Protein 2LU1 (pdb70)

CATH classification: 3.30.70.2370

Organism: Plasmodium falciparum (NCBI:txid5833)

Nearest PDB structures (foldseek):
  2lu1-assembly1_A  TM=8.713E-01  e=1.138E-11  Plasmodium falciparum
  6fjw-assembly1_A-2  TM=4.748E-01  e=9.657E-01  Streptococcus thermophilus
  7dia-assembly1_A  TM=4.435E-01  e=5.671E+00  Plasmodium falciparum 3D7
  8wyt-assembly1_A  TM=4.460E-01  e=6.436E+00  Plasmodium falciparum 3D7
  8wyu-assembly1_A  TM=4.508E-01  e=7.780E+00  Plasmodium falciparum 3D7

Solvent-accessible surface area: 7002 Å² total; per-residue (Å²): 150,32,135,85,82,12,130,10,42,33,108,69,140,59,143,151,149,49,110,3,76,125,33,11,82,81,17,13,136,102,2,75,88,67,4,114,170,139,107,152,120,27,131,14,149,40,51,55,87,101,44,80,113,157,81,105,21,31,7,74,8,42,15,89,103,118,129,12,135,153,86,19,60,104,33,18,96,100,42,27,90,72,13,97,125,138,113,93,96

GO terms:
  GO:0033163 microneme membrane (C, IDA)
  GO:0005886 plasma membrane (C, IDA)
  GO:0006509 membrane protein ectodomain proteolysis (P, IMP)

InterPro domains:
  IPR000209 Peptidase S8/S53 domain [PF00082] (747-998)
  IPR015500 Peptidase S8, subtilisin-related [PR00723] (746-765)
  IPR015500 Peptidase S8, subtilisin-related [PR00723] (794-807)
  IPR015500 Peptidase S8, subtilisin-related [PR00723] (958-974)
  IPR022398 Peptidase S8, subtilisin, His-active site [PS00137] (798-808)
  IPR023828 Peptidase S8, subtilisin, Ser-active site [PS00138] (959-969)
  IPR036852 Peptidase S8/S53 domain superfamily [G3DSA:3.40.50.200] (717-1023)
  IPR036852 Peptidase S8/S53 domain superfamily [SSF52743] (725-1006)
  IPR040935 Subtilisin-like protease 2, prodomain [PF18513] (555-641)
  IPR051048 Peptidase S8/S53 subtilisin kexin sedolisin [PTHR43399] (724-986)

Secondary structure (DSSP, 8-state):
-EEEEEEE---S---S--HHHHHHHHHHHHHHHHHHHHSSS-----EEEEETTTTEEEEEEEE--SS-TT-SHHHHHHHHHHHHHT---

Sequence (89 aa):
TSKQELILVLKGELDLHSKNMKNVINNAKKNLEKYFKEHFKEFDKISYDISTPINFLCIFIPTLFDMNNMDLLKQALLILHNDLHEYVETSKQELILVLKGELDLHSKNMKNVINNAKKNLEKYFKEHFKEFDKISYDISTPINFLCIFIPTLFDMNNMDLLKQALLILHNDLHEYVETSKQELILVLKGELDLHSKNMKNVINNAKKNLEKYFKEHFKEFDKISYDISTPINFLCIFIPTLFDMNNMDLLKQALLILHNDLHEYVETSKQELILVLKGELDLHSKNMKNVINNAKKNLEKYFKEHFKEFDKISYDISTPINFLCIFIPTLFDMNNMDLLKQALLILHNDLHEYVETSKQELILVLKGELDLHSKNMKNVINNAKKNLEKYFKEHFKEFDKISYDISTPINFLCIFIPTLFDMNNMDLLKQALLILHNDLHEYVETSKQELILVLKGELDLHSKNMKNVINNAKKNLEKYFKEHFKEFDKISYDISTPINFLCIFIPTLFDMNNMDLLKQALLILHNDLHEYVETSKQELILVLKGELDLHSKNMKNVINNAKKNLEKYFKEHFKEFDKISYDISTPINFLCIFIPTLFDMNNMDLLKQALLILHNDLHEYVETSKQELILVLKGELDLHSKNMKNVINNAKKNLEKYFKEHFKEFDKISYDISTPINFLCIFIPTLFDMNNMDLLKQALLILHNDLHEYVETSKQELILVLKGELDLHSKNMKNVINNAKKNLEKYFKEHFKEFDKISYDISTPINFLCIFIPTLFDMNNMDLLKQALLILHNDLHEYVETSKQELILVLKGELDLHSKNMKNVINNAKKNLEKYFKEHFKEFDKISYDISTPINFLCIFIPTLFDMNNMDLLKQALLILHNDLHEYVETSKQELILVLKGELDLHSKNMKNVINNAKKNLEKYFKEHFKEFDKISYDISTPINFLCIFIPTLFDMNNMDLLKQALLILHNDLHEYVETSKQELILVLKGELDLHSKNMKNVINNAKKNLEKYFKEHFKEFDKISYDISTPINFLCIFIPTLFDMNNMDLLKQALLILHNDLHEYVETSKQELILVLKGELDLHSKNMKNVINNAKKNLEKYFKEHFKEFDKISYDISTPINFLCIFIPTLFDMNNMDLLKQALLILHNDLHEYVETSKQELILVLKGELDLHSKNMKNVINNAKKNLEKYFKEHFKEFDKISYDISTPINFLCIFIPTLFDMNNMDLLKQALLILHNDLHEYVETSKQELILVLKGELDLHSKNMKNVINNAKKNLEKYFKEHFKEFDKISYDISTPINFLCIFIPTLFDMNNMDLLKQALLILHNDLHEYVETSKQELILVLKGELDLHSKNMKNVINNAKKNLEKYFKEHFKEFDKISYDISTPINFLCIFIPTLFDMNNMDLLKQALLILHNDLHEYVETSKQELILVLKGELDLHSKNMKNVINNAKKNLEKYFKEHFKEFDKISYDISTPINFLCIFIPTLFDMNNMDLLKQALLILHNDLHEYVETSKQELILVLKGELDLHSKNMKNVINNAKKNLEKYFKEHFKEFDKISYDISTPINFLCIFIPTLFDMNNMDLLKQALLILHNDLHEYVETSKQELILVLKGELDLHSKNMKNVINNAKKNLEKYFKEHFKEFDKISYDISTPINFLCIFIPTLFDMNNMDLLKQALLILHNDLHEYVETSKQELILVLKGELDLHSKNMKNVINNAKKNLEKYFKEHFKEFDKISYDISTPINFLCIFIPTLFDMNNMDLLKQALLILHNDLHEYVE

Foldseek 3Di:
DQKDKAWAADQDDPDDPDVVVVVCVVVQVCLQVVCCVVVVPGDFHWAWDWDDPRTTTITIGGDPADVVNCSVVVVVNCCRCVCNPPPPD

Structure (mmCIF, N/CA/C/O backbone):
data_2LU1
#
_entry.id   2LU1
#
loop_
_atom_site.group_PDB
_atom_site.id
_atom_site.type_symbol
_atom_site.label_atom_id
_atom_site.label_alt_id
_atom_site.label_comp_id
_atom_site.label_asym_id
_atom_site.label_entity_id
_atom_site.label_seq_id
_atom_site.pdbx_PDB_ins_code
_atom_site.Cartn_x
_atom_site.Cartn_y
_atom_site.Cartn_z
_atom_site.occupancy
_atom_site.B_iso_or_equiv
_atom_site.auth_seq_id
_atom_site.auth_comp_id
_atom_site.auth_asym_id
_atom_site.auth_atom_id
_atom_site.pdbx_PDB_model_num
ATOM 1 N N . THR A 1 26 ? -5.894 -15.906 -9.943 1.00 0.00 26 THR A N 1
ATOM 2 C CA . THR A 1 26 ? -7.267 -16.376 -9.805 1.00 0.00 26 THR A CA 1
ATOM 3 C C . THR A 1 26 ? -8.178 -15.259 -9.306 1.00 0.00 26 THR A C 1
ATOM 4 O O . THR A 1 26 ? -9.235 -15.005 -9.883 1.00 0.00 26 THR A O 1
ATOM 15 N N . SER A 1 27 ? -7.762 -14.592 -8.234 1.00 0.00 27 SER A N 1
ATOM 16 C CA . SER A 1 27 ? -8.544 -13.501 -7.665 1.00 0.00 27 SER A CA 1
ATOM 17 C C . SER A 1 27 ? -7.784 -12.182 -7.759 1.00 0.00 27 SER A C 1
ATOM 18 O O . SER A 1 27 ? -6.577 -12.129 -7.524 1.00 0.00 27 SER A O 1
ATOM 25 N N . LYS A 1 28 ? -8.500 -11.119 -8.106 1.00 0.00 28 LYS A N 1
ATOM 26 C CA . LYS A 1 28 ? -7.894 -9.799 -8.232 1.00 0.00 28 LYS A CA 1
ATOM 27 C C . LYS A 1 28 ? -8.717 -8.755 -7.487 1.00 0.00 28 LYS A C 1
ATOM 28 O O . LYS A 1 28 ? -9.942 -8.714 -7.605 1.00 0.00 28 LYS A O 1
ATOM 47 N N . GLN A 1 29 ? -8.037 -7.912 -6.719 1.00 0.00 29 GLN A N 1
ATOM 48 C CA . GLN A 1 29 ? -8.706 -6.868 -5.953 1.00 0.00 29 GLN A CA 1
ATOM 49 C C . GLN A 1 29 ? -7.935 -5.559 -6.034 1.00 0.00 29 GLN A C 1
ATOM 50 O O . GLN A 1 29 ? -6.705 -5.549 -6.070 1.00 0.00 29 GLN A O 1
ATOM 64 N N . GLU A 1 30 ? -8.669 -4.455 -6.080 1.00 0.00 30 GLU A N 1
ATOM 65 C CA . GLU A 1 30 ? -8.056 -3.141 -6.173 1.00 0.00 30 GLU A CA 1
ATOM 66 C C . GLU A 1 30 ? -8.714 -2.153 -5.213 1.00 0.00 30 GLU A C 1
ATOM 67 O O . GLU A 1 30 ? -9.938 -2.119 -5.080 1.00 0.00 30 GLU A O 1
ATOM 79 N N . LEU A 1 31 ? -7.891 -1.353 -4.545 1.00 0.00 31 LEU A N 1
ATOM 80 C CA . LEU A 1 31 ? -8.387 -0.364 -3.596 1.00 0.00 31 LEU A CA 1
ATOM 81 C C . LEU A 1 31 ? -8.198 1.050 -4.136 1.00 0.00 31 LEU A C 1
ATOM 82 O O . LEU A 1 31 ? -7.072 1.528 -4.272 1.00 0.00 31 LEU A O 1
ATOM 98 N N . ILE A 1 32 ? -9.306 1.713 -4.445 1.00 0.00 32 ILE A N 1
ATOM 99 C CA . ILE A 1 32 ? -9.258 3.071 -4.972 1.00 0.00 32 ILE A CA 1
ATOM 100 C C . ILE A 1 32 ? -8.913 4.074 -3.877 1.00 0.00 32 ILE A C 1
ATOM 101 O O . ILE A 1 32 ? -9.794 4.576 -3.179 1.00 0.00 32 ILE A O 1
ATOM 117 N N . LEU A 1 33 ? -7.623 4.365 -3.733 1.00 0.00 33 LEU A N 1
ATOM 118 C CA . LEU A 1 33 ? -7.163 5.311 -2.724 1.00 0.00 33 LEU A CA 1
ATOM 119 C C . LEU A 1 33 ? -7.388 6.747 -3.189 1.00 0.00 33 LEU A C 1
ATOM 120 O O . LEU A 1 33 ? -7.654 6.993 -4.365 1.00 0.00 33 LEU A O 1
ATOM 136 N N . VAL A 1 34 ? -7.280 7.691 -2.259 1.00 0.00 34 VAL A N 1
ATOM 137 C CA . VAL A 1 34 ? -7.473 9.100 -2.576 1.00 0.00 34 VAL A CA 1
ATOM 138 C C . VAL A 1 34 ? -6.726 9.980 -1.590 1.00 0.00 34 VAL A C 1
ATOM 139 O O . VAL A 1 34 ? -6.954 9.916 -0.380 1.00 0.00 34 VAL A O 1
ATOM 152 N N . LEU A 1 35 ? -5.839 10.809 -2.118 1.00 0.00 35 LEU A N 1
ATOM 153 C CA . LEU A 1 35 ? -5.046 11.715 -1.300 1.00 0.00 35 LEU A CA 1
ATOM 154 C C . LEU A 1 35 ? -5.287 13.164 -1.704 1.00 0.00 35 LEU A C 1
ATOM 155 O O . LEU A 1 35 ? -6.239 13.467 -2.422 1.00 0.00 35 LEU A O 1
ATOM 171 N N . LYS A 1 36 ? -4.420 14.060 -1.238 1.00 0.00 36 LYS A N 1
ATOM 172 C CA . LYS A 1 36 ? -4.541 15.478 -1.552 1.00 0.00 36 LYS A CA 1
ATOM 173 C C . LYS A 1 36 ? -3.333 15.961 -2.352 1.00 0.00 36 LYS A C 1
ATOM 174 O O . LYS A 1 36 ? -2.284 15.327 -2.355 1.00 0.00 36 LYS A O 1
ATOM 193 N N . GLY A 1 37 ? -3.498 17.098 -3.024 1.00 0.00 37 GLY A N 1
ATOM 194 C CA . GLY A 1 37 ? -2.416 17.644 -3.816 1.00 0.00 37 GLY A CA 1
ATOM 195 C C . GLY A 1 37 ? -1.723 18.804 -3.129 1.00 0.00 37 GLY A C 1
ATOM 196 O O . GLY A 1 37 ? -1.262 19.737 -3.784 1.00 0.00 37 GLY A O 1
ATOM 200 N N . GLU A 1 38 ? -1.648 18.749 -1.806 1.00 0.00 38 GLU A N 1
ATOM 201 C CA . GLU A 1 38 ? -1.007 19.810 -1.031 1.00 0.00 38 GLU A CA 1
ATOM 202 C C . GLU A 1 38 ? 0.400 19.394 -0.617 1.00 0.00 38 GLU A C 1
ATOM 203 O O . GLU A 1 38 ? 0.893 19.789 0.440 1.00 0.00 38 GLU A O 1
ATOM 215 N N . LEU A 1 39 ? 1.047 18.596 -1.460 1.00 0.00 39 LEU A N 1
ATOM 216 C CA . LEU A 1 39 ? 2.406 18.128 -1.190 1.00 0.00 39 LEU A CA 1
ATOM 217 C C . LEU A 1 39 ? 3.331 18.420 -2.373 1.00 0.00 39 LEU A C 1
ATOM 218 O O . LEU A 1 39 ? 2.907 18.382 -3.526 1.00 0.00 39 LEU A O 1
ATOM 234 N N . ASP A 1 40 ? 4.589 18.701 -2.067 1.00 0.00 40 ASP A N 1
ATOM 235 C CA . ASP A 1 40 ? 5.576 19.002 -3.105 1.00 0.00 40 ASP A CA 1
ATOM 236 C C . ASP A 1 40 ? 6.939 18.437 -2.729 1.00 0.00 40 ASP A C 1
ATOM 237 O O . ASP A 1 40 ? 7.971 19.042 -3.022 1.00 0.00 40 ASP A O 1
ATOM 246 N N . LEU A 1 41 ? 6.942 17.277 -2.084 1.00 0.00 41 LEU A N 1
ATOM 247 C CA . LEU A 1 41 ? 8.185 16.634 -1.674 1.00 0.00 41 LEU A CA 1
ATOM 248 C C . LEU A 1 41 ? 7.911 15.280 -1.032 1.00 0.00 41 LEU A C 1
ATOM 249 O O . LEU A 1 41 ? 7.552 15.202 0.141 1.00 0.00 41 LEU A O 1
ATOM 265 N N . HIS A 1 42 ? 8.083 14.213 -1.808 1.00 0.00 42 HIS A N 1
ATOM 266 C CA . HIS A 1 42 ? 7.858 12.862 -1.321 1.00 0.00 42 HIS A CA 1
ATOM 267 C C . HIS A 1 42 ? 6.396 12.660 -0.926 1.00 0.00 42 HIS A C 1
ATOM 268 O O . HIS A 1 42 ? 5.849 13.423 -0.132 1.00 0.00 42 HIS A O 1
ATOM 283 N N . SER A 1 43 ? 5.772 11.630 -1.489 1.00 0.00 43 SER A N 1
ATOM 284 C CA . SER A 1 43 ? 4.377 11.331 -1.199 1.00 0.00 43 SER A CA 1
ATOM 285 C C . SER A 1 43 ? 4.265 10.199 -0.183 1.00 0.00 43 SER A C 1
ATOM 286 O O . SER A 1 43 ? 4.752 9.093 -0.413 1.00 0.00 43 SER A O 1
ATOM 294 N N . LYS A 1 44 ? 3.621 10.486 0.944 1.00 0.00 44 LYS A N 1
ATOM 295 C CA . LYS A 1 44 ? 3.443 9.494 1.999 1.00 0.00 44 LYS A CA 1
ATOM 296 C C . LYS A 1 44 ? 2.510 8.371 1.548 1.00 0.00 44 LYS A C 1
ATOM 297 O O . LYS A 1 44 ? 2.517 7.281 2.120 1.00 0.00 44 LYS A O 1
ATOM 316 N N . ASN A 1 45 ? 1.708 8.643 0.521 1.00 0.00 45 ASN A N 1
ATOM 317 C CA . ASN A 1 45 ? 0.770 7.655 -0.002 1.00 0.00 45 ASN A CA 1
ATOM 318 C C . ASN A 1 45 ? 1.484 6.353 -0.361 1.00 0.00 45 ASN A C 1
ATOM 319 O O . ASN A 1 45 ? 1.165 5.291 0.174 1.00 0.00 45 ASN A O 1
ATOM 330 N N . MET A 1 46 ? 2.449 6.443 -1.270 1.00 0.00 46 MET A N 1
ATOM 331 C CA . MET A 1 46 ? 3.206 5.271 -1.699 1.00 0.00 46 MET A CA 1
ATOM 332 C C . MET A 1 46 ? 3.872 4.590 -0.507 1.00 0.00 46 MET A C 1
ATOM 333 O O . MET A 1 46 ? 3.908 3.361 -0.421 1.00 0.00 46 MET A O 1
ATOM 347 N N . LYS A 1 47 ? 4.396 5.395 0.410 1.00 0.00 47 LYS A N 1
ATOM 348 C CA . LYS A 1 47 ? 5.058 4.871 1.599 1.00 0.00 47 LYS A CA 1
ATOM 349 C C . LYS A 1 47 ? 4.059 4.164 2.511 1.00 0.00 47 LYS A C 1
ATOM 350 O O . LYS A 1 47 ? 4.426 3.279 3.282 1.00 0.00 47 LYS A O 1
ATOM 369 N N . ASN A 1 48 ? 2.793 4.562 2.417 1.00 0.00 48 ASN A N 1
ATOM 370 C CA . ASN A 1 48 ? 1.743 3.968 3.234 1.00 0.00 48 ASN A CA 1
ATOM 371 C C . ASN A 1 48 ? 1.418 2.553 2.764 1.00 0.00 48 ASN A C 1
ATOM 372 O O . ASN A 1 48 ? 1.155 1.665 3.576 1.00 0.00 48 ASN A O 1
ATOM 383 N N . VAL A 1 49 ? 1.439 2.347 1.451 1.00 0.00 49 VAL A N 1
ATOM 384 C CA . VAL A 1 49 ? 1.146 1.035 0.883 1.00 0.00 49 VAL A CA 1
ATOM 385 C C . VAL A 1 49 ? 2.274 0.048 1.162 1.00 0.00 49 VAL A C 1
ATOM 386 O O . VAL A 1 49 ? 2.029 -1.100 1.528 1.00 0.00 49 VAL A O 1
ATOM 399 N N . ILE A 1 50 ? 3.511 0.502 0.985 1.00 0.00 50 ILE A N 1
ATOM 400 C CA . ILE A 1 50 ? 4.672 -0.348 1.219 1.00 0.00 50 ILE A CA 1
ATOM 401 C C . ILE A 1 50 ? 4.759 -0.761 2.685 1.00 0.00 50 ILE A C 1
ATOM 402 O O . ILE A 1 50 ? 5.135 -1.890 3.001 1.00 0.00 50 ILE A O 1
ATOM 418 N N . ASN A 1 51 ? 4.408 0.161 3.575 1.00 0.00 51 ASN A N 1
ATOM 419 C CA . ASN A 1 51 ? 4.447 -0.106 5.007 1.00 0.00 51 ASN A CA 1
ATOM 420 C C . ASN A 1 51 ? 3.337 -1.069 5.415 1.00 0.00 51 ASN A C 1
ATOM 421 O O . ASN A 1 51 ? 3.505 -1.872 6.333 1.00 0.00 51 ASN A O 1
ATOM 432 N N . ASN A 1 52 ? 2.201 -0.986 4.728 1.00 0.00 52 ASN A N 1
ATOM 433 C CA . ASN A 1 52 ? 1.066 -1.851 5.025 1.00 0.00 52 ASN A CA 1
ATOM 434 C C . ASN A 1 52 ? 1.147 -3.151 4.234 1.00 0.00 52 ASN A C 1
ATOM 435 O O . ASN A 1 52 ? 1.222 -4.235 4.811 1.00 0.00 52 ASN A O 1
ATOM 446 N N . ALA A 1 53 ? 1.134 -3.039 2.910 1.00 0.00 53 ALA A N 1
ATOM 447 C CA . ALA A 1 53 ? 1.206 -4.209 2.042 1.00 0.00 53 ALA A CA 1
ATOM 448 C C . ALA A 1 53 ? 2.316 -5.158 2.485 1.00 0.00 53 ALA A C 1
ATOM 449 O O . ALA A 1 53 ? 2.198 -6.377 2.347 1.00 0.00 53 ALA A O 1
ATOM 456 N N . LYS A 1 54 ? 3.391 -4.593 3.027 1.00 0.00 54 LYS A N 1
ATOM 457 C CA . LYS A 1 54 ? 4.519 -5.393 3.493 1.00 0.00 54 LYS A CA 1
ATOM 458 C C . LYS A 1 54 ? 4.267 -5.913 4.903 1.00 0.00 54 LYS A C 1
ATOM 459 O O . LYS A 1 54 ? 4.388 -7.110 5.163 1.00 0.00 54 LYS A O 1
ATOM 478 N N . LYS A 1 55 ? 3.913 -5.009 5.811 1.00 0.00 55 LYS A N 1
ATOM 479 C CA . LYS A 1 55 ? 3.640 -5.384 7.192 1.00 0.00 55 LYS A CA 1
ATOM 480 C C . LYS A 1 55 ? 2.518 -6.415 7.255 1.00 0.00 55 LYS A C 1
ATOM 481 O O . LYS A 1 55 ? 2.567 -7.354 8.048 1.00 0.00 55 LYS A O 1
ATOM 500 N N . ASN A 1 56 ? 1.513 -6.235 6.404 1.00 0.00 56 ASN A N 1
ATOM 501 C CA . ASN A 1 56 ? 0.382 -7.151 6.350 1.00 0.00 56 ASN A CA 1
ATOM 502 C C . ASN A 1 56 ? 0.826 -8.514 5.835 1.00 0.00 56 ASN A C 1
ATOM 503 O O . ASN A 1 56 ? 0.505 -9.547 6.424 1.00 0.00 56 ASN A O 1
ATOM 514 N N . LEU A 1 57 ? 1.580 -8.510 4.738 1.00 0.00 57 LEU A N 1
ATOM 515 C CA . LEU A 1 57 ? 2.083 -9.743 4.149 1.00 0.00 57 LEU A CA 1
ATOM 516 C C . LEU A 1 57 ? 2.753 -10.610 5.210 1.00 0.00 57 LEU A C 1
ATOM 517 O O . LEU A 1 57 ? 2.295 -11.713 5.517 1.00 0.00 57 LEU A O 1
ATOM 533 N N . GLU A 1 58 ? 3.841 -10.093 5.766 1.00 0.00 58 GLU A N 1
ATOM 534 C CA . GLU A 1 58 ? 4.585 -10.803 6.798 1.00 0.00 58 GLU A CA 1
ATOM 535 C C . GLU A 1 58 ? 3.678 -11.168 7.970 1.00 0.00 58 GLU A C 1
ATOM 536 O O . GLU A 1 58 ? 3.904 -12.169 8.649 1.00 0.00 58 GLU A O 1
ATOM 548 N N . LYS A 1 59 ? 2.649 -10.356 8.200 1.00 0.00 59 LYS A N 1
ATOM 549 C CA . LYS A 1 59 ? 1.710 -10.608 9.288 1.00 0.00 59 LYS A CA 1
ATOM 550 C C . LYS A 1 59 ? 1.081 -11.989 9.142 1.00 0.00 59 LYS A C 1
ATOM 551 O O . LYS A 1 59 ? 0.844 -12.684 10.130 1.00 0.00 59 LYS A O 1
ATOM 570 N N . TYR A 1 60 ? 0.822 -12.381 7.899 1.00 0.00 60 TYR A N 1
ATOM 571 C CA . TYR A 1 60 ? 0.228 -13.684 7.618 1.00 0.00 60 TYR A CA 1
ATOM 572 C C . TYR A 1 60 ? 1.285 -14.778 7.692 1.00 0.00 60 TYR A C 1
ATOM 573 O O . TYR A 1 60 ? 0.996 -15.911 8.080 1.00 0.00 60 TYR A O 1
ATOM 591 N N . PHE A 1 61 ? 2.508 -14.430 7.312 1.00 0.00 61 PHE A N 1
ATOM 592 C CA . PHE A 1 61 ? 3.615 -15.380 7.328 1.00 0.00 61 PHE A CA 1
ATOM 593 C C . PHE A 1 61 ? 4.149 -15.584 8.743 1.00 0.00 61 PHE A C 1
ATOM 594 O O . PHE A 1 61 ? 4.659 -16.653 9.073 1.00 0.00 61 PHE A O 1
ATOM 611 N N . LYS A 1 62 ? 4.034 -14.555 9.573 1.00 0.00 62 LYS A N 1
ATOM 612 C CA . LYS A 1 62 ? 4.510 -14.631 10.949 1.00 0.00 62 LYS A CA 1
ATOM 613 C C . LYS A 1 62 ? 3.433 -15.192 11.874 1.00 0.00 62 LYS A C 1
ATOM 614 O O . LYS A 1 62 ? 3.720 -15.993 12.763 1.00 0.00 62 LYS A O 1
ATOM 633 N N . GLU A 1 63 ? 2.194 -14.761 11.661 1.00 0.00 63 GLU A N 1
ATOM 634 C CA . GLU A 1 63 ? 1.077 -15.217 12.481 1.00 0.00 63 GLU A CA 1
ATOM 635 C C . GLU A 1 63 ? 0.577 -16.581 12.018 1.00 0.00 63 GLU A C 1
ATOM 636 O O . GLU A 1 63 ? 0.460 -17.513 12.813 1.00 0.00 63 GLU A O 1
ATOM 648 N N . HIS A 1 64 ? 0.279 -16.690 10.728 1.00 0.00 64 HIS A N 1
ATOM 649 C CA . HIS A 1 64 ? -0.214 -17.940 10.161 1.00 0.00 64 HIS A CA 1
ATOM 650 C C . HIS A 1 64 ? 0.921 -18.771 9.568 1.00 0.00 64 HIS A C 1
ATOM 651 O O . HIS A 1 64 ? 0.681 -19.768 8.888 1.00 0.00 64 HIS A O 1
ATOM 666 N N . PHE A 1 65 ? 2.155 -18.356 9.831 1.00 0.00 65 PHE A N 1
ATOM 667 C CA . PHE A 1 65 ? 3.330 -19.059 9.328 1.00 0.00 65 PHE A CA 1
ATOM 668 C C . PHE A 1 65 ? 3.441 -18.933 7.810 1.00 0.00 65 PHE A C 1
ATOM 669 O O . PHE A 1 65 ? 4.383 -18.333 7.295 1.00 0.00 65 PHE A O 1
ATOM 686 N N . LYS A 1 66 ? 2.472 -19.501 7.099 1.00 0.00 66 LYS A N 1
ATOM 687 C CA . LYS A 1 66 ? 2.465 -19.447 5.642 1.00 0.00 66 LYS A CA 1
ATOM 688 C C . LYS A 1 66 ? 1.041 -19.323 5.109 1.00 0.00 66 LYS A C 1
ATOM 689 O O . LYS A 1 66 ? 0.201 -20.190 5.347 1.00 0.00 66 LYS A O 1
ATOM 708 N N . GLU A 1 67 ? 0.779 -18.238 4.387 1.00 0.00 67 GLU A N 1
ATOM 709 C CA . GLU A 1 67 ? -0.542 -17.997 3.819 1.00 0.00 67 GLU A CA 1
ATOM 710 C C . GLU A 1 67 ? -0.470 -17.897 2.298 1.00 0.00 67 GLU A C 1
ATOM 711 O O . GLU A 1 67 ? 0.536 -18.261 1.689 1.00 0.00 67 GLU A O 1
ATOM 723 N N . PHE A 1 68 ? -1.544 -17.404 1.689 1.00 0.00 68 PHE A N 1
ATOM 724 C CA . PHE A 1 68 ? -1.602 -17.259 0.238 1.00 0.00 68 PHE A CA 1
ATOM 725 C C . PHE A 1 68 ? -2.282 -15.950 -0.153 1.00 0.00 68 PHE A C 1
ATOM 726 O O . PHE A 1 68 ? -3.506 -15.884 -0.258 1.00 0.00 68 PHE A O 1
ATOM 743 N N . ASP A 1 69 ? -1.482 -14.909 -0.369 1.00 0.00 69 ASP A N 1
ATOM 744 C CA . ASP A 1 69 ? -2.017 -13.605 -0.749 1.00 0.00 69 ASP A CA 1
ATOM 745 C C . ASP A 1 69 ? -0.896 -12.597 -0.990 1.00 0.00 69 ASP A C 1
ATOM 746 O O . ASP A 1 69 ? -0.051 -12.372 -0.123 1.00 0.00 69 ASP A O 1
ATOM 755 N N . LYS A 1 70 ? -0.903 -11.984 -2.170 1.00 0.00 70 LYS A N 1
ATOM 756 C CA . LYS A 1 70 ? 0.103 -10.989 -2.527 1.00 0.00 70 LYS A CA 1
ATOM 757 C C . LYS A 1 70 ? -0.539 -9.612 -2.661 1.00 0.00 70 LYS A C 1
ATOM 758 O O . LYS A 1 70 ? -1.732 -9.502 -2.940 1.00 0.00 70 LYS A O 1
ATOM 777 N N . ILE A 1 71 ? 0.250 -8.561 -2.455 1.00 0.00 71 ILE A N 1
ATOM 778 C CA . ILE A 1 71 ? -0.271 -7.202 -2.550 1.00 0.00 71 ILE A CA 1
ATOM 779 C C . ILE A 1 71 ? 0.626 -6.301 -3.384 1.00 0.00 71 ILE A C 1
ATOM 780 O O . ILE A 1 71 ? 1.853 -6.354 -3.290 1.00 0.00 71 ILE A O 1
ATOM 796 N N . SER A 1 72 ? -0.010 -5.469 -4.197 1.00 0.00 72 SER A N 1
ATOM 797 C CA . SER A 1 72 ? 0.696 -4.533 -5.061 1.00 0.00 72 SER A CA 1
ATOM 798 C C . SER A 1 72 ? -0.010 -3.180 -5.062 1.00 0.00 72 SER A C 1
ATOM 799 O O . SER A 1 72 ? -1.100 -3.044 -4.505 1.00 0.00 72 SER A O 1
ATOM 807 N N . TYR A 1 73 ? 0.605 -2.184 -5.691 1.00 0.00 73 TYR A N 1
ATOM 808 C CA . TYR A 1 73 ? 0.009 -0.853 -5.754 1.00 0.00 73 TYR A CA 1
ATOM 809 C C . TYR A 1 73 ? 0.602 -0.028 -6.893 1.00 0.00 73 TYR A C 1
ATOM 810 O O . TYR A 1 73 ? 1.642 -0.375 -7.454 1.00 0.00 73 TYR A O 1
ATOM 828 N N . ASP A 1 74 ? -0.071 1.070 -7.223 1.00 0.00 74 ASP A N 1
ATOM 829 C CA . ASP A 1 74 ? 0.377 1.959 -8.289 1.00 0.00 74 ASP A CA 1
ATOM 830 C C . ASP A 1 74 ? -0.247 3.343 -8.128 1.00 0.00 74 ASP A C 1
ATOM 831 O O . ASP A 1 74 ? -1.272 3.498 -7.464 1.00 0.00 74 ASP A O 1
ATOM 840 N N . ILE A 1 75 ? 0.376 4.346 -8.736 1.00 0.00 75 ILE A N 1
ATOM 841 C CA . ILE A 1 75 ? -0.120 5.715 -8.653 1.00 0.00 75 ILE A CA 1
ATOM 842 C C . ILE A 1 75 ? -0.812 6.134 -9.946 1.00 0.00 75 ILE A C 1
ATOM 843 O O . ILE A 1 75 ? -0.242 6.034 -11.026 1.00 0.00 75 ILE A O 1
ATOM 859 N N . SER A 1 76 ? -2.050 6.605 -9.821 1.00 0.00 76 SER A N 1
ATOM 860 C CA . SER A 1 76 ? -2.821 7.045 -10.978 1.00 0.00 76 SER A CA 1
ATOM 861 C C . SER A 1 76 ? -2.832 8.562 -11.066 1.00 0.00 76 SER A C 1
ATOM 862 O O . SER A 1 76 ? -3.754 9.225 -10.596 1.00 0.00 76 SER A O 1
ATOM 870 N N . THR A 1 77 ? -1.786 9.118 -11.678 1.00 0.00 77 THR A N 1
ATOM 871 C CA . THR A 1 77 ? -1.665 10.563 -11.829 1.00 0.00 77 THR A CA 1
ATOM 872 C C . THR A 1 77 ? -1.543 11.238 -10.463 1.00 0.00 77 THR A C 1
ATOM 873 O O . THR A 1 77 ? -2.339 10.971 -9.558 1.00 0.00 77 THR A O 1
ATOM 884 N N . PRO A 1 78 ? -0.544 12.122 -10.288 1.00 0.00 78 PRO A N 1
ATOM 885 C CA . PRO A 1 78 ? -0.328 12.830 -9.022 1.00 0.00 78 PRO A CA 1
ATOM 886 C C . PRO A 1 78 ? -1.442 13.827 -8.714 1.00 0.00 78 PRO A C 1
ATOM 887 O O . PRO A 1 78 ? -1.601 14.257 -7.571 1.00 0.00 78 PRO A O 1
ATOM 898 N N . ILE A 1 79 ? -2.214 14.186 -9.733 1.00 0.00 79 ILE A N 1
ATOM 899 C CA . ILE A 1 79 ? -3.307 15.128 -9.564 1.00 0.00 79 ILE A CA 1
ATOM 900 C C . ILE A 1 79 ? -4.655 14.466 -9.816 1.00 0.00 79 ILE A C 1
ATOM 901 O O . ILE A 1 79 ? -5.593 15.106 -10.297 1.00 0.00 79 ILE A O 1
ATOM 917 N N . ASN A 1 80 ? -4.755 13.186 -9.481 1.00 0.00 80 ASN A N 1
ATOM 918 C CA . ASN A 1 80 ? -5.995 12.444 -9.671 1.00 0.00 80 ASN A CA 1
ATOM 919 C C . ASN A 1 80 ? -6.264 11.524 -8.475 1.00 0.00 80 ASN A C 1
ATOM 920 O O . ASN A 1 80 ? -6.595 12.002 -7.391 1.00 0.00 80 ASN A O 1
ATOM 931 N N . PHE A 1 81 ? -6.128 10.210 -8.663 1.00 0.00 81 PHE A N 1
ATOM 932 C CA . PHE A 1 81 ? -6.368 9.262 -7.582 1.00 0.00 81 PHE A CA 1
ATOM 933 C C . PHE A 1 81 ? -5.299 8.174 -7.554 1.00 0.00 81 PHE A C 1
ATOM 934 O O . PHE A 1 81 ? -4.516 8.031 -8.493 1.00 0.00 81 PHE A O 1
ATOM 951 N N . LEU A 1 82 ? -5.280 7.403 -6.471 1.00 0.00 82 LEU A N 1
ATOM 952 C CA . LEU A 1 82 ? -4.318 6.319 -6.320 1.00 0.00 82 LEU A CA 1
ATOM 953 C C . LEU A 1 82 ? -4.934 4.997 -6.765 1.00 0.00 82 LEU A C 1
ATOM 954 O O . LEU A 1 82 ? -6.118 4.746 -6.535 1.00 0.00 82 LEU A O 1
ATOM 970 N N . CYS A 1 83 ? -4.131 4.158 -7.409 1.00 0.00 83 CYS A N 1
ATOM 971 C CA . CYS A 1 83 ? -4.611 2.868 -7.893 1.00 0.00 83 CYS A CA 1
ATOM 972 C C . CYS A 1 83 ? -3.897 1.709 -7.203 1.00 0.00 83 CYS A C 1
ATOM 973 O O . CYS A 1 83 ? -2.751 1.395 -7.523 1.00 0.00 83 CYS A O 1
ATOM 981 N N . ILE A 1 84 ? -4.591 1.066 -6.270 1.00 0.00 84 ILE A N 1
ATOM 982 C CA . ILE A 1 84 ? -4.032 -0.070 -5.547 1.00 0.00 84 ILE A CA 1
ATOM 983 C C . ILE A 1 84 ? -4.499 -1.377 -6.178 1.00 0.00 84 ILE A C 1
ATOM 984 O O . ILE A 1 84 ? -5.685 -1.553 -6.454 1.00 0.00 84 ILE A O 1
ATOM 1000 N N . PHE A 1 85 ? -3.563 -2.289 -6.410 1.00 0.00 85 PHE A N 1
ATOM 1001 C CA . PHE A 1 85 ? -3.886 -3.574 -7.015 1.00 0.00 85 PHE A CA 1
ATOM 1002 C C . PHE A 1 85 ? -3.324 -4.727 -6.195 1.00 0.00 85 PHE A C 1
ATOM 1003 O O . PHE A 1 85 ? -2.178 -5.132 -6.383 1.00 0.00 85 PHE A O 1
ATOM 1020 N N . ILE A 1 86 ? -4.141 -5.254 -5.287 1.00 0.00 86 ILE A N 1
ATOM 1021 C CA . ILE A 1 86 ? -3.733 -6.368 -4.438 1.00 0.00 86 ILE A CA 1
ATOM 1022 C C . ILE A 1 86 ? -4.106 -7.706 -5.084 1.00 0.00 86 ILE A C 1
ATOM 1023 O O . ILE A 1 86 ? -5.276 -8.092 -5.093 1.00 0.00 86 ILE A O 1
ATOM 1039 N N . PRO A 1 87 ? -3.118 -8.434 -5.640 1.00 0.00 87 PRO A N 1
ATOM 1040 C CA . PRO A 1 87 ? -3.348 -9.722 -6.287 1.00 0.00 87 PRO A CA 1
ATOM 1041 C C . PRO A 1 87 ? -3.347 -10.871 -5.288 1.00 0.00 87 PRO A C 1
ATOM 1042 O O . PRO A 1 87 ? -2.332 -11.150 -4.650 1.00 0.00 87 PRO A O 1
ATOM 1053 N N . THR A 1 88 ? -4.488 -11.534 -5.151 1.00 0.00 88 THR A N 1
ATOM 1054 C CA . THR A 1 88 ? -4.607 -12.650 -4.222 1.00 0.00 88 THR A CA 1
ATOM 1055 C C . THR A 1 88 ? -5.295 -13.844 -4.877 1.00 0.00 88 THR A C 1
ATOM 1056 O O . THR A 1 88 ? -6.218 -13.682 -5.674 1.00 0.00 88 THR A O 1
ATOM 1067 N N . LEU A 1 89 ? -4.837 -15.043 -4.534 1.00 0.00 89 LEU A N 1
ATOM 1068 C CA . LEU A 1 89 ? -5.409 -16.265 -5.088 1.00 0.00 89 LEU A CA 1
ATOM 1069 C C . LEU A 1 89 ? -6.750 -16.577 -4.436 1.00 0.00 89 LEU A C 1
ATOM 1070 O O . LEU A 1 89 ? -7.634 -17.164 -5.060 1.00 0.00 89 LEU A O 1
ATOM 1086 N N . PHE A 1 90 ? -6.894 -16.179 -3.175 1.00 0.00 90 PHE A N 1
ATOM 1087 C CA . PHE A 1 90 ? -8.124 -16.413 -2.429 1.00 0.00 90 PHE A CA 1
ATOM 1088 C C . PHE A 1 90 ? -8.384 -17.905 -2.260 1.00 0.00 90 PHE A C 1
ATOM 1089 O O . PHE A 1 90 ? -8.323 -18.673 -3.219 1.00 0.00 90 PHE A O 1
ATOM 1106 N N . ASP A 1 91 ? -8.676 -18.302 -1.027 1.00 0.00 91 ASP A N 1
ATOM 1107 C CA . ASP A 1 91 ? -8.950 -19.701 -0.706 1.00 0.00 91 ASP A CA 1
ATOM 1108 C C . ASP A 1 91 ? -8.969 -19.913 0.805 1.00 0.00 91 ASP A C 1
ATOM 1109 O O . ASP A 1 91 ? -9.815 -20.634 1.331 1.00 0.00 91 ASP A O 1
ATOM 1118 N N . MET A 1 92 ? -8.027 -19.278 1.495 1.00 0.00 92 MET A N 1
ATOM 1119 C CA . MET A 1 92 ? -7.932 -19.396 2.945 1.00 0.00 92 MET A CA 1
ATOM 1120 C C . MET A 1 92 ? -7.785 -18.021 3.592 1.00 0.00 92 MET A C 1
ATOM 1121 O O . MET A 1 92 ? -7.097 -17.869 4.601 1.00 0.00 92 MET A O 1
ATOM 1135 N N . ASN A 1 93 ? -8.439 -17.025 3.004 1.00 0.00 93 ASN A N 1
ATOM 1136 C CA . ASN A 1 93 ? -8.383 -15.663 3.523 1.00 0.00 93 ASN A CA 1
ATOM 1137 C C . ASN A 1 93 ? -9.683 -15.297 4.229 1.00 0.00 93 ASN A C 1
ATOM 1138 O O . ASN A 1 93 ? -9.678 -14.586 5.234 1.00 0.00 93 ASN A O 1
ATOM 1149 N N . ASN A 1 94 ? -10.798 -15.788 3.695 1.00 0.00 94 ASN A N 1
ATOM 1150 C CA . ASN A 1 94 ? -12.110 -15.514 4.273 1.00 0.00 94 ASN A CA 1
ATOM 1151 C C . ASN A 1 94 ? -12.375 -14.012 4.348 1.00 0.00 94 ASN A C 1
ATOM 1152 O O . ASN A 1 94 ? -13.135 -13.549 5.198 1.00 0.00 94 ASN A O 1
ATOM 1163 N N . MET A 1 95 ? -11.743 -13.257 3.455 1.00 0.00 95 MET A N 1
ATOM 1164 C CA . MET A 1 95 ? -11.913 -11.807 3.420 1.00 0.00 95 MET A CA 1
ATOM 1165 C C . MET A 1 95 ? -11.531 -11.181 4.759 1.00 0.00 95 MET A C 1
ATOM 1166 O O . MET A 1 95 ? -12.320 -10.455 5.365 1.00 0.00 95 MET A O 1
ATOM 1180 N N . ASP A 1 96 ? -10.315 -11.465 5.215 1.00 0.00 96 ASP A N 1
ATOM 1181 C CA . ASP A 1 96 ? -9.829 -10.929 6.481 1.00 0.00 96 ASP A CA 1
ATOM 1182 C C . ASP A 1 96 ? -8.466 -10.263 6.309 1.00 0.00 96 ASP A C 1
ATOM 1183 O O . ASP A 1 96 ? -7.696 -10.149 7.262 1.00 0.00 96 ASP A O 1
ATOM 1192 N N . LEU A 1 97 ? -8.174 -9.825 5.088 1.00 0.00 97 LEU A N 1
ATOM 1193 C CA . LEU A 1 97 ? -6.903 -9.172 4.794 1.00 0.00 97 LEU A CA 1
ATOM 1194 C C . LEU A 1 97 ? -7.115 -7.729 4.337 1.00 0.00 97 LEU A C 1
ATOM 1195 O O . LEU A 1 97 ? -6.229 -6.888 4.485 1.00 0.00 97 LEU A O 1
ATOM 1211 N N . LEU A 1 98 ? -8.291 -7.450 3.783 1.00 0.00 98 LEU A N 1
ATOM 1212 C CA . LEU A 1 98 ? -8.614 -6.109 3.308 1.00 0.00 98 LEU A CA 1
ATOM 1213 C C . LEU A 1 98 ? -8.919 -5.164 4.471 1.00 0.00 98 LEU A C 1
ATOM 1214 O O . LEU A 1 98 ? -8.990 -3.948 4.290 1.00 0.00 98 LEU A O 1
ATOM 1230 N N . LYS A 1 99 ? -9.101 -5.726 5.664 1.00 0.00 99 LYS A N 1
ATOM 1231 C CA . LYS A 1 99 ? -9.401 -4.928 6.849 1.00 0.00 99 LYS A CA 1
ATOM 1232 C C . LYS A 1 99 ? -8.337 -3.854 7.074 1.00 0.00 99 LYS A C 1
ATOM 1233 O O . LYS A 1 99 ? -8.653 -2.723 7.444 1.00 0.00 99 LYS A O 1
ATOM 1252 N N . GLN A 1 100 ? -7.078 -4.217 6.849 1.00 0.00 100 GLN A N 1
ATOM 1253 C CA . GLN A 1 100 ? -5.972 -3.283 7.031 1.00 0.00 100 GLN A CA 1
ATOM 1254 C C . GLN A 1 100 ? -5.843 -2.351 5.832 1.00 0.00 100 GLN A C 1
ATOM 1255 O O . GLN A 1 100 ? -5.556 -1.163 5.985 1.00 0.00 100 GLN A O 1
ATOM 1269 N N . ALA A 1 101 ? -6.059 -2.893 4.638 1.00 0.00 101 ALA A N 1
ATOM 1270 C CA . ALA A 1 101 ? -5.970 -2.105 3.415 1.00 0.00 101 ALA A CA 1
ATOM 1271 C C . ALA A 1 101 ? -7.080 -1.059 3.368 1.00 0.00 101 ALA A C 1
ATOM 1272 O O . ALA A 1 101 ? -6.855 0.088 2.975 1.00 0.00 101 ALA A O 1
ATOM 1279 N N . LEU A 1 102 ? -8.278 -1.463 3.776 1.00 0.00 102 LEU A N 1
ATOM 1280 C CA . LEU A 1 102 ? -9.428 -0.567 3.789 1.00 0.00 102 LEU A CA 1
ATOM 1281 C C . LEU A 1 102 ? -9.303 0.465 4.905 1.00 0.00 102 LEU A C 1
ATOM 1282 O O . LEU A 1 102 ? -9.867 1.555 4.822 1.00 0.00 102 LEU A O 1
ATOM 1298 N N . LEU A 1 103 ? -8.560 0.114 5.951 1.00 0.00 103 LEU A N 1
ATOM 1299 C CA . LEU A 1 103 ? -8.364 1.012 7.083 1.00 0.00 103 LEU A CA 1
ATOM 1300 C C . LEU A 1 103 ? -7.245 2.010 6.804 1.00 0.00 103 LEU A C 1
ATOM 1301 O O . LEU A 1 103 ? -7.384 3.204 7.071 1.00 0.00 103 LEU A O 1
ATOM 1317 N N . ILE A 1 104 ? -6.132 1.515 6.271 1.00 0.00 104 ILE A N 1
ATOM 1318 C CA . ILE A 1 104 ? -4.988 2.366 5.965 1.00 0.00 104 ILE A CA 1
ATOM 1319 C C . ILE A 1 104 ? -5.362 3.463 4.971 1.00 0.00 104 ILE A C 1
ATOM 1320 O O . ILE A 1 104 ? -5.000 4.625 5.156 1.00 0.00 104 ILE A O 1
ATOM 1336 N N . LEU A 1 105 ? -6.084 3.094 3.916 1.00 0.00 105 LEU A N 1
ATOM 1337 C CA . LEU A 1 105 ? -6.494 4.062 2.903 1.00 0.00 105 LEU A CA 1
ATOM 1338 C C . LEU A 1 105 ? -7.588 4.982 3.439 1.00 0.00 105 LEU A C 1
ATOM 1339 O O . LEU A 1 105 ? -7.545 6.198 3.237 1.00 0.00 105 LEU A O 1
ATOM 1355 N N . HIS A 1 106 ? -8.566 4.399 4.123 1.00 0.00 106 HIS A N 1
ATOM 1356 C CA . HIS A 1 106 ? -9.667 5.166 4.684 1.00 0.00 106 HIS A CA 1
ATOM 1357 C C . HIS A 1 106 ? -9.152 6.211 5.665 1.00 0.00 106 HIS A C 1
ATOM 1358 O O . HIS A 1 106 ? -9.408 7.409 5.503 1.00 0.00 106 HIS A O 1
ATOM 1373 N N . ASN A 1 107 ? -8.432 5.763 6.687 1.00 0.00 107 ASN A N 1
ATOM 1374 C CA . ASN A 1 107 ? -7.883 6.666 7.695 1.00 0.00 107 ASN A CA 1
ATOM 1375 C C . ASN A 1 107 ? -7.032 7.752 7.043 1.00 0.00 107 ASN A C 1
ATOM 1376 O O . ASN A 1 107 ? -6.967 8.880 7.531 1.00 0.00 107 ASN A O 1
ATOM 1387 N N . ASP A 1 108 ? -6.382 7.399 5.934 1.00 0.00 108 ASP A N 1
ATOM 1388 C CA . ASP A 1 108 ? -5.538 8.343 5.212 1.00 0.00 108 ASP A CA 1
ATOM 1389 C C . ASP A 1 108 ? -6.349 9.550 4.751 1.00 0.00 108 ASP A C 1
ATOM 1390 O O . ASP A 1 108 ? -5.912 10.696 4.883 1.00 0.00 108 ASP A O 1
ATOM 1399 N N . LEU A 1 109 ? -7.533 9.287 4.210 1.00 0.00 109 LEU A N 1
ATOM 1400 C CA . LEU A 1 109 ? -8.410 10.354 3.728 1.00 0.00 109 LEU A CA 1
ATOM 1401 C C . LEU A 1 109 ? -9.508 10.680 4.743 1.00 0.00 109 LEU A C 1
ATOM 1402 O O . LEU A 1 109 ? -10.331 11.555 4.507 1.00 0.00 109 LEU A O 1
ATOM 1418 N N . HIS A 1 110 ? -9.516 9.958 5.864 1.00 0.00 110 HIS A N 1
ATOM 1419 C CA . HIS A 1 110 ? -10.525 10.184 6.897 1.00 0.00 110 HIS A CA 1
ATOM 1420 C C . HIS A 1 110 ? -10.193 11.414 7.740 1.00 0.00 110 HIS A C 1
ATOM 1421 O O . HIS A 1 110 ? -10.848 12.445 7.624 1.00 0.00 110 HIS A O 1
ATOM 1436 N N . GLU A 1 111 ? -9.174 11.296 8.587 1.00 0.00 111 GLU A N 1
ATOM 1437 C CA . GLU A 1 111 ? -8.770 12.403 9.445 1.00 0.00 111 GLU A CA 1
ATOM 1438 C C . GLU A 1 111 ? -7.778 13.317 8.734 1.00 0.00 111 GLU A C 1
ATOM 1439 O O . GLU A 1 111 ? -8.071 14.480 8.471 1.00 0.00 111 GLU A O 1
ATOM 1451 N N . TYR A 1 112 ? -6.599 12.783 8.425 1.00 0.00 112 TYR A N 1
ATOM 1452 C CA . TYR A 1 112 ? -5.558 13.552 7.742 1.00 0.00 112 TYR A CA 1
ATOM 1453 C C . TYR A 1 112 ? -4.255 12.761 7.675 1.00 0.00 112 TYR A C 1
ATOM 1454 O O . TYR A 1 112 ? -3.776 12.421 6.590 1.00 0.00 112 TYR A O 1
ATOM 1472 N N . VAL A 1 113 ? -3.684 12.471 8.844 1.00 0.00 113 VAL A N 1
ATOM 1473 C CA . VAL A 1 113 ? -2.431 11.721 8.936 1.00 0.00 113 VAL A CA 1
ATOM 1474 C C . VAL A 1 113 ? -1.408 12.217 7.919 1.00 0.00 113 VAL A C 1
ATOM 1475 O O . VAL A 1 113 ? -0.720 11.417 7.275 1.00 0.00 113 VAL A O 1
ATOM 1488 N N . GLU A 1 114 ? -1.303 13.528 7.775 1.00 0.00 114 GLU A N 1
ATOM 1489 C CA . GLU A 1 114 ? -0.361 14.128 6.837 1.00 0.00 114 GLU A CA 1
ATOM 1490 C C . GLU A 1 114 ? 0.678 14.968 7.574 1.00 0.00 114 GLU A C 1
ATOM 1491 O O . GLU A 1 114 ? 0.509 15.293 8.747 1.00 0.00 114 GLU A O 1
ATOM 1503 N N . THR A 1 26 ? -8.843 -17.877 -8.046 1.00 0.00 26 THR A N 2
ATOM 1504 C CA . THR A 1 26 ? -8.151 -16.691 -7.553 1.00 0.00 26 THR A CA 2
ATOM 1505 C C . THR A 1 26 ? -9.078 -15.480 -7.550 1.00 0.00 26 THR A C 2
ATOM 1506 O O . THR A 1 26 ? -9.953 -15.353 -8.407 1.00 0.00 26 THR A O 2
ATOM 1517 N N . SER A 1 27 ? -8.879 -14.590 -6.582 1.00 0.00 27 SER A N 2
ATOM 1518 C CA . SER A 1 27 ? -9.695 -13.388 -6.467 1.00 0.00 27 SER A CA 2
ATOM 1519 C C . SER A 1 27 ? -8.820 -12.138 -6.436 1.00 0.00 27 SER A C 2
ATOM 1520 O O . SER A 1 27 ? -7.888 -12.040 -5.637 1.00 0.00 27 SER A O 2
ATOM 1527 N N . LYS A 1 28 ? -9.124 -11.185 -7.310 1.00 0.00 28 LYS A N 2
ATOM 1528 C CA . LYS A 1 28 ? -8.361 -9.946 -7.381 1.00 0.00 28 LYS A CA 2
ATOM 1529 C C . LYS A 1 28 ? -9.106 -8.801 -6.702 1.00 0.00 28 LYS A C 2
ATOM 1530 O O . LYS A 1 28 ? -10.323 -8.671 -6.843 1.00 0.00 28 LYS A O 2
ATOM 1549 N N . GLN A 1 29 ? -8.370 -7.969 -5.971 1.00 0.00 29 GLN A N 2
ATOM 1550 C CA . GLN A 1 29 ? -8.968 -6.831 -5.280 1.00 0.00 29 GLN A CA 2
ATOM 1551 C C . GLN A 1 29 ? -8.135 -5.574 -5.482 1.00 0.00 29 GLN A C 2
ATOM 1552 O O . GLN A 1 29 ? -6.906 -5.618 -5.456 1.00 0.00 29 GLN A O 2
ATOM 1566 N N . GLU A 1 30 ? -8.816 -4.454 -5.693 1.00 0.00 30 GLU A N 2
ATOM 1567 C CA . GLU A 1 30 ? -8.144 -3.182 -5.909 1.00 0.00 30 GLU A CA 2
ATOM 1568 C C . GLU A 1 30 ? -8.806 -2.068 -5.103 1.00 0.00 30 GLU A C 2
ATOM 1569 O O . GLU A 1 30 ? -10.032 -1.961 -5.065 1.00 0.00 30 GLU A O 2
ATOM 1581 N N . LEU A 1 31 ? -7.988 -1.240 -4.463 1.00 0.00 31 LEU A N 2
ATOM 1582 C CA . LEU A 1 31 ? -8.495 -0.134 -3.658 1.00 0.00 31 LEU A CA 2
ATOM 1583 C C . LEU A 1 31 ? -8.151 1.207 -4.299 1.00 0.00 31 LEU A C 2
ATOM 1584 O O . LEU A 1 31 ? -7.084 1.367 -4.893 1.00 0.00 31 LEU A O 2
ATOM 1600 N N . ILE A 1 32 ? -9.061 2.167 -4.177 1.00 0.00 32 ILE A N 2
ATOM 1601 C CA . ILE A 1 32 ? -8.852 3.490 -4.741 1.00 0.00 32 ILE A CA 2
ATOM 1602 C C . ILE A 1 32 ? -8.724 4.547 -3.653 1.00 0.00 32 ILE A C 2
ATOM 1603 O O . ILE A 1 32 ? -9.719 4.975 -3.068 1.00 0.00 32 ILE A O 2
ATOM 1619 N N . LEU A 1 33 ? -7.491 4.963 -3.382 1.00 0.00 33 LEU A N 2
ATOM 1620 C CA . LEU A 1 33 ? -7.230 5.969 -2.359 1.00 0.00 33 LEU A CA 2
ATOM 1621 C C . LEU A 1 33 ? -7.308 7.373 -2.948 1.00 0.00 33 LEU A C 2
ATOM 1622 O O . LEU A 1 33 ? -6.927 7.595 -4.093 1.00 0.00 33 LEU A O 2
ATOM 1638 N N . VAL A 1 34 ? -7.800 8.304 -2.149 1.00 0.00 34 VAL A N 2
ATOM 1639 C CA . VAL A 1 34 ? -7.939 9.699 -2.587 1.00 0.00 34 VAL A CA 2
ATOM 1640 C C . VAL A 1 34 ? -9.017 9.833 -3.644 1.00 0.00 34 VAL A C 2
ATOM 1641 O O . VAL A 1 34 ? -9.039 9.100 -4.628 1.00 0.00 34 VAL A O 2
ATOM 1654 N N . LEU A 1 35 ? -9.923 10.783 -3.428 1.00 0.00 35 LEU A N 2
ATOM 1655 C CA . LEU A 1 35 ? -11.015 11.022 -4.355 1.00 0.00 35 LEU A CA 2
ATOM 1656 C C . LEU A 1 35 ? -10.944 12.439 -4.927 1.00 0.00 35 LEU A C 2
ATOM 1657 O O . LEU A 1 35 ? -11.199 12.653 -6.113 1.00 0.00 35 LEU A O 2
ATOM 1673 N N . LYS A 1 36 ? -10.590 13.396 -4.078 1.00 0.00 36 LYS A N 2
ATOM 1674 C CA . LYS A 1 36 ? -10.483 14.792 -4.502 1.00 0.00 36 LYS A CA 2
ATOM 1675 C C . LYS A 1 36 ? -9.312 14.972 -5.462 1.00 0.00 36 LYS A C 2
ATOM 1676 O O . LYS A 1 36 ? -9.505 15.367 -6.617 1.00 0.00 36 LYS A O 2
ATOM 1695 N N . GLY A 1 37 ? -8.114 14.698 -4.975 1.00 0.00 37 GLY A N 2
ATOM 1696 C CA . GLY A 1 37 ? -6.924 14.840 -5.807 1.00 0.00 37 GLY A CA 2
ATOM 1697 C C . GLY A 1 37 ? -5.729 15.335 -5.018 1.00 0.00 37 GLY A C 2
ATOM 1698 O O . GLY A 1 37 ? -4.651 14.742 -5.073 1.00 0.00 37 GLY A O 2
ATOM 1702 N N . GLU A 1 38 ? -5.909 16.437 -4.287 1.00 0.00 38 GLU A N 2
ATOM 1703 C CA . GLU A 1 38 ? -4.838 17.027 -3.486 1.00 0.00 38 GLU A CA 2
ATOM 1704 C C . GLU A 1 38 ? -3.541 17.112 -4.278 1.00 0.00 38 GLU A C 2
ATOM 1705 O O . GLU A 1 38 ? -3.524 16.904 -5.498 1.00 0.00 38 GLU A O 2
ATOM 1717 N N . LEU A 1 39 ? -2.442 17.429 -3.585 1.00 0.00 39 LEU A N 2
ATOM 1718 C CA . LEU A 1 39 ? -1.140 17.552 -4.222 1.00 0.00 39 LEU A CA 2
ATOM 1719 C C . LEU A 1 39 ? -0.183 16.497 -3.685 1.00 0.00 39 LEU A C 2
ATOM 1720 O O . LEU A 1 39 ? -0.487 15.797 -2.729 1.00 0.00 39 LEU A O 2
ATOM 1736 N N . ASP A 1 40 ? 0.985 16.401 -4.317 1.00 0.00 40 ASP A N 2
ATOM 1737 C CA . ASP A 1 40 ? 1.998 15.438 -3.900 1.00 0.00 40 ASP A CA 2
ATOM 1738 C C . ASP A 1 40 ? 3.260 16.147 -3.407 1.00 0.00 40 ASP A C 2
ATOM 1739 O O . ASP A 1 40 ? 3.834 16.969 -4.107 1.00 0.00 40 ASP A O 2
ATOM 1748 N N . LEU A 1 41 ? 3.682 15.812 -2.185 1.00 0.00 41 LEU A N 2
ATOM 1749 C CA . LEU A 1 41 ? 4.869 16.414 -1.602 1.00 0.00 41 LEU A CA 2
ATOM 1750 C C . LEU A 1 41 ? 6.077 15.495 -1.760 1.00 0.00 41 LEU A C 2
ATOM 1751 O O . LEU A 1 41 ? 6.949 15.742 -2.596 1.00 0.00 41 LEU A O 2
ATOM 1767 N N . HIS A 1 42 ? 6.128 14.441 -0.953 1.00 0.00 42 HIS A N 2
ATOM 1768 C CA . HIS A 1 42 ? 7.238 13.492 -1.003 1.00 0.00 42 HIS A CA 2
ATOM 1769 C C . HIS A 1 42 ? 6.741 12.097 -1.374 1.00 0.00 42 HIS A C 2
ATOM 1770 O O . HIS A 1 42 ? 7.403 11.102 -1.078 1.00 0.00 42 HIS A O 2
ATOM 1785 N N . SER A 1 43 ? 5.574 12.024 -2.016 1.00 0.00 43 SER A N 2
ATOM 1786 C CA . SER A 1 43 ? 4.999 10.746 -2.415 1.00 0.00 43 SER A CA 2
ATOM 1787 C C . SER A 1 43 ? 4.886 9.804 -1.230 1.00 0.00 43 SER A C 2
ATOM 1788 O O . SER A 1 43 ? 5.034 8.587 -1.374 1.00 0.00 43 SER A O 2
ATOM 1796 N N . LYS A 1 44 ? 4.610 10.364 -0.056 1.00 0.00 44 LYS A N 2
ATOM 1797 C CA . LYS A 1 44 ? 4.470 9.567 1.158 1.00 0.00 44 LYS A CA 2
ATOM 1798 C C . LYS A 1 44 ? 3.386 8.506 1.001 1.00 0.00 44 LYS A C 2
ATOM 1799 O O . LYS A 1 44 ? 3.396 7.484 1.688 1.00 0.00 44 LYS A O 2
ATOM 1818 N N . ASN A 1 45 ? 2.445 8.750 0.090 1.00 0.00 45 ASN A N 2
ATOM 1819 C CA . ASN A 1 45 ? 1.356 7.815 -0.155 1.00 0.00 45 ASN A CA 2
ATOM 1820 C C . ASN A 1 45 ? 1.891 6.430 -0.508 1.00 0.00 45 ASN A C 2
ATOM 1821 O O . ASN A 1 45 ? 1.492 5.429 0.087 1.00 0.00 45 ASN A O 2
ATOM 1832 N N . MET A 1 46 ? 2.794 6.377 -1.480 1.00 0.00 46 MET A N 2
ATOM 1833 C CA . MET A 1 46 ? 3.386 5.117 -1.908 1.00 0.00 46 MET A CA 2
ATOM 1834 C C . MET A 1 46 ? 4.099 4.429 -0.746 1.00 0.00 46 MET A C 2
ATOM 1835 O O . MET A 1 46 ? 4.160 3.200 -0.685 1.00 0.00 46 MET A O 2
ATOM 1849 N N . LYS A 1 47 ? 4.625 5.227 0.173 1.00 0.00 47 LYS A N 2
ATOM 1850 C CA . LYS A 1 47 ? 5.324 4.695 1.336 1.00 0.00 47 LYS A CA 2
ATOM 1851 C C . LYS A 1 47 ? 4.333 4.157 2.362 1.00 0.00 47 LYS A C 2
ATOM 1852 O O . LYS A 1 47 ? 4.663 3.280 3.163 1.00 0.00 47 LYS A O 2
ATOM 1871 N N . ASN A 1 48 ? 3.105 4.677 2.326 1.00 0.00 48 ASN A N 2
ATOM 1872 C CA . ASN A 1 48 ? 2.064 4.247 3.250 1.00 0.00 48 ASN A CA 2
ATOM 1873 C C . ASN A 1 48 ? 1.560 2.856 2.888 1.00 0.00 48 ASN A C 2
ATOM 1874 O O . ASN A 1 48 ? 1.255 2.050 3.766 1.00 0.00 48 ASN A O 2
ATOM 1885 N N . VAL A 1 49 ? 1.483 2.581 1.590 1.00 0.00 49 VAL A N 2
ATOM 1886 C CA . VAL A 1 49 ? 1.019 1.283 1.118 1.00 0.00 49 VAL A CA 2
ATOM 1887 C C . VAL A 1 49 ? 2.094 0.220 1.308 1.00 0.00 49 VAL A C 2
ATOM 1888 O O . VAL A 1 49 ? 1.824 -0.852 1.856 1.00 0.00 49 VAL A O 2
ATOM 1901 N N . ILE A 1 50 ? 3.306 0.516 0.852 1.00 0.00 50 ILE A N 2
ATOM 1902 C CA . ILE A 1 50 ? 4.410 -0.424 0.977 1.00 0.00 50 ILE A CA 2
ATOM 1903 C C . ILE A 1 50 ? 4.629 -0.817 2.435 1.00 0.00 50 ILE A C 2
ATOM 1904 O O . ILE A 1 50 ? 5.100 -1.914 2.729 1.00 0.00 50 ILE A O 2
ATOM 1920 N N . ASN A 1 51 ? 4.286 0.092 3.347 1.00 0.00 51 ASN A N 2
ATOM 1921 C CA . ASN A 1 51 ? 4.437 -0.162 4.774 1.00 0.00 51 ASN A CA 2
ATOM 1922 C C . ASN A 1 51 ? 3.348 -1.107 5.271 1.00 0.00 51 ASN A C 2
ATOM 1923 O O . ASN A 1 51 ? 3.620 -2.066 5.994 1.00 0.00 51 ASN A O 2
ATOM 1934 N N . ASN A 1 52 ? 2.103 -0.837 4.872 1.00 0.00 52 ASN A N 2
ATOM 1935 C CA . ASN A 1 52 ? 0.977 -1.662 5.276 1.00 0.00 52 ASN A CA 2
ATOM 1936 C C . ASN A 1 52 ? 0.999 -3.000 4.543 1.00 0.00 52 ASN A C 2
ATOM 1937 O O . ASN A 1 52 ? 0.852 -4.056 5.155 1.00 0.00 52 ASN A O 2
ATOM 1948 N N . ALA A 1 53 ? 1.193 -2.946 3.229 1.00 0.00 53 ALA A N 2
ATOM 1949 C CA . ALA A 1 53 ? 1.247 -4.149 2.413 1.00 0.00 53 ALA A CA 2
ATOM 1950 C C . ALA A 1 53 ? 2.338 -5.095 2.905 1.00 0.00 53 ALA A C 2
ATOM 1951 O O . ALA A 1 53 ? 2.224 -6.315 2.779 1.00 0.00 53 ALA A O 2
ATOM 1958 N N . LYS A 1 54 ? 3.395 -4.521 3.475 1.00 0.00 54 LYS A N 2
ATOM 1959 C CA . LYS A 1 54 ? 4.506 -5.311 3.994 1.00 0.00 54 LYS A CA 2
ATOM 1960 C C . LYS A 1 54 ? 4.118 -5.997 5.299 1.00 0.00 54 LYS A C 2
ATOM 1961 O O . LYS A 1 54 ? 4.389 -7.183 5.494 1.00 0.00 54 LYS A O 2
ATOM 1980 N N . LYS A 1 55 ? 3.477 -5.246 6.188 1.00 0.00 55 LYS A N 2
ATOM 1981 C CA . LYS A 1 55 ? 3.048 -5.783 7.475 1.00 0.00 55 LYS A CA 2
ATOM 1982 C C . LYS A 1 55 ? 2.129 -6.981 7.279 1.00 0.00 55 LYS A C 2
ATOM 1983 O O . LYS A 1 55 ? 2.330 -8.035 7.881 1.00 0.00 55 LYS A O 2
ATOM 2002 N N . ASN A 1 56 ? 1.119 -6.813 6.429 1.00 0.00 56 ASN A N 2
ATOM 2003 C CA . ASN A 1 56 ? 0.167 -7.882 6.149 1.00 0.00 56 ASN A CA 2
ATOM 2004 C C . ASN A 1 56 ? 0.886 -9.125 5.633 1.00 0.00 56 ASN A C 2
ATOM 2005 O O . ASN A 1 56 ? 0.766 -10.207 6.209 1.00 0.00 56 ASN A O 2
ATOM 2016 N N . LEU A 1 57 ? 1.638 -8.962 4.548 1.00 0.00 57 LEU A N 2
ATOM 2017 C CA . LEU A 1 57 ? 2.381 -10.070 3.956 1.00 0.00 57 LEU A CA 2
ATOM 2018 C C . LEU A 1 57 ? 3.184 -10.814 5.020 1.00 0.00 57 LEU A C 2
ATOM 2019 O O . LEU A 1 57 ? 3.046 -12.027 5.187 1.00 0.00 57 LEU A O 2
ATOM 2035 N N . GLU A 1 58 ? 4.019 -10.075 5.742 1.00 0.00 58 GLU A N 2
ATOM 2036 C CA . GLU A 1 58 ? 4.838 -10.659 6.795 1.00 0.00 58 GLU A CA 2
ATOM 2037 C C . GLU A 1 58 ? 3.963 -11.239 7.900 1.00 0.00 58 GLU A C 2
ATOM 2038 O O . GLU A 1 58 ? 4.344 -12.202 8.566 1.00 0.00 58 GLU A O 2
ATOM 2050 N N . LYS A 1 59 ? 2.784 -10.650 8.089 1.00 0.00 59 LYS A N 2
ATOM 2051 C CA . LYS A 1 59 ? 1.853 -11.116 9.110 1.00 0.00 59 LYS A CA 2
ATOM 2052 C C . LYS A 1 59 ? 1.542 -12.596 8.918 1.00 0.00 59 LYS A C 2
ATOM 2053 O O . LYS A 1 59 ? 1.413 -13.345 9.885 1.00 0.00 59 LYS A O 2
ATOM 2072 N N . TYR A 1 60 ? 1.431 -13.011 7.661 1.00 0.00 60 TYR A N 2
ATOM 2073 C CA . TYR A 1 60 ? 1.143 -14.404 7.339 1.00 0.00 60 TYR A CA 2
ATOM 2074 C C . TYR A 1 60 ? 2.405 -15.250 7.451 1.00 0.00 60 TYR A C 2
ATOM 2075 O O . TYR A 1 60 ? 2.373 -16.366 7.969 1.00 0.00 60 TYR A O 2
ATOM 2093 N N . PHE A 1 61 ? 3.516 -14.710 6.961 1.00 0.00 61 PHE A N 2
ATOM 2094 C CA . PHE A 1 61 ? 4.793 -15.416 7.008 1.00 0.00 61 PHE A CA 2
ATOM 2095 C C . PHE A 1 61 ? 5.265 -15.599 8.448 1.00 0.00 61 PHE A C 2
ATOM 2096 O O . PHE A 1 61 ? 6.018 -16.521 8.751 1.00 0.00 61 PHE A O 2
ATOM 2113 N N . LYS A 1 62 ? 4.823 -14.713 9.332 1.00 0.00 62 LYS A N 2
ATOM 2114 C CA . LYS A 1 62 ? 5.208 -14.781 10.736 1.00 0.00 62 LYS A CA 2
ATOM 2115 C C . LYS A 1 62 ? 4.261 -15.681 11.529 1.00 0.00 62 LYS A C 2
ATOM 2116 O O . LYS A 1 62 ? 4.623 -16.194 12.587 1.00 0.00 62 LYS A O 2
ATOM 2135 N N . GLU A 1 63 ? 3.044 -15.855 11.022 1.00 0.00 63 GLU A N 2
ATOM 2136 C CA . GLU A 1 63 ? 2.049 -16.678 11.700 1.00 0.00 63 GLU A CA 2
ATOM 2137 C C . GLU A 1 63 ? 1.989 -18.092 11.125 1.00 0.00 63 GLU A C 2
ATOM 2138 O O . GLU A 1 63 ? 1.895 -19.067 11.870 1.00 0.00 63 GLU A O 2
ATOM 2150 N N . HIS A 1 64 ? 2.025 -18.202 9.799 1.00 0.00 64 HIS A N 2
ATOM 2151 C CA . HIS A 1 64 ? 1.952 -19.508 9.148 1.00 0.00 64 HIS A CA 2
ATOM 2152 C C . HIS A 1 64 ? 3.283 -19.915 8.522 1.00 0.00 64 HIS A C 2
ATOM 2153 O O . HIS A 1 64 ? 3.354 -20.905 7.792 1.00 0.00 64 HIS A O 2
ATOM 2168 N N . PHE A 1 65 ? 4.333 -19.159 8.815 1.00 0.00 65 PHE A N 2
ATOM 2169 C CA . PHE A 1 65 ? 5.666 -19.449 8.284 1.00 0.00 65 PHE A CA 2
ATOM 2170 C C . PHE A 1 65 ? 5.608 -19.837 6.806 1.00 0.00 65 PHE A C 2
ATOM 2171 O O . PHE A 1 65 ? 6.422 -20.628 6.330 1.00 0.00 65 PHE A O 2
ATOM 2188 N N . LYS A 1 66 ? 4.637 -19.280 6.088 1.00 0.00 66 LYS A N 2
ATOM 2189 C CA . LYS A 1 66 ? 4.473 -19.576 4.668 1.00 0.00 66 LYS A CA 2
ATOM 2190 C C . LYS A 1 66 ? 4.311 -18.297 3.850 1.00 0.00 66 LYS A C 2
ATOM 2191 O O . LYS A 1 66 ? 4.837 -18.190 2.742 1.00 0.00 66 LYS A O 2
ATOM 2210 N N . GLU A 1 67 ? 3.576 -17.332 4.398 1.00 0.00 67 GLU A N 2
ATOM 2211 C CA . GLU A 1 67 ? 3.340 -16.061 3.717 1.00 0.00 67 GLU A CA 2
ATOM 2212 C C . GLU A 1 67 ? 2.313 -16.226 2.602 1.00 0.00 67 GLU A C 2
ATOM 2213 O O . GLU A 1 67 ? 2.668 -16.354 1.430 1.00 0.00 67 GLU A O 2
ATOM 2225 N N . PHE A 1 68 ? 1.036 -16.221 2.974 1.00 0.00 68 PHE A N 2
ATOM 2226 C CA . PHE A 1 68 ? -0.045 -16.370 2.006 1.00 0.00 68 PHE A CA 2
ATOM 2227 C C . PHE A 1 68 ? -0.543 -15.007 1.535 1.00 0.00 68 PHE A C 2
ATOM 2228 O O . PHE A 1 68 ? -0.250 -13.982 2.151 1.00 0.00 68 PHE A O 2
ATOM 2245 N N . ASP A 1 69 ? -1.296 -15.003 0.440 1.00 0.00 69 ASP A N 2
ATOM 2246 C CA . ASP A 1 69 ? -1.835 -13.766 -0.113 1.00 0.00 69 ASP A CA 2
ATOM 2247 C C . ASP A 1 69 ? -0.713 -12.818 -0.525 1.00 0.00 69 ASP A C 2
ATOM 2248 O O . ASP A 1 69 ? 0.393 -12.878 0.011 1.00 0.00 69 ASP A O 2
ATOM 2257 N N . LYS A 1 70 ? -1.009 -11.944 -1.481 1.00 0.00 70 LYS A N 2
ATOM 2258 C CA . LYS A 1 70 ? -0.028 -10.979 -1.967 1.00 0.00 70 LYS A CA 2
ATOM 2259 C C . LYS A 1 70 ? -0.644 -9.588 -2.066 1.00 0.00 70 LYS A C 2
ATOM 2260 O O . LYS A 1 70 ? -1.863 -9.442 -2.171 1.00 0.00 70 LYS A O 2
ATOM 2279 N N . ILE A 1 71 ? 0.199 -8.564 -2.027 1.00 0.00 71 ILE A N 2
ATOM 2280 C CA . ILE A 1 71 ? -0.279 -7.191 -2.111 1.00 0.00 71 ILE A CA 2
ATOM 2281 C C . ILE A 1 71 ? 0.548 -6.365 -3.082 1.00 0.00 71 ILE A C 2
ATOM 2282 O O . ILE A 1 71 ? 1.776 -6.445 -3.104 1.00 0.00 71 ILE A O 2
ATOM 2298 N N . SER A 1 72 ? -0.147 -5.570 -3.881 1.00 0.00 72 SER A N 2
ATOM 2299 C CA . SER A 1 72 ? 0.492 -4.712 -4.867 1.00 0.00 72 SER A CA 2
ATOM 2300 C C . SER A 1 72 ? -0.176 -3.342 -4.884 1.00 0.00 72 SER A C 2
ATOM 2301 O O . SER A 1 72 ? -1.277 -3.176 -4.358 1.00 0.00 72 SER A O 2
ATOM 2309 N N . TYR A 1 73 ? 0.488 -2.361 -5.483 1.00 0.00 73 TYR A N 2
ATOM 2310 C CA . TYR A 1 73 ? -0.063 -1.013 -5.548 1.00 0.00 73 TYR A CA 2
ATOM 2311 C C . TYR A 1 73 ? 0.589 -0.194 -6.658 1.00 0.00 73 TYR A C 2
ATOM 2312 O O . TYR A 1 73 ? 1.695 -0.500 -7.104 1.00 0.00 73 TYR A O 2
ATOM 2330 N N . ASP A 1 74 ? -0.107 0.850 -7.096 1.00 0.00 74 ASP A N 2
ATOM 2331 C CA . ASP A 1 74 ? 0.398 1.718 -8.149 1.00 0.00 74 ASP A CA 2
ATOM 2332 C C . ASP A 1 74 ? -0.141 3.133 -7.980 1.00 0.00 74 ASP A C 2
ATOM 2333 O O . ASP A 1 74 ? -1.037 3.383 -7.180 1.00 0.00 74 ASP A O 2
ATOM 2342 N N . ILE A 1 75 ? 0.428 4.071 -8.737 1.00 0.00 75 ILE A N 2
ATOM 2343 C CA . ILE A 1 75 ? 0.004 5.463 -8.665 1.00 0.00 75 ILE A CA 2
ATOM 2344 C C . ILE A 1 75 ? -0.328 6.017 -10.052 1.00 0.00 75 ILE A C 2
ATOM 2345 O O . ILE A 1 75 ? 0.108 5.470 -11.063 1.00 0.00 75 ILE A O 2
ATOM 2361 N N . SER A 1 76 ? -1.111 7.089 -10.081 1.00 0.00 76 SER A N 2
ATOM 2362 C CA . SER A 1 76 ? -1.507 7.713 -11.339 1.00 0.00 76 SER A CA 2
ATOM 2363 C C . SER A 1 76 ? -1.369 9.224 -11.261 1.00 0.00 76 SER A C 2
ATOM 2364 O O . SER A 1 76 ? -2.021 9.882 -10.450 1.00 0.00 76 SER A O 2
ATOM 2372 N N . THR A 1 77 ? -0.506 9.782 -12.113 1.00 0.00 77 THR A N 2
ATOM 2373 C CA . THR A 1 77 ? -0.274 11.221 -12.135 1.00 0.00 77 THR A CA 2
ATOM 2374 C C . THR A 1 77 ? -1.271 11.913 -13.066 1.00 0.00 77 THR A C 2
ATOM 2375 O O . THR A 1 77 ? -1.946 12.867 -12.675 1.00 0.00 77 THR A O 2
ATOM 2386 N N . PRO A 1 78 ? -1.375 11.452 -14.330 1.00 0.00 78 PRO A N 2
ATOM 2387 C CA . PRO A 1 78 ? -2.291 12.035 -15.310 1.00 0.00 78 PRO A CA 2
ATOM 2388 C C . PRO A 1 78 ? -3.709 12.163 -14.779 1.00 0.00 78 PRO A C 2
ATOM 2389 O O . PRO A 1 78 ? -4.474 13.035 -15.205 1.00 0.00 78 PRO A O 2
ATOM 2400 N N . ILE A 1 79 ? -4.071 11.275 -13.848 1.00 0.00 79 ILE A N 2
ATOM 2401 C CA . ILE A 1 79 ? -5.401 11.290 -13.262 1.00 0.00 79 ILE A CA 2
ATOM 2402 C C . ILE A 1 79 ? -5.374 11.832 -11.836 1.00 0.00 79 ILE A C 2
ATOM 2403 O O . ILE A 1 79 ? -6.381 12.324 -11.329 1.00 0.00 79 ILE A O 2
ATOM 2419 N N . ASN A 1 80 ? -4.221 11.732 -11.192 1.00 0.00 80 ASN A N 2
ATOM 2420 C CA . ASN A 1 80 ? -4.061 12.213 -9.818 1.00 0.00 80 ASN A CA 2
ATOM 2421 C C . ASN A 1 80 ? -4.862 11.352 -8.847 1.00 0.00 80 ASN A C 2
ATOM 2422 O O . ASN A 1 80 ? -5.512 11.865 -7.937 1.00 0.00 80 ASN A O 2
ATOM 2433 N N . PHE A 1 81 ? -4.815 10.036 -9.051 1.00 0.00 81 PHE A N 2
ATOM 2434 C CA . PHE A 1 81 ? -5.532 9.107 -8.200 1.00 0.00 81 PHE A CA 2
ATOM 2435 C C . PHE A 1 81 ? -4.630 7.950 -7.779 1.00 0.00 81 PHE A C 2
ATOM 2436 O O . PHE A 1 81 ? -3.741 7.540 -8.523 1.00 0.00 81 PHE A O 2
ATOM 2453 N N . LEU A 1 82 ? -4.866 7.423 -6.580 1.00 0.00 82 LEU A N 2
ATOM 2454 C CA . LEU A 1 82 ? -4.075 6.310 -6.061 1.00 0.00 82 LEU A CA 2
ATOM 2455 C C . LEU A 1 82 ? -4.728 4.977 -6.408 1.00 0.00 82 LEU A C 2
ATOM 2456 O O . LEU A 1 82 ? -5.828 4.677 -5.947 1.00 0.00 82 LEU A O 2
ATOM 2472 N N . CYS A 1 83 ? -4.048 4.182 -7.228 1.00 0.00 83 CYS A N 2
ATOM 2473 C CA . CYS A 1 83 ? -4.568 2.883 -7.639 1.00 0.00 83 CYS A CA 2
ATOM 2474 C C . CYS A 1 83 ? -3.880 1.751 -6.884 1.00 0.00 83 CYS A C 2
ATOM 2475 O O . CYS A 1 83 ? -2.682 1.519 -7.043 1.00 0.00 83 CYS A O 2
ATOM 2483 N N . ILE A 1 84 ? -4.652 1.051 -6.068 1.00 0.00 84 ILE A N 2
ATOM 2484 C CA . ILE A 1 84 ? -4.126 -0.063 -5.288 1.00 0.00 84 ILE A CA 2
ATOM 2485 C C . ILE A 1 84 ? -4.648 -1.393 -5.827 1.00 0.00 84 ILE A C 2
ATOM 2486 O O . ILE A 1 84 ? -5.846 -1.548 -6.063 1.00 0.00 84 ILE A O 2
ATOM 2502 N N . PHE A 1 85 ? -3.744 -2.346 -6.021 1.00 0.00 85 PHE A N 2
ATOM 2503 C CA . PHE A 1 85 ? -4.117 -3.659 -6.534 1.00 0.00 85 PHE A CA 2
ATOM 2504 C C . PHE A 1 85 ? -3.553 -4.770 -5.652 1.00 0.00 85 PHE A C 2
ATOM 2505 O O . PHE A 1 85 ? -2.421 -5.213 -5.844 1.00 0.00 85 PHE A O 2
ATOM 2522 N N . ILE A 1 86 ? -4.352 -5.216 -4.688 1.00 0.00 86 ILE A N 2
ATOM 2523 C CA . ILE A 1 86 ? -3.935 -6.275 -3.777 1.00 0.00 86 ILE A CA 2
ATOM 2524 C C . ILE A 1 86 ? -4.485 -7.634 -4.224 1.00 0.00 86 ILE A C 2
ATOM 2525 O O . ILE A 1 86 ? -5.682 -7.900 -4.103 1.00 0.00 86 ILE A O 2
ATOM 2541 N N . PRO A 1 87 ? -3.616 -8.515 -4.761 1.00 0.00 87 PRO A N 2
ATOM 2542 C CA . PRO A 1 87 ? -4.025 -9.835 -5.227 1.00 0.00 87 PRO A CA 2
ATOM 2543 C C . PRO A 1 87 ? -4.049 -10.867 -4.109 1.00 0.00 87 PRO A C 2
ATOM 2544 O O . PRO A 1 87 ? -3.050 -11.080 -3.424 1.00 0.00 87 PRO A O 2
ATOM 2555 N N . THR A 1 88 ? -5.196 -11.506 -3.929 1.00 0.00 88 THR A N 2
ATOM 2556 C CA . THR A 1 88 ? -5.345 -12.514 -2.886 1.00 0.00 88 THR A CA 2
ATOM 2557 C C . THR A 1 88 ? -6.305 -13.620 -3.321 1.00 0.00 88 THR A C 2
ATOM 2558 O O . THR A 1 88 ? -6.591 -13.774 -4.508 1.00 0.00 88 THR A O 2
ATOM 2569 N N . LEU A 1 89 ? -6.794 -14.393 -2.354 1.00 0.00 89 LEU A N 2
ATOM 2570 C CA . LEU A 1 89 ? -7.714 -15.488 -2.644 1.00 0.00 89 LEU A CA 2
ATOM 2571 C C . LEU A 1 89 ? -9.073 -15.259 -1.985 1.00 0.00 89 LEU A C 2
ATOM 2572 O O . LEU A 1 89 ? -10.103 -15.688 -2.505 1.00 0.00 89 LEU A O 2
ATOM 2588 N N . PHE A 1 90 ? -9.070 -14.584 -0.839 1.00 0.00 90 PHE A N 2
ATOM 2589 C CA . PHE A 1 90 ? -10.304 -14.306 -0.114 1.00 0.00 90 PHE A CA 2
ATOM 2590 C C . PHE A 1 90 ? -11.024 -15.600 0.254 1.00 0.00 90 PHE A C 2
ATOM 2591 O O . PHE A 1 90 ? -12.245 -15.618 0.413 1.00 0.00 90 PHE A O 2
ATOM 2608 N N . ASP A 1 91 ? -10.262 -16.680 0.386 1.00 0.00 91 ASP A N 2
ATOM 2609 C CA . ASP A 1 91 ? -10.829 -17.978 0.732 1.00 0.00 91 ASP A CA 2
ATOM 2610 C C . ASP A 1 91 ? -9.831 -18.820 1.525 1.00 0.00 91 ASP A C 2
ATOM 2611 O O . ASP A 1 91 ? -9.951 -20.043 1.589 1.00 0.00 91 ASP A O 2
ATOM 2620 N N . MET A 1 92 ? -8.850 -18.158 2.132 1.00 0.00 92 MET A N 2
ATOM 2621 C CA . MET A 1 92 ? -7.838 -18.845 2.924 1.00 0.00 92 MET A CA 2
ATOM 2622 C C . MET A 1 92 ? -7.593 -18.102 4.230 1.00 0.00 92 MET A C 2
ATOM 2623 O O . MET A 1 92 ? -7.697 -18.677 5.314 1.00 0.00 92 MET A O 2
ATOM 2637 N N . ASN A 1 93 ? -7.276 -16.817 4.119 1.00 0.00 93 ASN A N 2
ATOM 2638 C CA . ASN A 1 93 ? -7.030 -15.987 5.290 1.00 0.00 93 ASN A CA 2
ATOM 2639 C C . ASN A 1 93 ? -8.327 -15.359 5.797 1.00 0.00 93 ASN A C 2
ATOM 2640 O O . ASN A 1 93 ? -8.338 -14.680 6.824 1.00 0.00 93 ASN A O 2
ATOM 2651 N N . ASN A 1 94 ? -9.423 -15.590 5.072 1.00 0.00 94 ASN A N 2
ATOM 2652 C CA . ASN A 1 94 ? -10.722 -15.046 5.452 1.00 0.00 94 ASN A CA 2
ATOM 2653 C C . ASN A 1 94 ? -10.727 -13.523 5.354 1.00 0.00 94 ASN A C 2
ATOM 2654 O O . ASN A 1 94 ? -10.969 -12.827 6.340 1.00 0.00 94 ASN A O 2
ATOM 2665 N N . MET A 1 95 ? -10.459 -13.014 4.152 1.00 0.00 95 MET A N 2
ATOM 2666 C CA . MET A 1 95 ? -10.432 -11.571 3.904 1.00 0.00 95 MET A CA 2
ATOM 2667 C C . MET A 1 95 ? -9.717 -10.822 5.026 1.00 0.00 95 MET A C 2
ATOM 2668 O O . MET A 1 95 ? -10.157 -9.755 5.454 1.00 0.00 95 MET A O 2
ATOM 2682 N N . ASP A 1 96 ? -8.612 -11.389 5.495 1.00 0.00 96 ASP A N 2
ATOM 2683 C CA . ASP A 1 96 ? -7.833 -10.778 6.566 1.00 0.00 96 ASP A CA 2
ATOM 2684 C C . ASP A 1 96 ? -6.715 -9.907 5.997 1.00 0.00 96 ASP A C 2
ATOM 2685 O O . ASP A 1 96 ? -5.550 -10.056 6.364 1.00 0.00 96 ASP A O 2
ATOM 2694 N N . LEU A 1 97 ? -7.081 -9.000 5.098 1.00 0.00 97 LEU A N 2
ATOM 2695 C CA . LEU A 1 97 ? -6.110 -8.105 4.477 1.00 0.00 97 LEU A CA 2
ATOM 2696 C C . LEU A 1 97 ? -6.777 -6.812 4.020 1.00 0.00 97 LEU A C 2
ATOM 2697 O O . LEU A 1 97 ? -6.284 -5.717 4.293 1.00 0.00 97 LEU A O 2
ATOM 2713 N N . LEU A 1 98 ? -7.901 -6.947 3.323 1.00 0.00 98 LEU A N 2
ATOM 2714 C CA . LEU A 1 98 ? -8.637 -5.791 2.826 1.00 0.00 98 LEU A CA 2
ATOM 2715 C C . LEU A 1 98 ? -9.061 -4.879 3.973 1.00 0.00 98 LEU A C 2
ATOM 2716 O O . LEU A 1 98 ? -9.176 -3.665 3.804 1.00 0.00 98 LEU A O 2
ATOM 2732 N N . LYS A 1 99 ? -9.291 -5.471 5.141 1.00 0.00 99 LYS A N 2
ATOM 2733 C CA . LYS A 1 99 ? -9.703 -4.710 6.316 1.00 0.00 99 LYS A CA 2
ATOM 2734 C C . LYS A 1 99 ? -8.656 -3.663 6.684 1.00 0.00 99 LYS A C 2
ATOM 2735 O O . LYS A 1 99 ? -8.986 -2.601 7.213 1.00 0.00 99 LYS A O 2
ATOM 2754 N N . GLN A 1 100 ? -7.394 -3.968 6.399 1.00 0.00 100 GLN A N 2
ATOM 2755 C CA . GLN A 1 100 ? -6.301 -3.051 6.700 1.00 0.00 100 GLN A CA 2
ATOM 2756 C C . GLN A 1 100 ? -6.157 -2.004 5.603 1.00 0.00 100 GLN A C 2
ATOM 2757 O O . GLN A 1 100 ? -6.105 -0.805 5.877 1.00 0.00 100 GLN A O 2
ATOM 2771 N N . ALA A 1 101 ? -6.096 -2.466 4.360 1.00 0.00 101 ALA A N 2
ATOM 2772 C CA . ALA A 1 101 ? -5.964 -1.572 3.218 1.00 0.00 101 ALA A CA 2
ATOM 2773 C C . ALA A 1 101 ? -7.152 -0.621 3.130 1.00 0.00 101 ALA A C 2
ATOM 2774 O O . ALA A 1 101 ? -7.004 0.544 2.763 1.00 0.00 101 ALA A O 2
ATOM 2781 N N . LEU A 1 102 ? -8.334 -1.131 3.468 1.00 0.00 102 LEU A N 2
ATOM 2782 C CA . LEU A 1 102 ? -9.552 -0.331 3.426 1.00 0.00 102 LEU A CA 2
ATOM 2783 C C . LEU A 1 102 ? -9.604 0.649 4.594 1.00 0.00 102 LEU A C 2
ATOM 2784 O O . LEU A 1 102 ? -10.144 1.740 4.466 1.00 0.00 102 LEU A O 2
ATOM 2800 N N . LEU A 1 103 ? -9.037 0.248 5.728 1.00 0.00 103 LEU A N 2
ATOM 2801 C CA . LEU A 1 103 ? -9.021 1.087 6.912 1.00 0.00 103 LEU A CA 2
ATOM 2802 C C . LEU A 1 103 ? -7.966 2.185 6.806 1.00 0.00 103 LEU A C 2
ATOM 2803 O O . LEU A 1 103 ? -8.174 3.306 7.264 1.00 0.00 103 LEU A O 2
ATOM 2819 N N . ILE A 1 104 ? -6.831 1.856 6.209 1.00 0.00 104 ILE A N 2
ATOM 2820 C CA . ILE A 1 104 ? -5.745 2.816 6.054 1.00 0.00 104 ILE A CA 2
ATOM 2821 C C . ILE A 1 104 ? -6.109 3.918 5.063 1.00 0.00 104 ILE A C 2
ATOM 2822 O O . ILE A 1 104 ? -5.882 5.094 5.327 1.00 0.00 104 ILE A O 2
ATOM 2838 N N . LEU A 1 105 ? -6.662 3.534 3.915 1.00 0.00 105 LEU A N 2
ATOM 2839 C CA . LEU A 1 105 ? -7.041 4.508 2.897 1.00 0.00 105 LEU A CA 2
ATOM 2840 C C . LEU A 1 105 ? -8.181 5.389 3.382 1.00 0.00 105 LEU A C 2
ATOM 2841 O O . LEU A 1 105 ? -8.166 6.607 3.182 1.00 0.00 105 LEU A O 2
ATOM 2857 N N . HIS A 1 106 ? -9.173 4.781 4.029 1.00 0.00 106 HIS A N 2
ATOM 2858 C CA . HIS A 1 106 ? -10.316 5.529 4.545 1.00 0.00 106 HIS A CA 2
ATOM 2859 C C . HIS A 1 106 ? -9.868 6.530 5.607 1.00 0.00 106 HIS A C 2
ATOM 2860 O O . HIS A 1 106 ? -10.160 7.716 5.516 1.00 0.00 106 HIS A O 2
ATOM 2875 N N . ASN A 1 107 ? -9.147 6.033 6.607 1.00 0.00 107 ASN A N 2
ATOM 2876 C CA . ASN A 1 107 ? -8.648 6.874 7.687 1.00 0.00 107 ASN A CA 2
ATOM 2877 C C . ASN A 1 107 ? -7.708 7.949 7.159 1.00 0.00 107 ASN A C 2
ATOM 2878 O O . ASN A 1 107 ? -7.392 8.907 7.863 1.00 0.00 107 ASN A O 2
ATOM 2889 N N . ASP A 1 108 ? -7.239 7.790 5.922 1.00 0.00 108 ASP A N 2
ATOM 2890 C CA . ASP A 1 108 ? -6.334 8.749 5.317 1.00 0.00 108 ASP A CA 2
ATOM 2891 C C . ASP A 1 108 ? -7.079 9.976 4.800 1.00 0.00 108 ASP A C 2
ATOM 2892 O O . ASP A 1 108 ? -6.907 11.084 5.310 1.00 0.00 108 ASP A O 2
ATOM 2901 N N . LEU A 1 109 ? -7.911 9.769 3.777 1.00 0.00 109 LEU A N 2
ATOM 2902 C CA . LEU A 1 109 ? -8.668 10.868 3.185 1.00 0.00 109 LEU A CA 2
ATOM 2903 C C . LEU A 1 109 ? -10.112 10.896 3.687 1.00 0.00 109 LEU A C 2
ATOM 2904 O O . LEU A 1 109 ? -10.617 11.943 4.083 1.00 0.00 109 LEU A O 2
ATOM 2920 N N . HIS A 1 110 ? -10.774 9.744 3.655 1.00 0.00 110 HIS A N 2
ATOM 2921 C CA . HIS A 1 110 ? -12.165 9.649 4.094 1.00 0.00 110 HIS A CA 2
ATOM 2922 C C . HIS A 1 110 ? -12.328 10.069 5.553 1.00 0.00 110 HIS A C 2
ATOM 2923 O O . HIS A 1 110 ? -13.435 10.360 5.996 1.00 0.00 110 HIS A O 2
ATOM 2938 N N . GLU A 1 111 ? -11.228 10.101 6.298 1.00 0.00 111 GLU A N 2
ATOM 2939 C CA . GLU A 1 111 ? -11.266 10.489 7.707 1.00 0.00 111 GLU A CA 2
ATOM 2940 C C . GLU A 1 111 ? -11.993 11.818 7.891 1.00 0.00 111 GLU A C 2
ATOM 2941 O O . GLU A 1 111 ? -13.045 11.877 8.524 1.00 0.00 111 GLU A O 2
ATOM 2953 N N . TYR A 1 112 ? -11.423 12.882 7.334 1.00 0.00 112 TYR A N 2
ATOM 2954 C CA . TYR A 1 112 ? -12.017 14.202 7.433 1.00 0.00 112 TYR A CA 2
ATOM 2955 C C . TYR A 1 112 ? -11.194 15.231 6.665 1.00 0.00 112 TYR A C 2
ATOM 2956 O O . TYR A 1 112 ? -11.635 15.769 5.652 1.00 0.00 112 TYR A O 2
ATOM 2974 N N . VAL A 1 113 ? -9.981 15.491 7.151 1.00 0.00 113 VAL A N 2
ATOM 2975 C CA . VAL A 1 113 ? -9.076 16.446 6.512 1.00 0.00 113 VAL A CA 2
ATOM 2976 C C . VAL A 1 113 ? -9.807 17.719 6.092 1.00 0.00 113 VAL A C 2
ATOM 2977 O O . VAL A 1 113 ? -9.487 18.332 5.081 1.00 0.00 113 VAL A O 2
ATOM 2990 N N . GLU A 1 114 ? -10.803 18.108 6.882 1.00 0.00 114 GLU A N 2
ATOM 2991 C CA . GLU A 1 114 ? -11.589 19.301 6.594 1.00 0.00 114 GLU A CA 2
ATOM 2992 C C . GLU A 1 114 ? -11.748 20.158 7.842 1.00 0.00 114 GLU A C 2
ATOM 2993 O O . GLU A 1 114 ? -11.451 21.351 7.828 1.00 0.00 114 GLU A O 2
ATOM 3005 N N . THR A 1 26 ? -12.872 -12.945 -7.894 1.00 0.00 26 THR A N 3
ATOM 3006 C CA . THR A 1 26 ? -11.690 -13.348 -7.140 1.00 0.00 26 THR A CA 3
ATOM 3007 C C . THR A 1 26 ? -10.438 -13.264 -8.008 1.00 0.00 26 THR A C 3
ATOM 3008 O O . THR A 1 26 ? -10.450 -12.645 -9.072 1.00 0.00 26 THR A O 3
ATOM 3019 N N . SER A 1 27 ? -9.356 -13.890 -7.547 1.00 0.00 27 SER A N 3
ATOM 3020 C CA . SER A 1 27 ? -8.094 -13.884 -8.281 1.00 0.00 27 SER A CA 3
ATOM 3021 C C . SER A 1 27 ? -7.450 -12.503 -8.238 1.00 0.00 27 SER A C 3
ATOM 3022 O O . SER A 1 27 ? -6.386 -12.323 -7.646 1.00 0.00 27 SER A O 3
ATOM 3029 N N . LYS A 1 28 ? -8.102 -11.532 -8.865 1.00 0.00 28 LYS A N 3
ATOM 3030 C CA . LYS A 1 28 ? -7.595 -10.167 -8.895 1.00 0.00 28 LYS A CA 3
ATOM 3031 C C . LYS A 1 28 ? -8.534 -9.222 -8.155 1.00 0.00 28 LYS A C 3
ATOM 3032 O O . LYS A 1 28 ? -9.724 -9.148 -8.463 1.00 0.00 28 LYS A O 3
ATOM 3051 N N . GLN A 1 29 ? -7.995 -8.502 -7.177 1.00 0.00 29 GLN A N 3
ATOM 3052 C CA . GLN A 1 29 ? -8.789 -7.564 -6.395 1.00 0.00 29 GLN A CA 3
ATOM 3053 C C . GLN A 1 29 ? -8.132 -6.192 -6.363 1.00 0.00 29 GLN A C 3
ATOM 3054 O O . GLN A 1 29 ? -6.909 -6.078 -6.285 1.00 0.00 29 GLN A O 3
ATOM 3068 N N . GLU A 1 30 ? -8.955 -5.153 -6.433 1.00 0.00 30 GLU A N 3
ATOM 3069 C CA . GLU A 1 30 ? -8.456 -3.787 -6.422 1.00 0.00 30 GLU A CA 3
ATOM 3070 C C . GLU A 1 30 ? -9.285 -2.907 -5.489 1.00 0.00 30 GLU A C 3
ATOM 3071 O O . GLU A 1 30 ? -10.514 -2.988 -5.470 1.00 0.00 30 GLU A O 3
ATOM 3083 N N . LEU A 1 31 ? -8.603 -2.069 -4.718 1.00 0.00 31 LEU A N 3
ATOM 3084 C CA . LEU A 1 31 ? -9.270 -1.173 -3.782 1.00 0.00 31 LEU A CA 3
ATOM 3085 C C . LEU A 1 31 ? -9.183 0.273 -4.259 1.00 0.00 31 LEU A C 3
ATOM 3086 O O . LEU A 1 31 ? -8.101 0.771 -4.572 1.00 0.00 31 LEU A O 3
ATOM 3102 N N . ILE A 1 32 ? -10.330 0.942 -4.310 1.00 0.00 32 ILE A N 3
ATOM 3103 C CA . ILE A 1 32 ? -10.386 2.332 -4.746 1.00 0.00 32 ILE A CA 3
ATOM 3104 C C . ILE A 1 32 ? -9.816 3.260 -3.681 1.00 0.00 32 ILE A C 3
ATOM 3105 O O . ILE A 1 32 ? -10.187 3.179 -2.509 1.00 0.00 32 ILE A O 3
ATOM 3121 N N . LEU A 1 33 ? -8.909 4.140 -4.090 1.00 0.00 33 LEU A N 3
ATOM 3122 C CA . LEU A 1 33 ? -8.285 5.079 -3.165 1.00 0.00 33 LEU A CA 3
ATOM 3123 C C . LEU A 1 33 ? -8.181 6.470 -3.783 1.00 0.00 33 LEU A C 3
ATOM 3124 O O . LEU A 1 33 ? -7.759 6.624 -4.929 1.00 0.00 33 LEU A O 3
ATOM 3140 N N . VAL A 1 34 ? -8.571 7.484 -3.016 1.00 0.00 34 VAL A N 3
ATOM 3141 C CA . VAL A 1 34 ? -8.523 8.860 -3.493 1.00 0.00 34 VAL A CA 3
ATOM 3142 C C . VAL A 1 34 ? -8.430 9.842 -2.334 1.00 0.00 34 VAL A C 3
ATOM 3143 O O . VAL A 1 34 ? -9.284 9.863 -1.448 1.00 0.00 34 VAL A O 3
ATOM 3156 N N . LEU A 1 35 ? -7.383 10.651 -2.356 1.00 0.00 35 LEU A N 3
ATOM 3157 C CA . LEU A 1 35 ? -7.154 11.644 -1.320 1.00 0.00 35 LEU A CA 3
ATOM 3158 C C . LEU A 1 35 ? -7.510 13.034 -1.823 1.00 0.00 35 LEU A C 3
ATOM 3159 O O . LEU A 1 35 ? -7.598 13.269 -3.028 1.00 0.00 35 LEU A O 3
ATOM 3175 N N . LYS A 1 36 ? -7.710 13.960 -0.891 1.00 0.00 36 LYS A N 3
ATOM 3176 C CA . LYS A 1 36 ? -8.052 15.339 -1.240 1.00 0.00 36 LYS A CA 3
ATOM 3177 C C . LYS A 1 36 ? -6.863 16.268 -1.024 1.00 0.00 36 LYS A C 3
ATOM 3178 O O . LYS A 1 36 ? -5.981 15.978 -0.217 1.00 0.00 36 LYS A O 3
ATOM 3197 N N . GLY A 1 37 ? -6.849 17.378 -1.751 1.00 0.00 37 GLY A N 3
ATOM 3198 C CA . GLY A 1 37 ? -5.761 18.339 -1.620 1.00 0.00 37 GLY A CA 3
ATOM 3199 C C . GLY A 1 37 ? -5.474 19.069 -2.917 1.00 0.00 37 GLY A C 3
ATOM 3200 O O . GLY A 1 37 ? -5.968 18.683 -3.978 1.00 0.00 37 GLY A O 3
ATOM 3204 N N . GLU A 1 38 ? -4.671 20.123 -2.834 1.00 0.00 38 GLU A N 3
ATOM 3205 C CA . GLU A 1 38 ? -4.317 20.908 -4.009 1.00 0.00 38 GLU A CA 3
ATOM 3206 C C . GLU A 1 38 ? -2.885 20.620 -4.448 1.00 0.00 38 GLU A C 3
ATOM 3207 O O . GLU A 1 38 ? -2.638 20.265 -5.602 1.00 0.00 38 GLU A O 3
ATOM 3219 N N . LEU A 1 39 ? -1.946 20.765 -3.519 1.00 0.00 39 LEU A N 3
ATOM 3220 C CA . LEU A 1 39 ? -0.538 20.520 -3.808 1.00 0.00 39 LEU A CA 3
ATOM 3221 C C . LEU A 1 39 ? 0.054 19.528 -2.810 1.00 0.00 39 LEU A C 3
ATOM 3222 O O . LEU A 1 39 ? 0.168 19.823 -1.621 1.00 0.00 39 LEU A O 3
ATOM 3238 N N . ASP A 1 40 ? 0.428 18.352 -3.302 1.00 0.00 40 ASP A N 3
ATOM 3239 C CA . ASP A 1 40 ? 1.007 17.316 -2.453 1.00 0.00 40 ASP A CA 3
ATOM 3240 C C . ASP A 1 40 ? 2.396 16.923 -2.946 1.00 0.00 40 ASP A C 3
ATOM 3241 O O . ASP A 1 40 ? 3.362 16.934 -2.186 1.00 0.00 40 ASP A O 3
ATOM 3250 N N . LEU A 1 41 ? 2.486 16.568 -4.223 1.00 0.00 41 LEU A N 3
ATOM 3251 C CA . LEU A 1 41 ? 3.754 16.162 -4.822 1.00 0.00 41 LEU A CA 3
ATOM 3252 C C . LEU A 1 41 ? 4.281 14.882 -4.175 1.00 0.00 41 LEU A C 3
ATOM 3253 O O . LEU A 1 41 ? 4.147 13.799 -4.731 1.00 0.00 41 LEU A O 3
ATOM 3269 N N . HIS A 1 42 ? 4.880 15.021 -2.997 1.00 0.00 42 HIS A N 3
ATOM 3270 C CA . HIS A 1 42 ? 5.425 13.880 -2.276 1.00 0.00 42 HIS A CA 3
ATOM 3271 C C . HIS A 1 42 ? 4.305 13.022 -1.691 1.00 0.00 42 HIS A C 3
ATOM 3272 O O . HIS A 1 42 ? 4.033 13.081 -0.490 1.00 0.00 42 HIS A O 3
ATOM 3287 N N . SER A 1 43 ? 3.662 12.240 -2.544 1.00 0.00 43 SER A N 3
ATOM 3288 C CA . SER A 1 43 ? 2.570 11.371 -2.114 1.00 0.00 43 SER A CA 3
ATOM 3289 C C . SER A 1 43 ? 3.043 10.388 -1.050 1.00 0.00 43 SER A C 3
ATOM 3290 O O . SER A 1 43 ? 3.810 9.471 -1.337 1.00 0.00 43 SER A O 3
ATOM 3298 N N . LYS A 1 44 ? 2.581 10.586 0.180 1.00 0.00 44 LYS A N 3
ATOM 3299 C CA . LYS A 1 44 ? 2.956 9.715 1.288 1.00 0.00 44 LYS A CA 3
ATOM 3300 C C . LYS A 1 44 ? 2.111 8.447 1.301 1.00 0.00 44 LYS A C 3
ATOM 3301 O O . LYS A 1 44 ? 2.466 7.463 1.947 1.00 0.00 44 LYS A O 3
ATOM 3320 N N . ASN A 1 45 ? 0.989 8.473 0.583 1.00 0.00 45 ASN A N 3
ATOM 3321 C CA . ASN A 1 45 ? 0.096 7.321 0.515 1.00 0.00 45 ASN A CA 3
ATOM 3322 C C . ASN A 1 45 ? 0.846 6.068 0.074 1.00 0.00 45 ASN A C 3
ATOM 3323 O O . ASN A 1 45 ? 0.596 4.973 0.578 1.00 0.00 45 ASN A O 3
ATOM 3334 N N . MET A 1 46 ? 1.767 6.235 -0.870 1.00 0.00 46 MET A N 3
ATOM 3335 C CA . MET A 1 46 ? 2.552 5.114 -1.378 1.00 0.00 46 MET A CA 3
ATOM 3336 C C . MET A 1 46 ? 3.334 4.443 -0.254 1.00 0.00 46 MET A C 3
ATOM 3337 O O . MET A 1 46 ? 3.467 3.219 -0.222 1.00 0.00 46 MET A O 3
ATOM 3351 N N . LYS A 1 47 ? 3.846 5.250 0.668 1.00 0.00 47 LYS A N 3
ATOM 3352 C CA . LYS A 1 47 ? 4.610 4.730 1.796 1.00 0.00 47 LYS A CA 3
ATOM 3353 C C . LYS A 1 47 ? 3.691 4.049 2.806 1.00 0.00 47 LYS A C 3
ATOM 3354 O O . LYS A 1 47 ? 4.126 3.195 3.580 1.00 0.00 47 LYS A O 3
ATOM 3373 N N . ASN A 1 48 ? 2.417 4.430 2.793 1.00 0.00 48 ASN A N 3
ATOM 3374 C CA . ASN A 1 48 ? 1.438 3.856 3.706 1.00 0.00 48 ASN A CA 3
ATOM 3375 C C . ASN A 1 48 ? 1.066 2.437 3.283 1.00 0.00 48 ASN A C 3
ATOM 3376 O O . ASN A 1 48 ? 0.883 1.556 4.124 1.00 0.00 48 ASN A O 3
ATOM 3387 N N . VAL A 1 49 ? 0.960 2.222 1.975 1.00 0.00 49 VAL A N 3
ATOM 3388 C CA . VAL A 1 49 ? 0.614 0.907 1.446 1.00 0.00 49 VAL A CA 3
ATOM 3389 C C . VAL A 1 49 ? 1.781 -0.060 1.589 1.00 0.00 49 VAL A C 3
ATOM 3390 O O . VAL A 1 49 ? 1.610 -1.188 2.049 1.00 0.00 49 VAL A O 3
ATOM 3403 N N . ILE A 1 50 ? 2.969 0.389 1.197 1.00 0.00 50 ILE A N 3
ATOM 3404 C CA . ILE A 1 50 ? 4.163 -0.439 1.290 1.00 0.00 50 ILE A CA 3
ATOM 3405 C C . ILE A 1 50 ? 4.401 -0.881 2.730 1.00 0.00 50 ILE A C 3
ATOM 3406 O O . ILE A 1 50 ? 4.912 -1.972 2.982 1.00 0.00 50 ILE A O 3
ATOM 3422 N N . ASN A 1 51 ? 4.020 -0.024 3.673 1.00 0.00 51 ASN A N 3
ATOM 3423 C CA . ASN A 1 51 ? 4.184 -0.322 5.090 1.00 0.00 51 ASN A CA 3
ATOM 3424 C C . ASN A 1 51 ? 3.132 -1.323 5.559 1.00 0.00 51 ASN A C 3
ATOM 3425 O O . ASN A 1 51 ? 3.440 -2.270 6.281 1.00 0.00 51 ASN A O 3
ATOM 3436 N N . ASN A 1 52 ? 1.888 -1.105 5.143 1.00 0.00 52 ASN A N 3
ATOM 3437 C CA . ASN A 1 52 ? 0.790 -1.989 5.521 1.00 0.00 52 ASN A CA 3
ATOM 3438 C C . ASN A 1 52 ? 0.882 -3.319 4.780 1.00 0.00 52 ASN A C 3
ATOM 3439 O O . ASN A 1 52 ? 0.855 -4.386 5.394 1.00 0.00 52 ASN A O 3
ATOM 3450 N N . ALA A 1 53 ? 0.992 -3.247 3.459 1.00 0.00 53 ALA A N 3
ATOM 3451 C CA . ALA A 1 53 ? 1.091 -4.444 2.632 1.00 0.00 53 ALA A CA 3
ATOM 3452 C C . ALA A 1 53 ? 2.275 -5.307 3.056 1.00 0.00 53 ALA A C 3
ATOM 3453 O O . ALA A 1 53 ? 2.258 -6.528 2.887 1.00 0.00 53 ALA A O 3
ATOM 3460 N N . LYS A 1 54 ? 3.300 -4.668 3.611 1.00 0.00 54 LYS A N 3
ATOM 3461 C CA . LYS A 1 54 ? 4.491 -5.380 4.061 1.00 0.00 54 LYS A CA 3
ATOM 3462 C C . LYS A 1 54 ? 4.275 -5.974 5.448 1.00 0.00 54 LYS A C 3
ATOM 3463 O O . LYS A 1 54 ? 4.604 -7.134 5.696 1.00 0.00 54 LYS A O 3
ATOM 3482 N N . LYS A 1 55 ? 3.716 -5.173 6.349 1.00 0.00 55 LYS A N 3
ATOM 3483 C CA . LYS A 1 55 ? 3.452 -5.622 7.712 1.00 0.00 55 LYS A CA 3
ATOM 3484 C C . LYS A 1 55 ? 2.505 -6.817 7.712 1.00 0.00 55 LYS A C 3
ATOM 3485 O O . LYS A 1 55 ? 2.631 -7.724 8.536 1.00 0.00 55 LYS A O 3
ATOM 3504 N N . ASN A 1 56 ? 1.559 -6.812 6.778 1.00 0.00 56 ASN A N 3
ATOM 3505 C CA . ASN A 1 56 ? 0.592 -7.896 6.665 1.00 0.00 56 ASN A CA 3
ATOM 3506 C C . ASN A 1 56 ? 1.244 -9.141 6.075 1.00 0.00 56 ASN A C 3
ATOM 3507 O O . ASN A 1 56 ? 1.103 -10.241 6.611 1.00 0.00 56 ASN A O 3
ATOM 3518 N N . LEU A 1 57 ? 1.963 -8.959 4.970 1.00 0.00 57 LEU A N 3
ATOM 3519 C CA . LEU A 1 57 ? 2.643 -10.066 4.305 1.00 0.00 57 LEU A CA 3
ATOM 3520 C C . LEU A 1 57 ? 3.473 -10.876 5.298 1.00 0.00 57 LEU A C 3
ATOM 3521 O O . LEU A 1 57 ? 3.309 -12.091 5.420 1.00 0.00 57 LEU A O 3
ATOM 3537 N N . GLU A 1 58 ? 4.364 -10.191 6.009 1.00 0.00 58 GLU A N 3
ATOM 3538 C CA . GLU A 1 58 ? 5.218 -10.845 6.992 1.00 0.00 58 GLU A CA 3
ATOM 3539 C C . GLU A 1 58 ? 4.385 -11.438 8.122 1.00 0.00 58 GLU A C 3
ATOM 3540 O O . GLU A 1 58 ? 4.762 -12.445 8.720 1.00 0.00 58 GLU A O 3
ATOM 3552 N N . LYS A 1 59 ? 3.250 -10.809 8.408 1.00 0.00 59 LYS A N 3
ATOM 3553 C CA . LYS A 1 59 ? 2.363 -11.280 9.465 1.00 0.00 59 LYS A CA 3
ATOM 3554 C C . LYS A 1 59 ? 1.960 -12.731 9.223 1.00 0.00 59 LYS A C 3
ATOM 3555 O O . LYS A 1 59 ? 1.852 -13.520 10.156 1.00 0.00 59 LYS A O 3
ATOM 3574 N N . TYR A 1 60 ? 1.753 -13.078 7.956 1.00 0.00 60 TYR A N 3
ATOM 3575 C CA . TYR A 1 60 ? 1.371 -14.437 7.590 1.00 0.00 60 TYR A CA 3
ATOM 3576 C C . TYR A 1 60 ? 2.586 -15.356 7.609 1.00 0.00 60 TYR A C 3
ATOM 3577 O O . TYR A 1 60 ? 2.535 -16.460 8.152 1.00 0.00 60 TYR A O 3
ATOM 3595 N N . PHE A 1 61 ? 3.678 -14.891 7.012 1.00 0.00 61 PHE A N 3
ATOM 3596 C CA . PHE A 1 61 ? 4.910 -15.667 6.961 1.00 0.00 61 PHE A CA 3
ATOM 3597 C C . PHE A 1 61 ? 5.483 -15.874 8.360 1.00 0.00 61 PHE A C 3
ATOM 3598 O O . PHE A 1 61 ? 6.227 -16.821 8.603 1.00 0.00 61 PHE A O 3
ATOM 3615 N N . LYS A 1 62 ? 5.134 -14.981 9.277 1.00 0.00 62 LYS A N 3
ATOM 3616 C CA . LYS A 1 62 ? 5.615 -15.071 10.650 1.00 0.00 62 LYS A CA 3
ATOM 3617 C C . LYS A 1 62 ? 4.697 -15.942 11.498 1.00 0.00 62 LYS A C 3
ATOM 3618 O O . LYS A 1 62 ? 5.103 -16.444 12.543 1.00 0.00 62 LYS A O 3
ATOM 3637 N N . GLU A 1 63 ? 3.456 -16.101 11.048 1.00 0.00 63 GLU A N 3
ATOM 3638 C CA . GLU A 1 63 ? 2.479 -16.894 11.787 1.00 0.00 63 GLU A CA 3
ATOM 3639 C C . GLU A 1 63 ? 2.380 -18.324 11.259 1.00 0.00 63 GLU A C 3
ATOM 3640 O O . GLU A 1 63 ? 2.291 -19.274 12.042 1.00 0.00 63 GLU A O 3
ATOM 3652 N N . HIS A 1 64 ? 2.371 -18.481 9.941 1.00 0.00 64 HIS A N 3
ATOM 3653 C CA . HIS A 1 64 ? 2.254 -19.810 9.341 1.00 0.00 64 HIS A CA 3
ATOM 3654 C C . HIS A 1 64 ? 3.458 -20.162 8.471 1.00 0.00 64 HIS A C 3
ATOM 3655 O O . HIS A 1 64 ? 3.440 -21.166 7.760 1.00 0.00 64 HIS A O 3
ATOM 3670 N N . PHE A 1 65 ? 4.496 -19.345 8.531 1.00 0.00 65 PHE A N 3
ATOM 3671 C CA . PHE A 1 65 ? 5.702 -19.588 7.742 1.00 0.00 65 PHE A CA 3
ATOM 3672 C C . PHE A 1 65 ? 5.389 -19.649 6.245 1.00 0.00 65 PHE A C 3
ATOM 3673 O O . PHE A 1 65 ? 6.207 -20.120 5.456 1.00 0.00 65 PHE A O 3
ATOM 3690 N N . LYS A 1 66 ? 4.203 -19.166 5.862 1.00 0.00 66 LYS A N 3
ATOM 3691 C CA . LYS A 1 66 ? 3.771 -19.158 4.463 1.00 0.00 66 LYS A CA 3
ATOM 3692 C C . LYS A 1 66 ? 2.260 -18.972 4.376 1.00 0.00 66 LYS A C 3
ATOM 3693 O O . LYS A 1 66 ? 1.518 -19.446 5.236 1.00 0.00 66 LYS A O 3
ATOM 3712 N N . GLU A 1 67 ? 1.808 -18.279 3.335 1.00 0.00 67 GLU A N 3
ATOM 3713 C CA . GLU A 1 67 ? 0.382 -18.037 3.146 1.00 0.00 67 GLU A CA 3
ATOM 3714 C C . GLU A 1 67 ? 0.075 -17.671 1.697 1.00 0.00 67 GLU A C 3
ATOM 3715 O O . GLU A 1 67 ? 0.942 -17.185 0.971 1.00 0.00 67 GLU A O 3
ATOM 3727 N N . PHE A 1 68 ? -1.166 -17.909 1.286 1.00 0.00 68 PHE A N 3
ATOM 3728 C CA . PHE A 1 68 ? -1.593 -17.605 -0.075 1.00 0.00 68 PHE A CA 3
ATOM 3729 C C . PHE A 1 68 ? -2.331 -16.270 -0.129 1.00 0.00 68 PHE A C 3
ATOM 3730 O O . PHE A 1 68 ? -3.561 -16.231 -0.127 1.00 0.00 68 PHE A O 3
ATOM 3747 N N . ASP A 1 69 ? -1.572 -15.181 -0.177 1.00 0.00 69 ASP A N 3
ATOM 3748 C CA . ASP A 1 69 ? -2.157 -13.845 -0.231 1.00 0.00 69 ASP A CA 3
ATOM 3749 C C . ASP A 1 69 ? -1.092 -12.794 -0.530 1.00 0.00 69 ASP A C 3
ATOM 3750 O O . ASP A 1 69 ? -0.156 -12.605 0.247 1.00 0.00 69 ASP A O 3
ATOM 3759 N N . LYS A 1 70 ? -1.243 -12.113 -1.661 1.00 0.00 70 LYS A N 3
ATOM 3760 C CA . LYS A 1 70 ? -0.297 -11.079 -2.064 1.00 0.00 70 LYS A CA 3
ATOM 3761 C C . LYS A 1 70 ? -1.005 -9.740 -2.242 1.00 0.00 70 LYS A C 3
ATOM 3762 O O . LYS A 1 70 ? -2.210 -9.692 -2.491 1.00 0.00 70 LYS A O 3
ATOM 3781 N N . ILE A 1 71 ? -0.253 -8.653 -2.113 1.00 0.00 71 ILE A N 3
ATOM 3782 C CA . ILE A 1 71 ? -0.820 -7.319 -2.262 1.00 0.00 71 ILE A CA 3
ATOM 3783 C C . ILE A 1 71 ? 0.070 -6.427 -3.113 1.00 0.00 71 ILE A C 3
ATOM 3784 O O . ILE A 1 71 ? 1.297 -6.495 -3.039 1.00 0.00 71 ILE A O 3
ATOM 3800 N N . SER A 1 72 ? -0.565 -5.594 -3.925 1.00 0.00 72 SER A N 3
ATOM 3801 C CA . SER A 1 72 ? 0.150 -4.681 -4.803 1.00 0.00 72 SER A CA 3
ATOM 3802 C C . SER A 1 72 ? -0.516 -3.309 -4.816 1.00 0.00 72 SER A C 3
ATOM 3803 O O . SER A 1 72 ? -1.732 -3.196 -4.666 1.00 0.00 72 SER A O 3
ATOM 3811 N N . TYR A 1 73 ? 0.289 -2.267 -4.993 1.00 0.00 73 TYR A N 3
ATOM 3812 C CA . TYR A 1 73 ? -0.223 -0.904 -5.023 1.00 0.00 73 TYR A CA 3
ATOM 3813 C C . TYR A 1 73 ? 0.459 -0.087 -6.116 1.00 0.00 73 TYR A C 3
ATOM 3814 O O . TYR A 1 73 ? 1.603 -0.354 -6.482 1.00 0.00 73 TYR A O 3
ATOM 3832 N N . ASP A 1 74 ? -0.252 0.911 -6.634 1.00 0.00 74 ASP A N 3
ATOM 3833 C CA . ASP A 1 74 ? 0.287 1.766 -7.687 1.00 0.00 74 ASP A CA 3
ATOM 3834 C C . ASP A 1 74 ? -0.437 3.109 -7.724 1.00 0.00 74 ASP A C 3
ATOM 3835 O O . ASP A 1 74 ? -1.543 3.244 -7.201 1.00 0.00 74 ASP A O 3
ATOM 3844 N N . ILE A 1 75 ? 0.196 4.098 -8.347 1.00 0.00 75 ILE A N 3
ATOM 3845 C CA . ILE A 1 75 ? -0.386 5.430 -8.457 1.00 0.00 75 ILE A CA 3
ATOM 3846 C C . ILE A 1 75 ? -0.320 5.941 -9.893 1.00 0.00 75 ILE A C 3
ATOM 3847 O O . ILE A 1 75 ? 0.563 5.554 -10.659 1.00 0.00 75 ILE A O 3
ATOM 3863 N N . SER A 1 76 ? -1.259 6.811 -10.253 1.00 0.00 76 SER A N 3
ATOM 3864 C CA . SER A 1 76 ? -1.304 7.371 -11.598 1.00 0.00 76 SER A CA 3
ATOM 3865 C C . SER A 1 76 ? -2.205 8.602 -11.648 1.00 0.00 76 SER A C 3
ATOM 3866 O O . SER A 1 76 ? -2.670 9.086 -10.616 1.00 0.00 76 SER A O 3
ATOM 3874 N N . THR A 1 77 ? -2.446 9.102 -12.856 1.00 0.00 77 THR A N 3
ATOM 3875 C CA . THR A 1 77 ? -3.290 10.278 -13.047 1.00 0.00 77 THR A CA 3
ATOM 3876 C C . THR A 1 77 ? -2.652 11.515 -12.417 1.00 0.00 77 THR A C 3
ATOM 3877 O O . THR A 1 77 ? -2.097 11.444 -11.320 1.00 0.00 77 THR A O 3
ATOM 3888 N N . PRO A 1 78 ? -2.724 12.670 -13.102 1.00 0.00 78 PRO A N 3
ATOM 3889 C CA . PRO A 1 78 ? -2.152 13.914 -12.601 1.00 0.00 78 PRO A CA 3
ATOM 3890 C C . PRO A 1 78 ? -2.991 14.547 -11.493 1.00 0.00 78 PRO A C 3
ATOM 3891 O O . PRO A 1 78 ? -2.577 15.525 -10.871 1.00 0.00 78 PRO A O 3
ATOM 3902 N N . ILE A 1 79 ? -4.173 13.986 -11.249 1.00 0.00 79 ILE A N 3
ATOM 3903 C CA . IL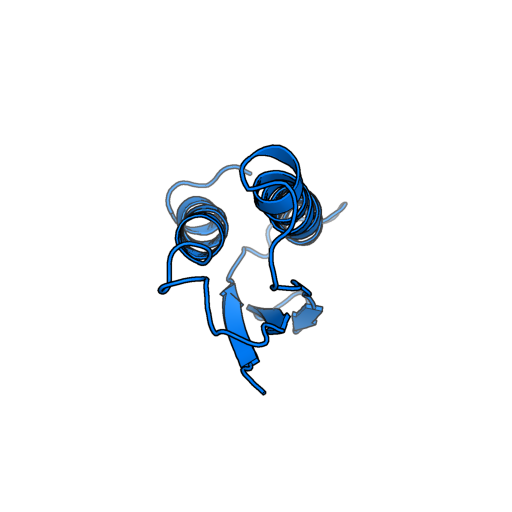E A 1 79 ? -5.065 14.500 -10.216 1.00 0.00 79 ILE A CA 3
ATOM 3904 C C . ILE A 1 79 ? -4.913 13.717 -8.915 1.00 0.00 79 ILE A C 3
ATOM 3905 O O . ILE A 1 79 ? -5.857 13.597 -8.136 1.00 0.00 79 ILE A O 3
ATOM 3921 N N . ASN A 1 80 ? -3.715 13.184 -8.688 1.00 0.00 80 ASN A N 3
ATOM 3922 C CA . ASN A 1 80 ? -3.433 12.415 -7.480 1.00 0.00 80 ASN A CA 3
ATOM 3923 C C . ASN A 1 80 ? -4.440 11.285 -7.301 1.00 0.00 80 ASN A C 3
ATOM 3924 O O . ASN A 1 80 ? -5.245 11.295 -6.369 1.00 0.00 80 ASN A O 3
ATOM 3935 N N . PHE A 1 81 ? -4.386 10.308 -8.199 1.00 0.00 81 PHE A N 3
ATOM 3936 C CA . PHE A 1 81 ? -5.290 9.164 -8.140 1.00 0.00 81 PHE A CA 3
ATOM 3937 C C . PHE A 1 81 ? -4.565 7.931 -7.611 1.00 0.00 81 PHE A C 3
ATOM 3938 O O . PHE A 1 81 ? -3.582 7.478 -8.198 1.00 0.00 81 PHE A O 3
ATOM 3955 N N . LEU A 1 82 ? -5.050 7.395 -6.495 1.00 0.00 82 LEU A N 3
ATOM 3956 C CA . LEU A 1 82 ? -4.441 6.220 -5.888 1.00 0.00 82 LEU A CA 3
ATOM 3957 C C . LEU A 1 82 ? -5.245 4.962 -6.198 1.00 0.00 82 LEU A C 3
ATOM 3958 O O . LEU A 1 82 ? -6.408 4.844 -5.815 1.00 0.00 82 LEU A O 3
ATOM 3974 N N . CYS A 1 83 ? -4.619 4.021 -6.895 1.00 0.00 83 CYS A N 3
ATOM 3975 C CA . CYS A 1 83 ? -5.278 2.772 -7.255 1.00 0.00 83 CYS A CA 3
ATOM 3976 C C . CYS A 1 83 ? -4.506 1.576 -6.707 1.00 0.00 83 CYS A C 3
ATOM 3977 O O . CYS A 1 83 ? -3.406 1.271 -7.169 1.00 0.00 83 CYS A O 3
ATOM 3985 N N . ILE A 1 84 ? -5.087 0.902 -5.720 1.00 0.00 84 ILE A N 3
ATOM 3986 C CA . ILE A 1 84 ? -4.446 -0.257 -5.115 1.00 0.00 84 ILE A CA 3
ATOM 3987 C C . ILE A 1 84 ? -4.892 -1.546 -5.801 1.00 0.00 84 ILE A C 3
ATOM 3988 O O . ILE A 1 84 ? -6.073 -1.735 -6.090 1.00 0.00 84 ILE A O 3
ATOM 4004 N N . PHE A 1 85 ? -3.934 -2.432 -6.050 1.00 0.00 85 PHE A N 3
ATOM 4005 C CA . PHE A 1 85 ? -4.216 -3.709 -6.692 1.00 0.00 85 PHE A CA 3
ATOM 4006 C C . PHE A 1 85 ? -3.701 -4.858 -5.835 1.00 0.00 85 PHE A C 3
ATOM 4007 O O . PHE A 1 85 ? -2.522 -5.204 -5.889 1.00 0.00 85 PHE A O 3
ATOM 4024 N N . ILE A 1 86 ? -4.591 -5.439 -5.036 1.00 0.00 86 ILE A N 3
ATOM 4025 C CA . ILE A 1 86 ? -4.225 -6.545 -4.158 1.00 0.00 86 ILE A CA 3
ATOM 4026 C C . ILE A 1 86 ? -4.556 -7.896 -4.799 1.00 0.00 86 ILE A C 3
ATOM 4027 O O . ILE A 1 86 ? -5.723 -8.283 -4.879 1.00 0.00 86 ILE A O 3
ATOM 4043 N N . PRO A 1 87 ? -3.531 -8.635 -5.271 1.00 0.00 87 PRO A N 3
ATOM 4044 C CA . PRO A 1 87 ? -3.724 -9.941 -5.907 1.00 0.00 87 PRO A CA 3
ATOM 4045 C C . PRO A 1 87 ? -4.046 -11.034 -4.892 1.00 0.00 87 PRO A C 3
ATOM 4046 O O . PRO A 1 87 ? -3.253 -11.310 -3.993 1.00 0.00 87 PRO A O 3
ATOM 4057 N N . THR A 1 88 ? -5.211 -11.653 -5.040 1.00 0.00 88 THR A N 3
ATOM 4058 C CA . THR A 1 88 ? -5.628 -12.713 -4.130 1.00 0.00 88 THR A CA 3
ATOM 4059 C C . THR A 1 88 ? -6.666 -13.622 -4.783 1.00 0.00 88 THR A C 3
ATOM 4060 O O . THR A 1 88 ? -7.637 -13.151 -5.376 1.00 0.00 88 THR A O 3
ATOM 4071 N N . LEU A 1 89 ? -6.451 -14.929 -4.672 1.00 0.00 89 LEU A N 3
ATOM 4072 C CA . LEU A 1 89 ? -7.365 -15.908 -5.251 1.00 0.00 89 LEU A CA 3
ATOM 4073 C C . LEU A 1 89 ? -8.417 -16.353 -4.235 1.00 0.00 89 LEU A C 3
ATOM 4074 O O . LEU A 1 89 ? -9.424 -16.961 -4.601 1.00 0.00 89 LEU A O 3
ATOM 4090 N N . PHE A 1 90 ? -8.178 -16.051 -2.962 1.00 0.00 90 PHE A N 3
ATOM 4091 C CA . PHE A 1 90 ? -9.104 -16.423 -1.898 1.00 0.00 90 PHE A CA 3
ATOM 4092 C C . PHE A 1 90 ? -9.213 -17.937 -1.777 1.00 0.00 90 PHE A C 3
ATOM 4093 O O . PHE A 1 90 ? -9.368 -18.646 -2.771 1.00 0.00 90 PHE A O 3
ATOM 4110 N N . ASP A 1 91 ? -9.130 -18.421 -0.544 1.00 0.00 91 ASP A N 3
ATOM 4111 C CA . ASP A 1 91 ? -9.217 -19.851 -0.267 1.00 0.00 91 ASP A CA 3
ATOM 4112 C C . ASP A 1 91 ? -9.036 -20.117 1.222 1.00 0.00 91 ASP A C 3
ATOM 4113 O O . ASP A 1 91 ? -9.878 -20.753 1.858 1.00 0.00 91 ASP A O 3
ATOM 4122 N N . MET A 1 92 ? -7.934 -19.622 1.772 1.00 0.00 92 MET A N 3
ATOM 4123 C CA . MET A 1 92 ? -7.638 -19.797 3.189 1.00 0.00 92 MET A CA 3
ATOM 4124 C C . MET A 1 92 ? -7.357 -18.452 3.848 1.00 0.00 92 MET A C 3
ATOM 4125 O O . MET A 1 92 ? -6.207 -18.036 3.975 1.00 0.00 92 MET A O 3
ATOM 4139 N N . ASN A 1 93 ? -8.423 -17.778 4.266 1.00 0.00 93 ASN A N 3
ATOM 4140 C CA . ASN A 1 93 ? -8.302 -16.476 4.911 1.00 0.00 93 ASN A CA 3
ATOM 4141 C C . ASN A 1 93 ? -9.668 -15.976 5.378 1.00 0.00 93 ASN A C 3
ATOM 4142 O O . ASN A 1 93 ? -9.784 -15.349 6.429 1.00 0.00 93 ASN A O 3
ATOM 4153 N N . ASN A 1 94 ? -10.698 -16.260 4.585 1.00 0.00 94 ASN A N 3
ATOM 4154 C CA . ASN A 1 94 ? -12.057 -15.841 4.915 1.00 0.00 94 ASN A CA 3
ATOM 4155 C C . ASN A 1 94 ? -12.180 -14.320 4.879 1.00 0.00 94 ASN A C 3
ATOM 4156 O O . ASN A 1 94 ? -12.862 -13.724 5.715 1.00 0.00 94 ASN A O 3
ATOM 4167 N N . MET A 1 95 ? -11.521 -13.698 3.909 1.00 0.00 95 MET A N 3
ATOM 4168 C CA . MET A 1 95 ? -11.555 -12.247 3.761 1.00 0.00 95 MET A CA 3
ATOM 4169 C C . MET A 1 95 ? -11.025 -11.559 5.018 1.00 0.00 95 MET A C 3
ATOM 4170 O O . MET A 1 95 ? -11.727 -11.444 6.021 1.00 0.00 95 MET A O 3
ATOM 4184 N N . ASP A 1 96 ? -9.778 -11.103 4.950 1.00 0.00 96 ASP A N 3
ATOM 4185 C CA . ASP A 1 96 ? -9.151 -10.425 6.079 1.00 0.00 96 ASP A CA 3
ATOM 4186 C C . ASP A 1 96 ? -7.889 -9.685 5.628 1.00 0.00 96 ASP A C 3
ATOM 4187 O O . ASP A 1 96 ? -6.789 -9.984 6.091 1.00 0.00 96 ASP A O 3
ATOM 4196 N N . LEU A 1 97 ? -8.068 -8.718 4.741 1.00 0.00 97 LEU A N 3
ATOM 4197 C CA . LEU A 1 97 ? -6.947 -7.935 4.234 1.00 0.00 97 LEU A CA 3
ATOM 4198 C C . LEU A 1 97 ? -7.417 -6.581 3.714 1.00 0.00 97 LEU A C 3
ATOM 4199 O O . LEU A 1 97 ? -6.809 -5.549 4.000 1.00 0.00 97 LEU A O 3
ATOM 4215 N N . LEU A 1 98 ? -8.505 -6.590 2.948 1.00 0.00 98 LEU A N 3
ATOM 4216 C CA . LEU A 1 98 ? -9.058 -5.362 2.387 1.00 0.00 98 LEU A CA 3
ATOM 4217 C C . LEU A 1 98 ? -9.366 -4.352 3.479 1.00 0.00 98 LEU A C 3
ATOM 4218 O O . LEU A 1 98 ? -9.257 -3.143 3.274 1.00 0.00 98 LEU A O 3
ATOM 4234 N N . LYS A 1 99 ? -9.757 -4.856 4.649 1.00 0.00 99 LYS A N 3
ATOM 4235 C CA . LYS A 1 99 ? -10.088 -3.998 5.784 1.00 0.00 99 LYS A CA 3
ATOM 4236 C C . LYS A 1 99 ? -8.903 -3.116 6.167 1.00 0.00 99 LYS A C 3
ATOM 4237 O O . LYS A 1 99 ? -9.081 -2.002 6.662 1.00 0.00 99 LYS A O 3
ATOM 4256 N N . GLN A 1 100 ? -7.691 -3.615 5.922 1.00 0.00 100 GLN A N 3
ATOM 4257 C CA . GLN A 1 100 ? -6.485 -2.867 6.245 1.00 0.00 100 GLN A CA 3
ATOM 4258 C C . GLN A 1 100 ? -6.262 -1.766 5.217 1.00 0.00 100 GLN A C 3
ATOM 4259 O O . GLN A 1 100 ? -6.219 -0.584 5.556 1.00 0.00 100 GLN A O 3
ATOM 4273 N N . ALA A 1 101 ? -6.133 -2.166 3.960 1.00 0.00 101 ALA A N 3
ATOM 4274 C CA . ALA A 1 101 ? -5.926 -1.222 2.869 1.00 0.00 101 ALA A CA 3
ATOM 4275 C C . ALA A 1 101 ? -6.962 -0.102 2.916 1.00 0.00 101 ALA A C 3
ATOM 4276 O O . ALA A 1 101 ? -6.620 1.083 2.860 1.00 0.00 101 ALA A O 3
ATOM 4283 N N . LEU A 1 102 ? -8.230 -0.488 3.029 1.00 0.00 102 LEU A N 3
ATOM 4284 C CA . LEU A 1 102 ? -9.317 0.478 3.089 1.00 0.00 102 LEU A CA 3
ATOM 4285 C C . LEU A 1 102 ? -9.112 1.432 4.259 1.00 0.00 102 LEU A C 3
ATOM 4286 O O . LEU A 1 102 ? -9.449 2.613 4.179 1.00 0.00 102 LEU A O 3
ATOM 4302 N N . LEU A 1 103 ? -8.550 0.913 5.350 1.00 0.00 103 LEU A N 3
ATOM 4303 C CA . LEU A 1 103 ? -8.286 1.721 6.530 1.00 0.00 103 LEU A CA 3
ATOM 4304 C C . LEU A 1 103 ? -7.154 2.709 6.261 1.00 0.00 103 LEU A C 3
ATOM 4305 O O . LEU A 1 103 ? -7.112 3.794 6.843 1.00 0.00 103 LEU A O 3
ATOM 4321 N N . ILE A 1 104 ? -6.244 2.324 5.380 1.00 0.00 104 ILE A N 3
ATOM 4322 C CA . ILE A 1 104 ? -5.114 3.173 5.029 1.00 0.00 104 ILE A CA 3
ATOM 4323 C C . ILE A 1 104 ? -5.587 4.459 4.358 1.00 0.00 104 ILE A C 3
ATOM 4324 O O . ILE A 1 104 ? -5.307 5.558 4.836 1.00 0.00 104 ILE A O 3
ATOM 4340 N N . LEU A 1 105 ? -6.307 4.318 3.248 1.00 0.00 105 LEU A N 3
ATOM 4341 C CA . LEU A 1 105 ? -6.812 5.477 2.521 1.00 0.00 105 LEU A CA 3
ATOM 4342 C C . LEU A 1 105 ? -7.851 6.228 3.349 1.00 0.00 105 LEU A C 3
ATOM 4343 O O . LEU A 1 105 ? -8.006 7.441 3.214 1.00 0.00 105 LEU A O 3
ATOM 4359 N N . HIS A 1 106 ? -8.560 5.500 4.206 1.00 0.00 106 HIS A N 3
ATOM 4360 C CA . HIS A 1 106 ? -9.579 6.101 5.049 1.00 0.00 106 HIS A CA 3
ATOM 4361 C C . HIS A 1 106 ? -8.972 7.165 5.961 1.00 0.00 106 HIS A C 3
ATOM 4362 O O . HIS A 1 106 ? -9.273 8.351 5.834 1.00 0.00 106 HIS A O 3
ATOM 4377 N N . ASN A 1 107 ? -8.117 6.729 6.881 1.00 0.00 107 ASN A N 3
ATOM 4378 C CA . ASN A 1 107 ? -7.467 7.641 7.817 1.00 0.00 107 ASN A CA 3
ATOM 4379 C C . ASN A 1 107 ? -6.666 8.707 7.069 1.00 0.00 107 ASN A C 3
ATOM 4380 O O . ASN A 1 107 ? -6.509 9.828 7.558 1.00 0.00 107 ASN A O 3
ATOM 4391 N N . ASP A 1 108 ? -6.166 8.349 5.892 1.00 0.00 108 ASP A N 3
ATOM 4392 C CA . ASP A 1 108 ? -5.387 9.275 5.087 1.00 0.00 108 ASP A CA 3
ATOM 4393 C C . ASP A 1 108 ? -6.276 10.366 4.497 1.00 0.00 108 ASP A C 3
ATOM 4394 O O . ASP A 1 108 ? -5.855 11.511 4.352 1.00 0.00 108 ASP A O 3
ATOM 4403 N N . LEU A 1 109 ? -7.507 9.999 4.158 1.00 0.00 109 LEU A N 3
ATOM 4404 C CA . LEU A 1 109 ? -8.457 10.946 3.584 1.00 0.00 109 LEU A CA 3
ATOM 4405 C C . LEU A 1 109 ? -9.160 11.737 4.674 1.00 0.00 109 LEU A C 3
ATOM 4406 O O . LEU A 1 109 ? -9.504 12.897 4.486 1.00 0.00 109 LEU A O 3
ATOM 4422 N N . HIS A 1 110 ? -9.377 11.092 5.818 1.00 0.00 110 HIS A N 3
ATOM 4423 C CA . HIS A 1 110 ? -10.043 11.724 6.945 1.00 0.00 110 HIS A CA 3
ATOM 4424 C C . HIS A 1 110 ? -9.267 12.958 7.413 1.00 0.00 110 HIS A C 3
ATOM 4425 O O . HIS A 1 110 ? -9.821 13.835 8.087 1.00 0.00 110 HIS A O 3
ATOM 4440 N N . GLU A 1 111 ? -7.988 13.019 7.066 1.00 0.00 111 GLU A N 3
ATOM 4441 C CA . GLU A 1 111 ? -7.144 14.145 7.457 1.00 0.00 111 GLU A CA 3
ATOM 4442 C C . GLU A 1 111 ? -7.350 15.347 6.534 1.00 0.00 111 GLU A C 3
ATOM 4443 O O . GLU A 1 111 ? -6.705 16.385 6.709 1.00 0.00 111 GLU A O 3
ATOM 4455 N N . TYR A 1 112 ? -8.249 15.219 5.566 1.00 0.00 112 TYR A N 3
ATOM 4456 C CA . TYR A 1 112 ? -8.531 16.297 4.630 1.00 0.00 112 TYR A CA 3
ATOM 4457 C C . TYR A 1 112 ? -10.004 16.686 4.680 1.00 0.00 112 TYR A C 3
ATOM 4458 O O . TYR A 1 112 ? -10.344 17.868 4.728 1.00 0.00 112 TYR A O 3
ATOM 4476 N N . VAL A 1 113 ? -10.869 15.678 4.665 1.00 0.00 113 VAL A N 3
ATOM 4477 C CA . VAL A 1 113 ? -12.304 15.910 4.711 1.00 0.00 113 VAL A CA 3
ATOM 4478 C C . VAL A 1 113 ? -12.748 16.337 6.110 1.00 0.00 113 VAL A C 3
ATOM 4479 O O . VAL A 1 113 ? -13.511 15.632 6.782 1.00 0.00 113 VAL A O 3
ATOM 4492 N N . GLU A 1 114 ? -12.267 17.496 6.550 1.00 0.00 114 GLU A N 3
ATOM 4493 C CA . GLU A 1 114 ? -12.608 18.015 7.861 1.00 0.00 114 GLU A CA 3
ATOM 4494 C C . GLU A 1 114 ? -13.648 19.126 7.752 1.00 0.00 114 GLU A C 3
ATOM 4495 O O . GLU A 1 114 ? -14.033 19.535 6.661 1.00 0.00 114 GLU A O 3
ATOM 4507 N N . THR A 1 26 ? -6.363 -17.612 -9.868 1.00 0.00 26 THR A N 4
ATOM 4508 C CA . THR A 1 26 ? -5.984 -16.543 -8.951 1.00 0.00 26 THR A CA 4
ATOM 4509 C C . THR A 1 26 ? -6.885 -15.325 -9.138 1.00 0.00 26 THR A C 4
ATOM 4510 O O . THR A 1 26 ? -7.343 -15.044 -10.244 1.00 0.00 26 THR A O 4
ATOM 4521 N N . SER A 1 27 ? -7.134 -14.608 -8.048 1.00 0.00 27 SER A N 4
ATOM 4522 C CA . SER A 1 27 ? -7.980 -13.420 -8.090 1.00 0.00 27 SER A CA 4
ATOM 4523 C C . SER A 1 27 ? -7.202 -12.187 -7.644 1.00 0.00 27 SER A C 4
ATOM 4524 O O . SER A 1 27 ? -5.974 -12.212 -7.557 1.00 0.00 27 SER A O 4
ATOM 4531 N N . LYS A 1 28 ? -7.922 -11.106 -7.361 1.00 0.00 28 LYS A N 4
ATOM 4532 C CA . LYS A 1 28 ? -7.292 -9.867 -6.923 1.00 0.00 28 LYS A CA 4
ATOM 4533 C C . LYS A 1 28 ? -8.335 -8.815 -6.565 1.00 0.00 28 LYS A C 4
ATOM 4534 O O . LYS A 1 28 ? -9.512 -8.948 -6.904 1.00 0.00 28 LYS A O 4
ATOM 4553 N N . GLN A 1 29 ? -7.891 -7.768 -5.881 1.00 0.00 29 GLN A N 4
ATOM 4554 C CA . GLN A 1 29 ? -8.777 -6.683 -5.475 1.00 0.00 29 GLN A CA 4
ATOM 4555 C C . GLN A 1 29 ? -8.012 -5.371 -5.408 1.00 0.00 29 GLN A C 4
ATOM 4556 O O . GLN A 1 29 ? -6.840 -5.342 -5.032 1.00 0.00 29 GLN A O 4
ATOM 4570 N N . GLU A 1 30 ? -8.673 -4.288 -5.793 1.00 0.00 30 GLU A N 4
ATOM 4571 C CA . GLU A 1 30 ? -8.044 -2.978 -5.794 1.00 0.00 30 GLU A CA 4
ATOM 4572 C C . GLU A 1 30 ? -8.789 -1.994 -4.893 1.00 0.00 30 GLU A C 4
ATOM 4573 O O . GLU A 1 30 ? -10.019 -1.944 -4.890 1.00 0.00 30 GLU A O 4
ATOM 4585 N N . LEU A 1 31 ? -8.028 -1.215 -4.129 1.00 0.00 31 LEU A N 4
ATOM 4586 C CA . LEU A 1 31 ? -8.604 -0.231 -3.220 1.00 0.00 31 LEU A CA 4
ATOM 4587 C C . LEU A 1 31 ? -8.417 1.183 -3.763 1.00 0.00 31 LEU A C 4
ATOM 4588 O O . LEU A 1 31 ? -7.439 1.467 -4.456 1.00 0.00 31 LEU A O 4
ATOM 4604 N N . ILE A 1 32 ? -9.359 2.065 -3.447 1.00 0.00 32 ILE A N 4
ATOM 4605 C CA . ILE A 1 32 ? -9.293 3.449 -3.905 1.00 0.00 32 ILE A CA 4
ATOM 4606 C C . ILE A 1 32 ? -8.915 4.389 -2.765 1.00 0.00 32 ILE A C 4
ATOM 4607 O O . ILE A 1 32 ? -9.595 4.443 -1.740 1.00 0.00 32 ILE A O 4
ATOM 4623 N N . LEU A 1 33 ? -7.825 5.128 -2.950 1.00 0.00 33 LEU A N 4
ATOM 4624 C CA . LEU A 1 33 ? -7.357 6.066 -1.937 1.00 0.00 33 LEU A CA 4
ATOM 4625 C C . LEU A 1 33 ? -7.220 7.471 -2.516 1.00 0.00 33 LEU A C 4
ATOM 4626 O O . LEU A 1 33 ? -6.941 7.641 -3.703 1.00 0.00 33 LEU A O 4
ATOM 4642 N N . VAL A 1 34 ? -7.415 8.474 -1.665 1.00 0.00 34 VAL A N 4
ATOM 4643 C CA . VAL A 1 34 ? -7.312 9.867 -2.080 1.00 0.00 34 VAL A CA 4
ATOM 4644 C C . VAL A 1 34 ? -6.993 10.764 -0.895 1.00 0.00 34 VAL A C 4
ATOM 4645 O O . VAL A 1 34 ? -7.728 10.802 0.091 1.00 0.00 34 VAL A O 4
ATOM 4658 N N . LEU A 1 35 ? -5.888 11.476 -1.002 1.00 0.00 35 LEU A N 4
ATOM 4659 C CA . LEU A 1 35 ? -5.450 12.380 0.053 1.00 0.00 35 LEU A CA 4
ATOM 4660 C C . LEU A 1 35 ? -6.202 13.703 -0.015 1.00 0.00 35 LEU A C 4
ATOM 4661 O O . LEU A 1 35 ? -6.913 14.075 0.920 1.00 0.00 35 LEU A O 4
ATOM 4677 N N . LYS A 1 36 ? -6.034 14.420 -1.123 1.00 0.00 36 LYS A N 4
ATOM 4678 C CA . LYS A 1 36 ? -6.697 15.705 -1.310 1.00 0.00 36 LYS A CA 4
ATOM 4679 C C . LYS A 1 36 ? -6.994 15.952 -2.787 1.00 0.00 36 LYS A C 4
ATOM 4680 O O . LYS A 1 36 ? -8.142 15.909 -3.213 1.00 0.00 36 LYS A O 4
ATOM 4699 N N . GLY A 1 37 ? -5.943 16.220 -3.556 1.00 0.00 37 GLY A N 4
ATOM 4700 C CA . GLY A 1 37 ? -6.108 16.470 -4.969 1.00 0.00 37 GLY A CA 4
ATOM 4701 C C . GLY A 1 37 ? -4.792 16.456 -5.720 1.00 0.00 37 GLY A C 4
ATOM 4702 O O . GLY A 1 37 ? -4.276 15.391 -6.061 1.00 0.00 37 GLY A O 4
ATOM 4706 N N . GLU A 1 38 ? -4.246 17.644 -5.977 1.00 0.00 38 GLU A N 4
ATOM 4707 C CA . GLU A 1 38 ? -2.978 17.761 -6.688 1.00 0.00 38 GLU A CA 4
ATOM 4708 C C . GLU A 1 38 ? -1.912 18.392 -5.800 1.00 0.00 38 GLU A C 4
ATOM 4709 O O . GLU A 1 38 ? -2.206 19.265 -4.986 1.00 0.00 38 GLU A O 4
ATOM 4721 N N . LEU A 1 39 ? -0.670 17.937 -5.954 1.00 0.00 39 LEU A N 4
ATOM 4722 C CA . LEU A 1 39 ? 0.440 18.457 -5.170 1.00 0.00 39 LEU A CA 4
ATOM 4723 C C . LEU A 1 39 ? 0.192 18.238 -3.681 1.00 0.00 39 LEU A C 4
ATOM 4724 O O . LEU A 1 39 ? -0.328 19.115 -2.993 1.00 0.00 39 LEU A O 4
ATOM 4740 N N . ASP A 1 40 ? 0.572 17.064 -3.189 1.00 0.00 40 ASP A N 4
ATOM 4741 C CA . ASP A 1 40 ? 0.396 16.734 -1.779 1.00 0.00 40 ASP A CA 4
ATOM 4742 C C . ASP A 1 40 ? 1.305 15.577 -1.374 1.00 0.00 40 ASP A C 4
ATOM 4743 O O . ASP A 1 40 ? 1.016 14.416 -1.657 1.00 0.00 40 ASP A O 4
ATOM 4752 N N . LEU A 1 41 ? 2.412 15.911 -0.708 1.00 0.00 41 LEU A N 4
ATOM 4753 C CA . LEU A 1 41 ? 3.371 14.907 -0.260 1.00 0.00 41 LEU A CA 4
ATOM 4754 C C . LEU A 1 41 ? 4.045 14.227 -1.452 1.00 0.00 41 LEU A C 4
ATOM 4755 O O . LEU A 1 41 ? 5.202 14.510 -1.761 1.00 0.00 41 LEU A O 4
ATOM 4771 N N . HIS A 1 42 ? 3.319 13.337 -2.112 1.00 0.00 42 HIS A N 4
ATOM 4772 C CA . HIS A 1 42 ? 3.848 12.619 -3.267 1.00 0.00 42 HIS A CA 4
ATOM 4773 C C . HIS A 1 42 ? 5.056 11.774 -2.875 1.00 0.00 42 HIS A C 4
ATOM 4774 O O . HIS A 1 42 ? 5.980 11.588 -3.666 1.00 0.00 42 HIS A O 4
ATOM 4789 N N . SER A 1 43 ? 5.046 11.274 -1.643 1.00 0.00 43 SER A N 4
ATOM 4790 C CA . SER A 1 43 ? 6.139 10.450 -1.143 1.00 0.00 43 SER A CA 4
ATOM 4791 C C . SER A 1 43 ? 5.662 9.529 -0.027 1.00 0.00 43 SER A C 4
ATOM 4792 O O . SER A 1 43 ? 5.969 8.336 -0.016 1.00 0.00 43 SER A O 4
ATOM 4800 N N . LYS A 1 44 ? 4.907 10.090 0.913 1.00 0.00 44 LYS A N 4
ATOM 4801 C CA . LYS A 1 44 ? 4.381 9.313 2.032 1.00 0.00 44 LYS A CA 4
ATOM 4802 C C . LYS A 1 44 ? 3.388 8.262 1.553 1.00 0.00 44 LYS A C 4
ATOM 4803 O O . LYS A 1 44 ? 3.226 7.213 2.180 1.00 0.00 44 LYS A O 4
ATOM 4822 N N . ASN A 1 45 ? 2.724 8.547 0.438 1.00 0.00 45 ASN A N 4
ATOM 4823 C CA . ASN A 1 45 ? 1.745 7.624 -0.125 1.00 0.00 45 ASN A CA 4
ATOM 4824 C C . ASN A 1 45 ? 2.376 6.263 -0.401 1.00 0.00 45 ASN A C 4
ATOM 4825 O O . ASN A 1 45 ? 1.945 5.246 0.144 1.00 0.00 45 ASN A O 4
ATOM 4836 N N . MET A 1 46 ? 3.394 6.242 -1.251 1.00 0.00 46 MET A N 4
ATOM 4837 C CA . MET A 1 46 ? 4.085 5.009 -1.592 1.00 0.00 46 MET A CA 4
ATOM 4838 C C . MET A 1 46 ? 4.640 4.335 -0.342 1.00 0.00 46 MET A C 4
ATOM 4839 O O . MET A 1 46 ? 4.623 3.115 -0.216 1.00 0.00 46 MET A O 4
ATOM 4853 N N . LYS A 1 47 ? 5.131 5.154 0.586 1.00 0.00 47 LYS A N 4
ATOM 4854 C CA . LYS A 1 47 ? 5.683 4.643 1.833 1.00 0.00 47 LYS A CA 4
ATOM 4855 C C . LYS A 1 47 ? 4.585 4.041 2.701 1.00 0.00 47 LYS A C 4
ATOM 4856 O O . LYS A 1 47 ? 4.836 3.145 3.508 1.00 0.00 47 LYS A O 4
ATOM 4875 N N . ASN A 1 48 ? 3.361 4.533 2.525 1.00 0.00 48 ASN A N 4
ATOM 4876 C CA . ASN A 1 48 ? 2.226 4.049 3.291 1.00 0.00 48 ASN A CA 4
ATOM 4877 C C . ASN A 1 48 ? 1.886 2.617 2.886 1.00 0.00 48 ASN A C 4
ATOM 4878 O O . ASN A 1 48 ? 1.624 1.767 3.737 1.00 0.00 48 ASN A O 4
ATOM 4889 N N . VAL A 1 49 ? 1.895 2.358 1.582 1.00 0.00 49 VAL A N 4
ATOM 4890 C CA . VAL A 1 49 ? 1.588 1.027 1.071 1.00 0.00 49 VAL A CA 4
ATOM 4891 C C . VAL A 1 49 ? 2.653 0.024 1.497 1.00 0.00 49 VAL A C 4
ATOM 4892 O O . VAL A 1 49 ? 2.356 -0.966 2.162 1.00 0.00 49 VAL A O 4
ATOM 4905 N N . ILE A 1 50 ? 3.898 0.288 1.108 1.00 0.00 50 ILE A N 4
ATOM 4906 C CA . ILE A 1 50 ? 5.009 -0.594 1.451 1.00 0.00 50 ILE A CA 4
ATOM 4907 C C . ILE A 1 50 ? 4.991 -0.952 2.935 1.00 0.00 50 ILE A C 4
ATOM 4908 O O . ILE A 1 50 ? 5.409 -2.041 3.327 1.00 0.00 50 ILE A O 4
ATOM 4924 N N . ASN A 1 51 ? 4.500 -0.028 3.752 1.00 0.00 51 ASN A N 4
ATOM 4925 C CA . ASN A 1 51 ? 4.422 -0.243 5.192 1.00 0.00 51 ASN A CA 4
ATOM 4926 C C . ASN A 1 51 ? 3.321 -1.242 5.534 1.00 0.00 51 ASN A C 4
ATOM 4927 O O . ASN A 1 51 ? 3.504 -2.114 6.384 1.00 0.00 51 ASN A O 4
ATOM 4938 N N . ASN A 1 52 ? 2.180 -1.110 4.867 1.00 0.00 52 ASN A N 4
ATOM 4939 C CA . ASN A 1 52 ? 1.049 -2.001 5.100 1.00 0.00 52 ASN A CA 4
ATOM 4940 C C . ASN A 1 52 ? 1.199 -3.291 4.301 1.00 0.00 52 ASN A C 4
ATOM 4941 O O . ASN A 1 52 ? 1.167 -4.387 4.861 1.00 0.00 52 ASN A O 4
ATOM 4952 N N . ALA A 1 53 ? 1.366 -3.154 2.989 1.00 0.00 53 ALA A N 4
ATOM 4953 C CA . ALA A 1 53 ? 1.523 -4.309 2.111 1.00 0.00 53 ALA A CA 4
ATOM 4954 C C . ALA A 1 53 ? 2.590 -5.262 2.646 1.00 0.00 53 ALA A C 4
ATOM 4955 O O . ALA A 1 53 ? 2.496 -6.478 2.471 1.00 0.00 53 ALA A O 4
ATOM 4962 N N . LYS A 1 54 ? 3.597 -4.703 3.311 1.00 0.00 54 LYS A N 4
ATOM 4963 C CA . LYS A 1 54 ? 4.674 -5.505 3.879 1.00 0.00 54 LYS A CA 4
ATOM 4964 C C . LYS A 1 54 ? 4.251 -6.099 5.217 1.00 0.00 54 LYS A C 4
ATOM 4965 O O . LYS A 1 54 ? 4.513 -7.267 5.500 1.00 0.00 54 LYS A O 4
ATOM 4984 N N . LYS A 1 55 ? 3.586 -5.287 6.034 1.00 0.00 55 LYS A N 4
ATOM 4985 C CA . LYS A 1 55 ? 3.117 -5.738 7.339 1.00 0.00 55 LYS A CA 4
ATOM 4986 C C . LYS A 1 55 ? 2.162 -6.915 7.182 1.00 0.00 55 LYS A C 4
ATOM 4987 O O . LYS A 1 55 ? 2.151 -7.836 8.000 1.00 0.00 55 LYS A O 4
ATOM 5006 N N . ASN A 1 56 ? 1.366 -6.878 6.119 1.00 0.00 56 ASN A N 4
ATOM 5007 C CA . ASN A 1 56 ? 0.411 -7.942 5.841 1.00 0.00 56 ASN A CA 4
ATOM 5008 C C . ASN A 1 56 ? 1.134 -9.196 5.363 1.00 0.00 56 ASN A C 4
ATOM 5009 O O . ASN A 1 56 ? 0.835 -10.305 5.805 1.00 0.00 56 ASN A O 4
ATOM 5020 N N . LEU A 1 57 ? 2.094 -9.011 4.460 1.00 0.00 57 LEU A N 4
ATOM 5021 C CA . LEU A 1 57 ? 2.868 -10.129 3.926 1.00 0.00 57 LEU A CA 4
ATOM 5022 C C . LEU A 1 57 ? 3.467 -10.962 5.057 1.00 0.00 57 LEU A C 4
ATOM 5023 O O . LEU A 1 57 ? 3.187 -12.156 5.187 1.00 0.00 57 LEU A O 4
ATOM 5039 N N . GLU A 1 58 ? 4.294 -10.318 5.873 1.00 0.00 58 GLU A N 4
ATOM 5040 C CA . GLU A 1 58 ? 4.936 -10.990 6.993 1.00 0.00 58 GLU A CA 4
ATOM 5041 C C . GLU A 1 58 ? 3.898 -11.552 7.957 1.00 0.00 58 GLU A C 4
ATOM 5042 O O . GLU A 1 58 ? 4.125 -12.577 8.598 1.00 0.00 58 GLU A O 4
ATOM 5054 N N . LYS A 1 59 ? 2.754 -10.878 8.053 1.00 0.00 59 LYS A N 4
ATOM 5055 C CA . LYS A 1 59 ? 1.681 -11.322 8.936 1.00 0.00 59 LYS A CA 4
ATOM 5056 C C . LYS A 1 59 ? 1.275 -12.752 8.602 1.00 0.00 59 LYS A C 4
ATOM 5057 O O . LYS A 1 59 ? 0.924 -13.535 9.485 1.00 0.00 59 LYS A O 4
ATOM 5076 N N . TYR A 1 60 ? 1.338 -13.087 7.317 1.00 0.00 60 TYR A N 4
ATOM 5077 C CA . TYR A 1 60 ? 0.990 -14.425 6.858 1.00 0.00 60 TYR A CA 4
ATOM 5078 C C . TYR A 1 60 ? 2.119 -15.405 7.159 1.00 0.00 60 TYR A C 4
ATOM 5079 O O . TYR A 1 60 ? 1.883 -16.515 7.634 1.00 0.00 60 TYR A O 4
ATOM 5097 N N . PHE A 1 61 ? 3.347 -14.981 6.878 1.00 0.00 61 PHE A N 4
ATOM 5098 C CA . PHE A 1 61 ? 4.517 -15.819 7.118 1.00 0.00 61 PHE A CA 4
ATOM 5099 C C . PHE A 1 61 ? 4.799 -15.954 8.613 1.00 0.00 61 PHE A C 4
ATOM 5100 O O . PHE A 1 61 ? 5.476 -16.884 9.045 1.00 0.00 61 PHE A O 4
ATOM 5117 N N . LYS A 1 62 ? 4.278 -15.020 9.400 1.00 0.00 62 LYS A N 4
ATOM 5118 C CA . LYS A 1 62 ? 4.477 -15.045 10.843 1.00 0.00 62 LYS A CA 4
ATOM 5119 C C . LYS A 1 62 ? 3.405 -15.887 11.529 1.00 0.00 62 LYS A C 4
ATOM 5120 O O . LYS A 1 62 ? 3.596 -16.358 12.650 1.00 0.00 62 LYS A O 4
ATOM 5139 N N . GLU A 1 63 ? 2.270 -16.061 10.857 1.00 0.00 63 GLU A N 4
ATOM 5140 C CA . GLU A 1 63 ? 1.165 -16.832 11.416 1.00 0.00 63 GLU A CA 4
ATOM 5141 C C . GLU A 1 63 ? 1.144 -18.269 10.899 1.00 0.00 63 GLU A C 4
ATOM 5142 O O . GLU A 1 63 ? 0.912 -19.204 11.665 1.00 0.00 63 GLU A O 4
ATOM 5154 N N . HIS A 1 64 ? 1.363 -18.447 9.597 1.00 0.00 64 HIS A N 4
ATOM 5155 C CA . HIS A 1 64 ? 1.338 -19.786 9.006 1.00 0.00 64 HIS A CA 4
ATOM 5156 C C . HIS A 1 64 ? 2.669 -20.168 8.364 1.00 0.00 64 HIS A C 4
ATOM 5157 O O . HIS A 1 64 ? 2.760 -21.190 7.682 1.00 0.00 64 HIS A O 4
ATOM 5172 N N . PHE A 1 65 ? 3.695 -19.358 8.590 1.00 0.00 65 PHE A N 4
ATOM 5173 C CA . PHE A 1 65 ? 5.026 -19.622 8.038 1.00 0.00 65 PHE A CA 4
ATOM 5174 C C . PHE A 1 65 ? 4.952 -20.126 6.597 1.00 0.00 65 PHE A C 4
ATOM 5175 O O . PHE A 1 65 ? 5.708 -21.014 6.200 1.00 0.00 65 PHE A O 4
ATOM 5192 N N . LYS A 1 66 ? 4.037 -19.559 5.819 1.00 0.00 66 LYS A N 4
ATOM 5193 C CA . LYS A 1 66 ? 3.867 -19.955 4.425 1.00 0.00 66 LYS A CA 4
ATOM 5194 C C . LYS A 1 66 ? 3.714 -18.732 3.525 1.00 0.00 66 LYS A C 4
ATOM 5195 O O . LYS A 1 66 ? 4.357 -18.635 2.480 1.00 0.00 66 LYS A O 4
ATOM 5214 N N . GLU A 1 67 ? 2.858 -17.804 3.938 1.00 0.00 67 GLU A N 4
ATOM 5215 C CA . GLU A 1 67 ? 2.618 -16.588 3.170 1.00 0.00 67 GLU A CA 4
ATOM 5216 C C . GLU A 1 67 ? 1.999 -16.911 1.814 1.00 0.00 67 GLU A C 4
ATOM 5217 O O . GLU A 1 67 ? 2.702 -17.271 0.868 1.00 0.00 67 GLU A O 4
ATOM 5229 N N . PHE A 1 68 ? 0.680 -16.779 1.727 1.00 0.00 68 PHE A N 4
ATOM 5230 C CA . PHE A 1 68 ? -0.038 -17.055 0.488 1.00 0.00 68 PHE A CA 4
ATOM 5231 C C . PHE A 1 68 ? -0.842 -15.836 0.048 1.00 0.00 68 PHE A C 4
ATOM 5232 O O . PHE A 1 68 ? -2.005 -15.952 -0.339 1.00 0.00 68 PHE A O 4
ATOM 5249 N N . ASP A 1 69 ? -0.216 -14.665 0.112 1.00 0.00 69 ASP A N 4
ATOM 5250 C CA . ASP A 1 69 ? -0.878 -13.426 -0.278 1.00 0.00 69 ASP A CA 4
ATOM 5251 C C . ASP A 1 69 ? 0.121 -12.424 -0.851 1.00 0.00 69 ASP A C 4
ATOM 5252 O O . ASP A 1 69 ? 1.161 -12.154 -0.251 1.00 0.00 69 ASP A O 4
ATOM 5261 N N . LYS A 1 70 ? -0.209 -11.871 -2.014 1.00 0.00 70 LYS A N 4
ATOM 5262 C CA . LYS A 1 70 ? 0.650 -10.891 -2.671 1.00 0.00 70 LYS A CA 4
ATOM 5263 C C . LYS A 1 70 ? -0.027 -9.524 -2.698 1.00 0.00 70 LYS A C 4
ATOM 5264 O O . LYS A 1 70 ? -1.233 -9.425 -2.919 1.00 0.00 70 LYS A O 4
ATOM 5283 N N . ILE A 1 71 ? 0.751 -8.470 -2.465 1.00 0.00 71 ILE A N 4
ATOM 5284 C CA . ILE A 1 71 ? 0.206 -7.118 -2.458 1.00 0.00 71 ILE A CA 4
ATOM 5285 C C . ILE A 1 71 ? 1.051 -6.161 -3.289 1.00 0.00 71 ILE A C 4
ATOM 5286 O O . ILE A 1 71 ? 2.281 -6.166 -3.212 1.00 0.00 71 ILE A O 4
ATOM 5302 N N . SER A 1 72 ? 0.372 -5.337 -4.075 1.00 0.00 72 SER A N 4
ATOM 5303 C CA . SER A 1 72 ? 1.031 -4.358 -4.926 1.00 0.00 72 SER A CA 4
ATOM 5304 C C . SER A 1 72 ? 0.278 -3.031 -4.888 1.00 0.00 72 SER A C 4
ATOM 5305 O O . SER A 1 72 ? -0.826 -2.952 -4.349 1.00 0.00 72 SER A O 4
ATOM 5313 N N . TYR A 1 73 ? 0.875 -1.988 -5.457 1.00 0.00 73 TYR A N 4
ATOM 5314 C CA . TYR A 1 73 ? 0.246 -0.672 -5.476 1.00 0.00 73 TYR A CA 4
ATOM 5315 C C . TYR A 1 73 ? 0.762 0.174 -6.637 1.00 0.00 73 TYR A C 4
ATOM 5316 O O . TYR A 1 73 ? 1.888 -0.012 -7.101 1.00 0.00 73 TYR A O 4
ATOM 5334 N N . ASP A 1 74 ? -0.070 1.102 -7.099 1.00 0.00 74 ASP A N 4
ATOM 5335 C CA . ASP A 1 74 ? 0.299 1.981 -8.204 1.00 0.00 74 ASP A CA 4
ATOM 5336 C C . ASP A 1 74 ? -0.668 3.158 -8.311 1.00 0.00 74 ASP A C 4
ATOM 5337 O O . ASP A 1 74 ? -1.719 3.170 -7.671 1.00 0.00 74 ASP A O 4
ATOM 5346 N N . ILE A 1 75 ? -0.305 4.142 -9.127 1.00 0.00 75 ILE A N 4
ATOM 5347 C CA . ILE A 1 75 ? -1.141 5.322 -9.322 1.00 0.00 75 ILE A CA 4
ATOM 5348 C C . ILE A 1 75 ? -1.669 5.385 -10.751 1.00 0.00 75 ILE A C 4
ATOM 5349 O O . ILE A 1 75 ? -1.301 4.566 -11.593 1.00 0.00 75 ILE A O 4
ATOM 5365 N N . SER A 1 76 ? -2.532 6.361 -11.022 1.00 0.00 76 SER A N 4
ATOM 5366 C CA . SER A 1 76 ? -3.103 6.519 -12.353 1.00 0.00 76 SER A CA 4
ATOM 5367 C C . SER A 1 76 ? -3.973 7.771 -12.438 1.00 0.00 76 SER A C 4
ATOM 5368 O O . SER A 1 76 ? -4.237 8.421 -11.422 1.00 0.00 76 SER A O 4
ATOM 5376 N N . THR A 1 77 ? -4.410 8.094 -13.653 1.00 0.00 77 THR A N 4
ATOM 5377 C CA . THR A 1 77 ? -5.250 9.261 -13.881 1.00 0.00 77 THR A CA 4
ATOM 5378 C C . THR A 1 77 ? -4.527 10.551 -13.501 1.00 0.00 77 THR A C 4
ATOM 5379 O O . THR A 1 77 ? -3.731 10.570 -12.560 1.00 0.00 77 THR A O 4
ATOM 5390 N N . PRO A 1 78 ? -4.795 11.653 -14.227 1.00 0.00 78 PRO A N 4
ATOM 5391 C CA . PRO A 1 78 ? -4.165 12.947 -13.953 1.00 0.00 78 PRO A CA 4
ATOM 5392 C C . PRO A 1 78 ? -4.704 13.593 -12.682 1.00 0.00 78 PRO A C 4
ATOM 5393 O O . PRO A 1 78 ? -4.122 14.552 -12.175 1.00 0.00 78 PRO A O 4
ATOM 5404 N N . ILE A 1 79 ? -5.810 13.075 -12.168 1.00 0.00 79 ILE A N 4
ATOM 5405 C CA . ILE A 1 79 ? -6.420 13.611 -10.958 1.00 0.00 79 ILE A CA 4
ATOM 5406 C C . ILE A 1 79 ? -5.655 13.179 -9.711 1.00 0.00 79 ILE A C 4
ATOM 5407 O O . ILE A 1 79 ? -5.985 13.588 -8.597 1.00 0.00 79 ILE A O 4
ATOM 5423 N N . ASN A 1 80 ? -4.625 12.353 -9.893 1.00 0.00 80 ASN A N 4
ATOM 5424 C CA . ASN A 1 80 ? -3.813 11.868 -8.776 1.00 0.00 80 ASN A CA 4
ATOM 5425 C C . ASN A 1 80 ? -4.572 10.830 -7.961 1.00 0.00 80 ASN A C 4
ATOM 5426 O O . ASN A 1 80 ? -4.661 10.926 -6.741 1.00 0.00 80 ASN A O 4
ATOM 5437 N N . PHE A 1 81 ? -5.125 9.838 -8.654 1.00 0.00 81 PHE A N 4
ATOM 5438 C CA . PHE A 1 81 ? -5.880 8.779 -8.001 1.00 0.00 81 PHE A CA 4
ATOM 5439 C C . PHE A 1 81 ? -4.956 7.644 -7.575 1.00 0.00 81 PHE A C 4
ATOM 5440 O O . PHE A 1 81 ? -4.110 7.195 -8.350 1.00 0.00 81 PHE A O 4
ATOM 5457 N N . LEU A 1 82 ? -5.123 7.181 -6.340 1.00 0.00 82 LEU A N 4
ATOM 5458 C CA . LEU A 1 82 ? -4.302 6.098 -5.815 1.00 0.00 82 LEU A CA 4
ATOM 5459 C C . LEU A 1 82 ? -4.973 4.750 -6.055 1.00 0.00 82 LEU A C 4
ATOM 5460 O O . LEU A 1 82 ? -5.868 4.348 -5.310 1.00 0.00 82 LEU A O 4
ATOM 5476 N N . CYS A 1 83 ? -4.541 4.059 -7.103 1.00 0.00 83 CYS A N 4
ATOM 5477 C CA . CYS A 1 83 ? -5.103 2.760 -7.446 1.00 0.00 83 CYS A CA 4
ATOM 5478 C C . CYS A 1 83 ? -4.249 1.626 -6.887 1.00 0.00 83 CYS A C 4
ATOM 5479 O O . CYS A 1 83 ? -3.249 1.236 -7.489 1.00 0.00 83 CYS A O 4
ATOM 5487 N N . ILE A 1 84 ? -4.658 1.093 -5.741 1.00 0.00 84 ILE A N 4
ATOM 5488 C CA . ILE A 1 84 ? -3.936 -0.004 -5.112 1.00 0.00 84 ILE A CA 4
ATOM 5489 C C . ILE A 1 84 ? -4.360 -1.334 -5.726 1.00 0.00 84 ILE A C 4
ATOM 5490 O O . ILE A 1 84 ? -5.549 -1.603 -5.881 1.00 0.00 84 ILE A O 4
ATOM 5506 N N . PHE A 1 85 ? -3.381 -2.158 -6.080 1.00 0.00 85 PHE A N 4
ATOM 5507 C CA . PHE A 1 85 ? -3.659 -3.455 -6.682 1.00 0.00 85 PHE A CA 4
ATOM 5508 C C . PHE A 1 85 ? -3.022 -4.579 -5.873 1.00 0.00 85 PHE A C 4
ATOM 5509 O O . PHE A 1 85 ? -1.819 -4.818 -5.967 1.00 0.00 85 PHE A O 4
ATOM 5526 N N . ILE A 1 86 ? -3.838 -5.263 -5.079 1.00 0.00 86 ILE A N 4
ATOM 5527 C CA . ILE A 1 86 ? -3.357 -6.364 -4.252 1.00 0.00 86 ILE A CA 4
ATOM 5528 C C . ILE A 1 86 ? -3.760 -7.715 -4.852 1.00 0.00 86 ILE A C 4
ATOM 5529 O O . ILE A 1 86 ? -4.909 -8.140 -4.724 1.00 0.00 86 ILE A O 4
ATOM 5545 N N . PRO A 1 87 ? -2.820 -8.411 -5.521 1.00 0.00 87 PRO A N 4
ATOM 5546 C CA . PRO A 1 87 ? -3.083 -9.711 -6.140 1.00 0.00 87 PRO A CA 4
ATOM 5547 C C . PRO A 1 87 ? -3.093 -10.840 -5.114 1.00 0.00 87 PRO A C 4
ATOM 5548 O O . PRO A 1 87 ? -2.074 -11.131 -4.490 1.00 0.00 87 PRO A O 4
ATOM 5559 N N . THR A 1 88 ? -4.249 -11.473 -4.942 1.00 0.00 88 THR A N 4
ATOM 5560 C CA . THR A 1 88 ? -4.380 -12.566 -3.986 1.00 0.00 88 THR A CA 4
ATOM 5561 C C . THR A 1 88 ? -5.593 -13.434 -4.303 1.00 0.00 88 THR A C 4
ATOM 5562 O O . THR A 1 88 ? -6.238 -13.263 -5.337 1.00 0.00 88 THR A O 4
ATOM 5573 N N . LEU A 1 89 ? -5.898 -14.364 -3.405 1.00 0.00 89 LEU A N 4
ATOM 5574 C CA . LEU A 1 89 ? -7.034 -15.259 -3.587 1.00 0.00 89 LEU A CA 4
ATOM 5575 C C . LEU A 1 89 ? -8.004 -15.148 -2.415 1.00 0.00 89 LEU A C 4
ATOM 5576 O O . LEU A 1 89 ? -7.795 -15.754 -1.364 1.00 0.00 89 LEU A O 4
ATOM 5592 N N . PHE A 1 90 ? -9.064 -14.369 -2.602 1.00 0.00 90 PHE A N 4
ATOM 5593 C CA . PHE A 1 90 ? -10.065 -14.177 -1.560 1.00 0.00 90 PHE A CA 4
ATOM 5594 C C . PHE A 1 90 ? -10.709 -15.504 -1.178 1.00 0.00 90 PHE A C 4
ATOM 5595 O O . PHE A 1 90 ? -11.752 -15.882 -1.709 1.00 0.00 90 PHE A O 4
ATOM 5612 N N . ASP A 1 91 ? -10.074 -16.204 -0.251 1.00 0.00 91 ASP A N 4
ATOM 5613 C CA . ASP A 1 91 ? -10.573 -17.494 0.213 1.00 0.00 91 ASP A CA 4
ATOM 5614 C C . ASP A 1 91 ? -9.880 -17.912 1.506 1.00 0.00 91 ASP A C 4
ATOM 5615 O O . ASP A 1 91 ? -10.516 -18.021 2.555 1.00 0.00 91 ASP A O 4
ATOM 5624 N N . MET A 1 92 ? -8.575 -18.145 1.424 1.00 0.00 92 MET A N 4
ATOM 5625 C CA . MET A 1 92 ? -7.798 -18.550 2.589 1.00 0.00 92 MET A CA 4
ATOM 5626 C C . MET A 1 92 ? -7.822 -17.465 3.660 1.00 0.00 92 MET A C 4
ATOM 5627 O O . MET A 1 92 ? -8.153 -17.728 4.816 1.00 0.00 92 MET A O 4
ATOM 5641 N N . ASN A 1 93 ? -7.476 -16.245 3.266 1.00 0.00 93 ASN A N 4
ATOM 5642 C CA . ASN A 1 93 ? -7.465 -15.121 4.192 1.00 0.00 93 ASN A CA 4
ATOM 5643 C C . ASN A 1 93 ? -8.676 -14.225 3.965 1.00 0.00 93 ASN A C 4
ATOM 5644 O O . ASN A 1 93 ? -8.566 -12.999 3.967 1.00 0.00 93 ASN A O 4
ATOM 5655 N N . ASN A 1 94 ? -9.834 -14.848 3.769 1.00 0.00 94 ASN A N 4
ATOM 5656 C CA . ASN A 1 94 ? -11.070 -14.107 3.541 1.00 0.00 94 ASN A CA 4
ATOM 5657 C C . ASN A 1 94 ? -11.796 -13.834 4.856 1.00 0.00 94 ASN A C 4
ATOM 5658 O O . ASN A 1 94 ? -13.025 -13.826 4.906 1.00 0.00 94 ASN A O 4
ATOM 5669 N N . MET A 1 95 ? -11.027 -13.610 5.917 1.00 0.00 95 MET A N 4
ATOM 5670 C CA . MET A 1 95 ? -11.596 -13.336 7.231 1.00 0.00 95 MET A CA 4
ATOM 5671 C C . MET A 1 95 ? -11.229 -11.932 7.701 1.00 0.00 95 MET A C 4
ATOM 5672 O O . MET A 1 95 ? -12.030 -11.255 8.348 1.00 0.00 95 MET A O 4
ATOM 5686 N N . ASP A 1 96 ? -10.016 -11.497 7.376 1.00 0.00 96 ASP A N 4
ATOM 5687 C CA . ASP A 1 96 ? -9.551 -10.172 7.771 1.00 0.00 96 ASP A CA 4
ATOM 5688 C C . ASP A 1 96 ? -8.244 -9.817 7.070 1.00 0.00 96 ASP A C 4
ATOM 5689 O O . ASP A 1 96 ? -7.165 -10.226 7.500 1.00 0.00 96 ASP A O 4
ATOM 5698 N N . LEU A 1 97 ? -8.348 -9.049 5.989 1.00 0.00 97 LEU A N 4
ATOM 5699 C CA . LEU A 1 97 ? -7.174 -8.634 5.230 1.00 0.00 97 LEU A CA 4
ATOM 5700 C C . LEU A 1 97 ? -7.347 -7.217 4.694 1.00 0.00 97 LEU A C 4
ATOM 5701 O O . LEU A 1 97 ? -6.633 -6.299 5.098 1.00 0.00 97 LEU A O 4
ATOM 5717 N N . LEU A 1 98 ? -8.299 -7.047 3.783 1.00 0.00 98 LEU A N 4
ATOM 5718 C CA . LEU A 1 98 ? -8.567 -5.740 3.194 1.00 0.00 98 LEU A CA 4
ATOM 5719 C C . LEU A 1 98 ? -9.019 -4.742 4.256 1.00 0.00 98 LEU A C 4
ATOM 5720 O O . LEU A 1 98 ? -8.916 -3.530 4.065 1.00 0.00 98 LEU A O 4
ATOM 5736 N N . LYS A 1 99 ? -9.521 -5.256 5.376 1.00 0.00 99 LYS A N 4
ATOM 5737 C CA . LYS A 1 99 ? -9.989 -4.408 6.468 1.00 0.00 99 LYS A CA 4
ATOM 5738 C C . LYS A 1 99 ? -8.906 -3.426 6.907 1.00 0.00 99 LYS A C 4
ATOM 5739 O O . LYS A 1 99 ? -9.205 -2.338 7.400 1.00 0.00 99 LYS A O 4
ATOM 5758 N N . GLN A 1 100 ? -7.647 -3.813 6.719 1.00 0.00 100 GLN A N 4
ATOM 5759 C CA . GLN A 1 100 ? -6.527 -2.961 7.094 1.00 0.00 100 GLN A CA 4
ATOM 5760 C C . GLN A 1 100 ? -6.298 -1.887 6.037 1.00 0.00 100 GLN A C 4
ATOM 5761 O O . GLN A 1 100 ? -6.277 -0.695 6.340 1.00 0.00 100 GLN A O 4
ATOM 5775 N N . ALA A 1 101 ? -6.139 -2.322 4.792 1.00 0.00 101 ALA A N 4
ATOM 5776 C CA . ALA A 1 101 ? -5.922 -1.404 3.682 1.00 0.00 101 ALA A CA 4
ATOM 5777 C C . ALA A 1 101 ? -7.074 -0.412 3.567 1.00 0.00 101 ALA A C 4
ATOM 5778 O O . ALA A 1 101 ? -6.883 0.738 3.168 1.00 0.00 101 ALA A O 4
ATOM 5785 N N . LEU A 1 102 ? -8.272 -0.868 3.921 1.00 0.00 102 LEU A N 4
ATOM 5786 C CA . LEU A 1 102 ? -9.462 -0.028 3.861 1.00 0.00 102 LEU A CA 4
ATOM 5787 C C . LEU A 1 102 ? -9.461 0.998 4.991 1.00 0.00 102 LEU A C 4
ATOM 5788 O O . LEU A 1 102 ? -9.957 2.112 4.830 1.00 0.00 102 LEU A O 4
ATOM 5804 N N . LEU A 1 103 ? -8.904 0.613 6.135 1.00 0.00 103 LEU A N 4
ATOM 5805 C CA . LEU A 1 103 ? -8.842 1.500 7.290 1.00 0.00 103 LEU A CA 4
ATOM 5806 C C . LEU A 1 103 ? -7.856 2.642 7.056 1.00 0.00 103 LEU A C 4
ATOM 5807 O O . LEU A 1 103 ? -7.993 3.719 7.637 1.00 0.00 103 LEU A O 4
ATOM 5823 N N . ILE A 1 104 ? -6.862 2.401 6.206 1.00 0.00 104 ILE A N 4
ATOM 5824 C CA . ILE A 1 104 ? -5.858 3.414 5.904 1.00 0.00 104 ILE A CA 4
ATOM 5825 C C . ILE A 1 104 ? -6.375 4.417 4.877 1.00 0.00 104 ILE A C 4
ATOM 5826 O O . ILE A 1 104 ? -6.330 5.626 5.102 1.00 0.00 104 ILE A O 4
ATOM 5842 N N . LEU A 1 105 ? -6.863 3.911 3.747 1.00 0.00 105 LEU A N 4
ATOM 5843 C CA . LEU A 1 105 ? -7.385 4.774 2.692 1.00 0.00 105 LEU A CA 4
ATOM 5844 C C . LEU A 1 105 ? -8.501 5.670 3.222 1.00 0.00 105 LEU A C 4
ATOM 5845 O O . LEU A 1 105 ? -8.544 6.866 2.928 1.00 0.00 105 LEU A O 4
ATOM 5861 N N . HIS A 1 106 ? -9.401 5.087 4.009 1.00 0.00 106 HIS A N 4
ATOM 5862 C CA . HIS A 1 106 ? -10.510 5.839 4.583 1.00 0.00 106 HIS A CA 4
ATOM 5863 C C . HIS A 1 106 ? -10.000 6.852 5.599 1.00 0.00 106 HIS A C 4
ATOM 5864 O O . HIS A 1 106 ? -10.507 7.966 5.687 1.00 0.00 106 HIS A O 4
ATOM 5879 N N . ASN A 1 107 ? -8.979 6.454 6.357 1.00 0.00 107 ASN A N 4
ATOM 5880 C CA . ASN A 1 107 ? -8.392 7.329 7.363 1.00 0.00 107 ASN A CA 4
ATOM 5881 C C . ASN A 1 107 ? -7.770 8.557 6.709 1.00 0.00 107 ASN A C 4
ATOM 5882 O O . ASN A 1 107 ? -7.827 9.656 7.250 1.00 0.00 107 ASN A O 4
ATOM 5893 N N . ASP A 1 108 ? -7.185 8.355 5.536 1.00 0.00 108 ASP A N 4
ATOM 5894 C CA . ASP A 1 108 ? -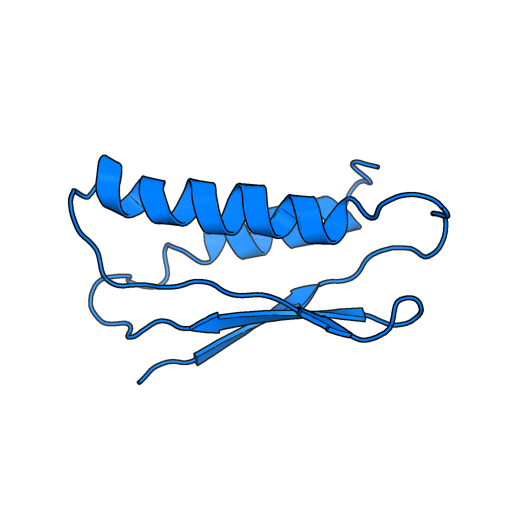6.558 9.439 4.799 1.00 0.00 108 ASP A CA 4
ATOM 5895 C C . ASP A 1 108 ? -7.602 10.452 4.345 1.00 0.00 108 ASP A C 4
ATOM 5896 O O . ASP A 1 108 ? -7.382 11.662 4.418 1.00 0.00 108 ASP A O 4
ATOM 5905 N N . LEU A 1 109 ? -8.739 9.954 3.883 1.00 0.00 109 LEU A N 4
ATOM 5906 C CA . LEU A 1 109 ? -9.816 10.814 3.419 1.00 0.00 109 LEU A CA 4
ATOM 5907 C C . LEU A 1 109 ? -10.566 11.423 4.607 1.00 0.00 109 LEU A C 4
ATOM 5908 O O . LEU A 1 109 ? -11.091 12.527 4.517 1.00 0.00 109 LEU A O 4
ATOM 5924 N N . HIS A 1 110 ? -10.604 10.686 5.713 1.00 0.00 110 HIS A N 4
ATOM 5925 C CA . HIS A 1 110 ? -11.277 11.144 6.917 1.00 0.00 110 HIS A CA 4
ATOM 5926 C C . HIS A 1 110 ? -10.421 12.140 7.695 1.00 0.00 110 HIS A C 4
ATOM 5927 O O . HIS A 1 110 ? -10.876 12.724 8.672 1.00 0.00 110 HIS A O 4
ATOM 5942 N N . GLU A 1 111 ? -9.170 12.325 7.253 1.00 0.00 111 GLU A N 4
ATOM 5943 C CA . GLU A 1 111 ? -8.259 13.251 7.916 1.00 0.00 111 GLU A CA 4
ATOM 5944 C C . GLU A 1 111 ? -8.903 14.615 8.132 1.00 0.00 111 GLU A C 4
ATOM 5945 O O . GLU A 1 111 ? -8.537 15.346 9.055 1.00 0.00 111 GLU A O 4
ATOM 5957 N N . TYR A 1 112 ? -9.874 14.952 7.284 1.00 0.00 112 TYR A N 4
ATOM 5958 C CA . TYR A 1 112 ? -10.568 16.231 7.395 1.00 0.00 112 TYR A CA 4
ATOM 5959 C C . TYR A 1 112 ? -12.080 16.024 7.341 1.00 0.00 112 TYR A C 4
ATOM 5960 O O . TYR A 1 112 ? -12.739 15.907 8.379 1.00 0.00 112 TYR A O 4
ATOM 5978 N N . VAL A 1 113 ? -12.630 15.964 6.124 1.00 0.00 113 VAL A N 4
ATOM 5979 C CA . VAL A 1 113 ? -14.069 15.761 5.934 1.00 0.00 113 VAL A CA 4
ATOM 5980 C C . VAL A 1 113 ? -14.891 16.572 6.939 1.00 0.00 113 VAL A C 4
ATOM 5981 O O . VAL A 1 113 ? -15.831 16.064 7.550 1.00 0.00 113 VAL A O 4
ATOM 5994 N N . GLU A 1 114 ? -14.526 17.841 7.108 1.00 0.00 114 GLU A N 4
ATOM 5995 C CA . GLU A 1 114 ? -15.215 18.722 8.034 1.00 0.00 114 GLU A CA 4
ATOM 5996 C C . GLU A 1 114 ? -15.869 19.883 7.293 1.00 0.00 114 GLU A C 4
ATOM 5997 O O . GLU A 1 114 ? -15.341 20.999 7.275 1.00 0.00 114 GLU A O 4
ATOM 6009 N N . THR A 1 26 ? -7.194 -17.822 -9.303 1.00 0.00 26 THR A N 5
ATOM 6010 C CA . THR A 1 26 ? -6.622 -16.646 -8.656 1.00 0.00 26 THR A CA 5
ATOM 6011 C C . THR A 1 26 ? -7.598 -15.476 -8.708 1.00 0.00 26 THR A C 5
ATOM 6012 O O . THR A 1 26 ? -8.365 -15.341 -9.662 1.00 0.00 26 THR A O 5
ATOM 6023 N N . SER A 1 27 ? -7.568 -14.632 -7.682 1.00 0.00 27 SER A N 5
ATOM 6024 C CA . SER A 1 27 ? -8.455 -13.478 -7.622 1.00 0.00 27 SER A CA 5
ATOM 6025 C C . SER A 1 27 ? -7.662 -12.177 -7.687 1.00 0.00 27 SER A C 5
ATOM 6026 O O . SER A 1 27 ? -6.438 -12.177 -7.554 1.00 0.00 27 SER A O 5
ATOM 6033 N N . LYS A 1 28 ? -8.368 -11.073 -7.892 1.00 0.00 28 LYS A N 5
ATOM 6034 C CA . LYS A 1 28 ? -7.732 -9.765 -7.974 1.00 0.00 28 LYS A CA 5
ATOM 6035 C C . LYS A 1 28 ? -8.546 -8.723 -7.220 1.00 0.00 28 LYS A C 5
ATOM 6036 O O . LYS A 1 28 ? -9.704 -8.467 -7.552 1.00 0.00 28 LYS A O 5
ATOM 6055 N N . GLN A 1 29 ? -7.937 -8.120 -6.204 1.00 0.00 29 GLN A N 5
ATOM 6056 C CA . GLN A 1 29 ? -8.617 -7.104 -5.409 1.00 0.00 29 GLN A CA 5
ATOM 6057 C C . GLN A 1 29 ? -7.932 -5.754 -5.559 1.00 0.00 29 GLN A C 5
ATOM 6058 O O . GLN A 1 29 ? -6.709 -5.671 -5.669 1.00 0.00 29 GLN A O 5
ATOM 6072 N N . GLU A 1 30 ? -8.734 -4.697 -5.579 1.00 0.00 30 GLU A N 5
ATOM 6073 C CA . GLU A 1 30 ? -8.210 -3.350 -5.730 1.00 0.00 30 GLU A CA 5
ATOM 6074 C C . GLU A 1 30 ? -8.872 -2.388 -4.747 1.00 0.00 30 GLU A C 5
ATOM 6075 O O . GLU A 1 30 ? -10.087 -2.428 -4.546 1.00 0.00 30 GLU A O 5
ATOM 6087 N N . LEU A 1 31 ? -8.065 -1.525 -4.140 1.00 0.00 31 LEU A N 5
ATOM 6088 C CA . LEU A 1 31 ? -8.572 -0.553 -3.177 1.00 0.00 31 LEU A CA 5
ATOM 6089 C C . LEU A 1 31 ? -8.347 0.872 -3.671 1.00 0.00 31 LEU A C 5
ATOM 6090 O O . LEU A 1 31 ? -7.211 1.317 -3.827 1.00 0.00 31 LEU A O 5
ATOM 6106 N N . ILE A 1 32 ? -9.436 1.583 -3.915 1.00 0.00 32 ILE A N 5
ATOM 6107 C CA . ILE A 1 32 ? -9.360 2.959 -4.392 1.00 0.00 32 ILE A CA 5
ATOM 6108 C C . ILE A 1 32 ? -9.132 3.927 -3.234 1.00 0.00 32 ILE A C 5
ATOM 6109 O O . ILE A 1 32 ? -9.894 3.945 -2.267 1.00 0.00 32 ILE A O 5
ATOM 6125 N N . LEU A 1 33 ? -8.080 4.732 -3.340 1.00 0.00 33 LEU A N 5
ATOM 6126 C CA . LEU A 1 33 ? -7.754 5.702 -2.301 1.00 0.00 33 LEU A CA 5
ATOM 6127 C C . LEU A 1 33 ? -7.357 7.040 -2.912 1.00 0.00 33 LEU A C 5
ATOM 6128 O O . LEU A 1 33 ? -7.337 7.195 -4.133 1.00 0.00 33 LEU A O 5
ATOM 6144 N N . VAL A 1 34 ? -7.047 8.008 -2.055 1.00 0.00 34 VAL A N 5
ATOM 6145 C CA . VAL A 1 34 ? -6.654 9.336 -2.510 1.00 0.00 34 VAL A CA 5
ATOM 6146 C C . VAL A 1 34 ? -5.801 10.032 -1.471 1.00 0.00 34 VAL A C 5
ATOM 6147 O O . VAL A 1 34 ? -6.215 10.238 -0.332 1.00 0.00 34 VAL A O 5
ATOM 6160 N N . LEU A 1 35 ? -4.588 10.384 -1.873 1.00 0.00 35 LEU A N 5
ATOM 6161 C CA . LEU A 1 35 ? -3.642 11.058 -0.985 1.00 0.00 35 LEU A CA 5
ATOM 6162 C C . LEU A 1 35 ? -3.362 12.475 -1.464 1.00 0.00 35 LEU A C 5
ATOM 6163 O O . LEU A 1 35 ? -2.547 12.697 -2.354 1.00 0.00 35 LEU A O 5
ATOM 6179 N N . LYS A 1 36 ? -4.049 13.443 -0.863 1.00 0.00 36 LYS A N 5
ATOM 6180 C CA . LYS A 1 36 ? -3.877 14.843 -1.228 1.00 0.00 36 LYS A CA 5
ATOM 6181 C C . LYS A 1 36 ? -3.891 15.737 0.012 1.00 0.00 36 LYS A C 5
ATOM 6182 O O . LYS A 1 36 ? -4.587 15.448 0.986 1.00 0.00 36 LYS A O 5
ATOM 6201 N N . GLY A 1 37 ? -3.128 16.827 -0.034 1.00 0.00 37 GLY A N 5
ATOM 6202 C CA . GLY A 1 37 ? -3.070 17.739 1.087 1.00 0.00 37 GLY A CA 5
ATOM 6203 C C . GLY A 1 37 ? -1.729 17.715 1.789 1.00 0.00 37 GLY A C 5
ATOM 6204 O O . GLY A 1 37 ? -1.274 18.732 2.309 1.00 0.00 37 GLY A O 5
ATOM 6208 N N . GLU A 1 38 ? -1.089 16.554 1.806 1.00 0.00 38 GLU A N 5
ATOM 6209 C CA . GLU A 1 38 ? 0.212 16.402 2.450 1.00 0.00 38 GLU A CA 5
ATOM 6210 C C . GLU A 1 38 ? 1.243 17.320 1.807 1.00 0.00 38 GLU A C 5
ATOM 6211 O O . GLU A 1 38 ? 1.735 18.250 2.437 1.00 0.00 38 GLU A O 5
ATOM 6223 N N . LEU A 1 39 ? 1.569 17.047 0.549 1.00 0.00 39 LEU A N 5
ATOM 6224 C CA . LEU A 1 39 ? 2.550 17.844 -0.180 1.00 0.00 39 LEU A CA 5
ATOM 6225 C C . LEU A 1 39 ? 2.327 17.732 -1.687 1.00 0.00 39 LEU A C 5
ATOM 6226 O O . LEU A 1 39 ? 1.778 16.749 -2.170 1.00 0.00 39 LEU A O 5
ATOM 6242 N N . ASP A 1 40 ? 2.772 18.751 -2.419 1.00 0.00 40 ASP A N 5
ATOM 6243 C CA . ASP A 1 40 ? 2.624 18.768 -3.868 1.00 0.00 40 ASP A CA 5
ATOM 6244 C C . ASP A 1 40 ? 3.911 18.330 -4.542 1.00 0.00 40 ASP A C 5
ATOM 6245 O O . ASP A 1 40 ? 4.232 18.787 -5.641 1.00 0.00 40 ASP A O 5
ATOM 6254 N N . LEU A 1 41 ? 4.652 17.446 -3.891 1.00 0.00 41 LEU A N 5
ATOM 6255 C CA . LEU A 1 41 ? 5.908 16.945 -4.435 1.00 0.00 41 LEU A CA 5
ATOM 6256 C C . LEU A 1 41 ? 6.153 15.504 -4.006 1.00 0.00 41 LEU A C 5
ATOM 6257 O O . LEU A 1 41 ? 6.255 15.209 -2.814 1.00 0.00 41 LEU A O 5
ATOM 6273 N N . HIS A 1 42 ? 6.243 14.609 -4.985 1.00 0.00 42 HIS A N 5
ATOM 6274 C CA . HIS A 1 42 ? 6.474 13.196 -4.711 1.00 0.00 42 HIS A CA 5
ATOM 6275 C C . HIS A 1 42 ? 5.319 12.600 -3.911 1.00 0.00 42 HIS A C 5
ATOM 6276 O O . HIS A 1 42 ? 5.025 13.048 -2.802 1.00 0.00 42 HIS A O 5
ATOM 6291 N N . SER A 1 43 ? 4.671 11.593 -4.480 1.00 0.00 43 SER A N 5
ATOM 6292 C CA . SER A 1 43 ? 3.549 10.935 -3.820 1.00 0.00 43 SER A CA 5
ATOM 6293 C C . SER A 1 43 ? 4.014 10.159 -2.592 1.00 0.00 43 SER A C 5
ATOM 6294 O O . SER A 1 43 ? 4.898 9.306 -2.683 1.00 0.00 43 SER A O 5
ATOM 6302 N N . LYS A 1 44 ? 3.414 10.461 -1.445 1.00 0.00 44 LYS A N 5
ATOM 6303 C CA . LYS A 1 44 ? 3.767 9.792 -0.198 1.00 0.00 44 LYS A CA 5
ATOM 6304 C C . LYS A 1 44 ? 3.053 8.443 -0.078 1.00 0.00 44 LYS A C 5
ATOM 6305 O O . LYS A 1 44 ? 3.511 7.553 0.640 1.00 0.00 44 LYS A O 5
ATOM 6324 N N . ASN A 1 45 ? 1.936 8.304 -0.781 1.00 0.00 45 ASN A N 5
ATOM 6325 C CA . ASN A 1 45 ? 1.162 7.062 -0.751 1.00 0.00 45 ASN A CA 5
ATOM 6326 C C . ASN A 1 45 ? 2.039 5.859 -1.087 1.00 0.00 45 ASN A C 5
ATOM 6327 O O . ASN A 1 45 ? 1.853 4.774 -0.542 1.00 0.00 45 ASN A O 5
ATOM 6338 N N . MET A 1 46 ? 3.000 6.063 -1.984 1.00 0.00 46 MET A N 5
ATOM 6339 C CA . MET A 1 46 ? 3.911 4.998 -2.388 1.00 0.00 46 MET A CA 5
ATOM 6340 C C . MET A 1 46 ? 4.525 4.319 -1.169 1.00 0.00 46 MET A C 5
ATOM 6341 O O . MET A 1 46 ? 4.270 3.138 -0.909 1.00 0.00 46 MET A O 5
ATOM 6355 N N . LYS A 1 47 ? 5.324 5.066 -0.422 1.00 0.00 47 LYS A N 5
ATOM 6356 C CA . LYS A 1 47 ? 5.969 4.542 0.776 1.00 0.00 47 LYS A CA 5
ATOM 6357 C C . LYS A 1 47 ? 4.928 3.997 1.751 1.00 0.00 47 LYS A C 5
ATOM 6358 O O . LYS A 1 47 ? 5.229 3.138 2.579 1.00 0.00 47 LYS A O 5
ATOM 6377 N N . ASN A 1 48 ? 3.700 4.501 1.644 1.00 0.00 48 ASN A N 5
ATOM 6378 C CA . ASN A 1 48 ? 2.615 4.059 2.513 1.00 0.00 48 ASN A CA 5
ATOM 6379 C C . ASN A 1 48 ? 2.255 2.609 2.232 1.00 0.00 48 ASN A C 5
ATOM 6380 O O . ASN A 1 48 ? 2.125 1.802 3.152 1.00 0.00 48 ASN A O 5
ATOM 6391 N N . VAL A 1 49 ? 2.095 2.279 0.953 1.00 0.00 49 VAL A N 5
ATOM 6392 C CA . VAL A 1 49 ? 1.750 0.919 0.558 1.00 0.00 49 VAL A CA 5
ATOM 6393 C C . VAL A 1 49 ? 2.868 -0.052 0.919 1.00 0.00 49 VAL A C 5
ATOM 6394 O O . VAL A 1 49 ? 2.612 -1.193 1.298 1.00 0.00 49 VAL A O 5
ATOM 6407 N N . ILE A 1 50 ? 4.108 0.409 0.803 1.00 0.00 50 ILE A N 5
ATOM 6408 C CA . ILE A 1 50 ? 5.258 -0.425 1.122 1.00 0.00 50 ILE A CA 5
ATOM 6409 C C . ILE A 1 50 ? 5.237 -0.837 2.590 1.00 0.00 50 ILE A C 5
ATOM 6410 O O . ILE A 1 50 ? 5.506 -1.990 2.927 1.00 0.00 50 ILE A O 5
ATOM 6426 N N . ASN A 1 51 ? 4.914 0.115 3.460 1.00 0.00 51 ASN A N 5
ATOM 6427 C CA . ASN A 1 51 ? 4.854 -0.147 4.892 1.00 0.00 51 ASN A CA 5
ATOM 6428 C C . ASN A 1 51 ? 3.613 -0.956 5.251 1.00 0.00 51 ASN A C 5
ATOM 6429 O O . ASN A 1 51 ? 3.674 -1.874 6.067 1.00 0.00 51 ASN A O 5
ATOM 6440 N N . ASN A 1 52 ? 2.487 -0.609 4.634 1.00 0.00 52 ASN A N 5
ATOM 6441 C CA . ASN A 1 52 ? 1.231 -1.305 4.891 1.00 0.00 52 ASN A CA 5
ATOM 6442 C C . ASN A 1 52 ? 1.236 -2.689 4.250 1.00 0.00 52 ASN A C 5
ATOM 6443 O O . ASN A 1 52 ? 1.069 -3.700 4.932 1.00 0.00 52 ASN A O 5
ATOM 6454 N N . ALA A 1 53 ? 1.434 -2.727 2.936 1.00 0.00 53 ALA A N 5
ATOM 6455 C CA . ALA A 1 53 ? 1.468 -3.988 2.204 1.00 0.00 53 ALA A CA 5
ATOM 6456 C C . ALA A 1 53 ? 2.439 -4.968 2.855 1.00 0.00 53 ALA A C 5
ATOM 6457 O O . ALA A 1 53 ? 2.239 -6.184 2.809 1.00 0.00 53 ALA A O 5
ATOM 6464 N N . LYS A 1 54 ? 3.487 -4.429 3.471 1.00 0.00 54 LYS A N 5
ATOM 6465 C CA . LYS A 1 54 ? 4.486 -5.252 4.140 1.00 0.00 54 LYS A CA 5
ATOM 6466 C C . LYS A 1 54 ? 3.950 -5.763 5.472 1.00 0.00 54 LYS A C 5
ATOM 6467 O O . LYS A 1 54 ? 4.171 -6.916 5.841 1.00 0.00 54 LYS A O 5
ATOM 6486 N N . LYS A 1 55 ? 3.237 -4.897 6.185 1.00 0.00 55 LYS A N 5
ATOM 6487 C CA . LYS A 1 55 ? 2.660 -5.263 7.472 1.00 0.00 55 LYS A CA 5
ATOM 6488 C C . LYS A 1 55 ? 1.674 -6.415 7.303 1.00 0.00 55 LYS A C 5
ATOM 6489 O O . LYS A 1 55 ? 1.535 -7.262 8.184 1.00 0.00 55 LYS A O 5
ATOM 6508 N N . ASN A 1 56 ? 1.000 -6.439 6.157 1.00 0.00 56 ASN A N 5
ATOM 6509 C CA . ASN A 1 56 ? 0.033 -7.489 5.863 1.00 0.00 56 ASN A CA 5
ATOM 6510 C C . ASN A 1 56 ? 0.746 -8.808 5.591 1.00 0.00 56 ASN A C 5
ATOM 6511 O O . ASN A 1 56 ? 0.455 -9.825 6.222 1.00 0.00 56 ASN A O 5
ATOM 6522 N N . LEU A 1 57 ? 1.690 -8.782 4.652 1.00 0.00 57 LEU A N 5
ATOM 6523 C CA . LEU A 1 57 ? 2.455 -9.975 4.297 1.00 0.00 57 LEU A CA 5
ATOM 6524 C C . LEU A 1 57 ? 2.974 -10.672 5.550 1.00 0.00 57 LEU A C 5
ATOM 6525 O O . LEU A 1 57 ? 2.682 -11.845 5.791 1.00 0.00 57 LEU A O 5
ATOM 6541 N N . GLU A 1 58 ? 3.738 -9.938 6.351 1.00 0.00 58 GLU A N 5
ATOM 6542 C CA . GLU A 1 58 ? 4.290 -10.478 7.586 1.00 0.00 58 GLU A CA 5
ATOM 6543 C C . GLU A 1 58 ? 3.175 -10.976 8.500 1.00 0.00 58 GLU A C 5
ATOM 6544 O O . GLU A 1 58 ? 3.377 -11.888 9.302 1.00 0.00 58 GLU A O 5
ATOM 6556 N N . LYS A 1 59 ? 1.995 -10.375 8.367 1.00 0.00 59 LYS A N 5
ATOM 6557 C CA . LYS A 1 59 ? 0.846 -10.762 9.176 1.00 0.00 59 LYS A CA 5
ATOM 6558 C C . LYS A 1 59 ? 0.496 -12.227 8.944 1.00 0.00 59 LYS A C 5
ATOM 6559 O O . LYS A 1 59 ? 0.090 -12.933 9.866 1.00 0.00 59 LYS A O 5
ATOM 6578 N N . TYR A 1 60 ? 0.666 -12.680 7.705 1.00 0.00 60 TYR A N 5
ATOM 6579 C CA . TYR A 1 60 ? 0.375 -14.066 7.355 1.00 0.00 60 TYR A CA 5
ATOM 6580 C C . TYR A 1 60 ? 1.537 -14.974 7.742 1.00 0.00 60 TYR A C 5
ATOM 6581 O O . TYR A 1 60 ? 1.345 -16.153 8.040 1.00 0.00 60 TYR A O 5
ATOM 6599 N N . PHE A 1 61 ? 2.744 -14.417 7.728 1.00 0.00 61 PHE A N 5
ATOM 6600 C CA . PHE A 1 61 ? 3.941 -15.176 8.070 1.00 0.00 61 PHE A CA 5
ATOM 6601 C C . PHE A 1 61 ? 4.107 -15.300 9.581 1.00 0.00 61 PHE A C 5
ATOM 6602 O O . PHE A 1 61 ? 4.670 -16.274 10.073 1.00 0.00 61 PHE A O 5
ATOM 6619 N N . LYS A 1 62 ? 3.625 -14.306 10.314 1.00 0.00 62 LYS A N 5
ATOM 6620 C CA . LYS A 1 62 ? 3.733 -14.315 11.769 1.00 0.00 62 LYS A CA 5
ATOM 6621 C C . LYS A 1 62 ? 2.553 -15.036 12.415 1.00 0.00 62 LYS A C 5
ATOM 6622 O O . LYS A 1 62 ? 2.674 -15.579 13.513 1.00 0.00 62 LYS A O 5
ATOM 6641 N N . GLU A 1 63 ? 1.410 -15.029 11.737 1.00 0.00 63 GLU A N 5
ATOM 6642 C CA . GLU A 1 63 ? 0.212 -15.674 12.262 1.00 0.00 63 GLU A CA 5
ATOM 6643 C C . GLU A 1 63 ? 0.045 -17.087 11.711 1.00 0.00 63 GLU A C 5
ATOM 6644 O O . GLU A 1 63 ? -0.237 -18.022 12.458 1.00 0.00 63 GLU A O 5
ATOM 6656 N N . HIS A 1 64 ? 0.205 -17.236 10.399 1.00 0.00 64 HIS A N 5
ATOM 6657 C CA . HIS A 1 64 ? 0.053 -18.539 9.762 1.00 0.00 64 HIS A CA 5
ATOM 6658 C C . HIS A 1 64 ? 1.394 -19.121 9.322 1.00 0.00 64 HIS A C 5
ATOM 6659 O O . HIS A 1 64 ? 1.436 -20.133 8.623 1.00 0.00 64 HIS A O 5
ATOM 6674 N N . PHE A 1 65 ? 2.480 -18.489 9.746 1.00 0.00 65 PHE A N 5
ATOM 6675 C CA . PHE A 1 65 ? 3.824 -18.949 9.405 1.00 0.00 65 PHE A CA 5
ATOM 6676 C C . PHE A 1 65 ? 4.078 -18.865 7.900 1.00 0.00 65 PHE A C 5
ATOM 6677 O O . PHE A 1 65 ? 4.912 -18.081 7.448 1.00 0.00 65 PHE A O 5
ATOM 6694 N N . LYS A 1 66 ? 3.358 -19.675 7.131 1.00 0.00 66 LYS A N 5
ATOM 6695 C CA . LYS A 1 66 ? 3.508 -19.688 5.680 1.00 0.00 66 LYS A CA 5
ATOM 6696 C C . LYS A 1 66 ? 3.069 -18.357 5.076 1.00 0.00 66 LYS A C 5
ATOM 6697 O O . LYS A 1 66 ? 2.292 -17.616 5.678 1.00 0.00 66 LYS A O 5
ATOM 6716 N N . GLU A 1 67 ? 3.574 -18.059 3.882 1.00 0.00 67 GLU A N 5
ATOM 6717 C CA . GLU A 1 67 ? 3.234 -16.817 3.196 1.00 0.00 67 GLU A CA 5
ATOM 6718 C C . GLU A 1 67 ? 1.979 -16.988 2.345 1.00 0.00 67 GLU A C 5
ATOM 6719 O O . GLU A 1 67 ? 1.280 -17.997 2.450 1.00 0.00 67 GLU A O 5
ATOM 6731 N N . PHE A 1 68 ? 1.697 -15.998 1.503 1.00 0.00 68 PHE A N 5
ATOM 6732 C CA . PHE A 1 68 ? 0.525 -16.042 0.637 1.00 0.00 68 PHE A CA 5
ATOM 6733 C C . PHE A 1 68 ? 0.822 -15.386 -0.714 1.00 0.00 68 PHE A C 5
ATOM 6734 O O . PHE A 1 68 ? 1.982 -15.253 -1.104 1.00 0.00 68 PHE A O 5
ATOM 6751 N N . ASP A 1 69 ? -0.230 -14.981 -1.423 1.00 0.00 69 ASP A N 5
ATOM 6752 C CA . ASP A 1 69 ? -0.076 -14.344 -2.726 1.00 0.00 69 ASP A CA 5
ATOM 6753 C C . ASP A 1 69 ? 0.782 -13.084 -2.620 1.00 0.00 69 ASP A C 5
ATOM 6754 O O . ASP A 1 69 ? 1.496 -12.889 -1.638 1.00 0.00 69 ASP A O 5
ATOM 6763 N N . LYS A 1 70 ? 0.712 -12.231 -3.640 1.00 0.00 70 LYS A N 5
ATOM 6764 C CA . LYS A 1 70 ? 1.490 -10.997 -3.656 1.00 0.00 70 LYS A CA 5
ATOM 6765 C C . LYS A 1 70 ? 0.583 -9.771 -3.651 1.00 0.00 70 LYS A C 5
ATOM 6766 O O . LYS A 1 70 ? -0.625 -9.874 -3.873 1.00 0.00 70 LYS A O 5
ATOM 6785 N N . ILE A 1 71 ? 1.174 -8.609 -3.399 1.00 0.00 71 ILE A N 5
ATOM 6786 C CA . ILE A 1 71 ? 0.421 -7.362 -3.367 1.00 0.00 71 ILE A CA 5
ATOM 6787 C C . ILE A 1 71 ? 1.070 -6.309 -4.250 1.00 0.00 71 ILE A C 5
ATOM 6788 O O . ILE A 1 71 ? 2.288 -6.288 -4.422 1.00 0.00 71 ILE A O 5
ATOM 6804 N N . SER A 1 72 ? 0.243 -5.442 -4.815 1.00 0.00 72 SER A N 5
ATOM 6805 C CA . SER A 1 72 ? 0.728 -4.387 -5.693 1.00 0.00 72 SER A CA 5
ATOM 6806 C C . SER A 1 72 ? 0.014 -3.068 -5.418 1.00 0.00 72 SER A C 5
ATOM 6807 O O . SER A 1 72 ? -1.022 -3.035 -4.752 1.00 0.00 72 SER A O 5
ATOM 6815 N N . TYR A 1 73 ? 0.576 -1.981 -5.936 1.00 0.00 73 TYR A N 5
ATOM 6816 C CA . TYR A 1 73 ? 0.001 -0.655 -5.750 1.00 0.00 73 TYR A CA 5
ATOM 6817 C C . TYR A 1 73 ? 0.490 0.300 -6.835 1.00 0.00 73 TYR A C 5
ATOM 6818 O O . TYR A 1 73 ? 1.518 0.056 -7.469 1.00 0.00 73 TYR A O 5
ATOM 6836 N N . ASP A 1 74 ? -0.247 1.385 -7.048 1.00 0.00 74 ASP A N 5
ATOM 6837 C CA . ASP A 1 74 ? 0.123 2.367 -8.062 1.00 0.00 74 ASP A CA 5
ATOM 6838 C C . ASP A 1 74 ? -0.586 3.699 -7.831 1.00 0.00 74 ASP A C 5
ATOM 6839 O O . ASP A 1 74 ? -1.638 3.758 -7.195 1.00 0.00 74 ASP A O 5
ATOM 6848 N N . ILE A 1 75 ? -0.001 4.769 -8.362 1.00 0.00 75 ILE A N 5
ATOM 6849 C CA . ILE A 1 75 ? -0.574 6.102 -8.223 1.00 0.00 75 ILE A CA 5
ATOM 6850 C C . ILE A 1 75 ? -0.952 6.677 -9.577 1.00 0.00 75 ILE A C 5
ATOM 6851 O O . ILE A 1 75 ? -0.225 6.513 -10.560 1.00 0.00 75 ILE A O 5
ATOM 6867 N N . SER A 1 76 ? -2.094 7.357 -9.636 1.00 0.00 76 SER A N 5
ATOM 6868 C CA . SER A 1 76 ? -2.569 7.956 -10.871 1.00 0.00 76 SER A CA 5
ATOM 6869 C C . SER A 1 76 ? -2.612 9.476 -10.757 1.00 0.00 76 SER A C 5
ATOM 6870 O O . SER A 1 76 ? -3.609 10.044 -10.332 1.00 0.00 76 SER A O 5
ATOM 6878 N N . THR A 1 77 ? -1.517 10.124 -11.144 1.00 0.00 77 THR A N 5
ATOM 6879 C CA . THR A 1 77 ? -1.427 11.575 -11.088 1.00 0.00 77 THR A CA 5
ATOM 6880 C C . THR A 1 77 ? -1.541 12.076 -9.653 1.00 0.00 77 THR A C 5
ATOM 6881 O O . THR A 1 77 ? -2.286 11.509 -8.846 1.00 0.00 77 THR A O 5
ATOM 6892 N N . PRO A 1 78 ? -0.804 13.145 -9.300 1.00 0.00 78 PRO A N 5
ATOM 6893 C CA . PRO A 1 78 ? -0.833 13.705 -7.950 1.00 0.00 78 PRO A CA 5
ATOM 6894 C C . PRO A 1 78 ? -2.090 14.515 -7.690 1.00 0.00 78 PRO A C 5
ATOM 6895 O O . PRO A 1 78 ? -2.547 14.635 -6.552 1.00 0.00 78 PRO A O 5
ATOM 6906 N N . ILE A 1 79 ? -2.668 15.074 -8.751 1.00 0.00 79 ILE A N 5
ATOM 6907 C CA . ILE A 1 79 ? -3.880 15.880 -8.636 1.00 0.00 79 ILE A CA 5
ATOM 6908 C C . ILE A 1 79 ? -5.076 15.151 -9.256 1.00 0.00 79 ILE A C 5
ATOM 6909 O O . ILE A 1 79 ? -5.940 15.780 -9.872 1.00 0.00 79 ILE A O 5
ATOM 6925 N N . ASN A 1 80 ? -5.124 13.839 -9.074 1.00 0.00 80 ASN A N 5
ATOM 6926 C CA . ASN A 1 80 ? -6.222 13.048 -9.616 1.00 0.00 80 ASN A CA 5
ATOM 6927 C C . ASN A 1 80 ? -6.673 11.982 -8.601 1.00 0.00 80 ASN A C 5
ATOM 6928 O O . ASN A 1 80 ? -7.272 12.325 -7.580 1.00 0.00 80 ASN A O 5
ATOM 6939 N N . PHE A 1 81 ? -6.406 10.704 -8.877 1.00 0.00 81 PHE A N 5
ATOM 6940 C CA . PHE A 1 81 ? -6.809 9.636 -7.980 1.00 0.00 81 PHE A CA 5
ATOM 6941 C C . PHE A 1 81 ? -5.692 8.606 -7.819 1.00 0.00 81 PHE A C 5
ATOM 6942 O O . PHE A 1 81 ? -4.706 8.627 -8.548 1.00 0.00 81 PHE A O 5
ATOM 6959 N N . LEU A 1 82 ? -5.869 7.698 -6.861 1.00 0.00 82 LEU A N 5
ATOM 6960 C CA . LEU A 1 82 ? -4.897 6.652 -6.602 1.00 0.00 82 LEU A CA 5
ATOM 6961 C C . LEU A 1 82 ? -5.569 5.284 -6.648 1.00 0.00 82 LEU A C 5
ATOM 6962 O O . LEU A 1 82 ? -6.705 5.128 -6.216 1.00 0.00 82 LEU A O 5
ATOM 6978 N N . CYS A 1 83 ? -4.867 4.291 -7.186 1.00 0.00 83 CYS A N 5
ATOM 6979 C CA . CYS A 1 83 ? -5.423 2.946 -7.294 1.00 0.00 83 CYS A CA 5
ATOM 6980 C C . CYS A 1 83 ? -4.468 1.891 -6.746 1.00 0.00 83 CYS A C 5
ATOM 6981 O O . CYS A 1 83 ? -3.255 1.974 -6.935 1.00 0.00 83 CYS A O 5
ATOM 6989 N N . ILE A 1 84 ? -5.030 0.892 -6.075 1.00 0.00 84 ILE A N 5
ATOM 6990 C CA . ILE A 1 84 ? -4.242 -0.193 -5.505 1.00 0.00 84 ILE A CA 5
ATOM 6991 C C . ILE A 1 84 ? -4.674 -1.531 -6.096 1.00 0.00 84 ILE A C 5
ATOM 6992 O O . ILE A 1 84 ? -5.864 -1.788 -6.268 1.00 0.00 84 ILE A O 5
ATOM 7008 N N . PHE A 1 85 ? -3.701 -2.381 -6.404 1.00 0.00 85 PHE A N 5
ATOM 7009 C CA . PHE A 1 85 ? -3.989 -3.692 -6.972 1.00 0.00 85 PHE A CA 5
ATOM 7010 C C . PHE A 1 85 ? -3.263 -4.789 -6.202 1.00 0.00 85 PHE A C 5
ATOM 7011 O O . PHE A 1 85 ? -2.048 -4.943 -6.317 1.00 0.00 85 PHE A O 5
ATOM 7028 N N . ILE A 1 86 ? -4.016 -5.545 -5.411 1.00 0.00 86 ILE A N 5
ATOM 7029 C CA . ILE A 1 86 ? -3.445 -6.625 -4.614 1.00 0.00 86 ILE A CA 5
ATOM 7030 C C . ILE A 1 86 ? -3.809 -7.999 -5.189 1.00 0.00 86 ILE A C 5
ATOM 7031 O O . ILE A 1 86 ? -4.921 -8.490 -4.984 1.00 0.00 86 ILE A O 5
ATOM 7047 N N . PRO A 1 87 ? -2.875 -8.642 -5.919 1.00 0.00 87 PRO A N 5
ATOM 7048 C CA . PRO A 1 87 ? -3.109 -9.961 -6.511 1.00 0.00 87 PRO A CA 5
ATOM 7049 C C . PRO A 1 87 ? -3.161 -11.054 -5.452 1.00 0.00 87 PRO A C 5
ATOM 7050 O O . PRO A 1 87 ? -2.137 -11.435 -4.884 1.00 0.00 87 PRO A O 5
ATOM 7061 N N . THR A 1 88 ? -4.358 -11.548 -5.185 1.00 0.00 88 THR A N 5
ATOM 7062 C CA . THR A 1 88 ? -4.546 -12.588 -4.183 1.00 0.00 88 THR A CA 5
ATOM 7063 C C . THR A 1 88 ? -5.869 -13.322 -4.398 1.00 0.00 88 THR A C 5
ATOM 7064 O O . THR A 1 88 ? -6.686 -12.918 -5.225 1.00 0.00 88 THR A O 5
ATOM 7075 N N . LEU A 1 89 ? -6.072 -14.408 -3.657 1.00 0.00 89 LEU A N 5
ATOM 7076 C CA . LEU A 1 89 ? -7.294 -15.198 -3.778 1.00 0.00 89 LEU A CA 5
ATOM 7077 C C . LEU A 1 89 ? -8.103 -15.180 -2.479 1.00 0.00 89 LEU A C 5
ATOM 7078 O O . LEU A 1 89 ? -9.214 -15.706 -2.428 1.00 0.00 89 LEU A O 5
ATOM 7094 N N . PHE A 1 90 ? -7.540 -14.575 -1.432 1.00 0.00 90 PHE A N 5
ATOM 7095 C CA . PHE A 1 90 ? -8.206 -14.489 -0.132 1.00 0.00 90 PHE A CA 5
ATOM 7096 C C . PHE A 1 90 ? -8.841 -15.822 0.258 1.00 0.00 90 PHE A C 5
ATOM 7097 O O . PHE A 1 90 ? -9.978 -16.114 -0.114 1.00 0.00 90 PHE A O 5
ATOM 7114 N N . ASP A 1 91 ? -8.098 -16.628 1.008 1.00 0.00 91 ASP A N 5
ATOM 7115 C CA . ASP A 1 91 ? -8.587 -17.931 1.446 1.00 0.00 91 ASP A CA 5
ATOM 7116 C C . ASP A 1 91 ? -7.874 -18.385 2.716 1.00 0.00 91 ASP A C 5
ATOM 7117 O O . ASP A 1 91 ? -8.505 -18.888 3.647 1.00 0.00 91 ASP A O 5
ATOM 7126 N N . MET A 1 92 ? -6.557 -18.208 2.748 1.00 0.00 92 MET A N 5
ATOM 7127 C CA . MET A 1 92 ? -5.758 -18.603 3.906 1.00 0.00 92 MET A CA 5
ATOM 7128 C C . MET A 1 92 ? -6.299 -17.973 5.186 1.00 0.00 92 MET A C 5
ATOM 7129 O O . MET A 1 92 ? -6.879 -18.658 6.028 1.00 0.00 92 MET A O 5
ATOM 7143 N N . ASN A 1 93 ? -6.108 -16.666 5.326 1.00 0.00 93 ASN A N 5
ATOM 7144 C CA . ASN A 1 93 ? -6.581 -15.946 6.503 1.00 0.00 93 ASN A CA 5
ATOM 7145 C C . ASN A 1 93 ? -8.080 -16.159 6.707 1.00 0.00 93 ASN A C 5
ATOM 7146 O O . ASN A 1 93 ? -8.588 -16.029 7.821 1.00 0.00 93 ASN A O 5
ATOM 7157 N N . ASN A 1 94 ? -8.779 -16.492 5.622 1.00 0.00 94 ASN A N 5
ATOM 7158 C CA . ASN A 1 94 ? -10.222 -16.733 5.668 1.00 0.00 94 ASN A CA 5
ATOM 7159 C C . ASN A 1 94 ? -10.942 -15.694 6.527 1.00 0.00 94 ASN A C 5
ATOM 7160 O O . ASN A 1 94 ? -11.941 -16.001 7.178 1.00 0.00 94 ASN A O 5
ATOM 7171 N N . MET A 1 95 ? -10.432 -14.467 6.525 1.00 0.00 95 MET A N 5
ATOM 7172 C CA . MET A 1 95 ? -11.035 -13.393 7.307 1.00 0.00 95 MET A CA 5
ATOM 7173 C C . MET A 1 95 ? -10.328 -12.063 7.053 1.00 0.00 95 MET A C 5
ATOM 7174 O O . MET A 1 95 ? -10.805 -11.237 6.275 1.00 0.00 95 MET A O 5
ATOM 7188 N N . ASP A 1 96 ? -9.192 -11.861 7.715 1.00 0.00 96 ASP A N 5
ATOM 7189 C CA . ASP A 1 96 ? -8.428 -10.628 7.560 1.00 0.00 96 ASP A CA 5
ATOM 7190 C C . ASP A 1 96 ? -7.530 -10.691 6.328 1.00 0.00 96 ASP A C 5
ATOM 7191 O O . ASP A 1 96 ? -6.864 -11.698 6.083 1.00 0.00 96 ASP A O 5
ATOM 7200 N N . LEU A 1 97 ? -7.513 -9.607 5.560 1.00 0.00 97 LEU A N 5
ATOM 7201 C CA . LEU A 1 97 ? -6.697 -9.535 4.355 1.00 0.00 97 LEU A CA 5
ATOM 7202 C C . LEU A 1 97 ? -6.654 -8.109 3.814 1.00 0.00 97 LEU A C 5
ATOM 7203 O O . LEU A 1 97 ? -5.633 -7.428 3.910 1.00 0.00 97 LEU A O 5
ATOM 7219 N N . LEU A 1 98 ? -7.770 -7.661 3.248 1.00 0.00 98 LEU A N 5
ATOM 7220 C CA . LEU A 1 98 ? -7.863 -6.315 2.696 1.00 0.00 98 LEU A CA 5
ATOM 7221 C C . LEU A 1 98 ? -8.296 -5.310 3.761 1.00 0.00 98 LEU A C 5
ATOM 7222 O O . LEU A 1 98 ? -8.127 -4.102 3.592 1.00 0.00 98 LEU A O 5
ATOM 7238 N N . LYS A 1 99 ? -8.857 -5.814 4.859 1.00 0.00 99 LYS A N 5
ATOM 7239 C CA . LYS A 1 99 ? -9.315 -4.958 5.950 1.00 0.00 99 LYS A CA 5
ATOM 7240 C C . LYS A 1 99 ? -8.203 -4.031 6.434 1.00 0.00 99 LYS A C 5
ATOM 7241 O O . LYS A 1 99 ? -8.471 -2.967 6.993 1.00 0.00 99 LYS A O 5
ATOM 7260 N N . GLN A 1 100 ? -6.956 -4.437 6.217 1.00 0.00 100 GLN A N 5
ATOM 7261 C CA . GLN A 1 100 ? -5.810 -3.637 6.634 1.00 0.00 100 GLN A CA 5
ATOM 7262 C C . GLN A 1 100 ? -5.546 -2.512 5.640 1.00 0.00 100 GLN A C 5
ATOM 7263 O O . GLN A 1 100 ? -5.320 -1.366 6.028 1.00 0.00 100 GLN A O 5
ATOM 7277 N N . ALA A 1 101 ? -5.580 -2.850 4.356 1.00 0.00 101 ALA A N 5
ATOM 7278 C CA . ALA A 1 101 ? -5.347 -1.873 3.300 1.00 0.00 101 ALA A CA 5
ATOM 7279 C C . ALA A 1 101 ? -6.446 -0.815 3.281 1.00 0.00 101 ALA A C 5
ATOM 7280 O O . ALA A 1 101 ? -6.203 0.344 2.943 1.00 0.00 101 ALA A O 5
ATOM 7287 N N . LEU A 1 102 ? -7.657 -1.224 3.645 1.00 0.00 102 LEU A N 5
ATOM 7288 C CA . LEU A 1 102 ? -8.791 -0.317 3.671 1.00 0.00 102 LEU A CA 5
ATOM 7289 C C . LEU A 1 102 ? -8.772 0.551 4.927 1.00 0.00 102 LEU A C 5
ATOM 7290 O O . LEU A 1 102 ? -9.287 1.664 4.929 1.00 0.00 102 LEU A O 5
ATOM 7306 N N . LEU A 1 103 ? -8.170 0.031 5.993 1.00 0.00 103 LEU A N 5
ATOM 7307 C CA . LEU A 1 103 ? -8.086 0.759 7.254 1.00 0.00 103 LEU A CA 5
ATOM 7308 C C . LEU A 1 103 ? -7.071 1.896 7.166 1.00 0.00 103 LEU A C 5
ATOM 7309 O O . LEU A 1 103 ? -7.207 2.914 7.850 1.00 0.00 103 LEU A O 5
ATOM 7325 N N . ILE A 1 104 ? -6.062 1.722 6.324 1.00 0.00 104 ILE A N 5
ATOM 7326 C CA . ILE A 1 104 ? -5.026 2.735 6.156 1.00 0.00 104 ILE A CA 5
ATOM 7327 C C . ILE A 1 104 ? -5.451 3.799 5.146 1.00 0.00 104 ILE A C 5
ATOM 7328 O O . ILE A 1 104 ? -5.216 4.989 5.351 1.00 0.00 104 ILE A O 5
ATOM 7344 N N . LEU A 1 105 ? -6.068 3.359 4.054 1.00 0.00 105 LEU A N 5
ATOM 7345 C CA . LEU A 1 105 ? -6.521 4.280 3.017 1.00 0.00 105 LEU A CA 5
ATOM 7346 C C . LEU A 1 105 ? -7.770 5.040 3.465 1.00 0.00 105 LEU A C 5
ATOM 7347 O O . LEU A 1 105 ? -7.963 6.202 3.106 1.00 0.00 105 LEU A O 5
ATOM 7363 N N . HIS A 1 106 ? -8.614 4.376 4.247 1.00 0.00 106 HIS A N 5
ATOM 7364 C CA . HIS A 1 106 ? -9.845 4.991 4.740 1.00 0.00 106 HIS A CA 5
ATOM 7365 C C . HIS A 1 106 ? -9.553 5.948 5.892 1.00 0.00 106 HIS A C 5
ATOM 7366 O O . HIS A 1 106 ? -10.028 7.083 5.906 1.00 0.00 106 HIS A O 5
ATOM 7381 N N . ASN A 1 107 ? -8.769 5.481 6.859 1.00 0.00 107 ASN A N 5
ATOM 7382 C CA . ASN A 1 107 ? -8.405 6.290 8.015 1.00 0.00 107 ASN A CA 5
ATOM 7383 C C . ASN A 1 107 ? -7.706 7.574 7.582 1.00 0.00 107 ASN A C 5
ATOM 7384 O O . ASN A 1 107 ? -7.929 8.638 8.160 1.00 0.00 107 ASN A O 5
ATOM 7395 N N . ASP A 1 108 ? -6.864 7.464 6.562 1.00 0.00 108 ASP A N 5
ATOM 7396 C CA . ASP A 1 108 ? -6.127 8.612 6.050 1.00 0.00 108 ASP A CA 5
ATOM 7397 C C . ASP A 1 108 ? -7.053 9.557 5.283 1.00 0.00 108 ASP A C 5
ATOM 7398 O O . ASP A 1 108 ? -6.841 10.768 5.250 1.00 0.00 108 ASP A O 5
ATOM 7407 N N . LEU A 1 109 ? -8.087 8.988 4.666 1.00 0.00 109 LEU A N 5
ATOM 7408 C CA . LEU A 1 109 ? -9.042 9.773 3.896 1.00 0.00 109 LEU A CA 5
ATOM 7409 C C . LEU A 1 109 ? -10.267 10.146 4.737 1.00 0.00 109 LEU A C 5
ATOM 7410 O O . LEU A 1 109 ? -11.171 10.825 4.259 1.00 0.00 109 LEU A O 5
ATOM 7426 N N . HIS A 1 110 ? -10.284 9.709 5.995 1.00 0.00 110 HIS A N 5
ATOM 7427 C CA . HIS A 1 110 ? -11.397 10.007 6.892 1.00 0.00 110 HIS A CA 5
ATOM 7428 C C . HIS A 1 110 ? -11.265 11.403 7.485 1.00 0.00 110 HIS A C 5
ATOM 7429 O O . HIS A 1 110 ? -12.260 12.059 7.779 1.00 0.00 110 HIS A O 5
ATOM 7444 N N . GLU A 1 111 ? -10.025 11.850 7.662 1.00 0.00 111 GLU A N 5
ATOM 7445 C CA . GLU A 1 111 ? -9.764 13.172 8.226 1.00 0.00 111 GLU A CA 5
ATOM 7446 C C . GLU A 1 111 ? -10.375 14.268 7.364 1.00 0.00 111 GLU A C 5
ATOM 7447 O O . GLU A 1 111 ? -11.090 15.132 7.864 1.00 0.00 111 GLU A O 5
ATOM 7459 N N . TYR A 1 112 ? -10.096 14.226 6.063 1.00 0.00 112 TYR A N 5
ATOM 7460 C CA . TYR A 1 112 ? -10.624 15.220 5.134 1.00 0.00 112 TYR A CA 5
ATOM 7461 C C . TYR A 1 112 ? -10.104 14.974 3.721 1.00 0.00 112 TYR A C 5
ATOM 7462 O O . TYR A 1 112 ? -10.849 14.576 2.833 1.00 0.00 112 TYR A O 5
ATOM 7480 N N . VAL A 1 113 ? -8.811 15.219 3.525 1.00 0.00 113 VAL A N 5
ATOM 7481 C CA . VAL A 1 113 ? -8.170 15.035 2.226 1.00 0.00 113 VAL A CA 5
ATOM 7482 C C . VAL A 1 113 ? -9.033 15.586 1.091 1.00 0.00 113 VAL A C 5
ATOM 7483 O O . VAL A 1 113 ? -9.112 14.990 0.014 1.00 0.00 113 VAL A O 5
ATOM 7496 N N . GLU A 1 114 ? -9.670 16.716 1.343 1.00 0.00 114 GLU A N 5
ATOM 7497 C CA . GLU A 1 114 ? -10.531 17.345 0.347 1.00 0.00 114 GLU A CA 5
ATOM 7498 C C . GLU A 1 114 ? -9.932 18.649 -0.158 1.00 0.00 114 GLU A C 5
ATOM 7499 O O . GLU A 1 114 ? -10.179 19.066 -1.288 1.00 0.00 114 GLU A O 5
ATOM 7511 N N . THR A 1 26 ? -8.959 -17.643 -7.665 1.00 0.00 26 THR A N 6
ATOM 7512 C CA . THR A 1 26 ? -8.230 -16.378 -7.703 1.00 0.00 26 THR A CA 6
ATOM 7513 C C . THR A 1 26 ? -9.138 -15.213 -7.323 1.00 0.00 26 THR A C 6
ATOM 7514 O O . THR A 1 26 ? -10.177 -14.993 -7.946 1.00 0.00 26 THR A O 6
ATOM 7525 N N . SER A 1 27 ? -8.740 -14.469 -6.296 1.00 0.00 27 SER A N 6
ATOM 7526 C CA . SER A 1 27 ? -9.520 -13.327 -5.832 1.00 0.00 27 SER A CA 6
ATOM 7527 C C . SER A 1 27 ? -8.740 -12.027 -6.002 1.00 0.00 27 SER A C 6
ATOM 7528 O O . SER A 1 27 ? -7.765 -11.775 -5.294 1.00 0.00 27 SER A O 6
ATOM 7535 N N . LYS A 1 28 ? -9.179 -11.202 -6.947 1.00 0.00 28 LYS A N 6
ATOM 7536 C CA . LYS A 1 28 ? -8.524 -9.928 -7.211 1.00 0.00 28 LYS A CA 6
ATOM 7537 C C . LYS A 1 28 ? -9.185 -8.805 -6.418 1.00 0.00 28 LYS A C 6
ATOM 7538 O O . LYS A 1 28 ? -10.410 -8.743 -6.313 1.00 0.00 28 LYS A O 6
ATOM 7557 N N . GLN A 1 29 ? -8.367 -7.917 -5.864 1.00 0.00 29 GLN A N 6
ATOM 7558 C CA . GLN A 1 29 ? -8.875 -6.795 -5.083 1.00 0.00 29 GLN A CA 6
ATOM 7559 C C . GLN A 1 29 ? -8.018 -5.557 -5.297 1.00 0.00 29 GLN A C 6
ATOM 7560 O O . GLN A 1 29 ? -6.790 -5.631 -5.311 1.00 0.00 29 GLN A O 6
ATOM 7574 N N . GLU A 1 30 ? -8.677 -4.418 -5.476 1.00 0.00 30 GLU A N 6
ATOM 7575 C CA . GLU A 1 30 ? -7.978 -3.164 -5.703 1.00 0.00 30 GLU A CA 6
ATOM 7576 C C . GLU A 1 30 ? -8.584 -2.036 -4.871 1.00 0.00 30 GLU A C 6
ATOM 7577 O O . GLU A 1 30 ? -9.790 -1.790 -4.925 1.00 0.00 30 GLU A O 6
ATOM 7589 N N . LEU A 1 31 ? -7.740 -1.352 -4.105 1.00 0.00 31 LEU A N 6
ATOM 7590 C CA . LEU A 1 31 ? -8.193 -0.249 -3.266 1.00 0.00 31 LEU A CA 6
ATOM 7591 C C . LEU A 1 31 ? -7.856 1.092 -3.909 1.00 0.00 31 LEU A C 6
ATOM 7592 O O . LEU A 1 31 ? -6.862 1.215 -4.625 1.00 0.00 31 LEU A O 6
ATOM 7608 N N . ILE A 1 32 ? -8.691 2.093 -3.655 1.00 0.00 32 ILE A N 6
ATOM 7609 C CA . ILE A 1 32 ? -8.481 3.422 -4.215 1.00 0.00 32 ILE A CA 6
ATOM 7610 C C . ILE A 1 32 ? -8.097 4.423 -3.132 1.00 0.00 32 ILE A C 6
ATOM 7611 O O . ILE A 1 32 ? -8.961 5.052 -2.520 1.00 0.00 32 ILE A O 6
ATOM 7627 N N . LEU A 1 33 ? -6.796 4.571 -2.901 1.00 0.00 33 LEU A N 6
ATOM 7628 C CA . LEU A 1 33 ? -6.308 5.504 -1.892 1.00 0.00 33 LEU A CA 6
ATOM 7629 C C . LEU A 1 33 ? -6.338 6.928 -2.419 1.00 0.00 33 LEU A C 6
ATOM 7630 O O . LEU A 1 33 ? -6.056 7.177 -3.588 1.00 0.00 33 LEU A O 6
ATOM 7646 N N . VAL A 1 34 ? -6.690 7.865 -1.547 1.00 0.00 34 VAL A N 6
ATOM 7647 C CA . VAL A 1 34 ? -6.764 9.271 -1.921 1.00 0.00 34 VAL A CA 6
ATOM 7648 C C . VAL A 1 34 ? -7.860 9.503 -2.951 1.00 0.00 34 VAL A C 6
ATOM 7649 O O . VAL A 1 34 ? -7.975 8.778 -3.934 1.00 0.00 34 VAL A O 6
ATOM 7662 N N . LEU A 1 35 ? -8.677 10.519 -2.695 1.00 0.00 35 LEU A N 6
ATOM 7663 C CA . LEU A 1 35 ? -9.780 10.862 -3.586 1.00 0.00 35 LEU A CA 6
ATOM 7664 C C . LEU A 1 35 ? -9.352 11.898 -4.622 1.00 0.00 35 LEU A C 6
ATOM 7665 O O . LEU A 1 35 ? -9.322 11.614 -5.818 1.00 0.00 35 LEU A O 6
ATOM 7681 N N . LYS A 1 36 ? -9.024 13.097 -4.155 1.00 0.00 36 LYS A N 6
ATOM 7682 C CA . LYS A 1 36 ? -8.604 14.179 -5.043 1.00 0.00 36 LYS A CA 6
ATOM 7683 C C . LYS A 1 36 ? -7.104 14.428 -4.925 1.00 0.00 36 LYS A C 6
ATOM 7684 O O . LYS A 1 36 ? -6.439 14.748 -5.914 1.00 0.00 36 LYS A O 6
ATOM 7703 N N . GLY A 1 37 ? -6.574 14.285 -3.716 1.00 0.00 37 GLY A N 6
ATOM 7704 C CA . GLY A 1 37 ? -5.150 14.502 -3.502 1.00 0.00 37 GLY A CA 6
ATOM 7705 C C . GLY A 1 37 ? -4.885 15.477 -2.370 1.00 0.00 37 GLY A C 6
ATOM 7706 O O . GLY A 1 37 ? -4.504 15.083 -1.271 1.00 0.00 37 GLY A O 6
ATOM 7710 N N . GLU A 1 38 ? -5.083 16.770 -2.649 1.00 0.00 38 GLU A N 6
ATOM 7711 C CA . GLU A 1 38 ? -4.859 17.812 -1.653 1.00 0.00 38 GLU A CA 6
ATOM 7712 C C . GLU A 1 38 ? -3.382 17.916 -1.289 1.00 0.00 38 GLU A C 6
ATOM 7713 O O . GLU A 1 38 ? -2.696 18.856 -1.701 1.00 0.00 38 GLU A O 6
ATOM 7725 N N . LEU A 1 39 ? -2.890 16.947 -0.528 1.00 0.00 39 LEU A N 6
ATOM 7726 C CA . LEU A 1 39 ? -1.492 16.932 -0.116 1.00 0.00 39 LEU A CA 6
ATOM 7727 C C . LEU A 1 39 ? -0.634 16.166 -1.125 1.00 0.00 39 LEU A C 6
ATOM 7728 O O . LEU A 1 39 ? -0.848 14.984 -1.370 1.00 0.00 39 LEU A O 6
ATOM 7744 N N . ASP A 1 40 ? 0.329 16.864 -1.713 1.00 0.00 40 ASP A N 6
ATOM 7745 C CA . ASP A 1 40 ? 1.218 16.261 -2.699 1.00 0.00 40 ASP A CA 6
ATOM 7746 C C . ASP A 1 40 ? 2.630 16.809 -2.569 1.00 0.00 40 ASP A C 6
ATOM 7747 O O . ASP A 1 40 ? 3.323 17.024 -3.561 1.00 0.00 40 ASP A O 6
ATOM 7756 N N . LEU A 1 41 ? 3.067 17.029 -1.332 1.00 0.00 41 LEU A N 6
ATOM 7757 C CA . LEU A 1 41 ? 4.403 17.559 -1.070 1.00 0.00 41 LEU A CA 6
ATOM 7758 C C . LEU A 1 41 ? 5.281 16.503 -0.398 1.00 0.00 41 LEU A C 6
ATOM 7759 O O . LEU A 1 41 ? 6.494 16.460 -0.615 1.00 0.00 41 LEU A O 6
ATOM 7775 N N . HIS A 1 42 ? 4.665 15.653 0.410 1.00 0.00 42 HIS A N 6
ATOM 7776 C CA . HIS A 1 42 ? 5.389 14.598 1.104 1.00 0.00 42 HIS A CA 6
ATOM 7777 C C . HIS A 1 42 ? 5.425 13.320 0.275 1.00 0.00 42 HIS A C 6
ATOM 7778 O O . HIS A 1 42 ? 6.415 12.585 0.297 1.00 0.00 42 HIS A O 6
ATOM 7793 N N . SER A 1 43 ? 4.348 13.060 -0.446 1.00 0.00 43 SER A N 6
ATOM 7794 C CA . SER A 1 43 ? 4.253 11.867 -1.288 1.00 0.00 43 SER A CA 6
ATOM 7795 C C . SER A 1 43 ? 4.379 10.600 -0.442 1.00 0.00 43 SER A C 6
ATOM 7796 O O . SER A 1 43 ? 5.049 9.645 -0.830 1.00 0.00 43 SER A O 6
ATOM 7804 N N . LYS A 1 44 ? 3.732 10.606 0.717 1.00 0.00 44 LYS A N 6
ATOM 7805 C CA . LYS A 1 44 ? 3.773 9.458 1.625 1.00 0.00 44 LYS A CA 6
ATOM 7806 C C . LYS A 1 44 ? 2.831 8.344 1.147 1.00 0.00 44 LYS A C 6
ATOM 7807 O O . LYS A 1 44 ? 2.792 7.269 1.741 1.00 0.00 44 LYS A O 6
ATOM 7826 N N . ASN A 1 45 ? 2.076 8.604 0.083 1.00 0.00 45 ASN A N 6
ATOM 7827 C CA . ASN A 1 45 ? 1.154 7.623 -0.454 1.00 0.00 45 ASN A CA 6
ATOM 7828 C C . ASN A 1 45 ? 1.874 6.323 -0.800 1.00 0.00 45 ASN A C 6
ATOM 7829 O O . ASN A 1 45 ? 1.625 5.284 -0.190 1.00 0.00 45 ASN A O 6
ATOM 7840 N N . MET A 1 46 ? 2.765 6.385 -1.777 1.00 0.00 46 MET A N 6
ATOM 7841 C CA . MET A 1 46 ? 3.524 5.211 -2.202 1.00 0.00 46 MET A CA 6
ATOM 7842 C C . MET A 1 46 ? 4.213 4.552 -1.011 1.00 0.00 46 MET A C 6
ATOM 7843 O O . MET A 1 46 ? 4.181 3.331 -0.861 1.00 0.00 46 MET A O 6
ATOM 7857 N N . LYS A 1 47 ? 4.823 5.370 -0.172 1.00 0.00 47 LYS A N 6
ATOM 7858 C CA . LYS A 1 47 ? 5.510 4.868 1.008 1.00 0.00 47 LYS A CA 6
ATOM 7859 C C . LYS A 1 47 ? 4.527 4.180 1.952 1.00 0.00 47 LYS A C 6
ATOM 7860 O O . LYS A 1 47 ? 4.893 3.277 2.695 1.00 0.00 47 LYS A O 6
ATOM 7879 N N . ASN A 1 48 ? 3.274 4.617 1.900 1.00 0.00 48 ASN A N 6
ATOM 7880 C CA . ASN A 1 48 ? 2.227 4.042 2.736 1.00 0.00 48 ASN A CA 6
ATOM 7881 C C . ASN A 1 48 ? 1.955 2.599 2.348 1.00 0.00 48 ASN A C 6
ATOM 7882 O O . ASN A 1 48 ? 1.765 1.738 3.206 1.00 0.00 48 ASN A O 6
ATOM 7893 N N . VAL A 1 49 ? 1.937 2.336 1.045 1.00 0.00 49 VAL A N 6
ATOM 7894 C CA . VAL A 1 49 ? 1.685 0.992 0.544 1.00 0.00 49 VAL A CA 6
ATOM 7895 C C . VAL A 1 49 ? 2.835 0.056 0.891 1.00 0.00 49 VAL A C 6
ATOM 7896 O O . VAL A 1 49 ? 2.619 -1.078 1.313 1.00 0.00 49 VAL A O 6
ATOM 7909 N N . ILE A 1 50 ? 4.059 0.539 0.712 1.00 0.00 50 ILE A N 6
ATOM 7910 C CA . ILE A 1 50 ? 5.239 -0.259 1.011 1.00 0.00 50 ILE A CA 6
ATOM 7911 C C . ILE A 1 50 ? 5.228 -0.704 2.467 1.00 0.00 50 ILE A C 6
ATOM 7912 O O . ILE A 1 50 ? 5.652 -1.813 2.796 1.00 0.00 50 ILE A O 6
ATOM 7928 N N . ASN A 1 51 ? 4.745 0.173 3.340 1.00 0.00 51 ASN A N 6
ATOM 7929 C CA . ASN A 1 51 ? 4.683 -0.122 4.770 1.00 0.00 51 ASN A CA 6
ATOM 7930 C C . ASN A 1 51 ? 3.531 -1.075 5.078 1.00 0.00 51 ASN A C 6
ATOM 7931 O O . ASN A 1 51 ? 3.720 -2.107 5.719 1.00 0.00 51 ASN A O 6
ATOM 7942 N N . ASN A 1 52 ? 2.338 -0.723 4.615 1.00 0.00 52 ASN A N 6
ATOM 7943 C CA . ASN A 1 52 ? 1.158 -1.549 4.845 1.00 0.00 52 ASN A CA 6
ATOM 7944 C C . ASN A 1 52 ? 1.274 -2.879 4.109 1.00 0.00 52 ASN A C 6
ATOM 7945 O O . ASN A 1 52 ? 1.151 -3.945 4.712 1.00 0.00 52 ASN A O 6
ATOM 7956 N N . ALA A 1 53 ? 1.518 -2.810 2.805 1.00 0.00 53 ALA A N 6
ATOM 7957 C CA . ALA A 1 53 ? 1.658 -4.010 1.991 1.00 0.00 53 ALA A CA 6
ATOM 7958 C C . ALA A 1 53 ? 2.725 -4.936 2.569 1.00 0.00 53 ALA A C 6
ATOM 7959 O O . ALA A 1 53 ? 2.638 -6.159 2.440 1.00 0.00 53 ALA A O 6
ATOM 7966 N N . LYS A 1 54 ? 3.726 -4.344 3.213 1.00 0.00 54 LYS A N 6
ATOM 7967 C CA . LYS A 1 54 ? 4.800 -5.118 3.814 1.00 0.00 54 LYS A CA 6
ATOM 7968 C C . LYS A 1 54 ? 4.359 -5.700 5.152 1.00 0.00 54 LYS A C 6
ATOM 7969 O O . LYS A 1 54 ? 4.607 -6.870 5.443 1.00 0.00 54 LYS A O 6
ATOM 7988 N N . LYS A 1 55 ? 3.687 -4.881 5.952 1.00 0.00 55 LYS A N 6
ATOM 7989 C CA . LYS A 1 55 ? 3.202 -5.317 7.256 1.00 0.00 55 LYS A CA 6
ATOM 7990 C C . LYS A 1 55 ? 2.216 -6.468 7.096 1.00 0.00 55 LYS A C 6
ATOM 7991 O O . LYS A 1 55 ? 2.118 -7.340 7.959 1.00 0.00 55 LYS A O 6
ATOM 8010 N N . ASN A 1 56 ? 1.493 -6.463 5.981 1.00 0.00 56 ASN A N 6
ATOM 8011 C CA . ASN A 1 56 ? 0.519 -7.509 5.697 1.00 0.00 56 ASN A CA 6
ATOM 8012 C C . ASN A 1 56 ? 1.222 -8.807 5.316 1.00 0.00 56 ASN A C 6
ATOM 8013 O O . ASN A 1 56 ? 0.915 -9.872 5.852 1.00 0.00 56 ASN A O 6
ATOM 8024 N N . LEU A 1 57 ? 2.175 -8.709 4.392 1.00 0.00 57 LEU A N 6
ATOM 8025 C CA . LEU A 1 57 ? 2.930 -9.876 3.943 1.00 0.00 57 LEU A CA 6
ATOM 8026 C C . LEU A 1 57 ? 3.477 -10.657 5.135 1.00 0.00 57 LEU A C 6
ATOM 8027 O O . LEU A 1 57 ? 3.163 -11.834 5.319 1.00 0.00 57 LEU A O 6
ATOM 8043 N N . GLU A 1 58 ? 4.287 -9.991 5.942 1.00 0.00 58 GLU A N 6
ATOM 8044 C CA . GLU A 1 58 ? 4.874 -10.614 7.121 1.00 0.00 58 GLU A CA 6
ATOM 8045 C C . GLU A 1 58 ? 3.785 -11.091 8.076 1.00 0.00 58 GLU A C 6
ATOM 8046 O O . GLU A 1 58 ? 3.984 -12.031 8.842 1.00 0.00 58 GLU A O 6
ATOM 8058 N N . LYS A 1 59 ? 2.626 -10.441 8.018 1.00 0.00 59 LYS A N 6
ATOM 8059 C CA . LYS A 1 59 ? 1.503 -10.806 8.874 1.00 0.00 59 LYS A CA 6
ATOM 8060 C C . LYS A 1 59 ? 1.094 -12.255 8.633 1.00 0.00 59 LYS A C 6
ATOM 8061 O O . LYS A 1 59 ? 0.715 -12.967 9.562 1.00 0.00 59 LYS A O 6
ATOM 8080 N N . TYR A 1 60 ? 1.178 -12.685 7.378 1.00 0.00 60 TYR A N 6
ATOM 8081 C CA . TYR A 1 60 ? 0.821 -14.050 7.012 1.00 0.00 60 TYR A CA 6
ATOM 8082 C C . TYR A 1 60 ? 1.967 -15.005 7.321 1.00 0.00 60 TYR A C 6
ATOM 8083 O O . TYR A 1 60 ? 1.748 -16.154 7.703 1.00 0.00 60 TYR A O 6
ATOM 8101 N N . PHE A 1 61 ? 3.192 -14.519 7.151 1.00 0.00 61 PHE A N 6
ATOM 8102 C CA . PHE A 1 61 ? 4.378 -15.328 7.408 1.00 0.00 61 PHE A CA 6
ATOM 8103 C C . PHE A 1 61 ? 4.656 -15.440 8.903 1.00 0.00 61 PHE A C 6
ATOM 8104 O O . PHE A 1 61 ? 5.285 -16.394 9.351 1.00 0.00 61 PHE A O 6
ATOM 8121 N N . LYS A 1 62 ? 4.191 -14.458 9.669 1.00 0.00 62 LYS A N 6
ATOM 8122 C CA . LYS A 1 62 ? 4.396 -14.453 11.110 1.00 0.00 62 LYS A CA 6
ATOM 8123 C C . LYS A 1 62 ? 3.290 -15.220 11.830 1.00 0.00 62 LYS A C 6
ATOM 8124 O O . LYS A 1 62 ? 3.534 -15.844 12.867 1.00 0.00 62 LYS A O 6
ATOM 8143 N N . GLU A 1 63 ? 2.083 -15.159 11.293 1.00 0.00 63 GLU A N 6
ATOM 8144 C CA . GLU A 1 63 ? 0.946 -15.843 11.898 1.00 0.00 63 GLU A CA 6
ATOM 8145 C C . GLU A 1 63 ? 0.757 -17.237 11.304 1.00 0.00 63 GLU A C 6
ATOM 8146 O O . GLU A 1 63 ? 0.642 -18.221 12.035 1.00 0.00 63 GLU A O 6
ATOM 8158 N N . HIS A 1 64 ? 0.720 -17.314 9.978 1.00 0.00 64 HIS A N 6
ATOM 8159 C CA . HIS A 1 64 ? 0.538 -18.592 9.296 1.00 0.00 64 HIS A CA 6
ATOM 8160 C C . HIS A 1 64 ? 1.876 -19.255 8.979 1.00 0.00 64 HIS A C 6
ATOM 8161 O O . HIS A 1 64 ? 1.928 -20.248 8.254 1.00 0.00 64 HIS A O 6
ATOM 8176 N N . PHE A 1 65 ? 2.951 -18.702 9.528 1.00 0.00 65 PHE A N 6
ATOM 8177 C CA . PHE A 1 65 ? 4.290 -19.242 9.309 1.00 0.00 65 PHE A CA 6
ATOM 8178 C C . PHE A 1 65 ? 4.534 -19.532 7.829 1.00 0.00 65 PHE A C 6
ATOM 8179 O O . PHE A 1 65 ? 5.299 -20.431 7.479 1.00 0.00 65 PHE A O 6
ATOM 8196 N N . LYS A 1 66 ? 3.876 -18.766 6.964 1.00 0.00 66 LYS A N 6
ATOM 8197 C CA . LYS A 1 66 ? 4.020 -18.941 5.523 1.00 0.00 66 LYS A CA 6
ATOM 8198 C C . LYS A 1 66 ? 3.305 -17.825 4.768 1.00 0.00 66 LYS A C 6
ATOM 8199 O O . LYS A 1 66 ? 2.776 -16.891 5.373 1.00 0.00 66 LYS A O 6
ATOM 8218 N N . GLU A 1 67 ? 3.290 -17.928 3.443 1.00 0.00 67 GLU A N 6
ATOM 8219 C CA . GLU A 1 67 ? 2.640 -16.928 2.605 1.00 0.00 67 GLU A CA 6
ATOM 8220 C C . GLU A 1 67 ? 1.722 -17.590 1.582 1.00 0.00 67 GLU A C 6
ATOM 8221 O O . GLU A 1 67 ? 2.033 -18.655 1.051 1.00 0.00 67 GLU A O 6
ATOM 8233 N N . PHE A 1 68 ? 0.590 -16.950 1.309 1.00 0.00 68 PHE A N 6
ATOM 8234 C CA . PHE A 1 68 ? -0.375 -17.476 0.350 1.00 0.00 68 PHE A CA 6
ATOM 8235 C C . PHE A 1 68 ? -1.167 -16.345 -0.299 1.00 0.00 68 PHE A C 6
ATOM 8236 O O . PHE A 1 68 ? -2.356 -16.490 -0.583 1.00 0.00 68 PHE A O 6
ATOM 8253 N N . ASP A 1 69 ? -0.500 -15.219 -0.529 1.00 0.00 69 ASP A N 6
ATOM 8254 C CA . ASP A 1 69 ? -1.140 -14.062 -1.143 1.00 0.00 69 ASP A CA 6
ATOM 8255 C C . ASP A 1 69 ? -0.102 -13.038 -1.592 1.00 0.00 69 ASP A C 6
ATOM 8256 O O . ASP A 1 69 ? 1.026 -13.028 -1.101 1.00 0.00 69 ASP A O 6
ATOM 8265 N N . LYS A 1 70 ? -0.492 -12.178 -2.527 1.00 0.00 70 LYS A N 6
ATOM 8266 C CA . LYS A 1 70 ? 0.403 -11.149 -3.043 1.00 0.00 70 LYS A CA 6
ATOM 8267 C C . LYS A 1 70 ? -0.262 -9.777 -2.993 1.00 0.00 70 LYS A C 6
ATOM 8268 O O . LYS A 1 70 ? -1.479 -9.659 -3.141 1.00 0.00 70 LYS A O 6
ATOM 8287 N N . ILE A 1 71 ? 0.542 -8.740 -2.782 1.00 0.00 71 ILE A N 6
ATOM 8288 C CA . ILE A 1 71 ? 0.023 -7.380 -2.714 1.00 0.00 71 ILE A CA 6
ATOM 8289 C C . ILE A 1 71 ? 0.811 -6.439 -3.611 1.00 0.00 71 ILE A C 6
ATOM 8290 O O . ILE A 1 71 ? 2.041 -6.465 -3.636 1.00 0.00 71 ILE A O 6
ATOM 8306 N N . SER A 1 72 ? 0.086 -5.611 -4.348 1.00 0.00 72 SER A N 6
ATOM 8307 C CA . SER A 1 72 ? 0.700 -4.655 -5.256 1.00 0.00 72 SER A CA 6
ATOM 8308 C C . SER A 1 72 ? -0.009 -3.306 -5.184 1.00 0.00 72 SER A C 6
ATOM 8309 O O . SER A 1 72 ? -1.043 -3.173 -4.530 1.00 0.00 72 SER A O 6
ATOM 8317 N N . TYR A 1 73 ? 0.547 -2.315 -5.857 1.00 0.00 73 TYR A N 6
ATOM 8318 C CA . TYR A 1 73 ? -0.035 -0.978 -5.876 1.00 0.00 73 TYR A CA 6
ATOM 8319 C C . TYR A 1 73 ? 0.471 -0.174 -7.070 1.00 0.00 73 TYR A C 6
ATOM 8320 O O . TYR A 1 73 ? 1.521 -0.482 -7.627 1.00 0.00 73 TYR A O 6
ATOM 8338 N N . ASP A 1 74 ? -0.283 0.850 -7.455 1.00 0.00 74 ASP A N 6
ATOM 8339 C CA . ASP A 1 74 ? 0.097 1.691 -8.586 1.00 0.00 74 ASP A CA 6
ATOM 8340 C C . ASP A 1 74 ? -0.425 3.110 -8.408 1.00 0.00 74 ASP A C 6
ATOM 8341 O O . ASP A 1 74 ? -1.309 3.368 -7.592 1.00 0.00 74 ASP A O 6
ATOM 8350 N N . ILE A 1 75 ? 0.136 4.036 -9.192 1.00 0.00 75 ILE A N 6
ATOM 8351 C CA . ILE A 1 75 ? -0.268 5.432 -9.126 1.00 0.00 75 ILE A CA 6
ATOM 8352 C C . ILE A 1 75 ? -0.247 6.067 -10.518 1.00 0.00 75 ILE A C 6
ATOM 8353 O O . ILE A 1 75 ? 0.637 5.783 -11.325 1.00 0.00 75 ILE A O 6
ATOM 8369 N N . SER A 1 76 ? -1.230 6.919 -10.788 1.00 0.00 76 SER A N 6
ATOM 8370 C CA . SER A 1 76 ? -1.320 7.587 -12.084 1.00 0.00 76 SER A CA 6
ATOM 8371 C C . SER A 1 76 ? -2.219 8.818 -12.004 1.00 0.00 76 SER A C 6
ATOM 8372 O O . SER A 1 76 ? -2.538 9.296 -10.912 1.00 0.00 76 SER A O 6
ATOM 8380 N N . THR A 1 77 ? -2.625 9.323 -13.161 1.00 0.00 77 THR A N 6
ATOM 8381 C CA . THR A 1 77 ? -3.488 10.500 -13.232 1.00 0.00 77 THR A CA 6
ATOM 8382 C C . THR A 1 77 ? -2.748 11.746 -12.746 1.00 0.00 77 THR A C 6
ATOM 8383 O O . THR A 1 77 ? -1.974 11.682 -11.790 1.00 0.00 77 THR A O 6
ATOM 8394 N N . PRO A 1 78 ? -2.973 12.903 -13.403 1.00 0.00 78 PRO A N 6
ATOM 8395 C CA . PRO A 1 78 ? -2.324 14.159 -13.027 1.00 0.00 78 PRO A CA 6
ATOM 8396 C C . PRO A 1 78 ? -2.890 14.756 -11.747 1.00 0.00 78 PRO A C 6
ATOM 8397 O O . PRO A 1 78 ? -2.312 15.672 -11.165 1.00 0.00 78 PRO A O 6
ATOM 8408 N N . ILE A 1 79 ? -4.028 14.225 -11.300 1.00 0.00 79 ILE A N 6
ATOM 8409 C CA . ILE A 1 79 ? -4.672 14.716 -10.082 1.00 0.00 79 ILE A CA 6
ATOM 8410 C C . ILE A 1 79 ? -4.248 13.901 -8.865 1.00 0.00 79 ILE A C 6
ATOM 8411 O O . ILE A 1 79 ? -4.926 13.907 -7.830 1.00 0.00 79 ILE A O 6
ATOM 8427 N N . ASN A 1 80 ? -3.127 13.191 -8.981 1.00 0.00 80 ASN A N 6
ATOM 8428 C CA . ASN A 1 80 ? -2.614 12.376 -7.889 1.00 0.00 80 ASN A CA 6
ATOM 8429 C C . ASN A 1 80 ? -3.661 11.363 -7.419 1.00 0.00 80 ASN A C 6
ATOM 8430 O O . ASN A 1 80 ? -4.436 11.642 -6.502 1.00 0.00 80 ASN A O 6
ATOM 8441 N N . PHE A 1 81 ? -3.674 10.204 -8.058 1.00 0.00 81 PHE A N 6
ATOM 8442 C CA . PHE A 1 81 ? -4.625 9.146 -7.700 1.00 0.00 81 PHE A CA 6
ATOM 8443 C C . PHE A 1 81 ? -3.890 7.847 -7.398 1.00 0.00 81 PHE A C 6
ATOM 8444 O O . PHE A 1 81 ? -3.148 7.329 -8.231 1.00 0.00 81 PHE A O 6
ATOM 8461 N N . LEU A 1 82 ? -4.100 7.321 -6.194 1.00 0.00 82 LEU A N 6
ATOM 8462 C CA . LEU A 1 82 ? -3.454 6.080 -5.779 1.00 0.00 82 LEU A CA 6
ATOM 8463 C C . LEU A 1 82 ? -4.333 4.872 -6.087 1.00 0.00 82 LEU A C 6
ATOM 8464 O O . LEU A 1 82 ? -5.383 4.683 -5.474 1.00 0.00 82 LEU A O 6
ATOM 8480 N N . CYS A 1 83 ? -3.891 4.062 -7.049 1.00 0.00 83 CYS A N 6
ATOM 8481 C CA . CYS A 1 83 ? -4.637 2.867 -7.436 1.00 0.00 83 CYS A CA 6
ATOM 8482 C C . CYS A 1 83 ? -3.986 1.612 -6.867 1.00 0.00 83 CYS A C 6
ATOM 8483 O O . CYS A 1 83 ? -3.032 1.079 -7.434 1.00 0.00 83 CYS A O 6
ATOM 8491 N N . ILE A 1 84 ? -4.507 1.144 -5.741 1.00 0.00 84 ILE A N 6
ATOM 8492 C CA . ILE A 1 84 ? -3.978 -0.047 -5.090 1.00 0.00 84 ILE A CA 6
ATOM 8493 C C . ILE A 1 84 ? -4.572 -1.315 -5.701 1.00 0.00 84 ILE A C 6
ATOM 8494 O O . ILE A 1 84 ? -5.789 -1.443 -5.833 1.00 0.00 84 ILE A O 6
ATOM 8510 N N . PHE A 1 85 ? -3.701 -2.250 -6.065 1.00 0.00 85 PHE A N 6
ATOM 8511 C CA . PHE A 1 85 ? -4.130 -3.511 -6.655 1.00 0.00 85 PHE A CA 6
ATOM 8512 C C . PHE A 1 85 ? -3.488 -4.692 -5.932 1.00 0.00 85 PHE A C 6
ATOM 8513 O O . PHE A 1 85 ? -2.353 -5.064 -6.223 1.00 0.00 85 PHE A O 6
ATOM 8530 N N . ILE A 1 86 ? -4.222 -5.272 -4.987 1.00 0.00 86 ILE A N 6
ATOM 8531 C CA . ILE A 1 86 ? -3.728 -6.410 -4.217 1.00 0.00 86 ILE A CA 6
ATOM 8532 C C . ILE A 1 86 ? -4.235 -7.732 -4.803 1.00 0.00 86 ILE A C 6
ATOM 8533 O O . ILE A 1 86 ? -5.401 -8.086 -4.630 1.00 0.00 86 ILE A O 6
ATOM 8549 N N . PRO A 1 87 ? -3.368 -8.482 -5.513 1.00 0.00 87 PRO A N 6
ATOM 8550 C CA . PRO A 1 87 ? -3.734 -9.751 -6.124 1.00 0.00 87 PRO A CA 6
ATOM 8551 C C . PRO A 1 87 ? -3.497 -10.938 -5.195 1.00 0.00 87 PRO A C 6
ATOM 8552 O O . PRO A 1 87 ? -2.366 -11.204 -4.791 1.00 0.00 87 PRO A O 6
ATOM 8563 N N . THR A 1 88 ? -4.569 -11.650 -4.868 1.00 0.00 88 THR A N 6
ATOM 8564 C CA . THR A 1 88 ? -4.473 -12.810 -3.992 1.00 0.00 88 THR A CA 6
ATOM 8565 C C . THR A 1 88 ? -5.380 -13.932 -4.485 1.00 0.00 88 THR A C 6
ATOM 8566 O O . THR A 1 88 ? -6.274 -13.707 -5.300 1.00 0.00 88 THR A O 6
ATOM 8577 N N . LEU A 1 89 ? -5.147 -15.141 -3.988 1.00 0.00 89 LEU A N 6
ATOM 8578 C CA . LEU A 1 89 ? -5.949 -16.292 -4.383 1.00 0.00 89 LEU A CA 6
ATOM 8579 C C . LEU A 1 89 ? -7.149 -16.456 -3.459 1.00 0.00 89 LEU A C 6
ATOM 8580 O O . LEU A 1 89 ? -8.227 -16.860 -3.893 1.00 0.00 89 LEU A O 6
ATOM 8596 N N . PHE A 1 90 ? -6.950 -16.131 -2.185 1.00 0.00 90 PHE A N 6
ATOM 8597 C CA . PHE A 1 90 ? -8.007 -16.234 -1.180 1.00 0.00 90 PHE A CA 6
ATOM 8598 C C . PHE A 1 90 ? -8.639 -17.623 -1.175 1.00 0.00 90 PHE A C 6
ATOM 8599 O O . PHE A 1 90 ? -9.294 -18.030 -2.135 1.00 0.00 90 PHE A O 6
ATOM 8616 N N . ASP A 1 91 ? -8.440 -18.336 -0.074 1.00 0.00 91 ASP A N 6
ATOM 8617 C CA . ASP A 1 91 ? -8.984 -19.684 0.091 1.00 0.00 91 ASP A CA 6
ATOM 8618 C C . ASP A 1 91 ? -8.315 -20.399 1.262 1.00 0.00 91 ASP A C 6
ATOM 8619 O O . ASP A 1 91 ? -8.887 -20.502 2.347 1.00 0.00 91 ASP A O 6
ATOM 8628 N N . MET A 1 92 ? -7.102 -20.890 1.031 1.00 0.00 92 MET A N 6
ATOM 8629 C CA . MET A 1 92 ? -6.352 -21.598 2.063 1.00 0.00 92 MET A CA 6
ATOM 8630 C C . MET A 1 92 ? -5.897 -20.644 3.165 1.00 0.00 92 MET A C 6
ATOM 8631 O O . MET A 1 92 ? -5.594 -21.070 4.279 1.00 0.00 92 MET A O 6
ATOM 8645 N N . ASN A 1 93 ? -5.848 -19.352 2.849 1.00 0.00 93 ASN A N 6
ATOM 8646 C CA . ASN A 1 93 ? -5.430 -18.341 3.816 1.00 0.00 93 ASN A CA 6
ATOM 8647 C C . ASN A 1 93 ? -6.180 -18.501 5.135 1.00 0.00 93 ASN A C 6
ATOM 8648 O O . ASN A 1 93 ? -5.588 -18.416 6.212 1.00 0.00 93 ASN A O 6
ATOM 8659 N N . ASN A 1 94 ? -7.486 -18.735 5.044 1.00 0.00 94 ASN A N 6
ATOM 8660 C CA . ASN A 1 94 ? -8.322 -18.910 6.229 1.00 0.00 94 ASN A CA 6
ATOM 8661 C C . ASN A 1 94 ? -8.073 -17.803 7.251 1.00 0.00 94 ASN A C 6
ATOM 8662 O O . ASN A 1 94 ? -8.247 -18.006 8.453 1.00 0.00 94 ASN A O 6
ATOM 8673 N N . MET A 1 95 ? -7.664 -16.634 6.768 1.00 0.00 95 MET A N 6
ATOM 8674 C CA . MET A 1 95 ? -7.391 -15.499 7.642 1.00 0.00 95 MET A CA 6
ATOM 8675 C C . MET A 1 95 ? -7.131 -14.233 6.829 1.00 0.00 95 MET A C 6
ATOM 8676 O O . MET A 1 95 ? -6.322 -13.392 7.215 1.00 0.00 95 MET A O 6
ATOM 8690 N N . ASP A 1 96 ? -7.827 -14.106 5.703 1.00 0.00 96 ASP A N 6
ATOM 8691 C CA . ASP A 1 96 ? -7.672 -12.941 4.838 1.00 0.00 96 ASP A CA 6
ATOM 8692 C C . ASP A 1 96 ? -8.496 -11.768 5.360 1.00 0.00 96 ASP A C 6
ATOM 8693 O O . ASP A 1 96 ? -9.726 -11.799 5.327 1.00 0.00 96 ASP A O 6
ATOM 8702 N N . LEU A 1 97 ? -7.812 -10.736 5.841 1.00 0.00 97 LEU A N 6
ATOM 8703 C CA . LEU A 1 97 ? -8.483 -9.555 6.372 1.00 0.00 97 LEU A CA 6
ATOM 8704 C C . LEU A 1 97 ? -8.080 -8.300 5.602 1.00 0.00 97 LEU A C 6
ATOM 8705 O O . LEU A 1 97 ? -7.157 -7.587 5.997 1.00 0.00 97 LEU A O 6
ATOM 8721 N N . LEU A 1 98 ? -8.782 -8.035 4.506 1.00 0.00 98 LEU A N 6
ATOM 8722 C CA . LEU A 1 98 ? -8.503 -6.861 3.683 1.00 0.00 98 LEU A CA 6
ATOM 8723 C C . LEU A 1 98 ? -8.988 -5.582 4.366 1.00 0.00 98 LEU A C 6
ATOM 8724 O O . LEU A 1 98 ? -8.682 -4.476 3.920 1.00 0.00 98 LEU A O 6
ATOM 8740 N N . LYS A 1 99 ? -9.748 -5.739 5.449 1.00 0.00 99 LYS A N 6
ATOM 8741 C CA . LYS A 1 99 ? -10.276 -4.600 6.192 1.00 0.00 99 LYS A CA 6
ATOM 8742 C C . LYS A 1 99 ? -9.162 -3.661 6.652 1.00 0.00 99 LYS A C 6
ATOM 8743 O O . LYS A 1 99 ? -9.413 -2.495 6.956 1.00 0.00 99 LYS A O 6
ATOM 8762 N N . GLN A 1 100 ? -7.935 -4.170 6.698 1.00 0.00 100 GLN A N 6
ATOM 8763 C CA . GLN A 1 100 ? -6.796 -3.364 7.119 1.00 0.00 100 GLN A CA 6
ATOM 8764 C C . GLN A 1 100 ? -6.466 -2.329 6.054 1.00 0.00 100 GLN A C 6
ATOM 8765 O O . GLN A 1 100 ? -6.335 -1.141 6.343 1.00 0.00 100 GLN A O 6
ATOM 8779 N N . ALA A 1 101 ? -6.347 -2.794 4.819 1.00 0.00 101 ALA A N 6
ATOM 8780 C CA . ALA A 1 101 ? -6.048 -1.920 3.695 1.00 0.00 101 ALA A CA 6
ATOM 8781 C C . ALA A 1 101 ? -7.146 -0.877 3.520 1.00 0.00 101 ALA A C 6
ATOM 8782 O O . ALA A 1 101 ? -6.873 0.319 3.390 1.00 0.00 101 ALA A O 6
ATOM 8789 N N . LEU A 1 102 ? -8.393 -1.342 3.524 1.00 0.00 102 LEU A N 6
ATOM 8790 C CA . LEU A 1 102 ? -9.543 -0.459 3.369 1.00 0.00 102 LEU A CA 6
ATOM 8791 C C . LEU A 1 102 ? -9.591 0.565 4.498 1.00 0.00 102 LEU A C 6
ATOM 8792 O O . LEU A 1 102 ? -10.013 1.704 4.298 1.00 0.00 102 LEU A O 6
ATOM 8808 N N . LEU A 1 103 ? -9.157 0.152 5.684 1.00 0.00 103 LEU A N 6
ATOM 8809 C CA . LEU A 1 103 ? -9.150 1.032 6.846 1.00 0.00 103 LEU A CA 6
ATOM 8810 C C . LEU A 1 103 ? -8.088 2.116 6.701 1.00 0.00 103 LEU A C 6
ATOM 8811 O O . LEU A 1 103 ? -8.300 3.260 7.078 1.00 0.00 103 LEU A O 6
ATOM 8827 N N . ILE A 1 104 ? -6.937 1.740 6.150 1.00 0.00 104 ILE A N 6
ATOM 8828 C CA . ILE A 1 104 ? -5.842 2.683 5.956 1.00 0.00 104 ILE A CA 6
ATOM 8829 C C . ILE A 1 104 ? -6.272 3.850 5.072 1.00 0.00 104 ILE A C 6
ATOM 8830 O O . ILE A 1 104 ? -6.074 5.010 5.428 1.00 0.00 104 ILE A O 6
ATOM 8846 N N . LEU A 1 105 ? -6.862 3.538 3.921 1.00 0.00 105 LEU A N 6
ATOM 8847 C CA . LEU A 1 105 ? -7.318 4.571 2.997 1.00 0.00 105 LEU A CA 6
ATOM 8848 C C . LEU A 1 105 ? -8.438 5.387 3.625 1.00 0.00 105 LEU A C 6
ATOM 8849 O O . LEU A 1 105 ? -8.392 6.622 3.637 1.00 0.00 105 LEU A O 6
ATOM 8865 N N . HIS A 1 106 ? -9.449 4.703 4.152 1.00 0.00 106 HIS A N 6
ATOM 8866 C CA . HIS A 1 106 ? -10.583 5.372 4.783 1.00 0.00 106 HIS A CA 6
ATOM 8867 C C . HIS A 1 106 ? -10.123 6.274 5.927 1.00 0.00 106 HIS A C 6
ATOM 8868 O O . HIS A 1 106 ? -10.372 7.480 5.921 1.00 0.00 106 HIS A O 6
ATOM 8883 N N . ASN A 1 107 ? -9.449 5.678 6.906 1.00 0.00 107 ASN A N 6
ATOM 8884 C CA . ASN A 1 107 ? -8.954 6.426 8.057 1.00 0.00 107 ASN A CA 6
ATOM 8885 C C . ASN A 1 107 ? -8.011 7.545 7.625 1.00 0.00 107 ASN A C 6
ATOM 8886 O O . ASN A 1 107 ? -7.797 8.503 8.363 1.00 0.00 107 ASN A O 6
ATOM 8897 N N . ASP A 1 108 ? -7.445 7.419 6.427 1.00 0.00 108 ASP A N 6
ATOM 8898 C CA . ASP A 1 108 ? -6.525 8.426 5.909 1.00 0.00 108 ASP A CA 6
ATOM 8899 C C . ASP A 1 108 ? -7.270 9.709 5.536 1.00 0.00 108 ASP A C 6
ATOM 8900 O O . ASP A 1 108 ? -6.766 10.810 5.746 1.00 0.00 108 ASP A O 6
ATOM 8909 N N . LEU A 1 109 ? -8.466 9.557 4.977 1.00 0.00 109 LEU A N 6
ATOM 8910 C CA . LEU A 1 109 ? -9.269 10.701 4.569 1.00 0.00 109 LEU A CA 6
ATOM 8911 C C . LEU A 1 109 ? -10.345 11.015 5.604 1.00 0.00 109 LEU A C 6
ATOM 8912 O O . LEU A 1 109 ? -10.607 12.184 5.911 1.00 0.00 109 LEU A O 6
ATOM 8928 N N . HIS A 1 110 ? -10.973 9.974 6.135 1.00 0.00 110 HIS A N 6
ATOM 8929 C CA . HIS A 1 110 ? -12.029 10.139 7.131 1.00 0.00 110 HIS A CA 6
ATOM 8930 C C . HIS A 1 110 ? -11.516 10.872 8.365 1.00 0.00 110 HIS A C 6
ATOM 8931 O O . HIS A 1 110 ? -12.281 11.542 9.058 1.00 0.00 110 HIS A O 6
ATOM 8946 N N . GLU A 1 111 ? -10.224 10.745 8.641 1.00 0.00 111 GLU A N 6
ATOM 8947 C CA . GLU A 1 111 ? -9.622 11.400 9.799 1.00 0.00 111 GLU A CA 6
ATOM 8948 C C . GLU A 1 111 ? -9.802 12.910 9.727 1.00 0.00 111 GLU A C 6
ATOM 8949 O O . GLU A 1 111 ? -10.481 13.503 10.567 1.00 0.00 111 GLU A O 6
ATOM 8961 N N . TYR A 1 112 ? -9.193 13.534 8.723 1.00 0.00 112 TYR A N 6
ATOM 8962 C CA . TYR A 1 112 ? -9.291 14.984 8.546 1.00 0.00 112 TYR A CA 6
ATOM 8963 C C . TYR A 1 112 ? -8.435 15.443 7.369 1.00 0.00 112 TYR A C 6
ATOM 8964 O O . TYR A 1 112 ? -8.942 16.019 6.408 1.00 0.00 112 TYR A O 6
ATOM 8982 N N . VAL A 1 113 ? -7.133 15.184 7.456 1.00 0.00 113 VAL A N 6
ATOM 8983 C CA . VAL A 1 113 ? -6.193 15.560 6.400 1.00 0.00 113 VAL A CA 6
ATOM 8984 C C . VAL A 1 113 ? -6.456 16.981 5.900 1.00 0.00 113 VAL A C 6
ATOM 8985 O O . VAL A 1 113 ? -6.425 17.247 4.698 1.00 0.00 113 VAL A O 6
ATOM 8998 N N . GLU A 1 114 ? -6.723 17.893 6.830 1.00 0.00 114 GLU A N 6
ATOM 8999 C CA . GLU A 1 114 ? -6.997 19.282 6.481 1.00 0.00 114 GLU A CA 6
ATOM 9000 C C . GLU A 1 114 ? -6.239 20.229 7.410 1.00 0.00 114 GLU A C 6
ATOM 9001 O O . GLU A 1 114 ? -5.462 21.071 6.953 1.00 0.00 114 GLU A O 6
ATOM 9013 N N . THR A 1 26 ? -13.306 -11.596 -5.521 1.00 0.00 26 THR A N 7
ATOM 9014 C CA . THR A 1 26 ? -12.238 -12.464 -5.042 1.00 0.00 26 THR A CA 7
ATOM 9015 C C . THR A 1 26 ? -11.118 -12.558 -6.074 1.00 0.00 26 THR A C 7
ATOM 9016 O O . THR A 1 26 ? -11.257 -12.077 -7.199 1.00 0.00 26 THR A O 7
ATOM 9027 N N . SER A 1 27 ? -10.007 -13.178 -5.686 1.00 0.00 27 SER A N 7
ATOM 9028 C CA . SER A 1 27 ? -8.862 -13.333 -6.580 1.00 0.00 27 SER A CA 7
ATOM 9029 C C . SER A 1 27 ? -8.169 -11.995 -6.809 1.00 0.00 27 SER A C 7
ATOM 9030 O O . SER A 1 27 ? -7.013 -11.810 -6.427 1.00 0.00 27 SER A O 7
ATOM 9037 N N . LYS A 1 28 ? -8.881 -11.064 -7.434 1.00 0.00 28 LYS A N 7
ATOM 9038 C CA . LYS A 1 28 ? -8.332 -9.742 -7.712 1.00 0.00 28 LYS A CA 7
ATOM 9039 C C . LYS A 1 28 ? -9.084 -8.668 -6.933 1.00 0.00 28 LYS A C 7
ATOM 9040 O O . LYS A 1 28 ? -10.315 -8.655 -6.906 1.00 0.00 28 LYS A O 7
ATOM 9059 N N . GLN A 1 29 ? -8.338 -7.765 -6.305 1.00 0.00 29 GLN A N 7
ATOM 9060 C CA . GLN A 1 29 ? -8.942 -6.685 -5.531 1.00 0.00 29 GLN A CA 7
ATOM 9061 C C . GLN A 1 29 ? -8.148 -5.397 -5.687 1.00 0.00 29 GLN A C 7
ATOM 9062 O O . GLN A 1 29 ? -6.920 -5.416 -5.767 1.00 0.00 29 GLN A O 7
ATOM 9076 N N . GLU A 1 30 ? -8.861 -4.279 -5.739 1.00 0.00 30 GLU A N 7
ATOM 9077 C CA . GLU A 1 30 ? -8.227 -2.979 -5.896 1.00 0.00 30 GLU A CA 7
ATOM 9078 C C . GLU A 1 30 ? -8.830 -1.952 -4.942 1.00 0.00 30 GLU A C 7
ATOM 9079 O O . GLU A 1 30 ? -10.046 -1.758 -4.911 1.00 0.00 30 GLU A O 7
ATOM 9091 N N . LEU A 1 31 ? -7.972 -1.297 -4.168 1.00 0.00 31 LEU A N 7
ATOM 9092 C CA . LEU A 1 31 ? -8.419 -0.287 -3.215 1.00 0.00 31 LEU A CA 7
ATOM 9093 C C . LEU A 1 31 ? -7.954 1.102 -3.640 1.00 0.00 31 LEU A C 7
ATOM 9094 O O . LEU A 1 31 ? -6.787 1.301 -3.975 1.00 0.00 31 LEU A O 7
ATOM 9110 N N . ILE A 1 32 ? -8.875 2.060 -3.625 1.00 0.00 32 ILE A N 7
ATOM 9111 C CA . ILE A 1 32 ? -8.558 3.429 -4.009 1.00 0.00 32 ILE A CA 7
ATOM 9112 C C . ILE A 1 32 ? -8.100 4.246 -2.806 1.00 0.00 32 ILE A C 7
ATOM 9113 O O . ILE A 1 32 ? -8.546 4.015 -1.682 1.00 0.00 32 ILE A O 7
ATOM 9129 N N . LEU A 1 33 ? -7.209 5.199 -3.050 1.00 0.00 33 LEU A N 7
ATOM 9130 C CA . LEU A 1 33 ? -6.691 6.051 -1.986 1.00 0.00 33 LEU A CA 7
ATOM 9131 C C . LEU A 1 33 ? -6.558 7.494 -2.462 1.00 0.00 33 LEU A C 7
ATOM 9132 O O . LEU A 1 33 ? -6.454 7.755 -3.660 1.00 0.00 33 LEU A O 7
ATOM 9148 N N . VAL A 1 34 ? -6.561 8.424 -1.514 1.00 0.00 34 VAL A N 7
ATOM 9149 C CA . VAL A 1 34 ? -6.440 9.841 -1.832 1.00 0.00 34 VAL A CA 7
ATOM 9150 C C . VAL A 1 34 ? -5.861 10.617 -0.657 1.00 0.00 34 VAL A C 7
ATOM 9151 O O . VAL A 1 34 ? -6.415 10.614 0.442 1.00 0.00 34 VAL A O 7
ATOM 9164 N N . LEU A 1 35 ? -4.739 11.275 -0.906 1.00 0.00 35 LEU A N 7
ATOM 9165 C CA . LEU A 1 35 ? -4.064 12.059 0.117 1.00 0.00 35 LEU A CA 7
ATOM 9166 C C . LEU A 1 35 ? -4.659 13.451 0.223 1.00 0.00 35 LEU A C 7
ATOM 9167 O O . LEU A 1 35 ? -5.598 13.794 -0.500 1.00 0.00 35 LEU A O 7
ATOM 9183 N N . LYS A 1 36 ? -4.119 14.252 1.125 1.00 0.00 36 LYS A N 7
ATOM 9184 C CA . LYS A 1 36 ? -4.600 15.615 1.330 1.00 0.00 36 LYS A CA 7
ATOM 9185 C C . LYS A 1 36 ? -4.177 16.523 0.179 1.00 0.00 36 LYS A C 7
ATOM 9186 O O . LYS A 1 36 ? -4.974 17.313 -0.333 1.00 0.00 36 LYS A O 7
ATOM 9205 N N . GLY A 1 37 ? -2.914 16.404 -0.224 1.00 0.00 37 GLY A N 7
ATOM 9206 C CA . GLY A 1 37 ? -2.405 17.219 -1.310 1.00 0.00 37 GLY A CA 7
ATOM 9207 C C . GLY A 1 37 ? -1.332 18.193 -0.852 1.00 0.00 37 GLY A C 7
ATOM 9208 O O . GLY A 1 37 ? -1.211 19.290 -1.403 1.00 0.00 37 GLY A O 7
ATOM 9212 N N . GLU A 1 38 ? -0.568 17.802 0.157 1.00 0.00 38 GLU A N 7
ATOM 9213 C CA . GLU A 1 38 ? 0.496 18.651 0.689 1.00 0.00 38 GLU A CA 7
ATOM 9214 C C . GLU A 1 38 ? 1.730 18.595 -0.206 1.00 0.00 38 GLU A C 7
ATOM 9215 O O . GLU A 1 38 ? 2.379 17.557 -0.324 1.00 0.00 38 GLU A O 7
ATOM 9227 N N . LEU A 1 39 ? 2.051 19.724 -0.832 1.00 0.00 39 LEU A N 7
ATOM 9228 C CA . LEU A 1 39 ? 3.209 19.805 -1.714 1.00 0.00 39 LEU A CA 7
ATOM 9229 C C . LEU A 1 39 ? 3.076 18.824 -2.870 1.00 0.00 39 LEU A C 7
ATOM 9230 O O . LEU A 1 39 ? 2.161 18.002 -2.901 1.00 0.00 39 LEU A O 7
ATOM 9246 N N . ASP A 1 40 ? 3.995 18.916 -3.824 1.00 0.00 40 ASP A N 7
ATOM 9247 C CA . 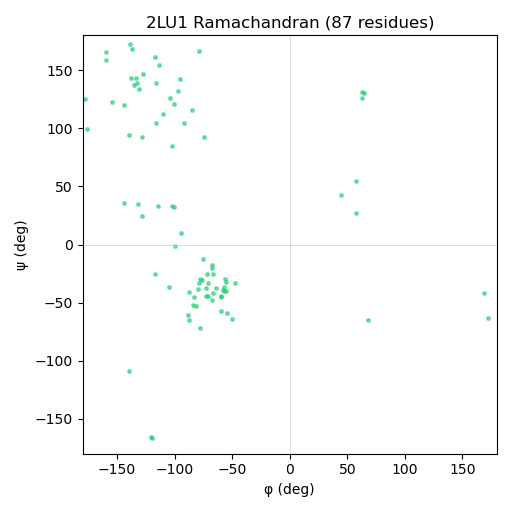ASP A 1 40 ? 3.981 18.038 -4.987 1.00 0.00 40 ASP A CA 7
ATOM 9248 C C . ASP A 1 40 ? 4.889 16.829 -4.778 1.00 0.00 40 ASP A C 7
ATOM 9249 O O . ASP A 1 40 ? 6.020 16.799 -5.256 1.00 0.00 40 ASP A O 7
ATOM 9258 N N . LEU A 1 41 ? 4.388 15.842 -4.047 1.00 0.00 41 LEU A N 7
ATOM 9259 C CA . LEU A 1 41 ? 5.155 14.635 -3.762 1.00 0.00 41 LEU A CA 7
ATOM 9260 C C . LEU A 1 41 ? 4.233 13.436 -3.585 1.00 0.00 41 LEU A C 7
ATOM 9261 O O . LEU A 1 41 ? 3.308 13.466 -2.773 1.00 0.00 41 LEU A O 7
ATOM 9277 N N . HIS A 1 42 ? 4.489 12.377 -4.350 1.00 0.00 42 HIS A N 7
ATOM 9278 C CA . HIS A 1 42 ? 3.683 11.171 -4.271 1.00 0.00 42 HIS A CA 7
ATOM 9279 C C . HIS A 1 42 ? 4.456 10.041 -3.593 1.00 0.00 42 HIS A C 7
ATOM 9280 O O . HIS A 1 42 ? 4.272 8.868 -3.918 1.00 0.00 42 HIS A O 7
ATOM 9295 N N . SER A 1 43 ? 5.319 10.404 -2.653 1.00 0.00 43 SER A N 7
ATOM 9296 C CA . SER A 1 43 ? 6.116 9.418 -1.933 1.00 0.00 43 SER A CA 7
ATOM 9297 C C . SER A 1 43 ? 5.394 8.943 -0.675 1.00 0.00 43 SER A C 7
ATOM 9298 O O . SER A 1 43 ? 5.481 7.770 -0.307 1.00 0.00 43 SER A O 7
ATOM 9306 N N . LYS A 1 44 ? 4.673 9.854 -0.032 1.00 0.00 44 LYS A N 7
ATOM 9307 C CA . LYS A 1 44 ? 3.933 9.526 1.181 1.00 0.00 44 LYS A CA 7
ATOM 9308 C C . LYS A 1 44 ? 2.865 8.476 0.900 1.00 0.00 44 LYS A C 7
ATOM 9309 O O . LYS A 1 44 ? 2.577 7.622 1.739 1.00 0.00 44 LYS A O 7
ATOM 9328 N N . ASN A 1 45 ? 2.277 8.543 -0.289 1.00 0.00 45 ASN A N 7
ATOM 9329 C CA . ASN A 1 45 ? 1.239 7.597 -0.682 1.00 0.00 45 ASN A CA 7
ATOM 9330 C C . ASN A 1 45 ? 1.818 6.196 -0.859 1.00 0.00 45 ASN A C 7
ATOM 9331 O O . ASN A 1 45 ? 1.379 5.246 -0.208 1.00 0.00 45 ASN A O 7
ATOM 9342 N N . MET A 1 46 ? 2.803 6.074 -1.742 1.00 0.00 46 MET A N 7
ATOM 9343 C CA . MET A 1 46 ? 3.440 4.789 -2.004 1.00 0.00 46 MET A CA 7
ATOM 9344 C C . MET A 1 46 ? 4.071 4.225 -0.735 1.00 0.00 46 MET A C 7
ATOM 9345 O O . MET A 1 46 ? 3.877 3.056 -0.401 1.00 0.00 46 MET A O 7
ATOM 9359 N N . LYS A 1 47 ? 4.825 5.063 -0.031 1.00 0.00 47 LYS A N 7
ATOM 9360 C CA . LYS A 1 47 ? 5.481 4.647 1.203 1.00 0.00 47 LYS A CA 7
ATOM 9361 C C . LYS A 1 47 ? 4.460 4.140 2.217 1.00 0.00 47 LYS A C 7
ATOM 9362 O O . LYS A 1 47 ? 4.766 3.286 3.049 1.00 0.00 47 LYS A O 7
ATOM 9381 N N . ASN A 1 48 ? 3.243 4.671 2.138 1.00 0.00 48 ASN A N 7
ATOM 9382 C CA . ASN A 1 48 ? 2.175 4.272 3.046 1.00 0.00 48 ASN A CA 7
ATOM 9383 C C . ASN A 1 48 ? 1.711 2.851 2.741 1.00 0.00 48 ASN A C 7
ATOM 9384 O O . ASN A 1 48 ? 1.425 2.072 3.651 1.00 0.00 48 ASN A O 7
ATOM 9395 N N . VAL A 1 49 ? 1.638 2.520 1.456 1.00 0.00 49 VAL A N 7
ATOM 9396 C CA . VAL A 1 49 ? 1.210 1.192 1.034 1.00 0.00 49 VAL A CA 7
ATOM 9397 C C . VAL A 1 49 ? 2.274 0.147 1.342 1.00 0.00 49 VAL A C 7
ATOM 9398 O O . VAL A 1 49 ? 2.003 -0.852 2.006 1.00 0.00 49 VAL A O 7
ATOM 9411 N N . ILE A 1 50 ? 3.488 0.383 0.854 1.00 0.00 50 ILE A N 7
ATOM 9412 C CA . ILE A 1 50 ? 4.594 -0.539 1.076 1.00 0.00 50 ILE A CA 7
ATOM 9413 C C . ILE A 1 50 ? 4.761 -0.852 2.561 1.00 0.00 50 ILE A C 7
ATOM 9414 O O . ILE A 1 50 ? 5.198 -1.942 2.930 1.00 0.00 50 ILE A O 7
ATOM 9430 N N . ASN A 1 51 ? 4.407 0.109 3.407 1.00 0.00 51 ASN A N 7
ATOM 9431 C CA . ASN A 1 51 ? 4.514 -0.066 4.850 1.00 0.00 51 ASN A CA 7
ATOM 9432 C C . ASN A 1 51 ? 3.405 -0.977 5.369 1.00 0.00 51 ASN A C 7
ATOM 9433 O O . ASN A 1 51 ? 3.637 -1.819 6.238 1.00 0.00 51 ASN A O 7
ATOM 9444 N N . ASN A 1 52 ? 2.201 -0.803 4.833 1.00 0.00 52 ASN A N 7
ATOM 9445 C CA . ASN A 1 52 ? 1.057 -1.609 5.243 1.00 0.00 52 ASN A CA 7
ATOM 9446 C C . ASN A 1 52 ? 1.065 -2.966 4.546 1.00 0.00 52 ASN A C 7
ATOM 9447 O O . ASN A 1 52 ? 1.003 -4.009 5.197 1.00 0.00 52 ASN A O 7
ATOM 9458 N N . ALA A 1 53 ? 1.142 -2.943 3.220 1.00 0.00 53 ALA A N 7
ATOM 9459 C CA . ALA A 1 53 ? 1.159 -4.170 2.433 1.00 0.00 53 ALA A CA 7
ATOM 9460 C C . ALA A 1 53 ? 2.278 -5.103 2.884 1.00 0.00 53 ALA A C 7
ATOM 9461 O O . ALA A 1 53 ? 2.170 -6.323 2.759 1.00 0.00 53 ALA A O 7
ATOM 9468 N N . LYS A 1 54 ? 3.350 -4.523 3.414 1.00 0.00 54 LYS A N 7
ATOM 9469 C CA . LYS A 1 54 ? 4.485 -5.309 3.886 1.00 0.00 54 LYS A CA 7
ATOM 9470 C C . LYS A 1 54 ? 4.221 -5.854 5.285 1.00 0.00 54 LYS A C 7
ATOM 9471 O O . LYS A 1 54 ? 4.546 -7.003 5.586 1.00 0.00 54 LYS A O 7
ATOM 9490 N N . LYS A 1 55 ? 3.626 -5.024 6.137 1.00 0.00 55 LYS A N 7
ATOM 9491 C CA . LYS A 1 55 ? 3.315 -5.429 7.502 1.00 0.00 55 LYS A CA 7
ATOM 9492 C C . LYS A 1 55 ? 2.337 -6.599 7.507 1.00 0.00 55 LYS A C 7
ATOM 9493 O O . LYS A 1 55 ? 2.436 -7.503 8.335 1.00 0.00 55 LYS A O 7
ATOM 9512 N N . ASN A 1 56 ? 1.394 -6.575 6.571 1.00 0.00 56 ASN A N 7
ATOM 9513 C CA . ASN A 1 56 ? 0.400 -7.634 6.462 1.00 0.00 56 ASN A CA 7
ATOM 9514 C C . ASN A 1 56 ? 1.031 -8.904 5.904 1.00 0.00 56 ASN A C 7
ATOM 9515 O O . ASN A 1 56 ? 0.833 -9.996 6.436 1.00 0.00 56 ASN A O 7
ATOM 9526 N N . LEU A 1 57 ? 1.800 -8.751 4.827 1.00 0.00 57 LEU A N 7
ATOM 9527 C CA . LEU A 1 57 ? 2.469 -9.880 4.191 1.00 0.00 57 LEU A CA 7
ATOM 9528 C C . LEU A 1 57 ? 3.211 -10.727 5.222 1.00 0.00 57 LEU A C 7
ATOM 9529 O O . LEU A 1 57 ? 2.967 -11.929 5.348 1.00 0.00 57 LEU A O 7
ATOM 9545 N N . GLU A 1 58 ? 4.115 -10.091 5.959 1.00 0.00 58 GLU A N 7
ATOM 9546 C CA . GLU A 1 58 ? 4.887 -10.786 6.980 1.00 0.00 58 GLU A CA 7
ATOM 9547 C C . GLU A 1 58 ? 3.973 -11.334 8.070 1.00 0.00 58 GLU A C 7
ATOM 9548 O O . GLU A 1 58 ? 4.294 -12.328 8.721 1.00 0.00 58 GLU A O 7
ATOM 9560 N N . LYS A 1 59 ? 2.828 -10.683 8.260 1.00 0.00 59 LYS A N 7
ATOM 9561 C CA . LYS A 1 59 ? 1.866 -11.110 9.268 1.00 0.00 59 LYS A CA 7
ATOM 9562 C C . LYS A 1 59 ? 1.420 -12.546 9.011 1.00 0.00 59 LYS A C 7
ATOM 9563 O O . LYS A 1 59 ? 1.206 -13.318 9.946 1.00 0.00 59 LYS A O 7
ATOM 9582 N N . TYR A 1 60 ? 1.288 -12.899 7.736 1.00 0.00 60 TYR A N 7
ATOM 9583 C CA . TYR A 1 60 ? 0.875 -14.244 7.353 1.00 0.00 60 TYR A CA 7
ATOM 9584 C C . TYR A 1 60 ? 2.064 -15.197 7.376 1.00 0.00 60 TYR A C 7
ATOM 9585 O O . TYR A 1 60 ? 1.924 -16.373 7.708 1.00 0.00 60 TYR A O 7
ATOM 9603 N N . PHE A 1 61 ? 3.234 -14.679 7.020 1.00 0.00 61 PHE A N 7
ATOM 9604 C CA . PHE A 1 61 ? 4.452 -15.482 7.000 1.00 0.00 61 PHE A CA 7
ATOM 9605 C C . PHE A 1 61 ? 4.885 -15.853 8.415 1.00 0.00 61 PHE A C 7
ATOM 9606 O O . PHE A 1 61 ? 5.501 -16.894 8.633 1.00 0.00 61 PHE A O 7
ATOM 9623 N N . LYS A 1 62 ? 4.564 -14.991 9.373 1.00 0.00 62 LYS A N 7
ATOM 9624 C CA . LYS A 1 62 ? 4.926 -15.228 10.766 1.00 0.00 62 LYS A CA 7
ATOM 9625 C C . LYS A 1 62 ? 3.863 -16.055 11.488 1.00 0.00 62 LYS A C 7
ATOM 9626 O O . LYS A 1 62 ? 4.156 -16.729 12.475 1.00 0.00 62 LYS A O 7
ATOM 9645 N N . GLU A 1 63 ? 2.628 -15.988 11.003 1.00 0.00 63 GLU A N 7
ATOM 9646 C CA . GLU A 1 63 ? 1.528 -16.722 11.621 1.00 0.00 63 GLU A CA 7
ATOM 9647 C C . GLU A 1 63 ? 1.254 -18.043 10.906 1.00 0.00 63 GLU A C 7
ATOM 9648 O O . GLU A 1 63 ? 1.049 -19.073 11.549 1.00 0.00 63 GLU A O 7
ATOM 9660 N N . HIS A 1 64 ? 1.241 -18.011 9.577 1.00 0.00 64 HIS A N 7
ATOM 9661 C CA . HIS A 1 64 ? 0.977 -19.215 8.793 1.00 0.00 64 HIS A CA 7
ATOM 9662 C C . HIS A 1 64 ? 2.256 -19.813 8.215 1.00 0.00 64 HIS A C 7
ATOM 9663 O O . HIS A 1 64 ? 2.206 -20.727 7.393 1.00 0.00 64 HIS A O 7
ATOM 9678 N N . PHE A 1 65 ? 3.399 -19.298 8.654 1.00 0.00 65 PHE A N 7
ATOM 9679 C CA . PHE A 1 65 ? 4.698 -19.784 8.187 1.00 0.00 65 PHE A CA 7
ATOM 9680 C C . PHE A 1 65 ? 4.701 -20.008 6.675 1.00 0.00 65 PHE A C 7
ATOM 9681 O O . PHE A 1 65 ? 5.395 -20.892 6.171 1.00 0.00 65 PHE A O 7
ATOM 9698 N N . LYS A 1 66 ? 3.919 -19.206 5.957 1.00 0.00 66 LYS A N 7
ATOM 9699 C CA . LYS A 1 66 ? 3.833 -19.324 4.506 1.00 0.00 66 LYS A CA 7
ATOM 9700 C C . LYS A 1 66 ? 3.494 -17.981 3.867 1.00 0.00 66 LYS A C 7
ATOM 9701 O O . LYS A 1 66 ? 3.241 -16.997 4.561 1.00 0.00 66 LYS A O 7
ATOM 9720 N N . GLU A 1 67 ? 3.493 -17.949 2.538 1.00 0.00 67 GLU A N 7
ATOM 9721 C CA . GLU A 1 67 ? 3.186 -16.727 1.803 1.00 0.00 67 GLU A CA 7
ATOM 9722 C C . GLU A 1 67 ? 2.317 -17.029 0.586 1.00 0.00 67 GLU A C 7
ATOM 9723 O O . GLU A 1 67 ? 2.656 -17.878 -0.237 1.00 0.00 67 GLU A O 7
ATOM 9735 N N . PHE A 1 68 ? 1.195 -16.325 0.479 1.00 0.00 68 PHE A N 7
ATOM 9736 C CA . PHE A 1 68 ? 0.277 -16.515 -0.639 1.00 0.00 68 PHE A CA 7
ATOM 9737 C C . PHE A 1 68 ? -0.400 -15.200 -1.014 1.00 0.00 68 PHE A C 7
ATOM 9738 O O . PHE A 1 68 ? -0.469 -14.840 -2.189 1.00 0.00 68 PHE A O 7
ATOM 9755 N N . ASP A 1 69 ? -0.896 -14.487 -0.007 1.00 0.00 69 ASP A N 7
ATOM 9756 C CA . ASP A 1 69 ? -1.564 -13.210 -0.231 1.00 0.00 69 ASP A CA 7
ATOM 9757 C C . ASP A 1 69 ? -0.563 -12.143 -0.662 1.00 0.00 69 ASP A C 7
ATOM 9758 O O . ASP A 1 69 ? 0.245 -11.677 0.140 1.00 0.00 69 ASP A O 7
ATOM 9767 N N . LYS A 1 70 ? -0.623 -11.761 -1.933 1.00 0.00 70 LYS A N 7
ATOM 9768 C CA . LYS A 1 70 ? 0.279 -10.749 -2.470 1.00 0.00 70 LYS A CA 7
ATOM 9769 C C . LYS A 1 70 ? -0.440 -9.414 -2.639 1.00 0.00 70 LYS A C 7
ATOM 9770 O O . LYS A 1 70 ? -1.669 -9.365 -2.725 1.00 0.00 70 LYS A O 7
ATOM 9789 N N . ILE A 1 71 ? 0.333 -8.332 -2.688 1.00 0.00 71 ILE A N 7
ATOM 9790 C CA . ILE A 1 71 ? -0.230 -6.997 -2.850 1.00 0.00 71 ILE A CA 7
ATOM 9791 C C . ILE A 1 71 ? 0.528 -6.202 -3.905 1.00 0.00 71 ILE A C 7
ATOM 9792 O O . ILE A 1 71 ? 1.741 -6.347 -4.058 1.00 0.00 71 ILE A O 7
ATOM 9808 N N . SER A 1 72 ? -0.199 -5.360 -4.627 1.00 0.00 72 SER A N 7
ATOM 9809 C CA . SER A 1 72 ? 0.390 -4.533 -5.670 1.00 0.00 72 SER A CA 7
ATOM 9810 C C . SER A 1 72 ? -0.187 -3.123 -5.616 1.00 0.00 72 SER A C 7
ATOM 9811 O O . SER A 1 72 ? -1.396 -2.935 -5.743 1.00 0.00 72 SER A O 7
ATOM 9819 N N . TYR A 1 73 ? 0.679 -2.135 -5.418 1.00 0.00 73 TYR A N 7
ATOM 9820 C CA . TYR A 1 73 ? 0.240 -0.746 -5.341 1.00 0.00 73 TYR A CA 7
ATOM 9821 C C . TYR A 1 73 ? 0.909 0.106 -6.413 1.00 0.00 73 TYR A C 7
ATOM 9822 O O . TYR A 1 73 ? 2.057 -0.134 -6.786 1.00 0.00 73 TYR A O 7
ATOM 9840 N N . ASP A 1 74 ? 0.179 1.101 -6.905 1.00 0.00 74 ASP A N 7
ATOM 9841 C CA . ASP A 1 74 ? 0.697 1.991 -7.938 1.00 0.00 74 ASP A CA 7
ATOM 9842 C C . ASP A 1 74 ? -0.006 3.344 -7.898 1.00 0.00 74 ASP A C 7
ATOM 9843 O O . ASP A 1 74 ? -1.158 3.447 -7.474 1.00 0.00 74 ASP A O 7
ATOM 9852 N N . ILE A 1 75 ? 0.696 4.381 -8.347 1.00 0.00 75 ILE A N 7
ATOM 9853 C CA . ILE A 1 75 ? 0.143 5.730 -8.366 1.00 0.00 75 ILE A CA 7
ATOM 9854 C C . ILE A 1 75 ? -0.289 6.125 -9.775 1.00 0.00 75 ILE A C 7
ATOM 9855 O O . ILE A 1 75 ? 0.241 5.619 -10.759 1.00 0.00 75 ILE A O 7
ATOM 9871 N N . SER A 1 76 ? -1.258 7.032 -9.859 1.00 0.00 76 SER A N 7
ATOM 9872 C CA . SER A 1 76 ? -1.763 7.494 -11.144 1.00 0.00 76 SER A CA 7
ATOM 9873 C C . SER A 1 76 ? -1.875 9.015 -11.172 1.00 0.00 76 SER A C 7
ATOM 9874 O O . SER A 1 76 ? -2.854 9.583 -10.685 1.00 0.00 76 SER A O 7
ATOM 9882 N N . THR A 1 77 ? -0.871 9.668 -11.738 1.00 0.00 77 THR A N 7
ATOM 9883 C CA . THR A 1 77 ? -0.855 11.126 -11.832 1.00 0.00 77 THR A CA 7
ATOM 9884 C C . THR A 1 77 ? -1.823 11.643 -12.901 1.00 0.00 77 THR A C 7
ATOM 9885 O O . THR A 1 77 ? -2.359 12.743 -12.768 1.00 0.00 77 THR A O 7
ATOM 9896 N N . PRO A 1 78 ? -2.069 10.869 -13.981 1.00 0.00 78 PRO A N 7
ATOM 9897 C CA . PRO A 1 78 ? -2.983 11.290 -15.048 1.00 0.00 78 PRO A CA 7
ATOM 9898 C C . PRO A 1 78 ? -4.381 11.604 -14.521 1.00 0.00 78 PRO A C 7
ATOM 9899 O O . PRO A 1 78 ? -5.057 12.500 -15.027 1.00 0.00 78 PRO A O 7
ATOM 9910 N N . ILE A 1 79 ? -4.807 10.861 -13.505 1.00 0.00 79 ILE A N 7
ATOM 9911 C CA . ILE A 1 79 ? -6.123 11.059 -12.909 1.00 0.00 79 ILE A CA 7
ATOM 9912 C C . ILE A 1 79 ? -6.014 11.598 -11.489 1.00 0.00 79 ILE A C 7
ATOM 9913 O O . ILE A 1 79 ? -7.014 12.010 -10.897 1.00 0.00 79 ILE A O 7
ATOM 9929 N N . ASN A 1 80 ? -4.807 11.592 -10.933 1.00 0.00 80 ASN A N 7
ATOM 9930 C CA . ASN A 1 80 ? -4.582 12.081 -9.578 1.00 0.00 80 ASN A CA 7
ATOM 9931 C C . ASN A 1 80 ? -5.268 11.182 -8.556 1.00 0.00 80 ASN A C 7
ATOM 9932 O O . ASN A 1 80 ? -5.860 11.660 -7.591 1.00 0.00 80 ASN A O 7
ATOM 9943 N N . PHE A 1 81 ? -5.181 9.874 -8.775 1.00 0.00 81 PHE A N 7
ATOM 9944 C CA . PHE A 1 81 ? -5.791 8.905 -7.873 1.00 0.00 81 PHE A CA 7
ATOM 9945 C C . PHE A 1 81 ? -4.845 7.740 -7.607 1.00 0.00 81 PHE A C 7
ATOM 9946 O O . PHE A 1 81 ? -3.966 7.444 -8.416 1.00 0.00 81 PHE A O 7
ATOM 9963 N N . LEU A 1 82 ? -5.030 7.078 -6.469 1.00 0.00 82 LEU A N 7
ATOM 9964 C CA . LEU A 1 82 ? -4.192 5.944 -6.101 1.00 0.00 82 LEU A CA 7
ATOM 9965 C C . LEU A 1 82 ? -4.944 4.630 -6.283 1.00 0.00 82 LEU A C 7
ATOM 9966 O O . LEU A 1 82 ? -6.057 4.468 -5.783 1.00 0.00 82 LEU A O 7
ATOM 9982 N N . CYS A 1 83 ? -4.331 3.696 -7.002 1.00 0.00 83 CYS A N 7
ATOM 9983 C CA . CYS A 1 83 ? -4.947 2.397 -7.251 1.00 0.00 83 CYS A CA 7
ATOM 9984 C C . CYS A 1 83 ? -4.069 1.263 -6.730 1.00 0.00 83 CYS A C 7
ATOM 9985 O O . CYS A 1 83 ? -3.004 0.985 -7.282 1.00 0.00 83 CYS A O 7
ATOM 9993 N N . ILE A 1 84 ? -4.523 0.612 -5.663 1.00 0.00 84 ILE A N 7
ATOM 9994 C CA . ILE A 1 84 ? -3.781 -0.492 -5.067 1.00 0.00 84 ILE A CA 7
ATOM 9995 C C . ILE A 1 84 ? -4.333 -1.830 -5.529 1.00 0.00 84 ILE A C 7
ATOM 9996 O O . ILE A 1 84 ? -5.262 -2.369 -4.927 1.00 0.00 84 ILE A O 7
ATOM 10012 N N . PHE A 1 85 ? -3.750 -2.371 -6.589 1.00 0.00 85 PHE A N 7
ATOM 10013 C CA . PHE A 1 85 ? -4.186 -3.655 -7.108 1.00 0.00 85 PHE A CA 7
ATOM 10014 C C . PHE A 1 85 ? -3.616 -4.782 -6.258 1.00 0.00 85 PHE A C 7
ATOM 10015 O O . PHE A 1 85 ? -2.574 -5.350 -6.578 1.00 0.00 85 PHE A O 7
ATOM 10032 N N . ILE A 1 86 ? -4.311 -5.089 -5.171 1.00 0.00 86 ILE A N 7
ATOM 10033 C CA . ILE A 1 86 ? -3.889 -6.148 -4.256 1.00 0.00 86 ILE A CA 7
ATOM 10034 C C . ILE A 1 86 ? -4.397 -7.518 -4.715 1.00 0.00 86 ILE A C 7
ATOM 10035 O O . ILE A 1 86 ? -5.586 -7.819 -4.595 1.00 0.00 86 ILE A O 7
ATOM 10051 N N . PRO A 1 87 ? -3.503 -8.374 -5.255 1.00 0.00 87 PRO A N 7
ATOM 10052 C CA . PRO A 1 87 ? -3.870 -9.710 -5.731 1.00 0.00 87 PRO A CA 7
ATOM 10053 C C . PRO A 1 87 ? -4.015 -10.708 -4.586 1.00 0.00 87 PRO A C 7
ATOM 10054 O O . PRO A 1 87 ? -3.038 -11.038 -3.912 1.00 0.00 87 PRO A O 7
ATOM 10065 N N . THR A 1 88 ? -5.236 -11.186 -4.365 1.00 0.00 88 THR A N 7
ATOM 10066 C CA . THR A 1 88 ? -5.493 -12.143 -3.295 1.00 0.00 88 THR A CA 7
ATOM 10067 C C . THR A 1 88 ? -6.665 -13.056 -3.639 1.00 0.00 88 THR A C 7
ATOM 10068 O O . THR A 1 88 ? -7.680 -12.610 -4.176 1.00 0.00 88 THR A O 7
ATOM 10079 N N . LEU A 1 89 ? -6.519 -14.336 -3.313 1.00 0.00 89 LEU A N 7
ATOM 10080 C CA . LEU A 1 89 ? -7.564 -15.317 -3.576 1.00 0.00 89 LEU A CA 7
ATOM 10081 C C . LEU A 1 89 ? -8.441 -15.517 -2.342 1.00 0.00 89 LEU A C 7
ATOM 10082 O O . LEU A 1 89 ? -9.580 -15.972 -2.446 1.00 0.00 89 LEU A O 7
ATOM 10098 N N . PHE A 1 90 ? -7.901 -15.174 -1.176 1.00 0.00 90 PHE A N 7
ATOM 10099 C CA . PHE A 1 90 ? -8.628 -15.316 0.080 1.00 0.00 90 PHE A CA 7
ATOM 10100 C C . PHE A 1 90 ? -8.986 -16.775 0.339 1.00 0.00 90 PHE A C 7
ATOM 10101 O O . PHE A 1 90 ? -9.699 -17.403 -0.443 1.00 0.00 90 PHE A O 7
ATOM 10118 N N . ASP A 1 91 ? -8.483 -17.303 1.451 1.00 0.00 91 ASP A N 7
ATOM 10119 C CA . ASP A 1 91 ? -8.738 -18.690 1.840 1.00 0.00 91 ASP A CA 7
ATOM 10120 C C . ASP A 1 91 ? -7.781 -19.127 2.944 1.00 0.00 91 ASP A C 7
ATOM 10121 O O . ASP A 1 91 ? -8.203 -19.648 3.976 1.00 0.00 91 ASP A O 7
ATOM 10130 N N . MET A 1 92 ? -6.488 -18.913 2.716 1.00 0.00 92 MET A N 7
ATOM 10131 C CA . MET A 1 92 ? -5.467 -19.288 3.686 1.00 0.00 92 MET A CA 7
ATOM 10132 C C . MET A 1 92 ? -5.564 -18.431 4.945 1.00 0.00 92 MET A C 7
ATOM 10133 O O . MET A 1 92 ? -5.465 -18.939 6.061 1.00 0.00 92 MET A O 7
ATOM 10147 N N . ASN A 1 93 ? -5.758 -17.129 4.757 1.00 0.00 93 ASN A N 7
ATOM 10148 C CA . ASN A 1 93 ? -5.868 -16.203 5.879 1.00 0.00 93 ASN A CA 7
ATOM 10149 C C . ASN A 1 93 ? -6.949 -16.656 6.856 1.00 0.00 93 ASN A C 7
ATOM 10150 O O . ASN A 1 93 ? -6.836 -16.451 8.064 1.00 0.00 93 ASN A O 7
ATOM 10161 N N . ASN A 1 94 ? -7.998 -17.276 6.321 1.00 0.00 94 ASN A N 7
ATOM 10162 C CA . ASN A 1 94 ? -9.105 -17.765 7.141 1.00 0.00 94 ASN A CA 7
ATOM 10163 C C . ASN A 1 94 ? -9.594 -16.690 8.109 1.00 0.00 94 ASN A C 7
ATOM 10164 O O . ASN A 1 94 ? -10.084 -16.999 9.196 1.00 0.00 94 ASN A O 7
ATOM 10175 N N . MET A 1 95 ? -9.458 -15.431 7.711 1.00 0.00 95 MET A N 7
ATOM 10176 C CA . MET A 1 95 ? -9.888 -14.315 8.547 1.00 0.00 95 MET A CA 7
ATOM 10177 C C . MET A 1 95 ? -10.182 -13.080 7.702 1.00 0.00 95 MET A C 7
ATOM 10178 O O . MET A 1 95 ? -11.339 -12.779 7.407 1.00 0.00 95 MET A O 7
ATOM 10192 N N . ASP A 1 96 ? -9.129 -12.365 7.315 1.00 0.00 96 ASP A N 7
ATOM 10193 C CA . ASP A 1 96 ? -9.277 -11.162 6.505 1.00 0.00 96 ASP A CA 7
ATOM 10194 C C . ASP A 1 96 ? -7.915 -10.578 6.146 1.00 0.00 96 ASP A C 7
ATOM 10195 O O . ASP A 1 96 ? -6.879 -11.184 6.416 1.00 0.00 96 ASP A O 7
ATOM 10204 N N . LEU A 1 97 ? -7.924 -9.396 5.538 1.00 0.00 97 LEU A N 7
ATOM 10205 C CA . LEU A 1 97 ? -6.687 -8.730 5.145 1.00 0.00 97 LEU A CA 7
ATOM 10206 C C . LEU A 1 97 ? -6.969 -7.336 4.591 1.00 0.00 97 LEU A C 7
ATOM 10207 O O . LEU A 1 97 ? -6.220 -6.394 4.850 1.00 0.00 97 LEU A O 7
ATOM 10223 N N . LEU A 1 98 ? -8.051 -7.212 3.830 1.00 0.00 98 LEU A N 7
ATOM 10224 C CA . LEU A 1 98 ? -8.428 -5.930 3.244 1.00 0.00 98 LEU A CA 7
ATOM 10225 C C . LEU A 1 98 ? -8.769 -4.910 4.327 1.00 0.00 98 LEU A C 7
ATOM 10226 O O . LEU A 1 98 ? -8.699 -3.703 4.098 1.00 0.00 98 LEU A O 7
ATOM 10242 N N . LYS A 1 99 ? -9.140 -5.402 5.506 1.00 0.00 99 LYS A N 7
ATOM 10243 C CA . LYS A 1 99 ? -9.494 -4.532 6.624 1.00 0.00 99 LYS A CA 7
ATOM 10244 C C . LYS A 1 99 ? -8.382 -3.530 6.922 1.00 0.00 99 LYS A C 7
ATOM 10245 O O . LYS A 1 99 ? -8.641 -2.432 7.416 1.00 0.00 99 LYS A O 7
ATOM 10264 N N . GLN A 1 100 ? -7.146 -3.912 6.620 1.00 0.00 100 GLN A N 7
ATOM 10265 C CA . GLN A 1 100 ? -5.998 -3.045 6.860 1.00 0.00 100 GLN A CA 7
ATOM 10266 C C . GLN A 1 100 ? -5.820 -2.044 5.722 1.00 0.00 100 GLN A C 7
ATOM 10267 O O . GLN A 1 100 ? -5.476 -0.885 5.949 1.00 0.00 100 GLN A O 7
ATOM 10281 N N . ALA A 1 101 ? -6.056 -2.502 4.497 1.00 0.00 101 ALA A N 7
ATOM 10282 C CA . ALA A 1 101 ? -5.920 -1.650 3.323 1.00 0.00 101 ALA A CA 7
ATOM 10283 C C . ALA A 1 101 ? -7.087 -0.672 3.215 1.00 0.00 101 ALA A C 7
ATOM 10284 O O . ALA A 1 101 ? -6.906 0.490 2.844 1.00 0.00 101 ALA A O 7
ATOM 10291 N N . LEU A 1 102 ? -8.283 -1.148 3.540 1.00 0.00 102 LEU A N 7
ATOM 10292 C CA . LEU A 1 102 ? -9.478 -0.314 3.476 1.00 0.00 102 LEU A CA 7
ATOM 10293 C C . LEU A 1 102 ? -9.521 0.671 4.642 1.00 0.00 102 LEU A C 7
ATOM 10294 O O . LEU A 1 102 ? -10.119 1.741 4.536 1.00 0.00 102 LEU A O 7
ATOM 10310 N N . LEU A 1 103 ? -8.884 0.304 5.750 1.00 0.00 103 LEU A N 7
ATOM 10311 C CA . LEU A 1 103 ? -8.854 1.159 6.931 1.00 0.00 103 LEU A CA 7
ATOM 10312 C C . LEU A 1 103 ? -7.867 2.308 6.752 1.00 0.00 103 LEU A C 7
ATOM 10313 O O . LEU A 1 103 ? -8.181 3.461 7.048 1.00 0.00 103 LEU A O 7
ATOM 10329 N N . ILE A 1 104 ? -6.669 1.986 6.275 1.00 0.00 104 ILE A N 7
ATOM 10330 C CA . ILE A 1 104 ? -5.635 2.993 6.066 1.00 0.00 104 ILE A CA 7
ATOM 10331 C C . ILE A 1 104 ? -6.054 4.019 5.017 1.00 0.00 104 ILE A C 7
ATOM 10332 O O . ILE A 1 104 ? -5.903 5.223 5.225 1.00 0.00 104 ILE A O 7
ATOM 10348 N N . LEU A 1 105 ? -6.576 3.544 3.890 1.00 0.00 105 LEU A N 7
ATOM 10349 C CA . LEU A 1 105 ? -7.007 4.440 2.822 1.00 0.00 105 LEU A CA 7
ATOM 10350 C C . LEU A 1 105 ? -8.158 5.328 3.285 1.00 0.00 105 LEU A C 7
ATOM 10351 O O . LEU A 1 105 ? -8.193 6.521 2.982 1.00 0.00 105 LEU A O 7
ATOM 10367 N N . HIS A 1 106 ? -9.096 4.743 4.024 1.00 0.00 106 HIS A N 7
ATOM 10368 C CA . HIS A 1 106 ? -10.243 5.491 4.528 1.00 0.00 106 HIS A CA 7
ATOM 10369 C C . HIS A 1 106 ? -9.802 6.517 5.565 1.00 0.00 106 HIS A C 7
ATOM 10370 O O . HIS A 1 106 ? -10.287 7.645 5.582 1.00 0.00 106 HIS A O 7
ATOM 10385 N N . ASN A 1 107 ? -8.873 6.117 6.428 1.00 0.00 107 ASN A N 7
ATOM 10386 C CA . ASN A 1 107 ? -8.362 7.002 7.467 1.00 0.00 107 ASN A CA 7
ATOM 10387 C C . ASN A 1 107 ? -7.754 8.261 6.857 1.00 0.00 107 ASN A C 7
ATOM 10388 O O . ASN A 1 107 ? -7.778 9.332 7.463 1.00 0.00 107 ASN A O 7
ATOM 10399 N N . ASP A 1 108 ? -7.209 8.124 5.652 1.00 0.00 108 ASP A N 7
ATOM 10400 C CA . ASP A 1 108 ? -6.596 9.250 4.957 1.00 0.00 108 ASP A CA 7
ATOM 10401 C C . ASP A 1 108 ? -7.661 10.164 4.362 1.00 0.00 108 ASP A C 7
ATOM 10402 O O . ASP A 1 108 ? -7.512 11.385 4.356 1.00 0.00 108 ASP A O 7
ATOM 10411 N N . LEU A 1 109 ? -8.736 9.561 3.864 1.00 0.00 109 LEU A N 7
ATOM 10412 C CA . LEU A 1 109 ? -9.824 10.319 3.267 1.00 0.00 109 LEU A CA 7
ATOM 10413 C C . LEU A 1 109 ? -10.692 10.960 4.344 1.00 0.00 109 LEU A C 7
ATOM 10414 O O . LEU A 1 109 ? -11.225 12.057 4.157 1.00 0.00 109 LEU A O 7
ATOM 10430 N N . HIS A 1 110 ? -10.838 10.274 5.470 1.00 0.00 110 HIS A N 7
ATOM 10431 C CA . HIS A 1 110 ? -11.644 10.773 6.579 1.00 0.00 110 HIS A CA 7
ATOM 10432 C C . HIS A 1 110 ? -11.009 12.008 7.214 1.00 0.00 110 HIS A C 7
ATOM 10433 O O . HIS A 1 110 ? -11.652 12.714 7.981 1.00 0.00 110 HIS A O 7
ATOM 10448 N N . GLU A 1 111 ? -9.743 12.264 6.891 1.00 0.00 111 GLU A N 7
ATOM 10449 C CA . GLU A 1 111 ? -9.030 13.410 7.433 1.00 0.00 111 GLU A CA 7
ATOM 10450 C C . GLU A 1 111 ? -9.781 14.705 7.142 1.00 0.00 111 GLU A C 7
ATOM 10451 O O . GLU A 1 111 ? -9.708 15.667 7.919 1.00 0.00 111 GLU A O 7
ATOM 10463 N N . TYR A 1 112 ? -10.500 14.736 6.031 1.00 0.00 112 TYR A N 7
ATOM 10464 C CA . TYR A 1 112 ? -11.261 15.913 5.642 1.00 0.00 112 TYR A CA 7
ATOM 10465 C C . TYR A 1 112 ? -12.109 15.631 4.403 1.00 0.00 112 TYR A C 7
ATOM 10466 O O . TYR A 1 112 ? -13.332 15.559 4.485 1.00 0.00 112 TYR A O 7
ATOM 10484 N N . VAL A 1 113 ? -11.440 15.483 3.262 1.00 0.00 113 VAL A N 7
ATOM 10485 C CA . VAL A 1 113 ? -12.121 15.212 1.997 1.00 0.00 113 VAL A CA 7
ATOM 10486 C C . VAL A 1 113 ? -13.356 16.090 1.824 1.00 0.00 113 VAL A C 7
ATOM 10487 O O . VAL A 1 113 ? -14.380 15.656 1.289 1.00 0.00 113 VAL A O 7
ATOM 10500 N N . GLU A 1 114 ? -13.257 17.333 2.282 1.00 0.00 114 GLU A N 7
ATOM 10501 C CA . GLU A 1 114 ? -14.365 18.279 2.181 1.00 0.00 114 GLU A CA 7
ATOM 10502 C C . GLU A 1 114 ? -13.927 19.553 1.473 1.00 0.00 114 GLU A C 7
ATOM 10503 O O . GLU A 1 114 ? -14.562 20.002 0.521 1.00 0.00 114 GLU A O 7
ATOM 10515 N N . THR A 1 26 ? -9.662 -17.622 -8.990 1.00 0.00 26 THR A N 8
ATOM 10516 C CA . THR A 1 26 ? -8.749 -16.693 -8.335 1.00 0.00 26 THR A CA 8
ATOM 10517 C C . THR A 1 26 ? -9.496 -15.461 -7.837 1.00 0.00 26 THR A C 8
ATOM 10518 O O . THR A 1 26 ? -10.592 -15.155 -8.309 1.00 0.00 26 THR A O 8
ATOM 10529 N N . SER A 1 27 ? -8.900 -14.757 -6.881 1.00 0.00 27 SER A N 8
ATOM 10530 C CA . SER A 1 27 ? -9.512 -13.558 -6.321 1.00 0.00 27 SER A CA 8
ATOM 10531 C C . SER A 1 27 ? -8.724 -12.314 -6.712 1.00 0.00 27 SER A C 8
ATOM 10532 O O . SER A 1 27 ? -7.498 -12.348 -6.816 1.00 0.00 27 SER A O 8
ATOM 10539 N N . LYS A 1 28 ? -9.436 -11.213 -6.926 1.00 0.00 28 LYS A N 8
ATOM 10540 C CA . LYS A 1 28 ? -8.801 -9.957 -7.303 1.00 0.00 28 LYS A CA 8
ATOM 10541 C C . LYS A 1 28 ? -9.532 -8.772 -6.682 1.00 0.00 28 LYS A C 8
ATOM 10542 O O . LYS A 1 28 ? -10.751 -8.648 -6.803 1.00 0.00 28 LYS A O 8
ATOM 10561 N N . GLN A 1 29 ? -8.781 -7.902 -6.016 1.00 0.00 29 GLN A N 8
ATOM 10562 C CA . GLN A 1 29 ? -9.360 -6.728 -5.376 1.00 0.00 29 GLN A CA 8
ATOM 10563 C C . GLN A 1 29 ? -8.546 -5.481 -5.688 1.00 0.00 29 GLN A C 8
ATOM 10564 O O . GLN A 1 29 ? -7.320 -5.534 -5.785 1.00 0.00 29 GLN A O 8
ATOM 10578 N N . GLU A 1 30 ? -9.234 -4.366 -5.854 1.00 0.00 30 GLU A N 8
ATOM 10579 C CA . GLU A 1 30 ? -8.577 -3.106 -6.170 1.00 0.00 30 GLU A CA 8
ATOM 10580 C C . GLU A 1 30 ? -9.080 -1.982 -5.269 1.00 0.00 30 GLU A C 8
ATOM 10581 O O . GLU A 1 30 ? -10.241 -1.580 -5.348 1.00 0.00 30 GLU A O 8
ATOM 10593 N N . LEU A 1 31 ? -8.198 -1.476 -4.416 1.00 0.00 31 LEU A N 8
ATOM 10594 C CA . LEU A 1 31 ? -8.544 -0.397 -3.501 1.00 0.00 31 LEU A CA 8
ATOM 10595 C C . LEU A 1 31 ? -8.315 0.962 -4.161 1.00 0.00 31 LEU A C 8
ATOM 10596 O O . LEU A 1 31 ? -7.206 1.267 -4.600 1.00 0.00 31 LEU A O 8
ATOM 10612 N N . ILE A 1 32 ? -9.370 1.769 -4.230 1.00 0.00 32 ILE A N 8
ATOM 10613 C CA . ILE A 1 32 ? -9.280 3.087 -4.833 1.00 0.00 32 ILE A CA 8
ATOM 10614 C C . ILE A 1 32 ? -8.907 4.141 -3.797 1.00 0.00 32 ILE A C 8
ATOM 10615 O O . ILE A 1 32 ? -9.743 4.560 -2.997 1.00 0.00 32 ILE A O 8
ATOM 10631 N N . LEU A 1 33 ? -7.648 4.563 -3.815 1.00 0.00 33 LEU A N 8
ATOM 10632 C CA . LEU A 1 33 ? -7.169 5.570 -2.876 1.00 0.00 33 LEU A CA 8
ATOM 10633 C C . LEU A 1 33 ? -7.229 6.961 -3.495 1.00 0.00 33 LEU A C 8
ATOM 10634 O O . LEU A 1 33 ? -7.139 7.123 -4.704 1.00 0.00 33 LEU A O 8
ATOM 10650 N N . VAL A 1 34 ? -7.372 7.965 -2.635 1.00 0.00 34 VAL A N 8
ATOM 10651 C CA . VAL A 1 34 ? -7.448 9.356 -3.086 1.00 0.00 34 VAL A CA 8
ATOM 10652 C C . VAL A 1 34 ? -8.753 9.625 -3.804 1.00 0.00 34 VAL A C 8
ATOM 10653 O O . VAL A 1 34 ? -9.144 8.881 -4.711 1.00 0.00 34 VAL A O 8
ATOM 10666 N N . LEU A 1 35 ? -9.435 10.692 -3.401 1.00 0.00 35 LEU A N 8
ATOM 10667 C CA . LEU A 1 35 ? -10.708 11.068 -4.003 1.00 0.00 35 LEU A CA 8
ATOM 10668 C C . LEU A 1 35 ? -10.573 12.351 -4.804 1.00 0.00 35 LEU A C 8
ATOM 10669 O O . LEU A 1 35 ? -10.657 12.347 -6.038 1.00 0.00 35 LEU A O 8
ATOM 10685 N N . LYS A 1 36 ? -10.369 13.469 -4.100 1.00 0.00 36 LYS A N 8
ATOM 10686 C CA . LYS A 1 36 ? -10.227 14.763 -4.751 1.00 0.00 36 LYS A CA 8
ATOM 10687 C C . LYS A 1 36 ? -9.384 15.703 -3.895 1.00 0.00 36 LYS A C 8
ATOM 10688 O O . LYS A 1 36 ? -9.900 16.397 -3.009 1.00 0.00 36 LYS A O 8
ATOM 10707 N N . GLY A 1 37 ? -8.079 15.729 -4.154 1.00 0.00 37 GLY A N 8
ATOM 10708 C CA . GLY A 1 37 ? -7.186 16.586 -3.402 1.00 0.00 37 GLY A CA 8
ATOM 10709 C C . GLY A 1 37 ? -6.648 17.742 -4.231 1.00 0.00 37 GLY A C 8
ATOM 10710 O O . GLY A 1 37 ? -6.760 17.729 -5.458 1.00 0.00 37 GLY A O 8
ATOM 10714 N N . GLU A 1 38 ? -6.067 18.725 -3.567 1.00 0.00 38 GLU A N 8
ATOM 10715 C CA . GLU A 1 38 ? -5.511 19.893 -4.251 1.00 0.00 38 GLU A CA 8
ATOM 10716 C C . GLU A 1 38 ? -4.829 20.837 -3.264 1.00 0.00 38 GLU A C 8
ATOM 10717 O O . GLU A 1 38 ? -4.893 20.637 -2.052 1.00 0.00 38 GLU A O 8
ATOM 10729 N N . LEU A 1 39 ? -4.174 21.864 -3.791 1.00 0.00 39 LEU A N 8
ATOM 10730 C CA . LEU A 1 39 ? -3.478 22.842 -2.964 1.00 0.00 39 LEU A CA 8
ATOM 10731 C C . LEU A 1 39 ? -2.255 22.225 -2.304 1.00 0.00 39 LEU A C 8
ATOM 10732 O O . LEU A 1 39 ? -1.122 22.593 -2.607 1.00 0.00 39 LEU A O 8
ATOM 10748 N N . ASP A 1 40 ? -2.489 21.277 -1.394 1.00 0.00 40 ASP A N 8
ATOM 10749 C CA . ASP A 1 40 ? -1.405 20.608 -0.691 1.00 0.00 40 ASP A CA 8
ATOM 10750 C C . ASP A 1 40 ? -1.060 19.279 -1.345 1.00 0.00 40 ASP A C 8
ATOM 10751 O O . ASP A 1 40 ? 0.078 19.051 -1.748 1.00 0.00 40 ASP A O 8
ATOM 10760 N N . LEU A 1 41 ? -2.059 18.408 -1.462 1.00 0.00 41 LEU A N 8
ATOM 10761 C CA . LEU A 1 41 ? -1.859 17.097 -2.067 1.00 0.00 41 LEU A CA 8
ATOM 10762 C C . LEU A 1 41 ? -0.825 16.292 -1.293 1.00 0.00 41 LEU A C 8
ATOM 10763 O O . LEU A 1 41 ? -0.326 16.735 -0.264 1.00 0.00 41 LEU A O 8
ATOM 10779 N N . HIS A 1 42 ? -0.511 15.101 -1.802 1.00 0.00 42 HIS A N 8
ATOM 10780 C CA . HIS A 1 42 ? 0.469 14.231 -1.146 1.00 0.00 42 HIS A CA 8
ATOM 10781 C C . HIS A 1 42 ? 0.698 12.972 -1.968 1.00 0.00 42 HIS A C 8
ATOM 10782 O O . HIS A 1 42 ? -0.249 12.270 -2.343 1.00 0.00 42 HIS A O 8
ATOM 10797 N N . SER A 1 43 ? 1.962 12.670 -2.234 1.00 0.00 43 SER A N 8
ATOM 10798 C CA . SER A 1 43 ? 2.322 11.486 -3.013 1.00 0.00 43 SER A CA 8
ATOM 10799 C C . SER A 1 43 ? 2.939 10.410 -2.114 1.00 0.00 43 SER A C 8
ATOM 10800 O O . SER A 1 43 ? 3.698 9.571 -2.574 1.00 0.00 43 SER A O 8
ATOM 10808 N N . LYS A 1 44 ? 2.605 10.468 -0.829 1.00 0.00 44 LYS A N 8
ATOM 10809 C CA . LYS A 1 44 ? 3.124 9.504 0.137 1.00 0.00 44 LYS A CA 8
ATOM 10810 C C . LYS A 1 44 ? 2.258 8.244 0.189 1.00 0.00 44 LYS A C 8
ATOM 10811 O O . LYS A 1 44 ? 2.575 7.295 0.905 1.00 0.00 44 LYS A O 8
ATOM 10830 N N . ASN A 1 45 ? 1.160 8.243 -0.575 1.00 0.00 45 ASN A N 8
ATOM 10831 C CA . ASN A 1 45 ? 0.255 7.094 -0.602 1.00 0.00 45 ASN A CA 8
ATOM 10832 C C . ASN A 1 45 ? 1.006 5.803 -0.899 1.00 0.00 45 ASN A C 8
ATOM 10833 O O . ASN A 1 45 ? 0.665 4.749 -0.370 1.00 0.00 45 ASN A O 8
ATOM 10844 N N . MET A 1 46 ? 2.034 5.897 -1.730 1.00 0.00 46 MET A N 8
ATOM 10845 C CA . MET A 1 46 ? 2.836 4.726 -2.082 1.00 0.00 46 MET A CA 8
ATOM 10846 C C . MET A 1 46 ? 3.580 4.200 -0.871 1.00 0.00 46 MET A C 8
ATOM 10847 O O . MET A 1 46 ? 3.752 2.993 -0.711 1.00 0.00 46 MET A O 8
ATOM 10861 N N . LYS A 1 47 ? 4.024 5.114 -0.011 1.00 0.00 47 LYS A N 8
ATOM 10862 C CA . LYS A 1 47 ? 4.751 4.735 1.194 1.00 0.00 47 LYS A CA 8
ATOM 10863 C C . LYS A 1 47 ? 3.815 4.125 2.222 1.00 0.00 47 LYS A C 8
ATOM 10864 O O . LYS A 1 47 ? 4.234 3.344 3.079 1.00 0.00 47 LYS A O 8
ATOM 10883 N N . ASN A 1 48 ? 2.537 4.486 2.135 1.00 0.00 48 ASN A N 8
ATOM 10884 C CA . ASN A 1 48 ? 1.536 3.977 3.062 1.00 0.00 48 ASN A CA 8
ATOM 10885 C C . ASN A 1 48 ? 1.207 2.522 2.761 1.00 0.00 48 ASN A C 8
ATOM 10886 O O . ASN A 1 48 ? 0.991 1.718 3.667 1.00 0.00 48 ASN A O 8
ATOM 10897 N N . VAL A 1 49 ? 1.167 2.179 1.476 1.00 0.00 49 VAL A N 8
ATOM 10898 C CA . VAL A 1 49 ? 0.860 0.812 1.060 1.00 0.00 49 VAL A CA 8
ATOM 10899 C C . VAL A 1 49 ? 2.048 -0.106 1.307 1.00 0.00 49 VAL A C 8
ATOM 10900 O O . VAL A 1 49 ? 1.887 -1.214 1.822 1.00 0.00 49 VAL A O 8
ATOM 10913 N N . ILE A 1 50 ? 3.238 0.350 0.933 1.00 0.00 50 ILE A N 8
ATOM 10914 C CA . ILE A 1 50 ? 4.443 -0.445 1.121 1.00 0.00 50 ILE A CA 8
ATOM 10915 C C . ILE A 1 50 ? 4.644 -0.773 2.594 1.00 0.00 50 ILE A C 8
ATOM 10916 O O . ILE A 1 50 ? 5.210 -1.804 2.946 1.00 0.00 50 ILE A O 8
ATOM 10932 N N . ASN A 1 51 ? 4.163 0.117 3.460 1.00 0.00 51 ASN A N 8
ATOM 10933 C CA . ASN A 1 51 ? 4.282 -0.073 4.905 1.00 0.00 51 ASN A CA 8
ATOM 10934 C C . ASN A 1 51 ? 3.249 -1.084 5.397 1.00 0.00 51 ASN A C 8
ATOM 10935 O O . ASN A 1 51 ? 3.590 -2.065 6.058 1.00 0.00 51 ASN A O 8
ATOM 10946 N N . ASN A 1 52 ? 1.982 -0.848 5.057 1.00 0.00 52 ASN A N 8
ATOM 10947 C CA . ASN A 1 52 ? 0.902 -1.739 5.463 1.00 0.00 52 ASN A CA 8
ATOM 10948 C C . ASN A 1 52 ? 1.033 -3.089 4.765 1.00 0.00 52 ASN A C 8
ATOM 10949 O O . ASN A 1 52 ? 0.713 -4.127 5.342 1.00 0.00 52 ASN A O 8
ATOM 10960 N N . ALA A 1 53 ? 1.515 -3.057 3.530 1.00 0.00 53 ALA A N 8
ATOM 10961 C CA . ALA A 1 53 ? 1.699 -4.270 2.751 1.00 0.00 53 ALA A CA 8
ATOM 10962 C C . ALA A 1 53 ? 2.837 -5.115 3.316 1.00 0.00 53 ALA A C 8
ATOM 10963 O O . ALA A 1 53 ? 2.851 -6.336 3.164 1.00 0.00 53 ALA A O 8
ATOM 10970 N N . LYS A 1 54 ? 3.790 -4.456 3.971 1.00 0.00 54 LYS A N 8
ATOM 10971 C CA . LYS A 1 54 ? 4.927 -5.153 4.557 1.00 0.00 54 LYS A CA 8
ATOM 10972 C C . LYS A 1 54 ? 4.519 -5.880 5.835 1.00 0.00 54 LYS A C 8
ATOM 10973 O O . LYS A 1 54 ? 4.810 -7.063 6.005 1.00 0.00 54 LYS A O 8
ATOM 10992 N N . LYS A 1 55 ? 3.843 -5.165 6.729 1.00 0.00 55 LYS A N 8
ATOM 10993 C CA . LYS A 1 55 ? 3.390 -5.748 7.986 1.00 0.00 55 LYS A CA 8
ATOM 10994 C C . LYS A 1 55 ? 2.513 -6.971 7.735 1.00 0.00 55 LYS A C 8
ATOM 10995 O O . LYS A 1 55 ? 2.631 -7.983 8.427 1.00 0.00 55 LYS A O 8
ATOM 11014 N N . ASN A 1 56 ? 1.637 -6.875 6.738 1.00 0.00 56 ASN A N 8
ATOM 11015 C CA . ASN A 1 56 ? 0.746 -7.968 6.401 1.00 0.00 56 ASN A CA 8
ATOM 11016 C C . ASN A 1 56 ? 1.537 -9.178 5.914 1.00 0.00 56 ASN A C 8
ATOM 11017 O O . ASN A 1 56 ? 1.325 -10.300 6.379 1.00 0.00 56 ASN A O 8
ATOM 11028 N N . LEU A 1 57 ? 2.454 -8.944 4.979 1.00 0.00 57 LEU A N 8
ATOM 11029 C CA . LEU A 1 57 ? 3.281 -10.012 4.429 1.00 0.00 57 LEU A CA 8
ATOM 11030 C C . LEU A 1 57 ? 3.930 -10.827 5.544 1.00 0.00 57 LEU A C 8
ATOM 11031 O O . LEU A 1 57 ? 3.683 -12.026 5.679 1.00 0.00 57 LEU A O 8
ATOM 11047 N N . GLU A 1 58 ? 4.758 -10.163 6.340 1.00 0.00 58 GLU A N 8
ATOM 11048 C CA . GLU A 1 58 ? 5.442 -10.818 7.447 1.00 0.00 58 GLU A CA 8
ATOM 11049 C C . GLU A 1 58 ? 4.440 -11.453 8.405 1.00 0.00 58 GLU A C 8
ATOM 11050 O O . GLU A 1 58 ? 4.743 -12.446 9.066 1.00 0.00 58 GLU A O 8
ATOM 11062 N N . LYS A 1 59 ? 3.242 -10.878 8.471 1.00 0.00 59 LYS A N 8
ATOM 11063 C CA . LYS A 1 59 ? 2.195 -11.397 9.345 1.00 0.00 59 LYS A CA 8
ATOM 11064 C C . LYS A 1 59 ? 1.885 -12.850 9.005 1.00 0.00 59 LYS A C 8
ATOM 11065 O O . LYS A 1 59 ? 1.619 -13.662 9.890 1.00 0.00 59 LYS A O 8
ATOM 11084 N N . TYR A 1 60 ? 1.929 -13.172 7.717 1.00 0.00 60 TYR A N 8
ATOM 11085 C CA . TYR A 1 60 ? 1.661 -14.531 7.261 1.00 0.00 60 TYR A CA 8
ATOM 11086 C C . TYR A 1 60 ? 2.884 -15.416 7.471 1.00 0.00 60 TYR A C 8
ATOM 11087 O O . TYR A 1 60 ? 2.764 -16.588 7.826 1.00 0.00 60 TYR A O 8
ATOM 11105 N N . PHE A 1 61 ? 4.062 -14.844 7.246 1.00 0.00 61 PHE A N 8
ATOM 11106 C CA . PHE A 1 61 ? 5.314 -15.576 7.407 1.00 0.00 61 PHE A CA 8
ATOM 11107 C C . PHE A 1 61 ? 5.602 -15.859 8.879 1.00 0.00 61 PHE A C 8
ATOM 11108 O O . PHE A 1 61 ? 6.272 -16.836 9.214 1.00 0.00 61 PHE A O 8
ATOM 11125 N N . LYS A 1 62 ? 5.100 -14.997 9.755 1.00 0.00 62 LYS A N 8
ATOM 11126 C CA . LYS A 1 62 ? 5.313 -15.159 11.187 1.00 0.00 62 LYS A CA 8
ATOM 11127 C C . LYS A 1 62 ? 4.241 -16.044 11.816 1.00 0.00 62 LYS A C 8
ATOM 11128 O O . LYS A 1 62 ? 4.488 -16.713 12.820 1.00 0.00 62 LYS A O 8
ATOM 11147 N N . GLU A 1 63 ? 3.046 -16.031 11.234 1.00 0.00 63 GLU A N 8
ATOM 11148 C CA . GLU A 1 63 ? 1.937 -16.822 11.759 1.00 0.00 63 GLU A CA 8
ATOM 11149 C C . GLU A 1 63 ? 1.767 -18.146 11.016 1.00 0.00 63 GLU A C 8
ATOM 11150 O O . GLU A 1 63 ? 1.613 -19.196 11.639 1.00 0.00 63 GLU A O 8
ATOM 11162 N N . HIS A 1 64 ? 1.773 -18.096 9.686 1.00 0.00 64 HIS A N 8
ATOM 11163 C CA . HIS A 1 64 ? 1.592 -19.308 8.887 1.00 0.00 64 HIS A CA 8
ATOM 11164 C C . HIS A 1 64 ? 2.802 -19.615 8.011 1.00 0.00 64 HIS A C 8
ATOM 11165 O O . HIS A 1 64 ? 2.749 -20.507 7.164 1.00 0.00 64 HIS A O 8
ATOM 11180 N N . PHE A 1 65 ? 3.890 -18.890 8.225 1.00 0.00 65 PHE A N 8
ATOM 11181 C CA . PHE A 1 65 ? 5.114 -19.100 7.456 1.00 0.00 65 PHE A CA 8
ATOM 11182 C C . PHE A 1 65 ? 4.872 -18.925 5.957 1.00 0.00 65 PHE A C 8
ATOM 11183 O O . PHE A 1 65 ? 3.936 -19.493 5.397 1.00 0.00 65 PHE A O 8
ATOM 11200 N N . LYS A 1 66 ? 5.729 -18.140 5.314 1.00 0.00 66 LYS A N 8
ATOM 11201 C CA . LYS A 1 66 ? 5.617 -17.890 3.880 1.00 0.00 66 LYS A CA 8
ATOM 11202 C C . LYS A 1 66 ? 4.295 -17.207 3.541 1.00 0.00 66 LYS A C 8
ATOM 11203 O O . LYS A 1 66 ? 3.228 -17.650 3.962 1.00 0.00 66 LYS A O 8
ATOM 11222 N N . GLU A 1 67 ? 4.375 -16.124 2.773 1.00 0.00 67 GLU A N 8
ATOM 11223 C CA . GLU A 1 67 ? 3.184 -15.382 2.374 1.00 0.00 67 GLU A CA 8
ATOM 11224 C C . GLU A 1 67 ? 2.368 -16.175 1.358 1.00 0.00 67 GLU A C 8
ATOM 11225 O O . GLU A 1 67 ? 2.865 -17.127 0.756 1.00 0.00 67 GLU A O 8
ATOM 11237 N N . PHE A 1 68 ? 1.114 -15.779 1.173 1.00 0.00 68 PHE A N 8
ATOM 11238 C CA . PHE A 1 68 ? 0.230 -16.457 0.230 1.00 0.00 68 PHE A CA 8
ATOM 11239 C C . PHE A 1 68 ? -0.440 -15.457 -0.708 1.00 0.00 68 PHE A C 8
ATOM 11240 O O . PHE A 1 68 ? -0.516 -15.679 -1.916 1.00 0.00 68 PHE A O 8
ATOM 11257 N N . ASP A 1 69 ? -0.930 -14.359 -0.142 1.00 0.00 69 ASP A N 8
ATOM 11258 C CA . ASP A 1 69 ? -1.598 -13.327 -0.926 1.00 0.00 69 ASP A CA 8
ATOM 11259 C C . ASP A 1 69 ? -0.611 -12.257 -1.380 1.00 0.00 69 ASP A C 8
ATOM 11260 O O . ASP A 1 69 ? 0.339 -11.930 -0.668 1.00 0.00 69 ASP A O 8
ATOM 11269 N N . LYS A 1 70 ? -0.847 -11.709 -2.569 1.00 0.00 70 LYS A N 8
ATOM 11270 C CA . LYS A 1 70 ? 0.015 -10.669 -3.118 1.00 0.00 70 LYS A CA 8
ATOM 11271 C C . LYS A 1 70 ? -0.764 -9.371 -3.307 1.00 0.00 70 LYS A C 8
ATOM 11272 O O . LYS A 1 70 ? -1.981 -9.390 -3.498 1.00 0.00 70 LYS A O 8
ATOM 11291 N N . ILE A 1 71 ? -0.063 -8.246 -3.248 1.00 0.00 71 ILE A N 8
ATOM 11292 C CA . ILE A 1 71 ? -0.707 -6.949 -3.408 1.00 0.00 71 ILE A CA 8
ATOM 11293 C C . ILE A 1 71 ? 0.116 -6.014 -4.287 1.00 0.00 71 ILE A C 8
ATOM 11294 O O . ILE A 1 71 ? 1.244 -5.655 -3.947 1.00 0.00 71 ILE A O 8
ATOM 11310 N N . SER A 1 72 ? -0.467 -5.608 -5.409 1.00 0.00 72 SER A N 8
ATOM 11311 C CA . SER A 1 72 ? 0.188 -4.696 -6.327 1.00 0.00 72 SER A CA 8
ATOM 11312 C C . SER A 1 72 ? -0.289 -3.273 -6.079 1.00 0.00 72 SER A C 8
ATOM 11313 O O . SER A 1 72 ? -1.491 -3.019 -6.025 1.00 0.00 72 SER A O 8
ATOM 11321 N N . TYR A 1 73 ? 0.642 -2.349 -5.904 1.00 0.00 73 TYR A N 8
ATOM 11322 C CA . TYR A 1 73 ? 0.280 -0.963 -5.635 1.00 0.00 73 TYR A CA 8
ATOM 11323 C C . TYR A 1 73 ? 1.091 0.000 -6.500 1.00 0.00 73 TYR A C 8
ATOM 11324 O O . TYR A 1 73 ? 2.268 -0.224 -6.772 1.00 0.00 73 TYR A O 8
ATOM 11342 N N . ASP A 1 74 ? 0.440 1.071 -6.924 1.00 0.00 74 ASP A N 8
ATOM 11343 C CA . ASP A 1 74 ? 1.078 2.080 -7.762 1.00 0.00 74 ASP A CA 8
ATOM 11344 C C . ASP A 1 74 ? 0.338 3.414 -7.665 1.00 0.00 74 ASP A C 8
ATOM 11345 O O . ASP A 1 74 ? -0.841 3.466 -7.300 1.00 0.00 74 ASP A O 8
ATOM 11354 N N . ILE A 1 75 ? 1.044 4.493 -8.000 1.00 0.00 75 ILE A N 8
ATOM 11355 C CA . ILE A 1 75 ? 0.451 5.828 -7.946 1.00 0.00 75 ILE A CA 8
ATOM 11356 C C . ILE A 1 75 ? 0.090 6.321 -9.342 1.00 0.00 75 ILE A C 8
ATOM 11357 O O . ILE A 1 75 ? 0.914 6.345 -10.250 1.00 0.00 75 ILE A O 8
ATOM 11373 N N . SER A 1 76 ? -1.172 6.731 -9.503 1.00 0.00 76 SER A N 8
ATOM 11374 C CA . SER A 1 76 ? -1.655 7.235 -10.786 1.00 0.00 76 SER A CA 8
ATOM 11375 C C . SER A 1 76 ? -1.406 8.737 -10.906 1.00 0.00 76 SER A C 8
ATOM 11376 O O . SER A 1 76 ? -1.954 9.527 -10.138 1.00 0.00 76 SER A O 8
ATOM 11384 N N . THR A 1 77 ? -0.574 9.120 -11.868 1.00 0.00 77 THR A N 8
ATOM 11385 C CA . THR A 1 77 ? -0.244 10.522 -12.083 1.00 0.00 77 THR A CA 8
ATOM 11386 C C . THR A 1 77 ? 0.493 11.089 -10.877 1.00 0.00 77 THR A C 8
ATOM 11387 O O . THR A 1 77 ? 0.217 10.720 -9.741 1.00 0.00 77 THR A O 8
ATOM 11398 N N . PRO A 1 78 ? 1.450 12.004 -11.116 1.00 0.00 78 PRO A N 8
ATOM 11399 C CA . PRO A 1 78 ? 2.237 12.621 -10.039 1.00 0.00 78 PRO A CA 8
ATOM 11400 C C . PRO A 1 78 ? 1.353 13.211 -8.935 1.00 0.00 78 PRO A C 8
ATOM 11401 O O . PRO A 1 78 ? 1.708 13.183 -7.765 1.00 0.00 78 PRO A O 8
ATOM 11412 N N . ILE A 1 79 ? 0.199 13.735 -9.337 1.00 0.00 79 ILE A N 8
ATOM 11413 C CA . ILE A 1 79 ? -0.735 14.333 -8.384 1.00 0.00 79 ILE A CA 8
ATOM 11414 C C . ILE A 1 79 ? -2.163 14.315 -8.931 1.00 0.00 79 ILE A C 8
ATOM 11415 O O . ILE A 1 79 ? -2.677 15.355 -9.362 1.00 0.00 79 ILE A O 8
ATOM 11431 N N . ASN A 1 80 ? -2.791 13.146 -8.903 1.00 0.00 80 ASN A N 8
ATOM 11432 C CA . ASN A 1 80 ? -4.151 13.007 -9.404 1.00 0.00 80 ASN A CA 8
ATOM 11433 C C . ASN A 1 80 ? -4.927 11.976 -8.591 1.00 0.00 80 ASN A C 8
ATOM 11434 O O . ASN A 1 80 ? -5.738 12.331 -7.732 1.00 0.00 80 ASN A O 8
ATOM 11445 N N . PHE A 1 81 ? -4.670 10.701 -8.853 1.00 0.00 81 PHE A N 8
ATOM 11446 C CA . PHE A 1 81 ? -5.352 9.626 -8.141 1.00 0.00 81 PHE A CA 8
ATOM 11447 C C . PHE A 1 81 ? -4.377 8.520 -7.750 1.00 0.00 81 PHE A C 8
ATOM 11448 O O . PHE A 1 81 ? -3.229 8.498 -8.195 1.00 0.00 81 PHE A O 8
ATOM 11465 N N . LEU A 1 82 ? -4.846 7.597 -6.915 1.00 0.00 82 LEU A N 8
ATOM 11466 C CA . LEU A 1 82 ? -4.028 6.483 -6.465 1.00 0.00 82 LEU A CA 8
ATOM 11467 C C . LEU A 1 82 ? -4.693 5.158 -6.825 1.00 0.00 82 LEU A C 8
ATOM 11468 O O . LEU A 1 82 ? -5.847 4.918 -6.467 1.00 0.00 82 LEU A O 8
ATOM 11484 N N . CYS A 1 83 ? -3.964 4.300 -7.536 1.00 0.00 83 CYS A N 8
ATOM 11485 C CA . CYS A 1 83 ? -4.496 3.005 -7.947 1.00 0.00 83 CYS A CA 8
ATOM 11486 C C . CYS A 1 83 ? -3.836 1.867 -7.176 1.00 0.00 83 CYS A C 8
ATOM 11487 O O . CYS A 1 83 ? -2.615 1.738 -7.173 1.00 0.00 83 CYS A O 8
ATOM 11495 N N . ILE A 1 84 ? -4.659 1.050 -6.531 1.00 0.00 84 ILE A N 8
ATOM 11496 C CA . ILE A 1 84 ? -4.150 -0.082 -5.756 1.00 0.00 84 ILE A CA 8
ATOM 11497 C C . ILE A 1 84 ? -4.883 -1.368 -6.127 1.00 0.00 84 ILE A C 8
ATOM 11498 O O . ILE A 1 84 ? -6.071 -1.523 -5.847 1.00 0.00 84 ILE A O 8
ATOM 11514 N N . PHE A 1 85 ? -4.154 -2.292 -6.746 1.00 0.00 85 PHE A N 8
ATOM 11515 C CA . PHE A 1 85 ? -4.723 -3.571 -7.148 1.00 0.00 85 PHE A CA 8
ATOM 11516 C C . PHE A 1 85 ? -4.020 -4.704 -6.412 1.00 0.00 85 PHE A C 8
ATOM 11517 O O . PHE A 1 85 ? -2.841 -4.963 -6.639 1.00 0.00 85 PHE A O 8
ATOM 11534 N N . ILE A 1 86 ? -4.746 -5.367 -5.518 1.00 0.00 86 ILE A N 8
ATOM 11535 C CA . ILE A 1 86 ? -4.179 -6.462 -4.741 1.00 0.00 86 ILE A CA 8
ATOM 11536 C C . ILE A 1 86 ? -4.595 -7.826 -5.302 1.00 0.00 86 ILE A C 8
ATOM 11537 O O . ILE A 1 86 ? -5.701 -8.301 -5.042 1.00 0.00 86 ILE A O 8
ATOM 11553 N N . PRO A 1 87 ? -3.710 -8.482 -6.080 1.00 0.00 87 PRO A N 8
ATOM 11554 C CA . PRO A 1 87 ? -3.995 -9.790 -6.663 1.00 0.00 87 PRO A CA 8
ATOM 11555 C C . PRO A 1 87 ? -3.665 -10.927 -5.709 1.00 0.00 87 PRO A C 8
ATOM 11556 O O . PRO A 1 87 ? -2.549 -11.020 -5.197 1.00 0.00 87 PRO A O 8
ATOM 11567 N N . THR A 1 88 ? -4.640 -11.790 -5.470 1.00 0.00 88 THR A N 8
ATOM 11568 C CA . THR A 1 88 ? -4.446 -12.920 -4.571 1.00 0.00 88 THR A CA 8
ATOM 11569 C C . THR A 1 88 ? -5.522 -13.983 -4.782 1.00 0.00 88 THR A C 8
ATOM 11570 O O . THR A 1 88 ? -6.707 -13.672 -4.898 1.00 0.00 88 THR A O 8
ATOM 11581 N N . LEU A 1 89 ? -5.096 -15.242 -4.835 1.00 0.00 89 LEU A N 8
ATOM 11582 C CA . LEU A 1 89 ? -6.016 -16.359 -5.038 1.00 0.00 89 LEU A CA 8
ATOM 11583 C C . LEU A 1 89 ? -7.075 -16.419 -3.939 1.00 0.00 89 LEU A C 8
ATOM 11584 O O . LEU A 1 89 ? -8.123 -17.041 -4.112 1.00 0.00 89 LEU A O 8
ATOM 11600 N N . PHE A 1 90 ? -6.794 -15.774 -2.809 1.00 0.00 90 PHE A N 8
ATOM 11601 C CA . PHE A 1 90 ? -7.721 -15.759 -1.682 1.00 0.00 90 PHE A CA 8
ATOM 11602 C C . PHE A 1 90 ? -7.895 -17.159 -1.103 1.00 0.00 90 PHE A C 8
ATOM 11603 O O . PHE A 1 90 ? -8.122 -18.123 -1.833 1.00 0.00 90 PHE A O 8
ATOM 11620 N N . ASP A 1 91 ? -7.783 -17.256 0.217 1.00 0.00 91 ASP A N 8
ATOM 11621 C CA . ASP A 1 91 ? -7.922 -18.531 0.914 1.00 0.00 91 ASP A CA 8
ATOM 11622 C C . ASP A 1 91 ? -7.657 -18.356 2.405 1.00 0.00 91 ASP A C 8
ATOM 11623 O O . ASP A 1 91 ? -8.474 -18.739 3.242 1.00 0.00 91 ASP A O 8
ATOM 11632 N N . MET A 1 92 ? -6.509 -17.770 2.728 1.00 0.00 92 MET A N 8
ATOM 11633 C CA . MET A 1 92 ? -6.131 -17.536 4.116 1.00 0.00 92 MET A CA 8
ATOM 11634 C C . MET A 1 92 ? -6.854 -16.316 4.679 1.00 0.00 92 MET A C 8
ATOM 11635 O O . MET A 1 92 ? -7.018 -16.184 5.892 1.00 0.00 92 MET A O 8
ATOM 11649 N N . ASN A 1 93 ? -7.288 -15.425 3.790 1.00 0.00 93 ASN A N 8
ATOM 11650 C CA . ASN A 1 93 ? -7.995 -14.216 4.199 1.00 0.00 93 ASN A CA 8
ATOM 11651 C C . ASN A 1 93 ? -9.506 -14.420 4.140 1.00 0.00 93 ASN A C 8
ATOM 11652 O O . ASN A 1 93 ? -10.264 -13.463 3.981 1.00 0.00 93 ASN A O 8
ATOM 11663 N N . ASN A 1 94 ? -9.939 -15.671 4.272 1.00 0.00 94 ASN A N 8
ATOM 11664 C CA . ASN A 1 94 ? -11.362 -15.998 4.236 1.00 0.00 94 ASN A CA 8
ATOM 11665 C C . ASN A 1 94 ? -12.138 -15.207 5.287 1.00 0.00 94 ASN A C 8
ATOM 11666 O O . ASN A 1 94 ? -13.349 -15.022 5.166 1.00 0.00 94 ASN A O 8
ATOM 11677 N N . MET A 1 95 ? -11.436 -14.741 6.318 1.00 0.00 95 MET A N 8
ATOM 11678 C CA . MET A 1 95 ? -12.067 -13.971 7.385 1.00 0.00 95 MET A CA 8
ATOM 11679 C C . MET A 1 95 ? -12.062 -12.474 7.071 1.00 0.00 95 MET A C 8
ATOM 11680 O O . MET A 1 95 ? -12.311 -11.649 7.951 1.00 0.00 95 MET A O 8
ATOM 11694 N N . ASP A 1 96 ? -11.781 -12.128 5.817 1.00 0.00 96 ASP A N 8
ATOM 11695 C CA . ASP A 1 96 ? -11.749 -10.730 5.400 1.00 0.00 96 ASP A CA 8
ATOM 11696 C C . ASP A 1 96 ? -10.718 -9.942 6.201 1.00 0.00 96 ASP A C 8
ATOM 11697 O O . ASP A 1 96 ? -10.956 -9.580 7.353 1.00 0.00 96 ASP A O 8
ATOM 11706 N N . LEU A 1 97 ? -9.570 -9.680 5.582 1.00 0.00 97 LEU A N 8
ATOM 11707 C CA . LEU A 1 97 ? -8.502 -8.932 6.236 1.00 0.00 97 LEU A CA 8
ATOM 11708 C C . LEU A 1 97 ? -8.170 -7.649 5.471 1.00 0.00 97 LEU A C 8
ATOM 11709 O O . LEU A 1 97 ? -7.341 -6.853 5.913 1.00 0.00 97 LEU A O 8
ATOM 11725 N N . LEU A 1 98 ? -8.818 -7.452 4.325 1.00 0.00 98 LEU A N 8
ATOM 11726 C CA . LEU A 1 98 ? -8.587 -6.264 3.510 1.00 0.00 98 LEU A CA 8
ATOM 11727 C C . LEU A 1 98 ? -9.017 -4.994 4.245 1.00 0.00 98 LEU A C 8
ATOM 11728 O O . LEU A 1 98 ? -8.641 -3.888 3.859 1.00 0.00 98 LEU A O 8
ATOM 11744 N N . LYS A 1 99 ? -9.809 -5.160 5.302 1.00 0.00 99 LYS A N 8
ATOM 11745 C CA . LYS A 1 99 ? -10.292 -4.027 6.086 1.00 0.00 99 LYS A CA 8
ATOM 11746 C C . LYS A 1 99 ? -9.140 -3.126 6.531 1.00 0.00 99 LYS A C 8
ATOM 11747 O O . LYS A 1 99 ? -9.339 -1.944 6.786 1.00 0.00 99 LYS A O 8
ATOM 11766 N N . GLN A 1 100 ? -7.939 -3.691 6.617 1.00 0.00 100 GLN A N 8
ATOM 11767 C CA . GLN A 1 100 ? -6.768 -2.931 7.029 1.00 0.00 100 GLN A CA 8
ATOM 11768 C C . GLN A 1 100 ? -6.344 -1.962 5.933 1.00 0.00 100 GLN A C 8
ATOM 11769 O O . GLN A 1 100 ? -5.856 -0.872 6.201 1.00 0.00 100 GLN A O 8
ATOM 11783 N N . ALA A 1 101 ? -6.543 -2.378 4.690 1.00 0.00 101 ALA A N 8
ATOM 11784 C CA . ALA A 1 101 ? -6.192 -1.560 3.538 1.00 0.00 101 ALA A CA 8
ATOM 11785 C C . ALA A 1 101 ? -7.277 -0.528 3.252 1.00 0.00 101 ALA A C 8
ATOM 11786 O O . ALA A 1 101 ? -6.989 0.610 2.888 1.00 0.00 101 ALA A O 8
ATOM 11793 N N . LEU A 1 102 ? -8.531 -0.943 3.411 1.00 0.00 102 LEU A N 8
ATOM 11794 C CA . LEU A 1 102 ? -9.670 -0.065 3.166 1.00 0.00 102 LEU A CA 8
ATOM 11795 C C . LEU A 1 102 ? -9.782 1.014 4.231 1.00 0.00 102 LEU A C 8
ATOM 11796 O O . LEU A 1 102 ? -10.234 2.126 3.954 1.00 0.00 102 LEU A O 8
ATOM 11812 N N . LEU A 1 103 ? -9.372 0.689 5.453 1.00 0.00 103 LEU A N 8
ATOM 11813 C CA . LEU A 1 103 ? -9.432 1.652 6.558 1.00 0.00 103 LEU A CA 8
ATOM 11814 C C . LEU A 1 103 ? -8.265 2.623 6.494 1.00 0.00 103 LEU A C 8
ATOM 11815 O O . LEU A 1 103 ? -8.440 3.830 6.668 1.00 0.00 103 LEU A O 8
ATOM 11831 N N . ILE A 1 104 ? -7.066 2.101 6.257 1.00 0.00 104 ILE A N 8
ATOM 11832 C CA . ILE A 1 104 ? -5.870 2.927 6.179 1.00 0.00 104 ILE A CA 8
ATOM 11833 C C . ILE A 1 104 ? -6.007 3.994 5.094 1.00 0.00 104 ILE A C 8
ATOM 11834 O O . ILE A 1 104 ? -5.571 5.131 5.278 1.00 0.00 104 ILE A O 8
ATOM 11850 N N . LEU A 1 105 ? -6.608 3.630 3.972 1.00 0.00 105 LEU A N 8
ATOM 11851 C CA . LEU A 1 105 ? -6.793 4.561 2.868 1.00 0.00 105 LEU A CA 8
ATOM 11852 C C . LEU A 1 105 ? -7.914 5.556 3.172 1.00 0.00 105 LEU A C 8
ATOM 11853 O O . LEU A 1 105 ? -7.813 6.740 2.849 1.00 0.00 105 LEU A O 8
ATOM 11869 N N . HIS A 1 106 ? -8.976 5.070 3.804 1.00 0.00 106 HIS A N 8
ATOM 11870 C CA . HIS A 1 106 ? -10.112 5.912 4.151 1.00 0.00 106 HIS A CA 8
ATOM 11871 C C . HIS A 1 106 ? -9.761 6.858 5.292 1.00 0.00 106 HIS A C 8
ATOM 11872 O O . HIS A 1 106 ? -9.825 8.079 5.143 1.00 0.00 106 HIS A O 8
ATOM 11887 N N . ASN A 1 107 ? -9.388 6.286 6.438 1.00 0.00 107 ASN A N 8
ATOM 11888 C CA . ASN A 1 107 ? -9.028 7.082 7.608 1.00 0.00 107 ASN A CA 8
ATOM 11889 C C . ASN A 1 107 ? -7.960 8.109 7.262 1.00 0.00 107 ASN A C 8
ATOM 11890 O O . ASN A 1 107 ? -7.944 9.207 7.819 1.00 0.00 107 ASN A O 8
ATOM 11901 N N . ASP A 1 108 ? -7.073 7.756 6.337 1.00 0.00 108 ASP A N 8
ATOM 11902 C CA . ASP A 1 108 ? -6.006 8.660 5.923 1.00 0.00 108 ASP A CA 8
ATOM 11903 C C . ASP A 1 108 ? -6.575 9.887 5.222 1.00 0.00 108 ASP A C 8
ATOM 11904 O O . ASP A 1 108 ? -6.430 11.004 5.699 1.00 0.00 108 ASP A O 8
ATOM 11913 N N . LEU A 1 109 ? -7.226 9.664 4.085 1.00 0.00 109 LEU A N 8
ATOM 11914 C CA . LEU A 1 109 ? -7.819 10.746 3.320 1.00 0.00 109 LEU A CA 8
ATOM 11915 C C . LEU A 1 109 ? -8.975 11.395 4.083 1.00 0.00 109 LEU A C 8
ATOM 11916 O O . LEU A 1 109 ? -9.339 12.538 3.824 1.00 0.00 109 LEU A O 8
ATOM 11932 N N . HIS A 1 110 ? -9.544 10.656 5.028 1.00 0.00 110 HIS A N 8
ATOM 11933 C CA . HIS A 1 110 ? -10.658 11.149 5.827 1.00 0.00 110 HIS A CA 8
ATOM 11934 C C . HIS A 1 110 ? -10.266 12.406 6.601 1.00 0.00 110 HIS A C 8
ATOM 11935 O O . HIS A 1 110 ? -10.756 13.494 6.320 1.00 0.00 110 HIS A O 8
ATOM 11950 N N . GLU A 1 111 ? -9.383 12.239 7.591 1.00 0.00 111 GLU A N 8
ATOM 11951 C CA . GLU A 1 111 ? -8.942 13.361 8.405 1.00 0.00 111 GLU A CA 8
ATOM 11952 C C . GLU A 1 111 ? -7.760 14.081 7.764 1.00 0.00 111 GLU A C 8
ATOM 11953 O O . GLU A 1 111 ? -7.867 15.251 7.387 1.00 0.00 111 GLU A O 8
ATOM 11965 N N . TYR A 1 112 ? -6.629 13.392 7.654 1.00 0.00 112 TYR A N 8
ATOM 11966 C CA . TYR A 1 112 ? -5.423 13.968 7.059 1.00 0.00 112 TYR A CA 8
ATOM 11967 C C . TYR A 1 112 ? -4.214 13.074 7.301 1.00 0.00 112 TYR A C 8
ATOM 11968 O O . TYR A 1 112 ? -3.564 12.625 6.359 1.00 0.00 112 TYR A O 8
ATOM 11986 N N . VAL A 1 113 ? -3.918 12.823 8.576 1.00 0.00 113 VAL A N 8
ATOM 11987 C CA . VAL A 1 113 ? -2.787 11.986 8.962 1.00 0.00 113 VAL A CA 8
ATOM 11988 C C . VAL A 1 113 ? -1.537 12.317 8.146 1.00 0.00 113 VAL A C 8
ATOM 11989 O O . VAL A 1 113 ? -0.772 11.423 7.769 1.00 0.00 113 VAL A O 8
ATOM 12002 N N . GLU A 1 114 ? -1.343 13.602 7.872 1.00 0.00 114 GLU A N 8
ATOM 12003 C CA . GLU A 1 114 ? -0.187 14.046 7.105 1.00 0.00 114 GLU A CA 8
ATOM 12004 C C . GLU A 1 114 ? 0.643 15.046 7.907 1.00 0.00 114 GLU A C 8
ATOM 12005 O O . GLU A 1 114 ? 1.875 14.979 7.911 1.00 0.00 114 GLU A O 8
ATOM 12017 N N . THR A 1 26 ? -12.610 -12.144 -5.776 1.00 0.00 26 THR A N 9
ATOM 12018 C CA . THR A 1 26 ? -11.694 -13.236 -5.470 1.00 0.00 26 THR A CA 9
ATOM 12019 C C . THR A 1 26 ? -10.487 -13.205 -6.402 1.00 0.00 26 THR A C 9
ATOM 12020 O O . THR A 1 26 ? -10.597 -12.799 -7.559 1.00 0.00 26 THR A O 9
ATOM 12031 N N . SER A 1 27 ? -9.335 -13.635 -5.893 1.00 0.00 27 SER A N 9
ATOM 12032 C CA . SER A 1 27 ? -8.105 -13.654 -6.682 1.00 0.00 27 SER A CA 9
ATOM 12033 C C . SER A 1 27 ? -7.556 -12.243 -6.862 1.00 0.00 27 SER A C 9
ATOM 12034 O O . SER A 1 27 ? -6.451 -11.936 -6.415 1.00 0.00 27 SER A O 9
ATOM 12041 N N . LYS A 1 28 ? -8.332 -11.388 -7.520 1.00 0.00 28 LYS A N 9
ATOM 12042 C CA . LYS A 1 28 ? -7.918 -10.011 -7.757 1.00 0.00 28 LYS A CA 9
ATOM 12043 C C . LYS A 1 28 ? -8.715 -9.044 -6.888 1.00 0.00 28 LYS A C 9
ATOM 12044 O O . LYS A 1 28 ? -9.945 -9.094 -6.851 1.00 0.00 28 LYS A O 9
ATOM 12063 N N . GLN A 1 29 ? -8.005 -8.159 -6.195 1.00 0.00 29 GLN A N 9
ATOM 12064 C CA . GLN A 1 29 ? -8.642 -7.174 -5.331 1.00 0.00 29 GLN A CA 9
ATOM 12065 C C . GLN A 1 29 ? -7.970 -5.818 -5.488 1.00 0.00 29 GLN A C 9
ATOM 12066 O O . GLN A 1 29 ? -6.755 -5.734 -5.670 1.00 0.00 29 GLN A O 9
ATOM 12080 N N . GLU A 1 30 ? -8.766 -4.757 -5.433 1.00 0.00 30 GLU A N 9
ATOM 12081 C CA . GLU A 1 30 ? -8.239 -3.411 -5.587 1.00 0.00 30 GLU A CA 9
ATOM 12082 C C . GLU A 1 30 ? -8.821 -2.456 -4.549 1.00 0.00 30 GLU A C 9
ATOM 12083 O O . GLU A 1 30 ? -10.021 -2.476 -4.272 1.00 0.00 30 GLU A O 9
ATOM 12095 N N . LEU A 1 31 ? -7.959 -1.617 -3.984 1.00 0.00 31 LEU A N 9
ATOM 12096 C CA . LEU A 1 31 ? -8.374 -0.644 -2.982 1.00 0.00 31 LEU A CA 9
ATOM 12097 C C . LEU A 1 31 ? -8.178 0.776 -3.504 1.00 0.00 31 LEU A C 9
ATOM 12098 O O . LEU A 1 31 ? -7.049 1.229 -3.686 1.00 0.00 31 LEU A O 9
ATOM 12114 N N . ILE A 1 32 ? -9.279 1.463 -3.752 1.00 0.00 32 ILE A N 9
ATOM 12115 C CA . ILE A 1 32 ? -9.232 2.832 -4.264 1.00 0.00 32 ILE A CA 9
ATOM 12116 C C . ILE A 1 32 ? -8.850 3.822 -3.170 1.00 0.00 32 ILE A C 9
ATOM 12117 O O . ILE A 1 32 ? -9.478 3.868 -2.112 1.00 0.00 32 ILE A O 9
ATOM 12133 N N . LEU A 1 33 ? -7.825 4.624 -3.441 1.00 0.00 33 LEU A N 9
ATOM 12134 C CA . LEU A 1 33 ? -7.369 5.634 -2.491 1.00 0.00 33 LEU A CA 9
ATOM 12135 C C . LEU A 1 33 ? -7.210 6.981 -3.186 1.00 0.00 33 LEU A C 9
ATOM 12136 O O . LEU A 1 33 ? -7.499 7.114 -4.379 1.00 0.00 33 LEU A O 9
ATOM 12152 N N . VAL A 1 34 ? -6.760 7.986 -2.442 1.00 0.00 34 VAL A N 9
ATOM 12153 C CA . VAL A 1 34 ? -6.580 9.318 -3.004 1.00 0.00 34 VAL A CA 9
ATOM 12154 C C . VAL A 1 34 ? -5.487 10.086 -2.276 1.00 0.00 34 VAL A C 9
ATOM 12155 O O . VAL A 1 34 ? -5.556 10.303 -1.069 1.00 0.00 34 VAL A O 9
ATOM 12168 N N . LEU A 1 35 ? -4.485 10.499 -3.037 1.00 0.00 35 LEU A N 9
ATOM 12169 C CA . LEU A 1 35 ? -3.369 11.252 -2.503 1.00 0.00 35 LEU A CA 9
ATOM 12170 C C . LEU A 1 35 ? -3.753 12.718 -2.287 1.00 0.00 35 LEU A C 9
ATOM 12171 O O . LEU A 1 35 ? -4.770 13.184 -2.804 1.00 0.00 35 LEU A O 9
ATOM 12187 N N . LYS A 1 36 ? -2.937 13.432 -1.529 1.00 0.00 36 LYS A N 9
ATOM 12188 C CA . LYS A 1 36 ? -3.194 14.840 -1.251 1.00 0.00 36 LYS A CA 9
ATOM 12189 C C . LYS A 1 36 ? -1.898 15.637 -1.275 1.00 0.00 36 LYS A C 9
ATOM 12190 O O . LYS A 1 36 ? -0.956 15.341 -0.544 1.00 0.00 36 LYS A O 9
ATOM 12209 N N . GLY A 1 37 ? -1.852 16.666 -2.128 1.00 0.00 37 GLY A N 9
ATOM 12210 C CA . GLY A 1 37 ? -0.669 17.485 -2.235 1.00 0.00 37 GLY A CA 9
ATOM 12211 C C . GLY A 1 37 ? -0.483 18.404 -1.044 1.00 0.00 37 GLY A C 9
ATOM 12212 O O . GLY A 1 37 ? -1.148 19.431 -0.922 1.00 0.00 37 GLY A O 9
ATOM 12216 N N . GLU A 1 38 ? 0.427 18.020 -0.148 1.00 0.00 38 GLU A N 9
ATOM 12217 C CA . GLU A 1 38 ? 0.693 18.821 1.055 1.00 0.00 38 GLU A CA 9
ATOM 12218 C C . GLU A 1 38 ? 2.146 19.284 1.084 1.00 0.00 38 GLU A C 9
ATOM 12219 O O . GLU A 1 38 ? 3.037 18.551 1.514 1.00 0.00 38 GLU A O 9
ATOM 12231 N N . LEU A 1 39 ? 2.374 20.500 0.612 1.00 0.00 39 LEU A N 9
ATOM 12232 C CA . LEU A 1 39 ? 3.718 21.080 0.574 1.00 0.00 39 LEU A CA 9
ATOM 12233 C C . LEU A 1 39 ? 4.633 20.265 -0.335 1.00 0.00 39 LEU A C 9
ATOM 12234 O O . LEU A 1 39 ? 4.863 20.645 -1.485 1.00 0.00 39 LEU A O 9
ATOM 12250 N N . ASP A 1 40 ? 5.148 19.158 0.173 1.00 0.00 40 ASP A N 9
ATOM 12251 C CA . ASP A 1 40 ? 6.039 18.298 -0.596 1.00 0.00 40 ASP A CA 9
ATOM 12252 C C . ASP A 1 40 ? 5.240 17.228 -1.346 1.00 0.00 40 ASP A C 9
ATOM 12253 O O . ASP A 1 40 ? 4.952 16.170 -0.803 1.00 0.00 40 ASP A O 9
ATOM 12262 N N . LEU A 1 41 ? 4.900 17.525 -2.599 1.00 0.00 41 LEU A N 9
ATOM 12263 C CA . LEU A 1 41 ? 4.137 16.589 -3.413 1.00 0.00 41 LEU A CA 9
ATOM 12264 C C . LEU A 1 41 ? 5.048 15.509 -3.991 1.00 0.00 41 LEU A C 9
ATOM 12265 O O . LEU A 1 41 ? 5.237 15.423 -5.207 1.00 0.00 41 LEU A O 9
ATOM 12281 N N . HIS A 1 42 ? 5.603 14.681 -3.112 1.00 0.00 42 HIS A N 9
ATOM 12282 C CA . HIS A 1 42 ? 6.491 13.604 -3.536 1.00 0.00 42 HIS A CA 9
ATOM 12283 C C . HIS A 1 42 ? 5.815 12.244 -3.387 1.00 0.00 42 HIS A C 9
ATOM 12284 O O . HIS A 1 42 ? 6.484 11.223 -3.229 1.00 0.00 42 HIS A O 9
ATOM 12299 N N . SER A 1 43 ? 4.482 12.239 -3.432 1.00 0.00 43 SER A N 9
ATOM 12300 C CA . SER A 1 43 ? 3.710 11.004 -3.306 1.00 0.00 43 SER A CA 9
ATOM 12301 C C . SER A 1 43 ? 4.156 10.193 -2.091 1.00 0.00 43 SER A C 9
ATOM 12302 O O . SER A 1 43 ? 4.948 9.260 -2.209 1.00 0.00 43 SER A O 9
ATOM 12310 N N . LYS A 1 44 ? 3.650 10.565 -0.922 1.00 0.00 44 LYS A N 9
ATOM 12311 C CA . LYS A 1 44 ? 3.995 9.874 0.321 1.00 0.00 44 LYS A CA 9
ATOM 12312 C C . LYS A 1 44 ? 3.080 8.671 0.545 1.00 0.00 44 LYS A C 9
ATOM 12313 O O . LYS A 1 44 ? 3.473 7.690 1.175 1.00 0.00 44 LYS A O 9
ATOM 12332 N N . ASN A 1 45 ? 1.858 8.756 0.028 1.00 0.00 45 ASN A N 9
ATOM 12333 C CA . ASN A 1 45 ? 0.887 7.680 0.174 1.00 0.00 45 ASN A CA 9
ATOM 12334 C C . ASN A 1 45 ? 1.462 6.346 -0.294 1.00 0.00 45 ASN A C 9
ATOM 12335 O O . ASN A 1 45 ? 1.283 5.319 0.361 1.00 0.00 45 ASN A O 9
ATOM 12346 N N . MET A 1 46 ? 2.153 6.366 -1.431 1.00 0.00 46 MET A N 9
ATOM 12347 C CA . MET A 1 46 ? 2.752 5.154 -1.978 1.00 0.00 46 MET A CA 9
ATOM 12348 C C . MET A 1 46 ? 3.624 4.463 -0.935 1.00 0.00 46 MET A C 9
ATOM 12349 O O . MET A 1 46 ? 3.542 3.254 -0.741 1.00 0.00 46 MET A O 9
ATOM 12363 N N . LYS A 1 47 ? 4.459 5.248 -0.264 1.00 0.00 47 LYS A N 9
ATOM 12364 C CA . LYS A 1 47 ? 5.342 4.715 0.762 1.00 0.00 47 LYS A CA 9
ATOM 12365 C C . LYS A 1 47 ? 4.525 4.079 1.882 1.00 0.00 47 LYS A C 9
ATOM 12366 O O . LYS A 1 47 ? 4.972 3.135 2.534 1.00 0.00 47 LYS A O 9
ATOM 12385 N N . ASN A 1 48 ? 3.322 4.605 2.098 1.00 0.00 48 ASN A N 9
ATOM 12386 C CA . ASN A 1 48 ? 2.434 4.085 3.130 1.00 0.00 48 ASN A CA 9
ATOM 12387 C C . ASN A 1 48 ? 1.865 2.732 2.721 1.00 0.00 48 ASN A C 9
ATOM 12388 O O . ASN A 1 48 ? 1.650 1.861 3.565 1.00 0.00 48 ASN A O 9
ATOM 12399 N N . VAL A 1 49 ? 1.633 2.567 1.428 1.00 0.00 49 VAL A N 9
ATOM 12400 C CA . VAL A 1 49 ? 1.093 1.317 0.906 1.00 0.00 49 VAL A CA 9
ATOM 12401 C C . VAL A 1 49 ? 2.097 0.186 1.081 1.00 0.00 49 VAL A C 9
ATOM 12402 O O . VAL A 1 49 ? 1.769 -0.870 1.622 1.00 0.00 49 VAL A O 9
ATOM 12415 N N . ILE A 1 50 ? 3.325 0.417 0.627 1.00 0.00 50 ILE A N 9
ATOM 12416 C CA . ILE A 1 50 ? 4.380 -0.581 0.742 1.00 0.00 50 ILE A CA 9
ATOM 12417 C C . ILE A 1 50 ? 4.616 -0.947 2.204 1.00 0.00 50 ILE A C 9
ATOM 12418 O O . ILE A 1 50 ? 4.993 -2.075 2.520 1.00 0.00 50 ILE A O 9
ATOM 12434 N N . ASN A 1 51 ? 4.379 0.009 3.086 1.00 0.00 51 ASN A N 9
ATOM 12435 C CA . ASN A 1 51 ? 4.560 -0.207 4.521 1.00 0.00 51 ASN A CA 9
ATOM 12436 C C . ASN A 1 51 ? 3.473 -1.136 5.055 1.00 0.00 51 ASN A C 9
ATOM 12437 O O . ASN A 1 51 ? 3.757 -2.095 5.772 1.00 0.00 51 ASN A O 9
ATOM 12448 N N . ASN A 1 52 ? 2.226 -0.847 4.694 1.00 0.00 52 ASN A N 9
ATOM 12449 C CA . ASN A 1 52 ? 1.098 -1.656 5.135 1.00 0.00 52 ASN A CA 9
ATOM 12450 C C . ASN A 1 52 ? 1.087 -2.995 4.408 1.00 0.00 52 ASN A C 9
ATOM 12451 O O . ASN A 1 52 ? 0.725 -4.022 4.981 1.00 0.00 52 ASN A O 9
ATOM 12462 N N . ALA A 1 53 ? 1.492 -2.975 3.142 1.00 0.00 53 ALA A N 9
ATOM 12463 C CA . ALA A 1 53 ? 1.537 -4.187 2.336 1.00 0.00 53 ALA A CA 9
ATOM 12464 C C . ALA A 1 53 ? 2.569 -5.165 2.885 1.00 0.00 53 ALA A C 9
ATOM 12465 O O . ALA A 1 53 ? 2.421 -6.381 2.753 1.00 0.00 53 ALA A O 9
ATOM 12472 N N . LYS A 1 54 ? 3.613 -4.626 3.508 1.00 0.00 54 LYS A N 9
ATOM 12473 C CA . LYS A 1 54 ? 4.669 -5.450 4.084 1.00 0.00 54 LYS A CA 9
ATOM 12474 C C . LYS A 1 54 ? 4.211 -6.066 5.401 1.00 0.00 54 LYS A C 9
ATOM 12475 O O . LYS A 1 54 ? 4.451 -7.244 5.664 1.00 0.00 54 LYS A O 9
ATOM 12494 N N . LYS A 1 55 ? 3.547 -5.261 6.224 1.00 0.00 55 LYS A N 9
ATOM 12495 C CA . LYS A 1 55 ? 3.048 -5.733 7.508 1.00 0.00 55 LYS A CA 9
ATOM 12496 C C . LYS A 1 55 ? 2.082 -6.891 7.324 1.00 0.00 55 LYS A C 9
ATOM 12497 O O . LYS A 1 55 ? 2.042 -7.817 8.135 1.00 0.00 55 LYS A O 9
ATOM 12516 N N . ASN A 1 56 ? 1.307 -6.836 6.246 1.00 0.00 56 ASN A N 9
ATOM 12517 C CA . ASN A 1 56 ? 0.342 -7.887 5.945 1.00 0.00 56 ASN A CA 9
ATOM 12518 C C . ASN A 1 56 ? 1.056 -9.158 5.502 1.00 0.00 56 ASN A C 9
ATOM 12519 O O . ASN A 1 56 ? 0.808 -10.240 6.034 1.00 0.00 56 ASN A O 9
ATOM 12530 N N . LEU A 1 57 ? 1.951 -9.019 4.527 1.00 0.00 57 LEU A N 9
ATOM 12531 C CA . LEU A 1 57 ? 2.708 -10.157 4.014 1.00 0.00 57 LEU A CA 9
ATOM 12532 C C . LEU A 1 57 ? 3.393 -10.907 5.151 1.00 0.00 57 LEU A C 9
ATOM 12533 O O . LEU A 1 57 ? 3.165 -12.102 5.354 1.00 0.00 57 LEU A O 9
ATOM 12549 N N . GLU A 1 58 ? 4.233 -10.194 5.895 1.00 0.00 58 GLU A N 9
ATOM 12550 C CA . GLU A 1 58 ? 4.950 -10.787 7.014 1.00 0.00 58 GLU A CA 9
ATOM 12551 C C . GLU A 1 58 ? 3.975 -11.303 8.067 1.00 0.00 58 GLU A C 9
ATOM 12552 O O . GLU A 1 58 ? 4.280 -12.243 8.801 1.00 0.00 58 GLU A O 9
ATOM 12564 N N . LYS A 1 59 ? 2.798 -10.685 8.136 1.00 0.00 59 LYS A N 9
ATOM 12565 C CA . LYS A 1 59 ? 1.782 -11.091 9.099 1.00 0.00 59 LYS A CA 9
ATOM 12566 C C . LYS A 1 59 ? 1.386 -12.547 8.877 1.00 0.00 59 LYS A C 9
ATOM 12567 O O . LYS A 1 59 ? 1.118 -13.279 9.829 1.00 0.00 59 LYS A O 9
ATOM 12586 N N . TYR A 1 60 ? 1.364 -12.964 7.615 1.00 0.00 60 TYR A N 9
ATOM 12587 C CA . TYR A 1 60 ? 1.014 -14.337 7.271 1.00 0.00 60 TYR A CA 9
ATOM 12588 C C . TYR A 1 60 ? 2.197 -15.263 7.518 1.00 0.00 60 TYR A C 9
ATOM 12589 O O . TYR A 1 60 ? 2.029 -16.401 7.961 1.00 0.00 60 TYR A O 9
ATOM 12607 N N . PHE A 1 61 ? 3.396 -14.767 7.229 1.00 0.00 61 PHE A N 9
ATOM 12608 C CA . PHE A 1 61 ? 4.613 -15.547 7.421 1.00 0.00 61 PHE A CA 9
ATOM 12609 C C . PHE A 1 61 ? 5.002 -15.601 8.897 1.00 0.00 61 PHE A C 9
ATOM 12610 O O . PHE A 1 61 ? 5.750 -16.480 9.321 1.00 0.00 61 PHE A O 9
ATOM 12627 N N . LYS A 1 62 ? 4.490 -14.656 9.676 1.00 0.00 62 LYS A N 9
ATOM 12628 C CA . LYS A 1 62 ? 4.784 -14.604 11.102 1.00 0.00 62 LYS A CA 9
ATOM 12629 C C . LYS A 1 62 ? 3.798 -15.457 11.891 1.00 0.00 62 LYS A C 9
ATOM 12630 O O . LYS A 1 62 ? 4.137 -16.010 12.938 1.00 0.00 62 LYS A O 9
ATOM 12649 N N . GLU A 1 63 ? 2.570 -15.546 11.391 1.00 0.00 63 GLU A N 9
ATOM 12650 C CA . GLU A 1 63 ? 1.527 -16.317 12.058 1.00 0.00 63 GLU A CA 9
ATOM 12651 C C . GLU A 1 63 ? 1.371 -17.712 11.452 1.00 0.00 63 GLU A C 9
ATOM 12652 O O . GLU A 1 63 ? 1.379 -18.711 12.170 1.00 0.00 63 GLU A O 9
ATOM 12664 N N . HIS A 1 64 ? 1.208 -17.775 10.134 1.00 0.00 64 HIS A N 9
ATOM 12665 C CA . HIS A 1 64 ? 1.026 -19.054 9.451 1.00 0.00 64 HIS A CA 9
ATOM 12666 C C . HIS A 1 64 ? 2.296 -19.524 8.750 1.00 0.00 64 HIS A C 9
ATOM 12667 O O . HIS A 1 64 ? 2.271 -20.489 7.986 1.00 0.00 64 HIS A O 9
ATOM 12682 N N . PHE A 1 65 ? 3.405 -18.847 9.014 1.00 0.00 65 PHE A N 9
ATOM 12683 C CA . PHE A 1 65 ? 4.686 -19.206 8.407 1.00 0.00 65 PHE A CA 9
ATOM 12684 C C . PHE A 1 65 ? 4.544 -19.429 6.903 1.00 0.00 65 PHE A C 9
ATOM 12685 O O . PHE A 1 65 ? 5.287 -20.213 6.311 1.00 0.00 65 PHE A O 9
ATOM 12702 N N . LYS A 1 66 ? 3.587 -18.739 6.292 1.00 0.00 66 LYS A N 9
ATOM 12703 C CA . LYS A 1 66 ? 3.350 -18.865 4.859 1.00 0.00 66 LYS A CA 9
ATOM 12704 C C . LYS A 1 66 ? 2.748 -17.583 4.292 1.00 0.00 66 LYS A C 9
ATOM 12705 O O . LYS A 1 66 ? 2.064 -16.841 4.997 1.00 0.00 66 LYS A O 9
ATOM 12724 N N . GLU A 1 67 ? 3.007 -17.329 3.014 1.00 0.00 67 GLU A N 9
ATOM 12725 C CA . GLU A 1 67 ? 2.490 -16.139 2.350 1.00 0.00 67 GLU A CA 9
ATOM 12726 C C . GLU A 1 67 ? 1.098 -16.398 1.782 1.00 0.00 67 GLU A C 9
ATOM 12727 O O . GLU A 1 67 ? 0.095 -15.963 2.349 1.00 0.00 67 GLU A O 9
ATOM 12739 N N . PHE A 1 68 ? 1.044 -17.111 0.662 1.00 0.00 68 PHE A N 9
ATOM 12740 C CA . PHE A 1 68 ? -0.225 -17.432 0.017 1.00 0.00 68 PHE A CA 9
ATOM 12741 C C . PHE A 1 68 ? -1.024 -16.166 -0.283 1.00 0.00 68 PHE A C 9
ATOM 12742 O O . PHE A 1 68 ? -2.254 -16.187 -0.302 1.00 0.00 68 PHE A O 9
ATOM 12759 N N . ASP A 1 69 ? -0.315 -15.065 -0.517 1.00 0.00 69 ASP A N 9
ATOM 12760 C CA . ASP A 1 69 ? -0.962 -13.792 -0.815 1.00 0.00 69 ASP A CA 9
ATOM 12761 C C . ASP A 1 69 ? 0.073 -12.717 -1.136 1.00 0.00 69 ASP A C 9
ATOM 12762 O O . ASP A 1 69 ? 1.103 -12.615 -0.470 1.00 0.00 69 ASP A O 9
ATOM 12771 N N . LYS A 1 70 ? -0.212 -11.919 -2.159 1.00 0.00 70 LYS A N 9
ATOM 12772 C CA . LYS A 1 70 ? 0.691 -10.849 -2.570 1.00 0.00 70 LYS A CA 9
ATOM 12773 C C . LYS A 1 70 ? -0.048 -9.517 -2.644 1.00 0.00 70 LYS A C 9
ATOM 12774 O O . LYS A 1 70 ? -1.279 -9.479 -2.705 1.00 0.00 70 LYS A O 9
ATOM 12793 N N . ILE A 1 71 ? 0.705 -8.422 -2.638 1.00 0.00 71 ILE A N 9
ATOM 12794 C CA . ILE A 1 71 ? 0.111 -7.094 -2.706 1.00 0.00 71 ILE A CA 9
ATOM 12795 C C . ILE A 1 71 ? 0.902 -6.176 -3.624 1.00 0.00 71 ILE A C 9
ATOM 12796 O O . ILE A 1 71 ? 2.128 -6.254 -3.701 1.00 0.00 71 ILE A O 9
ATOM 12812 N N . SER A 1 72 ? 0.182 -5.309 -4.319 1.00 0.00 72 SER A N 9
ATOM 12813 C CA . SER A 1 72 ? 0.796 -4.366 -5.243 1.00 0.00 72 SER A CA 9
ATOM 12814 C C . SER A 1 72 ? 0.148 -2.991 -5.120 1.00 0.00 72 SER A C 9
ATOM 12815 O O . SER A 1 72 ? -1.022 -2.877 -4.753 1.00 0.00 72 SER A O 9
ATOM 12823 N N . TYR A 1 73 ? 0.913 -1.949 -5.426 1.00 0.00 73 TYR A N 9
ATOM 12824 C CA . TYR A 1 73 ? 0.405 -0.585 -5.344 1.00 0.00 73 TYR A CA 9
ATOM 12825 C C . TYR A 1 73 ? 0.975 0.281 -6.452 1.00 0.00 73 TYR A C 9
ATOM 12826 O O . TYR A 1 73 ? 2.118 0.095 -6.882 1.00 0.00 73 TYR A O 9
ATOM 12844 N N . ASP A 1 74 ? 0.176 1.236 -6.917 1.00 0.00 74 ASP A N 9
ATOM 12845 C CA . ASP A 1 74 ? 0.600 2.141 -7.982 1.00 0.00 74 ASP A CA 9
ATOM 12846 C C . ASP A 1 74 ? -0.322 3.355 -8.054 1.00 0.00 74 ASP A C 9
ATOM 12847 O O . ASP A 1 74 ? -1.379 3.382 -7.428 1.00 0.00 74 ASP A O 9
ATOM 12856 N N . ILE A 1 75 ? 0.090 4.361 -8.824 1.00 0.00 75 ILE A N 9
ATOM 12857 C CA . ILE A 1 75 ? -0.701 5.576 -8.972 1.00 0.00 75 ILE A CA 9
ATOM 12858 C C . ILE A 1 75 ? -0.863 5.954 -10.443 1.00 0.00 75 ILE A C 9
ATOM 12859 O O . ILE A 1 75 ? -0.165 5.430 -11.308 1.00 0.00 75 ILE A O 9
ATOM 12875 N N . SER A 1 76 ? -1.793 6.865 -10.715 1.00 0.00 76 SER A N 9
ATOM 12876 C CA . SER A 1 76 ? -2.049 7.312 -12.082 1.00 0.00 76 SER A CA 9
ATOM 12877 C C . SER A 1 76 ? -3.012 8.492 -12.095 1.00 0.00 76 SER A C 9
ATOM 12878 O O . SER A 1 76 ? -3.357 9.040 -11.044 1.00 0.00 76 SER A O 9
ATOM 12886 N N . THR A 1 77 ? -3.444 8.872 -13.291 1.00 0.00 77 THR A N 9
ATOM 12887 C CA . THR A 1 77 ? -4.370 9.992 -13.451 1.00 0.00 77 THR A CA 9
ATOM 12888 C C . THR A 1 77 ? -3.731 11.301 -12.986 1.00 0.00 77 THR A C 9
ATOM 12889 O O . THR A 1 77 ? -3.005 11.322 -11.992 1.00 0.00 77 THR A O 9
ATOM 12900 N N . PRO A 1 78 ? -4.000 12.412 -13.699 1.00 0.00 78 PRO A N 9
ATOM 12901 C CA . PRO A 1 78 ? -3.445 13.720 -13.349 1.00 0.00 78 PRO A CA 9
ATOM 12902 C C . PRO A 1 78 ? -4.089 14.335 -12.109 1.00 0.00 78 PRO A C 9
ATOM 12903 O O . PRO A 1 78 ? -3.638 15.363 -11.609 1.00 0.00 78 PRO A O 9
ATOM 12914 N N . ILE A 1 79 ? -5.146 13.695 -11.603 1.00 0.00 79 ILE A N 9
ATOM 12915 C CA . ILE A 1 79 ? -5.838 14.189 -10.419 1.00 0.00 79 ILE A CA 9
ATOM 12916 C C . ILE A 1 79 ? -5.321 13.509 -9.152 1.00 0.00 79 ILE A C 9
ATOM 12917 O O . ILE A 1 79 ? -6.024 13.451 -8.145 1.00 0.00 79 ILE A O 9
ATOM 12933 N N . ASN A 1 80 ? -4.098 13.006 -9.211 1.00 0.00 80 ASN A N 9
ATOM 12934 C CA . ASN A 1 80 ? -3.493 12.326 -8.058 1.00 0.00 80 ASN A CA 9
ATOM 12935 C C . ASN A 1 80 ? -4.379 11.188 -7.569 1.00 0.00 80 ASN A C 9
ATOM 12936 O O . ASN A 1 80 ? -4.665 11.081 -6.377 1.00 0.00 80 ASN A O 9
ATOM 12947 N N . PHE A 1 81 ? -4.811 10.339 -8.495 1.00 0.00 81 PHE A N 9
ATOM 12948 C CA . PHE A 1 81 ? -5.668 9.206 -8.150 1.00 0.00 81 PHE A CA 9
ATOM 12949 C C . PHE A 1 81 ? -4.823 8.002 -7.735 1.00 0.00 81 PHE A C 9
ATOM 12950 O O . PHE A 1 81 ? -3.864 7.637 -8.427 1.00 0.00 81 PHE A O 9
ATOM 12967 N N . LEU A 1 82 ? -5.168 7.396 -6.612 1.00 0.00 82 LEU A N 9
ATOM 12968 C CA . LEU A 1 82 ? -4.437 6.244 -6.112 1.00 0.00 82 LEU A CA 9
ATOM 12969 C C . LEU A 1 82 ? -5.177 4.947 -6.425 1.00 0.00 82 LEU A C 9
ATOM 12970 O O . LEU A 1 82 ? -6.378 4.829 -6.183 1.00 0.00 82 LEU A O 9
ATOM 12986 N N . CYS A 1 83 ? -4.446 3.976 -6.961 1.00 0.00 83 CYS A N 9
ATOM 12987 C CA . CYS A 1 83 ? -5.022 2.682 -7.304 1.00 0.00 83 CYS A CA 9
ATOM 12988 C C . CYS A 1 83 ? -4.151 1.549 -6.771 1.00 0.00 83 CYS A C 9
ATOM 12989 O O . CYS A 1 83 ? -3.016 1.367 -7.211 1.00 0.00 83 CYS A O 9
ATOM 12997 N N . ILE A 1 84 ? -4.686 0.794 -5.818 1.00 0.00 84 ILE A N 9
ATOM 12998 C CA . ILE A 1 84 ? -3.950 -0.316 -5.225 1.00 0.00 84 ILE A CA 9
ATOM 12999 C C . ILE A 1 84 ? -4.382 -1.647 -5.822 1.00 0.00 84 ILE A C 9
ATOM 13000 O O . ILE A 1 84 ? -5.533 -2.056 -5.685 1.00 0.00 84 ILE A O 9
ATOM 13016 N N . PHE A 1 85 ? -3.442 -2.325 -6.470 1.00 0.00 85 PHE A N 9
ATOM 13017 C CA . PHE A 1 85 ? -3.724 -3.619 -7.066 1.00 0.00 85 PHE A CA 9
ATOM 13018 C C . PHE A 1 85 ? -3.164 -4.725 -6.183 1.00 0.00 85 PHE A C 9
ATOM 13019 O O . PHE A 1 85 ? -2.048 -5.198 -6.391 1.00 0.00 85 PHE A O 9
ATOM 13036 N N . ILE A 1 86 ? -3.948 -5.116 -5.188 1.00 0.00 86 ILE A N 9
ATOM 13037 C CA . ILE A 1 86 ? -3.544 -6.158 -4.248 1.00 0.00 86 ILE A CA 9
ATOM 13038 C C . ILE A 1 86 ? -4.047 -7.541 -4.681 1.00 0.00 86 ILE A C 9
ATOM 13039 O O . ILE A 1 86 ? -5.232 -7.848 -4.547 1.00 0.00 86 ILE A O 9
ATOM 13055 N N . PRO A 1 87 ? -3.151 -8.403 -5.206 1.00 0.00 87 PRO A N 9
ATOM 13056 C CA . PRO A 1 87 ? -3.517 -9.750 -5.648 1.00 0.00 87 PRO A CA 9
ATOM 13057 C C . PRO A 1 87 ? -3.728 -10.692 -4.468 1.00 0.00 87 PRO A C 9
ATOM 13058 O O . PRO A 1 87 ? -2.782 -11.040 -3.763 1.00 0.00 87 PRO A O 9
ATOM 13069 N N . THR A 1 88 ? -4.972 -11.099 -4.252 1.00 0.00 88 THR A N 9
ATOM 13070 C CA . THR A 1 88 ? -5.297 -11.995 -3.148 1.00 0.00 88 THR A CA 9
ATOM 13071 C C . THR A 1 88 ? -6.481 -12.896 -3.500 1.00 0.00 88 THR A C 9
ATOM 13072 O O . THR A 1 88 ? -7.441 -12.462 -4.137 1.00 0.00 88 THR A O 9
ATOM 13083 N N . LEU A 1 89 ? -6.397 -14.158 -3.084 1.00 0.00 89 LEU A N 9
ATOM 13084 C CA . LEU A 1 89 ? -7.449 -15.132 -3.357 1.00 0.00 89 LEU A CA 9
ATOM 13085 C C . LEU A 1 89 ? -8.711 -14.831 -2.554 1.00 0.00 89 LEU A C 9
ATOM 13086 O O . LEU A 1 89 ? -9.815 -15.180 -2.969 1.00 0.00 89 LEU A O 9
ATOM 13102 N N . PHE A 1 90 ? -8.539 -14.192 -1.398 1.00 0.00 90 PHE A N 9
ATOM 13103 C CA . PHE A 1 90 ? -9.659 -13.850 -0.528 1.00 0.00 90 PHE A CA 9
ATOM 13104 C C . PHE A 1 90 ? -10.188 -15.088 0.180 1.00 0.00 90 PHE A C 9
ATOM 13105 O O . PHE A 1 90 ? -10.239 -16.175 -0.396 1.00 0.00 90 PHE A O 9
ATOM 13122 N N . ASP A 1 91 ? -10.574 -14.909 1.437 1.00 0.00 91 ASP A N 9
ATOM 13123 C CA . ASP A 1 91 ? -11.099 -16.000 2.260 1.00 0.00 91 ASP A CA 9
ATOM 13124 C C . ASP A 1 91 ? -9.970 -16.840 2.856 1.00 0.00 91 ASP A C 9
ATOM 13125 O O . ASP A 1 91 ? -10.221 -17.812 3.566 1.00 0.00 91 ASP A O 9
ATOM 13134 N N . MET A 1 92 ? -8.727 -16.457 2.569 1.00 0.00 92 MET A N 9
ATOM 13135 C CA . MET A 1 92 ? -7.571 -17.176 3.089 1.00 0.00 92 MET A CA 9
ATOM 13136 C C . MET A 1 92 ? -7.264 -16.736 4.516 1.00 0.00 92 MET A C 9
ATOM 13137 O O . MET A 1 92 ? -6.780 -17.521 5.330 1.00 0.00 92 MET A O 9
ATOM 13151 N N . ASN A 1 93 ? -7.557 -15.473 4.813 1.00 0.00 93 ASN A N 9
ATOM 13152 C CA . ASN A 1 93 ? -7.319 -14.922 6.141 1.00 0.00 93 ASN A CA 9
ATOM 13153 C C . ASN A 1 93 ? -8.621 -14.809 6.935 1.00 0.00 93 ASN A C 9
ATOM 13154 O O . ASN A 1 93 ? -8.624 -14.338 8.072 1.00 0.00 93 ASN A O 9
ATOM 13165 N N . ASN A 1 94 ? -9.728 -15.244 6.332 1.00 0.00 94 ASN A N 9
ATOM 13166 C CA . ASN A 1 94 ? -11.032 -15.191 6.988 1.00 0.00 94 ASN A CA 9
ATOM 13167 C C . ASN A 1 94 ? -11.532 -13.751 7.091 1.00 0.00 94 ASN A C 9
ATOM 13168 O O . ASN A 1 94 ? -11.752 -13.233 8.185 1.00 0.00 94 ASN A O 9
ATOM 13179 N N . MET A 1 95 ? -11.712 -13.112 5.939 1.00 0.00 95 MET A N 9
ATOM 13180 C CA . MET A 1 95 ? -12.189 -11.734 5.895 1.00 0.00 95 MET A CA 9
ATOM 13181 C C . MET A 1 95 ? -11.243 -10.804 6.650 1.00 0.00 95 MET A C 9
ATOM 13182 O O . MET A 1 95 ? -11.682 -9.907 7.370 1.00 0.00 95 MET A O 9
ATOM 13196 N N . ASP A 1 96 ? -9.944 -11.024 6.480 1.00 0.00 96 ASP A N 9
ATOM 13197 C CA . ASP A 1 96 ? -8.937 -10.205 7.144 1.00 0.00 96 ASP A CA 9
ATOM 13198 C C . ASP A 1 96 ? -7.786 -9.883 6.197 1.00 0.00 96 ASP A C 9
ATOM 13199 O O . ASP A 1 96 ? -6.778 -10.588 6.167 1.00 0.00 96 ASP A O 9
ATOM 13208 N N . LEU A 1 97 ? -7.944 -8.813 5.423 1.00 0.00 97 LEU A N 9
ATOM 13209 C CA . LEU A 1 97 ? -6.919 -8.398 4.474 1.00 0.00 97 LEU A CA 9
ATOM 13210 C C . LEU A 1 97 ? -7.218 -7.008 3.922 1.00 0.00 97 LEU A C 9
ATOM 13211 O O . LEU A 1 97 ? -6.555 -6.033 4.276 1.00 0.00 97 LEU A O 9
ATOM 13227 N N . LEU A 1 98 ? -8.220 -6.924 3.053 1.00 0.00 98 LEU A N 9
ATOM 13228 C CA . LEU A 1 98 ? -8.607 -5.652 2.452 1.00 0.00 98 LEU A CA 9
ATOM 13229 C C . LEU A 1 98 ? -9.232 -4.725 3.490 1.00 0.00 98 LEU A C 9
ATOM 13230 O O . LEU A 1 98 ? -9.167 -3.503 3.363 1.00 0.00 98 LEU A O 9
ATOM 13246 N N . LYS A 1 99 ? -9.838 -5.314 4.517 1.00 0.00 99 LYS A N 9
ATOM 13247 C CA . LYS A 1 99 ? -10.475 -4.540 5.576 1.00 0.00 99 LYS A CA 9
ATOM 13248 C C . LYS A 1 99 ? -9.474 -3.603 6.246 1.00 0.00 99 LYS A C 9
ATOM 13249 O O . LYS A 1 99 ? -9.833 -2.513 6.691 1.00 0.00 99 LYS A O 9
ATOM 13268 N N . GLN A 1 100 ? -8.220 -4.034 6.315 1.00 0.00 100 GLN A N 9
ATOM 13269 C CA . GLN A 1 100 ? -7.170 -3.231 6.933 1.00 0.00 100 GLN A CA 9
ATOM 13270 C C . GLN A 1 100 ? -6.630 -2.195 5.953 1.00 0.00 100 GLN A C 9
ATOM 13271 O O . GLN A 1 100 ? -6.298 -1.074 6.340 1.00 0.00 100 GLN A O 9
ATOM 13285 N N . ALA A 1 101 ? -6.544 -2.577 4.684 1.00 0.00 101 ALA A N 9
ATOM 13286 C CA . ALA A 1 101 ? -6.045 -1.680 3.648 1.00 0.00 101 ALA A CA 9
ATOM 13287 C C . ALA A 1 101 ? -7.071 -0.602 3.315 1.00 0.00 101 ALA A C 9
ATOM 13288 O O . ALA A 1 101 ? -6.714 0.536 3.004 1.00 0.00 101 ALA A O 9
ATOM 13295 N N . LEU A 1 102 ? -8.347 -0.967 3.380 1.00 0.00 102 LEU A N 9
ATOM 13296 C CA . LEU A 1 102 ? -9.426 -0.032 3.084 1.00 0.00 102 LEU A CA 9
ATOM 13297 C C . LEU A 1 102 ? -9.657 0.925 4.249 1.00 0.00 102 LEU A C 9
ATOM 13298 O O . LEU A 1 102 ? -10.010 2.088 4.049 1.00 0.00 102 LEU A O 9
ATOM 13314 N N . LEU A 1 103 ? -9.459 0.430 5.466 1.00 0.00 103 LEU A N 9
ATOM 13315 C CA . LEU A 1 103 ? -9.651 1.242 6.662 1.00 0.00 103 LEU A CA 9
ATOM 13316 C C . LEU A 1 103 ? -8.488 2.208 6.869 1.00 0.00 103 LEU A C 9
ATOM 13317 O O . LEU A 1 103 ? -8.657 3.266 7.461 1.00 0.00 103 LEU A O 9
ATOM 13333 N N . ILE A 1 104 ? -7.310 1.835 6.378 1.00 0.00 104 ILE A N 9
ATOM 13334 C CA . ILE A 1 104 ? -6.127 2.673 6.520 1.00 0.00 104 ILE A CA 9
ATOM 13335 C C . ILE A 1 104 ? -6.119 3.800 5.490 1.00 0.00 104 ILE A C 9
ATOM 13336 O O . ILE A 1 104 ? -5.728 4.929 5.805 1.00 0.00 104 ILE A O 9
ATOM 13352 N N . LEU A 1 105 ? -6.544 3.503 4.272 1.00 0.00 105 LEU A N 9
ATOM 13353 C CA . LEU A 1 105 ? -6.578 4.507 3.212 1.00 0.00 105 LEU A CA 9
ATOM 13354 C C . LEU A 1 105 ? -7.674 5.526 3.472 1.00 0.00 105 LEU A C 9
ATOM 13355 O O . LEU A 1 105 ? -7.510 6.718 3.199 1.00 0.00 105 LEU A O 9
ATOM 13371 N N . HIS A 1 106 ? -8.807 5.061 3.993 1.00 0.00 106 HIS A N 9
ATOM 13372 C CA . HIS A 1 106 ? -9.932 5.930 4.287 1.00 0.00 106 HIS A CA 9
ATOM 13373 C C . HIS A 1 106 ? -9.631 6.847 5.468 1.00 0.00 106 HIS A C 9
ATOM 13374 O O . HIS A 1 106 ? -9.870 8.051 5.407 1.00 0.00 106 HIS A O 9
ATOM 13389 N N . ASN A 1 107 ? -9.108 6.265 6.542 1.00 0.00 107 ASN A N 9
ATOM 13390 C CA . ASN A 1 107 ? -8.775 7.030 7.737 1.00 0.00 107 ASN A CA 9
ATOM 13391 C C . ASN A 1 107 ? -7.731 8.104 7.434 1.00 0.00 107 ASN A C 9
ATOM 13392 O O . ASN A 1 107 ? -7.922 9.272 7.751 1.00 0.00 107 ASN A O 9
ATOM 13403 N N . ASP A 1 108 ? -6.636 7.692 6.808 1.00 0.00 108 ASP A N 9
ATOM 13404 C CA . ASP A 1 108 ? -5.556 8.618 6.468 1.00 0.00 108 ASP A CA 9
ATOM 13405 C C . ASP A 1 108 ? -6.080 9.787 5.638 1.00 0.00 108 ASP A C 9
ATOM 13406 O O . ASP A 1 108 ? -5.631 10.922 5.799 1.00 0.00 108 ASP A O 9
ATOM 13415 N N . LEU A 1 109 ? -7.028 9.497 4.751 1.00 0.00 109 LEU A N 9
ATOM 13416 C CA . LEU A 1 109 ? -7.610 10.529 3.899 1.00 0.00 109 LEU A CA 9
ATOM 13417 C C . LEU A 1 109 ? -8.498 11.476 4.709 1.00 0.00 109 LEU A C 9
ATOM 13418 O O . LEU A 1 109 ? -8.450 12.691 4.530 1.00 0.00 109 LEU A O 9
ATOM 13434 N N . HIS A 1 110 ? -9.295 10.902 5.605 1.00 0.00 110 HIS A N 9
ATOM 13435 C CA . HIS A 1 110 ? -10.187 11.694 6.450 1.00 0.00 110 HIS A CA 9
ATOM 13436 C C . HIS A 1 110 ? -9.453 12.274 7.657 1.00 0.00 110 HIS A C 9
ATOM 13437 O O . HIS A 1 110 ? -10.002 13.093 8.394 1.00 0.00 110 HIS A O 9
ATOM 13452 N N . GLU A 1 111 ? -8.208 11.836 7.860 1.00 0.00 111 GLU A N 9
ATOM 13453 C CA . GLU A 1 111 ? -7.408 12.316 8.986 1.00 0.00 111 GLU A CA 9
ATOM 13454 C C . GLU A 1 111 ? -6.751 13.661 8.674 1.00 0.00 111 GLU A C 9
ATOM 13455 O O . GLU A 1 111 ? -6.027 14.215 9.506 1.00 0.00 111 GLU A O 9
ATOM 13467 N N . TYR A 1 112 ? -7.011 14.201 7.482 1.00 0.00 112 TYR A N 9
ATOM 13468 C CA . TYR A 1 112 ? -6.436 15.484 7.084 1.00 0.00 112 TYR A CA 9
ATOM 13469 C C . TYR A 1 112 ? -7.532 16.490 6.768 1.00 0.00 112 TYR A C 9
ATOM 13470 O O . TYR A 1 112 ? -7.384 17.681 7.027 1.00 0.00 112 TYR A O 9
ATOM 13488 N N . VAL A 1 113 ? -8.631 15.993 6.204 1.00 0.00 113 VAL A N 9
ATOM 13489 C CA . VAL A 1 113 ? -9.757 16.844 5.852 1.00 0.00 113 VAL A CA 9
ATOM 13490 C C . VAL A 1 113 ? -10.781 16.901 6.986 1.00 0.00 113 VAL A C 9
ATOM 13491 O O . VAL A 1 113 ? -11.978 16.733 6.772 1.00 0.00 113 VAL A O 9
ATOM 13504 N N . GLU A 1 114 ? -10.290 17.136 8.199 1.00 0.00 114 GLU A N 9
ATOM 13505 C CA . GLU A 1 114 ? -11.155 17.221 9.375 1.00 0.00 114 GLU A CA 9
ATOM 13506 C C . GLU A 1 114 ? -11.668 18.640 9.576 1.00 0.00 114 GLU A C 9
ATOM 13507 O O . GLU A 1 114 ? -10.954 19.610 9.323 1.00 0.00 114 GLU A O 9
ATOM 13519 N N . THR A 1 26 ? -12.253 -12.547 -4.053 1.00 0.00 26 THR A N 10
ATOM 13520 C CA . THR A 1 26 ? -11.045 -13.355 -3.932 1.00 0.00 26 THR A CA 10
ATOM 13521 C C . THR A 1 26 ? -10.297 -13.420 -5.260 1.00 0.00 26 THR A C 10
ATOM 13522 O O . THR A 1 26 ? -10.766 -12.905 -6.275 1.00 0.00 26 THR A O 10
ATOM 13533 N N . SER A 1 27 ? -9.129 -14.057 -5.245 1.00 0.00 27 SER A N 10
ATOM 13534 C CA . SER A 1 27 ? -8.311 -14.193 -6.446 1.00 0.00 27 SER A CA 10
ATOM 13535 C C . SER A 1 27 ? -7.689 -12.857 -6.838 1.00 0.00 27 SER A C 10
ATOM 13536 O O . SER A 1 27 ? -6.469 -12.699 -6.813 1.00 0.00 27 SER A O 10
ATOM 13543 N N . LYS A 1 28 ? -8.534 -11.898 -7.200 1.00 0.00 28 LYS A N 10
ATOM 13544 C CA . LYS A 1 28 ? -8.063 -10.578 -7.590 1.00 0.00 28 LYS A CA 10
ATOM 13545 C C . LYS A 1 28 ? -8.880 -9.478 -6.926 1.00 0.00 28 LYS A C 10
ATOM 13546 O O . LYS A 1 28 ? -10.109 -9.473 -7.000 1.00 0.00 28 LYS A O 10
ATOM 13565 N N . GLN A 1 29 ? -8.191 -8.546 -6.274 1.00 0.00 29 GLN A N 10
ATOM 13566 C CA . GLN A 1 29 ? -8.857 -7.442 -5.594 1.00 0.00 29 GLN A CA 10
ATOM 13567 C C . GLN A 1 29 ? -8.091 -6.140 -5.788 1.00 0.00 29 GLN A C 10
ATOM 13568 O O . GLN A 1 29 ? -6.860 -6.131 -5.822 1.00 0.00 29 GLN A O 10
ATOM 13582 N N . GLU A 1 30 ? -8.828 -5.045 -5.928 1.00 0.00 30 GLU A N 10
ATOM 13583 C CA . GLU A 1 30 ? -8.218 -3.739 -6.123 1.00 0.00 30 GLU A CA 10
ATOM 13584 C C . GLU A 1 30 ? -8.892 -2.672 -5.266 1.00 0.00 30 GLU A C 10
ATOM 13585 O O . GLU A 1 30 ? -10.095 -2.442 -5.377 1.00 0.00 30 GLU A O 10
ATOM 13597 N N . LEU A 1 31 ? -8.108 -2.020 -4.414 1.00 0.00 31 LEU A N 10
ATOM 13598 C CA . LEU A 1 31 ? -8.631 -0.973 -3.544 1.00 0.00 31 LEU A CA 10
ATOM 13599 C C . LEU A 1 31 ? -8.364 0.405 -4.143 1.00 0.00 31 LEU A C 10
ATOM 13600 O O . LEU A 1 31 ? -7.257 0.933 -4.042 1.00 0.00 31 LEU A O 10
ATOM 13616 N N . ILE A 1 32 ? -9.381 0.979 -4.774 1.00 0.00 32 ILE A N 10
ATOM 13617 C CA . ILE A 1 32 ? -9.250 2.290 -5.394 1.00 0.00 32 ILE A CA 10
ATOM 13618 C C . ILE A 1 32 ? -9.811 3.391 -4.502 1.00 0.00 32 ILE A C 10
ATOM 13619 O O . ILE A 1 32 ? -10.933 3.290 -4.006 1.00 0.00 32 ILE A O 10
ATOM 13635 N N . LEU A 1 33 ? -9.024 4.444 -4.307 1.00 0.00 33 LEU A N 10
ATOM 13636 C CA . LEU A 1 33 ? -9.442 5.570 -3.481 1.00 0.00 33 LEU A CA 10
ATOM 13637 C C . LEU A 1 33 ? -8.434 6.711 -3.578 1.00 0.00 33 LEU A C 10
ATOM 13638 O O . LEU A 1 33 ? -7.656 6.782 -4.527 1.00 0.00 33 LEU A O 10
ATOM 13654 N N . VAL A 1 34 ? -8.457 7.608 -2.598 1.00 0.00 34 VAL A N 10
ATOM 13655 C CA . VAL A 1 34 ? -7.548 8.749 -2.589 1.00 0.00 34 VAL A CA 10
ATOM 13656 C C . VAL A 1 34 ? -7.816 9.669 -3.776 1.00 0.00 34 VAL A C 10
ATOM 13657 O O . VAL A 1 34 ? -7.805 9.222 -4.920 1.00 0.00 34 VAL A O 10
ATOM 13670 N N . LEU A 1 35 ? -8.058 10.931 -3.484 1.00 0.00 35 LEU A N 10
ATOM 13671 C CA . LEU A 1 35 ? -8.345 11.915 -4.509 1.00 0.00 35 LEU A CA 10
ATOM 13672 C C . LEU A 1 35 ? -7.520 13.175 -4.308 1.00 0.00 35 LEU A C 10
ATOM 13673 O O . LEU A 1 35 ? -6.815 13.310 -3.305 1.00 0.00 35 LEU A O 10
ATOM 13689 N N . LYS A 1 36 ? -7.625 14.111 -5.246 1.00 0.00 36 LYS A N 10
ATOM 13690 C CA . LYS A 1 36 ? -6.886 15.367 -5.171 1.00 0.00 36 LYS A CA 10
ATOM 13691 C C . LYS A 1 36 ? -5.387 15.138 -5.330 1.00 0.00 36 LYS A C 10
ATOM 13692 O O . LYS A 1 36 ? -4.787 15.551 -6.323 1.00 0.00 36 LYS A O 10
ATOM 13711 N N . GLY A 1 37 ? -4.779 14.481 -4.347 1.00 0.00 37 GLY A N 10
ATOM 13712 C CA . GLY A 1 37 ? -3.364 14.213 -4.392 1.00 0.00 37 GLY A CA 10
ATOM 13713 C C . GLY A 1 37 ? -2.552 15.172 -3.537 1.00 0.00 37 GLY A C 10
ATOM 13714 O O . GLY A 1 37 ? -2.455 14.989 -2.324 1.00 0.00 37 GLY A O 10
ATOM 13718 N N . GLU A 1 38 ? -1.985 16.198 -4.168 1.00 0.00 38 GLU A N 10
ATOM 13719 C CA . GLU A 1 38 ? -1.189 17.185 -3.454 1.00 0.00 38 GLU A CA 10
ATOM 13720 C C . GLU A 1 38 ? -0.028 16.528 -2.719 1.00 0.00 38 GLU A C 10
ATOM 13721 O O . GLU A 1 38 ? 0.102 15.307 -2.714 1.00 0.00 38 GLU A O 10
ATOM 13733 N N . LEU A 1 39 ? 0.806 17.342 -2.088 1.00 0.00 39 LEU A N 10
ATOM 13734 C CA . LEU A 1 39 ? 1.966 16.839 -1.348 1.00 0.00 39 LEU A CA 10
ATOM 13735 C C . LEU A 1 39 ? 2.884 16.043 -2.257 1.00 0.00 39 LEU A C 10
ATOM 13736 O O . LEU A 1 39 ? 2.567 14.923 -2.658 1.00 0.00 39 LEU A O 10
ATOM 13752 N N . ASP A 1 40 ? 4.037 16.622 -2.590 1.00 0.00 40 ASP A N 10
ATOM 13753 C CA . ASP A 1 40 ? 5.005 15.966 -3.448 1.00 0.00 40 ASP A CA 10
ATOM 13754 C C . ASP A 1 40 ? 6.246 15.560 -2.661 1.00 0.00 40 ASP A C 10
ATOM 13755 O O . ASP A 1 40 ? 6.265 15.626 -1.430 1.00 0.00 40 ASP A O 10
ATOM 13764 N N . LEU A 1 41 ? 7.286 15.132 -3.379 1.00 0.00 41 LEU A N 10
ATOM 13765 C CA . LEU A 1 41 ? 8.534 14.713 -2.756 1.00 0.00 41 LEU A CA 10
ATOM 13766 C C . LEU A 1 41 ? 8.328 13.476 -1.882 1.00 0.00 41 LEU A C 10
ATOM 13767 O O . LEU A 1 41 ? 8.684 12.366 -2.277 1.00 0.00 41 LEU A O 10
ATOM 13783 N N . HIS A 1 42 ? 7.757 13.676 -0.708 1.00 0.00 42 HIS A N 10
ATOM 13784 C CA . HIS A 1 42 ? 7.503 12.577 0.216 1.00 0.00 42 HIS A CA 10
ATOM 13785 C C . HIS A 1 42 ? 6.010 12.372 0.443 1.00 0.00 42 HIS A C 10
ATOM 13786 O O . HIS A 1 42 ? 5.399 13.075 1.248 1.00 0.00 42 HIS A O 10
ATOM 13801 N N . SER A 1 43 ? 5.432 11.418 -0.268 1.00 0.00 43 SER A N 10
ATOM 13802 C CA . SER A 1 43 ? 4.012 11.123 -0.143 1.00 0.00 43 SER A CA 10
ATOM 13803 C C . SER A 1 43 ? 3.757 10.129 0.987 1.00 0.00 43 SER A C 10
ATOM 13804 O O . SER A 1 43 ? 4.513 9.172 1.163 1.00 0.00 43 SER A O 10
ATOM 13812 N N . LYS A 1 44 ? 2.702 10.365 1.752 1.00 0.00 44 LYS A N 10
ATOM 13813 C CA . LYS A 1 44 ? 2.354 9.491 2.867 1.00 0.00 44 LYS A CA 10
ATOM 13814 C C . LYS A 1 44 ? 1.483 8.324 2.401 1.00 0.00 44 LYS A C 10
ATOM 13815 O O . LYS A 1 44 ? 1.515 7.243 2.988 1.00 0.00 44 LYS A O 10
ATOM 13834 N N . ASN A 1 45 ? 0.710 8.551 1.344 1.00 0.00 45 ASN A N 10
ATOM 13835 C CA . ASN A 1 45 ? -0.169 7.518 0.800 1.00 0.00 45 ASN A CA 10
ATOM 13836 C C . ASN A 1 45 ? 0.630 6.276 0.415 1.00 0.00 45 ASN A C 10
ATOM 13837 O O . ASN A 1 45 ? 0.408 5.191 0.956 1.00 0.00 45 ASN A O 10
ATOM 13848 N N . MET A 1 46 ? 1.560 6.439 -0.522 1.00 0.00 46 MET A N 10
ATOM 13849 C CA . MET A 1 46 ? 2.385 5.327 -0.979 1.00 0.00 46 MET A CA 10
ATOM 13850 C C . MET A 1 46 ? 3.124 4.686 0.188 1.00 0.00 46 MET A C 10
ATOM 13851 O O . MET A 1 46 ? 3.299 3.468 0.235 1.00 0.00 46 MET A O 10
ATOM 13865 N N . LYS A 1 47 ? 3.561 5.518 1.132 1.00 0.00 47 LYS A N 10
ATOM 13866 C CA . LYS A 1 47 ? 4.277 5.032 2.302 1.00 0.00 47 LYS A CA 10
ATOM 13867 C C . LYS A 1 47 ? 3.344 4.265 3.235 1.00 0.00 47 LYS A C 10
ATOM 13868 O O . LYS A 1 47 ? 3.784 3.408 4.003 1.00 0.00 47 LYS A O 10
ATOM 13887 N N . ASN A 1 48 ? 2.055 4.581 3.163 1.00 0.00 48 ASN A N 10
ATOM 13888 C CA . ASN A 1 48 ? 1.062 3.922 4.002 1.00 0.00 48 ASN A CA 10
ATOM 13889 C C . ASN A 1 48 ? 0.817 2.487 3.539 1.00 0.00 48 ASN A C 10
ATOM 13890 O O . ASN A 1 48 ? 0.573 1.599 4.354 1.00 0.00 48 ASN A O 10
ATOM 13901 N N . VAL A 1 49 ? 0.892 2.269 2.230 1.00 0.00 49 VAL A N 10
ATOM 13902 C CA . VAL A 1 49 ? 0.678 0.938 1.675 1.00 0.00 49 VAL A CA 10
ATOM 13903 C C . VAL A 1 49 ? 1.912 0.066 1.829 1.00 0.00 49 VAL A C 10
ATOM 13904 O O . VAL A 1 49 ? 1.827 -1.089 2.234 1.00 0.00 49 VAL A O 10
ATOM 13917 N N . ILE A 1 50 ? 3.080 0.630 1.510 1.00 0.00 50 ILE A N 10
ATOM 13918 C CA . ILE A 1 50 ? 4.330 -0.104 1.622 1.00 0.00 50 ILE A CA 10
ATOM 13919 C C . ILE A 1 50 ? 4.535 -0.613 3.045 1.00 0.00 50 ILE A C 10
ATOM 13920 O O . ILE A 1 50 ? 5.045 -1.713 3.256 1.00 0.00 50 ILE A O 10
ATOM 13936 N N . ASN A 1 51 ? 4.122 0.193 4.018 1.00 0.00 51 ASN A N 10
ATOM 13937 C CA . ASN A 1 51 ? 4.248 -0.177 5.422 1.00 0.00 51 ASN A CA 10
ATOM 13938 C C . ASN A 1 51 ? 3.216 -1.234 5.798 1.00 0.00 51 ASN A C 10
ATOM 13939 O O . ASN A 1 51 ? 3.563 -2.318 6.270 1.00 0.00 51 ASN A O 10
ATOM 13950 N N . ASN A 1 52 ? 1.936 -0.917 5.579 1.00 0.00 52 ASN A N 10
ATOM 13951 C CA . ASN A 1 52 ? 0.859 -1.839 5.892 1.00 0.00 52 ASN A CA 10
ATOM 13952 C C . ASN A 1 52 ? 1.012 -3.137 5.107 1.00 0.00 52 ASN A C 10
ATOM 13953 O O . ASN A 1 52 ? 0.879 -4.228 5.660 1.00 0.00 52 ASN A O 10
ATOM 13964 N N . ALA A 1 53 ? 1.300 -3.010 3.816 1.00 0.00 53 ALA A N 10
ATOM 13965 C CA . ALA A 1 53 ? 1.478 -4.171 2.953 1.00 0.00 53 ALA A CA 10
ATOM 13966 C C . ALA A 1 53 ? 2.619 -5.051 3.456 1.00 0.00 53 ALA A C 10
ATOM 13967 O O . ALA A 1 53 ? 2.611 -6.265 3.254 1.00 0.00 53 ALA A O 10
ATOM 13974 N N . LYS A 1 54 ? 3.587 -4.433 4.115 1.00 0.00 54 LYS A N 10
ATOM 13975 C CA . LYS A 1 54 ? 4.734 -5.164 4.652 1.00 0.00 54 LYS A CA 10
ATOM 13976 C C . LYS A 1 54 ? 4.301 -6.064 5.802 1.00 0.00 54 LYS A C 10
ATOM 13977 O O . LYS A 1 54 ? 4.674 -7.236 5.865 1.00 0.00 54 LYS A O 10
ATOM 13996 N N . LYS A 1 55 ? 3.500 -5.510 6.708 1.00 0.00 55 LYS A N 10
ATOM 13997 C CA . LYS A 1 55 ? 3.014 -6.262 7.856 1.00 0.00 55 LYS A CA 10
ATOM 13998 C C . LYS A 1 55 ? 2.141 -7.431 7.401 1.00 0.00 55 LYS A C 10
ATOM 13999 O O . LYS A 1 55 ? 2.171 -8.509 7.994 1.00 0.00 55 LYS A O 10
ATOM 14018 N N . ASN A 1 56 ? 1.371 -7.209 6.342 1.00 0.00 56 ASN A N 10
ATOM 14019 C CA . ASN A 1 56 ? 0.492 -8.243 5.803 1.00 0.00 56 ASN A CA 10
ATOM 14020 C C . ASN A 1 56 ? 1.305 -9.410 5.250 1.00 0.00 56 ASN A C 10
ATOM 14021 O O . ASN A 1 56 ? 1.125 -10.556 5.666 1.00 0.00 56 ASN A O 10
ATOM 14032 N N . LEU A 1 57 ? 2.199 -9.112 4.313 1.00 0.00 57 LEU A N 10
ATOM 14033 C CA . LEU A 1 57 ? 3.041 -10.138 3.704 1.00 0.00 57 LEU A CA 10
ATOM 14034 C C . LEU A 1 57 ? 3.731 -10.978 4.776 1.00 0.00 57 LEU A C 10
ATOM 14035 O O . LEU A 1 57 ? 3.573 -12.199 4.828 1.00 0.00 57 LEU A O 10
ATOM 14051 N N . GLU A 1 58 ? 4.493 -10.312 5.631 1.00 0.00 58 GLU A N 10
ATOM 14052 C CA . GLU A 1 58 ? 5.211 -10.986 6.705 1.00 0.00 58 GLU A CA 10
ATOM 14053 C C . GLU A 1 58 ? 4.237 -11.691 7.648 1.00 0.00 58 GLU A C 10
ATOM 14054 O O . GLU A 1 58 ? 4.583 -12.693 8.273 1.00 0.00 58 GLU A O 10
ATOM 14066 N N . LYS A 1 59 ? 3.021 -11.164 7.746 1.00 0.00 59 LYS A N 10
ATOM 14067 C CA . LYS A 1 59 ? 2.003 -11.754 8.612 1.00 0.00 59 LYS A CA 10
ATOM 14068 C C . LYS A 1 59 ? 1.728 -13.200 8.208 1.00 0.00 59 LYS A C 10
ATOM 14069 O O . LYS A 1 59 ? 1.495 -14.055 9.059 1.00 0.00 59 LYS A O 10
ATOM 14088 N N . TYR A 1 60 ? 1.777 -13.463 6.906 1.00 0.00 60 TYR A N 10
ATOM 14089 C CA . TYR A 1 60 ? 1.550 -14.805 6.394 1.00 0.00 60 TYR A CA 10
ATOM 14090 C C . TYR A 1 60 ? 2.795 -15.665 6.564 1.00 0.00 60 TYR A C 10
ATOM 14091 O O . TYR A 1 60 ? 2.709 -16.854 6.861 1.00 0.00 60 TYR A O 10
ATOM 14109 N N . PHE A 1 61 ? 3.956 -15.049 6.376 1.00 0.00 61 PHE A N 10
ATOM 14110 C CA . PHE A 1 61 ? 5.232 -15.751 6.512 1.00 0.00 61 PHE A CA 10
ATOM 14111 C C . PHE A 1 61 ? 5.565 -15.989 7.983 1.00 0.00 61 PHE A C 10
ATOM 14112 O O . PHE A 1 61 ? 6.313 -16.906 8.320 1.00 0.00 61 PHE A O 10
ATOM 14129 N N . LYS A 1 62 ? 5.016 -15.155 8.855 1.00 0.00 62 LYS A N 10
ATOM 14130 C CA . LYS A 1 62 ? 5.263 -15.278 10.285 1.00 0.00 62 LYS A CA 10
ATOM 14131 C C . LYS A 1 62 ? 4.272 -16.232 10.935 1.00 0.00 62 LYS A C 10
ATOM 14132 O O . LYS A 1 62 ? 4.603 -16.930 11.894 1.00 0.00 62 LYS A O 10
ATOM 14151 N N . GLU A 1 63 ? 3.047 -16.250 10.414 1.00 0.00 63 GLU A N 10
ATOM 14152 C CA . GLU A 1 63 ? 2.001 -17.109 10.955 1.00 0.00 63 GLU A CA 10
ATOM 14153 C C . GLU A 1 63 ? 1.856 -18.403 10.156 1.00 0.00 63 GLU A C 10
ATOM 14154 O O . GLU A 1 63 ? 1.862 -19.494 10.725 1.00 0.00 63 GLU A O 10
ATOM 14166 N N . HIS A 1 64 ? 1.706 -18.278 8.840 1.00 0.00 64 HIS A N 10
ATOM 14167 C CA . HIS A 1 64 ? 1.538 -19.448 7.980 1.00 0.00 64 HIS A CA 10
ATOM 14168 C C . HIS A 1 64 ? 2.790 -19.745 7.160 1.00 0.00 64 HIS A C 10
ATOM 14169 O O . HIS A 1 64 ? 2.765 -20.586 6.261 1.00 0.00 64 HIS A O 10
ATOM 14184 N N . PHE A 1 65 ? 3.879 -19.059 7.474 1.00 0.00 65 PHE A N 10
ATOM 14185 C CA . PHE A 1 65 ? 5.135 -19.260 6.763 1.00 0.00 65 PHE A CA 10
ATOM 14186 C C . PHE A 1 65 ? 4.941 -19.219 5.250 1.00 0.00 65 PHE A C 10
ATOM 14187 O O . PHE A 1 65 ? 3.844 -18.948 4.765 1.00 0.00 65 PHE A O 10
ATOM 14204 N N . LYS A 1 66 ? 6.009 -19.496 4.510 1.00 0.00 66 LYS A N 10
ATOM 14205 C CA . LYS A 1 66 ? 5.953 -19.494 3.052 1.00 0.00 66 LYS A CA 10
ATOM 14206 C C . LYS A 1 66 ? 5.480 -18.144 2.524 1.00 0.00 66 LYS A C 10
ATOM 14207 O O . LYS A 1 66 ? 4.979 -17.310 3.279 1.00 0.00 66 LYS A O 10
ATOM 14226 N N . GLU A 1 67 ? 5.627 -17.940 1.218 1.00 0.00 67 GLU A N 10
ATOM 14227 C CA . GLU A 1 67 ? 5.210 -16.694 0.587 1.00 0.00 67 GLU A CA 10
ATOM 14228 C C . GLU A 1 67 ? 3.819 -16.823 -0.004 1.00 0.00 67 GLU A C 10
ATOM 14229 O O . GLU A 1 67 ? 3.610 -17.556 -0.971 1.00 0.00 67 GLU A O 10
ATOM 14241 N N . PHE A 1 68 ? 2.864 -16.110 0.583 1.00 0.00 68 PHE A N 10
ATOM 14242 C CA . PHE A 1 68 ? 1.484 -16.148 0.112 1.00 0.00 68 PHE A CA 10
ATOM 14243 C C . PHE A 1 68 ? 0.811 -14.792 0.287 1.00 0.00 68 PHE A C 10
ATOM 14244 O O . PHE A 1 68 ? 1.178 -14.015 1.169 1.00 0.00 68 PHE A O 10
ATOM 14261 N N . ASP A 1 69 ? -0.176 -14.515 -0.558 1.00 0.00 69 ASP A N 10
ATOM 14262 C CA . ASP A 1 69 ? -0.905 -13.253 -0.498 1.00 0.00 69 ASP A CA 10
ATOM 14263 C C . ASP A 1 69 ? 0.017 -12.073 -0.790 1.00 0.00 69 ASP A C 10
ATOM 14264 O O . ASP A 1 69 ? 0.821 -11.677 0.054 1.00 0.00 69 ASP A O 10
ATOM 14273 N N . LYS A 1 70 ? -0.110 -11.512 -1.988 1.00 0.00 70 LYS A N 10
ATOM 14274 C CA . LYS A 1 70 ? 0.707 -10.373 -2.391 1.00 0.00 70 LYS A CA 10
ATOM 14275 C C . LYS A 1 70 ? -0.165 -9.144 -2.626 1.00 0.00 70 LYS A C 10
ATOM 14276 O O . LYS A 1 70 ? -1.385 -9.257 -2.772 1.00 0.00 70 LYS A O 10
ATOM 14295 N N . ILE A 1 71 ? 0.460 -7.971 -2.661 1.00 0.00 71 ILE A N 10
ATOM 14296 C CA . ILE A 1 71 ? -0.275 -6.732 -2.880 1.00 0.00 71 ILE A CA 10
ATOM 14297 C C . ILE A 1 71 ? 0.564 -5.689 -3.607 1.00 0.00 71 ILE A C 10
ATOM 14298 O O . ILE A 1 71 ? 1.421 -5.040 -3.008 1.00 0.00 71 ILE A O 10
ATOM 14314 N N . SER A 1 72 ? 0.302 -5.515 -4.895 1.00 0.00 72 SER A N 10
ATOM 14315 C CA . SER A 1 72 ? 1.007 -4.534 -5.685 1.00 0.00 72 SER A CA 10
ATOM 14316 C C . SER A 1 72 ? 0.223 -3.228 -5.708 1.00 0.00 72 SER A C 10
ATOM 14317 O O . SER A 1 72 ? -0.901 -3.179 -6.189 1.00 0.00 72 SER A O 10
ATOM 14325 N N . TYR A 1 73 ? 0.815 -2.177 -5.155 1.00 0.00 73 TYR A N 10
ATOM 14326 C CA . TYR A 1 73 ? 0.152 -0.881 -5.101 1.00 0.00 73 TYR A CA 10
ATOM 14327 C C . TYR A 1 73 ? 0.815 0.124 -6.030 1.00 0.00 73 TYR A C 10
ATOM 14328 O O . TYR A 1 73 ? 2.020 0.074 -6.264 1.00 0.00 73 TYR A O 10
ATOM 14346 N N . ASP A 1 74 ? 0.004 1.030 -6.572 1.00 0.00 74 ASP A N 10
ATOM 14347 C CA . ASP A 1 74 ? 0.504 2.047 -7.491 1.00 0.00 74 ASP A CA 10
ATOM 14348 C C . ASP A 1 74 ? -0.514 3.160 -7.692 1.00 0.00 74 ASP A C 10
ATOM 14349 O O . ASP A 1 74 ? -1.669 3.039 -7.294 1.00 0.00 74 ASP A O 10
ATOM 14358 N N . ILE A 1 75 ? -0.083 4.244 -8.324 1.00 0.00 75 ILE A N 10
ATOM 14359 C CA . ILE A 1 75 ? -0.953 5.382 -8.591 1.00 0.00 75 ILE A CA 10
ATOM 14360 C C . ILE A 1 75 ? -1.176 5.558 -10.089 1.00 0.00 75 ILE A C 10
ATOM 14361 O O . ILE A 1 75 ? -0.233 5.442 -10.883 1.00 0.00 75 ILE A O 10
ATOM 14377 N N . SER A 1 76 ? -2.416 5.842 -10.476 1.00 0.00 76 SER A N 10
ATOM 14378 C CA . SER A 1 76 ? -2.752 6.032 -11.885 1.00 0.00 76 SER A CA 10
ATOM 14379 C C . SER A 1 76 ? -3.585 7.293 -12.076 1.00 0.00 76 SER A C 10
ATOM 14380 O O . SER A 1 76 ? -3.737 8.102 -11.169 1.00 0.00 76 SER A O 10
ATOM 14388 N N . THR A 1 77 ? -4.127 7.449 -13.285 1.00 0.00 77 THR A N 10
ATOM 14389 C CA . THR A 1 77 ? -4.952 8.597 -13.616 1.00 0.00 77 THR A CA 10
ATOM 14390 C C . THR A 1 77 ? -4.153 9.889 -13.527 1.00 0.00 77 THR A C 10
ATOM 14391 O O . THR A 1 77 ? -3.463 10.140 -12.538 1.00 0.00 77 THR A O 10
ATOM 14402 N N . PRO A 1 78 ? -4.212 10.747 -14.573 1.00 0.00 78 PRO A N 10
ATOM 14403 C CA . PRO A 1 78 ? -3.492 12.014 -14.591 1.00 0.00 78 PRO A CA 10
ATOM 14404 C C . PRO A 1 78 ? -3.775 12.880 -13.365 1.00 0.00 78 PRO A C 10
ATOM 14405 O O . PRO A 1 78 ? -2.967 13.716 -12.970 1.00 0.00 78 PRO A O 10
ATOM 14416 N N . ILE A 1 79 ? -4.940 12.655 -12.761 1.00 0.00 79 ILE A N 10
ATOM 14417 C CA . ILE A 1 79 ? -5.333 13.408 -11.569 1.00 0.00 79 ILE A CA 10
ATOM 14418 C C . ILE A 1 79 ? -4.542 12.976 -10.339 1.00 0.00 79 ILE A C 10
ATOM 14419 O O . ILE A 1 79 ? -4.640 13.600 -9.279 1.00 0.00 79 ILE A O 10
ATOM 14435 N N . ASN A 1 80 ? -3.761 11.911 -10.482 1.00 0.00 80 ASN A N 10
ATOM 14436 C CA . ASN A 1 80 ? -2.953 11.399 -9.374 1.00 0.00 80 ASN A CA 10
ATOM 14437 C C . ASN A 1 80 ? -3.829 10.764 -8.304 1.00 0.00 80 ASN A C 10
ATOM 14438 O O . ASN A 1 80 ? -4.143 11.394 -7.285 1.00 0.00 80 ASN A O 10
ATOM 14449 N N . PHE A 1 81 ? -4.217 9.518 -8.531 1.00 0.00 81 PHE A N 10
ATOM 14450 C CA . PHE A 1 81 ? -5.050 8.793 -7.582 1.00 0.00 81 PHE A CA 10
ATOM 14451 C C . PHE A 1 81 ? -4.339 7.548 -7.078 1.00 0.00 81 PHE A C 10
ATOM 14452 O O . PHE A 1 81 ? -3.382 7.078 -7.692 1.00 0.00 81 PHE A O 10
ATOM 14469 N N . LEU A 1 82 ? -4.808 7.013 -5.953 1.00 0.00 82 LEU A N 10
ATOM 14470 C CA . LEU A 1 82 ? -4.212 5.817 -5.366 1.00 0.00 82 LEU A CA 10
ATOM 14471 C C . LEU A 1 82 ? -4.917 4.560 -5.866 1.00 0.00 82 LEU A C 10
ATOM 14472 O O . LEU A 1 82 ? -5.988 4.198 -5.373 1.00 0.00 82 LEU A O 10
ATOM 14488 N N . CYS A 1 83 ? -4.309 3.900 -6.848 1.00 0.00 83 CYS A N 10
ATOM 14489 C CA . CYS A 1 83 ? -4.873 2.681 -7.413 1.00 0.00 83 CYS A CA 10
ATOM 14490 C C . CYS A 1 83 ? -4.178 1.448 -6.849 1.00 0.00 83 CYS A C 10
ATOM 14491 O O . CYS A 1 83 ? -3.121 1.040 -7.336 1.00 0.00 83 CYS A O 10
ATOM 14499 N N . ILE A 1 84 ? -4.774 0.862 -5.822 1.00 0.00 84 ILE A N 10
ATOM 14500 C CA . ILE A 1 84 ? -4.212 -0.322 -5.187 1.00 0.00 84 ILE A CA 10
ATOM 14501 C C . ILE A 1 84 ? -4.784 -1.598 -5.794 1.00 0.00 84 ILE A C 10
ATOM 14502 O O . ILE A 1 84 ? -6.000 -1.759 -5.902 1.00 0.00 84 ILE A O 10
ATOM 14518 N N . PHE A 1 85 ? -3.895 -2.504 -6.181 1.00 0.00 85 PHE A N 10
ATOM 14519 C CA . PHE A 1 85 ? -4.297 -3.773 -6.773 1.00 0.00 85 PHE A CA 10
ATOM 14520 C C . PHE A 1 85 ? -3.690 -4.931 -5.983 1.00 0.00 85 PHE A C 10
ATOM 14521 O O . PHE A 1 85 ? -2.599 -5.399 -6.312 1.00 0.00 85 PHE A O 10
ATOM 14538 N N . ILE A 1 86 ? -4.395 -5.375 -4.952 1.00 0.00 86 ILE A N 10
ATOM 14539 C CA . ILE A 1 86 ? -3.920 -6.470 -4.111 1.00 0.00 86 ILE A CA 10
ATOM 14540 C C . ILE A 1 86 ? -4.278 -7.838 -4.703 1.00 0.00 86 ILE A C 10
ATOM 14541 O O . ILE A 1 86 ? -5.423 -8.281 -4.605 1.00 0.00 86 ILE A O 10
ATOM 14557 N N . PRO A 1 87 ? -3.304 -8.530 -5.329 1.00 0.00 87 PRO A N 10
ATOM 14558 C CA . PRO A 1 87 ? -3.521 -9.839 -5.927 1.00 0.00 87 PRO A CA 10
ATOM 14559 C C . PRO A 1 87 ? -3.311 -10.961 -4.917 1.00 0.00 87 PRO A C 10
ATOM 14560 O O . PRO A 1 87 ? -2.213 -11.133 -4.386 1.00 0.00 87 PRO A O 10
ATOM 14571 N N . THR A 1 88 ? -4.366 -11.719 -4.653 1.00 0.00 88 THR A N 10
ATOM 14572 C CA . THR A 1 88 ? -4.287 -12.819 -3.701 1.00 0.00 88 THR A CA 10
ATOM 14573 C C . THR A 1 88 ? -5.519 -13.713 -3.788 1.00 0.00 88 THR A C 10
ATOM 14574 O O . THR A 1 88 ? -6.636 -13.234 -3.993 1.00 0.00 88 THR A O 10
ATOM 14585 N N . LEU A 1 89 ? -5.311 -15.016 -3.626 1.00 0.00 89 LEU A N 10
ATOM 14586 C CA . LEU A 1 89 ? -6.404 -15.978 -3.683 1.00 0.00 89 LEU A CA 10
ATOM 14587 C C . LEU A 1 89 ? -6.986 -16.211 -2.293 1.00 0.00 89 LEU A C 10
ATOM 14588 O O . LEU A 1 89 ? -6.581 -17.133 -1.585 1.00 0.00 89 LEU A O 10
ATOM 14604 N N . PHE A 1 90 ? -7.935 -15.365 -1.905 1.00 0.00 90 PHE A N 10
ATOM 14605 C CA . PHE A 1 90 ? -8.569 -15.471 -0.602 1.00 0.00 90 PHE A CA 10
ATOM 14606 C C . PHE A 1 90 ? -9.194 -16.841 -0.415 1.00 0.00 90 PHE A C 10
ATOM 14607 O O . PHE A 1 90 ? -10.288 -17.124 -0.903 1.00 0.00 90 PHE A O 10
ATOM 14624 N N . ASP A 1 91 ? -8.472 -17.677 0.300 1.00 0.00 91 ASP A N 10
ATOM 14625 C CA . ASP A 1 91 ? -8.913 -19.039 0.583 1.00 0.00 91 ASP A CA 10
ATOM 14626 C C . ASP A 1 91 ? -7.875 -19.791 1.411 1.00 0.00 91 ASP A C 10
ATOM 14627 O O . ASP A 1 91 ? -8.222 -20.594 2.278 1.00 0.00 91 ASP A O 10
ATOM 14636 N N . MET A 1 92 ? -6.600 -19.529 1.137 1.00 0.00 92 MET A N 10
ATOM 14637 C CA . MET A 1 92 ? -5.514 -20.189 1.856 1.00 0.00 92 MET A CA 10
ATOM 14638 C C . MET A 1 92 ? -5.200 -19.467 3.164 1.00 0.00 92 MET A C 10
ATOM 14639 O O . MET A 1 92 ? -5.264 -20.058 4.240 1.00 0.00 92 MET A O 10
ATOM 14653 N N . ASN A 1 93 ? -4.858 -18.185 3.063 1.00 0.00 93 ASN A N 10
ATOM 14654 C CA . ASN A 1 93 ? -4.531 -17.384 4.240 1.00 0.00 93 ASN A CA 10
ATOM 14655 C C . ASN A 1 93 ? -5.639 -17.471 5.287 1.00 0.00 93 ASN A C 10
ATOM 14656 O O . ASN A 1 93 ? -5.385 -17.342 6.485 1.00 0.00 93 ASN A O 10
ATOM 14667 N N . ASN A 1 94 ? -6.867 -17.692 4.827 1.00 0.00 94 ASN A N 10
ATOM 14668 C CA . ASN A 1 94 ? -8.014 -17.800 5.724 1.00 0.00 94 ASN A CA 10
ATOM 14669 C C . ASN A 1 94 ? -8.146 -16.561 6.605 1.00 0.00 94 ASN A C 10
ATOM 14670 O O . ASN A 1 94 ? -8.680 -16.630 7.712 1.00 0.00 94 ASN A O 10
ATOM 14681 N N . MET A 1 95 ? -7.658 -15.428 6.109 1.00 0.00 95 MET A N 10
ATOM 14682 C CA . MET A 1 95 ? -7.725 -14.178 6.855 1.00 0.00 95 MET A CA 10
ATOM 14683 C C . MET A 1 95 ? -7.979 -12.999 5.917 1.00 0.00 95 MET A C 10
ATOM 14684 O O . MET A 1 95 ? -9.106 -12.516 5.805 1.00 0.00 95 MET A O 10
ATOM 14698 N N . ASP A 1 96 ? -6.927 -12.540 5.247 1.00 0.00 96 ASP A N 10
ATOM 14699 C CA . ASP A 1 96 ? -7.039 -11.418 4.322 1.00 0.00 96 ASP A CA 10
ATOM 14700 C C . ASP A 1 96 ? -7.540 -10.168 5.040 1.00 0.00 96 ASP A C 10
ATOM 14701 O O . ASP A 1 96 ? -8.743 -9.973 5.202 1.00 0.00 96 ASP A O 10
ATOM 14710 N N . LEU A 1 97 ? -6.606 -9.325 5.470 1.00 0.00 97 LEU A N 10
ATOM 14711 C CA . LEU A 1 97 ? -6.952 -8.094 6.171 1.00 0.00 97 LEU A CA 10
ATOM 14712 C C . LEU A 1 97 ? -7.009 -6.914 5.204 1.00 0.00 97 LEU A C 10
ATOM 14713 O O . LEU A 1 97 ? -6.075 -6.117 5.126 1.00 0.00 97 LEU A O 10
ATOM 14729 N N . LEU A 1 98 ? -8.112 -6.811 4.470 1.00 0.00 98 LEU A N 10
ATOM 14730 C CA . LEU A 1 98 ? -8.293 -5.729 3.510 1.00 0.00 98 LEU A CA 10
ATOM 14731 C C . LEU A 1 98 ? -8.917 -4.505 4.175 1.00 0.00 98 LEU A C 10
ATOM 14732 O O . LEU A 1 98 ? -8.732 -3.377 3.720 1.00 0.00 98 LEU A O 10
ATOM 14748 N N . LYS A 1 99 ? -9.661 -4.739 5.252 1.00 0.00 99 LYS A N 10
ATOM 14749 C CA . LYS A 1 99 ? -10.318 -3.658 5.981 1.00 0.00 99 LYS A CA 10
ATOM 14750 C C . LYS A 1 99 ? -9.315 -2.597 6.428 1.00 0.00 99 LYS A C 10
ATOM 14751 O O . LYS A 1 99 ? -9.677 -1.441 6.639 1.00 0.00 99 LYS A O 10
ATOM 14770 N N . GLN A 1 100 ? -8.054 -2.997 6.570 1.00 0.00 100 GLN A N 10
ATOM 14771 C CA . GLN A 1 100 ? -7.007 -2.073 6.993 1.00 0.00 100 GLN A CA 10
ATOM 14772 C C . GLN A 1 100 ? -6.519 -1.231 5.819 1.00 0.00 100 GLN A C 10
ATOM 14773 O O . GLN A 1 100 ? -6.221 -0.047 5.975 1.00 0.00 100 GLN A O 10
ATOM 14787 N N . ALA A 1 101 ? -6.444 -1.847 4.644 1.00 0.00 101 ALA A N 10
ATOM 14788 C CA . ALA A 1 101 ? -5.998 -1.151 3.445 1.00 0.00 101 ALA A CA 10
ATOM 14789 C C . ALA A 1 101 ? -6.941 -0.003 3.101 1.00 0.00 101 ALA A C 10
ATOM 14790 O O . ALA A 1 101 ? -6.505 1.075 2.697 1.00 0.00 101 ALA A O 10
ATOM 14797 N N . LEU A 1 102 ? -8.238 -0.245 3.269 1.00 0.00 102 LEU A N 10
ATOM 14798 C CA . LEU A 1 102 ? -9.247 0.767 2.981 1.00 0.00 102 LEU A CA 10
ATOM 14799 C C . LEU A 1 102 ? -9.306 1.808 4.093 1.00 0.00 102 LEU A C 10
ATOM 14800 O O . LEU A 1 102 ? -9.634 2.970 3.853 1.00 0.00 102 LEU A O 10
ATOM 14816 N N . LEU A 1 103 ? -8.987 1.383 5.312 1.00 0.00 103 LEU A N 10
ATOM 14817 C CA . LEU A 1 103 ? -9.004 2.279 6.462 1.00 0.00 103 LEU A CA 10
ATOM 14818 C C . LEU A 1 103 ? -7.791 3.206 6.454 1.00 0.00 103 LEU A C 10
ATOM 14819 O O . LEU A 1 103 ? -7.846 4.315 6.984 1.00 0.00 103 LEU A O 10
ATOM 14835 N N . ILE A 1 104 ? -6.698 2.746 5.853 1.00 0.00 104 ILE A N 10
ATOM 14836 C CA . ILE A 1 104 ? -5.484 3.536 5.782 1.00 0.00 104 ILE A CA 10
ATOM 14837 C C . ILE A 1 104 ? -5.552 4.558 4.649 1.00 0.00 104 ILE A C 10
ATOM 14838 O O . ILE A 1 104 ? -5.060 5.683 4.790 1.00 0.00 104 ILE A O 10
ATOM 14854 N N . LEU A 1 105 ? -6.148 4.171 3.533 1.00 0.00 105 LEU A N 10
ATOM 14855 C CA . LEU A 1 105 ? -6.275 5.066 2.387 1.00 0.00 105 LEU A CA 10
ATOM 14856 C C . LEU A 1 105 ? -7.381 6.080 2.617 1.00 0.00 105 LEU A C 10
ATOM 14857 O O . LEU A 1 105 ? -7.263 7.242 2.226 1.00 0.00 105 LEU A O 10
ATOM 14873 N N . HIS A 1 106 ? -8.458 5.638 3.258 1.00 0.00 106 HIS A N 10
ATOM 14874 C CA . HIS A 1 106 ? -9.592 6.518 3.546 1.00 0.00 106 HIS A CA 10
ATOM 14875 C C . HIS A 1 106 ? -9.235 7.534 4.625 1.00 0.00 106 HIS A C 10
ATOM 14876 O O . HIS A 1 106 ? -9.478 8.729 4.468 1.00 0.00 106 HIS A O 10
ATOM 14891 N N . ASN A 1 107 ? -8.657 7.051 5.720 1.00 0.00 107 ASN A N 10
ATOM 14892 C CA . ASN A 1 107 ? -8.266 7.916 6.825 1.00 0.00 107 ASN A CA 10
ATOM 14893 C C . ASN A 1 107 ? -7.270 8.977 6.361 1.00 0.00 107 ASN A C 10
ATOM 14894 O O . ASN A 1 107 ? -7.454 10.170 6.615 1.00 0.00 107 ASN A O 10
ATOM 14905 N N . ASP A 1 108 ? -6.231 8.534 5.674 1.00 0.00 108 ASP A N 10
ATOM 14906 C CA . ASP A 1 108 ? -5.204 9.437 5.170 1.00 0.00 108 ASP A CA 10
ATOM 14907 C C . ASP A 1 108 ? -5.812 10.496 4.252 1.00 0.00 108 ASP A C 10
ATOM 14908 O O . ASP A 1 108 ? -5.290 11.604 4.135 1.00 0.00 108 ASP A O 10
ATOM 14917 N N . LEU A 1 109 ? -6.915 10.134 3.601 1.00 0.00 109 LEU A N 10
ATOM 14918 C CA . LEU A 1 109 ? -7.595 11.049 2.692 1.00 0.00 109 LEU A CA 10
ATOM 14919 C C . LEU A 1 109 ? -8.723 11.802 3.401 1.00 0.00 109 LEU A C 10
ATOM 14920 O O . LEU A 1 109 ? -9.215 12.817 2.903 1.00 0.00 109 LEU A O 10
ATOM 14936 N N . HIS A 1 110 ? -9.136 11.302 4.563 1.00 0.00 110 HIS A N 10
ATOM 14937 C CA . HIS A 1 110 ? -10.207 11.921 5.333 1.00 0.00 110 HIS A CA 10
ATOM 14938 C C . HIS A 1 110 ? -9.910 13.394 5.626 1.00 0.00 110 HIS A C 10
ATOM 14939 O O . HIS A 1 110 ? -10.815 14.165 5.941 1.00 0.00 110 HIS A O 10
ATOM 14954 N N . GLU A 1 111 ? -8.640 13.773 5.525 1.00 0.00 111 GLU A N 10
ATOM 14955 C CA . GLU A 1 111 ? -8.240 15.153 5.786 1.00 0.00 111 GLU A CA 10
ATOM 14956 C C . GLU A 1 111 ? -8.591 16.077 4.621 1.00 0.00 111 GLU A C 10
ATOM 14957 O O . GLU A 1 111 ? -8.299 17.275 4.667 1.00 0.00 111 GLU A O 10
ATOM 14969 N N . TYR A 1 112 ? -9.214 15.542 3.579 1.00 0.00 112 TYR A N 10
ATOM 14970 C CA . TYR A 1 112 ? -9.587 16.334 2.420 1.00 0.00 112 TYR A CA 10
ATOM 14971 C C . TYR A 1 112 ? -10.920 15.872 1.841 1.00 0.00 112 TYR A C 10
ATOM 14972 O O . TYR A 1 112 ? -11.814 16.681 1.589 1.00 0.00 112 TYR A O 10
ATOM 14990 N N . VAL A 1 113 ? -11.047 14.567 1.628 1.00 0.00 113 VAL A N 10
ATOM 14991 C CA . VAL A 1 113 ? -12.269 13.999 1.073 1.00 0.00 113 VAL A CA 10
ATOM 14992 C C . VAL A 1 113 ? -13.461 14.260 1.993 1.00 0.00 113 VAL A C 10
ATOM 14993 O O . VAL A 1 113 ? -13.638 13.596 3.012 1.00 0.00 113 VAL A O 10
ATOM 15006 N N . GLU A 1 114 ? -14.277 15.238 1.618 1.00 0.00 114 GLU A N 10
ATOM 15007 C CA . GLU A 1 114 ? -15.458 15.596 2.396 1.00 0.00 114 GLU A CA 10
ATOM 15008 C C . GLU A 1 114 ? -16.643 15.874 1.480 1.00 0.00 114 GLU A C 10
ATOM 15009 O O . GLU A 1 114 ? -16.732 16.940 0.872 1.00 0.00 114 GLU A O 10
ATOM 15021 N N . THR A 1 26 ? -12.702 -14.411 -6.410 1.00 0.00 26 THR A N 11
ATOM 15022 C CA . THR A 1 26 ? -11.543 -14.302 -5.533 1.00 0.00 26 THR A CA 11
ATOM 15023 C C . THR A 1 26 ? -10.253 -14.251 -6.345 1.00 0.00 26 THR A C 11
ATOM 15024 O O . THR A 1 26 ? -10.276 -14.372 -7.570 1.00 0.00 26 THR A O 11
ATOM 15035 N N . SER A 1 27 ? -9.130 -14.068 -5.650 1.00 0.00 27 SER A N 11
ATOM 15036 C CA . SER A 1 27 ? -7.814 -13.997 -6.291 1.00 0.00 27 SER A CA 11
ATOM 15037 C C . SER A 1 27 ? -7.515 -12.592 -6.816 1.00 0.00 27 SER A C 11
ATOM 15038 O O . SER A 1 27 ? -6.363 -12.265 -7.101 1.00 0.00 27 SER A O 11
ATOM 15045 N N . LYS A 1 28 ? -8.548 -11.763 -6.944 1.00 0.00 28 LYS A N 11
ATOM 15046 C CA . LYS A 1 28 ? -8.369 -10.405 -7.440 1.00 0.00 28 LYS A CA 11
ATOM 15047 C C . LYS A 1 28 ? -9.117 -9.392 -6.578 1.00 0.00 28 LYS A C 11
ATOM 15048 O O . LYS A 1 28 ? -10.316 -9.530 -6.336 1.00 0.00 28 LYS A O 11
ATOM 15067 N N . GLN A 1 29 ? -8.398 -8.370 -6.124 1.00 0.00 29 GLN A N 11
ATOM 15068 C CA . GLN A 1 29 ? -8.987 -7.324 -5.297 1.00 0.00 29 GLN A CA 11
ATOM 15069 C C . GLN A 1 29 ? -8.307 -5.987 -5.559 1.00 0.00 29 GLN A C 11
ATOM 15070 O O . GLN A 1 29 ? -7.095 -5.927 -5.768 1.00 0.00 29 GLN A O 11
ATOM 15084 N N . GLU A 1 30 ? -9.096 -4.920 -5.562 1.00 0.00 30 GLU A N 11
ATOM 15085 C CA . GLU A 1 30 ? -8.566 -3.587 -5.814 1.00 0.00 30 GLU A CA 11
ATOM 15086 C C . GLU A 1 30 ? -9.136 -2.567 -4.831 1.00 0.00 30 GLU A C 11
ATOM 15087 O O . GLU A 1 30 ? -10.332 -2.569 -4.541 1.00 0.00 30 GLU A O 11
ATOM 15099 N N . LEU A 1 31 ? -8.270 -1.694 -4.328 1.00 0.00 31 LEU A N 11
ATOM 15100 C CA . LEU A 1 31 ? -8.681 -0.662 -3.383 1.00 0.00 31 LEU A CA 11
ATOM 15101 C C . LEU A 1 31 ? -8.098 0.691 -3.779 1.00 0.00 31 LEU A C 11
ATOM 15102 O O . LEU A 1 31 ? -6.883 0.886 -3.755 1.00 0.00 31 LEU A O 11
ATOM 15118 N N . ILE A 1 32 ? -8.974 1.619 -4.151 1.00 0.00 32 ILE A N 11
ATOM 15119 C CA . ILE A 1 32 ? -8.550 2.952 -4.563 1.00 0.00 32 ILE A CA 11
ATOM 15120 C C . ILE A 1 32 ? -8.236 3.835 -3.360 1.00 0.00 32 ILE A C 11
ATOM 15121 O O . ILE A 1 32 ? -8.835 3.687 -2.295 1.00 0.00 32 ILE A O 11
ATOM 15137 N N . LEU A 1 33 ? -7.297 4.759 -3.542 1.00 0.00 33 LEU A N 11
ATOM 15138 C CA . LEU A 1 33 ? -6.906 5.675 -2.478 1.00 0.00 33 LEU A CA 11
ATOM 15139 C C . LEU A 1 33 ? -6.866 7.108 -2.992 1.00 0.00 33 LEU A C 11
ATOM 15140 O O . LEU A 1 33 ? -6.700 7.349 -4.189 1.00 0.00 33 LEU A O 11
ATOM 15156 N N . VAL A 1 34 ? -7.027 8.057 -2.078 1.00 0.00 34 VAL A N 11
ATOM 15157 C CA . VAL A 1 34 ? -7.018 9.475 -2.427 1.00 0.00 34 VAL A CA 11
ATOM 15158 C C . VAL A 1 34 ? -8.283 9.864 -3.184 1.00 0.00 34 VAL A C 11
ATOM 15159 O O . VAL A 1 34 ? -8.692 9.183 -4.124 1.00 0.00 34 VAL A O 11
ATOM 15172 N N . LEU A 1 35 ? -8.893 10.955 -2.765 1.00 0.00 35 LEU A N 11
ATOM 15173 C CA . LEU A 1 35 ? -10.109 11.441 -3.387 1.00 0.00 35 LEU A CA 11
ATOM 15174 C C . LEU A 1 35 ? -9.993 12.930 -3.723 1.00 0.00 35 LEU A C 11
ATOM 15175 O O . LEU A 1 35 ? -10.217 13.339 -4.863 1.00 0.00 35 LEU A O 11
ATOM 15191 N N . LYS A 1 36 ? -9.634 13.726 -2.724 1.00 0.00 36 LYS A N 11
ATOM 15192 C CA . LYS A 1 36 ? -9.483 15.166 -2.912 1.00 0.00 36 LYS A CA 11
ATOM 15193 C C . LYS A 1 36 ? -8.767 15.796 -1.721 1.00 0.00 36 LYS A C 11
ATOM 15194 O O . LYS A 1 36 ? -9.384 16.087 -0.697 1.00 0.00 36 LYS A O 11
ATOM 15213 N N . GLY A 1 37 ? -7.464 16.006 -1.863 1.00 0.00 37 GLY A N 11
ATOM 15214 C CA . GLY A 1 37 ? -6.686 16.599 -0.792 1.00 0.00 37 GLY A CA 11
ATOM 15215 C C . GLY A 1 37 ? -5.345 17.121 -1.268 1.00 0.00 37 GLY A C 11
ATOM 15216 O O . GLY A 1 37 ? -5.150 18.331 -1.388 1.00 0.00 37 GLY A O 11
ATOM 15220 N N . GLU A 1 38 ? -4.420 16.207 -1.538 1.00 0.00 38 GLU A N 11
ATOM 15221 C CA . GLU A 1 38 ? -3.087 16.576 -2.001 1.00 0.00 38 GLU A CA 11
ATOM 15222 C C . GLU A 1 38 ? -3.117 16.952 -3.480 1.00 0.00 38 GLU A C 11
ATOM 15223 O O . GLU A 1 38 ? -3.897 16.401 -4.255 1.00 0.00 38 GLU A O 11
ATOM 15235 N N . LEU A 1 39 ? -2.257 17.887 -3.859 1.00 0.00 39 LEU A N 11
ATOM 15236 C CA . LEU A 1 39 ? -2.176 18.331 -5.252 1.00 0.00 39 LEU A CA 11
ATOM 15237 C C . LEU A 1 39 ? -0.732 18.445 -5.701 1.00 0.00 39 LEU A C 11
ATOM 15238 O O . LEU A 1 39 ? -0.320 17.819 -6.673 1.00 0.00 39 LEU A O 11
ATOM 15254 N N . ASP A 1 40 ? 0.044 19.258 -4.990 1.00 0.00 40 ASP A N 11
ATOM 15255 C CA . ASP A 1 40 ? 1.448 19.466 -5.319 1.00 0.00 40 ASP A CA 11
ATOM 15256 C C . ASP A 1 40 ? 2.222 18.146 -5.245 1.00 0.00 40 ASP A C 11
ATOM 15257 O O . ASP A 1 40 ? 2.588 17.576 -6.274 1.00 0.00 40 ASP A O 11
ATOM 15266 N N . LEU A 1 41 ? 2.458 17.675 -4.029 1.00 0.00 41 LEU A N 11
ATOM 15267 C CA . LEU A 1 41 ? 3.185 16.426 -3.815 1.00 0.00 41 LEU A CA 11
ATOM 15268 C C . LEU A 1 41 ? 2.530 15.594 -2.719 1.00 0.00 41 LEU A C 11
ATOM 15269 O O . LEU A 1 41 ? 1.517 15.993 -2.146 1.00 0.00 41 LEU A O 11
ATOM 15285 N N . HIS A 1 42 ? 3.106 14.430 -2.441 1.00 0.00 42 HIS A N 11
ATOM 15286 C CA . HIS A 1 42 ? 2.587 13.540 -1.412 1.00 0.00 42 HIS A CA 11
ATOM 15287 C C . HIS A 1 42 ? 3.693 12.668 -0.839 1.00 0.00 42 HIS A C 11
ATOM 15288 O O . HIS A 1 42 ? 4.058 12.802 0.325 1.00 0.00 42 HIS A O 11
ATOM 15303 N N . SER A 1 43 ? 4.222 11.768 -1.660 1.00 0.00 43 SER A N 11
ATOM 15304 C CA . SER A 1 43 ? 5.289 10.867 -1.243 1.00 0.00 43 SER A CA 11
ATOM 15305 C C . SER A 1 43 ? 4.770 9.825 -0.253 1.00 0.00 43 SER A C 11
ATOM 15306 O O . SER A 1 43 ? 4.800 8.627 -0.526 1.00 0.00 43 SER A O 11
ATOM 15314 N N . LYS A 1 44 ? 4.300 10.293 0.902 1.00 0.00 44 LYS A N 11
ATOM 15315 C CA . LYS A 1 44 ? 3.777 9.404 1.937 1.00 0.00 44 LYS A CA 11
ATOM 15316 C C . LYS A 1 44 ? 2.794 8.387 1.357 1.00 0.00 44 LYS A C 11
ATOM 15317 O O . LYS A 1 44 ? 2.639 7.295 1.900 1.00 0.00 44 LYS A O 11
ATOM 15336 N N . ASN A 1 45 ? 2.145 8.756 0.263 1.00 0.00 45 ASN A N 11
ATOM 15337 C CA . ASN A 1 45 ? 1.178 7.873 -0.384 1.00 0.00 45 ASN A CA 11
ATOM 15338 C C . ASN A 1 45 ? 1.799 6.513 -0.697 1.00 0.00 45 ASN A C 11
ATOM 15339 O O . ASN A 1 45 ? 1.408 5.495 -0.125 1.00 0.00 45 ASN A O 11
ATOM 15350 N N . MET A 1 46 ? 2.768 6.505 -1.608 1.00 0.00 46 MET A N 11
ATOM 15351 C CA . MET A 1 46 ? 3.441 5.269 -1.996 1.00 0.00 46 MET A CA 11
ATOM 15352 C C . MET A 1 46 ? 4.062 4.583 -0.783 1.00 0.00 46 MET A C 11
ATOM 15353 O O . MET A 1 46 ? 4.157 3.358 -0.730 1.00 0.00 46 MET A O 11
ATOM 15367 N N . LYS A 1 47 ? 4.474 5.381 0.188 1.00 0.00 47 LYS A N 11
ATOM 15368 C CA . LYS A 1 47 ? 5.085 4.855 1.405 1.00 0.00 47 LYS A CA 11
ATOM 15369 C C . LYS A 1 47 ? 4.028 4.272 2.337 1.00 0.00 47 LYS A C 11
ATOM 15370 O O . LYS A 1 47 ? 4.326 3.420 3.173 1.00 0.00 47 LYS A O 11
ATOM 15389 N N . ASN A 1 48 ? 2.787 4.733 2.183 1.00 0.00 48 ASN A N 11
ATOM 15390 C CA . ASN A 1 48 ? 1.690 4.258 3.015 1.00 0.00 48 ASN A CA 11
ATOM 15391 C C . ASN A 1 48 ? 1.253 2.860 2.590 1.00 0.00 48 ASN A C 11
ATOM 15392 O O . ASN A 1 48 ? 0.900 2.029 3.428 1.00 0.00 48 ASN A O 11
ATOM 15403 N N . VAL A 1 49 ? 1.279 2.603 1.285 1.00 0.00 49 VAL A N 11
ATOM 15404 C CA . VAL A 1 49 ? 0.883 1.303 0.756 1.00 0.00 49 VAL A CA 11
ATOM 15405 C C . VAL A 1 49 ? 1.971 0.260 0.987 1.00 0.00 49 VAL A C 11
ATOM 15406 O O . VAL A 1 49 ? 1.688 -0.864 1.403 1.00 0.00 49 VAL A O 11
ATOM 15419 N N . ILE A 1 50 ? 3.217 0.638 0.716 1.00 0.00 50 ILE A N 11
ATOM 15420 C CA . ILE A 1 50 ? 4.343 -0.269 0.895 1.00 0.00 50 ILE A CA 11
ATOM 15421 C C . ILE A 1 50 ? 4.455 -0.726 2.347 1.00 0.00 50 ILE A C 11
ATOM 15422 O O . ILE A 1 50 ? 4.681 -1.904 2.621 1.00 0.00 50 ILE A O 11
ATOM 15438 N N . ASN A 1 51 ? 4.293 0.213 3.274 1.00 0.00 51 ASN A N 11
ATOM 15439 C CA . ASN A 1 51 ? 4.373 -0.098 4.696 1.00 0.00 51 ASN A CA 11
ATOM 15440 C C . ASN A 1 51 ? 3.246 -1.036 5.112 1.00 0.00 51 ASN A C 11
ATOM 15441 O O . ASN A 1 51 ? 3.488 -2.099 5.684 1.00 0.00 51 ASN A O 11
ATOM 15452 N N . ASN A 1 52 ? 2.012 -0.636 4.820 1.00 0.00 52 ASN A N 11
ATOM 15453 C CA . ASN A 1 52 ? 0.848 -1.444 5.163 1.00 0.00 52 ASN A CA 11
ATOM 15454 C C . ASN A 1 52 ? 0.910 -2.801 4.472 1.00 0.00 52 ASN A C 11
ATOM 15455 O O . ASN A 1 52 ? 0.685 -3.838 5.096 1.00 0.00 52 ASN A O 11
ATOM 15466 N N . ALA A 1 53 ? 1.225 -2.787 3.181 1.00 0.00 53 ALA A N 11
ATOM 15467 C CA . ALA A 1 53 ? 1.326 -4.018 2.407 1.00 0.00 53 ALA A CA 11
ATOM 15468 C C . ALA A 1 53 ? 2.345 -4.966 3.030 1.00 0.00 53 ALA A C 11
ATOM 15469 O O . ALA A 1 53 ? 2.208 -6.188 2.946 1.00 0.00 53 ALA A O 11
ATOM 15476 N N . LYS A 1 54 ? 3.362 -4.392 3.664 1.00 0.00 54 LYS A N 11
ATOM 15477 C CA . LYS A 1 54 ? 4.404 -5.181 4.311 1.00 0.00 54 LYS A CA 1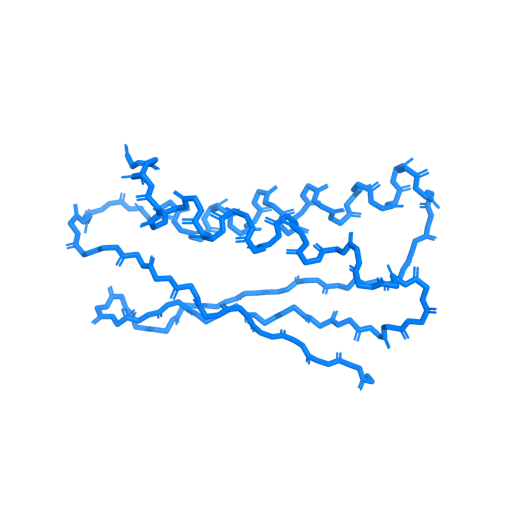1
ATOM 15478 C C . LYS A 1 54 ? 3.879 -5.807 5.597 1.00 0.00 54 LYS A C 11
ATOM 15479 O O . LYS A 1 54 ? 4.247 -6.930 5.949 1.00 0.00 54 LYS A O 11
ATOM 15498 N N . LYS A 1 55 ? 3.014 -5.077 6.293 1.00 0.00 55 LYS A N 11
ATOM 15499 C CA . LYS A 1 55 ? 2.434 -5.564 7.538 1.00 0.00 55 LYS A CA 11
ATOM 15500 C C . LYS A 1 55 ? 1.648 -6.847 7.297 1.00 0.00 55 LYS A C 11
ATOM 15501 O O . LYS A 1 55 ? 1.853 -7.850 7.979 1.00 0.00 55 LYS A O 11
ATOM 15520 N N . ASN A 1 56 ? 0.752 -6.809 6.314 1.00 0.00 56 ASN A N 11
ATOM 15521 C CA . ASN A 1 56 ? -0.061 -7.971 5.977 1.00 0.00 56 ASN A CA 11
ATOM 15522 C C . ASN A 1 56 ? 0.822 -9.147 5.572 1.00 0.00 56 ASN A C 11
ATOM 15523 O O . ASN A 1 56 ? 0.747 -10.225 6.162 1.00 0.00 56 ASN A O 11
ATOM 15534 N N . LEU A 1 57 ? 1.664 -8.929 4.563 1.00 0.00 57 LEU A N 11
ATOM 15535 C CA . LEU A 1 57 ? 2.569 -9.971 4.081 1.00 0.00 57 LEU A CA 11
ATOM 15536 C C . LEU A 1 57 ? 3.299 -10.632 5.243 1.00 0.00 57 LEU A C 11
ATOM 15537 O O . LEU A 1 57 ? 3.216 -11.846 5.436 1.00 0.00 57 LEU A O 11
ATOM 15553 N N . GLU A 1 58 ? 4.011 -9.822 6.018 1.00 0.00 58 GLU A N 11
ATOM 15554 C CA . GLU A 1 58 ? 4.752 -10.323 7.169 1.00 0.00 58 GLU A CA 11
ATOM 15555 C C . GLU A 1 58 ? 3.813 -10.992 8.166 1.00 0.00 58 GLU A C 11
ATOM 15556 O O . GLU A 1 58 ? 4.210 -11.901 8.894 1.00 0.00 58 GLU A O 11
ATOM 15568 N N . LYS A 1 59 ? 2.561 -10.538 8.192 1.00 0.00 59 LYS A N 11
ATOM 15569 C CA . LYS A 1 59 ? 1.564 -11.097 9.097 1.00 0.00 59 LYS A CA 11
ATOM 15570 C C . LYS A 1 59 ? 1.418 -12.597 8.876 1.00 0.00 59 LYS A C 11
ATOM 15571 O O . LYS A 1 59 ? 1.228 -13.360 9.823 1.00 0.00 59 LYS A O 11
ATOM 15590 N N . TYR A 1 60 ? 1.516 -13.015 7.618 1.00 0.00 60 TYR A N 11
ATOM 15591 C CA . TYR A 1 60 ? 1.402 -14.426 7.272 1.00 0.00 60 TYR A CA 11
ATOM 15592 C C . TYR A 1 60 ? 2.732 -15.141 7.490 1.00 0.00 60 TYR A C 11
ATOM 15593 O O . TYR A 1 60 ? 2.766 -16.317 7.851 1.00 0.00 60 TYR A O 11
ATOM 15611 N N . PHE A 1 61 ? 3.825 -14.418 7.268 1.00 0.00 61 PHE A N 11
ATOM 15612 C CA . PHE A 1 61 ? 5.161 -14.979 7.440 1.00 0.00 61 PHE A CA 11
ATOM 15613 C C . PHE A 1 61 ? 5.499 -15.147 8.917 1.00 0.00 61 PHE A C 11
ATOM 15614 O O . PHE A 1 61 ? 6.289 -16.014 9.287 1.00 0.00 61 PHE A O 11
ATOM 15631 N N . LYS A 1 62 ? 4.901 -14.311 9.758 1.00 0.00 62 LYS A N 11
ATOM 15632 C CA . LYS A 1 62 ? 5.144 -14.370 11.194 1.00 0.00 62 LYS A CA 11
ATOM 15633 C C . LYS A 1 62 ? 4.198 -15.354 11.877 1.00 0.00 62 LYS A C 11
ATOM 15634 O O . LYS A 1 62 ? 4.522 -15.912 12.926 1.00 0.00 62 LYS A O 11
ATOM 15653 N N . GLU A 1 63 ? 3.028 -15.559 11.281 1.00 0.00 63 GLU A N 11
ATOM 15654 C CA . GLU A 1 63 ? 2.037 -16.471 11.842 1.00 0.00 63 GLU A CA 11
ATOM 15655 C C . GLU A 1 63 ? 2.105 -17.843 11.177 1.00 0.00 63 GLU A C 11
ATOM 15656 O O . GLU A 1 63 ? 2.128 -18.870 11.856 1.00 0.00 63 GLU A O 11
ATOM 15668 N N . HIS A 1 64 ? 2.128 -17.857 9.849 1.00 0.00 64 HIS A N 11
ATOM 15669 C CA . HIS A 1 64 ? 2.184 -19.109 9.100 1.00 0.00 64 HIS A CA 11
ATOM 15670 C C . HIS A 1 64 ? 3.612 -19.466 8.702 1.00 0.00 64 HIS A C 11
ATOM 15671 O O . HIS A 1 64 ? 3.834 -20.388 7.917 1.00 0.00 64 HIS A O 11
ATOM 15686 N N . PHE A 1 65 ? 4.575 -18.735 9.246 1.00 0.00 65 PHE A N 11
ATOM 15687 C CA . PHE A 1 65 ? 5.984 -18.976 8.947 1.00 0.00 65 PHE A CA 11
ATOM 15688 C C . PHE A 1 65 ? 6.229 -19.027 7.441 1.00 0.00 65 PHE A C 11
ATOM 15689 O O . PHE A 1 65 ? 7.172 -19.669 6.976 1.00 0.00 65 PHE A O 11
ATOM 15706 N N . LYS A 1 66 ? 5.374 -18.347 6.681 1.00 0.00 66 LYS A N 11
ATOM 15707 C CA . LYS A 1 66 ? 5.499 -18.317 5.229 1.00 0.00 66 LYS A CA 11
ATOM 15708 C C . LYS A 1 66 ? 4.875 -17.048 4.655 1.00 0.00 66 LYS A C 11
ATOM 15709 O O . LYS A 1 66 ? 3.917 -16.510 5.209 1.00 0.00 66 LYS A O 11
ATOM 15728 N N . GLU A 1 67 ? 5.427 -16.576 3.542 1.00 0.00 67 GLU A N 11
ATOM 15729 C CA . GLU A 1 67 ? 4.925 -15.370 2.893 1.00 0.00 67 GLU A CA 11
ATOM 15730 C C . GLU A 1 67 ? 3.734 -15.689 1.996 1.00 0.00 67 GLU A C 11
ATOM 15731 O O . GLU A 1 67 ? 3.866 -16.405 1.003 1.00 0.00 67 GLU A O 11
ATOM 15743 N N . PHE A 1 68 ? 2.571 -15.151 2.350 1.00 0.00 68 PHE A N 11
ATOM 15744 C CA . PHE A 1 68 ? 1.355 -15.377 1.576 1.00 0.00 68 PHE A CA 11
ATOM 15745 C C . PHE A 1 68 ? 0.673 -14.055 1.237 1.00 0.00 68 PHE A C 11
ATOM 15746 O O . PHE A 1 68 ? 1.031 -13.006 1.773 1.00 0.00 68 PHE A O 11
ATOM 15763 N N . ASP A 1 69 ? -0.309 -14.112 0.343 1.00 0.00 69 ASP A N 11
ATOM 15764 C CA . ASP A 1 69 ? -1.041 -12.918 -0.068 1.00 0.00 69 ASP A CA 11
ATOM 15765 C C . ASP A 1 69 ? -0.118 -11.928 -0.770 1.00 0.00 69 ASP A C 11
ATOM 15766 O O . ASP A 1 69 ? 0.932 -11.563 -0.244 1.00 0.00 69 ASP A O 11
ATOM 15775 N N . LYS A 1 70 ? -0.518 -11.495 -1.963 1.00 0.00 70 LYS A N 11
ATOM 15776 C CA . LYS A 1 70 ? 0.276 -10.546 -2.736 1.00 0.00 70 LYS A CA 11
ATOM 15777 C C . LYS A 1 70 ? -0.475 -9.233 -2.921 1.00 0.00 70 LYS A C 11
ATOM 15778 O O . LYS A 1 70 ? -1.707 -9.204 -2.935 1.00 0.00 70 LYS A O 11
ATOM 15797 N N . ILE A 1 71 ? 0.271 -8.142 -3.062 1.00 0.00 71 ILE A N 11
ATOM 15798 C CA . ILE A 1 71 ? -0.333 -6.830 -3.244 1.00 0.00 71 ILE A CA 11
ATOM 15799 C C . ILE A 1 71 ? 0.502 -5.957 -4.173 1.00 0.00 71 ILE A C 11
ATOM 15800 O O . ILE A 1 71 ? 1.698 -5.761 -3.954 1.00 0.00 71 ILE A O 11
ATOM 15816 N N . SER A 1 72 ? -0.146 -5.423 -5.201 1.00 0.00 72 SER A N 11
ATOM 15817 C CA . SER A 1 72 ? 0.519 -4.554 -6.158 1.00 0.00 72 SER A CA 11
ATOM 15818 C C . SER A 1 72 ? -0.064 -3.153 -6.068 1.00 0.00 72 SER A C 11
ATOM 15819 O O . SER A 1 72 ? -1.250 -2.947 -6.322 1.00 0.00 72 SER A O 11
ATOM 15827 N N . TYR A 1 73 ? 0.769 -2.194 -5.688 1.00 0.00 73 TYR A N 11
ATOM 15828 C CA . TYR A 1 73 ? 0.321 -0.818 -5.549 1.00 0.00 73 TYR A CA 11
ATOM 15829 C C . TYR A 1 73 ? 0.945 0.071 -6.618 1.00 0.00 73 TYR A C 11
ATOM 15830 O O . TYR A 1 73 ? 2.016 -0.233 -7.146 1.00 0.00 73 TYR A O 11
ATOM 15848 N N . ASP A 1 74 ? 0.266 1.165 -6.937 1.00 0.00 74 ASP A N 11
ATOM 15849 C CA . ASP A 1 74 ? 0.752 2.091 -7.950 1.00 0.00 74 ASP A CA 11
ATOM 15850 C C . ASP A 1 74 ? 0.081 3.455 -7.823 1.00 0.00 74 ASP A C 11
ATOM 15851 O O . ASP A 1 74 ? -1.049 3.565 -7.348 1.00 0.00 74 ASP A O 11
ATOM 15860 N N . ILE A 1 75 ? 0.789 4.493 -8.259 1.00 0.00 75 ILE A N 11
ATOM 15861 C CA . ILE A 1 75 ? 0.271 5.853 -8.200 1.00 0.00 75 ILE A CA 11
ATOM 15862 C C . ILE A 1 75 ? -0.121 6.353 -9.584 1.00 0.00 75 ILE A C 11
ATOM 15863 O O . ILE A 1 75 ? 0.410 5.889 -10.595 1.00 0.00 75 ILE A O 11
ATOM 15879 N N . SER A 1 76 ? -1.050 7.301 -9.625 1.00 0.00 76 SER A N 11
ATOM 15880 C CA . SER A 1 76 ? -1.509 7.868 -10.890 1.00 0.00 76 SER A CA 11
ATOM 15881 C C . SER A 1 76 ? -1.296 9.381 -10.924 1.00 0.00 76 SER A C 11
ATOM 15882 O O . SER A 1 76 ? -1.963 10.124 -10.203 1.00 0.00 76 SER A O 11
ATOM 15890 N N . THR A 1 77 ? -0.362 9.824 -11.752 1.00 0.00 77 THR A N 11
ATOM 15891 C CA . THR A 1 77 ? -0.057 11.246 -11.874 1.00 0.00 77 THR A CA 11
ATOM 15892 C C . THR A 1 77 ? -1.049 11.949 -12.801 1.00 0.00 77 THR A C 11
ATOM 15893 O O . THR A 1 77 ? -1.599 12.984 -12.452 1.00 0.00 77 THR A O 11
ATOM 15904 N N . PRO A 1 78 ? -1.283 11.392 -14.006 1.00 0.00 78 PRO A N 11
ATOM 15905 C CA . PRO A 1 78 ? -2.212 11.974 -14.975 1.00 0.00 78 PRO A CA 11
ATOM 15906 C C . PRO A 1 78 ? -3.545 12.369 -14.360 1.00 0.00 78 PRO A C 11
ATOM 15907 O O . PRO A 1 78 ? -4.227 13.266 -14.852 1.00 0.00 78 PRO A O 11
ATOM 15918 N N . ILE A 1 79 ? -3.924 11.696 -13.274 1.00 0.00 79 ILE A N 11
ATOM 15919 C CA . ILE A 1 79 ? -5.185 11.986 -12.595 1.00 0.00 79 ILE A CA 11
ATOM 15920 C C . ILE A 1 79 ? -4.991 12.154 -11.090 1.00 0.00 79 ILE A C 11
ATOM 15921 O O . ILE A 1 79 ? -5.958 12.166 -10.339 1.00 0.00 79 ILE A O 11
ATOM 15937 N N . ASN A 1 80 ? -3.736 12.285 -10.659 1.00 0.00 80 ASN A N 11
ATOM 15938 C CA . ASN A 1 80 ? -3.408 12.455 -9.249 1.00 0.00 80 ASN A CA 11
ATOM 15939 C C . ASN A 1 80 ? -4.226 11.505 -8.367 1.00 0.00 80 ASN A C 11
ATOM 15940 O O . ASN A 1 80 ? -4.547 11.820 -7.221 1.00 0.00 80 ASN A O 11
ATOM 15951 N N . PHE A 1 81 ? -4.555 10.345 -8.919 1.00 0.00 81 PHE A N 11
ATOM 15952 C CA . PHE A 1 81 ? -5.326 9.342 -8.190 1.00 0.00 81 PHE A CA 11
ATOM 15953 C C . PHE A 1 81 ? -4.457 8.156 -7.799 1.00 0.00 81 PHE A C 11
ATOM 15954 O O . PHE A 1 81 ? -3.341 8.013 -8.307 1.00 0.00 81 PHE A O 11
ATOM 15971 N N . LEU A 1 82 ? -4.960 7.313 -6.915 1.00 0.00 82 LEU A N 11
ATOM 15972 C CA . LEU A 1 82 ? -4.210 6.142 -6.475 1.00 0.00 82 LEU A CA 11
ATOM 15973 C C . LEU A 1 82 ? -4.984 4.856 -6.747 1.00 0.00 82 LEU A C 11
ATOM 15974 O O . LEU A 1 82 ? -6.189 4.780 -6.508 1.00 0.00 82 LEU A O 11
ATOM 15990 N N . CYS A 1 83 ? -4.277 3.846 -7.246 1.00 0.00 83 CYS A N 11
ATOM 15991 C CA . CYS A 1 83 ? -4.891 2.558 -7.550 1.00 0.00 83 CYS A CA 11
ATOM 15992 C C . CYS A 1 83 ? -4.060 1.416 -6.977 1.00 0.00 83 CYS A C 11
ATOM 15993 O O . CYS A 1 83 ? -2.914 1.209 -7.380 1.00 0.00 83 CYS A O 11
ATOM 16001 N N . ILE A 1 84 ? -4.637 0.680 -6.033 1.00 0.00 84 ILE A N 11
ATOM 16002 C CA . ILE A 1 84 ? -3.938 -0.435 -5.407 1.00 0.00 84 ILE A CA 11
ATOM 16003 C C . ILE A 1 84 ? -4.566 -1.768 -5.784 1.00 0.00 84 ILE A C 11
ATOM 16004 O O . ILE A 1 84 ? -5.498 -2.237 -5.131 1.00 0.00 84 ILE A O 11
ATOM 16020 N N . PHE A 1 85 ? -4.035 -2.382 -6.836 1.00 0.00 85 PHE A N 11
ATOM 16021 C CA . PHE A 1 85 ? -4.532 -3.669 -7.291 1.00 0.00 85 PHE A CA 11
ATOM 16022 C C . PHE A 1 85 ? -3.873 -4.793 -6.502 1.00 0.00 85 PHE A C 11
ATOM 16023 O O . PHE A 1 85 ? -2.863 -5.353 -6.925 1.00 0.00 85 PHE A O 11
ATOM 16040 N N . ILE A 1 86 ? -4.450 -5.103 -5.349 1.00 0.00 86 ILE A N 11
ATOM 16041 C CA . ILE A 1 86 ? -3.925 -6.151 -4.476 1.00 0.00 86 ILE A CA 11
ATOM 16042 C C . ILE A 1 86 ? -4.404 -7.542 -4.910 1.00 0.00 86 ILE A C 11
ATOM 16043 O O . ILE A 1 86 ? -5.568 -7.892 -4.714 1.00 0.00 86 ILE A O 11
ATOM 16059 N N . PRO A 1 87 ? -3.511 -8.360 -5.509 1.00 0.00 87 PRO A N 11
ATOM 16060 C CA . PRO A 1 87 ? -3.848 -9.705 -5.962 1.00 0.00 87 PRO A CA 11
ATOM 16061 C C . PRO A 1 87 ? -3.754 -10.725 -4.833 1.00 0.00 87 PRO A C 11
ATOM 16062 O O . PRO A 1 87 ? -2.676 -10.962 -4.287 1.00 0.00 87 PRO A O 11
ATOM 16073 N N . THR A 1 88 ? -4.885 -11.327 -4.484 1.00 0.00 88 THR A N 11
ATOM 16074 C CA . THR A 1 88 ? -4.911 -12.317 -3.412 1.00 0.00 88 THR A CA 11
ATOM 16075 C C . THR A 1 88 ? -6.150 -13.203 -3.506 1.00 0.00 88 THR A C 11
ATOM 16076 O O . THR A 1 88 ? -7.232 -12.741 -3.867 1.00 0.00 88 THR A O 11
ATOM 16087 N N . LEU A 1 89 ? -5.978 -14.481 -3.177 1.00 0.00 89 LEU A N 11
ATOM 16088 C CA . LEU A 1 89 ? -7.076 -15.442 -3.224 1.00 0.00 89 LEU A CA 11
ATOM 16089 C C . LEU A 1 89 ? -7.876 -15.435 -1.924 1.00 0.00 89 LEU A C 11
ATOM 16090 O O . LEU A 1 89 ? -8.997 -15.939 -1.876 1.00 0.00 89 LEU A O 11
ATOM 16106 N N . PHE A 1 90 ? -7.296 -14.864 -0.870 1.00 0.00 90 PHE A N 11
ATOM 16107 C CA . PHE A 1 90 ? -7.962 -14.798 0.426 1.00 0.00 90 PHE A CA 11
ATOM 16108 C C . PHE A 1 90 ? -8.197 -16.199 0.984 1.00 0.00 90 PHE A C 11
ATOM 16109 O O . PHE A 1 90 ? -8.797 -17.050 0.329 1.00 0.00 90 PHE A O 11
ATOM 16126 N N . ASP A 1 91 ? -7.715 -16.426 2.201 1.00 0.00 91 ASP A N 11
ATOM 16127 C CA . ASP A 1 91 ? -7.864 -17.720 2.861 1.00 0.00 91 ASP A CA 11
ATOM 16128 C C . ASP A 1 91 ? -7.072 -17.754 4.165 1.00 0.00 91 ASP A C 11
ATOM 16129 O O . ASP A 1 91 ? -7.499 -18.359 5.147 1.00 0.00 91 ASP A O 11
ATOM 16138 N N . MET A 1 92 ? -5.914 -17.100 4.162 1.00 0.00 92 MET A N 11
ATOM 16139 C CA . MET A 1 92 ? -5.059 -17.054 5.342 1.00 0.00 92 MET A CA 11
ATOM 16140 C C . MET A 1 92 ? -5.791 -16.420 6.521 1.00 0.00 92 MET A C 11
ATOM 16141 O O . MET A 1 92 ? -5.928 -17.031 7.580 1.00 0.00 92 MET A O 11
ATOM 16155 N N . ASN A 1 93 ? -6.261 -15.192 6.327 1.00 0.00 93 ASN A N 11
ATOM 16156 C CA . ASN A 1 93 ? -6.981 -14.478 7.375 1.00 0.00 93 ASN A CA 11
ATOM 16157 C C . ASN A 1 93 ? -8.207 -15.267 7.829 1.00 0.00 93 ASN A C 11
ATOM 16158 O O . ASN A 1 93 ? -8.666 -15.122 8.961 1.00 0.00 93 ASN A O 11
ATOM 16169 N N . ASN A 1 94 ? -8.731 -16.103 6.936 1.00 0.00 94 ASN A N 11
ATOM 16170 C CA . ASN A 1 94 ? -9.903 -16.918 7.243 1.00 0.00 94 ASN A CA 11
ATOM 16171 C C . ASN A 1 94 ? -11.055 -16.059 7.756 1.00 0.00 94 ASN A C 11
ATOM 16172 O O . ASN A 1 94 ? -11.902 -16.530 8.515 1.00 0.00 94 ASN A O 11
ATOM 16183 N N . MET A 1 95 ? -11.085 -14.798 7.336 1.00 0.00 95 MET A N 11
ATOM 16184 C CA . MET A 1 95 ? -12.136 -13.878 7.754 1.00 0.00 95 MET A CA 11
ATOM 16185 C C . MET A 1 95 ? -12.202 -12.665 6.831 1.00 0.00 95 MET A C 11
ATOM 16186 O O . MET A 1 95 ? -13.080 -12.572 5.974 1.00 0.00 95 MET A O 11
ATOM 16200 N N . ASP A 1 96 ? -11.268 -11.736 7.013 1.00 0.00 96 ASP A N 11
ATOM 16201 C CA . ASP A 1 96 ? -11.223 -10.528 6.196 1.00 0.00 96 ASP A CA 11
ATOM 16202 C C . ASP A 1 96 ? -9.883 -10.406 5.476 1.00 0.00 96 ASP A C 11
ATOM 16203 O O . ASP A 1 96 ? -9.045 -11.304 5.548 1.00 0.00 96 ASP A O 11
ATOM 16212 N N . LEU A 1 97 ? -9.691 -9.289 4.781 1.00 0.00 97 LEU A N 11
ATOM 16213 C CA . LEU A 1 97 ? -8.452 -9.050 4.048 1.00 0.00 97 LEU A CA 11
ATOM 16214 C C . LEU A 1 97 ? -8.345 -7.594 3.602 1.00 0.00 97 LEU A C 11
ATOM 16215 O O . LEU A 1 97 ? -7.261 -7.011 3.612 1.00 0.00 97 LEU A O 11
ATOM 16231 N N . LEU A 1 98 ? -9.474 -7.009 3.210 1.00 0.00 98 LEU A N 11
ATOM 16232 C CA . LEU A 1 98 ? -9.500 -5.622 2.760 1.00 0.00 98 LEU A CA 11
ATOM 16233 C C . LEU A 1 98 ? -9.702 -4.664 3.931 1.00 0.00 98 LEU A C 11
ATOM 16234 O O . LEU A 1 98 ? -9.392 -3.477 3.832 1.00 0.00 98 LEU A O 11
ATOM 16250 N N . LYS A 1 99 ? -10.225 -5.182 5.039 1.00 0.00 99 LYS A N 11
ATOM 16251 C CA . LYS A 1 99 ? -10.471 -4.368 6.225 1.00 0.00 99 LYS A CA 11
ATOM 16252 C C . LYS A 1 99 ? -9.205 -3.635 6.668 1.00 0.00 99 LYS A C 11
ATOM 16253 O O . LYS A 1 99 ? -9.278 -2.578 7.295 1.00 0.00 99 LYS A O 11
ATOM 16272 N N . GLN A 1 100 ? -8.048 -4.199 6.338 1.00 0.00 100 GLN A N 11
ATOM 16273 C CA . GLN A 1 100 ? -6.773 -3.594 6.706 1.00 0.00 100 GLN A CA 11
ATOM 16274 C C . GLN A 1 100 ? -6.377 -2.519 5.701 1.00 0.00 100 GLN A C 11
ATOM 16275 O O . GLN A 1 100 ? -5.925 -1.437 6.077 1.00 0.00 100 GLN A O 11
ATOM 16289 N N . ALA A 1 101 ? -6.554 -2.825 4.422 1.00 0.00 101 ALA A N 11
ATOM 16290 C CA . ALA A 1 101 ? -6.220 -1.889 3.357 1.00 0.00 101 ALA A CA 11
ATOM 16291 C C . ALA A 1 101 ? -7.261 -0.777 3.258 1.00 0.00 101 ALA A C 11
ATOM 16292 O O . ALA A 1 101 ? -6.962 0.330 2.809 1.00 0.00 101 ALA A O 11
ATOM 16299 N N . LEU A 1 102 ? -8.485 -1.080 3.682 1.00 0.00 102 LEU A N 11
ATOM 16300 C CA . LEU A 1 102 ? -9.569 -0.107 3.641 1.00 0.00 102 LEU A CA 11
ATOM 16301 C C . LEU A 1 102 ? -9.492 0.843 4.832 1.00 0.00 102 LEU A C 11
ATOM 16302 O O . LEU A 1 102 ? -9.864 2.010 4.730 1.00 0.00 102 LEU A O 11
ATOM 16318 N N . LEU A 1 103 ? -9.010 0.335 5.961 1.00 0.00 103 LEU A N 11
ATOM 16319 C CA . LEU A 1 103 ? -8.887 1.140 7.169 1.00 0.00 103 LEU A CA 11
ATOM 16320 C C . LEU A 1 103 ? -7.684 2.075 7.091 1.00 0.00 103 LEU A C 11
ATOM 16321 O O . LEU A 1 103 ? -7.678 3.141 7.699 1.00 0.00 103 LEU A O 11
ATOM 16337 N N . ILE A 1 104 ? -6.662 1.666 6.347 1.00 0.00 104 ILE A N 11
ATOM 16338 C CA . ILE A 1 104 ? -5.454 2.471 6.209 1.00 0.00 104 ILE A CA 11
ATOM 16339 C C . ILE A 1 104 ? -5.612 3.555 5.144 1.00 0.00 104 ILE A C 11
ATOM 16340 O O . ILE A 1 104 ? -5.120 4.671 5.313 1.00 0.00 104 ILE A O 11
ATOM 16356 N N . LEU A 1 105 ? -6.296 3.233 4.048 1.00 0.00 105 LEU A N 11
ATOM 16357 C CA . LEU A 1 105 ? -6.498 4.203 2.975 1.00 0.00 105 LEU A CA 11
ATOM 16358 C C . LEU A 1 105 ? -7.597 5.190 3.335 1.00 0.00 105 LEU A C 11
ATOM 16359 O O . LEU A 1 105 ? -7.514 6.375 3.005 1.00 0.00 105 LEU A O 11
ATOM 16375 N N . HIS A 1 106 ? -8.629 4.706 4.021 1.00 0.00 106 HIS A N 11
ATOM 16376 C CA . HIS A 1 106 ? -9.741 5.554 4.426 1.00 0.00 106 HIS A CA 11
ATOM 16377 C C . HIS A 1 106 ? -9.322 6.514 5.538 1.00 0.00 106 HIS A C 11
ATOM 16378 O O . HIS A 1 106 ? -9.486 7.721 5.420 1.00 0.00 106 HIS A O 11
ATOM 16393 N N . ASN A 1 107 ? -8.767 5.956 6.614 1.00 0.00 107 ASN A N 11
ATOM 16394 C CA . ASN A 1 107 ? -8.320 6.764 7.743 1.00 0.00 107 ASN A CA 11
ATOM 16395 C C . ASN A 1 107 ? -7.259 7.770 7.307 1.00 0.00 107 ASN A C 11
ATOM 16396 O O . ASN A 1 107 ? -7.158 8.862 7.869 1.00 0.00 107 ASN A O 11
ATOM 16407 N N . ASP A 1 108 ? -6.476 7.399 6.302 1.00 0.00 108 ASP A N 11
ATOM 16408 C CA . ASP A 1 108 ? -5.426 8.272 5.791 1.00 0.00 108 ASP A CA 11
ATOM 16409 C C . ASP A 1 108 ? -6.019 9.499 5.108 1.00 0.00 108 ASP A C 11
ATOM 16410 O O . ASP A 1 108 ? -5.489 10.603 5.229 1.00 0.00 108 ASP A O 11
ATOM 16419 N N . LEU A 1 109 ? -7.115 9.295 4.387 1.00 0.00 109 LEU A N 11
ATOM 16420 C CA . LEU A 1 109 ? -7.776 10.393 3.684 1.00 0.00 109 LEU A CA 11
ATOM 16421 C C . LEU A 1 109 ? -8.988 10.921 4.461 1.00 0.00 109 LEU A C 11
ATOM 16422 O O . LEU A 1 109 ? -9.653 11.846 4.016 1.00 0.00 109 LEU A O 11
ATOM 16438 N N . HIS A 1 110 ? -9.264 10.314 5.614 1.00 0.00 110 HIS A N 11
ATOM 16439 C CA . HIS A 1 110 ? -10.401 10.735 6.431 1.00 0.00 110 HIS A CA 11
ATOM 16440 C C . HIS A 1 110 ? -10.106 12.045 7.161 1.00 0.00 110 HIS A C 11
ATOM 16441 O O . HIS A 1 110 ? -10.648 13.097 6.815 1.00 0.00 110 HIS A O 11
ATOM 16456 N N . GLU A 1 111 ? -9.246 11.972 8.174 1.00 0.00 111 GLU A N 11
ATOM 16457 C CA . GLU A 1 111 ? -8.886 13.153 8.950 1.00 0.00 111 GLU A CA 11
ATOM 16458 C C . GLU A 1 111 ? -7.724 13.901 8.308 1.00 0.00 111 GLU A C 11
ATOM 16459 O O . GLU A 1 111 ? -7.869 15.035 7.866 1.00 0.00 111 GLU A O 11
ATOM 16471 N N . TYR A 1 112 ? -6.567 13.248 8.261 1.00 0.00 112 TYR A N 11
ATOM 16472 C CA . TYR A 1 112 ? -5.366 13.854 7.679 1.00 0.00 112 TYR A CA 11
ATOM 16473 C C . TYR A 1 112 ? -4.142 12.982 7.938 1.00 0.00 112 TYR A C 11
ATOM 16474 O O . TYR A 1 112 ? -3.441 12.579 7.005 1.00 0.00 112 TYR A O 11
ATOM 16492 N N . VAL A 1 113 ? -3.895 12.689 9.211 1.00 0.00 113 VAL A N 11
ATOM 16493 C CA . VAL A 1 113 ? -2.753 11.858 9.613 1.00 0.00 113 VAL A CA 11
ATOM 16494 C C . VAL A 1 113 ? -1.486 12.248 8.855 1.00 0.00 113 VAL A C 11
ATOM 16495 O O . VAL A 1 113 ? -0.767 11.387 8.341 1.00 0.00 113 VAL A O 11
ATOM 16508 N N . GLU A 1 114 ? -1.213 13.545 8.791 1.00 0.00 114 GLU A N 11
ATOM 16509 C CA . GLU A 1 114 ? -0.033 14.045 8.097 1.00 0.00 114 GLU A CA 11
ATOM 16510 C C . GLU A 1 114 ? 0.772 14.978 8.995 1.00 0.00 114 GLU A C 11
ATOM 16511 O O . GLU A 1 114 ? 0.265 16.010 9.459 1.00 0.00 114 GLU A O 11
ATOM 16523 N N . THR A 1 26 ? -9.932 -17.479 -6.560 1.00 0.00 26 THR A N 12
ATOM 16524 C CA . THR A 1 26 ? -8.896 -16.451 -6.572 1.00 0.00 26 THR A CA 12
ATOM 16525 C C . THR A 1 26 ? -9.312 -15.280 -7.454 1.00 0.00 26 THR A C 12
ATOM 16526 O O . THR A 1 26 ? -9.629 -15.460 -8.630 1.00 0.00 26 THR A O 12
ATOM 16537 N N . SER A 1 27 ? -9.318 -14.080 -6.881 1.00 0.00 27 SER A N 12
ATOM 16538 C CA . SER A 1 27 ? -9.708 -12.889 -7.624 1.00 0.00 27 SER A CA 12
ATOM 16539 C C . SER A 1 27 ? -8.765 -11.724 -7.346 1.00 0.00 27 SER A C 12
ATOM 16540 O O . SER A 1 27 ? -7.727 -11.882 -6.693 1.00 0.00 27 SER A O 12
ATOM 16547 N N . LYS A 1 28 ? -9.131 -10.551 -7.851 1.00 0.00 28 LYS A N 12
ATOM 16548 C CA . LYS A 1 28 ? -8.325 -9.353 -7.667 1.00 0.00 28 LYS A CA 12
ATOM 16549 C C . LYS A 1 28 ? -9.113 -8.263 -6.951 1.00 0.00 28 LYS A C 12
ATOM 16550 O O . LYS A 1 28 ? -10.325 -8.136 -7.130 1.00 0.00 28 LYS A O 12
ATOM 16569 N N . GLN A 1 29 ? -8.412 -7.473 -6.145 1.00 0.00 29 GLN A N 12
ATOM 16570 C CA . GLN A 1 29 ? -9.036 -6.384 -5.405 1.00 0.00 29 GLN A CA 12
ATOM 16571 C C . GLN A 1 29 ? -8.190 -5.124 -5.504 1.00 0.00 29 GLN A C 12
ATOM 16572 O O . GLN A 1 29 ? -6.961 -5.188 -5.519 1.00 0.00 29 GLN A O 12
ATOM 16586 N N . GLU A 1 30 ? -8.853 -3.978 -5.590 1.00 0.00 30 GLU A N 12
ATOM 16587 C CA . GLU A 1 30 ? -8.154 -2.708 -5.706 1.00 0.00 30 GLU A CA 12
ATOM 16588 C C . GLU A 1 30 ? -8.757 -1.648 -4.788 1.00 0.00 30 GLU A C 12
ATOM 16589 O O . GLU A 1 30 ? -9.965 -1.411 -4.803 1.00 0.00 30 GLU A O 12
ATOM 16601 N N . LEU A 1 31 ? -7.902 -1.010 -3.996 1.00 0.00 31 LEU A N 12
ATOM 16602 C CA . LEU A 1 31 ? -8.341 0.032 -3.075 1.00 0.00 31 LEU A CA 12
ATOM 16603 C C . LEU A 1 31 ? -8.106 1.412 -3.680 1.00 0.00 31 LEU A C 12
ATOM 16604 O O . LEU A 1 31 ? -6.965 1.817 -3.902 1.00 0.00 31 LEU A O 12
ATOM 16620 N N . ILE A 1 32 ? -9.193 2.123 -3.954 1.00 0.00 32 ILE A N 12
ATOM 16621 C CA . ILE A 1 32 ? -9.108 3.451 -4.548 1.00 0.00 32 ILE A CA 12
ATOM 16622 C C . ILE A 1 32 ? -8.725 4.509 -3.514 1.00 0.00 32 ILE A C 12
ATOM 16623 O O . ILE A 1 32 ? -9.523 4.864 -2.657 1.00 0.00 32 ILE A O 12
ATOM 16639 N N . LEU A 1 33 ? -7.500 5.017 -3.621 1.00 0.00 33 LEU A N 12
ATOM 16640 C CA . LEU A 1 33 ? -7.020 6.048 -2.709 1.00 0.00 33 LEU A CA 12
ATOM 16641 C C . LEU A 1 33 ? -7.099 7.417 -3.373 1.00 0.00 33 LEU A C 12
ATOM 16642 O O . LEU A 1 33 ? -6.613 7.606 -4.492 1.00 0.00 33 LEU A O 12
ATOM 16658 N N . VAL A 1 34 ? -7.710 8.369 -2.682 1.00 0.00 34 VAL A N 12
ATOM 16659 C CA . VAL A 1 34 ? -7.851 9.717 -3.209 1.00 0.00 34 VAL A CA 12
ATOM 16660 C C . VAL A 1 34 ? -7.087 10.722 -2.361 1.00 0.00 34 VAL A C 12
ATOM 16661 O O . VAL A 1 34 ? -7.513 11.088 -1.262 1.00 0.00 34 VAL A O 12
ATOM 16674 N N . LEU A 1 35 ? -5.960 11.146 -2.885 1.00 0.00 35 LEU A N 12
ATOM 16675 C CA . LEU A 1 35 ? -5.097 12.108 -2.214 1.00 0.00 35 LEU A CA 12
ATOM 16676 C C . LEU A 1 35 ? -5.356 13.518 -2.719 1.00 0.00 35 LEU A C 12
ATOM 16677 O O . LEU A 1 35 ? -5.859 13.707 -3.828 1.00 0.00 35 LEU A O 12
ATOM 16693 N N . LYS A 1 36 ? -4.996 14.507 -1.911 1.00 0.00 36 LYS A N 12
ATOM 16694 C CA . LYS A 1 36 ? -5.188 15.902 -2.278 1.00 0.00 36 LYS A CA 12
ATOM 16695 C C . LYS A 1 36 ? -4.002 16.422 -3.089 1.00 0.00 36 LYS A C 12
ATOM 16696 O O . LYS A 1 36 ? -3.163 17.165 -2.580 1.00 0.00 36 LYS A O 12
ATOM 16715 N N . GLY A 1 37 ? -3.938 16.016 -4.356 1.00 0.00 37 GLY A N 12
ATOM 16716 C CA . GLY A 1 37 ? -2.854 16.439 -5.218 1.00 0.00 37 GLY A CA 12
ATOM 16717 C C . GLY A 1 37 ? -2.983 17.896 -5.641 1.00 0.00 37 GLY A C 12
ATOM 16718 O O . GLY A 1 37 ? -4.076 18.357 -5.956 1.00 0.00 37 GLY A O 12
ATOM 16722 N N . GLU A 1 38 ? -1.861 18.609 -5.652 1.00 0.00 38 GLU A N 12
ATOM 16723 C CA . GLU A 1 38 ? -1.851 20.007 -6.044 1.00 0.00 38 GLU A CA 12
ATOM 16724 C C . GLU A 1 38 ? -0.423 20.545 -6.100 1.00 0.00 38 GLU A C 12
ATOM 16725 O O . GLU A 1 38 ? -0.124 21.602 -5.541 1.00 0.00 38 GLU A O 12
ATOM 16737 N N . LEU A 1 39 ? 0.448 19.810 -6.774 1.00 0.00 39 LEU A N 12
ATOM 16738 C CA . LEU A 1 39 ? 1.846 20.213 -6.907 1.00 0.00 39 LEU A CA 12
ATOM 16739 C C . LEU A 1 39 ? 2.524 20.272 -5.543 1.00 0.00 39 LEU A C 12
ATOM 16740 O O . LEU A 1 39 ? 3.281 21.208 -5.255 1.00 0.00 39 LEU A O 12
ATOM 16756 N N . ASP A 1 40 ? 2.247 19.281 -4.704 1.00 0.00 40 ASP A N 12
ATOM 16757 C CA . ASP A 1 40 ? 2.829 19.230 -3.363 1.00 0.00 40 ASP A CA 12
ATOM 16758 C C . ASP A 1 40 ? 3.003 17.789 -2.911 1.00 0.00 40 ASP A C 12
ATOM 16759 O O . ASP A 1 40 ? 2.046 17.010 -2.906 1.00 0.00 40 ASP A O 12
ATOM 16768 N N . LEU A 1 41 ? 4.220 17.439 -2.516 1.00 0.00 41 LEU A N 12
ATOM 16769 C CA . LEU A 1 41 ? 4.514 16.088 -2.053 1.00 0.00 41 LEU A CA 12
ATOM 16770 C C . LEU A 1 41 ? 4.579 16.033 -0.531 1.00 0.00 41 LEU A C 12
ATOM 16771 O O . LEU A 1 41 ? 5.593 16.380 0.068 1.00 0.00 41 LEU A O 12
ATOM 16787 N N . HIS A 1 42 ? 3.489 15.589 0.089 1.00 0.00 42 HIS A N 12
ATOM 16788 C CA . HIS A 1 42 ? 3.423 15.493 1.541 1.00 0.00 42 HIS A CA 12
ATOM 16789 C C . HIS A 1 42 ? 2.418 14.423 1.972 1.00 0.00 42 HIS A C 12
ATOM 16790 O O . HIS A 1 42 ? 1.641 14.626 2.898 1.00 0.00 42 HIS A O 12
ATOM 16805 N N . SER A 1 43 ? 2.447 13.288 1.287 1.00 0.00 43 SER A N 12
ATOM 16806 C CA . SER A 1 43 ? 1.540 12.191 1.599 1.00 0.00 43 SER A CA 12
ATOM 16807 C C . SER A 1 43 ? 2.307 10.885 1.791 1.00 0.00 43 SER A C 12
ATOM 16808 O O . SER A 1 43 ? 3.057 10.456 0.907 1.00 0.00 43 SER A O 12
ATOM 16816 N N . LYS A 1 44 ? 2.120 10.253 2.943 1.00 0.00 44 LYS A N 12
ATOM 16817 C CA . LYS A 1 44 ? 2.790 9.001 3.261 1.00 0.00 44 LYS A CA 12
ATOM 16818 C C . LYS A 1 44 ? 2.004 7.798 2.735 1.00 0.00 44 LYS A C 12
ATOM 16819 O O . LYS A 1 44 ? 2.442 6.665 2.874 1.00 0.00 44 LYS A O 12
ATOM 16838 N N . ASN A 1 45 ? 0.833 8.064 2.150 1.00 0.00 45 ASN A N 12
ATOM 16839 C CA . ASN A 1 45 ? -0.021 7.002 1.610 1.00 0.00 45 ASN A CA 12
ATOM 16840 C C . ASN A 1 45 ? 0.788 5.925 0.905 1.00 0.00 45 ASN A C 12
ATOM 16841 O O . ASN A 1 45 ? 0.721 4.752 1.260 1.00 0.00 45 ASN A O 12
ATOM 16852 N N . MET A 1 46 ? 1.561 6.330 -0.101 1.00 0.00 46 MET A N 12
ATOM 16853 C CA . MET A 1 46 ? 2.382 5.383 -0.853 1.00 0.00 46 MET A CA 12
ATOM 16854 C C . MET A 1 46 ? 3.299 4.598 0.079 1.00 0.00 46 MET A C 12
ATOM 16855 O O . MET A 1 46 ? 3.300 3.367 0.071 1.00 0.00 46 MET A O 12
ATOM 16869 N N . LYS A 1 47 ? 4.073 5.316 0.887 1.00 0.00 47 LYS A N 12
ATOM 16870 C CA . LYS A 1 47 ? 4.981 4.678 1.834 1.00 0.00 47 LYS A CA 12
ATOM 16871 C C . LYS A 1 47 ? 4.214 3.808 2.812 1.00 0.00 47 LYS A C 12
ATOM 16872 O O . LYS A 1 47 ? 4.754 2.842 3.352 1.00 0.00 47 LYS A O 12
ATOM 16891 N N . ASN A 1 48 ? 2.946 4.146 3.032 1.00 0.00 48 ASN A N 12
ATOM 16892 C CA . ASN A 1 48 ? 2.101 3.384 3.943 1.00 0.00 48 ASN A CA 12
ATOM 16893 C C . ASN A 1 48 ? 1.783 2.015 3.352 1.00 0.00 48 ASN A C 12
ATOM 16894 O O . ASN A 1 48 ? 1.800 1.006 4.056 1.00 0.00 48 ASN A O 12
ATOM 16905 N N . VAL A 1 49 ? 1.502 1.987 2.052 1.00 0.00 49 VAL A N 12
ATOM 16906 C CA . VAL A 1 49 ? 1.191 0.739 1.369 1.00 0.00 49 VAL A CA 12
ATOM 16907 C C . VAL A 1 49 ? 2.370 -0.222 1.446 1.00 0.00 49 VAL A C 12
ATOM 16908 O O . VAL A 1 49 ? 2.203 -1.401 1.751 1.00 0.00 49 VAL A O 12
ATOM 16921 N N . ILE A 1 50 ? 3.564 0.293 1.168 1.00 0.00 50 ILE A N 12
ATOM 16922 C CA . ILE A 1 50 ? 4.768 -0.525 1.212 1.00 0.00 50 ILE A CA 12
ATOM 16923 C C . ILE A 1 50 ? 4.982 -1.101 2.608 1.00 0.00 50 ILE A C 12
ATOM 16924 O O . ILE A 1 50 ? 5.425 -2.239 2.762 1.00 0.00 50 ILE A O 12
ATOM 16940 N N . ASN A 1 51 ? 4.661 -0.305 3.624 1.00 0.00 51 ASN A N 12
ATOM 16941 C CA . ASN A 1 51 ? 4.816 -0.733 5.009 1.00 0.00 51 ASN A CA 12
ATOM 16942 C C . ASN A 1 51 ? 3.696 -1.687 5.414 1.00 0.00 51 ASN A C 12
ATOM 16943 O O . ASN A 1 51 ? 3.950 -2.761 5.959 1.00 0.00 51 ASN A O 12
ATOM 16954 N N . ASN A 1 52 ? 2.456 -1.289 5.145 1.00 0.00 52 ASN A N 12
ATOM 16955 C CA . ASN A 1 52 ? 1.301 -2.112 5.485 1.00 0.00 52 ASN A CA 12
ATOM 16956 C C . ASN A 1 52 ? 1.284 -3.389 4.655 1.00 0.00 52 ASN A C 12
ATOM 16957 O O . ASN A 1 52 ? 1.242 -4.494 5.198 1.00 0.00 52 ASN A O 12
ATOM 16968 N N . ALA A 1 53 ? 1.322 -3.234 3.337 1.00 0.00 53 ALA A N 12
ATOM 16969 C CA . ALA A 1 53 ? 1.317 -4.379 2.435 1.00 0.00 53 ALA A CA 12
ATOM 16970 C C . ALA A 1 53 ? 2.451 -5.341 2.772 1.00 0.00 53 ALA A C 12
ATOM 16971 O O . ALA A 1 53 ? 2.330 -6.552 2.583 1.00 0.00 53 ALA A O 12
ATOM 16978 N N . LYS A 1 54 ? 3.553 -4.794 3.282 1.00 0.00 54 LYS A N 12
ATOM 16979 C CA . LYS A 1 54 ? 4.707 -5.606 3.651 1.00 0.00 54 LYS A CA 12
ATOM 16980 C C . LYS A 1 54 ? 4.514 -6.228 5.029 1.00 0.00 54 LYS A C 12
ATOM 16981 O O . LYS A 1 54 ? 4.654 -7.439 5.199 1.00 0.00 54 LYS A O 12
ATOM 17000 N N . LYS A 1 55 ? 4.190 -5.393 6.010 1.00 0.00 55 LYS A N 12
ATOM 17001 C CA . LYS A 1 55 ? 3.976 -5.864 7.373 1.00 0.00 55 LYS A CA 12
ATOM 17002 C C . LYS A 1 55 ? 2.869 -6.911 7.412 1.00 0.00 55 LYS A C 12
ATOM 17003 O O . LYS A 1 55 ? 3.004 -7.947 8.063 1.00 0.00 55 LYS A O 12
ATOM 17022 N N . ASN A 1 56 ? 1.777 -6.636 6.704 1.00 0.00 56 ASN A N 12
ATOM 17023 C CA . ASN A 1 56 ? 0.649 -7.557 6.652 1.00 0.00 56 ASN A CA 12
ATOM 17024 C C . ASN A 1 56 ? 1.064 -8.879 6.015 1.00 0.00 56 ASN A C 12
ATOM 17025 O O . ASN A 1 56 ? 0.922 -9.944 6.619 1.00 0.00 56 ASN A O 12
ATOM 17036 N N . LEU A 1 57 ? 1.588 -8.803 4.792 1.00 0.00 57 LEU A N 12
ATOM 17037 C CA . LEU A 1 57 ? 2.033 -9.995 4.074 1.00 0.00 57 LEU A CA 12
ATOM 17038 C C . LEU A 1 57 ? 2.902 -10.868 4.970 1.00 0.00 57 LEU A C 12
ATOM 17039 O O . LEU A 1 57 ? 2.578 -12.026 5.235 1.00 0.00 57 LEU A O 12
ATOM 17055 N N . GLU A 1 58 ? 4.007 -10.299 5.433 1.00 0.00 58 GLU A N 12
ATOM 17056 C CA . GLU A 1 58 ? 4.930 -11.017 6.304 1.00 0.00 58 GLU A CA 12
ATOM 17057 C C . GLU A 1 58 ? 4.225 -11.493 7.571 1.00 0.00 58 GLU A C 12
ATOM 17058 O O . GLU A 1 58 ? 4.617 -12.494 8.170 1.00 0.00 58 GLU A O 12
ATOM 17070 N N . LYS A 1 59 ? 3.181 -10.773 7.971 1.00 0.00 59 LYS A N 12
ATOM 17071 C CA . LYS A 1 59 ? 2.422 -11.130 9.164 1.00 0.00 59 LYS A CA 12
ATOM 17072 C C . LYS A 1 59 ? 1.854 -12.539 9.041 1.00 0.00 59 LYS A C 12
ATOM 17073 O O . LYS A 1 59 ? 1.790 -13.282 10.021 1.00 0.00 59 LYS A O 12
ATOM 17092 N N . TYR A 1 60 ? 1.446 -12.903 7.830 1.00 0.00 60 TYR A N 12
ATOM 17093 C CA . TYR A 1 60 ? 0.886 -14.227 7.579 1.00 0.00 60 TYR A CA 12
ATOM 17094 C C . TYR A 1 60 ? 1.993 -15.245 7.329 1.00 0.00 60 TYR A C 12
ATOM 17095 O O . TYR A 1 60 ? 1.883 -16.408 7.720 1.00 0.00 60 TYR A O 12
ATOM 17113 N N . PHE A 1 61 ? 3.060 -14.800 6.674 1.00 0.00 61 PHE A N 12
ATOM 17114 C CA . PHE A 1 61 ? 4.188 -15.670 6.366 1.00 0.00 61 PHE A CA 12
ATOM 17115 C C . PHE A 1 61 ? 4.964 -16.032 7.629 1.00 0.00 61 PHE A C 12
ATOM 17116 O O . PHE A 1 61 ? 5.574 -17.097 7.709 1.00 0.00 61 PHE A O 12
ATOM 17133 N N . LYS A 1 62 ? 4.943 -15.137 8.611 1.00 0.00 62 LYS A N 12
ATOM 17134 C CA . LYS A 1 62 ? 5.649 -15.367 9.867 1.00 0.00 62 LYS A CA 12
ATOM 17135 C C . LYS A 1 62 ? 4.779 -16.132 10.858 1.00 0.00 62 LYS A C 12
ATOM 17136 O O . LYS A 1 62 ? 5.281 -16.917 11.662 1.00 0.00 62 LYS A O 12
ATOM 17155 N N . GLU A 1 63 ? 3.472 -15.897 10.800 1.00 0.00 63 GLU A N 12
ATOM 17156 C CA . GLU A 1 63 ? 2.536 -16.564 11.698 1.00 0.00 63 GLU A CA 12
ATOM 17157 C C . GLU A 1 63 ? 2.132 -17.930 11.153 1.00 0.00 63 GLU A C 12
ATOM 17158 O O . GLU A 1 63 ? 2.159 -18.929 11.873 1.00 0.00 63 GLU A O 12
ATOM 17170 N N . HIS A 1 64 ? 1.754 -17.968 9.880 1.00 0.00 64 HIS A N 12
ATOM 17171 C CA . HIS A 1 64 ? 1.341 -19.214 9.245 1.00 0.00 64 HIS A CA 12
ATOM 17172 C C . HIS A 1 64 ? 2.481 -19.844 8.449 1.00 0.00 64 HIS A C 12
ATOM 17173 O O . HIS A 1 64 ? 2.275 -20.804 7.708 1.00 0.00 64 HIS A O 12
ATOM 17188 N N . PHE A 1 65 ? 3.682 -19.302 8.615 1.00 0.00 65 PHE A N 12
ATOM 17189 C CA . PHE A 1 65 ? 4.861 -19.806 7.919 1.00 0.00 65 PHE A CA 12
ATOM 17190 C C . PHE A 1 65 ? 4.724 -19.642 6.407 1.00 0.00 65 PHE A C 12
ATOM 17191 O O . PHE A 1 65 ? 5.384 -18.795 5.804 1.00 0.00 65 PHE A O 12
ATOM 17208 N N . LYS A 1 66 ? 3.863 -20.453 5.799 1.00 0.00 66 LYS A N 12
ATOM 17209 C CA . LYS A 1 66 ? 3.640 -20.395 4.359 1.00 0.00 66 LYS A CA 12
ATOM 17210 C C . LYS A 1 66 ? 2.154 -20.256 4.046 1.00 0.00 66 LYS A C 12
ATOM 17211 O O . LYS A 1 66 ? 1.408 -21.236 4.077 1.00 0.00 66 LYS A O 12
ATOM 17230 N N . GLU A 1 67 ? 1.728 -19.033 3.745 1.00 0.00 67 GLU A N 12
ATOM 17231 C CA . GLU A 1 67 ? 0.328 -18.767 3.428 1.00 0.00 67 GLU A CA 12
ATOM 17232 C C . GLU A 1 67 ? 0.171 -18.330 1.975 1.00 0.00 67 GLU A C 12
ATOM 17233 O O . GLU A 1 67 ? 1.146 -18.257 1.227 1.00 0.00 67 GLU A O 12
ATOM 17245 N N . PHE A 1 68 ? -1.066 -18.039 1.581 1.00 0.00 68 PHE A N 12
ATOM 17246 C CA . PHE A 1 68 ? -1.356 -17.609 0.218 1.00 0.00 68 PHE A CA 12
ATOM 17247 C C . PHE A 1 68 ? -1.989 -16.222 0.209 1.00 0.00 68 PHE A C 12
ATOM 17248 O O . PHE A 1 68 ? -3.165 -16.064 0.536 1.00 0.00 68 PHE A O 12
ATOM 17265 N N . ASP A 1 69 ? -1.204 -15.218 -0.169 1.00 0.00 69 ASP A N 12
ATOM 17266 C CA . ASP A 1 69 ? -1.693 -13.844 -0.219 1.00 0.00 69 ASP A CA 12
ATOM 17267 C C . ASP A 1 69 ? -0.653 -12.914 -0.833 1.00 0.00 69 ASP A C 12
ATOM 17268 O O . ASP A 1 69 ? 0.540 -13.029 -0.554 1.00 0.00 69 ASP A O 12
ATOM 17277 N N . LYS A 1 70 ? -1.114 -11.989 -1.670 1.00 0.00 70 LYS A N 12
ATOM 17278 C CA . LYS A 1 70 ? -0.227 -11.036 -2.325 1.00 0.00 70 LYS A CA 12
ATOM 17279 C C . LYS A 1 70 ? -0.831 -9.636 -2.312 1.00 0.00 70 LYS A C 12
ATOM 17280 O O . LYS A 1 70 ? -2.036 -9.467 -2.501 1.00 0.00 70 LYS A O 12
ATOM 17299 N N . ILE A 1 71 ? 0.011 -8.632 -2.085 1.00 0.00 71 ILE A N 12
ATOM 17300 C CA . ILE A 1 71 ? -0.448 -7.249 -2.048 1.00 0.00 71 ILE A CA 12
ATOM 17301 C C . ILE A 1 71 ? 0.463 -6.338 -2.857 1.00 0.00 71 ILE A C 12
ATOM 17302 O O . ILE A 1 71 ? 1.687 -6.388 -2.730 1.00 0.00 71 ILE A O 12
ATOM 17318 N N . SER A 1 72 ? -0.148 -5.509 -3.688 1.00 0.00 72 SER A N 12
ATOM 17319 C CA . SER A 1 72 ? 0.592 -4.577 -4.527 1.00 0.00 72 SER A CA 12
ATOM 17320 C C . SER A 1 72 ? -0.094 -3.216 -4.558 1.00 0.00 72 SER A C 12
ATOM 17321 O O . SER A 1 72 ? -1.188 -3.051 -4.021 1.00 0.00 72 SER A O 12
ATOM 17329 N N . TYR A 1 73 ? 0.551 -2.245 -5.197 1.00 0.00 73 TYR A N 12
ATOM 17330 C CA . TYR A 1 73 ? -0.005 -0.901 -5.302 1.00 0.00 73 TYR A CA 12
ATOM 17331 C C . TYR A 1 73 ? 0.640 -0.134 -6.450 1.00 0.00 73 TYR A C 12
ATOM 17332 O O . TYR A 1 73 ? 1.758 -0.441 -6.862 1.00 0.00 73 TYR A O 12
ATOM 17350 N N . ASP A 1 74 ? -0.074 0.859 -6.970 1.00 0.00 74 ASP A N 12
ATOM 17351 C CA . ASP A 1 74 ? 0.441 1.649 -8.077 1.00 0.00 74 ASP A CA 12
ATOM 17352 C C . ASP A 1 74 ? -0.333 2.954 -8.255 1.00 0.00 74 ASP A C 12
ATOM 17353 O O . ASP A 1 74 ? -1.389 3.152 -7.657 1.00 0.00 74 ASP A O 12
ATOM 17362 N N . ILE A 1 75 ? 0.207 3.844 -9.089 1.00 0.00 75 ILE A N 12
ATOM 17363 C CA . ILE A 1 75 ? -0.426 5.128 -9.356 1.00 0.00 75 ILE A CA 12
ATOM 17364 C C . ILE A 1 75 ? -1.072 5.143 -10.737 1.00 0.00 75 ILE A C 12
ATOM 17365 O O . ILE A 1 75 ? -0.609 4.466 -11.654 1.00 0.00 75 ILE A O 12
ATOM 17381 N N . SER A 1 76 ? -2.149 5.910 -10.875 1.00 0.00 76 SER A N 12
ATOM 17382 C CA . SER A 1 76 ? -2.857 6.002 -12.145 1.00 0.00 76 SER A CA 12
ATOM 17383 C C . SER A 1 76 ? -3.610 7.325 -12.265 1.00 0.00 76 SER A C 12
ATOM 17384 O O . SER A 1 76 ? -3.535 8.185 -11.378 1.00 0.00 76 SER A O 12
ATOM 17392 N N . THR A 1 77 ? -4.332 7.483 -13.373 1.00 0.00 77 THR A N 12
ATOM 17393 C CA . THR A 1 77 ? -5.105 8.699 -13.629 1.00 0.00 77 THR A CA 12
ATOM 17394 C C . THR A 1 77 ? -4.191 9.876 -13.920 1.00 0.00 77 THR A C 12
ATOM 17395 O O . THR A 1 77 ? -3.129 10.016 -13.311 1.00 0.00 77 THR A O 12
ATOM 17406 N N . PRO A 1 78 ? -4.586 10.765 -14.860 1.00 0.00 78 PRO A N 12
ATOM 17407 C CA . PRO A 1 78 ? -3.795 11.937 -15.218 1.00 0.00 78 PRO A CA 12
ATOM 17408 C C . PRO A 1 78 ? -3.300 12.685 -13.986 1.00 0.00 78 PRO A C 12
ATOM 17409 O O . PRO A 1 78 ? -2.221 13.275 -13.990 1.00 0.00 78 PRO A O 12
ATOM 17420 N N . ILE A 1 79 ? -4.097 12.633 -12.924 1.00 0.00 79 ILE A N 12
ATOM 17421 C CA . ILE A 1 79 ? -3.750 13.285 -11.670 1.00 0.00 79 ILE A CA 12
ATOM 17422 C C . ILE A 1 79 ? -3.104 12.278 -10.722 1.00 0.00 79 ILE A C 12
ATOM 17423 O O . ILE A 1 79 ? -3.170 11.076 -10.955 1.00 0.00 79 ILE A O 12
ATOM 17439 N N . ASN A 1 80 ? -2.472 12.777 -9.666 1.00 0.00 80 ASN A N 12
ATOM 17440 C CA . ASN A 1 80 ? -1.813 11.910 -8.698 1.00 0.00 80 ASN A CA 12
ATOM 17441 C C . ASN A 1 80 ? -2.834 11.024 -7.971 1.00 0.00 80 ASN A C 12
ATOM 17442 O O . ASN A 1 80 ? -3.128 11.243 -6.799 1.00 0.00 80 ASN A O 12
ATOM 17453 N N . PHE A 1 81 ? -3.360 10.035 -8.683 1.00 0.00 81 PHE A N 12
ATOM 17454 C CA . PHE A 1 81 ? -4.342 9.116 -8.101 1.00 0.00 81 PHE A CA 12
ATOM 17455 C C . PHE A 1 81 ? -3.659 7.853 -7.594 1.00 0.00 81 PHE A C 12
ATOM 17456 O O . PHE A 1 81 ? -2.905 7.214 -8.327 1.00 0.00 81 PHE A O 12
ATOM 17473 N N . LEU A 1 82 ? -3.915 7.511 -6.338 1.00 0.00 82 LEU A N 12
ATOM 17474 C CA . LEU A 1 82 ? -3.314 6.326 -5.739 1.00 0.00 82 LEU A CA 12
ATOM 17475 C C . LEU A 1 82 ? -4.253 5.129 -5.830 1.00 0.00 82 LEU A C 12
ATOM 17476 O O . LEU A 1 82 ? -5.210 5.020 -5.065 1.00 0.00 82 LEU A O 12
ATOM 17492 N N . CYS A 1 83 ? -3.970 4.235 -6.775 1.00 0.00 83 CYS A N 12
ATOM 17493 C CA . CYS A 1 83 ? -4.788 3.041 -6.973 1.00 0.00 83 CYS A CA 12
ATOM 17494 C C . CYS A 1 83 ? -4.044 1.787 -6.525 1.00 0.00 83 CYS A C 12
ATOM 17495 O O . CYS A 1 83 ? -3.005 1.434 -7.082 1.00 0.00 83 CYS A O 12
ATOM 17503 N N . ILE A 1 84 ? -4.583 1.118 -5.513 1.00 0.00 84 ILE A N 12
ATOM 17504 C CA . ILE A 1 84 ? -3.975 -0.096 -4.979 1.00 0.00 84 ILE A CA 12
ATOM 17505 C C . ILE A 1 84 ? -4.435 -1.334 -5.744 1.00 0.00 84 ILE A C 12
ATOM 17506 O O . ILE A 1 84 ? -5.595 -1.437 -6.140 1.00 0.00 84 ILE A O 12
ATOM 17522 N N . PHE A 1 85 ? -3.518 -2.276 -5.930 1.00 0.00 85 PHE A N 12
ATOM 17523 C CA . PHE A 1 85 ? -3.821 -3.520 -6.630 1.00 0.00 85 PHE A CA 12
ATOM 17524 C C . PHE A 1 85 ? -3.365 -4.716 -5.802 1.00 0.00 85 PHE A C 12
ATOM 17525 O O . PHE A 1 85 ? -2.248 -5.204 -5.964 1.00 0.00 85 PHE A O 12
ATOM 17542 N N . ILE A 1 86 ? -4.233 -5.172 -4.904 1.00 0.00 86 ILE A N 12
ATOM 17543 C CA . ILE A 1 86 ? -3.919 -6.305 -4.035 1.00 0.00 86 ILE A CA 12
ATOM 17544 C C . ILE A 1 86 ? -4.455 -7.623 -4.609 1.00 0.00 86 ILE A C 12
ATOM 17545 O O . ILE A 1 86 ? -5.654 -7.893 -4.542 1.00 0.00 86 ILE A O 12
ATOM 17561 N N . PRO A 1 87 ? -3.571 -8.469 -5.179 1.00 0.00 87 PRO A N 12
ATOM 17562 C CA . PRO A 1 87 ? -3.957 -9.756 -5.752 1.00 0.00 87 PRO A CA 12
ATOM 17563 C C . PRO A 1 87 ? -4.049 -10.846 -4.688 1.00 0.00 87 PRO A C 12
ATOM 17564 O O . PRO A 1 87 ? -3.069 -11.127 -3.999 1.00 0.00 87 PRO A O 12
ATOM 17575 N N . THR A 1 88 ? -5.224 -11.458 -4.545 1.00 0.00 88 THR A N 12
ATOM 17576 C CA . THR A 1 88 ? -5.397 -12.507 -3.544 1.00 0.00 88 THR A CA 12
ATOM 17577 C C . THR A 1 88 ? -6.746 -13.206 -3.672 1.00 0.00 88 THR A C 12
ATOM 17578 O O . THR A 1 88 ? -7.609 -12.791 -4.447 1.00 0.00 88 THR A O 12
ATOM 17589 N N . LEU A 1 89 ? -6.918 -14.273 -2.897 1.00 0.00 89 LEU A N 12
ATOM 17590 C CA . LEU A 1 89 ? -8.155 -15.044 -2.904 1.00 0.00 89 LEU A CA 12
ATOM 17591 C C . LEU A 1 89 ? -8.940 -14.812 -1.616 1.00 0.00 89 LEU A C 12
ATOM 17592 O O . LEU A 1 89 ? -8.739 -15.509 -0.622 1.00 0.00 89 LEU A O 12
ATOM 17608 N N . PHE A 1 90 ? -9.837 -13.831 -1.642 1.00 0.00 90 PHE A N 12
ATOM 17609 C CA . PHE A 1 90 ? -10.649 -13.513 -0.474 1.00 0.00 90 PHE A CA 12
ATOM 17610 C C . PHE A 1 90 ? -11.535 -14.692 -0.096 1.00 0.00 90 PHE A C 12
ATOM 17611 O O . PHE A 1 90 ? -12.697 -14.769 -0.494 1.00 0.00 90 PHE A O 12
ATOM 17628 N N . ASP A 1 91 ? -10.972 -15.610 0.677 1.00 0.00 91 ASP A N 12
ATOM 17629 C CA . ASP A 1 91 ? -11.698 -16.796 1.119 1.00 0.00 91 ASP A CA 12
ATOM 17630 C C . ASP A 1 91 ? -10.830 -17.655 2.034 1.00 0.00 91 ASP A C 12
ATOM 17631 O O . ASP A 1 91 ? -11.299 -18.165 3.051 1.00 0.00 91 ASP A O 12
ATOM 17640 N N . MET A 1 92 ? -9.563 -17.813 1.662 1.00 0.00 92 MET A N 12
ATOM 17641 C CA . MET A 1 92 ? -8.628 -18.614 2.448 1.00 0.00 92 MET A CA 12
ATOM 17642 C C . MET A 1 92 ? -8.578 -18.138 3.897 1.00 0.00 92 MET A C 12
ATOM 17643 O O . MET A 1 92 ? -8.848 -18.906 4.821 1.00 0.00 92 MET A O 12
ATOM 17657 N N . ASN A 1 93 ? -8.233 -16.869 4.091 1.00 0.00 93 ASN A N 12
ATOM 17658 C CA . ASN A 1 93 ? -8.153 -16.298 5.429 1.00 0.00 93 ASN A CA 12
ATOM 17659 C C . ASN A 1 93 ? -9.511 -16.343 6.124 1.00 0.00 93 ASN A C 12
ATOM 17660 O O . ASN A 1 93 ? -9.592 -16.328 7.351 1.00 0.00 93 ASN A O 12
ATOM 17671 N N . ASN A 1 94 ? -10.577 -16.399 5.328 1.00 0.00 94 ASN A N 12
ATOM 17672 C CA . ASN A 1 94 ? -11.933 -16.447 5.867 1.00 0.00 94 ASN A CA 12
ATOM 17673 C C . ASN A 1 94 ? -12.163 -15.329 6.882 1.00 0.00 94 ASN A C 12
ATOM 17674 O O . ASN A 1 94 ? -12.955 -15.477 7.813 1.00 0.00 94 ASN A O 12
ATOM 17685 N N . MET A 1 95 ? -11.465 -14.212 6.696 1.00 0.00 95 MET A N 12
ATOM 17686 C CA . MET A 1 95 ? -11.595 -13.073 7.597 1.00 0.00 95 MET A CA 12
ATOM 17687 C C . MET A 1 95 ? -11.870 -11.787 6.821 1.00 0.00 95 MET A C 12
ATOM 17688 O O . MET A 1 95 ? -13.016 -11.348 6.717 1.00 0.00 95 MET A O 12
ATOM 17702 N N . ASP A 1 96 ? -10.815 -11.186 6.276 1.00 0.00 96 ASP A N 12
ATOM 17703 C CA . ASP A 1 96 ? -10.950 -9.951 5.510 1.00 0.00 96 ASP A CA 12
ATOM 17704 C C . ASP A 1 96 ? -9.596 -9.486 4.980 1.00 0.00 96 ASP A C 12
ATOM 17705 O O . ASP A 1 96 ? -9.385 -9.413 3.770 1.00 0.00 96 ASP A O 12
ATOM 17714 N N . LEU A 1 97 ? -8.682 -9.173 5.895 1.00 0.00 97 LEU A N 12
ATOM 17715 C CA . LEU A 1 97 ? -7.343 -8.713 5.525 1.00 0.00 97 LEU A CA 12
ATOM 17716 C C . LEU A 1 97 ? -7.382 -7.281 4.995 1.00 0.00 97 LEU A C 12
ATOM 17717 O O . LEU A 1 97 ? -6.753 -6.385 5.556 1.00 0.00 97 LEU A O 12
ATOM 17733 N N . LEU A 1 98 ? -8.124 -7.074 3.909 1.00 0.00 98 LEU A N 12
ATOM 17734 C CA . LEU A 1 98 ? -8.245 -5.752 3.299 1.00 0.00 98 LEU A CA 12
ATOM 17735 C C . LEU A 1 98 ? -8.646 -4.696 4.329 1.00 0.00 98 LEU A C 12
ATOM 17736 O O . LEU A 1 98 ? -8.384 -3.508 4.144 1.00 0.00 98 LEU A O 12
ATOM 17752 N N . LYS A 1 99 ? -9.283 -5.136 5.411 1.00 0.00 99 LYS A N 12
ATOM 17753 C CA . LYS A 1 99 ? -9.722 -4.228 6.468 1.00 0.00 99 LYS A CA 12
ATOM 17754 C C . LYS A 1 99 ? -8.612 -3.256 6.863 1.00 0.00 99 LYS A C 12
ATOM 17755 O O . LYS A 1 99 ? -8.887 -2.134 7.300 1.00 0.00 99 LYS A O 12
ATOM 17774 N N . GLN A 1 100 ? -7.361 -3.685 6.704 1.00 0.00 100 GLN A N 12
ATOM 17775 C CA . GLN A 1 100 ? -6.224 -2.839 7.048 1.00 0.00 100 GLN A CA 12
ATOM 17776 C C . GLN A 1 100 ? -5.994 -1.801 5.957 1.00 0.00 100 GLN A C 12
ATOM 17777 O O . GLN A 1 100 ? -6.018 -0.596 6.216 1.00 0.00 100 GLN A O 12
ATOM 17791 N N . ALA A 1 101 ? -5.788 -2.275 4.741 1.00 0.00 101 ALA A N 12
ATOM 17792 C CA . ALA A 1 101 ? -5.568 -1.399 3.600 1.00 0.00 101 ALA A CA 12
ATOM 17793 C C . ALA A 1 101 ? -6.743 -0.443 3.424 1.00 0.00 101 ALA A C 12
ATOM 17794 O O . ALA A 1 101 ? -6.558 0.750 3.175 1.00 0.00 101 ALA A O 12
ATOM 17801 N N . LEU A 1 102 ? -7.954 -0.978 3.563 1.00 0.00 102 LEU A N 12
ATOM 17802 C CA . LEU A 1 102 ? -9.165 -0.181 3.428 1.00 0.00 102 LEU A CA 12
ATOM 17803 C C . LEU A 1 102 ? -9.213 0.907 4.497 1.00 0.00 102 LEU A C 12
ATOM 17804 O O . LEU A 1 102 ? -9.760 1.981 4.271 1.00 0.00 102 LEU A O 12
ATOM 17820 N N . LEU A 1 103 ? -8.626 0.617 5.654 1.00 0.00 103 LEU A N 12
ATOM 17821 C CA . LEU A 1 103 ? -8.594 1.572 6.751 1.00 0.00 103 LEU A CA 12
ATOM 17822 C C . LEU A 1 103 ? -7.662 2.737 6.426 1.00 0.00 103 LEU A C 12
ATOM 17823 O O . LEU A 1 103 ? -7.821 3.838 6.949 1.00 0.00 103 LEU A O 12
ATOM 17839 N N . ILE A 1 104 ? -6.690 2.486 5.555 1.00 0.00 104 ILE A N 12
ATOM 17840 C CA . ILE A 1 104 ? -5.735 3.513 5.158 1.00 0.00 104 ILE A CA 12
ATOM 17841 C C . ILE A 1 104 ? -6.355 4.486 4.159 1.00 0.00 104 ILE A C 12
ATOM 17842 O O . ILE A 1 104 ? -6.193 5.697 4.282 1.00 0.00 104 ILE A O 12
ATOM 17858 N N . LEU A 1 105 ? -7.064 3.950 3.171 1.00 0.00 105 LEU A N 12
ATOM 17859 C CA . LEU A 1 105 ? -7.702 4.779 2.153 1.00 0.00 105 LEU A CA 12
ATOM 17860 C C . LEU A 1 105 ? -8.807 5.640 2.769 1.00 0.00 105 LEU A C 12
ATOM 17861 O O . LEU A 1 105 ? -9.028 6.773 2.345 1.00 0.00 105 LEU A O 12
ATOM 17877 N N . HIS A 1 106 ? -9.492 5.087 3.761 1.00 0.00 106 HIS A N 12
ATOM 17878 C CA . HIS A 1 106 ? -10.573 5.801 4.428 1.00 0.00 106 HIS A CA 12
ATOM 17879 C C . HIS A 1 106 ? -10.033 6.953 5.278 1.00 0.00 106 HIS A C 12
ATOM 17880 O O . HIS A 1 106 ? -10.575 8.052 5.262 1.00 0.00 106 HIS A O 12
ATOM 17895 N N . ASN A 1 107 ? -8.956 6.684 6.009 1.00 0.00 107 ASN A N 12
ATOM 17896 C CA . ASN A 1 107 ? -8.341 7.696 6.863 1.00 0.00 107 ASN A CA 12
ATOM 17897 C C . ASN A 1 107 ? -7.759 8.833 6.027 1.00 0.00 107 ASN A C 12
ATOM 17898 O O . ASN A 1 107 ? -7.689 9.973 6.481 1.00 0.00 107 ASN A O 12
ATOM 17909 N N . ASP A 1 108 ? -7.341 8.518 4.809 1.00 0.00 108 ASP A N 12
ATOM 17910 C CA . ASP A 1 108 ? -6.763 9.514 3.916 1.00 0.00 108 ASP A CA 12
ATOM 17911 C C . ASP A 1 108 ? -7.849 10.352 3.251 1.00 0.00 108 ASP A C 12
ATOM 17912 O O . ASP A 1 108 ? -7.643 11.523 2.948 1.00 0.00 108 ASP A O 12
ATOM 17921 N N . LEU A 1 109 ? -9.016 9.750 3.044 1.00 0.00 109 LEU A N 12
ATOM 17922 C CA . LEU A 1 109 ? -10.137 10.446 2.420 1.00 0.00 109 LEU A CA 12
ATOM 17923 C C . LEU A 1 109 ? -11.025 11.110 3.470 1.00 0.00 109 LEU A C 12
ATOM 17924 O O . LEU A 1 109 ? -11.659 12.124 3.199 1.00 0.00 109 LEU A O 12
ATOM 17940 N N . HIS A 1 110 ? -11.060 10.522 4.661 1.00 0.00 110 HIS A N 12
ATOM 17941 C CA . HIS A 1 110 ? -11.869 11.057 5.751 1.00 0.00 110 HIS A CA 12
ATOM 17942 C C . HIS A 1 110 ? -11.232 12.305 6.365 1.00 0.00 110 HIS A C 12
ATOM 17943 O O . HIS A 1 110 ? -11.830 12.962 7.208 1.00 0.00 110 HIS A O 12
ATOM 17958 N N . GLU A 1 111 ? -10.009 12.620 5.931 1.00 0.00 111 GLU A N 12
ATOM 17959 C CA . GLU A 1 111 ? -9.301 13.781 6.446 1.00 0.00 111 GLU A CA 12
ATOM 17960 C C . GLU A 1 111 ? -10.137 15.053 6.284 1.00 0.00 111 GLU A C 12
ATOM 17961 O O . GLU A 1 111 ? -10.514 15.689 7.260 1.00 0.00 111 GLU A O 12
ATOM 17973 N N . TYR A 1 112 ? -10.409 15.415 5.026 1.00 0.00 112 TYR A N 12
ATOM 17974 C CA . TYR A 1 112 ? -11.196 16.606 4.733 1.00 0.00 112 TYR A CA 12
ATOM 17975 C C . TYR A 1 112 ? -11.713 16.575 3.298 1.00 0.00 112 TYR A C 12
ATOM 17976 O O . TYR A 1 112 ? -12.906 16.384 3.063 1.00 0.00 112 TYR A O 12
ATOM 17994 N N . VAL A 1 113 ? -10.804 16.773 2.347 1.00 0.00 113 VAL A N 12
ATOM 17995 C CA . VAL A 1 113 ? -11.150 16.780 0.925 1.00 0.00 113 VAL A CA 12
ATOM 17996 C C . VAL A 1 113 ? -12.440 17.559 0.660 1.00 0.00 113 VAL A C 12
ATOM 17997 O O . VAL A 1 113 ? -13.301 17.122 -0.102 1.00 0.00 113 VAL A O 12
ATOM 18010 N N . GLU A 1 114 ? -12.571 18.717 1.307 1.00 0.00 114 GLU A N 12
ATOM 18011 C CA . GLU A 1 114 ? -13.755 19.553 1.144 1.00 0.00 114 GLU A CA 12
ATOM 18012 C C . GLU A 1 114 ? -13.438 20.777 0.292 1.00 0.00 114 GLU A C 12
ATOM 18013 O O . GLU A 1 114 ? -13.958 21.870 0.550 1.00 0.00 114 GLU A O 12
ATOM 18025 N N . THR A 1 26 ? -8.830 -17.309 -8.326 1.00 0.00 26 THR A N 13
ATOM 18026 C CA . THR A 1 26 ? -8.456 -15.923 -8.589 1.00 0.00 26 THR A CA 13
ATOM 18027 C C . THR A 1 26 ? -9.191 -14.972 -7.651 1.00 0.00 26 THR A C 13
ATOM 18028 O O . THR A 1 26 ? -10.415 -15.025 -7.530 1.00 0.00 26 THR A O 13
ATOM 18039 N N . SER A 1 27 ? -8.437 -14.099 -6.991 1.00 0.00 27 SER A N 13
ATOM 18040 C CA . SER A 1 27 ? -9.017 -13.133 -6.065 1.00 0.00 27 SER A CA 13
ATOM 18041 C C . SER A 1 27 ? -8.251 -11.813 -6.108 1.00 0.00 27 SER A C 13
ATOM 18042 O O . SER A 1 27 ? -7.525 -11.472 -5.172 1.00 0.00 27 SER A O 13
ATOM 18049 N N . LYS A 1 28 ? -8.420 -11.075 -7.199 1.00 0.00 28 LYS A N 13
ATOM 18050 C CA . LYS A 1 28 ? -7.747 -9.793 -7.362 1.00 0.00 28 LYS A CA 13
ATOM 18051 C C . LYS A 1 28 ? -8.553 -8.679 -6.704 1.00 0.00 28 LYS A C 13
ATOM 18052 O O . LYS A 1 28 ? -9.689 -8.410 -7.092 1.00 0.00 28 LYS A O 13
ATOM 18071 N N . GLN A 1 29 ? -7.959 -8.034 -5.704 1.00 0.00 29 GLN A N 13
ATOM 18072 C CA . GLN A 1 29 ? -8.631 -6.951 -4.995 1.00 0.00 29 GLN A CA 13
ATOM 18073 C C . GLN A 1 29 ? -7.899 -5.633 -5.199 1.00 0.00 29 GLN A C 13
ATOM 18074 O O . GLN A 1 29 ? -6.672 -5.595 -5.275 1.00 0.00 29 GLN A O 13
ATOM 18088 N N . GLU A 1 30 ? -8.666 -4.555 -5.303 1.00 0.00 30 GLU A N 13
ATOM 18089 C CA . GLU A 1 30 ? -8.093 -3.236 -5.515 1.00 0.00 30 GLU A CA 13
ATOM 18090 C C . GLU A 1 30 ? -8.741 -2.199 -4.599 1.00 0.00 30 GLU A C 13
ATOM 18091 O O . GLU A 1 30 ? -9.959 -2.191 -4.417 1.00 0.00 30 GLU A O 13
ATOM 18103 N N . LEU A 1 31 ? -7.916 -1.331 -4.021 1.00 0.00 31 LEU A N 13
ATOM 18104 C CA . LEU A 1 31 ? -8.404 -0.292 -3.120 1.00 0.00 31 LEU A CA 13
ATOM 18105 C C . LEU A 1 31 ? -8.038 1.098 -3.635 1.00 0.00 31 LEU A C 13
ATOM 18106 O O . LEU A 1 31 ? -6.863 1.454 -3.711 1.00 0.00 31 LEU A O 13
ATOM 18122 N N . ILE A 1 32 ? -9.049 1.880 -3.991 1.00 0.00 32 ILE A N 13
ATOM 18123 C CA . ILE A 1 32 ? -8.831 3.232 -4.495 1.00 0.00 32 ILE A CA 13
ATOM 18124 C C . ILE A 1 32 ? -8.532 4.200 -3.359 1.00 0.00 32 ILE A C 13
ATOM 18125 O O . ILE A 1 32 ? -9.344 4.395 -2.464 1.00 0.00 32 ILE A O 13
ATOM 18141 N N . LEU A 1 33 ? -7.358 4.813 -3.405 1.00 0.00 33 LEU A N 13
ATOM 18142 C CA . LEU A 1 33 ? -6.946 5.767 -2.385 1.00 0.00 33 LEU A CA 13
ATOM 18143 C C . LEU A 1 33 ? -7.010 7.195 -2.918 1.00 0.00 33 LEU A C 13
ATOM 18144 O O . LEU A 1 33 ? -7.441 7.433 -4.050 1.00 0.00 33 LEU A O 13
ATOM 18160 N N . VAL A 1 34 ? -6.573 8.149 -2.100 1.00 0.00 34 VAL A N 13
ATOM 18161 C CA . VAL A 1 34 ? -6.576 9.557 -2.487 1.00 0.00 34 VAL A CA 13
ATOM 18162 C C . VAL A 1 34 ? -5.366 10.276 -1.918 1.00 0.00 34 VAL A C 13
ATOM 18163 O O . VAL A 1 34 ? -5.189 10.354 -0.703 1.00 0.00 34 VAL A O 13
ATOM 18176 N N . LEU A 1 35 ? -4.551 10.801 -2.808 1.00 0.00 35 LEU A N 13
ATOM 18177 C CA . LEU A 1 35 ? -3.353 11.531 -2.424 1.00 0.00 35 LEU A CA 13
ATOM 18178 C C . LEU A 1 35 ? -3.709 12.867 -1.769 1.00 0.00 35 LEU A C 13
ATOM 18179 O O . LEU A 1 35 ? -4.717 13.486 -2.110 1.00 0.00 35 LEU A O 13
ATOM 18195 N N . LYS A 1 36 ? -2.877 13.298 -0.828 1.00 0.00 36 LYS A N 13
ATOM 18196 C CA . LYS A 1 36 ? -3.096 14.552 -0.130 1.00 0.00 36 LYS A CA 13
ATOM 18197 C C . LYS A 1 36 ? -1.782 15.281 0.100 1.00 0.00 36 LYS A C 13
ATOM 18198 O O . LYS A 1 36 ? -0.711 14.787 -0.244 1.00 0.00 36 LYS A O 13
ATOM 18217 N N . GLY A 1 37 ? -1.869 16.479 0.684 1.00 0.00 37 GLY A N 13
ATOM 18218 C CA . GLY A 1 37 ? -0.683 17.258 0.953 1.00 0.00 37 GLY A CA 13
ATOM 18219 C C . GLY A 1 37 ? -0.743 17.981 2.286 1.00 0.00 37 GLY A C 13
ATOM 18220 O O . GLY A 1 37 ? -1.763 18.565 2.633 1.00 0.00 37 GLY A O 13
ATOM 18224 N N . GLU A 1 38 ? 0.354 17.931 3.034 1.00 0.00 38 GLU A N 13
ATOM 18225 C CA . GLU A 1 38 ? 0.427 18.580 4.333 1.00 0.00 38 GLU A CA 13
ATOM 18226 C C . GLU A 1 38 ? 1.842 19.058 4.629 1.00 0.00 38 GLU A C 13
ATOM 18227 O O . GLU A 1 38 ? 2.784 18.274 4.645 1.00 0.00 38 GLU A O 13
ATOM 18239 N N . LEU A 1 39 ? 1.981 20.361 4.866 1.00 0.00 39 LEU A N 13
ATOM 18240 C CA . LEU A 1 39 ? 3.279 20.954 5.164 1.00 0.00 39 LEU A CA 13
ATOM 18241 C C . LEU A 1 39 ? 4.182 20.927 3.929 1.00 0.00 39 LEU A C 13
ATOM 18242 O O . LEU A 1 39 ? 4.515 21.982 3.375 1.00 0.00 39 LEU A O 13
ATOM 18258 N N . ASP A 1 40 ? 4.575 19.727 3.506 1.00 0.00 40 ASP A N 13
ATOM 18259 C CA . ASP A 1 40 ? 5.439 19.574 2.340 1.00 0.00 40 ASP A CA 13
ATOM 18260 C C . ASP A 1 40 ? 5.174 18.243 1.644 1.00 0.00 40 ASP A C 13
ATOM 18261 O O . ASP A 1 40 ? 4.451 17.397 2.166 1.00 0.00 40 ASP A O 13
ATOM 18270 N N . LEU A 1 41 ? 5.766 18.074 0.462 1.00 0.00 41 LEU A N 13
ATOM 18271 C CA . LEU A 1 41 ? 5.586 16.845 -0.300 1.00 0.00 41 LEU A CA 13
ATOM 18272 C C . LEU A 1 41 ? 6.223 15.663 0.421 1.00 0.00 41 LEU A C 13
ATOM 18273 O O . LEU A 1 41 ? 7.444 15.515 0.436 1.00 0.00 41 LEU A O 13
ATOM 18289 N N . HIS A 1 42 ? 5.384 14.823 1.016 1.00 0.00 42 HIS A N 13
ATOM 18290 C CA . HIS A 1 42 ? 5.862 13.652 1.739 1.00 0.00 42 HIS A CA 13
ATOM 18291 C C . HIS A 1 42 ? 5.440 12.362 1.033 1.00 0.00 42 HIS A C 13
ATOM 18292 O O . HIS A 1 42 ? 6.173 11.372 1.035 1.00 0.00 42 HIS A O 13
ATOM 18307 N N . SER A 1 43 ? 4.256 12.386 0.431 1.00 0.00 43 SER A N 13
ATOM 18308 C CA . SER A 1 43 ? 3.738 11.223 -0.278 1.00 0.00 43 SER A CA 13
ATOM 18309 C C . SER A 1 43 ? 3.582 10.030 0.672 1.00 0.00 43 SER A C 13
ATOM 18310 O O . SER A 1 43 ? 4.153 8.968 0.447 1.00 0.00 43 SER A O 13
ATOM 18318 N N . LYS A 1 44 ? 2.813 10.238 1.733 1.00 0.00 44 LYS A N 13
ATOM 18319 C CA . LYS A 1 44 ? 2.584 9.180 2.718 1.00 0.00 44 LYS A CA 13
ATOM 18320 C C . LYS A 1 44 ? 1.734 8.052 2.141 1.00 0.00 44 LYS A C 13
ATOM 18321 O O . LYS A 1 44 ? 1.738 6.935 2.659 1.00 0.00 44 LYS A O 13
ATOM 18340 N N . ASN A 1 45 ? 1.005 8.348 1.067 1.00 0.00 45 ASN A N 13
ATOM 18341 C CA . ASN A 1 45 ? 0.151 7.345 0.428 1.00 0.00 45 ASN A CA 13
ATOM 18342 C C . ASN A 1 45 ? 0.961 6.121 0.011 1.00 0.00 45 ASN A C 13
ATOM 18343 O O . ASN A 1 45 ? 0.675 5.004 0.443 1.00 0.00 45 ASN A O 13
ATOM 18354 N N . MET A 1 46 ? 1.971 6.333 -0.826 1.00 0.00 46 MET A N 13
ATOM 18355 C CA . MET A 1 46 ? 2.816 5.240 -1.293 1.00 0.00 46 MET A CA 13
ATOM 18356 C C . MET A 1 46 ? 3.538 4.582 -0.123 1.00 0.00 46 MET A C 13
ATOM 18357 O O . MET A 1 46 ? 3.802 3.377 -0.138 1.00 0.00 46 MET A O 13
ATOM 18371 N N . LYS A 1 47 ? 3.847 5.381 0.893 1.00 0.00 47 LYS A N 13
ATOM 18372 C CA . LYS A 1 47 ? 4.532 4.881 2.077 1.00 0.00 47 LYS A CA 13
ATOM 18373 C C . LYS A 1 47 ? 3.567 4.129 2.989 1.00 0.00 47 LYS A C 13
ATOM 18374 O O . LYS A 1 47 ? 3.980 3.292 3.790 1.00 0.00 47 LYS A O 13
ATOM 18393 N N . ASN A 1 48 ? 2.279 4.434 2.860 1.00 0.00 48 ASN A N 13
ATOM 18394 C CA . ASN A 1 48 ? 1.256 3.790 3.672 1.00 0.00 48 ASN A CA 13
ATOM 18395 C C . ASN A 1 48 ? 0.998 2.366 3.193 1.00 0.00 48 ASN A C 13
ATOM 18396 O O . ASN A 1 48 ? 0.724 1.472 3.994 1.00 0.00 48 ASN A O 13
ATOM 18407 N N . VAL A 1 49 ? 1.084 2.159 1.882 1.00 0.00 49 VAL A N 13
ATOM 18408 C CA . VAL A 1 49 ? 0.856 0.836 1.306 1.00 0.00 49 VAL A CA 13
ATOM 18409 C C . VAL A 1 49 ? 2.085 -0.048 1.465 1.00 0.00 49 VAL A C 13
ATOM 18410 O O . VAL A 1 49 ? 1.969 -1.226 1.799 1.00 0.00 49 VAL A O 13
ATOM 18423 N N . ILE A 1 50 ? 3.263 0.521 1.229 1.00 0.00 50 ILE A N 13
ATOM 18424 C CA . ILE A 1 50 ? 4.501 -0.238 1.355 1.00 0.00 50 ILE A CA 13
ATOM 18425 C C . ILE A 1 50 ? 4.694 -0.736 2.783 1.00 0.00 50 ILE A C 13
ATOM 18426 O O . ILE A 1 50 ? 5.192 -1.834 3.002 1.00 0.00 50 ILE A O 13
ATOM 18442 N N . ASN A 1 51 ? 4.294 0.087 3.749 1.00 0.00 51 ASN A N 13
ATOM 18443 C CA . ASN A 1 51 ? 4.421 -0.269 5.156 1.00 0.00 51 ASN A CA 13
ATOM 18444 C C . ASN A 1 51 ? 3.399 -1.337 5.530 1.00 0.00 51 ASN A C 13
ATOM 18445 O O . ASN A 1 51 ? 3.745 -2.363 6.113 1.00 0.00 51 ASN A O 13
ATOM 18456 N N . ASN A 1 52 ? 2.139 -1.089 5.186 1.00 0.00 52 ASN A N 13
ATOM 18457 C CA . ASN A 1 52 ? 1.068 -2.031 5.483 1.00 0.00 52 ASN A CA 13
ATOM 18458 C C . ASN A 1 52 ? 1.246 -3.318 4.685 1.00 0.00 52 ASN A C 13
ATOM 18459 O O . ASN A 1 52 ? 1.210 -4.415 5.241 1.00 0.00 52 ASN A O 13
ATOM 18470 N N . ALA A 1 53 ? 1.445 -3.175 3.378 1.00 0.00 53 ALA A N 13
ATOM 18471 C CA . ALA A 1 53 ? 1.633 -4.325 2.501 1.00 0.00 53 ALA A CA 13
ATOM 18472 C C . ALA A 1 53 ? 2.806 -5.185 2.966 1.00 0.00 53 ALA A C 13
ATOM 18473 O O . ALA A 1 53 ? 2.831 -6.394 2.736 1.00 0.00 53 ALA A O 13
ATOM 18480 N N . LYS A 1 54 ? 3.774 -4.554 3.625 1.00 0.00 54 LYS A N 13
ATOM 18481 C CA . LYS A 1 54 ? 4.945 -5.264 4.126 1.00 0.00 54 LYS A CA 13
ATOM 18482 C C . LYS A 1 54 ? 4.614 -6.018 5.409 1.00 0.00 54 LYS A C 13
ATOM 18483 O O . LYS A 1 54 ? 4.804 -7.231 5.497 1.00 0.00 54 LYS A O 13
ATOM 18502 N N . LYS A 1 55 ? 4.115 -5.288 6.405 1.00 0.00 55 LYS A N 13
ATOM 18503 C CA . LYS A 1 55 ? 3.753 -5.887 7.686 1.00 0.00 55 LYS A CA 13
ATOM 18504 C C . LYS A 1 55 ? 2.752 -7.021 7.490 1.00 0.00 55 LYS A C 13
ATOM 18505 O O . LYS A 1 55 ? 2.795 -8.030 8.194 1.00 0.00 55 LYS A O 13
ATOM 18524 N N . ASN A 1 56 ? 1.854 -6.849 6.525 1.00 0.00 56 ASN A N 13
ATOM 18525 C CA . ASN A 1 56 ? 0.846 -7.860 6.234 1.00 0.00 56 ASN A CA 13
ATOM 18526 C C . ASN A 1 56 ? 1.484 -9.090 5.596 1.00 0.00 56 ASN A C 13
ATOM 18527 O O . ASN A 1 56 ? 1.150 -10.223 5.940 1.00 0.00 56 ASN A O 13
ATOM 18538 N N . LEU A 1 57 ? 2.407 -8.858 4.665 1.00 0.00 57 LEU A N 13
ATOM 18539 C CA . LEU A 1 57 ? 3.097 -9.948 3.982 1.00 0.00 57 LEU A CA 13
ATOM 18540 C C . LEU A 1 57 ? 3.690 -10.929 4.987 1.00 0.00 57 LEU A C 13
ATOM 18541 O O . LEU A 1 57 ? 3.324 -12.106 5.019 1.00 0.00 57 LEU A O 13
ATOM 18557 N N . GLU A 1 58 ? 4.606 -10.433 5.812 1.00 0.00 58 GLU A N 13
ATOM 18558 C CA . GLU A 1 58 ? 5.247 -11.262 6.824 1.00 0.00 58 GLU A CA 13
ATOM 18559 C C . GLU A 1 58 ? 4.208 -11.870 7.760 1.00 0.00 58 GLU A C 13
ATOM 18560 O O . GLU A 1 58 ? 4.420 -12.943 8.324 1.00 0.00 58 GLU A O 13
ATOM 18572 N N . LYS A 1 59 ? 3.083 -11.179 7.917 1.00 0.00 59 LYS A N 13
ATOM 18573 C CA . LYS A 1 59 ? 2.010 -11.657 8.779 1.00 0.00 59 LYS A CA 13
ATOM 18574 C C . LYS A 1 59 ? 1.512 -13.020 8.310 1.00 0.00 59 LYS A C 13
ATOM 18575 O O . LYS A 1 59 ? 1.145 -13.871 9.120 1.00 0.00 59 LYS A O 13
ATOM 18594 N N . TYR A 1 60 ? 1.513 -13.224 6.995 1.00 0.00 60 TYR A N 13
ATOM 18595 C CA . TYR A 1 60 ? 1.072 -14.489 6.420 1.00 0.00 60 TYR A CA 13
ATOM 18596 C C . TYR A 1 60 ? 2.179 -15.531 6.509 1.00 0.00 60 TYR A C 13
ATOM 18597 O O . TYR A 1 60 ? 1.915 -16.717 6.697 1.00 0.00 60 TYR A O 13
ATOM 18615 N N . PHE A 1 61 ? 3.421 -15.078 6.372 1.00 0.00 61 PHE A N 13
ATOM 18616 C CA . PHE A 1 61 ? 4.570 -15.975 6.436 1.00 0.00 61 PHE A CA 13
ATOM 18617 C C . PHE A 1 61 ? 4.789 -16.483 7.858 1.00 0.00 61 PHE A C 13
ATOM 18618 O O . PHE A 1 61 ? 5.317 -17.573 8.065 1.00 0.00 61 PHE A O 13
ATOM 18635 N N . LYS A 1 62 ? 4.386 -15.683 8.837 1.00 0.00 62 LYS A N 13
ATOM 18636 C CA . LYS A 1 62 ? 4.543 -16.058 10.237 1.00 0.00 62 LYS A CA 13
ATOM 18637 C C . LYS A 1 62 ? 3.346 -16.860 10.736 1.00 0.00 62 LYS A C 13
ATOM 18638 O O . LYS A 1 62 ? 3.483 -17.722 11.604 1.00 0.00 62 LYS A O 13
ATOM 18657 N N . GLU A 1 63 ? 2.168 -16.560 10.196 1.00 0.00 63 GLU A N 13
ATOM 18658 C CA . GLU A 1 63 ? 0.945 -17.244 10.604 1.00 0.00 63 GLU A CA 13
ATOM 18659 C C . GLU A 1 63 ? 0.577 -18.375 9.646 1.00 0.00 63 GLU A C 13
ATOM 18660 O O . GLU A 1 63 ? 0.326 -19.501 10.074 1.00 0.00 63 GLU A O 13
ATOM 18672 N N . HIS A 1 64 ? 0.527 -18.068 8.354 1.00 0.00 64 HIS A N 13
ATOM 18673 C CA . HIS A 1 64 ? 0.166 -19.067 7.350 1.00 0.00 64 HIS A CA 13
ATOM 18674 C C . HIS A 1 64 ? 1.379 -19.570 6.573 1.00 0.00 64 HIS A C 13
ATOM 18675 O O . HIS A 1 64 ? 1.237 -20.282 5.580 1.00 0.00 64 HIS A O 13
ATOM 18690 N N . PHE A 1 65 ? 2.569 -19.202 7.031 1.00 0.00 65 PHE A N 13
ATOM 18691 C CA . PHE A 1 65 ? 3.808 -19.623 6.380 1.00 0.00 65 PHE A CA 13
ATOM 18692 C C . PHE A 1 65 ? 3.725 -19.460 4.861 1.00 0.00 65 PHE A C 13
ATOM 18693 O O . PHE A 1 65 ? 2.847 -18.765 4.350 1.00 0.00 65 PHE A O 13
ATOM 18710 N N . LYS A 1 66 ? 4.645 -20.103 4.146 1.00 0.00 66 LYS A N 13
ATOM 18711 C CA . LYS A 1 66 ? 4.673 -20.026 2.689 1.00 0.00 66 LYS A CA 13
ATOM 18712 C C . LYS A 1 66 ? 3.388 -20.582 2.084 1.00 0.00 66 LYS A C 13
ATOM 18713 O O . LYS A 1 66 ? 3.161 -21.793 2.093 1.00 0.00 66 LYS A O 13
ATOM 18732 N N . GLU A 1 67 ? 2.553 -19.691 1.559 1.00 0.00 67 GLU A N 13
ATOM 18733 C CA . GLU A 1 67 ? 1.289 -20.089 0.946 1.00 0.00 67 GLU A CA 13
ATOM 18734 C C . GLU A 1 67 ? 0.531 -18.871 0.427 1.00 0.00 67 GLU A C 13
ATOM 18735 O O . GLU A 1 67 ? -0.091 -18.919 -0.634 1.00 0.00 67 GLU A O 13
ATOM 18747 N N . PHE A 1 68 ? 0.588 -17.782 1.186 1.00 0.00 68 PHE A N 13
ATOM 18748 C CA . PHE A 1 68 ? -0.092 -16.546 0.810 1.00 0.00 68 PHE A CA 13
ATOM 18749 C C . PHE A 1 68 ? 0.357 -16.068 -0.568 1.00 0.00 68 PHE A C 13
ATOM 18750 O O . PHE A 1 68 ? 1.443 -16.409 -1.033 1.00 0.00 68 PHE A O 13
ATOM 18767 N N . ASP A 1 69 ? -0.491 -15.272 -1.213 1.00 0.00 69 ASP A N 13
ATOM 18768 C CA . ASP A 1 69 ? -0.188 -14.741 -2.536 1.00 0.00 69 ASP A CA 13
ATOM 18769 C C . ASP A 1 69 ? 0.729 -13.521 -2.431 1.00 0.00 69 ASP A C 13
ATOM 18770 O O . ASP A 1 69 ? 1.481 -13.387 -1.466 1.00 0.00 69 ASP A O 13
ATOM 18779 N N . LYS A 1 70 ? 0.671 -12.635 -3.425 1.00 0.00 70 LYS A N 13
ATOM 18780 C CA . LYS A 1 70 ? 1.507 -11.439 -3.424 1.00 0.00 70 LYS A CA 13
ATOM 18781 C C . LYS A 1 70 ? 0.655 -10.178 -3.523 1.00 0.00 70 LYS A C 13
ATOM 18782 O O . LYS A 1 70 ? -0.430 -10.197 -4.099 1.00 0.00 70 LYS A O 13
ATOM 18801 N N . ILE A 1 71 ? 1.149 -9.082 -2.959 1.00 0.00 71 ILE A N 13
ATOM 18802 C CA . ILE A 1 71 ? 0.417 -7.822 -2.996 1.00 0.00 71 ILE A CA 13
ATOM 18803 C C . ILE A 1 71 ? 1.189 -6.757 -3.753 1.00 0.00 71 ILE A C 13
ATOM 18804 O O . ILE A 1 71 ? 2.417 -6.696 -3.696 1.00 0.00 71 ILE A O 13
ATOM 18820 N N . SER A 1 72 ? 0.452 -5.925 -4.471 1.00 0.00 72 SER A N 13
ATOM 18821 C CA . SER A 1 72 ? 1.051 -4.858 -5.260 1.00 0.00 72 SER A CA 13
ATOM 18822 C C . SER A 1 72 ? 0.249 -3.565 -5.140 1.00 0.00 72 SER A C 13
ATOM 18823 O O . SER A 1 72 ? -0.866 -3.557 -4.620 1.00 0.00 72 SER A O 13
ATOM 18831 N N . TYR A 1 73 ? 0.828 -2.474 -5.628 1.00 0.00 73 TYR A N 13
ATOM 18832 C CA . TYR A 1 73 ? 0.167 -1.177 -5.578 1.00 0.00 73 TYR A CA 13
ATOM 18833 C C . TYR A 1 73 ? 0.773 -0.222 -6.595 1.00 0.00 73 TYR A C 13
ATOM 18834 O O . TYR A 1 73 ? 1.936 -0.361 -6.977 1.00 0.00 73 TYR A O 13
ATOM 18852 N N . ASP A 1 74 ? -0.021 0.748 -7.035 1.00 0.00 74 ASP A N 13
ATOM 18853 C CA . ASP A 1 74 ? 0.446 1.723 -8.013 1.00 0.00 74 ASP A CA 13
ATOM 18854 C C . ASP A 1 74 ? -0.254 3.067 -7.830 1.00 0.00 74 ASP A C 13
ATOM 18855 O O . ASP A 1 74 ? -1.313 3.151 -7.211 1.00 0.00 74 ASP A O 13
ATOM 18864 N N . ILE A 1 75 ? 0.348 4.116 -8.374 1.00 0.00 75 ILE A N 13
ATOM 18865 C CA . ILE A 1 75 ? -0.209 5.463 -8.276 1.00 0.00 75 ILE A CA 13
ATOM 18866 C C . ILE A 1 75 ? -0.626 5.982 -9.648 1.00 0.00 75 ILE A C 13
ATOM 18867 O O . ILE A 1 75 ? 0.104 5.834 -10.629 1.00 0.00 75 ILE A O 13
ATOM 18883 N N . SER A 1 76 ? -1.803 6.599 -9.709 1.00 0.00 76 SER A N 13
ATOM 18884 C CA . SER A 1 76 ? -2.315 7.146 -10.960 1.00 0.00 76 SER A CA 13
ATOM 18885 C C . SER A 1 76 ? -2.188 8.673 -10.979 1.00 0.00 76 SER A C 13
ATOM 18886 O O . SER A 1 76 ? -3.134 9.387 -10.649 1.00 0.00 76 SER A O 13
ATOM 18894 N N . THR A 1 77 ? -1.014 9.154 -11.365 1.00 0.00 77 THR A N 13
ATOM 18895 C CA . THR A 1 77 ? -0.761 10.586 -11.424 1.00 0.00 77 THR A CA 13
ATOM 18896 C C . THR A 1 77 ? -1.748 11.291 -12.358 1.00 0.00 77 THR A C 13
ATOM 18897 O O . THR A 1 77 ? -2.517 12.146 -11.923 1.00 0.00 77 THR A O 13
ATOM 18908 N N . PRO A 1 78 ? -1.744 10.934 -13.656 1.00 0.00 78 PRO A N 13
ATOM 18909 C CA . PRO A 1 78 ? -2.645 11.540 -14.642 1.00 0.00 78 PRO A CA 13
ATOM 18910 C C . PRO A 1 78 ? -4.108 11.450 -14.220 1.00 0.00 78 PRO A C 13
ATOM 18911 O O . PRO A 1 78 ? -4.935 12.247 -14.642 1.00 0.00 78 PRO A O 13
ATOM 18922 N N . ILE A 1 79 ? -4.419 10.471 -13.375 1.00 0.00 79 ILE A N 13
ATOM 18923 C CA . ILE A 1 79 ? -5.785 10.278 -12.895 1.00 0.00 79 ILE A CA 13
ATOM 18924 C C . ILE A 1 79 ? -6.025 11.028 -11.587 1.00 0.00 79 ILE A C 13
ATOM 18925 O O . ILE A 1 79 ? -7.167 11.231 -11.177 1.00 0.00 79 ILE A O 13
ATOM 18941 N N . ASN A 1 80 ? -4.941 11.442 -10.932 1.00 0.00 80 ASN A N 13
ATOM 18942 C CA . ASN A 1 80 ? -5.039 12.168 -9.670 1.00 0.00 80 ASN A CA 13
ATOM 18943 C C . ASN A 1 80 ? -5.645 11.299 -8.579 1.00 0.00 80 ASN A C 13
ATOM 18944 O O . ASN A 1 80 ? -6.166 11.801 -7.585 1.00 0.00 80 ASN A O 13
ATOM 18955 N N . PHE A 1 81 ? -5.576 9.982 -8.767 1.00 0.00 81 PHE A N 13
ATOM 18956 C CA . PHE A 1 81 ? -6.122 9.034 -7.794 1.00 0.00 81 PHE A CA 13
ATOM 18957 C C . PHE A 1 81 ? -5.158 7.875 -7.572 1.00 0.00 81 PHE A C 13
ATOM 18958 O O . PHE A 1 81 ? -4.191 7.708 -8.315 1.00 0.00 81 PHE A O 13
ATOM 18975 N N . LEU A 1 82 ? -5.429 7.075 -6.547 1.00 0.00 82 LEU A N 13
ATOM 18976 C CA . LEU A 1 82 ? -4.586 5.928 -6.234 1.00 0.00 82 LEU A CA 13
ATOM 18977 C C . LEU A 1 82 ? -5.253 4.629 -6.659 1.00 0.00 82 LEU A C 13
ATOM 18978 O O . LEU A 1 82 ? -6.458 4.440 -6.465 1.00 0.00 82 LEU A O 13
ATOM 18994 N N . CYS A 1 83 ? -4.470 3.724 -7.238 1.00 0.00 83 CYS A N 13
ATOM 18995 C CA . CYS A 1 83 ? -4.985 2.445 -7.693 1.00 0.00 83 CYS A CA 13
ATOM 18996 C C . CYS A 1 83 ? -4.204 1.281 -7.082 1.00 0.00 83 CYS A C 13
ATOM 18997 O O . CYS A 1 83 ? -3.161 0.885 -7.609 1.00 0.00 83 CYS A O 13
ATOM 19005 N N . ILE A 1 84 ? -4.706 0.755 -5.978 1.00 0.00 84 ILE A N 13
ATOM 19006 C CA . ILE A 1 84 ? -4.058 -0.362 -5.303 1.00 0.00 84 ILE A CA 13
ATOM 19007 C C . ILE A 1 84 ? -4.457 -1.681 -5.958 1.00 0.00 84 ILE A C 13
ATOM 19008 O O . ILE A 1 84 ? -5.635 -1.921 -6.219 1.00 0.00 84 ILE A O 13
ATOM 19024 N N . PHE A 1 85 ? -3.471 -2.532 -6.220 1.00 0.00 85 PHE A N 13
ATOM 19025 C CA . PHE A 1 85 ? -3.724 -3.823 -6.847 1.00 0.00 85 PHE A CA 13
ATOM 19026 C C . PHE A 1 85 ? -3.067 -4.946 -6.053 1.00 0.00 85 PHE A C 13
ATOM 19027 O O . PHE A 1 85 ? -1.860 -5.163 -6.153 1.00 0.00 85 PHE A O 13
ATOM 19044 N N . ILE A 1 86 ? -3.868 -5.650 -5.260 1.00 0.00 86 ILE A N 13
ATOM 19045 C CA . ILE A 1 86 ? -3.367 -6.750 -4.443 1.00 0.00 86 ILE A CA 13
ATOM 19046 C C . ILE A 1 86 ? -3.746 -8.109 -5.047 1.00 0.00 86 ILE A C 13
ATOM 19047 O O . ILE A 1 86 ? -4.862 -8.592 -4.851 1.00 0.00 86 ILE A O 13
ATOM 19063 N N . PRO A 1 87 ? -2.821 -8.743 -5.799 1.00 0.00 87 PRO A N 13
ATOM 19064 C CA . PRO A 1 87 ? -3.072 -10.041 -6.430 1.00 0.00 87 PRO A CA 13
ATOM 19065 C C . PRO A 1 87 ? -3.092 -11.185 -5.423 1.00 0.00 87 PRO A C 13
ATOM 19066 O O . PRO A 1 87 ? -2.050 -11.613 -4.922 1.00 0.00 87 PRO A O 13
ATOM 19077 N N . THR A 1 88 ? -4.284 -11.682 -5.138 1.00 0.00 88 THR A N 13
ATOM 19078 C CA . THR A 1 88 ? -4.447 -12.780 -4.195 1.00 0.00 88 THR A CA 13
ATOM 19079 C C . THR A 1 88 ? -5.372 -13.850 -4.775 1.00 0.00 88 THR A C 13
ATOM 19080 O O . THR A 1 88 ? -6.273 -13.544 -5.553 1.00 0.00 88 THR A O 13
ATOM 19091 N N . LEU A 1 89 ? -5.131 -15.107 -4.414 1.00 0.00 89 LEU A N 13
ATOM 19092 C CA . LEU A 1 89 ? -5.936 -16.215 -4.926 1.00 0.00 89 LEU A CA 13
ATOM 19093 C C . LEU A 1 89 ? -6.910 -16.746 -3.874 1.00 0.00 89 LEU A C 13
ATOM 19094 O O . LEU A 1 89 ? -7.457 -17.837 -4.027 1.00 0.00 89 LEU A O 13
ATOM 19110 N N . PHE A 1 90 ? -7.126 -15.974 -2.815 1.00 0.00 90 PHE A N 13
ATOM 19111 C CA . PHE A 1 90 ? -8.037 -16.379 -1.749 1.00 0.00 90 PHE A CA 13
ATOM 19112 C C . PHE A 1 90 ? -7.570 -17.681 -1.105 1.00 0.00 90 PHE A C 13
ATOM 19113 O O . PHE A 1 90 ? -7.444 -18.708 -1.771 1.00 0.00 90 PHE A O 13
ATOM 19130 N N . ASP A 1 91 ? -7.313 -17.628 0.199 1.00 0.00 91 ASP A N 13
ATOM 19131 C CA . ASP A 1 91 ? -6.858 -18.800 0.945 1.00 0.00 91 ASP A CA 13
ATOM 19132 C C . ASP A 1 91 ? -6.381 -18.404 2.338 1.00 0.00 91 ASP A C 13
ATOM 19133 O O . ASP A 1 91 ? -6.526 -19.164 3.294 1.00 0.00 91 ASP A O 13
ATOM 19142 N N . MET A 1 92 ? -5.813 -17.207 2.445 1.00 0.00 92 MET A N 13
ATOM 19143 C CA . MET A 1 92 ? -5.316 -16.710 3.723 1.00 0.00 92 MET A CA 13
ATOM 19144 C C . MET A 1 92 ? -6.148 -15.528 4.208 1.00 0.00 92 MET A C 13
ATOM 19145 O O . MET A 1 92 ? -6.488 -14.635 3.430 1.00 0.00 92 MET A O 13
ATOM 19159 N N . ASN A 1 93 ? -6.476 -15.533 5.498 1.00 0.00 93 ASN A N 13
ATOM 19160 C CA . ASN A 1 93 ? -7.271 -14.467 6.106 1.00 0.00 93 ASN A CA 13
ATOM 19161 C C . ASN A 1 93 ? -8.435 -14.051 5.207 1.00 0.00 93 ASN A C 13
ATOM 19162 O O . ASN A 1 93 ? -8.865 -12.897 5.229 1.00 0.00 93 ASN A O 13
ATOM 19173 N N . ASN A 1 94 ? -8.942 -14.996 4.419 1.00 0.00 94 ASN A N 13
ATOM 19174 C CA . ASN A 1 94 ? -10.056 -14.724 3.518 1.00 0.00 94 ASN A CA 13
ATOM 19175 C C . ASN A 1 94 ? -11.242 -14.130 4.276 1.00 0.00 94 ASN A C 13
ATOM 19176 O O . ASN A 1 94 ? -12.061 -13.412 3.703 1.00 0.00 94 ASN A O 13
ATOM 19187 N N . MET A 1 95 ? -11.326 -14.436 5.567 1.00 0.00 95 MET A N 13
ATOM 19188 C CA . MET A 1 95 ? -12.408 -13.932 6.402 1.00 0.00 95 MET A CA 13
ATOM 19189 C C . MET A 1 95 ? -12.401 -12.407 6.447 1.00 0.00 95 MET A C 13
ATOM 19190 O O . MET A 1 95 ? -13.373 -11.760 6.057 1.00 0.00 95 MET A O 13
ATOM 19204 N N . ASP A 1 96 ? -11.295 -11.840 6.921 1.00 0.00 96 ASP A N 13
ATOM 19205 C CA . ASP A 1 96 ? -11.167 -10.388 7.018 1.00 0.00 96 ASP A CA 13
ATOM 19206 C C . ASP A 1 96 ? -9.718 -9.986 7.274 1.00 0.00 96 ASP A C 13
ATOM 19207 O O . ASP A 1 96 ? -8.964 -10.709 7.932 1.00 0.00 96 ASP A O 13
ATOM 19216 N N . LEU A 1 97 ? -9.326 -8.831 6.742 1.00 0.00 97 LEU A N 13
ATOM 19217 C CA . LEU A 1 97 ? -7.965 -8.325 6.910 1.00 0.00 97 LEU A CA 13
ATOM 19218 C C . LEU A 1 97 ? -7.787 -6.989 6.194 1.00 0.00 97 LEU A C 13
ATOM 19219 O O . LEU A 1 97 ? -7.033 -6.127 6.646 1.00 0.00 97 LEU A O 13
ATOM 19235 N N . LEU A 1 98 ? -8.480 -6.826 5.069 1.00 0.00 98 LEU A N 13
ATOM 19236 C CA . LEU A 1 98 ? -8.403 -5.593 4.290 1.00 0.00 98 LEU A CA 13
ATOM 19237 C C . LEU A 1 98 ? -8.709 -4.364 5.144 1.00 0.00 98 LEU A C 13
ATOM 19238 O O . LEU A 1 98 ? -8.350 -3.244 4.783 1.00 0.00 98 LEU A O 13
ATOM 19254 N N . LYS A 1 99 ? -9.374 -4.581 6.275 1.00 0.00 99 LYS A N 13
ATOM 19255 C CA . LYS A 1 99 ? -9.737 -3.487 7.186 1.00 0.00 99 LYS A CA 13
ATOM 19256 C C . LYS A 1 99 ? -8.557 -2.537 7.402 1.00 0.00 99 LYS A C 13
ATOM 19257 O O . LYS A 1 99 ? -8.756 -1.351 7.679 1.00 0.00 99 LYS A O 13
ATOM 19276 N N . GLN A 1 100 ? -7.342 -3.055 7.279 1.00 0.00 100 GLN A N 13
ATOM 19277 C CA . GLN A 1 100 ? -6.148 -2.240 7.464 1.00 0.00 100 GLN A CA 13
ATOM 19278 C C . GLN A 1 100 ? -5.914 -1.357 6.244 1.00 0.00 100 GLN A C 13
ATOM 19279 O O . GLN A 1 100 ? -5.620 -0.167 6.369 1.00 0.00 100 GLN A O 13
ATOM 19293 N N . ALA A 1 101 ? -6.053 -1.951 5.062 1.00 0.00 101 ALA A N 13
ATOM 19294 C CA . ALA A 1 101 ? -5.867 -1.227 3.812 1.00 0.00 101 ALA A CA 13
ATOM 19295 C C . ALA A 1 101 ? -6.956 -0.173 3.633 1.00 0.00 101 ALA A C 13
ATOM 19296 O O . ALA A 1 101 ? -6.719 0.895 3.067 1.00 0.00 101 ALA A O 13
ATOM 19303 N N . LEU A 1 102 ? -8.149 -0.484 4.123 1.00 0.00 102 LEU A N 13
ATOM 19304 C CA . LEU A 1 102 ? -9.285 0.434 4.030 1.00 0.00 102 LEU A CA 13
ATOM 19305 C C . LEU A 1 102 ? -9.191 1.522 5.088 1.00 0.00 102 LEU A C 13
ATOM 19306 O O . LEU A 1 102 ? -9.681 2.638 4.894 1.00 0.00 102 LEU A O 13
ATOM 19322 N N . LEU A 1 103 ? -8.568 1.193 6.214 1.00 0.00 103 LEU A N 13
ATOM 19323 C CA . LEU A 1 103 ? -8.422 2.147 7.313 1.00 0.00 103 LEU A CA 13
ATOM 19324 C C . LEU A 1 103 ? -7.425 3.245 6.943 1.00 0.00 103 LEU A C 13
ATOM 19325 O O . LEU A 1 103 ? -7.531 4.373 7.428 1.00 0.00 103 LEU A O 13
ATOM 19341 N N . ILE A 1 104 ? -6.466 2.915 6.093 1.00 0.00 104 ILE A N 13
ATOM 19342 C CA . ILE A 1 104 ? -5.459 3.881 5.669 1.00 0.00 104 ILE A CA 13
ATOM 19343 C C . ILE A 1 104 ? -5.958 4.726 4.501 1.00 0.00 104 ILE A C 13
ATOM 19344 O O . ILE A 1 104 ? -5.804 5.948 4.502 1.00 0.00 104 ILE A O 13
ATOM 19360 N N . LEU A 1 105 ? -6.568 4.079 3.513 1.00 0.00 105 LEU A N 13
ATOM 19361 C CA . LEU A 1 105 ? -7.084 4.788 2.348 1.00 0.00 105 LEU A CA 13
ATOM 19362 C C . LEU A 1 105 ? -8.243 5.692 2.751 1.00 0.00 105 LEU A C 13
ATOM 19363 O O . LEU A 1 105 ? -8.421 6.773 2.192 1.00 0.00 105 LEU A O 13
ATOM 19379 N N . HIS A 1 106 ? -9.022 5.250 3.732 1.00 0.00 106 HIS A N 13
ATOM 19380 C CA . HIS A 1 106 ? -10.159 6.027 4.220 1.00 0.00 106 HIS A CA 13
ATOM 19381 C C . HIS A 1 106 ? -9.679 7.167 5.108 1.00 0.00 106 HIS A C 13
ATOM 19382 O O . HIS A 1 106 ? -10.301 8.228 5.160 1.00 0.00 106 HIS A O 13
ATOM 19397 N N . ASN A 1 107 ? -8.573 6.931 5.808 1.00 0.00 107 ASN A N 13
ATOM 19398 C CA . ASN A 1 107 ? -8.005 7.937 6.693 1.00 0.00 107 ASN A CA 13
ATOM 19399 C C . ASN A 1 107 ? -7.581 9.179 5.900 1.00 0.00 107 ASN A C 13
ATOM 19400 O O . ASN A 1 107 ? -7.763 10.304 6.356 1.00 0.00 107 ASN A O 13
ATOM 19411 N N . ASP A 1 108 ? -7.032 8.951 4.716 1.00 0.00 108 ASP A N 13
ATOM 19412 C CA . ASP A 1 108 ? -6.588 10.044 3.858 1.00 0.00 108 ASP A CA 13
ATOM 19413 C C . ASP A 1 108 ? -7.721 10.533 2.956 1.00 0.00 108 ASP A C 13
ATOM 19414 O O . ASP A 1 108 ? -7.625 11.604 2.352 1.00 0.00 108 ASP A O 13
ATOM 19423 N N . LEU A 1 109 ? -8.787 9.743 2.856 1.00 0.00 109 LEU A N 13
ATOM 19424 C CA . LEU A 1 109 ? -9.924 10.100 2.017 1.00 0.00 109 LEU A CA 13
ATOM 19425 C C . LEU A 1 109 ? -10.771 11.191 2.676 1.00 0.00 109 LEU A C 13
ATOM 19426 O O . LEU A 1 109 ? -10.906 12.292 2.149 1.00 0.00 109 LEU A O 13
ATOM 19442 N N . HIS A 1 110 ? -11.350 10.869 3.830 1.00 0.00 110 HIS A N 13
ATOM 19443 C CA . HIS A 1 110 ? -12.188 11.822 4.554 1.00 0.00 110 HIS A CA 13
ATOM 19444 C C . HIS A 1 110 ? -11.387 13.037 5.005 1.00 0.00 110 HIS A C 13
ATOM 19445 O O . HIS A 1 110 ? -11.960 14.063 5.365 1.00 0.00 110 HIS A O 13
ATOM 19460 N N . GLU A 1 111 ? -10.061 12.932 4.986 1.00 0.00 111 GLU A N 13
ATOM 19461 C CA . GLU A 1 111 ? -9.198 14.027 5.396 1.00 0.00 111 GLU A CA 13
ATOM 19462 C C . GLU A 1 111 ? -9.528 15.308 4.624 1.00 0.00 111 GLU A C 13
ATOM 19463 O O . GLU A 1 111 ? -9.352 16.414 5.132 1.00 0.00 111 GLU A O 13
ATOM 19475 N N . TYR A 1 112 ? -10.013 15.140 3.394 1.00 0.00 112 TYR A N 13
ATOM 19476 C CA . TYR A 1 112 ? -10.380 16.277 2.559 1.00 0.00 112 TYR A CA 13
ATOM 19477 C C . TYR A 1 112 ? -10.902 15.804 1.206 1.00 0.00 112 TYR A C 13
ATOM 19478 O O . TYR A 1 112 ? -12.012 16.142 0.803 1.00 0.00 112 TYR A O 13
ATOM 19496 N N . VAL A 1 113 ? -10.077 15.022 0.503 1.00 0.00 113 VAL A N 13
ATOM 19497 C CA . VAL A 1 113 ? -10.438 14.490 -0.813 1.00 0.00 113 VAL A CA 13
ATOM 19498 C C . VAL A 1 113 ? -11.106 15.552 -1.683 1.00 0.00 113 VAL A C 13
ATOM 19499 O O . VAL A 1 113 ? -12.163 15.320 -2.275 1.00 0.00 113 VAL A O 13
ATOM 19512 N N . GLU A 1 114 ? -10.482 16.728 -1.753 1.00 0.00 114 GLU A N 13
ATOM 19513 C CA . GLU A 1 114 ? -11.010 17.828 -2.552 1.00 0.00 114 GLU A CA 13
ATOM 19514 C C . GLU A 1 114 ? -10.019 18.233 -3.641 1.00 0.00 114 GLU A C 13
ATOM 19515 O O . GLU A 1 114 ? -9.018 18.899 -3.370 1.00 0.00 114 GLU A O 13
ATOM 19527 N N . THR A 1 26 ? -8.778 -17.557 -8.431 1.00 0.00 26 THR A N 14
ATOM 19528 C CA . THR A 1 26 ? -8.110 -16.412 -7.820 1.00 0.00 26 THR A CA 14
ATOM 19529 C C . THR A 1 26 ? -9.059 -15.224 -7.707 1.00 0.00 26 THR A C 14
ATOM 19530 O O . THR A 1 26 ? -9.732 -14.861 -8.673 1.00 0.00 26 THR A O 14
ATOM 19541 N N . SER A 1 27 ? -9.107 -14.621 -6.524 1.00 0.00 27 SER A N 14
ATOM 19542 C CA . SER A 1 27 ? -9.974 -13.473 -6.287 1.00 0.00 27 SER A CA 14
ATOM 19543 C C . SER A 1 27 ? -9.176 -12.173 -6.317 1.00 0.00 27 SER A C 14
ATOM 19544 O O . SER A 1 27 ? -8.481 -11.838 -5.358 1.00 0.00 27 SER A O 14
ATOM 19551 N N . LYS A 1 28 ? -9.282 -11.446 -7.423 1.00 0.00 28 LYS A N 14
ATOM 19552 C CA . LYS A 1 28 ? -8.570 -10.184 -7.579 1.00 0.00 28 LYS A CA 14
ATOM 19553 C C . LYS A 1 28 ? -9.323 -9.047 -6.895 1.00 0.00 28 LYS A C 14
ATOM 19554 O O . LYS A 1 28 ? -10.538 -8.916 -7.043 1.00 0.00 28 LYS A O 14
ATOM 19573 N N . GLN A 1 29 ? -8.593 -8.227 -6.146 1.00 0.00 29 GLN A N 14
ATOM 19574 C CA . GLN A 1 29 ? -9.192 -7.099 -5.440 1.00 0.00 29 GLN A CA 14
ATOM 19575 C C . GLN A 1 29 ? -8.359 -5.838 -5.623 1.00 0.00 29 GLN A C 14
ATOM 19576 O O . GLN A 1 29 ? -7.131 -5.895 -5.674 1.00 0.00 29 GLN A O 14
ATOM 19590 N N . GLU A 1 30 ? -9.039 -4.703 -5.734 1.00 0.00 30 GLU A N 14
ATOM 19591 C CA . GLU A 1 30 ? -8.363 -3.429 -5.927 1.00 0.00 30 GLU A CA 14
ATOM 19592 C C . GLU A 1 30 ? -8.952 -2.347 -5.025 1.00 0.00 30 GLU A C 14
ATOM 19593 O O . GLU A 1 30 ? -10.169 -2.239 -4.879 1.00 0.00 30 GLU A O 14
ATOM 19605 N N . LEU A 1 31 ? -8.077 -1.546 -4.425 1.00 0.00 31 LEU A N 14
ATOM 19606 C CA . LEU A 1 31 ? -8.508 -0.469 -3.539 1.00 0.00 31 LEU A CA 14
ATOM 19607 C C . LEU A 1 31 ? -8.306 0.889 -4.205 1.00 0.00 31 LEU A C 14
ATOM 19608 O O . LEU A 1 31 ? -7.391 1.068 -5.007 1.00 0.00 31 LEU A O 14
ATOM 19624 N N . ILE A 1 32 ? -9.170 1.842 -3.869 1.00 0.00 32 ILE A N 14
ATOM 19625 C CA . ILE A 1 32 ? -9.086 3.182 -4.439 1.00 0.00 32 ILE A CA 14
ATOM 19626 C C . ILE A 1 32 ? -8.638 4.199 -3.393 1.00 0.00 32 ILE A C 14
ATOM 19627 O O . ILE A 1 32 ? -9.252 4.328 -2.334 1.00 0.00 32 ILE A O 14
ATOM 19643 N N . LEU A 1 33 ? -7.564 4.921 -3.700 1.00 0.00 33 LEU A N 14
ATOM 19644 C CA . LEU A 1 33 ? -7.033 5.929 -2.790 1.00 0.00 33 LEU A CA 14
ATOM 19645 C C . LEU A 1 33 ? -6.973 7.294 -3.469 1.00 0.00 33 LEU A C 14
ATOM 19646 O O . LEU A 1 33 ? -6.886 7.385 -4.694 1.00 0.00 33 LEU A O 14
ATOM 19662 N N . VAL A 1 34 ? -7.014 8.351 -2.666 1.00 0.00 34 VAL A N 14
ATOM 19663 C CA . VAL A 1 34 ? -6.961 9.709 -3.189 1.00 0.00 34 VAL A CA 14
ATOM 19664 C C . VAL A 1 34 ? -6.267 10.645 -2.213 1.00 0.00 34 VAL A C 14
ATOM 19665 O O . VAL A 1 34 ? -6.727 10.848 -1.089 1.00 0.00 34 VAL A O 14
ATOM 19678 N N . LEU A 1 35 ? -5.150 11.205 -2.654 1.00 0.00 35 LEU A N 14
ATOM 19679 C CA . LEU A 1 35 ? -4.369 12.114 -1.833 1.00 0.00 35 LEU A CA 14
ATOM 19680 C C . LEU A 1 35 ? -4.445 13.536 -2.375 1.00 0.00 35 LEU A C 14
ATOM 19681 O O . LEU A 1 35 ? -5.291 13.851 -3.211 1.00 0.00 35 LEU A O 14
ATOM 19697 N N . LYS A 1 36 ? -3.551 14.396 -1.892 1.00 0.00 36 LYS A N 14
ATOM 19698 C CA . LYS A 1 36 ? -3.511 15.788 -2.328 1.00 0.00 36 LYS A CA 14
ATOM 19699 C C . LYS A 1 36 ? -2.324 16.513 -1.715 1.00 0.00 36 LYS A C 14
ATOM 19700 O O . LYS A 1 36 ? -2.105 16.454 -0.505 1.00 0.00 36 LYS A O 14
ATOM 19719 N N . GLY A 1 37 ? -1.555 17.202 -2.558 1.00 0.00 37 GLY A N 14
ATOM 19720 C CA . GLY A 1 37 ? -0.397 17.930 -2.081 1.00 0.00 37 GLY A CA 14
ATOM 19721 C C . GLY A 1 37 ? 0.908 17.360 -2.604 1.00 0.00 37 GLY A C 14
ATOM 19722 O O . GLY A 1 37 ? 1.949 17.476 -1.955 1.00 0.00 37 GLY A O 14
ATOM 19726 N N . GLU A 1 38 ? 0.848 16.736 -3.779 1.00 0.00 38 GLU A N 14
ATOM 19727 C CA . GLU A 1 38 ? 2.034 16.145 -4.388 1.00 0.00 38 GLU A CA 14
ATOM 19728 C C . GLU A 1 38 ? 2.678 17.114 -5.375 1.00 0.00 38 GLU A C 14
ATOM 19729 O O . GLU A 1 38 ? 2.264 17.218 -6.528 1.00 0.00 38 GLU A O 14
ATOM 19741 N N . LEU A 1 39 ? 3.700 17.829 -4.913 1.00 0.00 39 LEU A N 14
ATOM 19742 C CA . LEU A 1 39 ? 4.404 18.793 -5.756 1.00 0.00 39 LEU A CA 14
ATOM 19743 C C . LEU A 1 39 ? 5.868 18.400 -5.935 1.00 0.00 39 LEU A C 14
ATOM 19744 O O . LEU A 1 39 ? 6.369 18.340 -7.056 1.00 0.00 39 LEU A O 14
ATOM 19760 N N . ASP A 1 40 ? 6.543 18.125 -4.824 1.00 0.00 40 ASP A N 14
ATOM 19761 C CA . ASP A 1 40 ? 7.944 17.731 -4.859 1.00 0.00 40 ASP A CA 14
ATOM 19762 C C . ASP A 1 40 ? 8.203 16.534 -3.953 1.00 0.00 40 ASP A C 14
ATOM 19763 O O . ASP A 1 40 ? 8.802 15.543 -4.372 1.00 0.00 40 ASP A O 14
ATOM 19772 N N . LEU A 1 41 ? 7.739 16.623 -2.710 1.00 0.00 41 LEU A N 14
ATOM 19773 C CA . LEU A 1 41 ? 7.920 15.542 -1.745 1.00 0.00 41 LEU A CA 14
ATOM 19774 C C . LEU A 1 41 ? 6.627 15.266 -0.989 1.00 0.00 41 LEU A C 14
ATOM 19775 O O . LEU A 1 41 ? 6.129 16.120 -0.255 1.00 0.00 41 LEU A O 14
ATOM 19791 N N . HIS A 1 42 ? 6.089 14.065 -1.172 1.00 0.00 42 HIS A N 14
ATOM 19792 C CA . HIS A 1 42 ? 4.855 13.676 -0.507 1.00 0.00 42 HIS A CA 14
ATOM 19793 C C . HIS A 1 42 ? 4.503 12.217 -0.822 1.00 0.00 42 HIS A C 14
ATOM 19794 O O . HIS A 1 42 ? 3.545 11.939 -1.538 1.00 0.00 42 HIS A O 14
ATOM 19809 N N . SER A 1 43 ? 5.294 11.295 -0.281 1.00 0.00 43 SER A N 14
ATOM 19810 C CA . SER A 1 43 ? 5.074 9.871 -0.504 1.00 0.00 43 SER A CA 14
ATOM 19811 C C . SER A 1 43 ? 4.493 9.215 0.739 1.00 0.00 43 SER A C 14
ATOM 19812 O O . SER A 1 43 ? 4.721 8.027 0.993 1.00 0.00 43 SER A O 14
ATOM 19820 N N . LYS A 1 44 ? 3.726 9.978 1.512 1.00 0.00 44 LYS A N 14
ATOM 19821 C CA . LYS A 1 44 ? 3.113 9.471 2.727 1.00 0.00 44 LYS A CA 14
ATOM 19822 C C . LYS A 1 44 ? 2.152 8.319 2.410 1.00 0.00 44 LYS A C 14
ATOM 19823 O O . LYS A 1 44 ? 2.076 7.346 3.153 1.00 0.00 44 LYS A O 14
ATOM 19842 N N . ASN A 1 45 ? 1.431 8.448 1.302 1.00 0.00 45 ASN A N 14
ATOM 19843 C CA . ASN A 1 45 ? 0.482 7.427 0.885 1.00 0.00 45 ASN A CA 14
ATOM 19844 C C . ASN A 1 45 ? 1.205 6.171 0.413 1.00 0.00 45 ASN A C 14
ATOM 19845 O O . ASN A 1 45 ? 0.900 5.066 0.855 1.00 0.00 45 ASN A O 14
ATOM 19856 N N . MET A 1 46 ? 2.164 6.347 -0.489 1.00 0.00 46 MET A N 14
ATOM 19857 C CA . MET A 1 46 ? 2.930 5.224 -1.023 1.00 0.00 46 MET A CA 14
ATOM 19858 C C . MET A 1 46 ? 3.583 4.428 0.099 1.00 0.00 46 MET A C 14
ATOM 19859 O O . MET A 1 46 ? 3.426 3.214 0.186 1.00 0.00 46 MET A O 14
ATOM 19873 N N . LYS A 1 47 ? 4.325 5.127 0.955 1.00 0.00 47 LYS A N 14
ATOM 19874 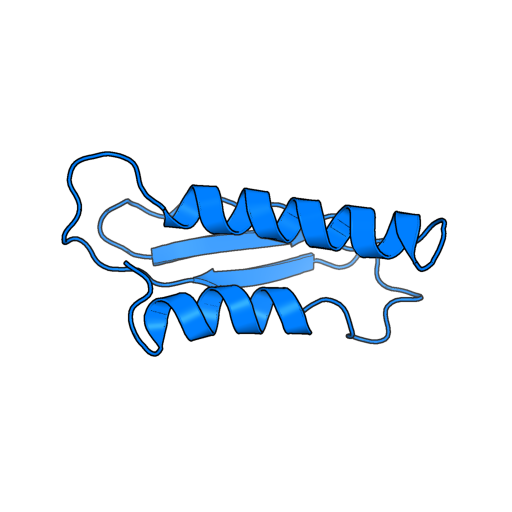C CA . LYS A 1 47 ? 5.004 4.483 2.070 1.00 0.00 47 LYS A CA 14
ATOM 19875 C C . LYS A 1 47 ? 4.012 3.799 3.003 1.00 0.00 47 LYS A C 14
ATOM 19876 O O . LYS A 1 47 ? 4.369 2.871 3.727 1.00 0.00 47 LYS A O 14
ATOM 19895 N N . ASN A 1 48 ? 2.768 4.267 2.985 1.00 0.00 48 ASN A N 14
ATOM 19896 C CA . ASN A 1 48 ? 1.726 3.697 3.834 1.00 0.00 48 ASN A CA 14
ATOM 19897 C C . ASN A 1 48 ? 1.325 2.304 3.356 1.00 0.00 48 ASN A C 14
ATOM 19898 O O . ASN A 1 48 ? 1.053 1.417 4.163 1.00 0.00 48 ASN A O 14
ATOM 19909 N N . VAL A 1 49 ? 1.288 2.119 2.040 1.00 0.00 49 VAL A N 14
ATOM 19910 C CA . VAL A 1 49 ? 0.916 0.833 1.461 1.00 0.00 49 VAL A CA 14
ATOM 19911 C C . VAL A 1 49 ? 2.037 -0.188 1.620 1.00 0.00 49 VAL A C 14
ATOM 19912 O O . VAL A 1 49 ? 1.802 -1.320 2.044 1.00 0.00 49 VAL A O 14
ATOM 19925 N N . ILE A 1 50 ? 3.254 0.215 1.272 1.00 0.00 50 ILE A N 14
ATOM 19926 C CA . ILE A 1 50 ? 4.408 -0.668 1.374 1.00 0.00 50 ILE A CA 14
ATOM 19927 C C . ILE A 1 50 ? 4.586 -1.180 2.801 1.00 0.00 50 ILE A C 14
ATOM 19928 O O . ILE A 1 50 ? 4.999 -2.318 3.015 1.00 0.00 50 ILE A O 14
ATOM 19944 N N . ASN A 1 51 ? 4.272 -0.331 3.774 1.00 0.00 51 ASN A N 14
ATOM 19945 C CA . ASN A 1 51 ? 4.399 -0.700 5.179 1.00 0.00 51 ASN A CA 14
ATOM 19946 C C . ASN A 1 51 ? 3.273 -1.641 5.600 1.00 0.00 51 ASN A C 14
ATOM 19947 O O . ASN A 1 51 ? 3.504 -2.625 6.304 1.00 0.00 51 ASN A O 14
ATOM 19958 N N . ASN A 1 52 ? 2.055 -1.332 5.166 1.00 0.00 52 ASN A N 14
ATOM 19959 C CA . ASN A 1 52 ? 0.896 -2.151 5.500 1.00 0.00 52 ASN A CA 14
ATOM 19960 C C . ASN A 1 52 ? 0.922 -3.470 4.737 1.00 0.00 52 ASN A C 14
ATOM 19961 O O . ASN A 1 52 ? 0.830 -4.545 5.331 1.00 0.00 52 ASN A O 14
ATOM 19972 N N . ALA A 1 53 ? 1.048 -3.382 3.417 1.00 0.00 53 ALA A N 14
ATOM 19973 C CA . ALA A 1 53 ? 1.088 -4.570 2.573 1.00 0.00 53 ALA A CA 14
ATOM 19974 C C . ALA A 1 53 ? 2.205 -5.517 3.007 1.00 0.00 53 ALA A C 14
ATOM 19975 O O . ALA A 1 53 ? 2.107 -6.731 2.829 1.00 0.00 53 ALA A O 14
ATOM 19982 N N . LYS A 1 54 ? 3.264 -4.953 3.582 1.00 0.00 54 LYS A N 14
ATOM 19983 C CA . LYS A 1 54 ? 4.396 -5.749 4.043 1.00 0.00 54 LYS A CA 14
ATOM 19984 C C . LYS A 1 54 ? 4.080 -6.422 5.373 1.00 0.00 54 LYS A C 14
ATOM 19985 O O . LYS A 1 54 ? 4.313 -7.619 5.543 1.00 0.00 54 LYS A O 14
ATOM 20004 N N . LYS A 1 55 ? 3.548 -5.648 6.314 1.00 0.00 55 LYS A N 14
ATOM 20005 C CA . LYS A 1 55 ? 3.200 -6.176 7.628 1.00 0.00 55 LYS A CA 14
ATOM 20006 C C . LYS A 1 55 ? 2.252 -7.363 7.498 1.00 0.00 55 LYS A C 14
ATOM 20007 O O . LYS A 1 55 ? 2.408 -8.372 8.185 1.00 0.00 55 LYS A O 14
ATOM 20026 N N . ASN A 1 56 ? 1.278 -7.238 6.604 1.00 0.00 56 ASN A N 14
ATOM 20027 C CA . ASN A 1 56 ? 0.314 -8.307 6.376 1.00 0.00 56 ASN A CA 14
ATOM 20028 C C . ASN A 1 56 ? 1.013 -9.534 5.803 1.00 0.00 56 ASN A C 14
ATOM 20029 O O . ASN A 1 56 ? 1.037 -10.595 6.429 1.00 0.00 56 ASN A O 14
ATOM 20040 N N . LEU A 1 57 ? 1.591 -9.376 4.612 1.00 0.00 57 LEU A N 14
ATOM 20041 C CA . LEU A 1 57 ? 2.305 -10.462 3.944 1.00 0.00 57 LEU A CA 14
ATOM 20042 C C . LEU A 1 57 ? 3.206 -11.208 4.921 1.00 0.00 57 LEU A C 14
ATOM 20043 O O . LEU A 1 57 ? 3.107 -12.428 5.080 1.00 0.00 57 LEU A O 14
ATOM 20059 N N . GLU A 1 58 ? 4.088 -10.460 5.573 1.00 0.00 58 GLU A N 14
ATOM 20060 C CA . GLU A 1 58 ? 5.015 -11.034 6.537 1.00 0.00 58 GLU A CA 14
ATOM 20061 C C . GLU A 1 58 ? 4.271 -11.808 7.617 1.00 0.00 58 GLU A C 14
ATOM 20062 O O . GLU A 1 58 ? 4.718 -12.865 8.054 1.00 0.00 58 GLU A O 14
ATOM 20074 N N . LYS A 1 59 ? 3.133 -11.281 8.044 1.00 0.00 59 LYS A N 14
ATOM 20075 C CA . LYS A 1 59 ? 2.335 -11.935 9.072 1.00 0.00 59 LYS A CA 14
ATOM 20076 C C . LYS A 1 59 ? 1.929 -13.342 8.638 1.00 0.00 59 LYS A C 14
ATOM 20077 O O . LYS A 1 59 ? 1.655 -14.203 9.474 1.00 0.00 59 LYS A O 14
ATOM 20096 N N . TYR A 1 60 ? 1.882 -13.569 7.328 1.00 0.00 60 TYR A N 14
ATOM 20097 C CA . TYR A 1 60 ? 1.493 -14.872 6.794 1.00 0.00 60 TYR A CA 14
ATOM 20098 C C . TYR A 1 60 ? 2.656 -15.860 6.778 1.00 0.00 60 TYR A C 14
ATOM 20099 O O . TYR A 1 60 ? 2.543 -16.964 7.311 1.00 0.00 60 TYR A O 14
ATOM 20117 N N . PHE A 1 61 ? 3.765 -15.478 6.151 1.00 0.00 61 PHE A N 14
ATOM 20118 C CA . PHE A 1 61 ? 4.924 -16.371 6.064 1.00 0.00 61 PHE A CA 14
ATOM 20119 C C . PHE A 1 61 ? 5.815 -16.267 7.296 1.00 0.00 61 PHE A C 14
ATOM 20120 O O . PHE A 1 61 ? 6.498 -17.223 7.660 1.00 0.00 61 PHE A O 14
ATOM 20137 N N . LYS A 1 62 ? 5.814 -15.106 7.932 1.00 0.00 62 LYS A N 14
ATOM 20138 C CA . LYS A 1 62 ? 6.633 -14.893 9.122 1.00 0.00 62 LYS A CA 14
ATOM 20139 C C . LYS A 1 62 ? 5.898 -15.318 10.391 1.00 0.00 62 LYS A C 14
ATOM 20140 O O . LYS A 1 62 ? 6.507 -15.858 11.314 1.00 0.00 62 LYS A O 14
ATOM 20159 N N . GLU A 1 63 ? 4.592 -15.068 10.440 1.00 0.00 63 GLU A N 14
ATOM 20160 C CA . GLU A 1 63 ? 3.796 -15.424 11.611 1.00 0.00 63 GLU A CA 14
ATOM 20161 C C . GLU A 1 63 ? 3.073 -16.754 11.412 1.00 0.00 63 GLU A C 14
ATOM 20162 O O . GLU A 1 63 ? 3.159 -17.646 12.256 1.00 0.00 63 GLU A O 14
ATOM 20174 N N . HIS A 1 64 ? 2.353 -16.880 10.300 1.00 0.00 64 HIS A N 14
ATOM 20175 C CA . HIS A 1 64 ? 1.613 -18.104 10.011 1.00 0.00 64 HIS A CA 14
ATOM 20176 C C . HIS A 1 64 ? 2.458 -19.102 9.224 1.00 0.00 64 HIS A C 14
ATOM 20177 O O . HIS A 1 64 ? 1.950 -20.117 8.746 1.00 0.00 64 HIS A O 14
ATOM 20192 N N . PHE A 1 65 ? 3.749 -18.812 9.101 1.00 0.00 65 PHE A N 14
ATOM 20193 C CA . PHE A 1 65 ? 4.677 -19.683 8.381 1.00 0.00 65 PHE A CA 14
ATOM 20194 C C . PHE A 1 65 ? 4.072 -20.190 7.072 1.00 0.00 65 PHE A C 14
ATOM 20195 O O . PHE A 1 65 ? 4.340 -21.314 6.649 1.00 0.00 65 PHE A O 14
ATOM 20212 N N . LYS A 1 66 ? 3.256 -19.353 6.439 1.00 0.00 66 LYS A N 14
ATOM 20213 C CA . LYS A 1 66 ? 2.615 -19.719 5.181 1.00 0.00 66 LYS A CA 14
ATOM 20214 C C . LYS A 1 66 ? 2.713 -18.582 4.167 1.00 0.00 66 LYS A C 14
ATOM 20215 O O . LYS A 1 66 ? 2.858 -17.418 4.538 1.00 0.00 66 LYS A O 14
ATOM 20234 N N . GLU A 1 67 ? 2.633 -18.929 2.887 1.00 0.00 67 GLU A N 14
ATOM 20235 C CA . GLU A 1 67 ? 2.712 -17.938 1.820 1.00 0.00 67 GLU A CA 14
ATOM 20236 C C . GLU A 1 67 ? 1.353 -17.747 1.156 1.00 0.00 67 GLU A C 14
ATOM 20237 O O . GLU A 1 67 ? 1.009 -18.454 0.209 1.00 0.00 67 GLU A O 14
ATOM 20249 N N . PHE A 1 68 ? 0.583 -16.788 1.660 1.00 0.00 68 PHE A N 14
ATOM 20250 C CA . PHE A 1 68 ? -0.741 -16.506 1.116 1.00 0.00 68 PHE A CA 14
ATOM 20251 C C . PHE A 1 68 ? -1.110 -15.039 1.309 1.00 0.00 68 PHE A C 14
ATOM 20252 O O . PHE A 1 68 ? -0.501 -14.336 2.117 1.00 0.00 68 PHE A O 14
ATOM 20269 N N . ASP A 1 69 ? -2.112 -14.585 0.565 1.00 0.00 69 ASP A N 14
ATOM 20270 C CA . ASP A 1 69 ? -2.570 -13.202 0.653 1.00 0.00 69 ASP A CA 14
ATOM 20271 C C . ASP A 1 69 ? -1.471 -12.229 0.234 1.00 0.00 69 ASP A C 14
ATOM 20272 O O . ASP A 1 69 ? -0.649 -11.815 1.051 1.00 0.00 69 ASP A O 14
ATOM 20281 N N . LYS A 1 70 ? -1.468 -11.864 -1.044 1.00 0.00 70 LYS A N 14
ATOM 20282 C CA . LYS A 1 70 ? -0.477 -10.933 -1.573 1.00 0.00 70 LYS A CA 14
ATOM 20283 C C . LYS A 1 70 ? -1.120 -9.584 -1.876 1.00 0.00 70 LYS A C 14
ATOM 20284 O O . LYS A 1 70 ? -2.332 -9.500 -2.084 1.00 0.00 70 LYS A O 14
ATOM 20303 N N . ILE A 1 71 ? -0.312 -8.529 -1.892 1.00 0.00 71 ILE A N 14
ATOM 20304 C CA . ILE A 1 71 ? -0.825 -7.192 -2.163 1.00 0.00 71 ILE A CA 14
ATOM 20305 C C . ILE A 1 71 ? 0.042 -6.445 -3.166 1.00 0.00 71 ILE A C 14
ATOM 20306 O O . ILE A 1 71 ? 1.260 -6.609 -3.204 1.00 0.00 71 ILE A O 14
ATOM 20322 N N . SER A 1 72 ? -0.612 -5.622 -3.974 1.00 0.00 72 SER A N 14
ATOM 20323 C CA . SER A 1 72 ? 0.069 -4.832 -4.989 1.00 0.00 72 SER A CA 14
ATOM 20324 C C . SER A 1 72 ? -0.503 -3.419 -5.034 1.00 0.00 72 SER A C 14
ATOM 20325 O O . SER A 1 72 ? -1.721 -3.234 -5.039 1.00 0.00 72 SER A O 14
ATOM 20333 N N . TYR A 1 73 ? 0.376 -2.422 -5.060 1.00 0.00 73 TYR A N 14
ATOM 20334 C CA . TYR A 1 73 ? -0.056 -1.031 -5.098 1.00 0.00 73 TYR A CA 14
ATOM 20335 C C . TYR A 1 73 ? 0.713 -0.242 -6.154 1.00 0.00 73 TYR A C 14
ATOM 20336 O O . TYR A 1 73 ? 1.805 -0.636 -6.565 1.00 0.00 73 TYR A O 14
ATOM 20354 N N . ASP A 1 74 ? 0.135 0.873 -6.587 1.00 0.00 74 ASP A N 14
ATOM 20355 C CA . ASP A 1 74 ? 0.762 1.722 -7.594 1.00 0.00 74 ASP A CA 14
ATOM 20356 C C . ASP A 1 74 ? 0.238 3.152 -7.498 1.00 0.00 74 ASP A C 14
ATOM 20357 O O . ASP A 1 74 ? -0.877 3.385 -7.031 1.00 0.00 74 ASP A O 14
ATOM 20366 N N . ILE A 1 75 ? 1.050 4.106 -7.943 1.00 0.00 75 ILE A N 14
ATOM 20367 C CA . ILE A 1 75 ? 0.667 5.513 -7.905 1.00 0.00 75 ILE A CA 14
ATOM 20368 C C . ILE A 1 75 ? 0.243 6.005 -9.285 1.00 0.00 75 ILE A C 14
ATOM 20369 O O . ILE A 1 75 ? 0.819 5.614 -10.300 1.00 0.00 75 ILE A O 14
ATOM 20385 N N . SER A 1 76 ? -0.770 6.866 -9.314 1.00 0.00 76 SER A N 14
ATOM 20386 C CA . SER A 1 76 ? -1.275 7.411 -10.569 1.00 0.00 76 SER A CA 14
ATOM 20387 C C . SER A 1 76 ? -0.912 8.883 -10.700 1.00 0.00 76 SER A C 14
ATOM 20388 O O . SER A 1 76 ? -1.401 9.730 -9.951 1.00 0.00 76 SER A O 14
ATOM 20396 N N . THR A 1 77 ? -0.041 9.188 -11.657 1.00 0.00 77 THR A N 14
ATOM 20397 C CA . THR A 1 77 ? 0.393 10.561 -11.894 1.00 0.00 77 THR A CA 14
ATOM 20398 C C . THR A 1 77 ? -0.760 11.437 -12.374 1.00 0.00 77 THR A C 14
ATOM 20399 O O . THR A 1 77 ? -1.132 12.401 -11.710 1.00 0.00 77 THR A O 14
ATOM 20410 N N . PRO A 1 78 ? -1.352 11.107 -13.542 1.00 0.00 78 PRO A N 14
ATOM 20411 C CA . PRO A 1 78 ? -2.464 11.871 -14.103 1.00 0.00 78 PRO A CA 14
ATOM 20412 C C . PRO A 1 78 ? -3.597 12.077 -13.102 1.00 0.00 78 PRO A C 14
ATOM 20413 O O . PRO A 1 78 ? -4.224 11.122 -12.653 1.00 0.00 78 PRO A O 14
ATOM 20424 N N . ILE A 1 79 ? -3.846 13.340 -12.756 1.00 0.00 79 ILE A N 14
ATOM 20425 C CA . ILE A 1 79 ? -4.922 13.680 -11.801 1.00 0.00 79 ILE A CA 14
ATOM 20426 C C . ILE A 1 79 ? -4.539 13.285 -10.378 1.00 0.00 79 ILE A C 14
ATOM 20427 O O . ILE A 1 79 ? -5.368 13.330 -9.466 1.00 0.00 79 ILE A O 14
ATOM 20443 N N . ASN A 1 80 ? -3.281 12.890 -10.177 1.00 0.00 80 ASN A N 14
ATOM 20444 C CA . ASN A 1 80 ? -2.798 12.491 -8.859 1.00 0.00 80 ASN A CA 14
ATOM 20445 C C . ASN A 1 80 ? -3.733 11.480 -8.204 1.00 0.00 80 ASN A C 14
ATOM 20446 O O . ASN A 1 80 ? -4.326 11.752 -7.164 1.00 0.00 80 ASN A O 14
ATOM 20457 N N . PHE A 1 81 ? -3.869 10.315 -8.833 1.00 0.00 81 PHE A N 14
ATOM 20458 C CA . PHE A 1 81 ? -4.735 9.270 -8.320 1.00 0.00 81 PHE A CA 14
ATOM 20459 C C . PHE A 1 81 ? -3.911 8.127 -7.738 1.00 0.00 81 PHE A C 14
ATOM 20460 O O . PHE A 1 81 ? -2.720 8.000 -8.023 1.00 0.00 81 PHE A O 14
ATOM 20477 N N . LEU A 1 82 ? -4.552 7.295 -6.924 1.00 0.00 82 LEU A N 14
ATOM 20478 C CA . LEU A 1 82 ? -3.876 6.160 -6.305 1.00 0.00 82 LEU A CA 14
ATOM 20479 C C . LEU A 1 82 ? -4.576 4.853 -6.660 1.00 0.00 82 LEU A C 14
ATOM 20480 O O . LEU A 1 82 ? -5.680 4.581 -6.188 1.00 0.00 82 LEU A O 14
ATOM 20496 N N . CYS A 1 83 ? -3.930 4.050 -7.497 1.00 0.00 83 CYS A N 14
ATOM 20497 C CA . CYS A 1 83 ? -4.491 2.771 -7.916 1.00 0.00 83 CYS A CA 14
ATOM 20498 C C . CYS A 1 83 ? -3.873 1.621 -7.130 1.00 0.00 83 CYS A C 14
ATOM 20499 O O . CYS A 1 83 ? -2.671 1.372 -7.219 1.00 0.00 83 CYS A O 14
ATOM 20507 N N . ILE A 1 84 ? -4.702 0.923 -6.362 1.00 0.00 84 ILE A N 14
ATOM 20508 C CA . ILE A 1 84 ? -4.236 -0.202 -5.560 1.00 0.00 84 ILE A CA 14
ATOM 20509 C C . ILE A 1 84 ? -4.876 -1.507 -6.028 1.00 0.00 84 ILE A C 14
ATOM 20510 O O . ILE A 1 84 ? -6.090 -1.585 -6.209 1.00 0.00 84 ILE A O 14
ATOM 20526 N N . PHE A 1 85 ? -4.044 -2.525 -6.222 1.00 0.00 85 PHE A N 14
ATOM 20527 C CA . PHE A 1 85 ? -4.521 -3.828 -6.670 1.00 0.00 85 PHE A CA 14
ATOM 20528 C C . PHE A 1 85 ? -3.992 -4.939 -5.769 1.00 0.00 85 PHE A C 14
ATOM 20529 O O . PHE A 1 85 ? -2.917 -5.485 -6.009 1.00 0.00 85 PHE A O 14
ATOM 20546 N N . ILE A 1 86 ? -4.757 -5.266 -4.731 1.00 0.00 86 ILE A N 14
ATOM 20547 C CA . ILE A 1 86 ? -4.373 -6.312 -3.788 1.00 0.00 86 ILE A CA 14
ATOM 20548 C C . ILE A 1 86 ? -4.847 -7.686 -4.265 1.00 0.00 86 ILE A C 14
ATOM 20549 O O . ILE A 1 86 ? -6.038 -7.993 -4.202 1.00 0.00 86 ILE A O 14
ATOM 20565 N N . PRO A 1 87 ? -3.924 -8.538 -4.758 1.00 0.00 87 PRO A N 14
ATOM 20566 C CA . PRO A 1 87 ? -4.262 -9.874 -5.244 1.00 0.00 87 PRO A CA 14
ATOM 20567 C C . PRO A 1 87 ? -4.432 -10.874 -4.108 1.00 0.00 87 PRO A C 14
ATOM 20568 O O . PRO A 1 87 ? -3.468 -11.226 -3.427 1.00 0.00 87 PRO A O 14
ATOM 20579 N N . THR A 1 88 ? -5.663 -11.327 -3.904 1.00 0.00 88 THR A N 14
ATOM 20580 C CA . THR A 1 88 ? -5.956 -12.287 -2.846 1.00 0.00 88 THR A CA 14
ATOM 20581 C C . THR A 1 88 ? -6.688 -13.504 -3.401 1.00 0.00 88 THR A C 14
ATOM 20582 O O . THR A 1 88 ? -6.909 -13.611 -4.608 1.00 0.00 88 THR A O 14
ATOM 20593 N N . LEU A 1 89 ? -7.059 -14.421 -2.515 1.00 0.00 89 LEU A N 14
ATOM 20594 C CA . LEU A 1 89 ? -7.765 -15.633 -2.916 1.00 0.00 89 LEU A CA 14
ATOM 20595 C C . LEU A 1 89 ? -9.209 -15.630 -2.417 1.00 0.00 89 LEU A C 14
ATOM 20596 O O . LEU A 1 89 ? -10.007 -16.485 -2.803 1.00 0.00 89 LEU A O 14
ATOM 20612 N N . PHE A 1 90 ? -9.541 -14.670 -1.557 1.00 0.00 90 PHE A N 14
ATOM 20613 C CA . PHE A 1 90 ? -10.887 -14.566 -1.009 1.00 0.00 90 PHE A CA 14
ATOM 20614 C C . PHE A 1 90 ? -11.220 -15.781 -0.156 1.00 0.00 90 PHE A C 14
ATOM 20615 O O . PHE A 1 90 ? -10.929 -16.918 -0.529 1.00 0.00 90 PHE A O 14
ATOM 20632 N N . ASP A 1 91 ? -11.829 -15.527 0.993 1.00 0.00 91 ASP A N 14
ATOM 20633 C CA . ASP A 1 91 ? -12.207 -16.592 1.918 1.00 0.00 91 ASP A CA 14
ATOM 20634 C C . ASP A 1 91 ? -10.974 -17.209 2.570 1.00 0.00 91 ASP A C 14
ATOM 20635 O O . ASP A 1 91 ? -10.997 -18.363 2.997 1.00 0.00 91 ASP A O 14
ATOM 20644 N N . MET A 1 92 ? -9.900 -16.430 2.646 1.00 0.00 92 MET A N 14
ATOM 20645 C CA . MET A 1 92 ? -8.656 -16.895 3.247 1.00 0.00 92 MET A CA 14
ATOM 20646 C C . MET A 1 92 ? -7.932 -15.745 3.941 1.00 0.00 92 MET A C 14
ATOM 20647 O O . MET A 1 92 ? -7.009 -15.150 3.384 1.00 0.00 92 MET A O 14
ATOM 20661 N N . ASN A 1 93 ? -8.359 -15.436 5.161 1.00 0.00 93 ASN A N 14
ATOM 20662 C CA . ASN A 1 93 ? -7.755 -14.355 5.931 1.00 0.00 93 ASN A CA 14
ATOM 20663 C C . ASN A 1 93 ? -7.862 -13.026 5.186 1.00 0.00 93 ASN A C 14
ATOM 20664 O O . ASN A 1 93 ? -7.066 -12.114 5.412 1.00 0.00 93 ASN A O 14
ATOM 20675 N N . ASN A 1 94 ? -8.847 -12.924 4.298 1.00 0.00 94 ASN A N 14
ATOM 20676 C CA . ASN A 1 94 ? -9.052 -11.707 3.523 1.00 0.00 94 ASN A CA 14
ATOM 20677 C C . ASN A 1 94 ? -9.463 -10.549 4.427 1.00 0.00 94 ASN A C 14
ATOM 20678 O O . ASN A 1 94 ? -9.149 -9.391 4.152 1.00 0.00 94 ASN A O 14
ATOM 20689 N N . MET A 1 95 ? -10.167 -10.871 5.508 1.00 0.00 95 MET A N 14
ATOM 20690 C CA . MET A 1 95 ? -10.620 -9.859 6.453 1.00 0.00 95 MET A CA 14
ATOM 20691 C C . MET A 1 95 ? -9.448 -9.287 7.246 1.00 0.00 95 MET A C 14
ATOM 20692 O O . MET A 1 95 ? -9.476 -8.132 7.667 1.00 0.00 95 MET A O 14
ATOM 20706 N N . ASP A 1 96 ? -8.419 -10.106 7.444 1.00 0.00 96 ASP A N 14
ATOM 20707 C CA . ASP A 1 96 ? -7.237 -9.680 8.186 1.00 0.00 96 ASP A CA 14
ATOM 20708 C C . ASP A 1 96 ? -6.191 -9.087 7.246 1.00 0.00 96 ASP A C 14
ATOM 20709 O O . ASP A 1 96 ? -5.024 -9.479 7.272 1.00 0.00 96 ASP A O 14
ATOM 20718 N N . LEU A 1 97 ? -6.617 -8.139 6.418 1.00 0.00 97 LEU A N 14
ATOM 20719 C CA . LEU A 1 97 ? -5.717 -7.491 5.471 1.00 0.00 97 LEU A CA 14
ATOM 20720 C C . LEU A 1 97 ? -6.381 -6.271 4.839 1.00 0.00 97 LEU A C 14
ATOM 20721 O O . LEU A 1 97 ? -5.907 -5.146 4.990 1.00 0.00 97 LEU A O 14
ATOM 20737 N N . LEU A 1 98 ? -7.482 -6.503 4.133 1.00 0.00 98 LEU A N 14
ATOM 20738 C CA . LEU A 1 98 ? -8.213 -5.424 3.479 1.00 0.00 98 LEU A CA 14
ATOM 20739 C C . LEU A 1 98 ? -8.715 -4.408 4.500 1.00 0.00 98 LEU A C 14
ATOM 20740 O O . LEU A 1 98 ? -8.857 -3.224 4.194 1.00 0.00 98 LEU A O 14
ATOM 20756 N N . LYS A 1 99 ? -8.983 -4.878 5.714 1.00 0.00 99 LYS A N 14
ATOM 20757 C CA . LYS A 1 99 ? -9.470 -4.010 6.780 1.00 0.00 99 LYS A CA 14
ATOM 20758 C C . LYS A 1 99 ? -8.479 -2.885 7.064 1.00 0.00 99 LYS A C 14
ATOM 20759 O O . LYS A 1 99 ? -8.872 -1.774 7.419 1.00 0.00 99 LYS A O 14
ATOM 20778 N N . GLN A 1 100 ? -7.194 -3.180 6.900 1.00 0.00 100 GLN A N 14
ATOM 20779 C CA . GLN A 1 100 ? -6.149 -2.191 7.137 1.00 0.00 100 GLN A CA 14
ATOM 20780 C C . GLN A 1 100 ? -6.036 -1.238 5.954 1.00 0.00 100 GLN A C 14
ATOM 20781 O O . GLN A 1 100 ? -6.029 -0.020 6.122 1.00 0.00 100 GLN A O 14
ATOM 20795 N N . ALA A 1 101 ? -5.954 -1.806 4.755 1.00 0.00 101 ALA A N 14
ATOM 20796 C CA . ALA A 1 101 ? -5.847 -1.013 3.538 1.00 0.00 101 ALA A CA 14
ATOM 20797 C C . ALA A 1 101 ? -7.046 -0.082 3.390 1.00 0.00 101 ALA A C 14
ATOM 20798 O O . ALA A 1 101 ? -6.899 1.091 3.045 1.00 0.00 101 ALA A O 14
ATOM 20805 N N . LEU A 1 102 ? -8.235 -0.616 3.654 1.00 0.00 102 LEU A N 14
ATOM 20806 C CA . LEU A 1 102 ? -9.465 0.160 3.552 1.00 0.00 102 LEU A CA 14
ATOM 20807 C C . LEU A 1 102 ? -9.512 1.249 4.619 1.00 0.00 102 LEU A C 14
ATOM 20808 O O . LEU A 1 102 ? -10.109 2.305 4.414 1.00 0.00 102 LEU A O 14
ATOM 20824 N N . LEU A 1 103 ? -8.878 0.985 5.758 1.00 0.00 103 LEU A N 14
ATOM 20825 C CA . LEU A 1 103 ? -8.851 1.946 6.856 1.00 0.00 103 LEU A CA 14
ATOM 20826 C C . LEU A 1 103 ? -7.977 3.148 6.507 1.00 0.00 103 LEU A C 14
ATOM 20827 O O . LEU A 1 103 ? -8.212 4.257 6.985 1.00 0.00 103 LEU A O 14
ATOM 20843 N N . ILE A 1 104 ? -6.966 2.919 5.674 1.00 0.00 104 ILE A N 14
ATOM 20844 C CA . ILE A 1 104 ? -6.059 3.984 5.264 1.00 0.00 104 ILE A CA 14
ATOM 20845 C C . ILE A 1 104 ? -6.707 4.893 4.225 1.00 0.00 104 ILE A C 14
ATOM 20846 O O . ILE A 1 104 ? -6.769 6.109 4.406 1.00 0.00 104 ILE A O 14
ATOM 20862 N N . LEU A 1 105 ? -7.188 4.298 3.137 1.00 0.00 105 LEU A N 14
ATOM 20863 C CA . LEU A 1 105 ? -7.828 5.062 2.071 1.00 0.00 105 LEU A CA 14
ATOM 20864 C C . LEU A 1 105 ? -9.014 5.862 2.605 1.00 0.00 105 LEU A C 14
ATOM 20865 O O . LEU A 1 105 ? -9.337 6.931 2.087 1.00 0.00 105 LEU A O 14
ATOM 20881 N N . HIS A 1 106 ? -9.658 5.340 3.645 1.00 0.00 106 HIS A N 14
ATOM 20882 C CA . HIS A 1 106 ? -10.804 6.012 4.246 1.00 0.00 106 HIS A CA 14
ATOM 20883 C C . HIS A 1 106 ? -10.354 7.236 5.029 1.00 0.00 106 HIS A C 14
ATOM 20884 O O . HIS A 1 106 ? -10.856 8.344 4.813 1.00 0.00 106 HIS A O 14
ATOM 20899 N N . ASN A 1 107 ? -9.412 7.035 5.945 1.00 0.00 107 ASN A N 14
ATOM 20900 C CA . ASN A 1 107 ? -8.898 8.127 6.765 1.00 0.00 107 ASN A CA 14
ATOM 20901 C C . ASN A 1 107 ? -8.176 9.160 5.908 1.00 0.00 107 ASN A C 14
ATOM 20902 O O . ASN A 1 107 ? -8.357 10.362 6.072 1.00 0.00 107 ASN A O 14
ATOM 20913 N N . ASP A 1 108 ? -7.352 8.676 4.988 1.00 0.00 108 ASP A N 14
ATOM 20914 C CA . ASP A 1 108 ? -6.599 9.554 4.100 1.00 0.00 108 ASP A CA 14
ATOM 20915 C C . ASP A 1 108 ? -7.535 10.397 3.237 1.00 0.00 108 ASP A C 14
ATOM 20916 O O . ASP A 1 108 ? -7.164 11.475 2.774 1.00 0.00 108 ASP A O 14
ATOM 20925 N N . LEU A 1 109 ? -8.749 9.898 3.022 1.00 0.00 109 LEU A N 14
ATOM 20926 C CA . LEU A 1 109 ? -9.728 10.600 2.208 1.00 0.00 109 LEU A CA 14
ATOM 20927 C C . LEU A 1 109 ? -10.667 11.436 3.082 1.00 0.00 109 LEU A C 14
ATOM 20928 O O . LEU A 1 109 ? -11.137 12.496 2.667 1.00 0.00 109 LEU A O 14
ATOM 20944 N N . HIS A 1 110 ? -10.937 10.944 4.284 1.00 0.00 110 HIS A N 14
ATOM 20945 C CA . HIS A 1 110 ? -11.826 11.641 5.210 1.00 0.00 110 HIS A CA 14
ATOM 20946 C C . HIS A 1 110 ? -11.097 12.751 5.971 1.00 0.00 110 HIS A C 14
ATOM 20947 O O . HIS A 1 110 ? -11.723 13.644 6.531 1.00 0.00 110 HIS A O 14
ATOM 20962 N N . GLU A 1 111 ? -9.769 12.684 5.992 1.00 0.00 111 GLU A N 14
ATOM 20963 C CA . GLU A 1 111 ? -8.967 13.684 6.693 1.00 0.00 111 GLU A CA 14
ATOM 20964 C C . GLU A 1 111 ? -9.254 15.089 6.173 1.00 0.00 111 GLU A C 14
ATOM 20965 O O . GLU A 1 111 ? -9.277 16.046 6.941 1.00 0.00 111 GLU A O 14
ATOM 20977 N N . TYR A 1 112 ? -9.468 15.206 4.863 1.00 0.00 112 TYR A N 14
ATOM 20978 C CA . TYR A 1 112 ? -9.754 16.504 4.258 1.00 0.00 112 TYR A CA 14
ATOM 20979 C C . TYR A 1 112 ? -10.221 16.340 2.813 1.00 0.00 112 TYR A C 14
ATOM 20980 O O . TYR A 1 112 ? -11.250 16.905 2.424 1.00 0.00 112 TYR A O 14
ATOM 20998 N N . VAL A 1 113 ? -9.472 15.579 2.035 1.00 0.00 113 VAL A N 14
ATOM 20999 C CA . VAL A 1 113 ? -9.811 15.346 0.635 1.00 0.00 113 VAL A CA 14
ATOM 21000 C C . VAL A 1 113 ? -11.056 14.474 0.506 1.00 0.00 113 VAL A C 14
ATOM 21001 O O . VAL A 1 113 ? -10.996 13.350 0.014 1.00 0.00 113 VAL A O 14
ATOM 21014 N N . GLU A 1 114 ? -12.191 15.004 0.956 1.00 0.00 114 GLU A N 14
ATOM 21015 C CA . GLU A 1 114 ? -13.448 14.270 0.887 1.00 0.00 114 GLU A CA 14
ATOM 21016 C C . GLU A 1 114 ? -14.166 14.541 -0.431 1.00 0.00 114 GLU A C 14
ATOM 21017 O O . GLU A 1 114 ? -13.581 15.099 -1.357 1.00 0.00 114 GLU A O 14
ATOM 21029 N N . THR A 1 26 ? -8.211 -18.400 -7.800 1.00 0.00 26 THR A N 15
ATOM 21030 C CA . THR A 1 26 ? -7.482 -17.164 -7.514 1.00 0.00 26 THR A CA 15
ATOM 21031 C C . THR A 1 26 ? -8.356 -15.929 -7.730 1.00 0.00 26 THR A C 15
ATOM 21032 O O . THR A 1 26 ? -9.495 -16.030 -8.186 1.00 0.00 26 THR A O 15
ATOM 21043 N N . SER A 1 27 ? -7.815 -14.762 -7.396 1.00 0.00 27 SER A N 15
ATOM 21044 C CA . SER A 1 27 ? -8.547 -13.511 -7.554 1.00 0.00 27 SER A CA 15
ATOM 21045 C C . SER A 1 27 ? -7.675 -12.319 -7.174 1.00 0.00 27 SER A C 15
ATOM 21046 O O . SER A 1 27 ? -6.456 -12.442 -7.046 1.00 0.00 27 SER A O 15
ATOM 21053 N N . LYS A 1 28 ? -8.304 -11.164 -6.996 1.00 0.00 28 LYS A N 15
ATOM 21054 C CA . LYS A 1 28 ? -7.579 -9.955 -6.631 1.00 0.00 28 LYS A CA 15
ATOM 21055 C C . LYS A 1 28 ? -8.534 -8.791 -6.403 1.00 0.00 28 LYS A C 15
ATOM 21056 O O . LYS A 1 28 ? -9.486 -8.596 -7.159 1.00 0.00 28 LYS A O 15
ATOM 21075 N N . GLN A 1 29 ? -8.267 -8.015 -5.358 1.00 0.00 29 GLN A N 15
ATOM 21076 C CA . GLN A 1 29 ? -9.097 -6.862 -5.033 1.00 0.00 29 GLN A CA 15
ATOM 21077 C C . GLN A 1 29 ? -8.294 -5.578 -5.162 1.00 0.00 29 GLN A C 15
ATOM 21078 O O . GLN A 1 29 ? -7.105 -5.541 -4.848 1.00 0.00 29 GLN A O 15
ATOM 21092 N N . GLU A 1 30 ? -8.947 -4.527 -5.639 1.00 0.00 30 GLU A N 15
ATOM 21093 C CA . GLU A 1 30 ? -8.286 -3.245 -5.822 1.00 0.00 30 GLU A CA 15
ATOM 21094 C C . GLU A 1 30 ? -8.984 -2.143 -5.032 1.00 0.00 30 GLU A C 15
ATOM 21095 O O . GLU A 1 30 ? -10.151 -1.834 -5.271 1.00 0.00 30 GLU A O 15
ATOM 21107 N N . LEU A 1 31 ? -8.256 -1.551 -4.090 1.00 0.00 31 LEU A N 15
ATOM 21108 C CA . LEU A 1 31 ? -8.798 -0.480 -3.266 1.00 0.00 31 LEU A CA 15
ATOM 21109 C C . LEU A 1 31 ? -8.428 0.882 -3.845 1.00 0.00 31 LEU A C 15
ATOM 21110 O O . LEU A 1 31 ? -7.346 1.053 -4.407 1.00 0.00 31 LEU A O 15
ATOM 21126 N N . ILE A 1 32 ? -9.332 1.846 -3.711 1.00 0.00 32 ILE A N 15
ATOM 21127 C CA . ILE A 1 32 ? -9.094 3.189 -4.230 1.00 0.00 32 ILE A CA 15
ATOM 21128 C C . ILE A 1 32 ? -8.946 4.205 -3.102 1.00 0.00 32 ILE A C 15
ATOM 21129 O O . ILE A 1 32 ? -9.742 4.230 -2.164 1.00 0.00 32 ILE A O 15
ATOM 21145 N N . LEU A 1 33 ? -7.920 5.044 -3.207 1.00 0.00 33 LEU A N 15
ATOM 21146 C CA . LEU A 1 33 ? -7.657 6.072 -2.206 1.00 0.00 33 LEU A CA 15
ATOM 21147 C C . LEU A 1 33 ? -7.826 7.459 -2.818 1.00 0.00 33 LEU A C 15
ATOM 21148 O O . LEU A 1 33 ? -7.542 7.664 -3.999 1.00 0.00 33 LEU A O 15
ATOM 21164 N N . VAL A 1 34 ? -8.293 8.408 -2.015 1.00 0.00 34 VAL A N 15
ATOM 21165 C CA . VAL A 1 34 ? -8.501 9.771 -2.487 1.00 0.00 34 VAL A CA 15
ATOM 21166 C C . VAL A 1 34 ? -7.731 10.768 -1.642 1.00 0.00 34 VAL A C 15
ATOM 21167 O O . VAL A 1 34 ? -8.082 11.041 -0.495 1.00 0.00 34 VAL A O 15
ATOM 21180 N N . LEU A 1 35 ? -6.677 11.307 -2.228 1.00 0.00 35 LEU A N 15
ATOM 21181 C CA . LEU A 1 35 ? -5.827 12.274 -1.564 1.00 0.00 35 LEU A CA 15
ATOM 21182 C C . LEU A 1 35 ? -6.361 13.691 -1.752 1.00 0.00 35 LEU A C 15
ATOM 21183 O O . LEU A 1 35 ? -5.638 14.580 -2.207 1.00 0.00 35 LEU A O 15
ATOM 21199 N N . LYS A 1 36 ? -7.628 13.894 -1.408 1.00 0.00 36 LYS A N 15
ATOM 21200 C CA . LYS A 1 36 ? -8.257 15.206 -1.546 1.00 0.00 36 LYS A CA 15
ATOM 21201 C C . LYS A 1 36 ? -7.761 16.161 -0.470 1.00 0.00 36 LYS A C 15
ATOM 21202 O O . LYS A 1 36 ? -7.677 15.800 0.704 1.00 0.00 36 LYS A O 15
ATOM 21221 N N . GLY A 1 37 ? -7.437 17.382 -0.865 1.00 0.00 37 GLY A N 15
ATOM 21222 C CA . GLY A 1 37 ? -6.956 18.375 0.081 1.00 0.00 37 GLY A CA 15
ATOM 21223 C C . GLY A 1 37 ? -5.441 18.388 0.177 1.00 0.00 37 GLY A C 15
ATOM 21224 O O . GLY A 1 37 ? -4.886 18.228 1.262 1.00 0.00 37 GLY A O 15
ATOM 21228 N N . GLU A 1 38 ? -4.775 18.589 -0.956 1.00 0.00 38 GLU A N 15
ATOM 21229 C CA . GLU A 1 38 ? -3.316 18.624 -0.988 1.00 0.00 38 GLU A CA 15
ATOM 21230 C C . GLU A 1 38 ? -2.822 19.575 -2.074 1.00 0.00 38 GLU A C 15
ATOM 21231 O O . GLU A 1 38 ? -3.128 19.395 -3.257 1.00 0.00 38 GLU A O 15
ATOM 21243 N N . LEU A 1 39 ? -2.056 20.587 -1.673 1.00 0.00 39 LEU A N 15
ATOM 21244 C CA . LEU A 1 39 ? -1.516 21.555 -2.620 1.00 0.00 39 LEU A CA 15
ATOM 21245 C C . LEU A 1 39 ? -0.062 21.882 -2.291 1.00 0.00 39 LEU A C 15
ATOM 21246 O O . LEU A 1 39 ? 0.373 23.022 -2.432 1.00 0.00 39 LEU A O 15
ATOM 21262 N N . ASP A 1 40 ? 0.677 20.865 -1.864 1.00 0.00 40 ASP A N 15
ATOM 21263 C CA . ASP A 1 40 ? 2.085 21.043 -1.522 1.00 0.00 40 ASP A CA 15
ATOM 21264 C C . ASP A 1 40 ? 2.908 19.843 -1.977 1.00 0.00 40 ASP A C 15
ATOM 21265 O O . ASP A 1 40 ? 3.921 19.998 -2.648 1.00 0.00 40 ASP A O 15
ATOM 21274 N N . LEU A 1 41 ? 2.457 18.648 -1.600 1.00 0.00 41 LEU A N 15
ATOM 21275 C CA . LEU A 1 41 ? 3.148 17.417 -1.967 1.00 0.00 41 LEU A CA 15
ATOM 21276 C C . LEU A 1 41 ? 2.292 16.205 -1.653 1.00 0.00 41 LEU A C 15
ATOM 21277 O O . LEU A 1 41 ? 1.275 16.305 -0.976 1.00 0.00 41 LEU A O 15
ATOM 21293 N N . HIS A 1 42 ? 2.710 15.046 -2.149 1.00 0.00 42 HIS A N 15
ATOM 21294 C CA . HIS A 1 42 ? 1.979 13.808 -1.924 1.00 0.00 42 HIS A CA 15
ATOM 21295 C C . HIS A 1 42 ? 2.852 12.594 -2.224 1.00 0.00 42 HIS A C 15
ATOM 21296 O O . HIS A 1 42 ? 2.737 11.978 -3.281 1.00 0.00 42 HIS A O 15
ATOM 21311 N N . SER A 1 43 ? 3.723 12.253 -1.285 1.00 0.00 43 SER A N 15
ATOM 21312 C CA . SER A 1 43 ? 4.609 11.108 -1.449 1.00 0.00 43 SER A CA 15
ATOM 21313 C C . SER A 1 43 ? 4.581 10.196 -0.223 1.00 0.00 43 SER A C 15
ATOM 21314 O O . SER A 1 43 ? 5.365 9.255 -0.121 1.00 0.00 43 SER A O 15
ATOM 21322 N N . LYS A 1 44 ? 3.667 10.475 0.703 1.00 0.00 44 LYS A N 15
ATOM 21323 C CA . LYS A 1 44 ? 3.537 9.670 1.913 1.00 0.00 44 LYS A CA 15
ATOM 21324 C C . LYS A 1 44 ? 2.622 8.475 1.678 1.00 0.00 44 LYS A C 15
ATOM 21325 O O . LYS A 1 44 ? 2.838 7.396 2.230 1.00 0.00 44 LYS A O 15
ATOM 21344 N N . ASN A 1 45 ? 1.598 8.675 0.855 1.00 0.00 45 ASN A N 15
ATOM 21345 C CA . ASN A 1 45 ? 0.646 7.615 0.544 1.00 0.00 45 ASN A CA 15
ATOM 21346 C C . ASN A 1 45 ? 1.352 6.412 -0.073 1.00 0.00 45 ASN A C 15
ATOM 21347 O O . ASN A 1 45 ? 1.096 5.268 0.306 1.00 0.00 45 ASN A O 15
ATOM 21358 N N . MET A 1 46 ? 2.240 6.677 -1.025 1.00 0.00 46 MET A N 15
ATOM 21359 C CA . MET A 1 46 ? 2.983 5.615 -1.694 1.00 0.00 46 MET A CA 15
ATOM 21360 C C . MET A 1 46 ? 3.769 4.785 -0.684 1.00 0.00 46 MET A C 15
ATOM 21361 O O . MET A 1 46 ? 3.762 3.554 -0.736 1.00 0.00 46 MET A O 15
ATOM 21375 N N . LYS A 1 47 ? 4.443 5.466 0.236 1.00 0.00 47 LYS A N 15
ATOM 21376 C CA . LYS A 1 47 ? 5.229 4.792 1.261 1.00 0.00 47 LYS A CA 15
ATOM 21377 C C . LYS A 1 47 ? 4.328 4.033 2.229 1.00 0.00 47 LYS A C 15
ATOM 21378 O O . LYS A 1 47 ? 4.759 3.078 2.873 1.00 0.00 47 LYS A O 15
ATOM 21397 N N . ASN A 1 48 ? 3.071 4.461 2.323 1.00 0.00 48 ASN A N 15
ATOM 21398 C CA . ASN A 1 48 ? 2.110 3.818 3.210 1.00 0.00 48 ASN A CA 15
ATOM 21399 C C . ASN A 1 48 ? 1.694 2.458 2.659 1.00 0.00 48 ASN A C 15
ATOM 21400 O O . ASN A 1 48 ? 1.573 1.485 3.404 1.00 0.00 48 ASN A O 15
ATOM 21411 N N . VAL A 1 49 ? 1.477 2.396 1.348 1.00 0.00 49 VAL A N 15
ATOM 21412 C CA . VAL A 1 49 ? 1.076 1.154 0.699 1.00 0.00 49 VAL A CA 15
ATOM 21413 C C . VAL A 1 49 ? 2.202 0.129 0.744 1.00 0.00 49 VAL A C 15
ATOM 21414 O O . VAL A 1 49 ? 1.992 -1.024 1.125 1.00 0.00 49 VAL A O 15
ATOM 21427 N N . ILE A 1 50 ? 3.400 0.555 0.357 1.00 0.00 50 ILE A N 15
ATOM 21428 C CA . ILE A 1 50 ? 4.561 -0.328 0.357 1.00 0.00 50 ILE A CA 15
ATOM 21429 C C . ILE A 1 50 ? 4.852 -0.842 1.763 1.00 0.00 50 ILE A C 15
ATOM 21430 O O . ILE A 1 50 ? 5.200 -2.009 1.948 1.00 0.00 50 ILE A O 15
ATOM 21446 N N . ASN A 1 51 ? 4.705 0.034 2.751 1.00 0.00 51 ASN A N 15
ATOM 21447 C CA . ASN A 1 51 ? 4.948 -0.333 4.141 1.00 0.00 51 ASN A CA 15
ATOM 21448 C C . ASN A 1 51 ? 3.831 -1.229 4.667 1.00 0.00 51 ASN A C 15
ATOM 21449 O O . ASN A 1 51 ? 4.089 -2.232 5.332 1.00 0.00 51 ASN A O 15
ATOM 21460 N N . ASN A 1 52 ? 2.591 -0.863 4.361 1.00 0.00 52 ASN A N 15
ATOM 21461 C CA . ASN A 1 52 ? 1.436 -1.636 4.801 1.00 0.00 52 ASN A CA 15
ATOM 21462 C C . ASN A 1 52 ? 1.413 -3.002 4.125 1.00 0.00 52 ASN A C 15
ATOM 21463 O O . ASN A 1 52 ? 1.236 -4.028 4.781 1.00 0.00 52 ASN A O 15
ATOM 21474 N N . ALA A 1 53 ? 1.603 -3.008 2.809 1.00 0.00 53 ALA A N 15
ATOM 21475 C CA . ALA A 1 53 ? 1.612 -4.249 2.045 1.00 0.00 53 ALA A CA 15
ATOM 21476 C C . ALA A 1 53 ? 2.682 -5.200 2.575 1.00 0.00 53 ALA A C 15
ATOM 21477 O O . ALA A 1 53 ? 2.529 -6.422 2.516 1.00 0.00 53 ALA A O 15
ATOM 21484 N N . LYS A 1 54 ? 3.761 -4.630 3.102 1.00 0.00 54 LYS A N 15
ATOM 21485 C CA . LYS A 1 54 ? 4.856 -5.421 3.650 1.00 0.00 54 LYS A CA 15
ATOM 21486 C C . LYS A 1 54 ? 4.499 -5.945 5.036 1.00 0.00 54 LYS A C 15
ATOM 21487 O O . LYS A 1 54 ? 4.638 -7.135 5.316 1.00 0.00 54 LYS A O 15
ATOM 21506 N N . LYS A 1 55 ? 4.035 -5.046 5.899 1.00 0.00 55 LYS A N 15
ATOM 21507 C CA . LYS A 1 55 ? 3.654 -5.417 7.257 1.00 0.00 55 LYS A CA 15
ATOM 21508 C C . LYS A 1 55 ? 2.561 -6.479 7.236 1.00 0.00 55 LYS A C 15
ATOM 21509 O O . LYS A 1 55 ? 2.506 -7.346 8.109 1.00 0.00 55 LYS A O 15
ATOM 21528 N N . ASN A 1 56 ? 1.696 -6.410 6.229 1.00 0.00 56 ASN A N 15
ATOM 21529 C CA . ASN A 1 56 ? 0.607 -7.368 6.089 1.00 0.00 56 ASN A CA 15
ATOM 21530 C C . ASN A 1 56 ? 1.144 -8.742 5.706 1.00 0.00 56 ASN A C 15
ATOM 21531 O O . ASN A 1 56 ? 0.795 -9.750 6.321 1.00 0.00 56 ASN A O 15
ATOM 21542 N N . LEU A 1 57 ? 2.003 -8.775 4.689 1.00 0.00 57 LEU A N 15
ATOM 21543 C CA . LEU A 1 57 ? 2.596 -10.027 4.226 1.00 0.00 57 LEU A CA 15
ATOM 21544 C C . LEU A 1 57 ? 3.176 -10.818 5.395 1.00 0.00 57 LEU A C 15
ATOM 21545 O O . LEU A 1 57 ? 2.778 -11.958 5.653 1.00 0.00 57 LEU A O 15
ATOM 21561 N N . GLU A 1 58 ? 4.116 -10.202 6.102 1.00 0.00 58 GLU A N 15
ATOM 21562 C CA . GLU A 1 58 ? 4.751 -10.841 7.247 1.00 0.00 58 GLU A CA 15
ATOM 21563 C C . GLU A 1 58 ? 3.718 -11.194 8.311 1.00 0.00 58 GLU A C 15
ATOM 21564 O O . GLU A 1 58 ? 3.878 -12.169 9.044 1.00 0.00 58 GLU A O 15
ATOM 21576 N N . LYS A 1 59 ? 2.656 -10.398 8.387 1.00 0.00 59 LYS A N 15
ATOM 21577 C CA . LYS A 1 59 ? 1.594 -10.631 9.360 1.00 0.00 59 LYS A CA 15
ATOM 21578 C C . LYS A 1 59 ? 1.021 -12.036 9.208 1.00 0.00 59 LYS A C 15
ATOM 21579 O O . LYS A 1 59 ? 0.670 -12.685 10.193 1.00 0.00 59 LYS A O 15
ATOM 21598 N N . TYR A 1 60 ? 0.934 -12.500 7.965 1.00 0.00 60 TYR A N 15
ATOM 21599 C CA . TYR A 1 60 ? 0.408 -13.830 7.682 1.00 0.00 60 TYR A CA 15
ATOM 21600 C C . TYR A 1 60 ? 1.469 -14.893 7.939 1.00 0.00 60 TYR A C 15
ATOM 21601 O O . TYR A 1 60 ? 1.160 -16.000 8.379 1.00 0.00 60 TYR A O 15
ATOM 21619 N N . PHE A 1 61 ? 2.723 -14.549 7.659 1.00 0.00 61 PHE A N 15
ATOM 21620 C CA . PHE A 1 61 ? 3.832 -15.478 7.857 1.00 0.00 61 PHE A CA 15
ATOM 21621 C C . PHE A 1 61 ? 4.216 -15.578 9.332 1.00 0.00 61 PHE A C 15
ATOM 21622 O O . PHE A 1 61 ? 4.775 -16.583 9.770 1.00 0.00 61 PHE A O 15
ATOM 21639 N N . LYS A 1 62 ? 3.921 -14.532 10.094 1.00 0.00 62 LYS A N 15
ATOM 21640 C CA . LYS A 1 62 ? 4.244 -14.514 11.517 1.00 0.00 62 LYS A CA 15
ATOM 21641 C C . LYS A 1 62 ? 3.122 -15.131 12.346 1.00 0.00 62 LYS A C 15
ATOM 21642 O O . LYS A 1 62 ? 3.371 -15.738 13.388 1.00 0.00 62 LYS A O 15
ATOM 21661 N N . GLU A 1 63 ? 1.886 -14.959 11.889 1.00 0.00 63 GLU A N 15
ATOM 21662 C CA . GLU A 1 63 ? 0.729 -15.486 12.603 1.00 0.00 63 GLU A CA 15
ATOM 21663 C C . GLU A 1 63 ? 0.257 -16.820 12.028 1.00 0.00 63 GLU A C 15
ATOM 21664 O O . GLU A 1 63 ? 0.056 -17.784 12.767 1.00 0.00 63 GLU A O 15
ATOM 21676 N N . HIS A 1 64 ? 0.057 -16.868 10.714 1.00 0.00 64 HIS A N 15
ATOM 21677 C CA . HIS A 1 64 ? -0.419 -18.089 10.064 1.00 0.00 64 HIS A CA 15
ATOM 21678 C C . HIS A 1 64 ? 0.661 -18.751 9.214 1.00 0.00 64 HIS A C 15
ATOM 21679 O O . HIS A 1 64 ? 0.381 -19.685 8.462 1.00 0.00 64 HIS A O 15
ATOM 21694 N N . PHE A 1 65 ? 1.890 -18.271 9.337 1.00 0.00 65 PHE A N 15
ATOM 21695 C CA . PHE A 1 65 ? 3.009 -18.827 8.578 1.00 0.00 65 PHE A CA 15
ATOM 21696 C C . PHE A 1 65 ? 2.651 -18.995 7.103 1.00 0.00 65 PHE A C 15
ATOM 21697 O O . PHE A 1 65 ? 3.173 -19.880 6.426 1.00 0.00 65 PHE A O 15
ATOM 21714 N N . LYS A 1 66 ? 1.757 -18.143 6.612 1.00 0.00 66 LYS A N 15
ATOM 21715 C CA . LYS A 1 66 ? 1.331 -18.202 5.218 1.00 0.00 66 LYS A CA 15
ATOM 21716 C C . LYS A 1 66 ? 2.025 -17.125 4.389 1.00 0.00 66 LYS A C 15
ATOM 21717 O O . LYS A 1 66 ? 2.144 -15.978 4.816 1.00 0.00 66 LYS A O 15
ATOM 21736 N N . GLU A 1 67 ? 2.482 -17.507 3.200 1.00 0.00 67 GLU A N 15
ATOM 21737 C CA . GLU A 1 67 ? 3.164 -16.577 2.307 1.00 0.00 67 GLU A CA 15
ATOM 21738 C C . GLU A 1 67 ? 2.309 -16.265 1.082 1.00 0.00 67 GLU A C 15
ATOM 21739 O O . GLU A 1 67 ? 2.476 -15.222 0.448 1.00 0.00 67 GLU A O 15
ATOM 21751 N N . PHE A 1 68 ? 1.393 -17.172 0.751 1.00 0.00 68 PHE A N 15
ATOM 21752 C CA . PHE A 1 68 ? 0.514 -16.991 -0.399 1.00 0.00 68 PHE A CA 15
ATOM 21753 C C . PHE A 1 68 ? -0.267 -15.684 -0.291 1.00 0.00 68 PHE A C 15
ATOM 21754 O O . PHE A 1 68 ? -1.366 -15.650 0.262 1.00 0.00 68 PHE A O 15
ATOM 21771 N N . ASP A 1 69 ? 0.308 -14.611 -0.826 1.00 0.00 69 ASP A N 15
ATOM 21772 C CA . ASP A 1 69 ? -0.334 -13.302 -0.793 1.00 0.00 69 ASP A CA 15
ATOM 21773 C C . ASP A 1 69 ? 0.533 -12.256 -1.489 1.00 0.00 69 ASP A C 15
ATOM 21774 O O . ASP A 1 69 ? 1.555 -11.830 -0.955 1.00 0.00 69 ASP A O 15
ATOM 21783 N N . LYS A 1 70 ? 0.115 -11.847 -2.682 1.00 0.00 70 LYS A N 15
ATOM 21784 C CA . LYS A 1 70 ? 0.854 -10.850 -3.449 1.00 0.00 70 LYS A CA 15
ATOM 21785 C C . LYS A 1 70 ? 0.148 -9.499 -3.403 1.00 0.00 70 LYS A C 15
ATOM 21786 O O . LYS A 1 70 ? -1.068 -9.428 -3.218 1.00 0.00 70 LYS A O 15
ATOM 21805 N N . ILE A 1 71 ? 0.913 -8.428 -3.573 1.00 0.00 71 ILE A N 15
ATOM 21806 C CA . ILE A 1 71 ? 0.348 -7.084 -3.547 1.00 0.00 71 ILE A CA 15
ATOM 21807 C C . ILE A 1 71 ? 0.945 -6.205 -4.638 1.00 0.00 71 ILE A C 15
ATOM 21808 O O . ILE A 1 71 ? 2.136 -6.286 -4.939 1.00 0.00 71 ILE A O 15
ATOM 21824 N N . SER A 1 72 ? 0.101 -5.365 -5.223 1.00 0.00 72 SER A N 15
ATOM 21825 C CA . SER A 1 72 ? 0.524 -4.460 -6.280 1.00 0.00 72 SER A CA 15
ATOM 21826 C C . SER A 1 72 ? -0.099 -3.083 -6.082 1.00 0.00 72 SER A C 15
ATOM 21827 O O . SER A 1 72 ? -1.322 -2.948 -6.035 1.00 0.00 72 SER A O 15
ATOM 21835 N N . TYR A 1 73 ? 0.746 -2.064 -5.959 1.00 0.00 73 TYR A N 15
ATOM 21836 C CA . TYR A 1 73 ? 0.266 -0.703 -5.759 1.00 0.00 73 TYR A CA 15
ATOM 21837 C C . TYR A 1 73 ? 0.869 0.250 -6.789 1.00 0.00 73 TYR A C 15
ATOM 21838 O O . TYR A 1 73 ? 1.960 0.010 -7.306 1.00 0.00 73 TYR A O 15
ATOM 21856 N N . ASP A 1 74 ? 0.148 1.326 -7.082 1.00 0.00 74 ASP A N 15
ATOM 21857 C CA . ASP A 1 74 ? 0.610 2.313 -8.055 1.00 0.00 74 ASP A CA 15
ATOM 21858 C C . ASP A 1 74 ? -0.160 3.621 -7.916 1.00 0.00 74 ASP A C 15
ATOM 21859 O O . ASP A 1 74 ? -1.172 3.694 -7.222 1.00 0.00 74 ASP A O 15
ATOM 21868 N N . ILE A 1 75 ? 0.330 4.662 -8.591 1.00 0.00 75 ILE A N 15
ATOM 21869 C CA . ILE A 1 75 ? -0.308 5.974 -8.552 1.00 0.00 75 ILE A CA 15
ATOM 21870 C C . ILE A 1 75 ? -0.684 6.451 -9.948 1.00 0.00 75 ILE A C 15
ATOM 21871 O O . ILE A 1 75 ? 0.035 6.201 -10.916 1.00 0.00 75 ILE A O 15
ATOM 21887 N N . SER A 1 76 ? -1.817 7.141 -10.044 1.00 0.00 76 SER A N 15
ATOM 21888 C CA . SER A 1 76 ? -2.285 7.657 -11.332 1.00 0.00 76 SER A CA 15
ATOM 21889 C C . SER A 1 76 ? -3.385 8.697 -11.138 1.00 0.00 76 SER A C 15
ATOM 21890 O O . SER A 1 76 ? -3.667 9.121 -10.019 1.00 0.00 76 SER A O 15
ATOM 21898 N N . THR A 1 77 ? -4.005 9.104 -12.245 1.00 0.00 77 THR A N 15
ATOM 21899 C CA . THR A 1 77 ? -5.079 10.090 -12.203 1.00 0.00 77 THR A CA 15
ATOM 21900 C C . THR A 1 77 ? -4.550 11.467 -11.795 1.00 0.00 77 THR A C 15
ATOM 21901 O O . THR A 1 77 ? -4.011 11.627 -10.699 1.00 0.00 77 THR A O 15
ATOM 21912 N N . PRO A 1 78 ? -4.700 12.485 -12.666 1.00 0.00 78 PRO A N 15
ATOM 21913 C CA . PRO A 1 78 ? -4.236 13.847 -12.374 1.00 0.00 78 PRO A CA 15
ATOM 21914 C C . PRO A 1 78 ? -4.913 14.444 -11.141 1.00 0.00 78 PRO A C 15
ATOM 21915 O O . PRO A 1 78 ? -4.452 15.450 -10.599 1.00 0.00 78 PRO A O 15
ATOM 21926 N N . ILE A 1 79 ? -6.011 13.831 -10.709 1.00 0.00 79 ILE A N 15
ATOM 21927 C CA . ILE A 1 79 ? -6.748 14.312 -9.548 1.00 0.00 79 ILE A CA 15
ATOM 21928 C C . ILE A 1 79 ? -6.299 13.602 -8.264 1.00 0.00 79 ILE A C 15
ATOM 21929 O O . ILE A 1 79 ? -7.091 13.410 -7.348 1.00 0.00 79 ILE A O 15
ATOM 21945 N N . ASN A 1 80 ? -5.025 13.228 -8.219 1.00 0.00 80 ASN A N 15
ATOM 21946 C CA . ASN A 1 80 ? -4.470 12.547 -7.048 1.00 0.00 80 ASN A CA 15
ATOM 21947 C C . ASN A 1 80 ? -5.311 11.333 -6.665 1.00 0.00 80 ASN A C 15
ATOM 21948 O O . ASN A 1 80 ? -5.970 11.326 -5.623 1.00 0.00 80 ASN A O 15
ATOM 21959 N N . PHE A 1 81 ? -5.278 10.302 -7.501 1.00 0.00 81 PHE A N 15
ATOM 21960 C CA . PHE A 1 81 ? -6.031 9.080 -7.242 1.00 0.00 81 PHE A CA 15
ATOM 21961 C C . PHE A 1 81 ? -5.091 7.883 -7.131 1.00 0.00 81 PHE A C 15
ATOM 21962 O O . PHE A 1 81 ? -4.314 7.611 -8.054 1.00 0.00 81 PHE A O 15
ATOM 21979 N N . LEU A 1 82 ? -5.163 7.182 -6.011 1.00 0.00 82 LEU A N 15
ATOM 21980 C CA . LEU A 1 82 ? -4.313 6.022 -5.788 1.00 0.00 82 LEU A CA 15
ATOM 21981 C C . LEU A 1 82 ? -5.005 4.739 -6.234 1.00 0.00 82 LEU A C 15
ATOM 21982 O O . LEU A 1 82 ? -6.093 4.409 -5.762 1.00 0.00 82 LEU A O 15
ATOM 21998 N N . CYS A 1 83 ? -4.360 4.017 -7.144 1.00 0.00 83 CYS A N 15
ATOM 21999 C CA . CYS A 1 83 ? -4.905 2.765 -7.655 1.00 0.00 83 CYS A CA 15
ATOM 22000 C C . CYS A 1 83 ? -4.112 1.578 -7.119 1.00 0.00 83 CYS A C 15
ATOM 22001 O O . CYS A 1 83 ? -3.022 1.276 -7.607 1.00 0.00 83 CYS A O 15
ATOM 22009 N N . ILE A 1 84 ? -4.663 0.909 -6.111 1.00 0.00 84 ILE A N 15
ATOM 22010 C CA . ILE A 1 84 ? -3.999 -0.241 -5.512 1.00 0.00 84 ILE A CA 15
ATOM 22011 C C . ILE A 1 84 ? -4.635 -1.544 -5.968 1.00 0.00 84 ILE A C 15
ATOM 22012 O O . ILE A 1 84 ? -5.835 -1.757 -5.801 1.00 0.00 84 ILE A O 15
ATOM 22028 N N . PHE A 1 85 ? -3.815 -2.411 -6.551 1.00 0.00 85 PHE A N 15
ATOM 22029 C CA . PHE A 1 85 ? -4.285 -3.698 -7.036 1.00 0.00 85 PHE A CA 15
ATOM 22030 C C . PHE A 1 85 ? -3.559 -4.840 -6.334 1.00 0.00 85 PHE A C 15
ATOM 22031 O O . PHE A 1 85 ? -2.555 -5.351 -6.829 1.00 0.00 85 PHE A O 15
ATOM 22048 N N . ILE A 1 86 ? -4.075 -5.228 -5.176 1.00 0.00 86 ILE A N 15
ATOM 22049 C CA . ILE A 1 86 ? -3.485 -6.312 -4.392 1.00 0.00 86 ILE A CA 15
ATOM 22050 C C . ILE A 1 86 ? -3.964 -7.683 -4.890 1.00 0.00 86 ILE A C 15
ATOM 22051 O O . ILE A 1 86 ? -5.110 -8.070 -4.655 1.00 0.00 86 ILE A O 15
ATOM 22067 N N . PRO A 1 87 ? -3.093 -8.438 -5.595 1.00 0.00 87 PRO A N 15
ATOM 22068 C CA . PRO A 1 87 ? -3.429 -9.759 -6.128 1.00 0.00 87 PRO A CA 15
ATOM 22069 C C . PRO A 1 87 ? -3.258 -10.861 -5.087 1.00 0.00 87 PRO A C 15
ATOM 22070 O O . PRO A 1 87 ? -2.156 -11.090 -4.593 1.00 0.00 87 PRO A O 15
ATOM 22081 N N . THR A 1 88 ? -4.351 -11.543 -4.752 1.00 0.00 88 THR A N 15
ATOM 22082 C CA . THR A 1 88 ? -4.296 -12.613 -3.761 1.00 0.00 88 THR A CA 15
ATOM 22083 C C . THR A 1 88 ? -5.341 -13.692 -4.034 1.00 0.00 88 THR A C 15
ATOM 22084 O O . THR A 1 88 ? -6.203 -13.538 -4.900 1.00 0.00 88 THR A O 15
ATOM 22095 N N . LEU A 1 89 ? -5.253 -14.785 -3.283 1.00 0.00 89 LEU A N 15
ATOM 22096 C CA . LEU A 1 89 ? -6.184 -15.898 -3.431 1.00 0.00 89 LEU A CA 15
ATOM 22097 C C . LEU A 1 89 ? -6.969 -16.116 -2.140 1.00 0.00 89 LEU A C 15
ATOM 22098 O O . LEU A 1 89 ? -6.668 -17.025 -1.367 1.00 0.00 89 LEU A O 15
ATOM 22114 N N . PHE A 1 90 ? -7.973 -15.274 -1.910 1.00 0.00 90 PHE A N 15
ATOM 22115 C CA . PHE A 1 90 ? -8.793 -15.376 -0.708 1.00 0.00 90 PHE A CA 15
ATOM 22116 C C . PHE A 1 90 ? -9.504 -16.724 -0.646 1.00 0.00 90 PHE A C 15
ATOM 22117 O O . PHE A 1 90 ? -10.646 -16.868 -1.082 1.00 0.00 90 PHE A O 15
ATOM 22134 N N . ASP A 1 91 ? -8.813 -17.711 -0.098 1.00 0.00 91 ASP A N 15
ATOM 22135 C CA . ASP A 1 91 ? -9.360 -19.058 0.033 1.00 0.00 91 ASP A CA 15
ATOM 22136 C C . ASP A 1 91 ? -8.363 -19.982 0.722 1.00 0.00 91 ASP A C 15
ATOM 22137 O O . ASP A 1 91 ? -8.728 -20.756 1.607 1.00 0.00 91 ASP A O 15
ATOM 22146 N N . MET A 1 92 ? -7.102 -19.895 0.311 1.00 0.00 92 MET A N 15
ATOM 22147 C CA . MET A 1 92 ? -6.052 -20.723 0.888 1.00 0.00 92 MET A CA 15
ATOM 22148 C C . MET A 1 92 ? -5.583 -20.154 2.223 1.00 0.00 92 MET A C 15
ATOM 22149 O O . MET A 1 92 ? -5.519 -20.867 3.225 1.00 0.00 92 MET A O 15
ATOM 22163 N N . ASN A 1 93 ? -5.261 -18.865 2.232 1.00 0.00 93 ASN A N 15
ATOM 22164 C CA . ASN A 1 93 ? -4.802 -18.202 3.448 1.00 0.00 93 ASN A CA 15
ATOM 22165 C C . ASN A 1 93 ? -5.839 -18.328 4.559 1.00 0.00 93 ASN A C 15
ATOM 22166 O O . ASN A 1 93 ? -5.498 -18.332 5.742 1.00 0.00 93 ASN A O 15
ATOM 22177 N N . ASN A 1 94 ? -7.106 -18.435 4.170 1.00 0.00 94 ASN A N 15
ATOM 22178 C CA . ASN A 1 94 ? -8.196 -18.565 5.132 1.00 0.00 94 ASN A CA 15
ATOM 22179 C C . ASN A 1 94 ? -8.201 -17.406 6.126 1.00 0.00 94 ASN A C 15
ATOM 22180 O O . ASN A 1 94 ? -8.748 -17.524 7.223 1.00 0.00 94 ASN A O 15
ATOM 22191 N N . MET A 1 95 ? -7.592 -16.288 5.739 1.00 0.00 95 MET A N 15
ATOM 22192 C CA . MET A 1 95 ? -7.533 -15.115 6.604 1.00 0.00 95 MET A CA 15
ATOM 22193 C C . MET A 1 95 ? -7.321 -13.842 5.789 1.00 0.00 95 MET A C 15
ATOM 22194 O O . MET A 1 95 ? -6.768 -12.862 6.288 1.00 0.00 95 MET A O 15
ATOM 22208 N N . ASP A 1 96 ? -7.763 -13.861 4.535 1.00 0.00 96 ASP A N 15
ATOM 22209 C CA . ASP A 1 96 ? -7.620 -12.704 3.659 1.00 0.00 96 ASP A CA 15
ATOM 22210 C C . ASP A 1 96 ? -8.355 -11.497 4.236 1.00 0.00 96 ASP A C 15
ATOM 22211 O O . ASP A 1 96 ? -9.562 -11.348 4.054 1.00 0.00 96 ASP A O 15
ATOM 22220 N N . LEU A 1 97 ? -7.618 -10.641 4.936 1.00 0.00 97 LEU A N 15
ATOM 22221 C CA . LEU A 1 97 ? -8.201 -9.451 5.545 1.00 0.00 97 LEU A CA 15
ATOM 22222 C C . LEU A 1 97 ? -7.873 -8.200 4.732 1.00 0.00 97 LEU A C 15
ATOM 22223 O O . LEU A 1 97 ? -6.912 -7.492 5.026 1.00 0.00 97 LEU A O 15
ATOM 22239 N N . LEU A 1 98 ? -8.685 -7.933 3.714 1.00 0.00 98 LEU A N 15
ATOM 22240 C CA . LEU A 1 98 ? -8.488 -6.764 2.864 1.00 0.00 98 LEU A CA 15
ATOM 22241 C C . LEU A 1 98 ? -8.935 -5.489 3.577 1.00 0.00 98 LEU A C 15
ATOM 22242 O O . LEU A 1 98 ? -8.565 -4.381 3.183 1.00 0.00 98 LEU A O 15
ATOM 22258 N N . LYS A 1 99 ? -9.735 -5.654 4.628 1.00 0.00 99 LYS A N 15
ATOM 22259 C CA . LYS A 1 99 ? -10.237 -4.522 5.398 1.00 0.00 99 LYS A CA 15
ATOM 22260 C C . LYS A 1 99 ? -9.094 -3.664 5.937 1.00 0.00 99 LYS A C 15
ATOM 22261 O O . LYS A 1 99 ? -9.292 -2.495 6.266 1.00 0.00 99 LYS A O 15
ATOM 22280 N N . GLN A 1 100 ? -7.901 -4.246 6.021 1.00 0.00 100 GLN A N 15
ATOM 22281 C CA . GLN A 1 100 ? -6.737 -3.521 6.516 1.00 0.00 100 GLN A CA 15
ATOM 22282 C C . GLN A 1 100 ? -6.302 -2.473 5.502 1.00 0.00 100 GLN A C 15
ATOM 22283 O O . GLN A 1 100 ? -6.113 -1.304 5.839 1.00 0.00 100 GLN A O 15
ATOM 22297 N N . ALA A 1 101 ? -6.159 -2.904 4.256 1.00 0.00 101 ALA A N 15
ATOM 22298 C CA . ALA A 1 101 ? -5.762 -2.014 3.176 1.00 0.00 101 ALA A CA 15
ATOM 22299 C C . ALA A 1 101 ? -6.748 -0.858 3.043 1.00 0.00 101 ALA A C 15
ATOM 22300 O O . ALA A 1 101 ? -6.353 0.302 2.918 1.00 0.00 101 ALA A O 15
ATOM 22307 N N . LEU A 1 102 ? -8.036 -1.188 3.076 1.00 0.00 102 LEU A N 15
ATOM 22308 C CA . LEU A 1 102 ? -9.086 -0.183 2.965 1.00 0.00 102 LEU A CA 15
ATOM 22309 C C . LEU A 1 102 ? -9.046 0.776 4.151 1.00 0.00 102 LEU A C 15
ATOM 22310 O O . LEU A 1 102 ? -9.387 1.951 4.023 1.00 0.00 102 LEU A O 15
ATOM 22326 N N . LEU A 1 103 ? -8.623 0.265 5.303 1.00 0.00 103 LEU A N 15
ATOM 22327 C CA . LEU A 1 103 ? -8.535 1.078 6.510 1.00 0.00 103 LEU A CA 15
ATOM 22328 C C . LEU A 1 103 ? -7.397 2.088 6.398 1.00 0.00 103 LEU A C 15
ATOM 22329 O O . LEU A 1 103 ? -7.534 3.241 6.803 1.00 0.00 103 LEU A O 15
ATOM 22345 N N . ILE A 1 104 ? -6.275 1.643 5.845 1.00 0.00 104 ILE A N 15
ATOM 22346 C CA . ILE A 1 104 ? -5.112 2.503 5.677 1.00 0.00 104 ILE A CA 15
ATOM 22347 C C . ILE A 1 104 ? -5.438 3.703 4.792 1.00 0.00 104 ILE A C 15
ATOM 22348 O O . ILE A 1 104 ? -5.141 4.844 5.146 1.00 0.00 104 ILE A O 15
ATOM 22364 N N . LEU A 1 105 ? -6.050 3.440 3.641 1.00 0.00 105 LEU A N 15
ATOM 22365 C CA . LEU A 1 105 ? -6.413 4.507 2.713 1.00 0.00 105 LEU A CA 15
ATOM 22366 C C . LEU A 1 105 ? -7.568 5.339 3.266 1.00 0.00 105 LEU A C 15
ATOM 22367 O O . LEU A 1 105 ? -7.515 6.570 3.271 1.00 0.00 105 LEU A O 15
ATOM 22383 N N . HIS A 1 106 ? -8.611 4.659 3.730 1.00 0.00 106 HIS A N 15
ATOM 22384 C CA . HIS A 1 106 ? -9.781 5.333 4.284 1.00 0.00 106 HIS A CA 15
ATOM 22385 C C . HIS A 1 106 ? -9.412 6.166 5.506 1.00 0.00 106 HIS A C 15
ATOM 22386 O O . HIS A 1 106 ? -9.738 7.349 5.581 1.00 0.00 106 HIS A O 15
ATOM 22401 N N . ASN A 1 107 ? -8.733 5.538 6.462 1.00 0.00 107 ASN A N 15
ATOM 22402 C CA . ASN A 1 107 ? -8.327 6.228 7.686 1.00 0.00 107 ASN A CA 15
ATOM 22403 C C . ASN A 1 107 ? -7.455 7.435 7.370 1.00 0.00 107 ASN A C 15
ATOM 22404 O O . ASN A 1 107 ? -7.573 8.483 8.022 1.00 0.00 107 ASN A O 15
ATOM 22415 N N . ASP A 1 108 ? -6.586 7.300 6.381 1.00 0.00 108 ASP A N 15
ATOM 22416 C CA . ASP A 1 108 ? -5.695 8.388 5.989 1.00 0.00 108 ASP A CA 15
ATOM 22417 C C . ASP A 1 108 ? -6.490 9.614 5.552 1.00 0.00 108 ASP A C 15
ATOM 22418 O O . ASP A 1 108 ? -6.112 10.741 5.849 1.00 0.00 108 ASP A O 15
ATOM 22427 N N . LEU A 1 109 ? -7.586 9.382 4.837 1.00 0.00 109 LEU A N 15
ATOM 22428 C CA . LEU A 1 109 ? -8.428 10.469 4.355 1.00 0.00 109 LEU A CA 15
ATOM 22429 C C . LEU A 1 109 ? -9.373 10.957 5.449 1.00 0.00 109 LEU A C 15
ATOM 22430 O O . LEU A 1 109 ? -9.693 12.143 5.521 1.00 0.00 109 LEU A O 15
ATOM 22446 N N . HIS A 1 110 ? -9.825 10.038 6.293 1.00 0.00 110 HIS A N 15
ATOM 22447 C CA . HIS A 1 110 ? -10.739 10.371 7.374 1.00 0.00 110 HIS A CA 15
ATOM 22448 C C . HIS A 1 110 ? -9.996 10.937 8.586 1.00 0.00 110 HIS A C 15
ATOM 22449 O O . HIS A 1 110 ? -10.605 11.553 9.465 1.00 0.00 110 HIS A O 15
ATOM 22464 N N . GLU A 1 111 ? -8.685 10.727 8.635 1.00 0.00 111 GLU A N 15
ATOM 22465 C CA . GLU A 1 111 ? -7.879 11.217 9.749 1.00 0.00 111 GLU A CA 15
ATOM 22466 C C . GLU A 1 111 ? -7.551 12.693 9.582 1.00 0.00 111 GLU A C 15
ATOM 22467 O O . GLU A 1 111 ? -7.983 13.526 10.383 1.00 0.00 111 GLU A O 15
ATOM 22479 N N . TYR A 1 112 ? -6.790 13.020 8.543 1.00 0.00 112 TYR A N 15
ATOM 22480 C CA . TYR A 1 112 ? -6.407 14.405 8.278 1.00 0.00 112 TYR A CA 15
ATOM 22481 C C . TYR A 1 112 ? -5.873 14.561 6.860 1.00 0.00 112 TYR A C 15
ATOM 22482 O O . TYR A 1 112 ? -6.498 15.202 6.016 1.00 0.00 112 TYR A O 15
ATOM 22500 N N . VAL A 1 113 ? -4.709 13.964 6.606 1.00 0.00 113 VAL A N 15
ATOM 22501 C CA . VAL A 1 113 ? -4.074 14.021 5.287 1.00 0.00 113 VAL A CA 15
ATOM 22502 C C . VAL A 1 113 ? -4.135 15.436 4.703 1.00 0.00 113 VAL A C 15
ATOM 22503 O O . VAL A 1 113 ? -4.444 15.615 3.522 1.00 0.00 113 VAL A O 15
ATOM 22516 N N . GLU A 1 114 ? -3.830 16.423 5.532 1.00 0.00 114 GLU A N 15
ATOM 22517 C CA . GLU A 1 114 ? -3.847 17.820 5.103 1.00 0.00 114 GLU A CA 15
ATOM 22518 C C . GLU A 1 114 ? -2.596 18.548 5.580 1.00 0.00 114 GLU A C 15
ATOM 22519 O O . GLU A 1 114 ? -1.865 19.135 4.781 1.00 0.00 114 GLU A O 15
ATOM 22531 N N . THR A 1 26 ? -12.960 -13.389 -6.528 1.00 0.00 26 THR A N 16
ATOM 22532 C CA . THR A 1 26 ? -11.811 -13.602 -5.657 1.00 0.00 26 THR A CA 16
ATOM 22533 C C . THR A 1 26 ? -10.525 -13.729 -6.468 1.00 0.00 26 THR A C 16
ATOM 22534 O O . THR A 1 26 ? -10.560 -13.778 -7.697 1.00 0.00 26 THR A O 16
ATOM 22545 N N . SER A 1 27 ? -9.393 -13.780 -5.763 1.00 0.00 27 SER A N 16
ATOM 22546 C CA . SER A 1 27 ? -8.073 -13.901 -6.394 1.00 0.00 27 SER A CA 16
ATOM 22547 C C . SER A 1 27 ? -7.505 -12.535 -6.770 1.00 0.00 27 SER A C 16
ATOM 22548 O O . SER A 1 27 ? -6.287 -12.358 -6.827 1.00 0.00 27 SER A O 16
ATOM 22555 N N . LYS A 1 28 ? -8.383 -11.570 -7.025 1.00 0.00 28 LYS A N 16
ATOM 22556 C CA . LYS A 1 28 ? -7.951 -10.228 -7.392 1.00 0.00 28 LYS A CA 16
ATOM 22557 C C . LYS A 1 28 ? -8.681 -9.173 -6.569 1.00 0.00 28 LYS A C 16
ATOM 22558 O O . LYS A 1 28 ? -9.898 -9.024 -6.670 1.00 0.00 28 LYS A O 16
ATOM 22577 N N . GLN A 1 29 ? -7.927 -8.440 -5.754 1.00 0.00 29 GLN A N 16
ATOM 22578 C CA . GLN A 1 29 ? -8.501 -7.396 -4.916 1.00 0.00 29 GLN A CA 16
ATOM 22579 C C . GLN A 1 29 ? -7.811 -6.061 -5.174 1.00 0.00 29 GLN A C 16
ATOM 22580 O O . GLN A 1 29 ? -6.588 -5.998 -5.300 1.00 0.00 29 GLN A O 16
ATOM 22594 N N . GLU A 1 30 ? -8.601 -4.996 -5.255 1.00 0.00 30 GLU A N 16
ATOM 22595 C CA . GLU A 1 30 ? -8.057 -3.663 -5.499 1.00 0.00 30 GLU A CA 16
ATOM 22596 C C . GLU A 1 30 ? -8.710 -2.627 -4.590 1.00 0.00 30 GLU A C 16
ATOM 22597 O O . GLU A 1 30 ? -9.934 -2.507 -4.547 1.00 0.00 30 GLU A O 16
ATOM 22609 N N . LEU A 1 31 ? -7.883 -1.873 -3.870 1.00 0.00 31 LEU A N 16
ATOM 22610 C CA . LEU A 1 31 ? -8.380 -0.841 -2.968 1.00 0.00 31 LEU A CA 16
ATOM 22611 C C . LEU A 1 31 ? -8.383 0.518 -3.663 1.00 0.00 31 LEU A C 16
ATOM 22612 O O . LEU A 1 31 ? -7.410 0.893 -4.317 1.00 0.00 31 LEU A O 16
ATOM 22628 N N . ILE A 1 32 ? -9.485 1.247 -3.523 1.00 0.00 32 ILE A N 16
ATOM 22629 C CA . ILE A 1 32 ? -9.615 2.559 -4.147 1.00 0.00 32 ILE A CA 16
ATOM 22630 C C . ILE A 1 32 ? -9.064 3.664 -3.250 1.00 0.00 32 ILE A C 16
ATOM 22631 O O . ILE A 1 32 ? -9.759 4.165 -2.366 1.00 0.00 32 ILE A O 16
ATOM 22647 N N . LEU A 1 33 ? -7.814 4.046 -3.492 1.00 0.00 33 LEU A N 16
ATOM 22648 C CA . LEU A 1 33 ? -7.173 5.100 -2.714 1.00 0.00 33 LEU A CA 16
ATOM 22649 C C . LEU A 1 33 ? -6.928 6.330 -3.583 1.00 0.00 33 LEU A C 16
ATOM 22650 O O . LEU A 1 33 ? -6.911 6.240 -4.812 1.00 0.00 33 LEU A O 16
ATOM 22666 N N . VAL A 1 34 ? -6.743 7.479 -2.944 1.00 0.00 34 VAL A N 16
ATOM 22667 C CA . VAL A 1 34 ? -6.509 8.720 -3.665 1.00 0.00 34 VAL A CA 16
ATOM 22668 C C . VAL A 1 34 ? -5.532 9.616 -2.924 1.00 0.00 34 VAL A C 16
ATOM 22669 O O . VAL A 1 34 ? -5.777 10.035 -1.797 1.00 0.00 34 VAL A O 16
ATOM 22682 N N . LEU A 1 35 ? -4.421 9.902 -3.579 1.00 0.00 35 LEU A N 16
ATOM 22683 C CA . LEU A 1 35 ? -3.389 10.751 -3.014 1.00 0.00 35 LEU A CA 16
ATOM 22684 C C . LEU A 1 35 ? -3.830 12.210 -3.018 1.00 0.00 35 LEU A C 16
ATOM 22685 O O . LEU A 1 35 ? -4.794 12.577 -3.688 1.00 0.00 35 LEU A O 16
ATOM 22701 N N . LYS A 1 36 ? -3.111 13.035 -2.267 1.00 0.00 36 LYS A N 16
ATOM 22702 C CA . LYS A 1 36 ? -3.427 14.460 -2.186 1.00 0.00 36 LYS A CA 16
ATOM 22703 C C . LYS A 1 36 ? -2.643 15.253 -3.218 1.00 0.00 36 LYS A C 16
ATOM 22704 O O . LYS A 1 36 ? -1.729 14.734 -3.852 1.00 0.00 36 LYS A O 16
ATOM 22723 N N . GLY A 1 37 ? -3.001 16.520 -3.385 1.00 0.00 37 GLY A N 16
ATOM 22724 C CA . GLY A 1 37 ? -2.325 17.370 -4.341 1.00 0.00 37 GLY A CA 16
ATOM 22725 C C . GLY A 1 37 ? -1.021 17.925 -3.800 1.00 0.00 37 GLY A C 16
ATOM 22726 O O . GLY A 1 37 ? 0.066 17.468 -4.174 1.00 0.00 37 GLY A O 16
ATOM 22730 N N . GLU A 1 38 ? -1.121 18.917 -2.923 1.00 0.00 38 GLU A N 16
ATOM 22731 C CA . GLU A 1 38 ? 0.061 19.536 -2.332 1.00 0.00 38 GLU A CA 16
ATOM 22732 C C . GLU A 1 38 ? 0.625 18.670 -1.210 1.00 0.00 38 GLU A C 16
ATOM 22733 O O . GLU A 1 38 ? 1.607 17.959 -1.403 1.00 0.00 38 GLU A O 16
ATOM 22745 N N . LEU A 1 39 ? 0.001 18.737 -0.040 1.00 0.00 39 LEU A N 16
ATOM 22746 C CA . LEU A 1 39 ? 0.442 17.957 1.111 1.00 0.00 39 LEU A CA 16
ATOM 22747 C C . LEU A 1 39 ? 1.893 18.273 1.458 1.00 0.00 39 LEU A C 16
ATOM 22748 O O . LEU A 1 39 ? 2.467 19.236 0.946 1.00 0.00 39 LEU A O 16
ATOM 22764 N N . ASP A 1 40 ? 2.477 17.464 2.331 1.00 0.00 40 ASP A N 16
ATOM 22765 C CA . ASP A 1 40 ? 3.859 17.654 2.745 1.00 0.00 40 ASP A CA 16
ATOM 22766 C C . ASP A 1 40 ? 4.821 17.136 1.681 1.00 0.00 40 ASP A C 16
ATOM 22767 O O . ASP A 1 40 ? 4.406 16.578 0.670 1.00 0.00 40 ASP A O 16
ATOM 22776 N N . LEU A 1 41 ? 6.115 17.331 1.914 1.00 0.00 41 LEU A N 16
ATOM 22777 C CA . LEU A 1 41 ? 7.137 16.886 0.975 1.00 0.00 41 LEU A CA 16
ATOM 22778 C C . LEU A 1 41 ? 7.145 15.368 0.858 1.00 0.00 41 LEU A C 16
ATOM 22779 O O . LEU A 1 41 ? 6.924 14.657 1.842 1.00 0.00 41 LEU A O 16
ATOM 22795 N N . HIS A 1 42 ? 7.389 14.868 -0.349 1.00 0.00 42 HIS A N 16
ATOM 22796 C CA . HIS A 1 42 ? 7.422 13.430 -0.595 1.00 0.00 42 HIS A CA 16
ATOM 22797 C C . HIS A 1 42 ? 6.058 12.810 -0.344 1.00 0.00 42 HIS A C 16
ATOM 22798 O O . HIS A 1 42 ? 5.450 13.021 0.707 1.00 0.00 42 HIS A O 16
ATOM 22813 N N . SER A 1 43 ? 5.578 12.036 -1.313 1.00 0.00 43 SER A N 16
ATOM 22814 C CA . SER A 1 43 ? 4.282 11.379 -1.196 1.00 0.00 43 SER A CA 16
ATOM 22815 C C . SER A 1 43 ? 4.283 10.371 -0.052 1.00 0.00 43 SER A C 16
ATOM 22816 O O . SER A 1 43 ? 4.852 9.284 -0.166 1.00 0.00 43 SER A O 16
ATOM 22824 N N . LYS A 1 44 ? 3.639 10.73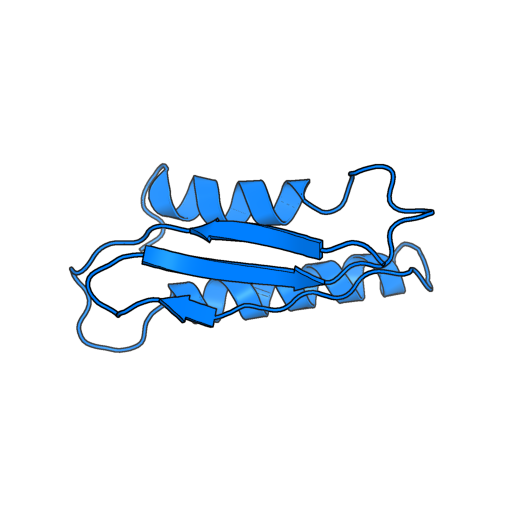4 1.054 1.00 0.00 44 LYS A N 16
ATOM 22825 C CA . LYS A 1 44 ? 3.565 9.863 2.220 1.00 0.00 44 LYS A CA 16
ATOM 22826 C C . LYS A 1 44 ? 2.607 8.696 1.975 1.00 0.00 44 LYS A C 16
ATOM 22827 O O . LYS A 1 44 ? 2.727 7.649 2.599 1.00 0.00 44 LYS A O 16
ATOM 22846 N N . ASN A 1 45 ? 1.661 8.895 1.060 1.00 0.00 45 ASN A N 16
ATOM 22847 C CA . ASN A 1 45 ? 0.688 7.868 0.730 1.00 0.00 45 ASN A CA 16
ATOM 22848 C C . ASN A 1 45 ? 1.376 6.575 0.303 1.00 0.00 45 ASN A C 16
ATOM 22849 O O . ASN A 1 45 ? 1.111 5.508 0.856 1.00 0.00 45 ASN A O 16
ATOM 22860 N N . MET A 1 46 ? 2.263 6.676 -0.682 1.00 0.00 46 MET A N 16
ATOM 22861 C CA . MET A 1 46 ? 2.987 5.510 -1.178 1.00 0.00 46 MET A CA 16
ATOM 22862 C C . MET A 1 46 ? 3.699 4.790 -0.037 1.00 0.00 46 MET A C 16
ATOM 22863 O O . MET A 1 46 ? 3.800 3.568 -0.025 1.00 0.00 46 MET A O 16
ATOM 22877 N N . LYS A 1 47 ? 4.189 5.567 0.924 1.00 0.00 47 LYS A N 16
ATOM 22878 C CA . LYS A 1 47 ? 4.885 5.011 2.076 1.00 0.00 47 LYS A CA 16
ATOM 22879 C C . LYS A 1 47 ? 3.904 4.322 3.015 1.00 0.00 47 LYS A C 16
ATOM 22880 O O . LYS A 1 47 ? 4.278 3.424 3.769 1.00 0.00 47 LYS A O 16
ATOM 22899 N N . ASN A 1 48 ? 2.644 4.744 2.961 1.00 0.00 48 ASN A N 16
ATOM 22900 C CA . ASN A 1 48 ? 1.607 4.164 3.803 1.00 0.00 48 ASN A CA 16
ATOM 22901 C C . ASN A 1 48 ? 1.239 2.764 3.320 1.00 0.00 48 ASN A C 16
ATOM 22902 O O . ASN A 1 48 ? 0.967 1.872 4.123 1.00 0.00 48 ASN A O 16
ATOM 22913 N N . VAL A 1 49 ? 1.235 2.579 2.003 1.00 0.00 49 VAL A N 16
ATOM 22914 C CA . VAL A 1 49 ? 0.903 1.286 1.419 1.00 0.00 49 VAL A CA 16
ATOM 22915 C C . VAL A 1 49 ? 2.031 0.284 1.625 1.00 0.00 49 VAL A C 16
ATOM 22916 O O . VAL A 1 49 ? 1.803 -0.834 2.080 1.00 0.00 49 VAL A O 16
ATOM 22929 N N . ILE A 1 50 ? 3.251 0.693 1.292 1.00 0.00 50 ILE A N 16
ATOM 22930 C CA . ILE A 1 50 ? 4.411 -0.175 1.448 1.00 0.00 50 ILE A CA 16
ATOM 22931 C C . ILE A 1 50 ? 4.564 -0.621 2.900 1.00 0.00 50 ILE A C 16
ATOM 22932 O O . ILE A 1 50 ? 5.106 -1.691 3.177 1.00 0.00 50 ILE A O 16
ATOM 22948 N N . ASN A 1 51 ? 4.077 0.202 3.824 1.00 0.00 51 ASN A N 16
ATOM 22949 C CA . ASN A 1 51 ? 4.155 -0.115 5.245 1.00 0.00 51 ASN A CA 16
ATOM 22950 C C . ASN A 1 51 ? 3.112 -1.165 5.621 1.00 0.00 51 ASN A C 16
ATOM 22951 O O . ASN A 1 51 ? 3.409 -2.121 6.335 1.00 0.00 51 ASN A O 16
ATOM 22962 N N . ASN A 1 52 ? 1.889 -0.977 5.133 1.00 0.00 52 ASN A N 16
ATOM 22963 C CA . ASN A 1 52 ? 0.802 -1.908 5.416 1.00 0.00 52 ASN A CA 16
ATOM 22964 C C . ASN A 1 52 ? 0.948 -3.179 4.585 1.00 0.00 52 ASN A C 16
ATOM 22965 O O . ASN A 1 52 ? 0.856 -4.288 5.109 1.00 0.00 52 ASN A O 16
ATOM 22976 N N . ALA A 1 53 ? 1.181 -3.006 3.289 1.00 0.00 53 ALA A N 16
ATOM 22977 C CA . ALA A 1 53 ? 1.344 -4.136 2.383 1.00 0.00 53 ALA A CA 16
ATOM 22978 C C . ALA A 1 53 ? 2.500 -5.029 2.825 1.00 0.00 53 ALA A C 16
ATOM 22979 O O . ALA A 1 53 ? 2.497 -6.233 2.572 1.00 0.00 53 ALA A O 16
ATOM 22986 N N . LYS A 1 54 ? 3.484 -4.432 3.491 1.00 0.00 54 LYS A N 16
ATOM 22987 C CA . LYS A 1 54 ? 4.642 -5.176 3.969 1.00 0.00 54 LYS A CA 16
ATOM 22988 C C . LYS A 1 54 ? 4.314 -5.908 5.266 1.00 0.00 54 LYS A C 16
ATOM 22989 O O . LYS A 1 54 ? 4.657 -7.078 5.434 1.00 0.00 54 LYS A O 16
ATOM 23008 N N . LYS A 1 55 ? 3.642 -5.211 6.178 1.00 0.00 55 LYS A N 16
ATOM 23009 C CA . LYS A 1 55 ? 3.262 -5.799 7.457 1.00 0.00 55 LYS A CA 16
ATOM 23010 C C . LYS A 1 55 ? 2.352 -7.002 7.244 1.00 0.00 55 LYS A C 16
ATOM 23011 O O . LYS A 1 55 ? 2.463 -8.010 7.941 1.00 0.00 55 LYS A O 16
ATOM 23030 N N . ASN A 1 56 ? 1.456 -6.890 6.269 1.00 0.00 56 ASN A N 16
ATOM 23031 C CA . ASN A 1 56 ? 0.531 -7.970 5.955 1.00 0.00 56 ASN A CA 16
ATOM 23032 C C . ASN A 1 56 ? 1.271 -9.141 5.320 1.00 0.00 56 ASN A C 16
ATOM 23033 O O . ASN A 1 56 ? 1.091 -10.292 5.717 1.00 0.00 56 ASN A O 16
ATOM 23044 N N . LEU A 1 57 ? 2.112 -8.837 4.334 1.00 0.00 57 LEU A N 16
ATOM 23045 C CA . LEU A 1 57 ? 2.889 -9.862 3.643 1.00 0.00 57 LEU A CA 16
ATOM 23046 C C . LEU A 1 57 ? 3.596 -10.771 4.642 1.00 0.00 57 LEU A C 16
ATOM 23047 O O . LEU A 1 57 ? 3.376 -11.982 4.661 1.00 0.00 57 LEU A O 16
ATOM 23063 N N . GLU A 1 58 ? 4.443 -10.173 5.473 1.00 0.00 58 GLU A N 16
ATOM 23064 C CA . GLU A 1 58 ? 5.183 -10.924 6.478 1.00 0.00 58 GLU A CA 16
ATOM 23065 C C . GLU A 1 58 ? 4.232 -11.635 7.435 1.00 0.00 58 GLU A C 16
ATOM 23066 O O . GLU A 1 58 ? 4.554 -12.695 7.972 1.00 0.00 58 GLU A O 16
ATOM 23078 N N . LYS A 1 59 ? 3.056 -11.049 7.639 1.00 0.00 59 LYS A N 16
ATOM 23079 C CA . LYS A 1 59 ? 2.058 -11.633 8.528 1.00 0.00 59 LYS A CA 16
ATOM 23080 C C . LYS A 1 59 ? 1.716 -13.053 8.088 1.00 0.00 59 LYS A C 16
ATOM 23081 O O . LYS A 1 59 ? 1.498 -13.938 8.915 1.00 0.00 59 LYS A O 16
ATOM 23100 N N . TYR A 1 60 ? 1.681 -13.265 6.775 1.00 0.00 60 TYR A N 16
ATOM 23101 C CA . TYR A 1 60 ? 1.376 -14.577 6.221 1.00 0.00 60 TYR A CA 16
ATOM 23102 C C . TYR A 1 60 ? 2.615 -15.464 6.237 1.00 0.00 60 TYR A C 16
ATOM 23103 O O . TYR A 1 60 ? 2.520 -16.678 6.404 1.00 0.00 60 TYR A O 16
ATOM 23121 N N . PHE A 1 61 ? 3.776 -14.846 6.059 1.00 0.00 61 PHE A N 16
ATOM 23122 C CA . PHE A 1 61 ? 5.040 -15.574 6.051 1.00 0.00 61 PHE A CA 16
ATOM 23123 C C . PHE A 1 61 ? 5.366 -16.120 7.439 1.00 0.00 61 PHE A C 16
ATOM 23124 O O . PHE A 1 61 ? 6.033 -17.145 7.577 1.00 0.00 61 PHE A O 16
ATOM 23141 N N . LYS A 1 62 ? 4.899 -15.427 8.468 1.00 0.00 62 LYS A N 16
ATOM 23142 C CA . LYS A 1 62 ? 5.147 -15.845 9.841 1.00 0.00 62 LYS A CA 16
ATOM 23143 C C . LYS A 1 62 ? 4.075 -16.816 10.327 1.00 0.00 62 LYS A C 16
ATOM 23144 O O . LYS A 1 62 ? 4.324 -17.636 11.211 1.00 0.00 62 LYS A O 16
ATOM 23163 N N . GLU A 1 63 ? 2.880 -16.712 9.756 1.00 0.00 63 GLU A N 16
ATOM 23164 C CA . GLU A 1 63 ? 1.771 -17.575 10.147 1.00 0.00 63 GLU A CA 16
ATOM 23165 C C . GLU A 1 63 ? 1.636 -18.777 9.215 1.00 0.00 63 GLU A C 16
ATOM 23166 O O . GLU A 1 63 ? 1.523 -19.914 9.670 1.00 0.00 63 GLU A O 16
ATOM 23178 N N . HIS A 1 64 ? 1.634 -18.520 7.910 1.00 0.00 64 HIS A N 16
ATOM 23179 C CA . HIS A 1 64 ? 1.495 -19.592 6.926 1.00 0.00 64 HIS A CA 16
ATOM 23180 C C . HIS A 1 64 ? 2.701 -19.676 5.993 1.00 0.00 64 HIS A C 16
ATOM 23181 O O . HIS A 1 64 ? 2.676 -20.402 5.000 1.00 0.00 64 HIS A O 16
ATOM 23196 N N . PHE A 1 65 ? 3.753 -18.937 6.317 1.00 0.00 65 PHE A N 16
ATOM 23197 C CA . PHE A 1 65 ? 4.967 -18.934 5.504 1.00 0.00 65 PHE A CA 16
ATOM 23198 C C . PHE A 1 65 ? 4.646 -18.679 4.033 1.00 0.00 65 PHE A C 16
ATOM 23199 O O . PHE A 1 65 ? 3.488 -18.489 3.663 1.00 0.00 65 PHE A O 16
ATOM 23216 N N . LYS A 1 66 ? 5.680 -18.674 3.199 1.00 0.00 66 LYS A N 16
ATOM 23217 C CA . LYS A 1 66 ? 5.508 -18.439 1.770 1.00 0.00 66 LYS A CA 16
ATOM 23218 C C . LYS A 1 66 ? 4.618 -19.511 1.147 1.00 0.00 66 LYS A C 16
ATOM 23219 O O . LYS A 1 66 ? 4.907 -20.704 1.242 1.00 0.00 66 LYS A O 16
ATOM 23238 N N . GLU A 1 67 ? 3.535 -19.077 0.510 1.00 0.00 67 GLU A N 16
ATOM 23239 C CA . GLU A 1 67 ? 2.604 -20.001 -0.128 1.00 0.00 67 GLU A CA 16
ATOM 23240 C C . GLU A 1 67 ? 1.629 -19.255 -1.032 1.00 0.00 67 GLU A C 16
ATOM 23241 O O . GLU A 1 67 ? 1.492 -19.575 -2.213 1.00 0.00 67 GLU A O 16
ATOM 23253 N N . PHE A 1 68 ? 0.948 -18.260 -0.471 1.00 0.00 68 PHE A N 16
ATOM 23254 C CA . PHE A 1 68 ? -0.017 -17.473 -1.228 1.00 0.00 68 PHE A CA 16
ATOM 23255 C C . PHE A 1 68 ? -0.270 -16.126 -0.558 1.00 0.00 68 PHE A C 16
ATOM 23256 O O . PHE A 1 68 ? 0.342 -15.803 0.460 1.00 0.00 68 PHE A O 16
ATOM 23273 N N . ASP A 1 69 ? -1.179 -15.345 -1.136 1.00 0.00 69 ASP A N 16
ATOM 23274 C CA . ASP A 1 69 ? -1.522 -14.031 -0.598 1.00 0.00 69 ASP A CA 16
ATOM 23275 C C . ASP A 1 69 ? -0.375 -13.041 -0.787 1.00 0.00 69 ASP A C 16
ATOM 23276 O O . ASP A 1 69 ? 0.727 -13.245 -0.277 1.00 0.00 69 ASP A O 16
ATOM 23285 N N . LYS A 1 70 ? -0.649 -11.967 -1.522 1.00 0.00 70 LYS A N 16
ATOM 23286 C CA . LYS A 1 70 ? 0.350 -10.935 -1.781 1.00 0.00 70 LYS A CA 16
ATOM 23287 C C . LYS A 1 70 ? -0.314 -9.568 -1.896 1.00 0.00 70 LYS A C 16
ATOM 23288 O O . LYS A 1 70 ? -1.533 -9.473 -2.046 1.00 0.00 70 LYS A O 16
ATOM 23307 N N . ILE A 1 71 ? 0.483 -8.506 -1.822 1.00 0.00 71 ILE A N 16
ATOM 23308 C CA . ILE A 1 71 ? -0.055 -7.155 -1.917 1.00 0.00 71 ILE A CA 16
ATOM 23309 C C . ILE A 1 71 ? 0.794 -6.268 -2.815 1.00 0.00 71 ILE A C 16
ATOM 23310 O O . ILE A 1 71 ? 2.023 -6.272 -2.741 1.00 0.00 71 ILE A O 16
ATOM 23326 N N . SER A 1 72 ? 0.115 -5.504 -3.658 1.00 0.00 72 SER A N 16
ATOM 23327 C CA . SER A 1 72 ? 0.775 -4.595 -4.582 1.00 0.00 72 SER A CA 16
ATOM 23328 C C . SER A 1 72 ? 0.027 -3.266 -4.646 1.00 0.00 72 SER A C 16
ATOM 23329 O O . SER A 1 72 ? -1.098 -3.156 -4.158 1.00 0.00 72 SER A O 16
ATOM 23337 N N . TYR A 1 73 ? 0.650 -2.260 -5.250 1.00 0.00 73 TYR A N 16
ATOM 23338 C CA . TYR A 1 73 ? 0.024 -0.947 -5.370 1.00 0.00 73 TYR A CA 16
ATOM 23339 C C . TYR A 1 73 ? 0.669 -0.129 -6.483 1.00 0.00 73 TYR A C 16
ATOM 23340 O O . TYR A 1 73 ? 1.858 -0.275 -6.767 1.00 0.00 73 TYR A O 16
ATOM 23358 N N . ASP A 1 74 ? -0.129 0.722 -7.120 1.00 0.00 74 ASP A N 16
ATOM 23359 C CA . ASP A 1 74 ? 0.361 1.551 -8.215 1.00 0.00 74 ASP A CA 16
ATOM 23360 C C . ASP A 1 74 ? -0.391 2.879 -8.304 1.00 0.00 74 ASP A C 16
ATOM 23361 O O . ASP A 1 74 ? -1.418 3.070 -7.654 1.00 0.00 74 ASP A O 16
ATOM 23370 N N . ILE A 1 75 ? 0.133 3.788 -9.122 1.00 0.00 75 ILE A N 16
ATOM 23371 C CA . ILE A 1 75 ? -0.480 5.100 -9.313 1.00 0.00 75 ILE A CA 16
ATOM 23372 C C . ILE A 1 75 ? -0.518 5.470 -10.792 1.00 0.00 75 ILE A C 16
ATOM 23373 O O . ILE A 1 75 ? 0.325 5.030 -11.570 1.00 0.00 75 ILE A O 16
ATOM 23389 N N . SER A 1 76 ? -1.507 6.275 -11.176 1.00 0.00 76 SER A N 16
ATOM 23390 C CA . SER A 1 76 ? -1.645 6.700 -12.561 1.00 0.00 76 SER A CA 16
ATOM 23391 C C . SER A 1 76 ? -2.598 7.886 -12.679 1.00 0.00 76 SER A C 16
ATOM 23392 O O . SER A 1 76 ? -3.037 8.449 -11.682 1.00 0.00 76 SER A O 16
ATOM 23400 N N . THR A 1 77 ? -2.922 8.250 -13.923 1.00 0.00 77 THR A N 16
ATOM 23401 C CA . THR A 1 77 ? -3.825 9.369 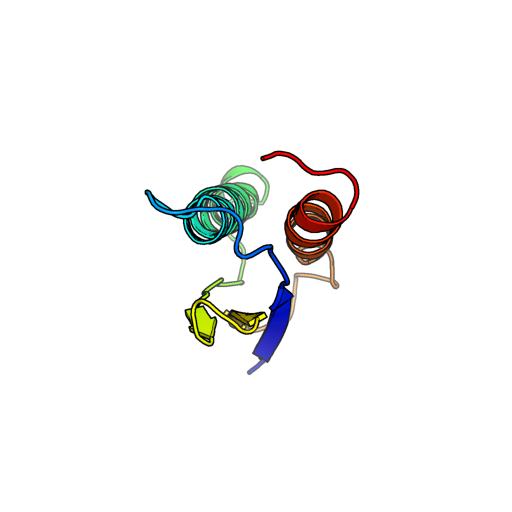-14.199 1.00 0.00 77 THR A CA 16
ATOM 23402 C C . THR A 1 77 ? -3.175 10.707 -13.833 1.00 0.00 77 THR A C 16
ATOM 23403 O O . THR A 1 77 ? -2.477 10.808 -12.830 1.00 0.00 77 THR A O 16
ATOM 23414 N N . PRO A 1 78 ? -3.399 11.755 -14.660 1.00 0.00 78 PRO A N 16
ATOM 23415 C CA . PRO A 1 78 ? -2.834 13.082 -14.417 1.00 0.00 78 PRO A CA 16
ATOM 23416 C C . PRO A 1 78 ? -3.296 13.690 -13.094 1.00 0.00 78 PRO A C 16
ATOM 23417 O O . PRO A 1 78 ? -2.529 14.375 -12.418 1.00 0.00 78 PRO A O 16
ATOM 23428 N N . ILE A 1 79 ? -4.549 13.442 -12.738 1.00 0.00 79 ILE A N 16
ATOM 23429 C CA . ILE A 1 79 ? -5.108 13.964 -11.501 1.00 0.00 79 ILE A CA 16
ATOM 23430 C C . ILE A 1 79 ? -4.449 13.351 -10.273 1.00 0.00 79 ILE A C 16
ATOM 23431 O O . ILE A 1 79 ? -4.685 13.784 -9.149 1.00 0.00 79 ILE A O 16
ATOM 23447 N N . ASN A 1 80 ? -3.614 12.332 -10.489 1.00 0.00 80 ASN A N 16
ATOM 23448 C CA . ASN A 1 80 ? -2.912 11.662 -9.398 1.00 0.00 80 ASN A CA 16
ATOM 23449 C C . ASN A 1 80 ? -3.839 10.724 -8.642 1.00 0.00 80 ASN A C 16
ATOM 23450 O O . ASN A 1 80 ? -4.402 11.081 -7.606 1.00 0.00 80 ASN A O 16
ATOM 23461 N N . PHE A 1 81 ? -3.992 9.512 -9.163 1.00 0.00 81 PHE A N 16
ATOM 23462 C CA . PHE A 1 81 ? -4.845 8.510 -8.537 1.00 0.00 81 PHE A CA 16
ATOM 23463 C C . PHE A 1 81 ? -4.001 7.405 -7.912 1.00 0.00 81 PHE A C 16
ATOM 23464 O O . PHE A 1 81 ? -2.994 6.984 -8.482 1.00 0.00 81 PHE A O 16
ATOM 23481 N N . LEU A 1 82 ? -4.415 6.941 -6.740 1.00 0.00 82 LEU A N 16
ATOM 23482 C CA . LEU A 1 82 ? -3.695 5.890 -6.042 1.00 0.00 82 LEU A CA 16
ATOM 23483 C C . LEU A 1 82 ? -4.397 4.547 -6.233 1.00 0.00 82 LEU A C 16
ATOM 23484 O O . LEU A 1 82 ? -5.315 4.204 -5.488 1.00 0.00 82 LEU A O 16
ATOM 23500 N N . CYS A 1 83 ? -3.959 3.797 -7.239 1.00 0.00 83 CYS A N 16
ATOM 23501 C CA . CYS A 1 83 ? -4.545 2.494 -7.536 1.00 0.00 83 CYS A CA 16
ATOM 23502 C C . CYS A 1 83 ? -3.848 1.387 -6.751 1.00 0.00 83 CYS A C 16
ATOM 23503 O O . CYS A 1 83 ? -2.692 1.060 -7.011 1.00 0.00 83 CYS A O 16
ATOM 23511 N N . ILE A 1 84 ? -4.564 0.812 -5.791 1.00 0.00 84 ILE A N 16
ATOM 23512 C CA . ILE A 1 84 ? -4.020 -0.259 -4.967 1.00 0.00 84 ILE A CA 16
ATOM 23513 C C . ILE A 1 84 ? -4.476 -1.624 -5.475 1.00 0.00 84 ILE A C 16
ATOM 23514 O O . ILE A 1 84 ? -5.665 -1.936 -5.462 1.00 0.00 84 ILE A O 16
ATOM 23530 N N . PHE A 1 85 ? -3.519 -2.434 -5.912 1.00 0.00 85 PHE A N 16
ATOM 23531 C CA . PHE A 1 85 ? -3.817 -3.768 -6.415 1.00 0.00 85 PHE A CA 16
ATOM 23532 C C . PHE A 1 85 ? -3.261 -4.830 -5.474 1.00 0.00 85 PHE A C 16
ATOM 23533 O O . PHE A 1 85 ? -2.088 -5.189 -5.557 1.00 0.00 85 PHE A O 16
ATOM 23550 N N . ILE A 1 86 ? -4.107 -5.323 -4.577 1.00 0.00 86 ILE A N 16
ATOM 23551 C CA . ILE A 1 86 ? -3.696 -6.342 -3.616 1.00 0.00 86 ILE A CA 16
ATOM 23552 C C . ILE A 1 86 ? -4.215 -7.724 -4.023 1.00 0.00 86 ILE A C 16
ATOM 23553 O O . ILE A 1 86 ? -5.393 -8.032 -3.835 1.00 0.00 86 ILE A O 16
ATOM 23569 N N . PRO A 1 87 ? -3.343 -8.580 -4.594 1.00 0.00 87 PRO A N 16
ATOM 23570 C CA . PRO A 1 87 ? -3.728 -9.929 -5.027 1.00 0.00 87 PRO A CA 16
ATOM 23571 C C . PRO A 1 87 ? -4.041 -10.844 -3.849 1.00 0.00 87 PRO A C 16
ATOM 23572 O O . PRO A 1 87 ? -3.289 -10.900 -2.878 1.00 0.00 87 PRO A O 16
ATOM 23583 N N . THR A 1 88 ? -5.156 -11.564 -3.935 1.00 0.00 88 THR A N 16
ATOM 23584 C CA . THR A 1 88 ? -5.551 -12.473 -2.866 1.00 0.00 88 THR A CA 16
ATOM 23585 C C . THR A 1 88 ? -6.746 -13.329 -3.277 1.00 0.00 88 THR A C 16
ATOM 23586 O O . THR A 1 88 ? -7.721 -12.828 -3.837 1.00 0.00 88 THR A O 16
ATOM 23597 N N . LEU A 1 89 ? -6.661 -14.624 -2.987 1.00 0.00 89 LEU A N 16
ATOM 23598 C CA . LEU A 1 89 ? -7.732 -15.558 -3.315 1.00 0.00 89 LEU A CA 16
ATOM 23599 C C . LEU A 1 89 ? -8.671 -15.751 -2.128 1.00 0.00 89 LEU A C 16
ATOM 23600 O O . LEU A 1 89 ? -9.813 -16.185 -2.290 1.00 0.00 89 LEU A O 16
ATOM 23616 N N . PHE A 1 90 ? -8.184 -15.426 -0.932 1.00 0.00 90 PHE A N 16
ATOM 23617 C CA . PHE A 1 90 ? -8.976 -15.564 0.283 1.00 0.00 90 PHE A CA 16
ATOM 23618 C C . PHE A 1 90 ? -9.411 -17.010 0.485 1.00 0.00 90 PHE A C 16
ATOM 23619 O O . PHE A 1 90 ? -10.259 -17.526 -0.244 1.00 0.00 90 PHE A O 16
ATOM 23636 N N . ASP A 1 91 ? -8.818 -17.649 1.487 1.00 0.00 91 ASP A N 16
ATOM 23637 C CA . ASP A 1 91 ? -9.118 -19.040 1.822 1.00 0.00 91 ASP A CA 16
ATOM 23638 C C . ASP A 1 91 ? -8.068 -19.590 2.783 1.00 0.00 91 ASP A C 16
ATOM 23639 O O . ASP A 1 91 ? -8.393 -20.273 3.754 1.00 0.00 91 ASP A O 16
ATOM 23648 N N . MET A 1 92 ? -6.804 -19.287 2.499 1.00 0.00 92 MET A N 16
ATOM 23649 C CA . MET A 1 92 ? -5.699 -19.748 3.330 1.00 0.00 92 MET A CA 16
ATOM 23650 C C . MET A 1 92 ? -5.169 -18.625 4.221 1.00 0.00 92 MET A C 16
ATOM 23651 O O . MET A 1 92 ? -4.451 -18.876 5.188 1.00 0.00 92 MET A O 16
ATOM 23665 N N . ASN A 1 93 ? -5.526 -17.384 3.891 1.00 0.00 93 ASN A N 16
ATOM 23666 C CA . ASN A 1 93 ? -5.083 -16.226 4.664 1.00 0.00 93 ASN A CA 16
ATOM 23667 C C . ASN A 1 93 ? -5.358 -16.421 6.153 1.00 0.00 93 ASN A C 16
ATOM 23668 O O . ASN A 1 93 ? -4.522 -16.094 6.996 1.00 0.00 93 ASN A O 16
ATOM 23679 N N . ASN A 1 94 ? -6.533 -16.954 6.468 1.00 0.00 94 ASN A N 16
ATOM 23680 C CA . ASN A 1 94 ? -6.917 -17.192 7.855 1.00 0.00 94 ASN A CA 16
ATOM 23681 C C . ASN A 1 94 ? -6.956 -15.886 8.647 1.00 0.00 94 ASN A C 16
ATOM 23682 O O . ASN A 1 94 ? -6.901 -15.897 9.877 1.00 0.00 94 ASN A O 16
ATOM 23693 N N . MET A 1 95 ? -7.051 -14.764 7.938 1.00 0.00 95 MET A N 16
ATOM 23694 C CA . MET A 1 95 ? -7.096 -13.453 8.580 1.00 0.00 95 MET A CA 16
ATOM 23695 C C . MET A 1 95 ? -7.129 -12.341 7.537 1.00 0.00 95 MET A C 16
ATOM 23696 O O . MET A 1 95 ? -6.100 -11.742 7.221 1.00 0.00 95 MET A O 16
ATOM 23710 N N . ASP A 1 96 ? -8.316 -12.066 7.008 1.00 0.00 96 ASP A N 16
ATOM 23711 C CA . ASP A 1 96 ? -8.483 -11.022 6.003 1.00 0.00 96 ASP A CA 16
ATOM 23712 C C . ASP A 1 96 ? -8.046 -9.668 6.550 1.00 0.00 96 ASP A C 16
ATOM 23713 O O . ASP A 1 96 ? -8.750 -9.056 7.353 1.00 0.00 96 ASP A O 16
ATOM 23722 N N . LEU A 1 97 ? -6.878 -9.206 6.113 1.00 0.00 97 LEU A N 16
ATOM 23723 C CA . LEU A 1 97 ? -6.348 -7.923 6.563 1.00 0.00 97 LEU A CA 16
ATOM 23724 C C . LEU A 1 97 ? -6.632 -6.826 5.543 1.00 0.00 97 LEU A C 16
ATOM 23725 O O . LEU A 1 97 ? -5.848 -5.888 5.391 1.00 0.00 97 LEU A O 16
ATOM 23741 N N . LEU A 1 98 ? -7.757 -6.948 4.846 1.00 0.00 98 LEU A N 16
ATOM 23742 C CA . LEU A 1 98 ? -8.144 -5.965 3.841 1.00 0.00 98 LEU A CA 16
ATOM 23743 C C . LEU A 1 98 ? -8.845 -4.773 4.488 1.00 0.00 98 LEU A C 16
ATOM 23744 O O . LEU A 1 98 ? -8.761 -3.649 3.996 1.00 0.00 98 LEU A O 16
ATOM 23760 N N . LYS A 1 99 ? -9.538 -5.030 5.594 1.00 0.00 99 LYS A N 16
ATOM 23761 C CA . LYS A 1 99 ? -10.255 -3.980 6.309 1.00 0.00 99 LYS A CA 16
ATOM 23762 C C . LYS A 1 99 ? -9.295 -2.917 6.836 1.00 0.00 99 LYS A C 16
ATOM 23763 O O . LYS A 1 99 ? -9.691 -1.777 7.081 1.00 0.00 99 LYS A O 16
ATOM 23782 N N . GLN A 1 100 ? -8.030 -3.293 7.009 1.00 0.00 100 GLN A N 16
ATOM 23783 C CA . GLN A 1 100 ? -7.019 -2.366 7.506 1.00 0.00 100 GLN A CA 16
ATOM 23784 C C . GLN A 1 100 ? -6.571 -1.415 6.403 1.00 0.00 100 GLN A C 16
ATOM 23785 O O . GLN A 1 100 ? -6.228 -0.261 6.662 1.00 0.00 100 GLN A O 16
ATOM 23799 N N . ALA A 1 101 ? -6.578 -1.909 5.170 1.00 0.00 101 ALA A N 16
ATOM 23800 C CA . ALA A 1 101 ? -6.175 -1.109 4.021 1.00 0.00 101 ALA A CA 16
ATOM 23801 C C . ALA A 1 101 ? -7.284 -0.148 3.607 1.00 0.00 101 ALA A C 16
ATOM 23802 O O . ALA A 1 101 ? -7.019 0.937 3.087 1.00 0.00 101 ALA A O 16
ATOM 23809 N N . LEU A 1 102 ? -8.528 -0.555 3.840 1.00 0.00 102 LEU A N 16
ATOM 23810 C CA . LEU A 1 102 ? -9.681 0.266 3.489 1.00 0.00 102 LEU A CA 16
ATOM 23811 C C . LEU A 1 102 ? -9.893 1.389 4.501 1.00 0.00 102 LEU A C 16
ATOM 23812 O O . LEU A 1 102 ? -10.296 2.494 4.139 1.00 0.00 102 LEU A O 16
ATOM 23828 N N . LEU A 1 103 ? -9.621 1.102 5.771 1.00 0.00 103 LEU A N 16
ATOM 23829 C CA . LEU A 1 103 ? -9.791 2.095 6.827 1.00 0.00 103 LEU A CA 16
ATOM 23830 C C . LEU A 1 103 ? -8.653 3.111 6.816 1.00 0.00 103 LEU A C 16
ATOM 23831 O O . LEU A 1 103 ? -8.836 4.264 7.185 1.00 0.00 103 LEU A O 16
ATOM 23847 N N . ILE A 1 104 ? -7.471 2.674 6.393 1.00 0.00 104 ILE A N 16
ATOM 23848 C CA . ILE A 1 104 ? -6.310 3.553 6.339 1.00 0.00 104 ILE A CA 16
ATOM 23849 C C . ILE A 1 104 ? -6.403 4.519 5.161 1.00 0.00 104 ILE A C 16
ATOM 23850 O O . ILE A 1 104 ? -6.045 5.691 5.279 1.00 0.00 104 ILE A O 16
ATOM 23866 N N . LEU A 1 105 ? -6.887 4.023 4.026 1.00 0.00 105 LEU A N 16
ATOM 23867 C CA . LEU A 1 105 ? -7.025 4.851 2.832 1.00 0.00 105 LEU A CA 16
ATOM 23868 C C . LEU A 1 105 ? -8.149 5.870 3.004 1.00 0.00 105 LEU A C 16
ATOM 23869 O O . LEU A 1 105 ? -8.062 6.982 2.491 1.00 0.00 105 LEU A O 16
ATOM 23885 N N . HIS A 1 106 ? -9.188 5.473 3.726 1.00 0.00 106 HIS A N 16
ATOM 23886 C CA . HIS A 1 106 ? -10.328 6.361 3.967 1.00 0.00 106 HIS A CA 16
ATOM 23887 C C . HIS A 1 106 ? -9.970 7.438 4.984 1.00 0.00 106 HIS A C 16
ATOM 23888 O O . HIS A 1 106 ? -10.297 8.607 4.804 1.00 0.00 106 HIS A O 16
ATOM 23903 N N . ASN A 1 107 ? -9.291 7.030 6.053 1.00 0.00 107 ASN A N 16
ATOM 23904 C CA . ASN A 1 107 ? -8.883 7.958 7.099 1.00 0.00 107 ASN A CA 16
ATOM 23905 C C . ASN A 1 107 ? -7.915 9.002 6.551 1.00 0.00 107 ASN A C 16
ATOM 23906 O O . ASN A 1 107 ? -8.068 10.198 6.799 1.00 0.00 107 ASN A O 16
ATOM 23917 N N . ASP A 1 108 ? -6.923 8.542 5.805 1.00 0.00 108 ASP A N 16
ATOM 23918 C CA . ASP A 1 108 ? -5.927 9.431 5.218 1.00 0.00 108 ASP A CA 16
ATOM 23919 C C . ASP A 1 108 ? -6.587 10.429 4.273 1.00 0.00 108 ASP A C 16
ATOM 23920 O O . ASP A 1 108 ? -6.163 11.583 4.173 1.00 0.00 108 ASP A O 16
ATOM 23929 N N . LEU A 1 109 ? -7.633 9.984 3.586 1.00 0.00 109 LEU A N 16
ATOM 23930 C CA . LEU A 1 109 ? -8.354 10.838 2.651 1.00 0.00 109 LEU A CA 16
ATOM 23931 C C . LEU A 1 109 ? -9.112 11.932 3.392 1.00 0.00 109 LEU A C 16
ATOM 23932 O O . LEU A 1 109 ? -8.898 13.120 3.155 1.00 0.00 109 LEU A O 16
ATOM 23948 N N . HIS A 1 110 ? -10.005 11.523 4.289 1.00 0.00 110 HIS A N 16
ATOM 23949 C CA . HIS A 1 110 ? -10.796 12.465 5.066 1.00 0.00 110 HIS A CA 16
ATOM 23950 C C . HIS A 1 110 ? -9.908 13.329 5.955 1.00 0.00 110 HIS A C 16
ATOM 23951 O O . HIS A 1 110 ? -10.239 14.483 6.250 1.00 0.00 110 HIS A O 16
ATOM 23966 N N . GLU A 1 111 ? -8.783 12.770 6.381 1.00 0.00 111 GLU A N 16
ATOM 23967 C CA . GLU A 1 111 ? -7.844 13.488 7.237 1.00 0.00 111 GLU A CA 16
ATOM 23968 C C . GLU A 1 111 ? -7.359 14.774 6.568 1.00 0.00 111 GLU A C 16
ATOM 23969 O O . GLU A 1 111 ? -6.901 15.694 7.239 1.00 0.00 111 GLU A O 16
ATOM 23981 N N . TYR A 1 112 ? -7.455 14.821 5.241 1.00 0.00 112 TYR A N 16
ATOM 23982 C CA . TYR A 1 112 ? -7.026 15.992 4.490 1.00 0.00 112 TYR A CA 16
ATOM 23983 C C . TYR A 1 112 ? -8.033 16.335 3.399 1.00 0.00 112 TYR A C 16
ATOM 23984 O O . TYR A 1 112 ? -8.780 17.309 3.517 1.00 0.00 112 TYR A O 16
ATOM 24002 N N . VAL A 1 113 ? -8.059 15.526 2.342 1.00 0.00 113 VAL A N 16
ATOM 24003 C CA . VAL A 1 113 ? -8.977 15.732 1.222 1.00 0.00 113 VAL A CA 16
ATOM 24004 C C . VAL A 1 113 ? -9.068 17.214 0.838 1.00 0.00 113 VAL A C 16
ATOM 24005 O O . VAL A 1 113 ? -10.144 17.799 0.841 1.00 0.00 113 VAL A O 16
ATOM 24018 N N . GLU A 1 114 ? -7.925 17.802 0.507 1.00 0.00 114 GLU A N 16
ATOM 24019 C CA . GLU A 1 114 ? -7.865 19.208 0.119 1.00 0.00 114 GLU A CA 16
ATOM 24020 C C . GLU A 1 114 ? -7.455 19.348 -1.341 1.00 0.00 114 GLU A C 16
ATOM 24021 O O . GLU A 1 114 ? -6.269 19.435 -1.655 1.00 0.00 114 GLU A O 16
ATOM 24033 N N . THR A 1 26 ? -6.554 -17.770 -9.649 1.00 0.00 26 THR A N 17
ATOM 24034 C CA . THR A 1 26 ? -6.044 -16.619 -8.914 1.00 0.00 26 THR A CA 17
ATOM 24035 C C . THR A 1 26 ? -7.164 -15.635 -8.594 1.00 0.00 26 THR A C 17
ATOM 24036 O O . THR A 1 26 ? -8.177 -15.582 -9.291 1.00 0.00 26 THR A O 17
ATOM 24047 N N . SER A 1 27 ? -6.974 -14.854 -7.535 1.00 0.00 27 SER A N 17
ATOM 24048 C CA . SER A 1 27 ? -7.965 -13.869 -7.120 1.00 0.00 27 SER A CA 17
ATOM 24049 C C . SER A 1 27 ? -7.343 -12.478 -7.034 1.00 0.00 27 SER A C 17
ATOM 24050 O O . SER A 1 27 ? -6.472 -12.228 -6.203 1.00 0.00 27 SER A O 17
ATOM 24057 N N . LYS A 1 28 ? -7.795 -11.578 -7.900 1.00 0.00 28 LYS A N 17
ATOM 24058 C CA . LYS A 1 28 ? -7.278 -10.214 -7.920 1.00 0.00 28 LYS A CA 17
ATOM 24059 C C . LYS A 1 28 ? -8.206 -9.267 -7.165 1.00 0.00 28 LYS A C 17
ATOM 24060 O O . LYS A 1 28 ? -9.428 -9.362 -7.274 1.00 0.00 28 LYS A O 17
ATOM 24079 N N . GLN A 1 29 ? -7.617 -8.350 -6.403 1.00 0.00 29 GLN A N 17
ATOM 24080 C CA . GLN A 1 29 ? -8.397 -7.385 -5.635 1.00 0.00 29 GLN A CA 17
ATOM 24081 C C . GLN A 1 29 ? -7.779 -5.997 -5.719 1.00 0.00 29 GLN A C 17
ATOM 24082 O O . GLN A 1 29 ? -6.559 -5.842 -5.670 1.00 0.00 29 GLN A O 17
ATOM 24096 N N . GLU A 1 30 ? -8.632 -4.989 -5.859 1.00 0.00 30 GLU A N 17
ATOM 24097 C CA . GLU A 1 30 ? -8.175 -3.612 -5.964 1.00 0.00 30 GLU A CA 17
ATOM 24098 C C . GLU A 1 30 ? -9.016 -2.680 -5.096 1.00 0.00 30 GLU A C 17
ATOM 24099 O O . GLU A 1 30 ? -10.242 -2.791 -5.055 1.00 0.00 30 GLU A O 17
ATOM 24111 N N . LEU A 1 31 ? -8.349 -1.763 -4.405 1.00 0.00 31 LEU A N 17
ATOM 24112 C CA . LEU A 1 31 ? -9.029 -0.807 -3.540 1.00 0.00 31 LEU A CA 17
ATOM 24113 C C . LEU A 1 31 ? -8.915 0.606 -4.099 1.00 0.00 31 LEU A C 17
ATOM 24114 O O . LEU A 1 31 ? -7.931 0.947 -4.754 1.00 0.00 31 LEU A O 17
ATOM 24130 N N . ILE A 1 32 ? -9.929 1.422 -3.842 1.00 0.00 32 ILE A N 17
ATOM 24131 C CA . ILE A 1 32 ? -9.946 2.800 -4.325 1.00 0.00 32 ILE A CA 17
ATOM 24132 C C . ILE A 1 32 ? -9.209 3.729 -3.365 1.00 0.00 32 ILE A C 17
ATOM 24133 O O . ILE A 1 32 ? -9.484 3.742 -2.165 1.00 0.00 32 ILE A O 17
ATOM 24149 N N . LEU A 1 33 ? -8.279 4.510 -3.903 1.00 0.00 33 LEU A N 17
ATOM 24150 C CA . LEU A 1 33 ? -7.506 5.447 -3.097 1.00 0.00 33 LEU A CA 17
ATOM 24151 C C . LEU A 1 33 ? -7.534 6.842 -3.718 1.00 0.00 33 LEU A C 17
ATOM 24152 O O . LEU A 1 33 ? -7.687 6.989 -4.931 1.00 0.00 33 LEU A O 17
ATOM 24168 N N . VAL A 1 34 ? -7.390 7.866 -2.881 1.00 0.00 34 VAL A N 17
ATOM 24169 C CA . VAL A 1 34 ? -7.398 9.239 -3.354 1.00 0.00 34 VAL A CA 17
ATOM 24170 C C . VAL A 1 34 ? -6.512 10.129 -2.499 1.00 0.00 34 VAL A C 17
ATOM 24171 O O . VAL A 1 34 ? -6.741 10.295 -1.301 1.00 0.00 34 VAL A O 17
ATOM 24184 N N . LEU A 1 35 ? -5.492 10.691 -3.130 1.00 0.00 35 LEU A N 17
ATOM 24185 C CA . LEU A 1 35 ? -4.556 11.569 -2.452 1.00 0.00 35 LEU A CA 17
ATOM 24186 C C . LEU A 1 35 ? -4.752 13.014 -2.895 1.00 0.00 35 LEU A C 17
ATOM 24187 O O . LEU A 1 35 ? -5.484 13.290 -3.847 1.00 0.00 35 LEU A O 17
ATOM 24203 N N . LYS A 1 36 ? -4.093 13.938 -2.199 1.00 0.00 36 LYS A N 17
ATOM 24204 C CA . LYS A 1 36 ? -4.202 15.352 -2.526 1.00 0.00 36 LYS A CA 17
ATOM 24205 C C . LYS A 1 36 ? -3.311 16.186 -1.610 1.00 0.00 36 LYS A C 17
ATOM 24206 O O . LYS A 1 36 ? -3.564 16.296 -0.410 1.00 0.00 36 LYS A O 17
ATOM 24225 N N . GLY A 1 37 ? -2.262 16.777 -2.183 1.00 0.00 37 GLY A N 17
ATOM 24226 C CA . GLY A 1 37 ? -1.349 17.590 -1.405 1.00 0.00 37 GLY A CA 17
ATOM 24227 C C . GLY A 1 37 ? -0.565 18.563 -2.264 1.00 0.00 37 GLY A C 17
ATOM 24228 O O . GLY A 1 37 ? -0.818 18.680 -3.463 1.00 0.00 37 GLY A O 17
ATOM 24232 N N . GLU A 1 38 ? 0.388 19.252 -1.651 1.00 0.00 38 GLU A N 17
ATOM 24233 C CA . GLU A 1 38 ? 1.216 20.214 -2.366 1.00 0.00 38 GLU A CA 17
ATOM 24234 C C . GLU A 1 38 ? 2.599 20.316 -1.734 1.00 0.00 38 GLU A C 17
ATOM 24235 O O . GLU A 1 38 ? 2.927 21.317 -1.100 1.00 0.00 38 GLU A O 17
ATOM 24247 N N . LEU A 1 39 ? 3.405 19.278 -1.911 1.00 0.00 39 LEU A N 17
ATOM 24248 C CA . LEU A 1 39 ? 4.756 19.241 -1.359 1.00 0.00 39 LEU A CA 17
ATOM 24249 C C . LEU A 1 39 ? 5.796 19.163 -2.472 1.00 0.00 39 LEU A C 17
ATOM 24250 O O . LEU A 1 39 ? 5.483 19.339 -3.647 1.00 0.00 39 LEU A O 17
ATOM 24266 N N . ASP A 1 40 ? 7.040 18.902 -2.092 1.00 0.00 40 ASP A N 17
ATOM 24267 C CA . ASP A 1 40 ? 8.132 18.791 -3.055 1.00 0.00 40 ASP A CA 17
ATOM 24268 C C . ASP A 1 40 ? 8.786 17.423 -2.992 1.00 0.00 40 ASP A C 17
ATOM 24269 O O . ASP A 1 40 ? 9.093 16.822 -4.022 1.00 0.00 40 ASP A O 17
ATOM 24278 N N . LEU A 1 41 ? 8.998 16.930 -1.777 1.00 0.00 41 LEU A N 17
ATOM 24279 C CA . LEU A 1 41 ? 9.624 15.629 -1.579 1.00 0.00 41 LEU A CA 17
ATOM 24280 C C . LEU A 1 41 ? 8.850 14.804 -0.554 1.00 0.00 41 LEU A C 17
ATOM 24281 O O . LEU A 1 41 ? 7.779 15.205 -0.099 1.00 0.00 41 LEU A O 17
ATOM 24297 N N . HIS A 1 42 ? 9.400 13.647 -0.196 1.00 0.00 42 HIS A N 17
ATOM 24298 C CA . HIS A 1 42 ? 8.769 12.766 0.776 1.00 0.00 42 HIS A CA 17
ATOM 24299 C C . HIS A 1 42 ? 7.417 12.273 0.272 1.00 0.00 42 HIS A C 17
ATOM 24300 O O . HIS A 1 42 ? 6.397 12.944 0.438 1.00 0.00 42 HIS A O 17
ATOM 24315 N N . SER A 1 43 ? 7.411 11.092 -0.342 1.00 0.00 43 SER A N 17
ATOM 24316 C CA . SER A 1 43 ? 6.184 10.509 -0.864 1.00 0.00 43 SER A CA 17
ATOM 24317 C C . SER A 1 43 ? 5.556 9.557 0.155 1.00 0.00 43 SER A C 17
ATOM 24318 O O . SER A 1 43 ? 5.947 8.394 0.259 1.00 0.00 43 SER A O 17
ATOM 24326 N N . LYS A 1 44 ? 4.590 10.067 0.911 1.00 0.00 44 LYS A N 17
ATOM 24327 C CA . LYS A 1 44 ? 3.919 9.275 1.931 1.00 0.00 44 LYS A CA 17
ATOM 24328 C C . LYS A 1 44 ? 2.990 8.242 1.299 1.00 0.00 44 LYS A C 17
ATOM 24329 O O . LYS A 1 44 ? 2.714 7.200 1.891 1.00 0.00 44 LYS A O 17
ATOM 24348 N N . ASN A 1 45 ? 2.506 8.536 0.095 1.00 0.00 45 ASN A N 17
ATOM 24349 C CA . ASN A 1 45 ? 1.602 7.626 -0.610 1.00 0.00 45 ASN A CA 17
ATOM 24350 C C . ASN A 1 45 ? 2.249 6.259 -0.813 1.00 0.00 45 ASN A C 17
ATOM 24351 O O . ASN A 1 45 ? 1.769 5.255 -0.290 1.00 0.00 45 ASN A O 17
ATOM 24362 N N . MET A 1 46 ? 3.341 6.225 -1.572 1.00 0.00 46 MET A N 17
ATOM 24363 C CA . MET A 1 46 ? 4.044 4.976 -1.838 1.00 0.00 46 MET A CA 17
ATOM 24364 C C . MET A 1 46 ? 4.604 4.388 -0.547 1.00 0.00 46 MET A C 17
ATOM 24365 O O . MET A 1 46 ? 4.690 3.166 -0.397 1.00 0.00 46 MET A O 17
ATOM 24379 N N . LYS A 1 47 ? 4.969 5.257 0.383 1.00 0.00 47 LYS A N 17
ATOM 24380 C CA . LYS A 1 47 ? 5.511 4.823 1.665 1.00 0.00 47 LYS A CA 17
ATOM 24381 C C . LYS A 1 47 ? 4.405 4.235 2.544 1.00 0.00 47 LYS A C 17
ATOM 24382 O O . LYS A 1 47 ? 4.665 3.404 3.413 1.00 0.00 47 LYS A O 17
ATOM 24401 N N . ASN A 1 48 ? 3.178 4.685 2.310 1.00 0.00 48 ASN A N 17
ATOM 24402 C CA . ASN A 1 48 ? 2.035 4.210 3.079 1.00 0.00 48 ASN A CA 17
ATOM 24403 C C . ASN A 1 48 ? 1.663 2.785 2.681 1.00 0.00 48 ASN A C 17
ATOM 24404 O O . ASN A 1 48 ? 1.305 1.969 3.530 1.00 0.00 48 ASN A O 17
ATOM 24415 N N . VAL A 1 49 ? 1.745 2.491 1.386 1.00 0.00 49 VAL A N 17
ATOM 24416 C CA . VAL A 1 49 ? 1.411 1.161 0.889 1.00 0.00 49 VAL A CA 17
ATOM 24417 C C . VAL A 1 49 ? 2.517 0.161 1.202 1.00 0.00 49 VAL A C 17
ATOM 24418 O O . VAL A 1 49 ? 2.247 -0.957 1.636 1.00 0.00 49 VAL A O 17
ATOM 24431 N N . ILE A 1 50 ? 3.762 0.567 0.979 1.00 0.00 50 ILE A N 17
ATOM 24432 C CA . ILE A 1 50 ? 4.901 -0.303 1.242 1.00 0.00 50 ILE A CA 17
ATOM 24433 C C . ILE A 1 50 ? 4.945 -0.714 2.711 1.00 0.00 50 ILE A C 17
ATOM 24434 O O . ILE A 1 50 ? 5.356 -1.826 3.042 1.00 0.00 50 ILE A O 17
ATOM 24450 N N . ASN A 1 51 ? 4.514 0.190 3.586 1.00 0.00 51 ASN A N 17
ATOM 24451 C CA . ASN A 1 51 ? 4.501 -0.079 5.019 1.00 0.00 51 ASN A CA 17
ATOM 24452 C C . ASN A 1 51 ? 3.378 -1.047 5.381 1.00 0.00 51 ASN A C 17
ATOM 24453 O O . ASN A 1 51 ? 3.596 -2.029 6.090 1.00 0.00 51 ASN A O 17
ATOM 24464 N N . ASN A 1 52 ? 2.175 -0.762 4.889 1.00 0.00 52 ASN A N 17
ATOM 24465 C CA . ASN A 1 52 ? 1.019 -1.608 5.161 1.00 0.00 52 ASN A CA 17
ATOM 24466 C C . ASN A 1 52 ? 1.122 -2.928 4.407 1.00 0.00 52 ASN A C 17
ATOM 24467 O O . ASN A 1 52 ? 0.956 -4.001 4.987 1.00 0.00 52 ASN A O 17
ATOM 24478 N N . ALA A 1 53 ? 1.401 -2.841 3.111 1.00 0.00 53 ALA A N 17
ATOM 24479 C CA . ALA A 1 53 ? 1.531 -4.026 2.272 1.00 0.00 53 ALA A CA 17
ATOM 24480 C C . ALA A 1 53 ? 2.564 -4.991 2.846 1.00 0.00 53 ALA A C 17
ATOM 24481 O O . ALA A 1 53 ? 2.453 -6.207 2.681 1.00 0.00 53 ALA A O 17
ATOM 24488 N N . LYS A 1 54 ? 3.565 -4.442 3.528 1.00 0.00 54 LYS A N 17
ATOM 24489 C CA . LYS A 1 54 ? 4.615 -5.254 4.132 1.00 0.00 54 LYS A CA 17
ATOM 24490 C C . LYS A 1 54 ? 4.150 -5.825 5.467 1.00 0.00 54 LYS A C 17
ATOM 24491 O O . LYS A 1 54 ? 4.364 -7.002 5.758 1.00 0.00 54 LYS A O 17
ATOM 24510 N N . LYS A 1 55 ? 3.508 -4.986 6.272 1.00 0.00 55 LYS A N 17
ATOM 24511 C CA . LYS A 1 55 ? 3.008 -5.409 7.575 1.00 0.00 55 LYS A CA 17
ATOM 24512 C C . LYS A 1 55 ? 2.017 -6.558 7.423 1.00 0.00 55 LYS A C 17
ATOM 24513 O O . LYS A 1 55 ? 2.015 -7.499 8.216 1.00 0.00 55 LYS A O 17
ATOM 24532 N N . ASN A 1 56 ? 1.180 -6.475 6.393 1.00 0.00 56 ASN A N 17
ATOM 24533 C CA . ASN A 1 56 ? 0.188 -7.510 6.131 1.00 0.00 56 ASN A CA 17
ATOM 24534 C C . ASN A 1 56 ? 0.863 -8.790 5.652 1.00 0.00 56 ASN A C 17
ATOM 24535 O O . ASN A 1 56 ? 0.670 -9.860 6.232 1.00 0.00 56 ASN A O 17
ATOM 24546 N N . LEU A 1 57 ? 1.664 -8.672 4.595 1.00 0.00 57 LEU A N 17
ATOM 24547 C CA . LEU A 1 57 ? 2.376 -9.818 4.038 1.00 0.00 57 LEU A CA 17
ATOM 24548 C C . LEU A 1 57 ? 3.082 -10.606 5.138 1.00 0.00 57 LEU A C 17
ATOM 24549 O O . LEU A 1 57 ? 2.878 -11.813 5.283 1.00 0.00 57 LEU A O 17
ATOM 24565 N N . GLU A 1 58 ? 3.908 -9.913 5.914 1.00 0.00 58 GLU A N 17
ATOM 24566 C CA . GLU A 1 58 ? 4.638 -10.545 7.005 1.00 0.00 58 GLU A CA 17
ATOM 24567 C C . GLU A 1 58 ? 3.674 -11.130 8.029 1.00 0.00 58 GLU A C 17
ATOM 24568 O O . GLU A 1 58 ? 3.985 -12.114 8.698 1.00 0.00 58 GLU A O 17
ATOM 24580 N N . LYS A 1 59 ? 2.498 -10.519 8.144 1.00 0.00 59 LYS A N 17
ATOM 24581 C CA . LYS A 1 59 ? 1.484 -10.983 9.083 1.00 0.00 59 LYS A CA 17
ATOM 24582 C C . LYS A 1 59 ? 1.109 -12.433 8.796 1.00 0.00 59 LYS A C 17
ATOM 24583 O O . LYS A 1 59 ? 0.857 -13.213 9.714 1.00 0.00 59 LYS A O 17
ATOM 24602 N N . TYR A 1 60 ? 1.080 -12.787 7.514 1.00 0.00 60 TYR A N 17
ATOM 24603 C CA . TYR A 1 60 ? 0.743 -14.147 7.106 1.00 0.00 60 TYR A CA 17
ATOM 24604 C C . TYR A 1 60 ? 1.937 -15.076 7.290 1.00 0.00 60 TYR A C 17
ATOM 24605 O O . TYR A 1 60 ? 1.798 -16.195 7.784 1.00 0.00 60 TYR A O 17
ATOM 24623 N N . PHE A 1 61 ? 3.113 -14.600 6.893 1.00 0.00 61 PHE A N 17
ATOM 24624 C CA . PHE A 1 61 ? 4.337 -15.385 7.014 1.00 0.00 61 PHE A CA 17
ATOM 24625 C C . PHE A 1 61 ? 4.750 -15.528 8.477 1.00 0.00 61 PHE A C 17
ATOM 24626 O O . PHE A 1 61 ? 5.489 -16.444 8.838 1.00 0.00 61 PHE A O 17
ATOM 24643 N N . LYS A 1 62 ? 4.272 -14.617 9.317 1.00 0.00 62 LYS A N 17
ATOM 24644 C CA . LYS A 1 62 ? 4.592 -14.647 10.737 1.00 0.00 62 LYS A CA 17
ATOM 24645 C C . LYS A 1 62 ? 3.606 -15.522 11.504 1.00 0.00 62 LYS A C 17
ATOM 24646 O O . LYS A 1 62 ? 3.910 -16.008 12.593 1.00 0.00 62 LYS A O 17
ATOM 24665 N N . GLU A 1 63 ? 2.418 -15.707 10.935 1.00 0.00 63 GLU A N 17
ATOM 24666 C CA . GLU A 1 63 ? 1.384 -16.510 11.577 1.00 0.00 63 GLU A CA 17
ATOM 24667 C C . GLU A 1 63 ? 1.351 -17.938 11.034 1.00 0.00 63 GLU A C 17
ATOM 24668 O O . GLU A 1 63 ? 1.262 -18.895 11.803 1.00 0.00 63 GLU A O 17
ATOM 24680 N N . HIS A 1 64 ? 1.402 -18.081 9.712 1.00 0.00 64 HIS A N 17
ATOM 24681 C CA . HIS A 1 64 ? 1.353 -19.408 9.098 1.00 0.00 64 HIS A CA 17
ATOM 24682 C C . HIS A 1 64 ? 2.599 -19.718 8.274 1.00 0.00 64 HIS A C 17
ATOM 24683 O O . HIS A 1 64 ? 2.658 -20.742 7.594 1.00 0.00 64 HIS A O 17
ATOM 24698 N N . PHE A 1 65 ? 3.594 -18.840 8.347 1.00 0.00 65 PHE A N 17
ATOM 24699 C CA . PHE A 1 65 ? 4.851 -19.022 7.612 1.00 0.00 65 PHE A CA 17
ATOM 24700 C C . PHE A 1 65 ? 4.623 -19.688 6.255 1.00 0.00 65 PHE A C 17
ATOM 24701 O O . PHE A 1 65 ? 4.772 -20.903 6.118 1.00 0.00 65 PHE A O 17
ATOM 24718 N N . LYS A 1 66 ? 4.258 -18.889 5.256 1.00 0.00 66 LYS A N 17
ATOM 24719 C CA . LYS A 1 66 ? 4.008 -19.407 3.912 1.00 0.00 66 LYS A CA 17
ATOM 24720 C C . LYS A 1 66 ? 3.490 -18.317 2.976 1.00 0.00 66 LYS A C 17
ATOM 24721 O O . LYS A 1 66 ? 3.650 -18.415 1.761 1.00 0.00 66 LYS A O 17
ATOM 24740 N N . GLU A 1 67 ? 2.858 -17.287 3.551 1.00 0.00 67 GLU A N 17
ATOM 24741 C CA . GLU A 1 67 ? 2.301 -16.172 2.777 1.00 0.00 67 GLU A CA 17
ATOM 24742 C C . GLU A 1 67 ? 1.686 -16.648 1.461 1.00 0.00 67 GLU A C 17
ATOM 24743 O O . GLU A 1 67 ? 2.369 -16.756 0.443 1.00 0.00 67 GLU A O 17
ATOM 24755 N N . PHE A 1 68 ? 0.389 -16.937 1.498 1.00 0.00 68 PHE A N 17
ATOM 24756 C CA . PHE A 1 68 ? -0.327 -17.407 0.316 1.00 0.00 68 PHE A CA 17
ATOM 24757 C C . PHE A 1 68 ? -1.024 -16.254 -0.401 1.00 0.00 68 PHE A C 17
ATOM 24758 O O . PHE A 1 68 ? -2.164 -16.386 -0.846 1.00 0.00 68 PHE A O 17
ATOM 24775 N N . ASP A 1 69 ? -0.333 -15.123 -0.512 1.00 0.00 69 ASP A N 17
ATOM 24776 C CA . ASP A 1 69 ? -0.891 -13.951 -1.179 1.00 0.00 69 ASP A CA 17
ATOM 24777 C C . ASP A 1 69 ? 0.097 -12.789 -1.168 1.00 0.00 69 ASP A C 17
ATOM 24778 O O . ASP A 1 69 ? 0.757 -12.529 -0.162 1.00 0.00 69 ASP A O 17
ATOM 24787 N N . LYS A 1 70 ? 0.188 -12.090 -2.296 1.00 0.00 70 LYS A N 17
ATOM 24788 C CA . LYS A 1 70 ? 1.088 -10.949 -2.421 1.00 0.00 70 LYS A CA 17
ATOM 24789 C C . LYS A 1 70 ? 0.294 -9.656 -2.580 1.00 0.00 70 LYS A C 17
ATOM 24790 O O . LYS A 1 70 ? -0.868 -9.678 -2.986 1.00 0.00 70 LYS A O 17
ATOM 24809 N N . ILE A 1 71 ? 0.919 -8.532 -2.255 1.00 0.00 71 ILE A N 17
ATOM 24810 C CA . ILE A 1 71 ? 0.250 -7.242 -2.363 1.00 0.00 71 ILE A CA 17
ATOM 24811 C C . ILE A 1 71 ? 1.022 -6.277 -3.250 1.00 0.00 71 ILE A C 17
ATOM 24812 O O . ILE A 1 71 ? 2.252 -6.230 -3.225 1.00 0.00 71 ILE A O 17
ATOM 24828 N N . SER A 1 72 ? 0.278 -5.509 -4.031 1.00 0.00 72 SER A N 17
ATOM 24829 C CA . SER A 1 72 ? 0.860 -4.530 -4.937 1.00 0.00 72 SER A CA 17
ATOM 24830 C C . SER A 1 72 ? 0.053 -3.235 -4.907 1.00 0.00 72 SER A C 17
ATOM 24831 O O . SER A 1 72 ? -1.067 -3.206 -4.398 1.00 0.00 72 SER A O 17
ATOM 24839 N N . TYR A 1 73 ? 0.626 -2.165 -5.445 1.00 0.00 73 TYR A N 17
ATOM 24840 C CA . TYR A 1 73 ? -0.048 -0.874 -5.464 1.00 0.00 73 TYR A CA 17
ATOM 24841 C C . TYR A 1 73 ? 0.299 -0.081 -6.720 1.00 0.00 73 TYR A C 17
ATOM 24842 O O . TYR A 1 73 ? 1.300 -0.350 -7.382 1.00 0.00 73 TYR A O 17
ATOM 24860 N N . ASP A 1 74 ? -0.540 0.903 -7.038 1.00 0.00 74 ASP A N 17
ATOM 24861 C CA . ASP A 1 74 ? -0.326 1.743 -8.213 1.00 0.00 74 ASP A CA 17
ATOM 24862 C C . ASP A 1 74 ? -0.826 3.162 -7.961 1.00 0.00 74 ASP A C 17
ATOM 24863 O O . ASP A 1 74 ? -1.975 3.369 -7.572 1.00 0.00 74 ASP A O 17
ATOM 24872 N N . ILE A 1 75 ? 0.048 4.138 -8.183 1.00 0.00 75 ILE A N 17
ATOM 24873 C CA . ILE A 1 75 ? -0.303 5.536 -7.976 1.00 0.00 75 ILE A CA 17
ATOM 24874 C C . ILE A 1 75 ? -0.580 6.237 -9.303 1.00 0.00 75 ILE A C 17
ATOM 24875 O O . ILE A 1 75 ? 0.298 6.338 -10.156 1.00 0.00 75 ILE A O 17
ATOM 24891 N N . SER A 1 76 ? -1.806 6.726 -9.465 1.00 0.00 76 SER A N 17
ATOM 24892 C CA . SER A 1 76 ? -2.193 7.421 -10.677 1.00 0.00 76 SER A CA 17
ATOM 24893 C C . SER A 1 76 ? -2.877 8.742 -10.340 1.00 0.00 76 SER A C 17
ATOM 24894 O O . SER A 1 76 ? -3.875 9.114 -10.953 1.00 0.00 76 SER A O 17
ATOM 24902 N N . THR A 1 77 ? -2.332 9.443 -9.350 1.00 0.00 77 THR A N 17
ATOM 24903 C CA . THR A 1 77 ? -2.882 10.718 -8.922 1.00 0.00 77 THR A CA 17
ATOM 24904 C C . THR A 1 77 ? -2.751 11.769 -10.027 1.00 0.00 77 THR A C 17
ATOM 24905 O O . THR A 1 77 ? -3.746 12.362 -10.448 1.00 0.00 77 THR A O 17
ATOM 24916 N N . PRO A 1 78 ? -1.528 12.014 -10.524 1.00 0.00 78 PRO A N 17
ATOM 24917 C CA . PRO A 1 78 ? -1.299 12.988 -11.582 1.00 0.00 78 PRO A CA 17
ATOM 24918 C C . PRO A 1 78 ? -1.945 12.570 -12.899 1.00 0.00 78 PRO A C 17
ATOM 24919 O O . PRO A 1 78 ? -2.278 13.402 -13.736 1.00 0.00 78 PRO A O 17
ATOM 24930 N N . ILE A 1 79 ? -2.126 11.262 -13.060 1.00 0.00 79 ILE A N 17
ATOM 24931 C CA . ILE A 1 79 ? -2.742 10.723 -14.263 1.00 0.00 79 ILE A CA 17
ATOM 24932 C C . ILE A 1 79 ? -4.260 10.693 -14.133 1.00 0.00 79 ILE A C 17
ATOM 24933 O O . ILE A 1 79 ? -4.985 10.896 -15.110 1.00 0.00 79 ILE A O 17
ATOM 24949 N N . ASN A 1 80 ? -4.742 10.443 -12.917 1.00 0.00 80 ASN A N 17
ATOM 24950 C CA . ASN A 1 80 ? -6.179 10.392 -12.664 1.00 0.00 80 ASN A CA 17
ATOM 24951 C C . ASN A 1 80 ? -6.472 10.177 -11.183 1.00 0.00 80 ASN A C 17
ATOM 24952 O O . ASN A 1 80 ? -6.759 11.130 -10.458 1.00 0.00 80 ASN A O 17
ATOM 24963 N N . PHE A 1 81 ? -6.417 8.922 -10.739 1.00 0.00 81 PHE A N 17
ATOM 24964 C CA . PHE A 1 81 ? -6.693 8.590 -9.342 1.00 0.00 81 PHE A CA 17
ATOM 24965 C C . PHE A 1 81 ? -5.701 7.578 -8.785 1.00 0.00 81 PHE A C 17
ATOM 24966 O O . PHE A 1 81 ? -4.904 6.991 -9.521 1.00 0.00 81 PHE A O 17
ATOM 24983 N N . LEU A 1 82 ? -5.760 7.372 -7.473 1.00 0.00 82 LEU A N 17
ATOM 24984 C CA . LEU A 1 82 ? -4.881 6.425 -6.802 1.00 0.00 82 LEU A CA 17
ATOM 24985 C C . LEU A 1 82 ? -5.597 5.093 -6.598 1.00 0.00 82 LEU A C 17
ATOM 24986 O O . LEU A 1 82 ? -6.575 5.014 -5.855 1.00 0.00 82 LEU A O 17
ATOM 25002 N N . CYS A 1 83 ? -5.118 4.047 -7.267 1.00 0.00 83 CYS A N 17
ATOM 25003 C CA . CYS A 1 83 ? -5.735 2.728 -7.155 1.00 0.00 83 CYS A CA 17
ATOM 25004 C C . CYS A 1 83 ? -4.721 1.673 -6.752 1.00 0.00 83 CYS A C 17
ATOM 25005 O O . CYS A 1 83 ? -3.625 1.605 -7.307 1.00 0.00 83 CYS A O 17
ATOM 25013 N N . ILE A 1 84 ? -5.093 0.844 -5.784 1.00 0.00 84 ILE A N 17
ATOM 25014 C CA . ILE A 1 84 ? -4.214 -0.216 -5.310 1.00 0.00 84 ILE A CA 17
ATOM 25015 C C . ILE A 1 84 ? -4.609 -1.560 -5.914 1.00 0.00 84 ILE A C 17
ATOM 25016 O O . ILE A 1 84 ? -5.788 -1.830 -6.139 1.00 0.00 84 ILE A O 17
ATOM 25032 N N . PHE A 1 85 ? -3.613 -2.399 -6.168 1.00 0.00 85 PHE A N 17
ATOM 25033 C CA . PHE A 1 85 ? -3.850 -3.717 -6.740 1.00 0.00 85 PHE A CA 17
ATOM 25034 C C . PHE A 1 85 ? -3.148 -4.789 -5.914 1.00 0.00 85 PHE A C 17
ATOM 25035 O O . PHE A 1 85 ? -1.930 -4.941 -5.987 1.00 0.00 85 PHE A O 17
ATOM 25052 N N . ILE A 1 86 ? -3.925 -5.526 -5.129 1.00 0.00 86 ILE A N 17
ATOM 25053 C CA . ILE A 1 86 ? -3.379 -6.585 -4.286 1.00 0.00 86 ILE A CA 17
ATOM 25054 C C . ILE A 1 86 ? -3.635 -7.961 -4.908 1.00 0.00 86 ILE A C 17
ATOM 25055 O O . ILE A 1 86 ? -4.758 -8.468 -4.869 1.00 0.00 86 ILE A O 17
ATOM 25071 N N . PRO A 1 87 ? -2.599 -8.581 -5.509 1.00 0.00 87 PRO A N 17
ATOM 25072 C CA . PRO A 1 87 ? -2.718 -9.889 -6.152 1.00 0.00 87 PRO A CA 17
ATOM 25073 C C . PRO A 1 87 ? -2.647 -11.041 -5.158 1.00 0.00 87 PRO A C 17
ATOM 25074 O O . PRO A 1 87 ? -1.594 -11.322 -4.588 1.00 0.00 87 PRO A O 17
ATOM 25085 N N . THR A 1 88 ? -3.774 -11.713 -4.965 1.00 0.00 88 THR A N 17
ATOM 25086 C CA . THR A 1 88 ? -3.841 -12.844 -4.047 1.00 0.00 88 THR A CA 17
ATOM 25087 C C . THR A 1 88 ? -4.323 -14.097 -4.774 1.00 0.00 88 THR A C 17
ATOM 25088 O O . THR A 1 88 ? -5.500 -14.215 -5.118 1.00 0.00 88 THR A O 17
ATOM 25099 N N . LEU A 1 89 ? -3.402 -15.028 -5.012 1.00 0.00 89 LEU A N 17
ATOM 25100 C CA . LEU A 1 89 ? -3.727 -16.273 -5.709 1.00 0.00 89 LEU A CA 17
ATOM 25101 C C . LEU A 1 89 ? -4.937 -16.962 -5.084 1.00 0.00 89 LEU A C 17
ATOM 25102 O O . LEU A 1 89 ? -5.701 -17.636 -5.774 1.00 0.00 89 LEU A O 17
ATOM 25118 N N . PHE A 1 90 ? -5.102 -16.791 -3.777 1.00 0.00 90 PHE A N 17
ATOM 25119 C CA . PHE A 1 90 ? -6.217 -17.398 -3.062 1.00 0.00 90 PHE A CA 17
ATOM 25120 C C . PHE A 1 90 ? -6.130 -18.918 -3.112 1.00 0.00 90 PHE A C 17
ATOM 25121 O O . PHE A 1 90 ? -5.885 -19.507 -4.164 1.00 0.00 90 PHE A O 17
ATOM 25138 N N . ASP A 1 91 ? -6.335 -19.543 -1.961 1.00 0.00 91 ASP A N 17
ATOM 25139 C CA . ASP A 1 91 ? -6.283 -20.996 -1.855 1.00 0.00 91 ASP A CA 17
ATOM 25140 C C . ASP A 1 91 ? -6.582 -21.444 -0.428 1.00 0.00 91 ASP A C 17
ATOM 25141 O O . ASP A 1 91 ? -7.560 -22.148 -0.178 1.00 0.00 91 ASP A O 17
ATOM 25150 N N . MET A 1 92 ? -5.733 -21.025 0.503 1.00 0.00 92 MET A N 17
ATOM 25151 C CA . MET A 1 92 ? -5.903 -21.376 1.909 1.00 0.00 92 MET A CA 17
ATOM 25152 C C . MET A 1 92 ? -5.979 -20.121 2.772 1.00 0.00 92 MET A C 17
ATOM 25153 O O . MET A 1 92 ? -5.559 -20.124 3.929 1.00 0.00 92 MET A O 17
ATOM 25167 N N . ASN A 1 93 ? -6.513 -19.048 2.197 1.00 0.00 93 ASN A N 17
ATOM 25168 C CA . ASN A 1 93 ? -6.643 -17.783 2.910 1.00 0.00 93 ASN A CA 17
ATOM 25169 C C . ASN A 1 93 ? -8.053 -17.609 3.465 1.00 0.00 93 ASN A C 17
ATOM 25170 O O . ASN A 1 93 ? -8.242 -17.037 4.539 1.00 0.00 93 ASN A O 17
ATOM 25181 N N . ASN A 1 94 ? -9.041 -18.106 2.727 1.00 0.00 94 ASN A N 17
ATOM 25182 C CA . ASN A 1 94 ? -10.433 -18.001 3.147 1.00 0.00 94 ASN A CA 17
ATOM 25183 C C . ASN A 1 94 ? -10.847 -16.538 3.278 1.00 0.00 94 ASN A C 17
ATOM 25184 O O . ASN A 1 94 ? -11.124 -16.056 4.377 1.00 0.00 94 ASN A O 17
ATOM 25195 N N . MET A 1 95 ? -10.882 -15.836 2.151 1.00 0.00 95 MET A N 17
ATOM 25196 C CA . MET A 1 95 ? -11.257 -14.426 2.135 1.00 0.00 95 MET A CA 17
ATOM 25197 C C . MET A 1 95 ? -10.229 -13.585 2.885 1.00 0.00 95 MET A C 17
ATOM 25198 O O . MET A 1 95 ? -10.278 -13.472 4.110 1.00 0.00 95 MET A O 17
ATOM 25212 N N . ASP A 1 96 ? -9.295 -12.998 2.141 1.00 0.00 96 ASP A N 17
ATOM 25213 C CA . ASP A 1 96 ? -8.251 -12.168 2.732 1.00 0.00 96 ASP A CA 17
ATOM 25214 C C . ASP A 1 96 ? -8.850 -11.087 3.627 1.00 0.00 96 ASP A C 17
ATOM 25215 O O . ASP A 1 96 ? -10.068 -11.000 3.783 1.00 0.00 96 ASP A O 17
ATOM 25224 N N . LEU A 1 97 ? -7.986 -10.266 4.216 1.00 0.00 97 LEU A N 17
ATOM 25225 C CA . LEU A 1 97 ? -8.431 -9.193 5.097 1.00 0.00 97 LEU A CA 17
ATOM 25226 C C . LEU A 1 97 ? -8.155 -7.826 4.477 1.00 0.00 97 LEU A C 17
ATOM 25227 O O . LEU A 1 97 ? -7.209 -7.138 4.860 1.00 0.00 97 LEU A O 17
ATOM 25243 N N . LEU A 1 98 ? -8.990 -7.438 3.520 1.00 0.00 98 LEU A N 17
ATOM 25244 C CA . LEU A 1 98 ? -8.840 -6.150 2.849 1.00 0.00 98 LEU A CA 17
ATOM 25245 C C . LEU A 1 98 ? -9.293 -5.003 3.752 1.00 0.00 98 LEU A C 17
ATOM 25246 O O . LEU A 1 98 ? -9.068 -3.833 3.441 1.00 0.00 98 LEU A O 17
ATOM 25262 N N . LYS A 1 99 ? -9.933 -5.344 4.869 1.00 0.00 99 LYS A N 17
ATOM 25263 C CA . LYS A 1 99 ? -10.417 -4.343 5.813 1.00 0.00 99 LYS A CA 17
ATOM 25264 C C . LYS A 1 99 ? -9.289 -3.424 6.277 1.00 0.00 99 LYS A C 17
ATOM 25265 O O . LYS A 1 99 ? -9.535 -2.303 6.719 1.00 0.00 99 LYS A O 17
ATOM 25284 N N . GLN A 1 100 ? -8.053 -3.905 6.180 1.00 0.00 100 GLN A N 17
ATOM 25285 C CA . GLN A 1 100 ? -6.896 -3.122 6.597 1.00 0.00 100 GLN A CA 17
ATOM 25286 C C . GLN A 1 100 ? -6.549 -2.068 5.552 1.00 0.00 100 GLN A C 17
ATOM 25287 O O . GLN A 1 100 ? -6.408 -0.887 5.866 1.00 0.00 100 GLN A O 17
ATOM 25301 N N . ALA A 1 101 ? -6.410 -2.505 4.309 1.00 0.00 101 ALA A N 17
ATOM 25302 C CA . ALA A 1 101 ? -6.075 -1.607 3.212 1.00 0.00 101 ALA A CA 17
ATOM 25303 C C . ALA A 1 101 ? -7.066 -0.448 3.114 1.00 0.00 101 ALA A C 17
ATOM 25304 O O . ALA A 1 101 ? -6.678 0.693 2.856 1.00 0.00 101 ALA A O 17
ATOM 25311 N N . LEU A 1 102 ? -8.347 -0.748 3.308 1.00 0.00 102 LEU A N 17
ATOM 25312 C CA . LEU A 1 102 ? -9.388 0.271 3.228 1.00 0.00 102 LEU A CA 17
ATOM 25313 C C . LEU A 1 102 ? -9.413 1.154 4.473 1.00 0.00 102 LEU A C 17
ATOM 25314 O O . LEU A 1 102 ? -9.621 2.361 4.373 1.00 0.00 102 LEU A O 17
ATOM 25330 N N . LEU A 1 103 ? -9.212 0.561 5.643 1.00 0.00 103 LEU A N 17
ATOM 25331 C CA . LEU A 1 103 ? -9.224 1.324 6.888 1.00 0.00 103 LEU A CA 17
ATOM 25332 C C . LEU A 1 103 ? -7.991 2.223 6.992 1.00 0.00 103 LEU A C 17
ATOM 25333 O O . LEU A 1 103 ? -8.004 3.218 7.718 1.00 0.00 103 LEU A O 17
ATOM 25349 N N . ILE A 1 104 ? -6.942 1.879 6.261 1.00 0.00 104 ILE A N 17
ATOM 25350 C CA . ILE A 1 104 ? -5.714 2.666 6.276 1.00 0.00 104 ILE A CA 17
ATOM 25351 C C . ILE A 1 104 ? -5.821 3.867 5.339 1.00 0.00 104 ILE A C 17
ATOM 25352 O O . ILE A 1 104 ? -5.408 4.971 5.688 1.00 0.00 104 ILE A O 17
ATOM 25368 N N . LEU A 1 105 ? -6.369 3.638 4.151 1.00 0.00 105 LEU A N 17
ATOM 25369 C CA . LEU A 1 105 ? -6.529 4.715 3.173 1.00 0.00 105 LEU A CA 17
ATOM 25370 C C . LEU A 1 105 ? -7.601 5.700 3.614 1.00 0.00 105 LEU A C 17
ATOM 25371 O O . LEU A 1 105 ? -7.539 6.882 3.284 1.00 0.00 105 LEU A O 17
ATOM 25387 N N . HIS A 1 106 ? -8.581 5.206 4.365 1.00 0.00 106 HIS A N 17
ATOM 25388 C CA . HIS A 1 106 ? -9.668 6.051 4.852 1.00 0.00 106 HIS A CA 17
ATOM 25389 C C . HIS A 1 106 ? -9.201 6.925 6.012 1.00 0.00 106 HIS A C 17
ATOM 25390 O O . HIS A 1 106 ? -9.375 8.142 5.997 1.00 0.00 106 HIS A O 17
ATOM 25405 N N . ASN A 1 107 ? -8.604 6.293 7.016 1.00 0.00 107 ASN A N 17
ATOM 25406 C CA . ASN A 1 107 ? -8.107 7.009 8.185 1.00 0.00 107 ASN A CA 17
ATOM 25407 C C . ASN A 1 107 ? -7.091 8.072 7.780 1.00 0.00 107 ASN A C 17
ATOM 25408 O O . ASN A 1 107 ? -7.039 9.152 8.362 1.00 0.00 107 ASN A O 17
ATOM 25419 N N . ASP A 1 108 ? -6.274 7.748 6.778 1.00 0.00 108 ASP A N 17
ATOM 25420 C CA . ASP A 1 108 ? -5.259 8.676 6.292 1.00 0.00 108 ASP A CA 17
ATOM 25421 C C . ASP A 1 108 ? -5.899 9.853 5.569 1.00 0.00 108 ASP A C 17
ATOM 25422 O O . ASP A 1 108 ? -5.394 10.966 5.609 1.00 0.00 108 ASP A O 17
ATOM 25431 N N . LEU A 1 109 ? -7.022 9.593 4.905 1.00 0.00 109 LEU A N 17
ATOM 25432 C CA . LEU A 1 109 ? -7.735 10.631 4.172 1.00 0.00 109 LEU A CA 17
ATOM 25433 C C . LEU A 1 109 ? -8.555 11.503 5.121 1.00 0.00 109 LEU A C 17
ATOM 25434 O O . LEU A 1 109 ? -8.717 12.705 4.898 1.00 0.00 109 LEU A O 17
ATOM 25450 N N . HIS A 1 110 ? -9.071 10.889 6.181 1.00 0.00 110 HIS A N 17
ATOM 25451 C CA . HIS A 1 110 ? -9.875 11.608 7.164 1.00 0.00 110 HIS A CA 17
ATOM 25452 C C . HIS A 1 110 ? -9.017 12.600 7.944 1.00 0.00 110 HIS A C 17
ATOM 25453 O O . HIS A 1 110 ? -9.502 13.648 8.365 1.00 0.00 110 HIS A O 17
ATOM 25468 N N . GLU A 1 111 ? -7.746 12.254 8.131 1.00 0.00 111 GLU A N 17
ATOM 25469 C CA . GLU A 1 111 ? -6.823 13.113 8.861 1.00 0.00 111 GLU A CA 17
ATOM 25470 C C . GLU A 1 111 ? -6.452 14.345 8.033 1.00 0.00 111 GLU A C 17
ATOM 25471 O O . GLU A 1 111 ? -6.771 15.472 8.402 1.00 0.00 111 GLU A O 17
ATOM 25483 N N . TYR A 1 112 ? -5.782 14.106 6.909 1.00 0.00 112 TYR A N 17
ATOM 25484 C CA . TYR A 1 112 ? -5.369 15.194 6.027 1.00 0.00 112 TYR A CA 17
ATOM 25485 C C . TYR A 1 112 ? -4.650 14.643 4.797 1.00 0.00 112 TYR A C 17
ATOM 25486 O O . TYR A 1 112 ? -5.024 14.955 3.664 1.00 0.00 112 TYR A O 17
ATOM 25504 N N . VAL A 1 113 ? -3.617 13.831 5.033 1.00 0.00 113 VAL A N 17
ATOM 25505 C CA . VAL A 1 113 ? -2.846 13.233 3.950 1.00 0.00 113 VAL A CA 17
ATOM 25506 C C . VAL A 1 113 ? -2.541 14.248 2.845 1.00 0.00 113 VAL A C 17
ATOM 25507 O O . VAL A 1 113 ? -2.790 13.988 1.664 1.00 0.00 113 VAL A O 17
ATOM 25520 N N . GLU A 1 114 ? -2.004 15.393 3.236 1.00 0.00 114 GLU A N 17
ATOM 25521 C CA . GLU A 1 114 ? -1.667 16.445 2.283 1.00 0.00 114 GLU A CA 17
ATOM 25522 C C . GLU A 1 114 ? -0.168 16.452 1.994 1.00 0.00 114 GLU A C 17
ATOM 25523 O O . GLU A 1 114 ? 0.605 17.076 2.719 1.00 0.00 114 GLU A O 17
ATOM 25535 N N . THR A 1 26 ? -7.218 -15.322 -9.582 1.00 0.00 26 THR A N 18
ATOM 25536 C CA . THR A 1 26 ? -8.221 -15.968 -8.742 1.00 0.00 26 THR A CA 18
ATOM 25537 C C . THR A 1 26 ? -9.120 -14.931 -8.077 1.00 0.00 26 THR A C 18
ATOM 25538 O O . THR A 1 26 ? -10.321 -14.876 -8.340 1.00 0.00 26 THR A O 18
ATOM 25549 N N . SER A 1 27 ? -8.528 -14.107 -7.218 1.00 0.00 27 SER A N 18
ATOM 25550 C CA . SER A 1 27 ? -9.275 -13.070 -6.517 1.00 0.00 27 SER A CA 18
ATOM 25551 C C . SER A 1 27 ? -8.508 -11.752 -6.525 1.00 0.00 27 SER A C 18
ATOM 25552 O O . SER A 1 27 ? -7.842 -11.401 -5.551 1.00 0.00 27 SER A O 18
ATOM 25559 N N . LYS A 1 28 ? -8.605 -11.026 -7.632 1.00 0.00 28 LYS A N 18
ATOM 25560 C CA . LYS A 1 28 ? -7.918 -9.747 -7.769 1.00 0.00 28 LYS A CA 18
ATOM 25561 C C . LYS A 1 28 ? -8.742 -8.620 -7.158 1.00 0.00 28 LYS A C 18
ATOM 25562 O O . LYS A 1 28 ? -9.852 -8.335 -7.608 1.00 0.00 28 LYS A O 18
ATOM 25581 N N . GLN A 1 29 ? -8.189 -7.978 -6.133 1.00 0.00 29 GLN A N 18
ATOM 25582 C CA . GLN A 1 29 ? -8.873 -6.876 -5.465 1.00 0.00 29 GLN A CA 18
ATOM 25583 C C . GLN A 1 29 ? -8.063 -5.593 -5.578 1.00 0.00 29 GLN A C 18
ATOM 25584 O O . GLN A 1 29 ? -6.832 -5.617 -5.539 1.00 0.00 29 GLN A O 18
ATOM 25598 N N . GLU A 1 30 ? -8.760 -4.476 -5.734 1.00 0.00 30 GLU A N 18
ATOM 25599 C CA . GLU A 1 30 ? -8.105 -3.183 -5.870 1.00 0.00 30 GLU A CA 18
ATOM 25600 C C . GLU A 1 30 ? -8.746 -2.137 -4.961 1.00 0.00 30 GLU A C 18
ATOM 25601 O O . GLU A 1 30 ? -9.966 -1.981 -4.940 1.00 0.00 30 GLU A O 18
ATOM 25613 N N . LEU A 1 31 ? -7.910 -1.421 -4.216 1.00 0.00 31 LEU A N 18
ATOM 25614 C CA . LEU A 1 31 ? -8.389 -0.385 -3.309 1.00 0.00 31 LEU A CA 18
ATOM 25615 C C . LEU A 1 31 ? -8.174 0.999 -3.911 1.00 0.00 31 LEU A C 18
ATOM 25616 O O . LEU A 1 31 ? -7.156 1.254 -4.554 1.00 0.00 31 LEU A O 18
ATOM 25632 N N . ILE A 1 32 ? -9.139 1.888 -3.705 1.00 0.00 32 ILE A N 18
ATOM 25633 C CA . ILE A 1 32 ? -9.051 3.243 -4.234 1.00 0.00 32 ILE A CA 18
ATOM 25634 C C . ILE A 1 32 ? -8.543 4.218 -3.178 1.00 0.00 32 ILE A C 18
ATOM 25635 O O . ILE A 1 32 ? -9.114 4.328 -2.094 1.00 0.00 32 ILE A O 18
ATOM 25651 N N . LEU A 1 33 ? -7.466 4.925 -3.505 1.00 0.00 33 LEU A N 18
ATOM 25652 C CA . LEU A 1 33 ? -6.878 5.895 -2.589 1.00 0.00 33 LEU A CA 18
ATOM 25653 C C . LEU A 1 33 ? -6.922 7.293 -3.182 1.00 0.00 33 LEU A C 18
ATOM 25654 O O . LEU A 1 33 ? -7.077 7.463 -4.395 1.00 0.00 33 LEU A O 18
ATOM 25670 N N . VAL A 1 34 ? -6.789 8.300 -2.326 1.00 0.00 34 VAL A N 18
ATOM 25671 C CA . VAL A 1 34 ? -6.819 9.691 -2.771 1.00 0.00 34 VAL A CA 18
ATOM 25672 C C . VAL A 1 34 ? -6.033 10.586 -1.824 1.00 0.00 34 VAL A C 18
ATOM 25673 O O . VAL A 1 34 ? -6.344 10.682 -0.637 1.00 0.00 34 VAL A O 18
ATOM 25686 N N . LEU A 1 35 ? -5.007 11.227 -2.361 1.00 0.00 35 LEU A N 18
ATOM 25687 C CA . LEU A 1 35 ? -4.156 12.105 -1.583 1.00 0.00 35 LEU A CA 18
ATOM 25688 C C . LEU A 1 35 ? -4.270 13.548 -2.079 1.00 0.00 35 LEU A C 18
ATOM 25689 O O . LEU A 1 35 ? -3.499 13.983 -2.934 1.00 0.00 35 LEU A O 18
ATOM 25705 N N . LYS A 1 36 ? -5.232 14.277 -1.534 1.00 0.00 36 LYS A N 18
ATOM 25706 C CA . LYS A 1 36 ? -5.449 15.674 -1.923 1.00 0.00 36 LYS A CA 18
ATOM 25707 C C . LYS A 1 36 ? -5.736 16.535 -0.706 1.00 0.00 36 LYS A C 18
ATOM 25708 O O . LYS A 1 36 ? -6.061 16.033 0.369 1.00 0.00 36 LYS A O 18
ATOM 25727 N N . GLY A 1 37 ? -5.608 17.847 -0.874 1.00 0.00 37 GLY A N 18
ATOM 25728 C CA . GLY A 1 37 ? -5.859 18.763 0.219 1.00 0.00 37 GLY A CA 18
ATOM 25729 C C . GLY A 1 37 ? -4.577 19.307 0.832 1.00 0.00 37 GLY A C 18
ATOM 25730 O O . GLY A 1 37 ? -4.471 20.501 1.110 1.00 0.00 37 GLY A O 18
ATOM 25734 N N . GLU A 1 38 ? -3.611 18.422 1.030 1.00 0.00 38 GLU A N 18
ATOM 25735 C CA . GLU A 1 38 ? -2.330 18.813 1.610 1.00 0.00 38 GLU A CA 18
ATOM 25736 C C . GLU A 1 38 ? -1.300 19.090 0.526 1.00 0.00 38 GLU A C 18
ATOM 25737 O O . GLU A 1 38 ? -1.014 18.219 -0.301 1.00 0.00 38 GLU A O 18
ATOM 25749 N N . LEU A 1 39 ? -0.752 20.296 0.525 1.00 0.00 39 LEU A N 18
ATOM 25750 C CA . LEU A 1 39 ? 0.255 20.681 -0.461 1.00 0.00 39 LEU A CA 18
ATOM 25751 C C . LEU A 1 39 ? 1.506 19.833 -0.324 1.00 0.00 39 LEU A C 18
ATOM 25752 O O . LEU A 1 39 ? 2.257 19.960 0.645 1.00 0.00 39 LEU A O 18
ATOM 25768 N N . ASP A 1 40 ? 1.730 18.952 -1.302 1.00 0.00 40 ASP A N 18
ATOM 25769 C CA . ASP A 1 40 ? 2.903 18.077 -1.294 1.00 0.00 40 ASP A CA 18
ATOM 25770 C C . ASP A 1 40 ? 3.243 17.615 -2.703 1.00 0.00 40 ASP A C 18
ATOM 25771 O O . ASP A 1 40 ? 2.528 17.924 -3.657 1.00 0.00 40 ASP A O 18
ATOM 25780 N N . LEU A 1 41 ? 4.353 16.888 -2.830 1.00 0.00 41 LEU A N 18
ATOM 25781 C CA . LEU A 1 41 ? 4.795 16.385 -4.126 1.00 0.00 41 LEU A CA 18
ATOM 25782 C C . LEU A 1 41 ? 5.133 14.895 -4.043 1.00 0.00 41 LEU A C 18
ATOM 25783 O O . LEU A 1 41 ? 4.531 14.074 -4.723 1.00 0.00 41 LEU A O 18
ATOM 25799 N N . HIS A 1 42 ? 6.110 14.570 -3.207 1.00 0.00 42 HIS A N 18
ATOM 25800 C CA . HIS A 1 42 ? 6.541 13.187 -3.039 1.00 0.00 42 HIS A CA 18
ATOM 25801 C C . HIS A 1 42 ? 5.390 12.323 -2.547 1.00 0.00 42 HIS A C 18
ATOM 25802 O O . HIS A 1 42 ? 5.194 11.199 -3.022 1.00 0.00 42 HIS A O 18
ATOM 25817 N N . SER A 1 43 ? 4.621 12.849 -1.592 1.00 0.00 43 SER A N 18
ATOM 25818 C CA . SER A 1 43 ? 3.487 12.128 -1.040 1.00 0.00 43 SER A CA 18
ATOM 25819 C C . SER A 1 43 ? 3.932 10.831 -0.370 1.00 0.00 43 SER A C 18
ATOM 25820 O O . SER A 1 43 ? 4.462 9.933 -1.013 1.00 0.00 43 SER A O 18
ATOM 25828 N N . LYS A 1 44 ? 3.717 10.749 0.941 1.00 0.00 44 LYS A N 18
ATOM 25829 C CA . LYS A 1 44 ? 4.094 9.565 1.705 1.00 0.00 44 LYS A CA 18
ATOM 25830 C C . LYS A 1 44 ? 3.082 8.438 1.529 1.00 0.00 44 LYS A C 18
ATOM 25831 O O . LYS A 1 44 ? 3.270 7.342 2.056 1.00 0.00 44 LYS A O 18
ATOM 25850 N N . ASN A 1 45 ? 2.005 8.706 0.785 1.00 0.00 45 ASN A N 18
ATOM 25851 C CA . ASN A 1 45 ? 0.972 7.711 0.555 1.00 0.00 45 ASN A CA 18
ATOM 25852 C C . ASN A 1 45 ? 1.568 6.429 -0.018 1.00 0.00 45 ASN A C 18
ATOM 25853 O O . ASN A 1 45 ? 1.243 5.329 0.427 1.00 0.00 45 ASN A O 18
ATOM 25864 N N . MET A 1 46 ? 2.437 6.577 -1.005 1.00 0.00 46 MET A N 18
ATOM 25865 C CA . MET A 1 46 ? 3.081 5.429 -1.638 1.00 0.00 46 MET A CA 18
ATOM 25866 C C . MET A 1 46 ? 3.835 4.598 -0.604 1.00 0.00 46 MET A C 18
ATOM 25867 O O . MET A 1 46 ? 3.731 3.371 -0.582 1.00 0.00 46 MET A O 18
ATOM 25881 N N . LYS A 1 47 ? 4.592 5.274 0.253 1.00 0.00 47 LYS A N 18
ATOM 25882 C CA . LYS A 1 47 ? 5.361 4.599 1.289 1.00 0.00 47 LYS A CA 18
ATOM 25883 C C . LYS A 1 47 ? 4.441 3.987 2.332 1.00 0.00 47 LYS A C 18
ATOM 25884 O O . LYS A 1 47 ? 4.818 3.046 3.030 1.00 0.00 47 LYS A O 18
ATOM 25903 N N . ASN A 1 48 ? 3.232 4.528 2.445 1.00 0.00 48 ASN A N 18
ATOM 25904 C CA . ASN A 1 48 ? 2.262 4.032 3.412 1.00 0.00 48 ASN A CA 18
ATOM 25905 C C . ASN A 1 48 ? 1.727 2.668 2.990 1.00 0.00 48 ASN A C 18
ATOM 25906 O O . ASN A 1 48 ? 1.576 1.766 3.815 1.00 0.00 48 ASN A O 18
ATOM 25917 N N . VAL A 1 49 ? 1.443 2.520 1.699 1.00 0.00 49 VAL A N 18
ATOM 25918 C CA . VAL A 1 49 ? 0.930 1.262 1.172 1.00 0.00 49 VAL A CA 18
ATOM 25919 C C . VAL A 1 49 ? 1.992 0.172 1.236 1.00 0.00 49 VAL A C 18
ATOM 25920 O O . VAL A 1 49 ? 1.738 -0.925 1.731 1.00 0.00 49 VAL A O 18
ATOM 25933 N N . ILE A 1 50 ? 3.184 0.481 0.735 1.00 0.00 50 ILE A N 18
ATOM 25934 C CA . ILE A 1 50 ? 4.282 -0.477 0.743 1.00 0.00 50 ILE A CA 18
ATOM 25935 C C . ILE A 1 50 ? 4.609 -0.912 2.168 1.00 0.00 50 ILE A C 18
ATOM 25936 O O . ILE A 1 50 ? 5.059 -2.034 2.398 1.00 0.00 50 ILE A O 18
ATOM 25952 N N . ASN A 1 51 ? 4.375 -0.016 3.122 1.00 0.00 51 ASN A N 18
ATOM 25953 C CA . ASN A 1 51 ? 4.637 -0.306 4.526 1.00 0.00 51 ASN A CA 18
ATOM 25954 C C . ASN A 1 51 ? 3.560 -1.220 5.097 1.00 0.00 51 ASN A C 18
ATOM 25955 O O . ASN A 1 51 ? 3.861 -2.211 5.761 1.00 0.00 51 ASN A O 18
ATOM 25966 N N . ASN A 1 52 ? 2.302 -0.883 4.828 1.00 0.00 52 ASN A N 18
ATOM 25967 C CA . ASN A 1 52 ? 1.179 -1.679 5.311 1.00 0.00 52 ASN A CA 18
ATOM 25968 C C . ASN A 1 52 ? 1.119 -3.016 4.583 1.00 0.00 52 ASN A C 18
ATOM 25969 O O . ASN A 1 52 ? 0.951 -4.066 5.202 1.00 0.00 52 ASN A O 18
ATOM 25980 N N . ALA A 1 53 ? 1.265 -2.968 3.263 1.00 0.00 53 ALA A N 18
ATOM 25981 C CA . ALA A 1 53 ? 1.236 -4.176 2.449 1.00 0.00 53 ALA A CA 18
ATOM 25982 C C . ALA A 1 53 ? 2.335 -5.142 2.876 1.00 0.00 53 ALA A C 18
ATOM 25983 O O . ALA A 1 53 ? 2.183 -6.360 2.767 1.00 0.00 53 ALA A O 18
ATOM 25990 N N . LYS A 1 54 ? 3.438 -4.590 3.373 1.00 0.00 54 LYS A N 18
ATOM 25991 C CA . LYS A 1 54 ? 4.562 -5.401 3.826 1.00 0.00 54 LYS A CA 18
ATOM 25992 C C . LYS A 1 54 ? 4.280 -5.985 5.205 1.00 0.00 54 LYS A C 18
ATOM 25993 O O . LYS A 1 54 ? 4.474 -7.177 5.437 1.00 0.00 54 LYS A O 18
ATOM 26012 N N . LYS A 1 55 ? 3.815 -5.135 6.116 1.00 0.00 55 LYS A N 18
ATOM 26013 C CA . LYS A 1 55 ? 3.499 -5.570 7.472 1.00 0.00 55 LYS A CA 18
ATOM 26014 C C . LYS A 1 55 ? 2.445 -6.671 7.446 1.00 0.00 55 LYS A C 18
ATOM 26015 O O . LYS A 1 55 ? 2.496 -7.615 8.234 1.00 0.00 55 LYS A O 18
ATOM 26034 N N . ASN A 1 56 ? 1.493 -6.544 6.527 1.00 0.00 56 ASN A N 18
ATOM 26035 C CA . ASN A 1 56 ? 0.428 -7.529 6.388 1.00 0.00 56 ASN A CA 18
ATOM 26036 C C . ASN A 1 56 ? 0.991 -8.862 5.909 1.00 0.00 56 ASN A C 18
ATOM 26037 O O . ASN A 1 56 ? 0.835 -9.885 6.575 1.00 0.00 56 ASN A O 18
ATOM 26048 N N . LEU A 1 57 ? 1.653 -8.837 4.751 1.00 0.00 57 LEU A N 18
ATOM 26049 C CA . LEU A 1 57 ? 2.252 -10.040 4.171 1.00 0.00 57 LEU A CA 18
ATOM 26050 C C . LEU A 1 57 ? 2.966 -10.863 5.237 1.00 0.00 57 LEU A C 18
ATOM 26051 O O . LEU A 1 57 ? 2.685 -12.050 5.422 1.00 0.00 57 LEU A O 18
ATOM 26067 N N . GLU A 1 58 ? 3.893 -10.218 5.932 1.00 0.00 58 GLU A N 18
ATOM 26068 C CA . GLU A 1 58 ? 4.659 -10.876 6.982 1.00 0.00 58 GLU A CA 18
ATOM 26069 C C . GLU A 1 58 ? 3.741 -11.496 8.026 1.00 0.00 58 GLU A C 18
ATOM 26070 O O . GLU A 1 58 ? 4.021 -12.569 8.551 1.00 0.00 58 GLU A O 18
ATOM 26082 N N . LYS A 1 59 ? 2.641 -10.820 8.322 1.00 0.00 59 LYS A N 18
ATOM 26083 C CA . LYS A 1 59 ? 1.689 -11.318 9.305 1.00 0.00 59 LYS A CA 18
ATOM 26084 C C . LYS A 1 59 ? 1.121 -12.671 8.884 1.00 0.00 59 LYS A C 18
ATOM 26085 O O . LYS A 1 59 ? 0.699 -13.465 9.724 1.00 0.00 59 LYS A O 18
ATOM 26104 N N . TYR A 1 60 ? 1.105 -12.929 7.578 1.00 0.00 60 TYR A N 18
ATOM 26105 C CA . TYR A 1 60 ? 0.572 -14.182 7.054 1.00 0.00 60 TYR A CA 18
ATOM 26106 C C . TYR A 1 60 ? 1.590 -15.317 7.122 1.00 0.00 60 TYR A C 18
ATOM 26107 O O . TYR A 1 60 ? 1.285 -16.400 7.621 1.00 0.00 60 TYR A O 18
ATOM 26125 N N . PHE A 1 61 ? 2.792 -15.084 6.601 1.00 0.00 61 PHE A N 18
ATOM 26126 C CA . PHE A 1 61 ? 3.820 -16.125 6.601 1.00 0.00 61 PHE A CA 18
ATOM 26127 C C . PHE A 1 61 ? 4.634 -16.122 7.891 1.00 0.00 61 PHE A C 18
ATOM 26128 O O . PHE A 1 61 ? 5.131 -17.162 8.320 1.00 0.00 61 PHE A O 18
ATOM 26145 N N . LYS A 1 62 ? 4.782 -14.957 8.500 1.00 0.00 62 LYS A N 18
ATOM 26146 C CA . LYS A 1 62 ? 5.550 -14.840 9.735 1.00 0.00 62 LYS A CA 18
ATOM 26147 C C . LYS A 1 62 ? 4.684 -15.099 10.967 1.00 0.00 62 LYS A C 18
ATOM 26148 O O . LYS A 1 62 ? 5.152 -15.678 11.948 1.00 0.00 62 LYS A O 18
ATOM 26167 N N . GLU A 1 63 ? 3.428 -14.663 10.922 1.00 0.00 63 GLU A N 18
ATOM 26168 C CA . GLU A 1 63 ? 2.523 -14.851 12.052 1.00 0.00 63 GLU A CA 18
ATOM 26169 C C . GLU A 1 63 ? 1.635 -16.077 11.862 1.00 0.00 63 GLU A C 18
ATOM 26170 O O . GLU A 1 63 ? 1.208 -16.699 12.834 1.00 0.00 63 GLU A O 18
ATOM 26182 N N . HIS A 1 64 ? 1.356 -16.422 10.608 1.00 0.00 64 HIS A N 18
ATOM 26183 C CA . HIS A 1 64 ? 0.511 -17.575 10.310 1.00 0.00 64 HIS A CA 18
ATOM 26184 C C . HIS A 1 64 ? 1.302 -18.694 9.636 1.00 0.00 64 HIS A C 18
ATOM 26185 O O . HIS A 1 64 ? 0.725 -19.672 9.163 1.00 0.00 64 HIS A O 18
ATOM 26200 N N . PHE A 1 65 ? 2.623 -18.547 9.607 1.00 0.00 65 PHE A N 18
ATOM 26201 C CA . PHE A 1 65 ? 3.501 -19.548 9.001 1.00 0.00 65 PHE A CA 18
ATOM 26202 C C . PHE A 1 65 ? 2.975 -20.009 7.642 1.00 0.00 65 PHE A C 18
ATOM 26203 O O . PHE A 1 65 ? 2.097 -20.869 7.562 1.00 0.00 65 PHE A O 18
ATOM 26220 N N . LYS A 1 66 ? 3.522 -19.433 6.575 1.00 0.00 66 LYS A N 18
ATOM 26221 C CA . LYS A 1 66 ? 3.112 -19.781 5.218 1.00 0.00 66 LYS A CA 18
ATOM 26222 C C . LYS A 1 66 ? 1.644 -19.433 4.984 1.00 0.00 66 LYS A C 18
ATOM 26223 O O . LYS A 1 66 ? 0.795 -19.669 5.844 1.00 0.00 66 LYS A O 18
ATOM 26242 N N . GLU A 1 67 ? 1.352 -18.870 3.816 1.00 0.00 67 GLU A N 18
ATOM 26243 C CA . GLU A 1 67 ? -0.014 -18.490 3.471 1.00 0.00 67 GLU A CA 18
ATOM 26244 C C . GLU A 1 67 ? -0.150 -18.241 1.972 1.00 0.00 67 GLU A C 18
ATOM 26245 O O . GLU A 1 67 ? 0.843 -18.220 1.244 1.00 0.00 67 GLU A O 18
ATOM 26257 N N . PHE A 1 68 ? -1.384 -18.054 1.517 1.00 0.00 68 PHE A N 18
ATOM 26258 C CA . PHE A 1 68 ? -1.652 -17.807 0.105 1.00 0.00 68 PHE A CA 18
ATOM 26259 C C . PHE A 1 68 ? -2.280 -16.432 -0.099 1.00 0.00 68 PHE A C 18
ATOM 26260 O O . PHE A 1 68 ? -3.501 -16.283 -0.037 1.00 0.00 68 PHE A O 18
ATOM 26277 N N . ASP A 1 69 ? -1.442 -15.430 -0.344 1.00 0.00 69 ASP A N 18
ATOM 26278 C CA . ASP A 1 69 ? -1.920 -14.068 -0.559 1.00 0.00 69 ASP A CA 18
ATOM 26279 C C . ASP A 1 69 ? -0.762 -13.116 -0.845 1.00 0.00 69 ASP A C 18
ATOM 26280 O O . ASP A 1 69 ? 0.344 -13.298 -0.337 1.00 0.00 69 ASP A O 18
ATOM 26289 N N . LYS A 1 70 ? -1.028 -12.100 -1.659 1.00 0.00 70 LYS A N 18
ATOM 26290 C CA . LYS A 1 70 ? -0.012 -11.114 -2.016 1.00 0.00 70 LYS A CA 18
ATOM 26291 C C . LYS A 1 70 ? -0.627 -9.722 -2.122 1.00 0.00 70 LYS A C 18
ATOM 26292 O O . LYS A 1 70 ? -1.839 -9.579 -2.290 1.00 0.00 70 LYS A O 18
ATOM 26311 N N . ILE A 1 71 ? 0.209 -8.693 -2.021 1.00 0.00 71 ILE A N 18
ATOM 26312 C CA . ILE A 1 71 ? -0.272 -7.320 -2.107 1.00 0.00 71 ILE A CA 18
ATOM 26313 C C . ILE A 1 71 ? 0.614 -6.464 -2.998 1.00 0.00 71 ILE A C 18
ATOM 26314 O O . ILE A 1 71 ? 1.842 -6.521 -2.924 1.00 0.00 71 ILE A O 18
ATOM 26330 N N . SER A 1 72 ? -0.030 -5.668 -3.836 1.00 0.00 72 SER A N 18
ATOM 26331 C CA . SER A 1 72 ? 0.665 -4.779 -4.755 1.00 0.00 72 SER A CA 18
ATOM 26332 C C . SER A 1 72 ? -0.032 -3.424 -4.803 1.00 0.00 72 SER A C 18
ATOM 26333 O O . SER A 1 72 ? -1.147 -3.277 -4.302 1.00 0.00 72 SER A O 18
ATOM 26341 N N . TYR A 1 73 ? 0.614 -2.436 -5.403 1.00 0.00 73 TYR A N 18
ATOM 26342 C CA . TYR A 1 73 ? 0.028 -1.105 -5.501 1.00 0.00 73 TYR A CA 18
ATOM 26343 C C . TYR A 1 73 ? 0.680 -0.282 -6.613 1.00 0.00 73 TYR A C 18
ATOM 26344 O O . TYR A 1 73 ? 1.791 -0.571 -7.043 1.00 0.00 73 TYR A O 18
ATOM 26362 N N . ASP A 1 74 ? -0.037 0.745 -7.060 1.00 0.00 74 ASP A N 18
ATOM 26363 C CA . ASP A 1 74 ? 0.463 1.620 -8.119 1.00 0.00 74 ASP A CA 18
ATOM 26364 C C . ASP A 1 74 ? -0.127 3.021 -7.975 1.00 0.00 74 ASP A C 18
ATOM 26365 O O . ASP A 1 74 ? -1.205 3.200 -7.414 1.00 0.00 74 ASP A O 18
ATOM 26374 N N . ILE A 1 75 ? 0.596 4.012 -8.490 1.00 0.00 75 ILE A N 18
ATOM 26375 C CA . ILE A 1 75 ? 0.151 5.400 -8.423 1.00 0.00 75 ILE A CA 18
ATOM 26376 C C . ILE A 1 75 ? -0.398 5.870 -9.762 1.00 0.00 75 ILE A C 18
ATOM 26377 O O . ILE A 1 75 ? 0.251 5.702 -10.800 1.00 0.00 75 ILE A O 18
ATOM 26393 N N . SER A 1 76 ? -1.583 6.466 -9.742 1.00 0.00 76 SER A N 18
ATOM 26394 C CA . SER A 1 76 ? -2.212 6.964 -10.958 1.00 0.00 76 SER A CA 18
ATOM 26395 C C . SER A 1 76 ? -1.889 8.435 -11.164 1.00 0.00 76 SER A C 18
ATOM 26396 O O . SER A 1 76 ? -2.416 9.306 -10.466 1.00 0.00 76 SER A O 18
ATOM 26404 N N . THR A 1 77 ? -1.024 8.715 -12.134 1.00 0.00 77 THR A N 18
ATOM 26405 C CA . THR A 1 77 ? -0.633 10.094 -12.442 1.00 0.00 77 THR A CA 18
ATOM 26406 C C . THR A 1 77 ? 0.124 10.710 -11.267 1.00 0.00 77 THR A C 18
ATOM 26407 O O . THR A 1 77 ? -0.204 10.477 -10.112 1.00 0.00 77 THR A O 18
ATOM 26418 N N . PRO A 1 78 ? 1.168 11.518 -11.559 1.00 0.00 78 PRO A N 18
ATOM 26419 C CA . PRO A 1 78 ? 1.973 12.167 -10.519 1.00 0.00 78 PRO A CA 18
ATOM 26420 C C . PRO A 1 78 ? 1.115 12.956 -9.526 1.00 0.00 78 PRO A C 18
ATOM 26421 O O . PRO A 1 78 ? 1.523 13.176 -8.390 1.00 0.00 78 PRO A O 18
ATOM 26432 N N . ILE A 1 79 ? -0.066 13.384 -9.973 1.00 0.00 79 ILE A N 18
ATOM 26433 C CA . ILE A 1 79 ? -0.963 14.141 -9.129 1.00 0.00 79 ILE A CA 18
ATOM 26434 C C . ILE A 1 79 ? -2.400 14.050 -9.639 1.00 0.00 79 ILE A C 18
ATOM 26435 O O . ILE A 1 79 ? -2.880 14.947 -10.339 1.00 0.00 79 ILE A O 18
ATOM 26451 N N . ASN A 1 80 ? -3.082 12.969 -9.287 1.00 0.00 80 ASN A N 18
ATOM 26452 C CA . ASN A 1 80 ? -4.463 12.760 -9.704 1.00 0.00 80 ASN A CA 18
ATOM 26453 C C . ASN A 1 80 ? -5.185 11.793 -8.760 1.00 0.00 80 ASN A C 18
ATOM 26454 O O . ASN A 1 80 ? -5.892 12.224 -7.851 1.00 0.00 80 ASN A O 18
ATOM 26465 N N . PHE A 1 81 ? -5.003 10.499 -8.989 1.00 0.00 81 PHE A N 18
ATOM 26466 C CA . PHE A 1 81 ? -5.641 9.486 -8.156 1.00 0.00 81 PHE A CA 18
ATOM 26467 C C . PHE A 1 81 ? -4.670 8.355 -7.809 1.00 0.00 81 PHE A C 18
ATOM 26468 O O . PHE A 1 81 ? -3.579 8.280 -8.376 1.00 0.00 81 PHE A O 18
ATOM 26485 N N . LEU A 1 82 ? -5.075 7.496 -6.895 1.00 0.00 82 LEU A N 18
ATOM 26486 C CA . LEU A 1 82 ? -4.249 6.373 -6.479 1.00 0.00 82 LEU A CA 18
ATOM 26487 C C . LEU A 1 82 ? -4.965 5.053 -6.746 1.00 0.00 82 LEU A C 18
ATOM 26488 O O . LEU A 1 82 ? -6.144 4.902 -6.425 1.00 0.00 82 LEU A O 18
ATOM 26504 N N . CYS A 1 83 ? -4.250 4.103 -7.341 1.00 0.00 83 CYS A N 18
ATOM 26505 C CA . CYS A 1 83 ? -4.829 2.801 -7.656 1.00 0.00 83 CYS A CA 18
ATOM 26506 C C . CYS A 1 83 ? -4.056 1.669 -6.984 1.00 0.00 83 CYS A C 18
ATOM 26507 O O . CYS A 1 83 ? -2.907 1.395 -7.329 1.00 0.00 83 CYS A O 18
ATOM 26515 N N . ILE A 1 84 ? -4.705 1.009 -6.030 1.00 0.00 84 ILE A N 18
ATOM 26516 C CA . ILE A 1 84 ? -4.094 -0.103 -5.311 1.00 0.00 84 ILE A CA 18
ATOM 26517 C C . ILE A 1 84 ? -4.546 -1.435 -5.905 1.00 0.00 84 ILE A C 18
ATOM 26518 O O . ILE A 1 84 ? -5.729 -1.630 -6.179 1.00 0.00 84 ILE A O 18
ATOM 26534 N N . PHE A 1 85 ? -3.600 -2.346 -6.105 1.00 0.00 85 PHE A N 18
ATOM 26535 C CA . PHE A 1 85 ? -3.909 -3.653 -6.671 1.00 0.00 85 PHE A CA 18
ATOM 26536 C C . PHE A 1 85 ? -3.371 -4.776 -5.791 1.00 0.00 85 PHE A C 18
ATOM 26537 O O . PHE A 1 85 ? -2.239 -5.224 -5.964 1.00 0.00 85 PHE A O 18
ATOM 26554 N N . ILE A 1 86 ? -4.195 -5.228 -4.849 1.00 0.00 86 ILE A N 18
ATOM 26555 C CA . ILE A 1 86 ? -3.806 -6.306 -3.941 1.00 0.00 86 ILE A CA 18
ATOM 26556 C C . ILE A 1 86 ? -4.222 -7.671 -4.503 1.00 0.00 86 ILE A C 18
ATOM 26557 O O . ILE A 1 86 ? -5.405 -8.012 -4.503 1.00 0.00 86 ILE A O 18
ATOM 26573 N N . PRO A 1 87 ? -3.255 -8.471 -4.996 1.00 0.00 87 PRO A N 18
ATOM 26574 C CA . PRO A 1 87 ? -3.528 -9.790 -5.563 1.00 0.00 87 PRO A CA 18
ATOM 26575 C C . PRO A 1 87 ? -3.652 -10.869 -4.494 1.00 0.00 87 PRO A C 18
ATOM 26576 O O . PRO A 1 87 ? -2.669 -11.227 -3.844 1.00 0.00 87 PRO A O 18
ATOM 26587 N N . THR A 1 88 ? -4.860 -11.388 -4.317 1.00 0.00 88 THR A N 18
ATOM 26588 C CA . THR A 1 88 ? -5.102 -12.428 -3.324 1.00 0.00 88 THR A CA 18
ATOM 26589 C C . THR A 1 88 ? -5.852 -13.607 -3.934 1.00 0.00 88 THR A C 18
ATOM 26590 O O . THR A 1 88 ? -6.677 -13.436 -4.831 1.00 0.00 88 THR A O 18
ATOM 26601 N N . LEU A 1 89 ? -5.560 -14.806 -3.440 1.00 0.00 89 LEU A N 18
ATOM 26602 C CA . LEU A 1 89 ? -6.208 -16.016 -3.936 1.00 0.00 89 LEU A CA 18
ATOM 26603 C C . LEU A 1 89 ? -7.117 -16.619 -2.871 1.00 0.00 89 LEU A C 18
ATOM 26604 O O . LEU A 1 89 ? -6.705 -17.501 -2.118 1.00 0.00 89 LEU A O 18
ATOM 26620 N N . PHE A 1 90 ? -8.354 -16.135 -2.812 1.00 0.00 90 PHE A N 18
ATOM 26621 C CA . PHE A 1 90 ? -9.321 -16.624 -1.837 1.00 0.00 90 PHE A CA 18
ATOM 26622 C C . PHE A 1 90 ? -9.558 -18.124 -1.996 1.00 0.00 90 PHE A C 18
ATOM 26623 O O . PHE A 1 90 ? -10.490 -18.560 -2.671 1.00 0.00 90 PHE A O 18
ATOM 26640 N N . ASP A 1 91 ? -8.699 -18.907 -1.363 1.00 0.00 91 ASP A N 18
ATOM 26641 C CA . ASP A 1 91 ? -8.800 -20.362 -1.421 1.00 0.00 91 ASP A CA 18
ATOM 26642 C C . ASP A 1 91 ? -8.356 -20.994 -0.106 1.00 0.00 91 ASP A C 18
ATOM 26643 O O . ASP A 1 91 ? -7.949 -22.156 -0.072 1.00 0.00 91 ASP A O 18
ATOM 26652 N N . MET A 1 92 ? -8.442 -20.227 0.977 1.00 0.00 92 MET A N 18
ATOM 26653 C CA . MET A 1 92 ? -8.050 -20.718 2.293 1.00 0.00 92 MET A CA 18
ATOM 26654 C C . MET A 1 92 ? -8.767 -19.946 3.396 1.00 0.00 92 MET A C 18
ATOM 26655 O O . MET A 1 92 ? -9.616 -20.495 4.099 1.00 0.00 92 MET A O 18
ATOM 26669 N N . ASN A 1 93 ? -8.426 -18.670 3.542 1.00 0.00 93 ASN A N 18
ATOM 26670 C CA . ASN A 1 93 ? -9.045 -17.827 4.557 1.00 0.00 93 ASN A CA 18
ATOM 26671 C C . ASN A 1 93 ? -10.504 -17.534 4.208 1.00 0.00 93 ASN A C 18
ATOM 26672 O O . ASN A 1 93 ? -11.270 -17.066 5.051 1.00 0.00 93 ASN A O 18
ATOM 26683 N N . ASN A 1 94 ? -10.881 -17.807 2.960 1.00 0.00 94 ASN A N 18
ATOM 26684 C CA . ASN A 1 94 ? -12.246 -17.567 2.503 1.00 0.00 94 ASN A CA 18
ATOM 26685 C C . ASN A 1 94 ? -12.638 -16.099 2.674 1.00 0.00 94 ASN A C 18
ATOM 26686 O O . ASN A 1 94 ? -13.821 -15.762 2.672 1.00 0.00 94 ASN A O 18
ATOM 26697 N N . MET A 1 95 ? -11.637 -15.230 2.820 1.00 0.00 95 MET A N 18
ATOM 26698 C CA . MET A 1 95 ? -11.871 -13.797 2.991 1.00 0.00 95 MET A CA 18
ATOM 26699 C C . MET A 1 95 ? -10.602 -13.096 3.466 1.00 0.00 95 MET A C 18
ATOM 26700 O O . MET A 1 95 ? -10.367 -12.964 4.668 1.00 0.00 95 MET A O 18
ATOM 26714 N N . ASP A 1 96 ? -9.785 -12.648 2.517 1.00 0.00 96 ASP A N 18
ATOM 26715 C CA . ASP A 1 96 ? -8.539 -11.962 2.842 1.00 0.00 96 ASP A CA 18
ATOM 26716 C C . ASP A 1 96 ? -8.791 -10.778 3.772 1.00 0.00 96 ASP A C 18
ATOM 26717 O O . ASP A 1 96 ? -9.822 -10.112 3.679 1.00 0.00 96 ASP A O 18
ATOM 26726 N N . LEU A 1 97 ? -7.844 -10.526 4.669 1.00 0.00 97 LEU A N 18
ATOM 26727 C CA . LEU A 1 97 ? -7.965 -9.424 5.618 1.00 0.00 97 LEU A CA 18
ATOM 26728 C C . LEU A 1 97 ? -7.738 -8.082 4.927 1.00 0.00 97 LEU A C 18
ATOM 26729 O O . LEU A 1 97 ? -6.746 -7.399 5.183 1.00 0.00 97 LEU A O 18
ATOM 26745 N N . LEU A 1 98 ? -8.664 -7.711 4.050 1.00 0.00 98 LEU A N 18
ATOM 26746 C CA . LEU A 1 98 ? -8.567 -6.450 3.322 1.00 0.00 98 LEU A CA 18
ATOM 26747 C C . LEU A 1 98 ? -9.067 -5.281 4.169 1.00 0.00 98 LEU A C 18
ATOM 26748 O O . LEU A 1 98 ? -8.857 -4.118 3.822 1.00 0.00 98 LEU A O 18
ATOM 26764 N N . LYS A 1 99 ? -9.729 -5.591 5.281 1.00 0.00 99 LYS A N 18
ATOM 26765 C CA . LYS A 1 99 ? -10.257 -4.563 6.172 1.00 0.00 99 LYS A CA 18
ATOM 26766 C C . LYS A 1 99 ? -9.156 -3.609 6.631 1.00 0.00 99 LYS A C 18
ATOM 26767 O O . LYS A 1 99 ? -9.432 -2.473 7.023 1.00 0.00 99 LYS A O 18
ATOM 26786 N N . GLN A 1 100 ? -7.909 -4.068 6.575 1.00 0.00 100 GLN A N 18
ATOM 26787 C CA . GLN A 1 100 ? -6.778 -3.246 6.982 1.00 0.00 100 GLN A CA 18
ATOM 26788 C C . GLN A 1 100 ? -6.469 -2.208 5.911 1.00 0.00 100 GLN A C 18
ATOM 26789 O O . GLN A 1 100 ? -6.510 -1.005 6.165 1.00 0.00 100 GLN A O 18
ATOM 26803 N N . ALA A 1 101 ? -6.176 -2.688 4.709 1.00 0.00 101 ALA A N 18
ATOM 26804 C CA . ALA A 1 101 ? -5.875 -1.814 3.584 1.00 0.00 101 ALA A CA 18
ATOM 26805 C C . ALA A 1 101 ? -6.984 -0.784 3.388 1.00 0.00 101 ALA A C 18
ATOM 26806 O O . ALA A 1 101 ? -6.720 0.397 3.154 1.00 0.00 101 ALA A O 18
ATOM 26813 N N . LEU A 1 102 ? -8.226 -1.244 3.496 1.00 0.00 102 LEU A N 18
ATOM 26814 C CA . LEU A 1 102 ? -9.383 -0.372 3.341 1.00 0.00 102 LEU A CA 18
ATOM 26815 C C . LEU A 1 102 ? -9.398 0.703 4.422 1.00 0.00 102 LEU A C 18
ATOM 26816 O O . LEU A 1 102 ? -9.871 1.816 4.198 1.00 0.00 102 LEU A O 18
ATOM 26832 N N . LEU A 1 103 ? -8.878 0.360 5.596 1.00 0.00 103 LEU A N 18
ATOM 26833 C CA . LEU A 1 103 ? -8.832 1.295 6.715 1.00 0.00 103 LEU A CA 18
ATOM 26834 C C . LEU A 1 103 ? -7.744 2.346 6.506 1.00 0.00 103 LEU A C 18
ATOM 26835 O O . LEU A 1 103 ? -7.941 3.524 6.804 1.00 0.00 103 LEU A O 18
ATOM 26851 N N . ILE A 1 104 ? -6.596 1.912 5.995 1.00 0.00 104 ILE A N 18
ATOM 26852 C CA . ILE A 1 104 ? -5.478 2.817 5.751 1.00 0.00 104 ILE A CA 18
ATOM 26853 C C . ILE A 1 104 ? -5.879 3.947 4.806 1.00 0.00 104 ILE A C 18
ATOM 26854 O O . ILE A 1 104 ? -5.681 5.122 5.112 1.00 0.00 104 ILE A O 18
ATOM 26870 N N . LEU A 1 105 ? -6.441 3.585 3.656 1.00 0.00 105 LEU A N 18
ATOM 26871 C CA . LEU A 1 105 ? -6.862 4.577 2.673 1.00 0.00 105 LEU A CA 18
ATOM 26872 C C . LEU A 1 105 ? -7.962 5.473 3.237 1.00 0.00 105 LEU A C 18
ATOM 26873 O O . LEU A 1 105 ? -7.944 6.691 3.044 1.00 0.00 105 LEU A O 18
ATOM 26889 N N . HIS A 1 106 ? -8.916 4.867 3.937 1.00 0.00 106 HIS A N 18
ATOM 26890 C CA . HIS A 1 106 ? -10.020 5.617 4.527 1.00 0.00 106 HIS A CA 18
ATOM 26891 C C . HIS A 1 106 ? -9.508 6.598 5.577 1.00 0.00 106 HIS A C 18
ATOM 26892 O O . HIS A 1 106 ? -9.909 7.754 5.606 1.00 0.00 106 HIS A O 18
ATOM 26907 N N . ASN A 1 107 ? -8.616 6.123 6.440 1.00 0.00 107 ASN A N 18
ATOM 26908 C CA . ASN A 1 107 ? -8.049 6.959 7.492 1.00 0.00 107 ASN A CA 18
ATOM 26909 C C . ASN A 1 107 ? -7.348 8.174 6.896 1.00 0.00 107 ASN A C 18
ATOM 26910 O O . ASN A 1 107 ? -7.278 9.232 7.528 1.00 0.00 107 ASN A O 18
ATOM 26921 N N . ASP A 1 108 ? -6.826 8.023 5.686 1.00 0.00 108 ASP A N 18
ATOM 26922 C CA . ASP A 1 108 ? -6.130 9.109 5.008 1.00 0.00 108 ASP A CA 18
ATOM 26923 C C . ASP A 1 108 ? -7.109 10.164 4.529 1.00 0.00 108 ASP A C 18
ATOM 26924 O O . ASP A 1 108 ? -6.806 11.355 4.533 1.00 0.00 108 ASP A O 18
ATOM 26933 N N . LEU A 1 109 ? -8.291 9.723 4.110 1.00 0.00 109 LEU A N 18
ATOM 26934 C CA . LEU A 1 109 ? -9.319 10.636 3.624 1.00 0.00 109 LEU A CA 18
ATOM 26935 C C . LEU A 1 109 ? -10.230 11.098 4.761 1.00 0.00 109 LEU A C 18
ATOM 26936 O O . LEU A 1 109 ? -10.812 12.186 4.703 1.00 0.00 109 LEU A O 18
ATOM 26952 N N . HIS A 1 110 ? -10.355 10.272 5.788 1.00 0.00 110 HIS A N 18
ATOM 26953 C CA . HIS A 1 110 ? -11.196 10.581 6.933 1.00 0.00 110 HIS A CA 18
ATOM 26954 C C . HIS A 1 110 ? -10.523 11.607 7.860 1.00 0.00 110 HIS A C 18
ATOM 26955 O O . HIS A 1 110 ? -11.134 12.083 8.814 1.00 0.00 110 HIS A O 18
ATOM 26970 N N . GLU A 1 111 ? -9.264 11.930 7.574 1.00 0.00 111 GLU A N 18
ATOM 26971 C CA . GLU A 1 111 ? -8.521 12.886 8.387 1.00 0.00 111 GLU A CA 18
ATOM 26972 C C . GLU A 1 111 ? -9.322 14.173 8.590 1.00 0.00 111 GLU A C 18
ATOM 26973 O O . GLU A 1 111 ? -9.704 14.513 9.710 1.00 0.00 111 GLU A O 18
ATOM 26985 N N . TYR A 1 112 ? -9.577 14.891 7.499 1.00 0.00 112 TYR A N 18
ATOM 26986 C CA . TYR A 1 112 ? -10.334 16.130 7.558 1.00 0.00 112 TYR A CA 18
ATOM 26987 C C . TYR A 1 112 ? -10.472 16.756 6.172 1.00 0.00 112 TYR A C 18
ATOM 26988 O O . TYR A 1 112 ? -11.566 16.807 5.611 1.00 0.00 112 TYR A O 18
ATOM 27006 N N . VAL A 1 113 ? -9.352 17.230 5.627 1.00 0.00 113 VAL A N 18
ATOM 27007 C CA . VAL A 1 113 ? -9.332 17.850 4.306 1.00 0.00 113 VAL A CA 18
ATOM 27008 C C . VAL A 1 113 ? -10.503 18.815 4.126 1.00 0.00 113 VAL A C 18
ATOM 27009 O O . VAL A 1 113 ? -11.107 18.889 3.051 1.00 0.00 113 VAL A O 18
ATOM 27022 N N . GLU A 1 114 ? -10.831 19.561 5.175 1.00 0.00 114 GLU A N 18
ATOM 27023 C CA . GLU A 1 114 ? -11.929 20.512 5.132 1.00 0.00 114 GLU A CA 18
ATOM 27024 C C . GLU A 1 114 ? -11.401 21.951 5.143 1.00 0.00 114 GLU A C 18
ATOM 27025 O O . GLU A 1 114 ? -11.963 22.821 5.799 1.00 0.00 114 GLU A O 18
ATOM 27037 N N . THR A 1 26 ? -7.011 -17.733 -10.016 1.00 0.00 26 THR A N 19
ATOM 27038 C CA . THR A 1 26 ? -6.515 -16.757 -9.053 1.00 0.00 26 THR A CA 19
ATOM 27039 C C . THR A 1 26 ? -7.497 -15.601 -8.897 1.00 0.00 26 THR A C 19
ATOM 27040 O O . THR A 1 26 ? -8.270 -15.304 -9.808 1.00 0.00 26 THR A O 19
ATOM 27051 N N . SER A 1 27 ? -7.461 -14.950 -7.739 1.00 0.00 27 SER A N 19
ATOM 27052 C CA . SER A 1 27 ? -8.347 -13.825 -7.467 1.00 0.00 27 SER A CA 19
ATOM 27053 C C . SER A 1 27 ? -7.544 -12.571 -7.142 1.00 0.00 27 SER A C 19
ATOM 27054 O O . SER A 1 27 ? -6.317 -12.568 -7.234 1.00 0.00 27 SER A O 19
ATOM 27061 N N . LYS A 1 28 ? -8.242 -11.505 -6.760 1.00 0.00 28 LYS A N 19
ATOM 27062 C CA . LYS A 1 28 ? -7.584 -10.249 -6.422 1.00 0.00 28 LYS A CA 19
ATOM 27063 C C . LYS A 1 28 ? -8.595 -9.202 -5.963 1.00 0.00 28 LYS A C 19
ATOM 27064 O O . LYS A 1 28 ? -9.802 -9.369 -6.135 1.00 0.00 28 LYS A O 19
ATOM 27083 N N . GLN A 1 29 ? -8.085 -8.124 -5.381 1.00 0.00 29 GLN A N 19
ATOM 27084 C CA . GLN A 1 29 ? -8.928 -7.038 -4.894 1.00 0.00 29 GLN A CA 19
ATOM 27085 C C . GLN A 1 29 ? -8.293 -5.692 -5.210 1.00 0.00 29 GLN A C 19
ATOM 27086 O O . GLN A 1 29 ? -7.073 -5.547 -5.175 1.00 0.00 29 GLN A O 19
ATOM 27100 N N . GLU A 1 30 ? -9.124 -4.710 -5.533 1.00 0.00 30 GLU A N 19
ATOM 27101 C CA . GLU A 1 30 ? -8.626 -3.386 -5.869 1.00 0.00 30 GLU A CA 19
ATOM 27102 C C . GLU A 1 30 ? -9.315 -2.304 -5.044 1.00 0.00 30 GLU A C 19
ATOM 27103 O O . GLU A 1 30 ? -10.542 -2.202 -5.029 1.00 0.00 30 GLU A O 19
ATOM 27115 N N . LEU A 1 31 ? -8.512 -1.495 -4.359 1.00 0.00 31 LEU A N 19
ATOM 27116 C CA . LEU A 1 31 ? -9.032 -0.415 -3.530 1.00 0.00 31 LEU A CA 19
ATOM 27117 C C . LEU A 1 31 ? -8.635 0.943 -4.100 1.00 0.00 31 LEU A C 19
ATOM 27118 O O . LEU A 1 31 ? -7.572 1.083 -4.706 1.00 0.00 31 LEU A O 19
ATOM 27134 N N . ILE A 1 32 ? -9.492 1.939 -3.904 1.00 0.00 32 ILE A N 19
ATOM 27135 C CA . ILE A 1 32 ? -9.224 3.284 -4.400 1.00 0.00 32 ILE A CA 19
ATOM 27136 C C . ILE A 1 32 ? -9.011 4.262 -3.249 1.00 0.00 32 ILE A C 19
ATOM 27137 O O . ILE A 1 32 ? -9.680 4.180 -2.219 1.00 0.00 32 ILE A O 19
ATOM 27153 N N . LEU A 1 33 ? -8.078 5.189 -3.432 1.00 0.00 33 LEU A N 19
ATOM 27154 C CA . LEU A 1 33 ? -7.778 6.183 -2.408 1.00 0.00 33 LEU A CA 19
ATOM 27155 C C . LEU A 1 33 ? -7.694 7.578 -3.018 1.00 0.00 33 LEU A C 19
ATOM 27156 O O . LEU A 1 33 ? -7.482 7.727 -4.221 1.00 0.00 33 LEU A O 19
ATOM 27172 N N . VAL A 1 34 ? -7.862 8.596 -2.183 1.00 0.00 34 VAL A N 19
ATOM 27173 C CA . VAL A 1 34 ? -7.805 9.977 -2.643 1.00 0.00 34 VAL A CA 19
ATOM 27174 C C . VAL A 1 34 ? -7.390 10.908 -1.519 1.00 0.00 34 VAL A C 19
ATOM 27175 O O . VAL A 1 34 ? -8.051 10.996 -0.484 1.00 0.00 34 VAL A O 19
ATOM 27188 N N . LEU A 1 35 ? -6.282 11.599 -1.734 1.00 0.00 35 LEU A N 19
ATOM 27189 C CA . LEU A 1 35 ? -5.751 12.534 -0.744 1.00 0.00 35 LEU A CA 19
ATOM 27190 C C . LEU A 1 35 ? -5.989 13.978 -1.172 1.00 0.00 35 LEU A C 19
ATOM 27191 O O . LEU A 1 35 ? -5.779 14.331 -2.324 1.00 0.00 35 LEU A O 19
ATOM 27207 N N . LYS A 1 36 ? -6.431 14.804 -0.229 1.00 0.00 36 LYS A N 19
ATOM 27208 C CA . LYS A 1 36 ? -6.690 16.208 -0.506 1.00 0.00 36 LYS A CA 19
ATOM 27209 C C . LYS A 1 36 ? -6.918 16.986 0.787 1.00 0.00 36 LYS A C 19
ATOM 27210 O O . LYS A 1 36 ? -7.770 16.633 1.599 1.00 0.00 36 LYS A O 19
ATOM 27229 N N . GLY A 1 37 ? -6.132 18.047 0.977 1.00 0.00 37 GLY A N 19
ATOM 27230 C CA . GLY A 1 37 ? -6.260 18.853 2.173 1.00 0.00 37 GLY A CA 19
ATOM 27231 C C . GLY A 1 37 ? -5.560 20.189 2.047 1.00 0.00 37 GLY A C 19
ATOM 27232 O O . GLY A 1 37 ? -6.175 21.242 2.214 1.00 0.00 37 GLY A O 19
ATOM 27236 N N . GLU A 1 38 ? -4.266 20.146 1.755 1.00 0.00 38 GLU A N 19
ATOM 27237 C CA . GLU A 1 38 ? -3.472 21.367 1.611 1.00 0.00 38 GLU A CA 19
ATOM 27238 C C . GLU A 1 38 ? -2.748 21.386 0.275 1.00 0.00 38 GLU A C 19
ATOM 27239 O O . GLU A 1 38 ? -2.982 22.265 -0.561 1.00 0.00 38 GLU A O 19
ATOM 27251 N N . LEU A 1 39 ? -1.870 20.407 0.068 1.00 0.00 39 LEU A N 19
ATOM 27252 C CA . LEU A 1 39 ? -1.109 20.315 -1.170 1.00 0.00 39 LEU A CA 19
ATOM 27253 C C . LEU A 1 39 ? -0.635 18.882 -1.412 1.00 0.00 39 LEU A C 19
ATOM 27254 O O . LEU A 1 39 ? -0.644 18.059 -0.500 1.00 0.00 39 LEU A O 19
ATOM 27270 N N . ASP A 1 40 ? -0.217 18.598 -2.639 1.00 0.00 40 ASP A N 19
ATOM 27271 C CA . ASP A 1 40 ? 0.261 17.267 -2.996 1.00 0.00 40 ASP A CA 19
ATOM 27272 C C . ASP A 1 40 ? 1.474 16.884 -2.152 1.00 0.00 40 ASP A C 19
ATOM 27273 O O . ASP A 1 40 ? 1.356 16.135 -1.176 1.00 0.00 40 ASP A O 19
ATOM 27282 N N . LEU A 1 41 ? 2.640 17.411 -2.523 1.00 0.00 41 LEU A N 19
ATOM 27283 C CA . LEU A 1 41 ? 3.872 17.122 -1.793 1.00 0.00 41 LEU A CA 19
ATOM 27284 C C . LEU A 1 41 ? 4.115 15.622 -1.693 1.00 0.00 41 LEU A C 19
ATOM 27285 O O . LEU A 1 41 ? 3.385 14.822 -2.298 1.00 0.00 41 LEU A O 19
ATOM 27301 N N . HIS A 1 42 ? 5.140 15.234 -0.946 1.00 0.00 42 HIS A N 19
ATOM 27302 C CA . HIS A 1 42 ? 5.472 13.823 -0.767 1.00 0.00 42 HIS A CA 19
ATOM 27303 C C . HIS A 1 42 ? 4.337 13.082 -0.083 1.00 0.00 42 HIS A C 19
ATOM 27304 O O . HIS A 1 42 ? 4.368 12.850 1.122 1.00 0.00 42 HIS A O 19
ATOM 27319 N N . SER A 1 43 ? 3.331 12.700 -0.859 1.00 0.00 43 SER A N 19
ATOM 27320 C CA . SER A 1 43 ? 2.177 11.976 -0.341 1.00 0.00 43 SER A CA 19
ATOM 27321 C C . SER A 1 43 ? 2.608 10.695 0.365 1.00 0.00 43 SER A C 19
ATOM 27322 O O . SER A 1 43 ? 3.421 9.932 -0.155 1.00 0.00 43 SER A O 19
ATOM 27330 N N . LYS A 1 44 ? 2.061 10.468 1.554 1.00 0.00 44 LYS A N 19
ATOM 27331 C CA . LYS A 1 44 ? 2.387 9.279 2.333 1.00 0.00 44 LYS A CA 19
ATOM 27332 C C . LYS A 1 44 ? 1.577 8.065 1.867 1.00 0.00 44 LYS A C 19
ATOM 27333 O O . LYS A 1 44 ? 1.765 6.963 2.373 1.00 0.00 44 LYS A O 19
ATOM 27352 N N . ASN A 1 45 ? 0.681 8.285 0.910 1.00 0.00 45 ASN A N 19
ATOM 27353 C CA . ASN A 1 45 ? -0.151 7.205 0.386 1.00 0.00 45 ASN A CA 19
ATOM 27354 C C . ASN A 1 45 ? 0.708 6.045 -0.105 1.00 0.00 45 ASN A C 19
ATOM 27355 O O . ASN A 1 45 ? 0.505 4.899 0.294 1.00 0.00 45 ASN A O 19
ATOM 27366 N N . MET A 1 46 ? 1.668 6.348 -0.973 1.00 0.00 46 MET A N 19
ATOM 27367 C CA . MET A 1 46 ? 2.558 5.330 -1.516 1.00 0.00 46 MET A CA 19
ATOM 27368 C C . MET A 1 46 ? 3.312 4.619 -0.396 1.00 0.00 46 MET A C 19
ATOM 27369 O O . MET A 1 46 ? 3.414 3.391 -0.382 1.00 0.00 46 MET A O 19
ATOM 27383 N N . LYS A 1 47 ? 3.833 5.395 0.542 1.00 0.00 47 LYS A N 19
ATOM 27384 C CA . LYS A 1 47 ? 4.571 4.839 1.667 1.00 0.00 47 LYS A CA 19
ATOM 27385 C C . LYS A 1 47 ? 3.639 4.113 2.630 1.00 0.00 47 LYS A C 19
ATOM 27386 O O . LYS A 1 47 ? 4.073 3.261 3.406 1.00 0.00 47 LYS A O 19
ATOM 27405 N N . ASN A 1 48 ? 2.352 4.445 2.568 1.00 0.00 48 ASN A N 19
ATOM 27406 C CA . ASN A 1 48 ? 1.359 3.818 3.430 1.00 0.00 48 ASN A CA 19
ATOM 27407 C C . ASN A 1 48 ? 1.053 2.399 2.963 1.00 0.00 48 ASN A C 19
ATOM 27408 O O . ASN A 1 48 ? 0.811 1.507 3.776 1.00 0.00 48 ASN A O 19
ATOM 27419 N N . VAL A 1 49 ? 1.065 2.195 1.648 1.00 0.00 49 VAL A N 19
ATOM 27420 C CA . VAL A 1 49 ? 0.788 0.881 1.080 1.00 0.00 49 VAL A CA 19
ATOM 27421 C C . VAL A 1 49 ? 1.988 -0.045 1.229 1.00 0.00 49 VAL A C 19
ATOM 27422 O O . VAL A 1 49 ? 1.840 -1.213 1.583 1.00 0.00 49 VAL A O 19
ATOM 27435 N N . ILE A 1 50 ? 3.177 0.481 0.958 1.00 0.00 50 ILE A N 19
ATOM 27436 C CA . ILE A 1 50 ? 4.396 -0.309 1.068 1.00 0.00 50 ILE A CA 19
ATOM 27437 C C . ILE A 1 50 ? 4.602 -0.787 2.502 1.00 0.00 50 ILE A C 19
ATOM 27438 O O . ILE A 1 50 ? 5.084 -1.894 2.735 1.00 0.00 50 ILE A O 19
ATOM 27454 N N . ASN A 1 51 ? 4.226 0.055 3.459 1.00 0.00 51 ASN A N 19
ATOM 27455 C CA . ASN A 1 51 ? 4.364 -0.281 4.871 1.00 0.00 51 ASN A CA 19
ATOM 27456 C C . ASN A 1 51 ? 3.311 -1.301 5.291 1.00 0.00 51 ASN A C 19
ATOM 27457 O O . ASN A 1 51 ? 3.612 -2.268 5.989 1.00 0.00 51 ASN A O 19
ATOM 27468 N N . ASN A 1 52 ? 2.073 -1.077 4.859 1.00 0.00 52 ASN A N 19
ATOM 27469 C CA . ASN A 1 52 ? 0.974 -1.977 5.189 1.00 0.00 52 ASN A CA 19
ATOM 27470 C C . ASN A 1 52 ? 1.103 -3.290 4.424 1.00 0.00 52 ASN A C 19
ATOM 27471 O O . ASN A 1 52 ? 0.971 -4.370 4.998 1.00 0.00 52 ASN A O 19
ATOM 27482 N N . ALA A 1 53 ? 1.365 -3.186 3.127 1.00 0.00 53 ALA A N 19
ATOM 27483 C CA . ALA A 1 53 ? 1.517 -4.364 2.281 1.00 0.00 53 ALA A CA 19
ATOM 27484 C C . ALA A 1 53 ? 2.621 -5.274 2.809 1.00 0.00 53 ALA A C 19
ATOM 27485 O O . ALA A 1 53 ? 2.561 -6.495 2.654 1.00 0.00 53 ALA A O 19
ATOM 27492 N N . LYS A 1 54 ? 3.626 -4.672 3.438 1.00 0.00 54 LYS A N 19
ATOM 27493 C CA . LYS A 1 54 ? 4.740 -5.430 3.994 1.00 0.00 54 LYS A CA 19
ATOM 27494 C C . LYS A 1 54 ? 4.373 -5.999 5.359 1.00 0.00 54 LYS A C 19
ATOM 27495 O O . LYS A 1 54 ? 4.625 -7.170 5.643 1.00 0.00 54 LYS A O 19
ATOM 27514 N N . LYS A 1 55 ? 3.771 -5.163 6.198 1.00 0.00 55 LYS A N 19
ATOM 27515 C CA . LYS A 1 55 ? 3.362 -5.586 7.531 1.00 0.00 55 LYS A CA 19
ATOM 27516 C C . LYS A 1 55 ? 2.352 -6.724 7.443 1.00 0.00 55 LYS A C 19
ATOM 27517 O O . LYS A 1 55 ? 2.338 -7.623 8.284 1.00 0.00 55 LYS A O 19
ATOM 27536 N N . ASN A 1 56 ? 1.513 -6.681 6.413 1.00 0.00 56 ASN A N 19
ATOM 27537 C CA . ASN A 1 56 ? 0.503 -7.711 6.206 1.00 0.00 56 ASN A CA 19
ATOM 27538 C C . ASN A 1 56 ? 1.153 -9.008 5.739 1.00 0.00 56 ASN A C 19
ATOM 27539 O O . ASN A 1 56 ? 0.893 -10.079 6.291 1.00 0.00 56 ASN A O 19
ATOM 27550 N N . LEU A 1 57 ? 2.006 -8.905 4.723 1.00 0.00 57 LEU A N 19
ATOM 27551 C CA . LEU A 1 57 ? 2.703 -10.068 4.183 1.00 0.00 57 LEU A CA 19
ATOM 27552 C C . LEU A 1 57 ? 3.345 -10.879 5.304 1.00 0.00 57 LEU A C 19
ATOM 27553 O O . LEU A 1 57 ? 3.040 -12.059 5.488 1.00 0.00 57 LEU A O 19
ATOM 27569 N N . GLU A 1 58 ? 4.232 -10.234 6.053 1.00 0.00 58 GLU A N 19
ATOM 27570 C CA . GLU A 1 58 ? 4.913 -10.889 7.161 1.00 0.00 58 GLU A CA 19
ATOM 27571 C C . GLU A 1 58 ? 3.907 -11.372 8.202 1.00 0.00 58 GLU A C 19
ATOM 27572 O O . GLU A 1 58 ? 4.172 -12.318 8.943 1.00 0.00 58 GLU A O 19
ATOM 27584 N N . LYS A 1 59 ? 2.750 -10.718 8.251 1.00 0.00 59 LYS A N 19
ATOM 27585 C CA . LYS A 1 59 ? 1.706 -11.086 9.199 1.00 0.00 59 LYS A CA 19
ATOM 27586 C C . LYS A 1 59 ? 1.244 -12.519 8.960 1.00 0.00 59 LYS A C 19
ATOM 27587 O O . LYS A 1 59 ? 0.864 -13.223 9.895 1.00 0.00 59 LYS A O 19
ATOM 27606 N N . TYR A 1 60 ? 1.284 -12.945 7.701 1.00 0.00 60 TYR A N 19
ATOM 27607 C CA . TYR A 1 60 ? 0.873 -14.298 7.340 1.00 0.00 60 TYR A CA 19
ATOM 27608 C C . TYR A 1 60 ? 2.036 -15.273 7.492 1.00 0.00 60 TYR A C 19
ATOM 27609 O O . TYR A 1 60 ? 1.846 -16.427 7.874 1.00 0.00 60 TYR A O 19
ATOM 27627 N N . PHE A 1 61 ? 3.239 -14.800 7.185 1.00 0.00 61 PHE A N 19
ATOM 27628 C CA . PHE A 1 61 ? 4.436 -15.629 7.282 1.00 0.00 61 PHE A CA 19
ATOM 27629 C C . PHE A 1 61 ? 4.869 -15.801 8.735 1.00 0.00 61 PHE A C 19
ATOM 27630 O O . PHE A 1 61 ? 5.414 -16.836 9.112 1.00 0.00 61 PHE A O 19
ATOM 27647 N N . LYS A 1 62 ? 4.634 -14.778 9.546 1.00 0.00 62 LYS A N 19
ATOM 27648 C CA . LYS A 1 62 ? 5.009 -14.822 10.954 1.00 0.00 62 LYS A CA 19
ATOM 27649 C C . LYS A 1 62 ? 3.901 -15.427 11.811 1.00 0.00 62 LYS A C 19
ATOM 27650 O O . LYS A 1 62 ? 4.170 -16.171 12.753 1.00 0.00 62 LYS A O 19
ATOM 27669 N N . GLU A 1 63 ? 2.656 -15.090 11.489 1.00 0.00 63 GLU A N 19
ATOM 27670 C CA . GLU A 1 63 ? 1.511 -15.588 12.244 1.00 0.00 63 GLU A CA 19
ATOM 27671 C C . GLU A 1 63 ? 0.986 -16.905 11.681 1.00 0.00 63 GLU A C 19
ATOM 27672 O O . GLU A 1 63 ? 0.815 -17.877 12.418 1.00 0.00 63 GLU A O 19
ATOM 27684 N N . HIS A 1 64 ? 0.714 -16.932 10.381 1.00 0.00 64 HIS A N 19
ATOM 27685 C CA . HIS A 1 64 ? 0.188 -18.137 9.746 1.00 0.00 64 HIS A CA 19
ATOM 27686 C C . HIS A 1 64 ? 1.272 -18.920 9.013 1.00 0.00 64 HIS A C 19
ATOM 27687 O O . HIS A 1 64 ? 0.975 -19.872 8.292 1.00 0.00 64 HIS A O 19
ATOM 27702 N N . PHE A 1 65 ? 2.521 -18.527 9.213 1.00 0.00 65 PHE A N 19
ATOM 27703 C CA . PHE A 1 65 ? 3.650 -19.202 8.576 1.00 0.00 65 PHE A CA 19
ATOM 27704 C C . PHE A 1 65 ? 3.520 -19.189 7.054 1.00 0.00 65 PHE A C 19
ATOM 27705 O O . PHE A 1 65 ? 2.458 -19.480 6.506 1.00 0.00 65 PHE A O 19
ATOM 27722 N N . LYS A 1 66 ? 4.612 -18.850 6.374 1.00 0.00 66 LYS A N 19
ATOM 27723 C CA . LYS A 1 66 ? 4.620 -18.801 4.915 1.00 0.00 66 LYS A CA 19
ATOM 27724 C C . LYS A 1 66 ? 3.659 -17.734 4.400 1.00 0.00 66 LYS A C 19
ATOM 27725 O O . LYS A 1 66 ? 2.562 -17.564 4.931 1.00 0.00 66 LYS A O 19
ATOM 27744 N N . GLU A 1 67 ? 4.078 -17.016 3.363 1.00 0.00 67 GLU A N 19
ATOM 27745 C CA . GLU A 1 67 ? 3.253 -15.966 2.777 1.00 0.00 67 GLU A CA 19
ATOM 27746 C C . GLU A 1 67 ? 2.735 -16.383 1.403 1.00 0.00 67 GLU A C 19
ATOM 27747 O O . GLU A 1 67 ? 3.382 -17.150 0.690 1.00 0.00 67 GLU A O 19
ATOM 27759 N N . PHE A 1 68 ? 1.564 -15.872 1.039 1.00 0.00 68 PHE A N 19
ATOM 27760 C CA . PHE A 1 68 ? 0.957 -16.190 -0.248 1.00 0.00 68 PHE A CA 19
ATOM 27761 C C . PHE A 1 68 ? 0.264 -14.966 -0.839 1.00 0.00 68 PHE A C 19
ATOM 27762 O O . PHE A 1 68 ? 0.425 -14.658 -2.020 1.00 0.00 68 PHE A O 19
ATOM 27779 N N . ASP A 1 69 ? -0.511 -14.274 -0.009 1.00 0.00 69 ASP A N 19
ATOM 27780 C CA . ASP A 1 69 ? -1.232 -13.086 -0.446 1.00 0.00 69 ASP A CA 19
ATOM 27781 C C . ASP A 1 69 ? -0.270 -12.013 -0.949 1.00 0.00 69 ASP A C 19
ATOM 27782 O O . ASP A 1 69 ? 0.538 -11.484 -0.187 1.00 0.00 69 ASP A O 19
ATOM 27791 N N . LYS A 1 70 ? -0.371 -11.689 -2.235 1.00 0.00 70 LYS A N 19
ATOM 27792 C CA . LYS A 1 70 ? 0.481 -10.671 -2.835 1.00 0.00 70 LYS A CA 19
ATOM 27793 C C . LYS A 1 70 ? -0.324 -9.407 -3.115 1.00 0.00 70 LYS A C 19
ATOM 27794 O O . LYS A 1 70 ? -1.547 -9.458 -3.238 1.00 0.00 70 LYS A O 19
ATOM 27813 N N . ILE A 1 71 ? 0.361 -8.274 -3.208 1.00 0.00 71 ILE A N 19
ATOM 27814 C CA . ILE A 1 71 ? -0.314 -7.010 -3.467 1.00 0.00 71 ILE A CA 19
ATOM 27815 C C . ILE A 1 71 ? 0.472 -6.135 -4.438 1.00 0.00 71 ILE A C 19
ATOM 27816 O O . ILE A 1 71 ? 1.701 -6.104 -4.412 1.00 0.00 71 ILE A O 19
ATOM 27832 N N . SER A 1 72 ? -0.258 -5.411 -5.277 1.00 0.00 72 SER A N 19
ATOM 27833 C CA . SER A 1 72 ? 0.341 -4.509 -6.248 1.00 0.00 72 SER A CA 19
ATOM 27834 C C . SER A 1 72 ? -0.316 -3.141 -6.141 1.00 0.00 72 SER A C 19
ATOM 27835 O O . SER A 1 72 ? -1.520 -3.004 -6.359 1.00 0.00 72 SER A O 19
ATOM 27843 N N . TYR A 1 73 ? 0.468 -2.136 -5.780 1.00 0.00 73 TYR A N 19
ATOM 27844 C CA . TYR A 1 73 ? -0.057 -0.788 -5.619 1.00 0.00 73 TYR A CA 19
ATOM 27845 C C . TYR A 1 73 ? 0.646 0.201 -6.540 1.00 0.00 73 TYR A C 19
ATOM 27846 O O . TYR A 1 73 ? 1.793 -0.007 -6.926 1.00 0.00 73 TYR A O 19
ATOM 27864 N N . ASP A 1 74 ? -0.059 1.275 -6.880 1.00 0.00 74 ASP A N 19
ATOM 27865 C CA . ASP A 1 74 ? 0.487 2.306 -7.757 1.00 0.00 74 ASP A CA 19
ATOM 27866 C C . ASP A 1 74 ? -0.134 3.665 -7.450 1.00 0.00 74 ASP A C 19
ATOM 27867 O O . ASP A 1 74 ? -1.262 3.744 -6.953 1.00 0.00 74 ASP A O 19
ATOM 27876 N N . ILE A 1 75 ? 0.604 4.728 -7.736 1.00 0.00 75 ILE A N 19
ATOM 27877 C CA . ILE A 1 75 ? 0.124 6.084 -7.491 1.00 0.00 75 ILE A CA 19
ATOM 27878 C C . ILE A 1 75 ? 0.164 6.930 -8.760 1.00 0.00 75 ILE A C 19
ATOM 27879 O O . ILE A 1 75 ? 1.093 6.825 -9.562 1.00 0.00 75 ILE A O 19
ATOM 27895 N N . SER A 1 76 ? -0.855 7.767 -8.931 1.00 0.00 76 SER A N 19
ATOM 27896 C CA . SER A 1 76 ? -0.940 8.635 -10.105 1.00 0.00 76 SER A CA 19
ATOM 27897 C C . SER A 1 76 ? -1.059 10.095 -9.680 1.00 0.00 76 SER A C 19
ATOM 27898 O O . SER A 1 76 ? -2.117 10.545 -9.246 1.00 0.00 76 SER A O 19
ATOM 27906 N N . THR A 1 77 ? 0.039 10.836 -9.824 1.00 0.00 77 THR A N 19
ATOM 27907 C CA . THR A 1 77 ? 0.060 12.244 -9.458 1.00 0.00 77 THR A CA 19
ATOM 27908 C C . THR A 1 77 ? -0.671 13.092 -10.505 1.00 0.00 77 THR A C 19
ATOM 27909 O O . THR A 1 77 ? -1.533 13.902 -10.159 1.00 0.00 77 THR A O 19
ATOM 27920 N N . PRO A 1 78 ? -0.335 12.919 -11.789 1.00 0.00 78 PRO A N 19
ATOM 27921 C CA . PRO A 1 78 ? -0.963 13.683 -12.873 1.00 0.00 78 PRO A CA 19
ATOM 27922 C C . PRO A 1 78 ? -2.484 13.701 -12.768 1.00 0.00 78 PRO A C 19
ATOM 27923 O O . PRO A 1 78 ? -3.131 14.677 -13.150 1.00 0.00 78 PRO A O 19
ATOM 27934 N N . ILE A 1 79 ? -3.050 12.612 -12.259 1.00 0.00 79 ILE A N 19
ATOM 27935 C CA . ILE A 1 79 ? -4.494 12.505 -12.115 1.00 0.00 79 ILE A CA 19
ATOM 27936 C C . ILE A 1 79 ? -4.925 12.723 -10.663 1.00 0.00 79 ILE A C 19
ATOM 27937 O O . ILE A 1 79 ? -6.105 12.939 -10.383 1.00 0.00 79 ILE A O 19
ATOM 27953 N N . ASN A 1 80 ? -3.965 12.666 -9.744 1.00 0.00 80 ASN A N 19
ATOM 27954 C CA . ASN A 1 80 ? -4.257 12.850 -8.323 1.00 0.00 80 ASN A CA 19
ATOM 27955 C C . ASN A 1 80 ? -5.138 11.734 -7.798 1.00 0.00 80 ASN A C 19
ATOM 27956 O O . ASN A 1 80 ? -5.930 11.933 -6.870 1.00 0.00 80 ASN A O 19
ATOM 27967 N N . PHE A 1 81 ? -4.997 10.552 -8.389 1.00 0.00 81 PHE A N 19
ATOM 27968 C CA . PHE A 1 81 ? -5.782 9.393 -7.975 1.00 0.00 81 PHE A CA 19
ATOM 27969 C C . PHE A 1 81 ? -4.870 8.250 -7.540 1.00 0.00 81 PHE A C 19
ATOM 27970 O O . PHE A 1 81 ? -3.775 8.079 -8.069 1.00 0.00 81 PHE A O 19
ATOM 27987 N N . LEU A 1 82 ? -5.329 7.469 -6.568 1.00 0.00 82 LEU A N 19
ATOM 27988 C CA . LEU A 1 82 ? -4.553 6.344 -6.064 1.00 0.00 82 LEU A CA 19
ATOM 27989 C C . LEU A 1 82 ? -5.188 5.018 -6.465 1.00 0.00 82 LEU A C 19
ATOM 27990 O O . LEU A 1 82 ? -6.324 4.718 -6.079 1.00 0.00 82 LEU A O 19
ATOM 28006 N N . CYS A 1 83 ? -4.451 4.223 -7.235 1.00 0.00 83 CYS A N 19
ATOM 28007 C CA . CYS A 1 83 ? -4.947 2.926 -7.687 1.00 0.00 83 CYS A CA 19
ATOM 28008 C C . CYS A 1 83 ? -4.222 1.786 -6.982 1.00 0.00 83 CYS A C 19
ATOM 28009 O O . CYS A 1 83 ? -2.995 1.784 -6.884 1.00 0.00 83 CYS A O 19
ATOM 28017 N N . ILE A 1 84 ? -4.986 0.819 -6.502 1.00 0.00 84 ILE A N 19
ATOM 28018 C CA . ILE A 1 84 ? -4.417 -0.329 -5.807 1.00 0.00 84 ILE A CA 19
ATOM 28019 C C . ILE A 1 84 ? -5.032 -1.633 -6.307 1.00 0.00 84 ILE A C 19
ATOM 28020 O O . ILE A 1 84 ? -6.252 -1.791 -6.321 1.00 0.00 84 ILE A O 19
ATOM 28036 N N . PHE A 1 85 ? -4.174 -2.564 -6.708 1.00 0.00 85 PHE A N 19
ATOM 28037 C CA . PHE A 1 85 ? -4.621 -3.862 -7.199 1.00 0.00 85 PHE A CA 19
ATOM 28038 C C . PHE A 1 85 ? -3.875 -4.981 -6.480 1.00 0.00 85 PHE A C 19
ATOM 28039 O O . PHE A 1 85 ? -2.786 -5.374 -6.895 1.00 0.00 85 PHE A O 19
ATOM 28056 N N . ILE A 1 86 ? -4.460 -5.480 -5.393 1.00 0.00 86 ILE A N 19
ATOM 28057 C CA . ILE A 1 86 ? -3.837 -6.544 -4.609 1.00 0.00 86 ILE A CA 19
ATOM 28058 C C . ILE A 1 86 ? -4.175 -7.935 -5.162 1.00 0.00 86 ILE A C 19
ATOM 28059 O O . ILE A 1 86 ? -5.289 -8.425 -4.985 1.00 0.00 86 ILE A O 19
ATOM 28075 N N . PRO A 1 87 ? -3.213 -8.599 -5.837 1.00 0.00 87 PRO A N 19
ATOM 28076 C CA . PRO A 1 87 ? -3.414 -9.929 -6.400 1.00 0.00 87 PRO A CA 19
ATOM 28077 C C . PRO A 1 87 ? -3.120 -11.026 -5.383 1.00 0.00 87 PRO A C 19
ATOM 28078 O O . PRO A 1 87 ? -1.984 -11.180 -4.931 1.00 0.00 87 PRO A O 19
ATOM 28089 N N . THR A 1 88 ? -4.147 -11.784 -5.022 1.00 0.00 88 THR A N 19
ATOM 28090 C CA . THR A 1 88 ? -3.990 -12.861 -4.054 1.00 0.00 88 THR A CA 19
ATOM 28091 C C . THR A 1 88 ? -5.024 -13.959 -4.284 1.00 0.00 88 THR A C 19
ATOM 28092 O O . THR A 1 88 ? -5.864 -13.858 -5.180 1.00 0.00 88 THR A O 19
ATOM 28103 N N . LEU A 1 89 ? -4.958 -15.008 -3.470 1.00 0.00 89 LEU A N 19
ATOM 28104 C CA . LEU A 1 89 ? -5.888 -16.125 -3.587 1.00 0.00 89 LEU A CA 19
ATOM 28105 C C . LEU A 1 89 ? -6.626 -16.357 -2.271 1.00 0.00 89 LEU A C 19
ATOM 28106 O O . LEU A 1 89 ? -6.090 -16.968 -1.347 1.00 0.00 89 LEU A O 19
ATOM 28122 N N . PHE A 1 90 ? -7.858 -15.865 -2.196 1.00 0.00 90 PHE A N 19
ATOM 28123 C CA . PHE A 1 90 ? -8.667 -16.021 -0.995 1.00 0.00 90 PHE A CA 19
ATOM 28124 C C . PHE A 1 90 ? -9.073 -17.478 -0.801 1.00 0.00 90 PHE A C 19
ATOM 28125 O O . PHE A 1 90 ? -10.138 -17.909 -1.243 1.00 0.00 90 PHE A O 19
ATOM 28142 N N . ASP A 1 91 ? -8.210 -18.232 -0.138 1.00 0.00 91 ASP A N 19
ATOM 28143 C CA . ASP A 1 91 ? -8.466 -19.644 0.121 1.00 0.00 91 ASP A CA 19
ATOM 28144 C C . ASP A 1 91 ? -7.415 -20.227 1.061 1.00 0.00 91 ASP A C 19
ATOM 28145 O O . ASP A 1 91 ? -7.715 -20.577 2.203 1.00 0.00 91 ASP A O 19
ATOM 28154 N N . MET A 1 92 ? -6.183 -20.330 0.574 1.00 0.00 92 MET A N 19
ATOM 28155 C CA . MET A 1 92 ? -5.087 -20.872 1.370 1.00 0.00 92 MET A CA 19
ATOM 28156 C C . MET A 1 92 ? -4.830 -20.009 2.602 1.00 0.00 92 MET A C 19
ATOM 28157 O O . MET A 1 92 ? -4.374 -20.503 3.633 1.00 0.00 92 MET A O 19
ATOM 28171 N N . ASN A 1 93 ? -5.126 -18.718 2.490 1.00 0.00 93 ASN A N 19
ATOM 28172 C CA . ASN A 1 93 ? -4.927 -17.789 3.597 1.00 0.00 93 ASN A CA 19
ATOM 28173 C C . ASN A 1 93 ? -5.689 -18.246 4.836 1.00 0.00 93 ASN A C 19
ATOM 28174 O O . ASN A 1 93 ? -5.216 -18.090 5.962 1.00 0.00 93 ASN A O 19
ATOM 28185 N N . ASN A 1 94 ? -6.873 -18.812 4.620 1.00 0.00 94 ASN A N 19
ATOM 28186 C CA . ASN A 1 94 ? -7.705 -19.296 5.718 1.00 0.00 94 ASN A CA 19
ATOM 28187 C C . ASN A 1 94 ? -7.964 -18.192 6.742 1.00 0.00 94 ASN A C 19
ATOM 28188 O O . ASN A 1 94 ? -8.254 -18.470 7.906 1.00 0.00 94 ASN A O 19
ATOM 28199 N N . MET A 1 95 ? -7.861 -16.940 6.302 1.00 0.00 95 MET A N 19
ATOM 28200 C CA . MET A 1 95 ? -8.086 -15.797 7.180 1.00 0.00 95 MET A CA 19
ATOM 28201 C C . MET A 1 95 ? -7.804 -14.487 6.449 1.00 0.00 95 MET A C 19
ATOM 28202 O O . MET A 1 95 ? -6.750 -13.879 6.627 1.00 0.00 95 MET A O 19
ATOM 28216 N N . ASP A 1 96 ? -8.756 -14.058 5.626 1.00 0.00 96 ASP A N 19
ATOM 28217 C CA . ASP A 1 96 ? -8.610 -12.821 4.869 1.00 0.00 96 ASP A CA 19
ATOM 28218 C C . ASP A 1 96 ? -8.857 -11.607 5.759 1.00 0.00 96 ASP A C 19
ATOM 28219 O O . ASP A 1 96 ? -9.709 -11.642 6.647 1.00 0.00 96 ASP A O 19
ATOM 28228 N N . LEU A 1 97 ? -8.107 -10.537 5.519 1.00 0.00 97 LEU A N 19
ATOM 28229 C CA . LEU A 1 97 ? -8.247 -9.316 6.303 1.00 0.00 97 LEU A CA 19
ATOM 28230 C C . LEU A 1 97 ? -8.018 -8.078 5.440 1.00 0.00 97 LEU A C 19
ATOM 28231 O O . LEU A 1 97 ? -6.990 -7.410 5.556 1.00 0.00 97 LEU A O 19
ATOM 28247 N N . LEU A 1 98 ? -8.983 -7.777 4.578 1.00 0.00 98 LEU A N 19
ATOM 28248 C CA . LEU A 1 98 ? -8.888 -6.615 3.700 1.00 0.00 98 LEU A CA 19
ATOM 28249 C C . LEU A 1 98 ? -9.095 -5.316 4.480 1.00 0.00 98 LEU A C 19
ATOM 28250 O O . LEU A 1 98 ? -8.866 -4.226 3.956 1.00 0.00 98 LEU A O 19
ATOM 28266 N N . LYS A 1 99 ? -9.531 -5.440 5.731 1.00 0.00 99 LYS A N 19
ATOM 28267 C CA . LYS A 1 99 ? -9.769 -4.277 6.578 1.00 0.00 99 LYS A CA 19
ATOM 28268 C C . LYS A 1 99 ? -8.504 -3.438 6.741 1.00 0.00 99 LYS A C 19
ATOM 28269 O O . LYS A 1 99 ? -8.573 -2.259 7.088 1.00 0.00 99 LYS A O 19
ATOM 28288 N N . GLN A 1 100 ? -7.350 -4.048 6.489 1.00 0.00 100 GLN A N 19
ATOM 28289 C CA . GLN A 1 100 ? -6.077 -3.347 6.611 1.00 0.00 100 GLN A CA 19
ATOM 28290 C C . GLN A 1 100 ? -5.907 -2.356 5.469 1.00 0.00 100 GLN A C 19
ATOM 28291 O O . GLN A 1 100 ? -5.570 -1.191 5.685 1.00 0.00 100 GLN A O 19
ATOM 28305 N N . ALA A 1 101 ? -6.152 -2.827 4.253 1.00 0.00 101 ALA A N 19
ATOM 28306 C CA . ALA A 1 101 ? -6.040 -1.989 3.071 1.00 0.00 101 ALA A CA 19
ATOM 28307 C C . ALA A 1 101 ? -7.043 -0.842 3.129 1.00 0.00 101 ALA A C 19
ATOM 28308 O O . ALA A 1 101 ? -6.700 0.315 2.880 1.00 0.00 101 ALA A O 19
ATOM 28315 N N . LEU A 1 102 ? -8.284 -1.175 3.468 1.00 0.00 102 LEU A N 19
ATOM 28316 C CA . LEU A 1 102 ? -9.344 -0.181 3.571 1.00 0.00 102 LEU A CA 19
ATOM 28317 C C . LEU A 1 102 ? -8.985 0.877 4.610 1.00 0.00 102 LEU A C 19
ATOM 28318 O O . LEU A 1 102 ? -9.388 2.035 4.497 1.00 0.00 102 LEU A O 19
ATOM 28334 N N . LEU A 1 103 ? -8.218 0.470 5.616 1.00 0.00 103 LEU A N 19
ATOM 28335 C CA . LEU A 1 103 ? -7.795 1.382 6.672 1.00 0.00 103 LEU A CA 19
ATOM 28336 C C . LEU A 1 103 ? -6.777 2.382 6.134 1.00 0.00 103 LEU A C 19
ATOM 28337 O O . LEU A 1 103 ? -6.694 3.516 6.608 1.00 0.00 103 LEU A O 19
ATOM 28353 N N . ILE A 1 104 ? -6.007 1.954 5.138 1.00 0.00 104 ILE A N 19
ATOM 28354 C CA . ILE A 1 104 ? -4.998 2.811 4.531 1.00 0.00 104 ILE A CA 19
ATOM 28355 C C . ILE A 1 104 ? -5.647 3.928 3.718 1.00 0.00 104 ILE A C 19
ATOM 28356 O O . ILE A 1 104 ? -5.297 5.099 3.866 1.00 0.00 104 ILE A O 19
ATOM 28372 N N . LEU A 1 105 ? -6.591 3.558 2.859 1.00 0.00 105 LEU A N 19
ATOM 28373 C CA . LEU A 1 105 ? -7.285 4.533 2.024 1.00 0.00 105 LEU A CA 19
ATOM 28374 C C . LEU A 1 105 ? -8.218 5.403 2.861 1.00 0.00 105 LEU A C 19
ATOM 28375 O O . LEU A 1 105 ? -8.422 6.579 2.558 1.00 0.00 105 LEU A O 19
ATOM 28391 N N . HIS A 1 106 ? -8.779 4.821 3.915 1.00 0.00 106 HIS A N 19
ATOM 28392 C CA . HIS A 1 106 ? -9.689 5.547 4.795 1.00 0.00 106 HIS A CA 19
ATOM 28393 C C . HIS A 1 106 ? -8.939 6.603 5.600 1.00 0.00 106 HIS A C 19
ATOM 28394 O O . HIS A 1 106 ? -9.375 7.750 5.700 1.00 0.00 106 HIS A O 19
ATOM 28409 N N . ASN A 1 107 ? -7.807 6.208 6.174 1.00 0.00 107 ASN A N 19
ATOM 28410 C CA . ASN A 1 107 ? -6.996 7.117 6.970 1.00 0.00 107 ASN A CA 19
ATOM 28411 C C . ASN A 1 107 ? -6.340 8.173 6.088 1.00 0.00 107 ASN A C 19
ATOM 28412 O O . ASN A 1 107 ? -6.106 9.303 6.524 1.00 0.00 107 ASN A O 19
ATOM 28423 N N . ASP A 1 108 ? -6.041 7.803 4.850 1.00 0.00 108 ASP A N 19
ATOM 28424 C CA . ASP A 1 108 ? -5.413 8.711 3.903 1.00 0.00 108 ASP A CA 19
ATOM 28425 C C . ASP A 1 108 ? -6.367 9.838 3.509 1.00 0.00 108 ASP A C 19
ATOM 28426 O O . ASP A 1 108 ? -5.945 10.959 3.237 1.00 0.00 108 ASP A O 19
ATOM 28435 N N . LEU A 1 109 ? -7.659 9.523 3.481 1.00 0.00 109 LEU A N 19
ATOM 28436 C CA . LEU A 1 109 ? -8.676 10.505 3.121 1.00 0.00 109 LEU A CA 19
ATOM 28437 C C . LEU A 1 109 ? -9.350 11.071 4.361 1.00 0.00 109 LEU A C 19
ATOM 28438 O O . LEU A 1 109 ? -9.902 12.172 4.327 1.00 0.00 109 LEU A O 19
ATOM 28454 N N . HIS A 1 110 ? -9.309 10.316 5.456 1.00 0.00 110 HIS A N 19
ATOM 28455 C CA . HIS A 1 110 ? -9.917 10.752 6.711 1.00 0.00 110 HIS A CA 19
ATOM 28456 C C . HIS A 1 110 ? -9.154 11.921 7.335 1.00 0.00 110 HIS A C 19
ATOM 28457 O O . HIS A 1 110 ? -9.595 12.495 8.329 1.00 0.00 110 HIS A O 19
ATOM 28472 N N . GLU A 1 111 ? -8.012 12.275 6.753 1.00 0.00 111 GLU A N 19
ATOM 28473 C CA . GLU A 1 111 ? -7.200 13.373 7.260 1.00 0.00 111 GLU A CA 19
ATOM 28474 C C . GLU A 1 111 ? -7.795 14.729 6.910 1.00 0.00 111 GLU A C 19
ATOM 28475 O O . GLU A 1 111 ? -7.229 15.777 7.248 1.00 0.00 111 GLU A O 19
ATOM 28487 N N . TYR A 1 112 ? -8.953 14.732 6.238 1.00 0.00 112 TYR A N 19
ATOM 28488 C CA . TYR A 1 112 ? -9.607 15.973 5.859 1.00 0.00 112 TYR A CA 19
ATOM 28489 C C . TYR A 1 112 ? -11.030 15.672 5.405 1.00 0.00 112 TYR A C 19
ATOM 28490 O O . TYR A 1 112 ? -11.992 16.024 6.090 1.00 0.00 112 TYR A O 19
ATOM 28508 N N . VAL A 1 113 ? -11.150 15.008 4.256 1.00 0.00 113 VAL A N 19
ATOM 28509 C CA . VAL A 1 113 ? -12.449 14.643 3.704 1.00 0.00 113 VAL A CA 19
ATOM 28510 C C . VAL A 1 113 ? -13.510 15.715 3.979 1.00 0.00 113 VAL A C 19
ATOM 28511 O O . VAL A 1 113 ? -13.251 16.903 3.785 1.00 0.00 113 VAL A O 19
ATOM 28524 N N . GLU A 1 114 ? -14.687 15.310 4.427 1.00 0.00 114 GLU A N 19
ATOM 28525 C CA . GLU A 1 114 ? -15.763 16.260 4.719 1.00 0.00 114 GLU A CA 19
ATOM 28526 C C . GLU A 1 114 ? -16.076 16.287 6.210 1.00 0.00 114 GLU A C 19
ATOM 28527 O O . GLU A 1 114 ? -16.456 15.270 6.794 1.00 0.00 114 GLU A O 19
ATOM 28539 N N . THR A 1 26 ? -12.337 -14.399 -5.474 1.00 0.00 26 THR A N 20
ATOM 28540 C CA . THR A 1 26 ? -12.073 -13.055 -5.976 1.00 0.00 26 THR A CA 20
ATOM 28541 C C . THR A 1 26 ? -10.903 -13.064 -6.953 1.00 0.00 26 THR A C 20
ATOM 28542 O O . THR A 1 26 ? -11.045 -12.668 -8.110 1.00 0.00 26 THR A O 20
ATOM 28553 N N . SER A 1 27 ? -9.746 -13.521 -6.478 1.00 0.00 27 SER A N 20
ATOM 28554 C CA . SER A 1 27 ? -8.540 -13.591 -7.301 1.00 0.00 27 SER A CA 20
ATOM 28555 C C . SER A 1 27 ? -7.900 -12.215 -7.458 1.00 0.00 27 SER A C 20
ATOM 28556 O O . SER A 1 27 ? -6.744 -12.013 -7.086 1.00 0.00 27 SER A O 20
ATOM 28563 N N . LYS A 1 28 ? -8.654 -11.271 -8.012 1.00 0.00 28 LYS A N 20
ATOM 28564 C CA . LYS A 1 28 ? -8.152 -9.918 -8.216 1.00 0.00 28 LYS A CA 20
ATOM 28565 C C . LYS A 1 28 ? -8.919 -8.913 -7.363 1.00 0.00 28 LYS A C 20
ATOM 28566 O O . LYS A 1 28 ? -10.147 -8.848 -7.415 1.00 0.00 28 LYS A O 20
ATOM 28585 N N . GLN A 1 29 ? -8.185 -8.129 -6.581 1.00 0.00 29 GLN A N 20
ATOM 28586 C CA . GLN A 1 29 ? -8.791 -7.122 -5.717 1.00 0.00 29 GLN A CA 20
ATOM 28587 C C . GLN A 1 29 ? -8.048 -5.799 -5.829 1.00 0.00 29 GLN A C 20
ATOM 28588 O O . GLN A 1 29 ? -6.827 -5.770 -5.976 1.00 0.00 29 GLN A O 20
ATOM 28602 N N . GLU A 1 30 ? -8.796 -4.705 -5.770 1.00 0.00 30 GLU A N 20
ATOM 28603 C CA . GLU A 1 30 ? -8.210 -3.378 -5.877 1.00 0.00 30 GLU A CA 20
ATOM 28604 C C . GLU A 1 30 ? -8.789 -2.432 -4.828 1.00 0.00 30 GLU A C 20
ATOM 28605 O O . GLU A 1 30 ? -9.996 -2.420 -4.586 1.00 0.00 30 GLU A O 20
ATOM 28617 N N . LEU A 1 31 ? -7.919 -1.641 -4.208 1.00 0.00 31 LEU A N 20
ATOM 28618 C CA . LEU A 1 31 ? -8.343 -0.691 -3.185 1.00 0.00 31 LEU A CA 20
ATOM 28619 C C . LEU A 1 31 ? -8.333 0.727 -3.730 1.00 0.00 31 LEU A C 20
ATOM 28620 O O . LEU A 1 31 ? -7.378 1.150 -4.384 1.00 0.00 31 LEU A O 20
ATOM 28636 N N . ILE A 1 32 ? -9.406 1.468 -3.465 1.00 0.00 32 ILE A N 20
ATOM 28637 C CA . ILE A 1 32 ? -9.522 2.845 -3.934 1.00 0.00 32 ILE A CA 20
ATOM 28638 C C . ILE A 1 32 ? -8.922 3.822 -2.929 1.00 0.00 32 ILE A C 20
ATOM 28639 O O . ILE A 1 32 ? -9.489 4.056 -1.860 1.00 0.00 32 ILE A O 20
ATOM 28655 N N . LEU A 1 33 ? -7.770 4.386 -3.276 1.00 0.00 33 LEU A N 20
ATOM 28656 C CA . LEU A 1 33 ? -7.095 5.344 -2.409 1.00 0.00 33 LEU A CA 20
ATOM 28657 C C . LEU A 1 33 ? -6.925 6.685 -3.112 1.00 0.00 33 LEU A C 20
ATOM 28658 O O . LEU A 1 33 ? -6.599 6.735 -4.295 1.00 0.00 33 LEU A O 20
ATOM 28674 N N . VAL A 1 34 ? -7.148 7.765 -2.374 1.00 0.00 34 VAL A N 20
ATOM 28675 C CA . VAL A 1 34 ? -7.025 9.108 -2.924 1.00 0.00 34 VAL A CA 20
ATOM 28676 C C . VAL A 1 34 ? -5.714 9.765 -2.479 1.00 0.00 34 VAL A C 20
ATOM 28677 O O . VAL A 1 34 ? -4.667 9.119 -2.485 1.00 0.00 34 VAL A O 20
ATOM 28690 N N . LEU A 1 35 ? -5.761 11.040 -2.104 1.00 0.00 35 LEU A N 20
ATOM 28691 C CA . LEU A 1 35 ? -4.570 11.747 -1.684 1.00 0.00 35 LEU A CA 20
ATOM 28692 C C . LEU A 1 35 ? -4.870 12.655 -0.497 1.00 0.00 35 LEU A C 20
ATOM 28693 O O . LEU A 1 35 ? -5.837 13.414 -0.518 1.00 0.00 35 LEU A O 20
ATOM 28709 N N . LYS A 1 36 ? -4.037 12.576 0.531 1.00 0.00 36 LYS A N 20
ATOM 28710 C CA . LYS A 1 36 ? -4.213 13.388 1.721 1.00 0.00 36 LYS A CA 20
ATOM 28711 C C . LYS A 1 36 ? -3.813 14.840 1.448 1.00 0.00 36 LYS A C 20
ATOM 28712 O O . LYS A 1 36 ? -4.650 15.737 1.466 1.00 0.00 36 LYS A O 20
ATOM 28731 N N . GLY A 1 37 ? -2.527 15.048 1.191 1.00 0.00 37 GLY A N 20
ATOM 28732 C CA . GLY A 1 37 ? -2.036 16.388 0.920 1.00 0.00 37 GLY A CA 20
ATOM 28733 C C . GLY A 1 37 ? -0.545 16.517 1.163 1.00 0.00 37 GLY A C 20
ATOM 28734 O O . GLY A 1 37 ? 0.233 15.648 0.765 1.00 0.00 37 GLY A O 20
ATOM 28738 N N . GLU A 1 38 ? -0.143 17.599 1.818 1.00 0.00 38 GLU A N 20
ATOM 28739 C CA . GLU A 1 38 ? 1.262 17.845 2.109 1.00 0.00 38 GLU A CA 20
ATOM 28740 C C . GLU A 1 38 ? 2.065 18.013 0.826 1.00 0.00 38 GLU A C 20
ATOM 28741 O O . GLU A 1 38 ? 1.960 17.201 -0.093 1.00 0.00 38 GLU A O 20
ATOM 28753 N N . LEU A 1 39 ? 2.862 19.073 0.768 1.00 0.00 39 LEU A N 20
ATOM 28754 C CA . LEU A 1 39 ? 3.684 19.346 -0.408 1.00 0.00 39 LEU A CA 20
ATOM 28755 C C . LEU A 1 39 ? 5.133 18.919 -0.174 1.00 0.00 39 LEU A C 20
ATOM 28756 O O . LEU A 1 39 ? 6.059 19.602 -0.589 1.00 0.00 39 LEU A O 20
ATOM 28772 N N . ASP A 1 40 ? 5.308 17.782 0.498 1.00 0.00 40 ASP A N 20
ATOM 28773 C CA . ASP A 1 40 ? 6.642 17.258 0.778 1.00 0.00 40 ASP A CA 20
ATOM 28774 C C . ASP A 1 40 ? 6.878 15.936 0.051 1.00 0.00 40 ASP A C 20
ATOM 28775 O O . ASP A 1 40 ? 5.943 15.163 -0.165 1.00 0.00 40 ASP A O 20
ATOM 28784 N N . LEU A 1 41 ? 8.132 15.691 -0.313 1.00 0.00 41 LEU A N 20
ATOM 28785 C CA . LEU A 1 41 ? 8.483 14.463 -1.013 1.00 0.00 41 LEU A CA 20
ATOM 28786 C C . LEU A 1 41 ? 7.743 14.356 -2.341 1.00 0.00 41 LEU A C 20
ATOM 28787 O O . LEU A 1 41 ? 6.708 14.983 -2.535 1.00 0.00 41 LEU A O 20
ATOM 28803 N N . HIS A 1 42 ? 8.291 13.566 -3.256 1.00 0.00 42 HIS A N 20
ATOM 28804 C CA . HIS A 1 42 ? 7.679 13.378 -4.566 1.00 0.00 42 HIS A CA 20
ATOM 28805 C C . HIS A 1 42 ? 6.368 12.616 -4.450 1.00 0.00 42 HIS A C 20
ATOM 28806 O O . HIS A 1 42 ? 5.329 13.069 -4.944 1.00 0.00 42 HIS A O 20
ATOM 28821 N N . SER A 1 43 ? 6.415 11.460 -3.796 1.00 0.00 43 SER A N 20
ATOM 28822 C CA . SER A 1 43 ? 5.219 10.637 -3.618 1.00 0.00 43 SER A CA 20
ATOM 28823 C C . SER A 1 43 ? 5.248 9.934 -2.266 1.00 0.00 43 SER A C 20
ATOM 28824 O O . SER A 1 43 ? 6.014 8.993 -2.060 1.00 0.00 43 SER A O 20
ATOM 28832 N N . LYS A 1 44 ? 4.401 10.391 -1.343 1.00 0.00 44 LYS A N 20
ATOM 28833 C CA . LYS A 1 44 ? 4.333 9.811 -0.018 1.00 0.00 44 LYS A CA 20
ATOM 28834 C C . LYS A 1 44 ? 3.362 8.630 0.008 1.00 0.00 44 LYS A C 20
ATOM 28835 O O . LYS A 1 44 ? 3.507 7.715 0.818 1.00 0.00 44 LYS A O 20
ATOM 28854 N N . ASN A 1 45 ? 2.377 8.656 -0.880 1.00 0.00 45 ASN A N 20
ATOM 28855 C CA . ASN A 1 45 ? 1.386 7.592 -0.962 1.00 0.00 45 ASN A CA 20
ATOM 28856 C C . ASN A 1 45 ? 2.053 6.240 -1.190 1.00 0.00 45 ASN A C 20
ATOM 28857 O O . ASN A 1 45 ? 1.768 5.269 -0.486 1.00 0.00 45 ASN A O 20
ATOM 28868 N N . MET A 1 46 ? 2.943 6.181 -2.177 1.00 0.00 46 MET A N 20
ATOM 28869 C CA . MET A 1 46 ? 3.646 4.945 -2.495 1.00 0.00 46 MET A CA 20
ATOM 28870 C C . MET A 1 46 ? 4.281 4.344 -1.246 1.00 0.00 46 MET A C 20
ATOM 28871 O O . MET A 1 46 ? 4.162 3.149 -0.988 1.00 0.00 46 MET A O 20
ATOM 28885 N N . LYS A 1 47 ? 4.955 5.186 -0.470 1.00 0.00 47 LYS A N 20
ATOM 28886 C CA . LYS A 1 47 ? 5.604 4.740 0.756 1.00 0.00 47 LYS A CA 20
ATOM 28887 C C . LYS A 1 47 ? 4.573 4.196 1.734 1.00 0.00 47 LYS A C 20
ATOM 28888 O O . LYS A 1 47 ? 4.871 3.333 2.561 1.00 0.00 47 LYS A O 20
ATOM 28907 N N . ASN A 1 48 ? 3.348 4.703 1.633 1.00 0.00 48 ASN A N 20
ATOM 28908 C CA . ASN A 1 48 ? 2.265 4.267 2.505 1.00 0.00 48 ASN A CA 20
ATOM 28909 C C . ASN A 1 48 ? 1.935 2.799 2.261 1.00 0.00 48 ASN A C 20
ATOM 28910 O O . ASN A 1 48 ? 1.689 2.043 3.202 1.00 0.00 48 ASN A O 20
ATOM 28921 N N . VAL A 1 49 ? 1.932 2.400 0.993 1.00 0.00 49 VAL A N 20
ATOM 28922 C CA . VAL A 1 49 ? 1.635 1.020 0.631 1.00 0.00 49 VAL A CA 20
ATOM 28923 C C . VAL A 1 49 ? 2.776 0.091 1.029 1.00 0.00 49 VAL A C 20
ATOM 28924 O O . VAL A 1 49 ? 2.549 -1.055 1.410 1.00 0.00 49 VAL A O 20
ATOM 28937 N N . ILE A 1 50 ? 4.002 0.593 0.938 1.00 0.00 50 ILE A N 20
ATOM 28938 C CA . ILE A 1 50 ? 5.170 -0.198 1.292 1.00 0.00 50 ILE A CA 20
ATOM 28939 C C . ILE A 1 50 ? 5.121 -0.617 2.757 1.00 0.00 50 ILE A C 20
ATOM 28940 O O . ILE A 1 50 ? 5.467 -1.747 3.102 1.00 0.00 50 ILE A O 20
ATOM 28956 N N . ASN A 1 51 ? 4.686 0.300 3.616 1.00 0.00 51 ASN A N 20
ATOM 28957 C CA . ASN A 1 51 ? 4.588 0.026 5.045 1.00 0.00 51 ASN A CA 20
ATOM 28958 C C . ASN A 1 51 ? 3.410 -0.896 5.347 1.00 0.00 51 ASN A C 20
ATOM 28959 O O . ASN A 1 51 ? 3.537 -1.850 6.115 1.00 0.00 51 ASN A O 20
ATOM 28970 N N . ASN A 1 52 ? 2.264 -0.604 4.740 1.00 0.00 52 ASN A N 20
ATOM 28971 C CA . ASN A 1 52 ? 1.064 -1.406 4.946 1.00 0.00 52 ASN A CA 20
ATOM 28972 C C . ASN A 1 52 ? 1.191 -2.764 4.262 1.00 0.00 52 ASN A C 20
ATOM 28973 O O . ASN A 1 52 ? 1.060 -3.808 4.903 1.00 0.00 52 ASN A O 20
ATOM 28984 N N . ALA A 1 53 ? 1.444 -2.743 2.958 1.00 0.00 53 ALA A N 20
ATOM 28985 C CA . ALA A 1 53 ? 1.589 -3.972 2.185 1.00 0.00 53 ALA A CA 20
ATOM 28986 C C . ALA A 1 53 ? 2.614 -4.908 2.819 1.00 0.00 53 ALA A C 20
ATOM 28987 O O . ALA A 1 53 ? 2.521 -6.127 2.685 1.00 0.00 53 ALA A O 20
ATOM 28994 N N . LYS A 1 54 ? 3.589 -4.329 3.514 1.00 0.00 54 LYS A N 20
ATOM 28995 C CA . LYS A 1 54 ? 4.626 -5.117 4.171 1.00 0.00 54 LYS A CA 20
ATOM 28996 C C . LYS A 1 54 ? 4.111 -5.699 5.483 1.00 0.00 54 LYS A C 20
ATOM 28997 O O . LYS A 1 54 ? 4.397 -6.848 5.818 1.00 0.00 54 LYS A O 20
ATOM 29016 N N . LYS A 1 55 ? 3.348 -4.898 6.219 1.00 0.00 55 LYS A N 20
ATOM 29017 C CA . LYS A 1 55 ? 2.789 -5.334 7.492 1.00 0.00 55 LYS A CA 20
ATOM 29018 C C . LYS A 1 55 ? 1.880 -6.543 7.294 1.00 0.00 55 LYS A C 20
ATOM 29019 O O . LYS A 1 55 ? 1.910 -7.490 8.080 1.00 0.00 55 LYS A O 20
ATOM 29038 N N . ASN A 1 56 ? 1.074 -6.502 6.238 1.00 0.00 56 ASN A N 20
ATOM 29039 C CA . ASN A 1 56 ? 0.158 -7.595 5.933 1.00 0.00 56 ASN A CA 20
ATOM 29040 C C . ASN A 1 56 ? 0.925 -8.830 5.477 1.00 0.00 56 ASN A C 20
ATOM 29041 O O . ASN A 1 56 ? 0.691 -9.937 5.964 1.00 0.00 56 ASN A O 20
ATOM 29052 N N . LEU A 1 57 ? 1.848 -8.632 4.541 1.00 0.00 57 LEU A N 20
ATOM 29053 C CA . LEU A 1 57 ? 2.657 -9.728 4.017 1.00 0.00 57 LEU A CA 20
ATOM 29054 C C . LEU A 1 57 ? 3.316 -10.507 5.152 1.00 0.00 57 LEU A C 20
ATOM 29055 O O . LEU A 1 57 ? 3.123 -11.718 5.287 1.00 0.00 57 LEU A O 20
ATOM 29071 N N . GLU A 1 58 ? 4.092 -9.804 5.968 1.00 0.00 58 GLU A N 20
ATOM 29072 C CA . GLU A 1 58 ? 4.776 -10.427 7.092 1.00 0.00 58 GLU A CA 20
ATOM 29073 C C . GLU A 1 58 ? 3.772 -11.017 8.077 1.00 0.00 58 GLU A C 20
ATOM 29074 O O . GLU A 1 58 ? 4.069 -11.990 8.769 1.00 0.00 58 GLU A O 20
ATOM 29086 N N . LYS A 1 59 ? 2.579 -10.428 8.131 1.00 0.00 59 LYS A N 20
ATOM 29087 C CA . LYS A 1 59 ? 1.535 -10.909 9.029 1.00 0.00 59 LYS A CA 20
ATOM 29088 C C . LYS A 1 59 ? 1.231 -12.375 8.750 1.00 0.00 59 LYS A C 20
ATOM 29089 O O . LYS A 1 59 ? 0.989 -13.157 9.668 1.00 0.00 59 LYS A O 20
ATOM 29108 N N . TYR A 1 60 ? 1.260 -12.743 7.473 1.00 0.00 60 TYR A N 20
ATOM 29109 C CA . TYR A 1 60 ? 1.001 -14.120 7.071 1.00 0.00 60 TYR A CA 20
ATOM 29110 C C . TYR A 1 60 ? 2.219 -14.992 7.353 1.00 0.00 60 TYR A C 20
ATOM 29111 O O . TYR A 1 60 ? 2.095 -16.113 7.844 1.00 0.00 60 TYR A O 20
ATOM 29129 N N . PHE A 1 61 ? 3.397 -14.465 7.038 1.00 0.00 61 PHE A N 20
ATOM 29130 C CA . PHE A 1 61 ? 4.644 -15.192 7.258 1.00 0.00 61 PHE A CA 20
ATOM 29131 C C . PHE A 1 61 ? 4.884 -15.426 8.748 1.00 0.00 61 PHE A C 20
ATOM 29132 O O . PHE A 1 61 ? 5.540 -16.391 9.136 1.00 0.00 61 PHE A O 20
ATOM 29149 N N . LYS A 1 62 ? 4.358 -14.532 9.577 1.00 0.00 62 LYS A N 20
ATOM 29150 C CA . LYS A 1 62 ? 4.524 -14.640 11.022 1.00 0.00 62 LYS A CA 20
ATOM 29151 C C . LYS A 1 62 ? 3.434 -15.502 11.653 1.00 0.00 62 LYS A C 20
ATOM 29152 O O . LYS A 1 62 ? 3.618 -16.048 12.741 1.00 0.00 62 LYS A O 20
ATOM 29171 N N . GLU A 1 63 ? 2.292 -15.607 10.980 1.00 0.00 63 GLU A N 20
ATOM 29172 C CA . GLU A 1 63 ? 1.174 -16.389 11.501 1.00 0.00 63 GLU A CA 20
ATOM 29173 C C . GLU A 1 63 ? 1.122 -17.792 10.900 1.00 0.00 63 GLU A C 20
ATOM 29174 O O . GLU A 1 63 ? 0.845 -18.762 11.605 1.00 0.00 63 GLU A O 20
ATOM 29186 N N . HIS A 1 64 ? 1.371 -17.898 9.598 1.00 0.00 64 HIS A N 20
ATOM 29187 C CA . HIS A 1 64 ? 1.324 -19.194 8.926 1.00 0.00 64 HIS A CA 20
ATOM 29188 C C . HIS A 1 64 ? 2.711 -19.688 8.527 1.00 0.00 64 HIS A C 20
ATOM 29189 O O . HIS A 1 64 ? 2.839 -20.678 7.807 1.00 0.00 64 HIS A O 20
ATOM 29204 N N . PHE A 1 65 ? 3.745 -19.002 9.005 1.00 0.00 65 PHE A N 20
ATOM 29205 C CA . PHE A 1 65 ? 5.129 -19.374 8.704 1.00 0.00 65 PHE A CA 20
ATOM 29206 C C . PHE A 1 65 ? 5.289 -19.819 7.249 1.00 0.00 65 PHE A C 20
ATOM 29207 O O . PHE A 1 65 ? 6.105 -20.687 6.942 1.00 0.00 65 PHE A O 20
ATOM 29224 N N . LYS A 1 66 ? 4.499 -19.222 6.362 1.00 0.00 66 LYS A N 20
ATOM 29225 C CA . LYS A 1 66 ? 4.550 -19.561 4.945 1.00 0.00 66 LYS A CA 20
ATOM 29226 C C . LYS A 1 66 ? 4.374 -18.318 4.078 1.00 0.00 66 LYS A C 20
ATOM 29227 O O . LYS A 1 66 ? 5.103 -18.121 3.106 1.00 0.00 66 LYS A O 20
ATOM 29246 N N . GLU A 1 67 ? 3.403 -17.482 4.438 1.00 0.00 67 GLU A N 20
ATOM 29247 C CA . GLU A 1 67 ? 3.128 -16.255 3.695 1.00 0.00 67 GLU A CA 20
ATOM 29248 C C . GLU A 1 67 ? 2.492 -16.566 2.344 1.00 0.00 67 GLU A C 20
ATOM 29249 O O . GLU A 1 67 ? 3.164 -17.023 1.420 1.00 0.00 67 GLU A O 20
ATOM 29261 N N . PHE A 1 68 ? 1.191 -16.314 2.239 1.00 0.00 68 PHE A N 20
ATOM 29262 C CA . PHE A 1 68 ? 0.459 -16.565 1.002 1.00 0.00 68 PHE A CA 20
ATOM 29263 C C . PHE A 1 68 ? -0.109 -15.267 0.436 1.00 0.00 68 PHE A C 20
ATOM 29264 O O . PHE A 1 68 ? -0.005 -14.210 1.058 1.00 0.00 68 PHE A O 20
ATOM 29281 N N . ASP A 1 69 ? -0.710 -15.354 -0.747 1.00 0.00 69 ASP A N 20
ATOM 29282 C CA . ASP A 1 69 ? -1.294 -14.185 -1.395 1.00 0.00 69 ASP A CA 20
ATOM 29283 C C . ASP A 1 69 ? -0.236 -13.118 -1.656 1.00 0.00 69 ASP A C 20
ATOM 29284 O O . ASP A 1 69 ? 0.893 -13.220 -1.177 1.00 0.00 69 ASP A O 20
ATOM 29293 N N . LYS A 1 70 ? -0.608 -12.095 -2.420 1.00 0.00 70 LYS A N 20
ATOM 29294 C CA . LYS A 1 70 ? 0.309 -11.010 -2.746 1.00 0.00 70 LYS A CA 20
ATOM 29295 C C . LYS A 1 70 ? -0.428 -9.677 -2.833 1.00 0.00 70 LYS A C 20
ATOM 29296 O O . LYS A 1 70 ? -1.644 -9.638 -3.029 1.00 0.00 70 LYS A O 20
ATOM 29315 N N . ILE A 1 71 ? 0.314 -8.583 -2.684 1.00 0.00 71 ILE A N 20
ATOM 29316 C CA . ILE A 1 71 ? -0.274 -7.251 -2.745 1.00 0.00 71 ILE A CA 20
ATOM 29317 C C . ILE A 1 71 ? 0.524 -6.335 -3.658 1.00 0.00 71 ILE A C 20
ATOM 29318 O O . ILE A 1 71 ? 1.745 -6.445 -3.758 1.00 0.00 71 ILE A O 20
ATOM 29334 N N . SER A 1 72 ? -0.182 -5.435 -4.327 1.00 0.00 72 SER A N 20
ATOM 29335 C CA . SER A 1 72 ? 0.450 -4.496 -5.242 1.00 0.00 72 SER A CA 20
ATOM 29336 C C . SER A 1 72 ? -0.146 -3.098 -5.099 1.00 0.00 72 SER A C 20
ATOM 29337 O O . SER A 1 72 ? -1.181 -2.914 -4.458 1.00 0.00 72 SER A O 20
ATOM 29345 N N . TYR A 1 73 ? 0.515 -2.117 -5.705 1.00 0.00 73 TYR A N 20
ATOM 29346 C CA . TYR A 1 73 ? 0.057 -0.734 -5.652 1.00 0.00 73 TYR A CA 20
ATOM 29347 C C . TYR A 1 73 ? 0.646 0.073 -6.806 1.00 0.00 73 TYR A C 20
ATOM 29348 O O . TYR A 1 73 ? 1.720 -0.249 -7.314 1.00 0.00 73 TYR A O 20
ATOM 29366 N N . ASP A 1 74 ? -0.064 1.118 -7.219 1.00 0.00 74 ASP A N 20
ATOM 29367 C CA . ASP A 1 74 ? 0.395 1.961 -8.314 1.00 0.00 74 ASP A CA 20
ATOM 29368 C C . ASP A 1 74 ? -0.262 3.332 -8.260 1.00 0.00 74 ASP A C 20
ATOM 29369 O O . ASP A 1 74 ? -1.214 3.553 -7.512 1.00 0.00 74 ASP A O 20
ATOM 29378 N N . ILE A 1 75 ? 0.249 4.261 -9.073 1.00 0.00 75 ILE A N 20
ATOM 29379 C CA . ILE A 1 75 ? -0.282 5.610 -9.123 1.00 0.00 75 ILE A CA 20
ATOM 29380 C C . ILE A 1 75 ? -0.590 6.017 -10.563 1.00 0.00 75 ILE A C 20
ATOM 29381 O O . ILE A 1 75 ? -0.046 5.443 -11.507 1.00 0.00 75 ILE A O 20
ATOM 29397 N N . SER A 1 76 ? -1.464 7.005 -10.726 1.00 0.00 76 SER A N 20
ATOM 29398 C CA . SER A 1 76 ? -1.841 7.481 -12.054 1.00 0.00 76 SER A CA 20
ATOM 29399 C C . SER A 1 76 ? -2.565 8.819 -11.971 1.00 0.00 76 SER A C 20
ATOM 29400 O O . SER A 1 76 ? -2.641 9.434 -10.908 1.00 0.00 76 SER A O 20
ATOM 29408 N N . THR A 1 77 ? -3.096 9.269 -13.107 1.00 0.00 77 THR A N 20
ATOM 29409 C CA . THR A 1 77 ? -3.816 10.535 -13.169 1.00 0.00 77 THR A CA 20
ATOM 29410 C C . THR A 1 77 ? -2.902 11.704 -12.805 1.00 0.00 77 THR A C 20
ATOM 29411 O O . THR A 1 77 ? -1.955 11.538 -12.025 1.00 0.00 77 THR A O 20
ATOM 29422 N N . PRO A 1 78 ? -3.168 12.894 -13.356 1.00 0.00 78 PRO A N 20
ATOM 29423 C CA . PRO A 1 78 ? -2.376 14.093 -13.086 1.00 0.00 78 PRO A CA 20
ATOM 29424 C C . PRO A 1 78 ? -2.622 14.667 -11.697 1.00 0.00 78 PRO A C 20
ATOM 29425 O O . PRO A 1 78 ? -1.819 15.432 -11.172 1.00 0.00 78 PRO A O 20
ATOM 29436 N N . ILE A 1 79 ? -3.749 14.287 -11.098 1.00 0.00 79 ILE A N 20
ATOM 29437 C CA . ILE A 1 79 ? -4.101 14.762 -9.763 1.00 0.00 79 ILE A CA 20
ATOM 29438 C C . ILE A 1 79 ? -3.562 13.846 -8.672 1.00 0.00 79 ILE A C 20
ATOM 29439 O O . ILE A 1 79 ? -3.955 13.948 -7.508 1.00 0.00 79 ILE A O 20
ATOM 29455 N N . ASN A 1 80 ? -2.654 12.946 -9.044 1.00 0.00 80 ASN A N 20
ATOM 29456 C CA . ASN A 1 80 ? -2.063 12.017 -8.089 1.00 0.00 80 ASN A CA 20
ATOM 29457 C C . ASN A 1 80 ? -3.124 11.113 -7.471 1.00 0.00 80 ASN A C 20
ATOM 29458 O O . ASN A 1 80 ? -3.642 11.395 -6.390 1.00 0.00 80 ASN A O 20
ATOM 29469 N N . PHE A 1 81 ? -3.436 10.017 -8.156 1.00 0.00 81 PHE A N 20
ATOM 29470 C CA . PHE A 1 81 ? -4.429 9.066 -7.672 1.00 0.00 81 PHE A CA 20
ATOM 29471 C C . PHE A 1 81 ? -3.759 7.748 -7.281 1.00 0.00 81 PHE A C 20
ATOM 29472 O O . PHE A 1 81 ? -3.006 7.172 -8.065 1.00 0.00 81 PHE A O 20
ATOM 29489 N N . LEU A 1 82 ? -4.034 7.289 -6.071 1.00 0.00 82 LEU A N 20
ATOM 29490 C CA . LEU A 1 82 ? -3.449 6.047 -5.583 1.00 0.00 82 LEU A CA 20
ATOM 29491 C C . LEU A 1 82 ? -4.355 4.853 -5.868 1.00 0.00 82 LEU A C 20
ATOM 29492 O O . LEU A 1 82 ? -5.268 4.554 -5.099 1.00 0.00 82 LEU A O 20
ATOM 29508 N N . CYS A 1 83 ? -4.091 4.169 -6.978 1.00 0.00 83 CYS A N 20
ATOM 29509 C CA . CYS A 1 83 ? -4.873 3.000 -7.362 1.00 0.00 83 CYS A CA 20
ATOM 29510 C C . CYS A 1 83 ? -4.160 1.719 -6.935 1.00 0.00 83 CYS A C 20
ATOM 29511 O O . CYS A 1 83 ? -3.204 1.295 -7.579 1.00 0.00 83 CYS A O 20
ATOM 29519 N N . ILE A 1 84 ? -4.625 1.124 -5.842 1.00 0.00 84 ILE A N 20
ATOM 29520 C CA . ILE A 1 84 ? -4.023 -0.090 -5.328 1.00 0.00 84 ILE A CA 20
ATOM 29521 C C . ILE A 1 84 ? -4.615 -1.337 -5.981 1.00 0.00 84 ILE A C 20
ATOM 29522 O O . ILE A 1 84 ? -5.825 -1.439 -6.181 1.00 0.00 84 ILE A O 20
ATOM 29538 N N . PHE A 1 85 ? -3.741 -2.289 -6.292 1.00 0.00 85 PHE A N 20
ATOM 29539 C CA . PHE A 1 85 ? -4.149 -3.547 -6.903 1.00 0.00 85 PHE A CA 20
ATOM 29540 C C . PHE A 1 85 ? -3.558 -4.717 -6.123 1.00 0.00 85 PHE A C 20
ATOM 29541 O O . PHE A 1 85 ? -2.419 -5.116 -6.358 1.00 0.00 85 PHE A O 20
ATOM 29558 N N . ILE A 1 86 ? -4.332 -5.249 -5.185 1.00 0.00 86 ILE A N 20
ATOM 29559 C CA . ILE A 1 86 ? -3.879 -6.360 -4.355 1.00 0.00 86 ILE A CA 20
ATOM 29560 C C . ILE A 1 86 ? -4.338 -7.707 -4.919 1.00 0.00 86 ILE A C 20
ATOM 29561 O O . ILE A 1 86 ? -5.512 -8.062 -4.814 1.00 0.00 86 ILE A O 20
ATOM 29577 N N . PRO A 1 87 ? -3.417 -8.483 -5.526 1.00 0.00 87 PRO A N 20
ATOM 29578 C CA . PRO A 1 87 ? -3.741 -9.790 -6.097 1.00 0.00 87 PRO A CA 20
ATOM 29579 C C . PRO A 1 87 ? -3.896 -10.855 -5.019 1.00 0.00 87 PRO A C 20
ATOM 29580 O O . PRO A 1 87 ? -2.924 -11.237 -4.368 1.00 0.00 87 PRO A O 20
ATOM 29591 N N . THR A 1 88 ? -5.120 -11.328 -4.828 1.00 0.00 88 THR A N 20
ATOM 29592 C CA . THR A 1 88 ? -5.388 -12.343 -3.817 1.00 0.00 88 THR A CA 20
ATOM 29593 C C . THR A 1 88 ? -6.614 -13.179 -4.186 1.00 0.00 88 THR A C 20
ATOM 29594 O O . THR A 1 88 ? -7.611 -12.660 -4.690 1.00 0.00 88 THR A O 20
ATOM 29605 N N . LEU A 1 89 ? -6.527 -14.482 -3.930 1.00 0.00 89 LEU A N 20
ATOM 29606 C CA . LEU A 1 89 ? -7.619 -15.402 -4.230 1.00 0.00 89 LEU A CA 20
ATOM 29607 C C . LEU A 1 89 ? -8.478 -15.667 -2.994 1.00 0.00 89 LEU A C 20
ATOM 29608 O O . LEU A 1 89 ? -9.574 -16.217 -3.099 1.00 0.00 89 LEU A O 20
ATOM 29624 N N . PHE A 1 90 ? -7.974 -15.277 -1.826 1.00 0.00 90 PHE A N 20
ATOM 29625 C CA . PHE A 1 90 ? -8.693 -15.475 -0.573 1.00 0.00 90 PHE A CA 20
ATOM 29626 C C . PHE A 1 90 ? -8.877 -16.960 -0.282 1.00 0.00 90 PHE A C 20
ATOM 29627 O O . PHE A 1 90 ? -9.363 -17.717 -1.123 1.00 0.00 90 PHE A O 20
ATOM 29644 N N . ASP A 1 91 ? -8.485 -17.363 0.921 1.00 0.00 91 ASP A N 20
ATOM 29645 C CA . ASP A 1 91 ? -8.599 -18.755 1.344 1.00 0.00 91 ASP A CA 20
ATOM 29646 C C . ASP A 1 91 ? -8.021 -18.943 2.743 1.00 0.00 91 ASP A C 20
ATOM 29647 O O . ASP A 1 91 ? -8.691 -19.455 3.639 1.00 0.00 91 ASP A O 20
ATOM 29656 N N . MET A 1 92 ? -6.770 -18.527 2.919 1.00 0.00 92 MET A N 20
ATOM 29657 C CA . MET A 1 92 ? -6.097 -18.649 4.207 1.00 0.00 92 MET A CA 20
ATOM 29658 C C . MET A 1 92 ? -6.627 -17.619 5.199 1.00 0.00 92 MET A C 20
ATOM 29659 O O . MET A 1 92 ? -6.515 -16.414 4.977 1.00 0.00 92 MET A O 20
ATOM 29673 N N . ASN A 1 93 ? -7.206 -18.107 6.298 1.00 0.00 93 ASN A N 20
ATOM 29674 C CA . ASN A 1 93 ? -7.758 -17.243 7.341 1.00 0.00 93 ASN A CA 20
ATOM 29675 C C . ASN A 1 93 ? -9.138 -16.701 6.962 1.00 0.00 93 ASN A C 20
ATOM 29676 O O . ASN A 1 93 ? -9.855 -16.171 7.812 1.00 0.00 93 ASN A O 20
ATOM 29687 N N . ASN A 1 94 ? -9.513 -16.834 5.691 1.00 0.00 94 ASN A N 20
ATOM 29688 C CA . ASN A 1 94 ? -10.809 -16.355 5.221 1.00 0.00 94 ASN A CA 20
ATOM 29689 C C . ASN A 1 94 ? -11.033 -14.895 5.611 1.00 0.00 94 ASN A C 20
ATOM 29690 O O . ASN A 1 94 ? -12.053 -14.550 6.209 1.00 0.00 94 ASN A O 20
ATOM 29701 N N . MET A 1 95 ? -10.074 -14.041 5.267 1.00 0.00 95 MET A N 20
ATOM 29702 C CA . MET A 1 95 ? -10.170 -12.620 5.583 1.00 0.00 95 MET A CA 20
ATOM 29703 C C . MET A 1 95 ? -9.007 -11.844 4.972 1.00 0.00 95 MET A C 20
ATOM 29704 O O . MET A 1 95 ? -9.194 -10.765 4.410 1.00 0.00 95 MET A O 20
ATOM 29718 N N . ASP A 1 96 ? -7.804 -12.401 5.087 1.00 0.00 96 ASP A N 20
ATOM 29719 C CA . ASP A 1 96 ? -6.609 -11.760 4.548 1.00 0.00 96 ASP A CA 20
ATOM 29720 C C . ASP A 1 96 ? -6.420 -10.363 5.135 1.00 0.00 96 ASP A C 20
ATOM 29721 O O . ASP A 1 96 ? -5.763 -9.514 4.532 1.00 0.00 96 ASP A O 20
ATOM 29730 N N . LEU A 1 97 ? -6.996 -10.135 6.315 1.00 0.00 97 LEU A N 20
ATOM 29731 C CA . LEU A 1 97 ? -6.895 -8.845 6.999 1.00 0.00 97 LEU A CA 20
ATOM 29732 C C . LEU A 1 97 ? -7.050 -7.676 6.026 1.00 0.00 97 LEU A C 20
ATOM 29733 O O . LEU A 1 97 ? -6.274 -6.720 6.058 1.00 0.00 97 LEU A O 20
ATOM 29749 N N . LEU A 1 98 ? -8.058 -7.759 5.164 1.00 0.00 98 LEU A N 20
ATOM 29750 C CA . LEU A 1 98 ? -8.316 -6.709 4.184 1.00 0.00 98 LEU A CA 20
ATOM 29751 C C . LEU A 1 98 ? -8.943 -5.482 4.845 1.00 0.00 98 LEU A C 20
ATOM 29752 O O . LEU A 1 98 ? -8.852 -4.369 4.324 1.00 0.00 98 LEU A O 20
ATOM 29768 N N . LYS A 1 99 ? -9.579 -5.690 5.994 1.00 0.00 99 LYS A N 20
ATOM 29769 C CA . LYS A 1 99 ? -10.221 -4.603 6.726 1.00 0.00 99 LYS A CA 20
ATOM 29770 C C . LYS A 1 99 ? -9.220 -3.506 7.083 1.00 0.00 99 LYS A C 20
ATOM 29771 O O . LYS A 1 99 ? -9.606 -2.369 7.354 1.00 0.00 99 LYS A O 20
ATOM 29790 N N . GLN A 1 100 ? -7.937 -3.851 7.083 1.00 0.00 100 GLN A N 20
ATOM 29791 C CA . GLN A 1 100 ? -6.889 -2.891 7.408 1.00 0.00 100 GLN A CA 20
ATOM 29792 C C . GLN A 1 100 ? -6.606 -1.982 6.220 1.00 0.00 100 GLN A C 20
ATOM 29793 O O . GLN A 1 100 ? -6.587 -0.758 6.351 1.00 0.00 100 GLN A O 20
ATOM 29807 N N . ALA A 1 101 ? -6.389 -2.591 5.060 1.00 0.00 101 ALA A N 20
ATOM 29808 C CA . ALA A 1 101 ? -6.110 -1.845 3.840 1.00 0.00 101 ALA A CA 20
ATOM 29809 C C . ALA A 1 101 ? -7.203 -0.815 3.567 1.00 0.00 101 ALA A C 20
ATOM 29810 O O . ALA A 1 101 ? -6.919 0.351 3.285 1.00 0.00 101 ALA A O 20
ATOM 29817 N N . LEU A 1 102 ? -8.454 -1.256 3.657 1.00 0.00 102 LEU A N 20
ATOM 29818 C CA . LEU A 1 102 ? -9.593 -0.376 3.420 1.00 0.00 102 LEU A CA 20
ATOM 29819 C C . LEU A 1 102 ? -9.751 0.636 4.552 1.00 0.00 102 LEU A C 20
ATOM 29820 O O . LEU A 1 102 ? -10.333 1.703 4.363 1.00 0.00 102 LEU A O 20
ATOM 29836 N N . LEU A 1 103 ? -9.233 0.295 5.727 1.00 0.00 103 LEU A N 20
ATOM 29837 C CA . LEU A 1 103 ? -9.322 1.176 6.884 1.00 0.00 103 LEU A CA 20
ATOM 29838 C C . LEU A 1 103 ? -8.237 2.248 6.846 1.00 0.00 103 LEU A C 20
ATOM 29839 O O . LEU A 1 103 ? -8.484 3.407 7.182 1.00 0.00 103 LEU A O 20
ATOM 29855 N N . ILE A 1 104 ? -7.032 1.856 6.441 1.00 0.00 104 ILE A N 20
ATOM 29856 C CA . ILE A 1 104 ? -5.912 2.788 6.371 1.00 0.00 104 ILE A CA 20
ATOM 29857 C C . ILE A 1 104 ? -6.125 3.842 5.289 1.00 0.00 104 ILE A C 20
ATOM 29858 O O . ILE A 1 104 ? -5.684 4.982 5.429 1.00 0.00 104 ILE A O 20
ATOM 29874 N N . LEU A 1 105 ? -6.803 3.461 4.209 1.00 0.00 105 LEU A N 20
ATOM 29875 C CA . LEU A 1 105 ? -7.063 4.390 3.113 1.00 0.00 105 LEU A CA 20
ATOM 29876 C C . LEU A 1 105 ? -8.249 5.293 3.435 1.00 0.00 105 LEU A C 20
ATOM 29877 O O . LEU A 1 105 ? -8.233 6.486 3.132 1.00 0.00 105 LEU A O 20
ATOM 29893 N N . HIS A 1 106 ? -9.277 4.719 4.052 1.00 0.00 106 HIS A N 20
ATOM 29894 C CA . HIS A 1 106 ? -10.470 5.474 4.412 1.00 0.00 106 HIS A CA 20
ATOM 29895 C C . HIS A 1 106 ? -10.202 6.392 5.600 1.00 0.00 106 HIS A C 20
ATOM 29896 O O . HIS A 1 106 ? -10.501 7.580 5.550 1.00 0.00 106 HIS A O 20
ATOM 29911 N N . ASN A 1 107 ? -9.640 5.823 6.658 1.00 0.00 107 ASN A N 20
ATOM 29912 C CA . ASN A 1 107 ? -9.335 6.594 7.862 1.00 0.00 107 ASN A CA 20
ATOM 29913 C C . ASN A 1 107 ? -8.342 7.715 7.565 1.00 0.00 107 ASN A C 20
ATOM 29914 O O . ASN A 1 107 ? -8.581 8.872 7.897 1.00 0.00 107 ASN A O 20
ATOM 29925 N N . ASP A 1 108 ? -7.228 7.360 6.932 1.00 0.00 108 ASP A N 20
ATOM 29926 C CA . ASP A 1 108 ? -6.199 8.336 6.590 1.00 0.00 108 ASP A CA 20
ATOM 29927 C C . ASP A 1 108 ? -6.771 9.457 5.729 1.00 0.00 108 ASP A C 20
ATOM 29928 O O . ASP A 1 108 ? -6.320 10.603 5.810 1.00 0.00 108 ASP A O 20
ATOM 29937 N N . LEU A 1 109 ? -7.763 9.126 4.921 1.00 0.00 109 LEU A N 20
ATOM 29938 C CA . LEU A 1 109 ? -8.393 10.108 4.044 1.00 0.00 109 LEU A CA 20
ATOM 29939 C C . LEU A 1 109 ? -9.713 10.615 4.620 1.00 0.00 109 LEU A C 20
ATOM 29940 O O . LEU A 1 109 ? -10.378 11.457 4.016 1.00 0.00 109 LEU A O 20
ATOM 29956 N N . HIS A 1 110 ? -10.100 10.110 5.789 1.00 0.00 110 HIS A N 20
ATOM 29957 C CA . HIS A 1 110 ? -11.349 10.526 6.417 1.00 0.00 110 HIS A CA 20
ATOM 29958 C C . HIS A 1 110 ? -11.233 11.932 7.009 1.00 0.00 110 HIS A C 20
ATOM 29959 O O . HIS A 1 110 ? -11.789 12.885 6.457 1.00 0.00 110 HIS A O 20
ATOM 29974 N N . GLU A 1 111 ? -10.514 12.056 8.116 1.00 0.00 111 GLU A N 20
ATOM 29975 C CA . GLU A 1 111 ? -10.337 13.355 8.764 1.00 0.00 111 GLU A CA 20
ATOM 29976 C C . GLU A 1 1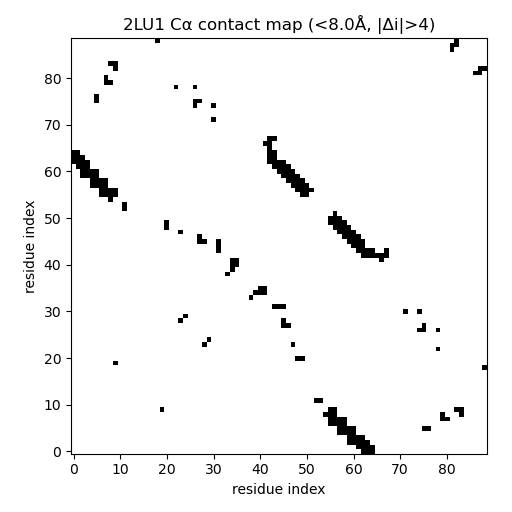11 ? -9.137 14.102 8.184 1.00 0.00 111 GLU A C 20
ATOM 29977 O O . GLU A 1 111 ? -9.286 15.146 7.554 1.00 0.00 111 GLU A O 20
ATOM 29989 N N . TYR A 1 112 ? -7.946 13.546 8.408 1.00 0.00 112 TYR A N 20
ATOM 29990 C CA . TYR A 1 112 ? -6.695 14.137 7.930 1.00 0.00 112 TYR A CA 20
ATOM 29991 C C . TYR A 1 112 ? -5.515 13.504 8.642 1.00 0.00 112 TYR A C 20
ATOM 29992 O O . TYR A 1 112 ? -4.466 13.255 8.050 1.00 0.00 112 TYR A O 20
ATOM 30010 N N . VAL A 1 113 ? -5.706 13.240 9.925 1.00 0.00 113 VAL A N 20
ATOM 30011 C CA . VAL A 1 113 ? -4.673 12.632 10.748 1.00 0.00 113 VAL A CA 20
ATOM 30012 C C . VAL A 1 113 ? -4.545 11.146 10.460 1.00 0.00 113 VAL A C 20
ATOM 30013 O O . VAL A 1 113 ? -5.520 10.394 10.544 1.00 0.00 113 VAL A O 20
ATOM 30026 N N . GLU A 1 114 ? -3.341 10.715 10.110 1.00 0.00 114 GLU A N 20
ATOM 30027 C CA . GLU A 1 114 ? -3.087 9.316 9.813 1.00 0.00 114 GLU A CA 20
ATOM 30028 C C . GLU A 1 114 ? -2.701 8.556 11.079 1.00 0.00 114 GLU A C 20
ATOM 30029 O O . GLU A 1 114 ? -2.013 9.083 11.945 1.00 0.00 114 GLU A O 20
#

Radius of gyration: 13.59 Å; Cα contacts (8 Å, |Δi|>4): 116; chains: 1; bounding box: 20×40×24 Å